Protein 7PIK (pdb70)

InterPro domains:
  IPR001584 Integrase, catalytic core [PS50994] (262-480)
  IPR012337 Ribonuclease H-like superfamily [SSF53098] (265-406)
  IPR036397 Ribonuclease H superfamily [G3DSA:3.30.420.10] (258-496)
  IPR059562 TnsB, N-terminal SH3-like domain [PF27165] (1-60)
  IPR059960 TnsB transposase, helix-turn-helix domain [PF27135] (173-247)

CATH classification: 3.30.420.10

B-factor: mean 32.05, std 13.04, range [2.0, 60.8]

Organism: Escherichia coli (NCBI:txid562)

Structure (mmCIF, N/CA/C/O backbone):
data_7PIK
#
_entry.id   7PIK
#
_cell.length_a   1.00
_cell.length_b   1.00
_cell.length_c   1.00
_cell.angle_alpha   90.00
_cell.angle_beta   90.00
_cell.angle_gamma   90.00
#
_symmetry.space_group_name_H-M   'P 1'
#
loop_
_entity.id
_entity.type
_entity.pdbx_description
1 polymer 'Transposon Tn7 transposition protein TnsB'
2 polymer 'Right end fragment of Tn7 transposon'
3 polymer 'Right end fragment of Tn7 transposon'
#
loop_
_atom_site.group_PDB
_atom_site.id
_atom_site.type_symbol
_atom_site.label_atom_id
_atom_site.label_alt_id
_atom_site.label_comp_id
_atom_site.label_asym_id
_atom_site.label_entity_id
_atom_site.label_seq_id
_atom_site.pdbx_PDB_ins_code
_atom_site.Cartn_x
_atom_site.Cartn_y
_atom_site.Cartn_z
_atom_site.occupancy
_atom_site.B_iso_or_equiv
_atom_site.auth_seq_id
_atom_site.auth_comp_id
_atom_site.auth_asym_id
_atom_site.auth_atom_id
_atom_site.pdbx_PDB_model_num
ATOM 1 N N . MET A 1 2 ? 241.494 174.757 258.644 1.00 28.32 1 MET A N 1
ATOM 2 C CA . MET A 1 2 ? 241.514 173.478 259.344 1.00 28.32 1 MET A CA 1
ATOM 3 C C . MET A 1 2 ? 240.217 172.711 259.113 1.00 28.32 1 MET A C 1
ATOM 4 O O . MET A 1 2 ? 239.127 173.269 259.220 1.00 28.32 1 MET A O 1
ATOM 6 N N . TRP A 1 3 ? 240.347 171.425 258.798 1.00 25.60 2 TRP A N 1
ATOM 7 C CA . TRP A 1 3 ? 239.212 170.570 258.493 1.00 25.60 2 TRP A CA 1
ATOM 8 C C . TRP A 1 3 ? 239.316 169.277 259.285 1.00 25.60 2 TRP A C 1
ATOM 9 O O . TRP A 1 3 ? 240.406 168.853 259.673 1.00 25.60 2 TRP A O 1
ATOM 20 N N . GLN A 1 4 ? 238.168 168.653 259.517 1.00 22.16 3 GLN A N 1
ATOM 21 C CA . GLN A 1 4 ? 238.102 167.346 260.148 1.00 22.16 3 GLN A CA 1
ATOM 22 C C . GLN A 1 4 ? 237.775 166.276 259.114 1.00 22.16 3 GLN A C 1
ATOM 23 O O . GLN A 1 4 ? 237.334 166.566 258.001 1.00 22.16 3 GLN A O 1
ATOM 29 N N . ILE A 1 5 ? 238.004 165.023 259.501 1.00 19.53 4 ILE A N 1
ATOM 30 C CA . ILE A 1 5 ? 237.624 163.900 258.656 1.00 19.53 4 ILE A CA 1
ATOM 31 C C . ILE A 1 5 ? 236.106 163.796 258.608 1.00 19.53 4 ILE A C 1
ATOM 32 O O . ILE A 1 5 ? 235.418 164.033 259.610 1.00 19.53 4 ILE A O 1
ATOM 37 N N . ASN A 1 6 ? 235.578 163.475 257.423 1.00 18.24 5 ASN A N 1
ATOM 38 C CA . ASN A 1 6 ? 234.157 163.245 257.169 1.00 18.24 5 ASN A CA 1
ATOM 39 C C . ASN A 1 6 ? 233.345 164.533 257.140 1.00 18.24 5 ASN A C 1
ATOM 40 O O . ASN A 1 6 ? 232.121 164.498 257.285 1.00 18.24 5 ASN A O 1
ATOM 45 N N . GLU A 1 7 ? 233.999 165.672 256.945 1.00 20.79 6 GLU A N 1
ATOM 46 C CA . GLU A 1 7 ? 233.326 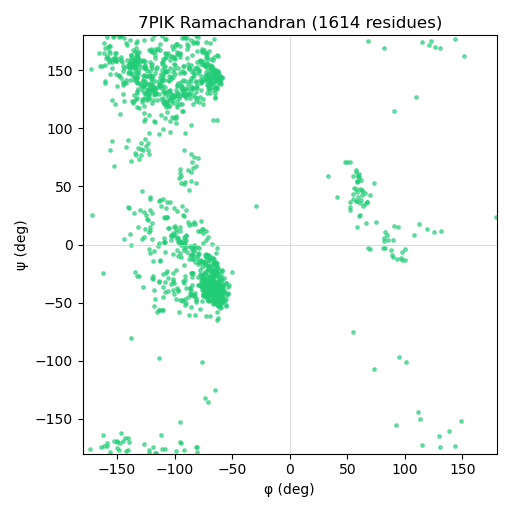166.958 256.852 1.00 20.79 6 GLU A CA 1
ATOM 47 C C . GLU A 1 7 ? 232.990 167.279 255.399 1.00 20.79 6 GLU A C 1
ATOM 48 O O . GLU A 1 7 ? 233.712 166.895 254.476 1.00 20.79 6 GLU A O 1
ATOM 54 N N . VAL A 1 8 ? 231.882 167.992 255.204 1.00 20.25 7 VAL A N 1
ATOM 55 C CA . VAL A 1 8 ? 231.349 168.306 253.881 1.00 20.25 7 VAL A CA 1
ATOM 56 C C . VAL A 1 8 ? 231.575 169.785 253.593 1.00 20.25 7 VAL A C 1
ATOM 57 O O . VAL A 1 8 ? 231.340 170.637 254.458 1.00 20.25 7 VAL A O 1
ATOM 61 N N . VAL A 1 9 ? 232.038 170.089 252.379 1.00 23.14 8 VAL A N 1
ATOM 62 C CA . VAL A 1 9 ? 232.289 171.459 251.951 1.00 23.14 8 VAL A CA 1
ATOM 63 C C . VAL A 1 9 ? 231.666 171.681 250.579 1.00 23.14 8 VAL A C 1
ATOM 64 O O . VAL A 1 9 ? 231.364 170.739 249.846 1.00 23.14 8 VAL A O 1
ATOM 68 N N . LEU A 1 10 ? 231.466 172.952 250.240 1.00 28.38 9 LEU A N 1
ATOM 69 C CA . LEU A 1 10 ? 230.931 173.365 248.948 1.00 28.38 9 LEU A CA 1
ATOM 70 C C . LEU A 1 10 ? 232.039 174.031 248.147 1.00 28.38 9 LEU A C 1
ATOM 71 O O . LEU A 1 10 ? 232.609 175.035 248.587 1.00 28.38 9 LEU A O 1
ATOM 76 N N . PHE A 1 11 ? 232.332 173.476 246.973 1.00 29.56 10 PHE A N 1
ATOM 77 C CA . PHE A 1 11 ? 233.354 173.995 246.069 1.00 29.56 10 PHE A CA 1
ATOM 78 C C . PHE A 1 11 ? 232.680 174.290 244.737 1.00 29.56 10 PHE A C 1
ATOM 79 O O . PHE A 1 11 ? 232.264 173.364 244.032 1.00 29.56 10 PHE A O 1
ATOM 87 N N . ASP A 1 12 ? 232.574 175.577 244.398 1.00 32.47 11 ASP A N 1
ATOM 88 C CA . ASP A 1 12 ? 231.803 176.028 243.237 1.00 32.47 11 ASP A CA 1
ATOM 89 C C . ASP A 1 12 ? 230.363 175.524 243.309 1.00 32.47 11 ASP A C 1
ATOM 90 O O . ASP A 1 12 ? 229.772 175.132 242.301 1.00 32.47 11 ASP A O 1
ATOM 95 N N . ASN A 1 13 ? 229.805 175.528 244.523 1.00 30.89 12 ASN A N 1
ATOM 96 C CA . ASN A 1 13 ? 228.427 175.108 244.790 1.00 30.89 12 ASN A CA 1
ATOM 97 C C . ASN A 1 13 ? 228.217 173.620 244.504 1.00 30.89 12 ASN A C 1
ATOM 98 O O . ASN A 1 13 ? 227.147 173.209 244.055 1.00 30.89 12 ASN A O 1
ATOM 103 N N . ASP A 1 14 ? 229.239 172.806 244.773 1.00 26.67 13 ASP A N 1
ATOM 104 C CA . ASP A 1 14 ? 229.132 171.355 244.693 1.00 26.67 13 ASP A CA 1
ATOM 105 C C . ASP A 1 14 ? 229.610 170.754 246.010 1.00 26.67 13 ASP A C 1
ATOM 106 O O . ASP A 1 14 ? 230.642 171.188 246.547 1.00 26.67 13 ASP A O 1
ATOM 111 N N . PRO A 1 15 ? 228.903 169.770 246.561 1.00 20.23 14 PRO A N 1
ATOM 112 C CA . PRO A 1 15 ? 229.341 169.166 247.828 1.00 20.23 14 PRO A CA 1
ATOM 113 C C . PRO A 1 15 ? 230.433 168.117 247.641 1.00 20.23 14 PRO A C 1
ATOM 114 O O . PRO A 1 15 ? 230.370 167.268 246.750 1.00 20.23 14 PRO A O 1
ATOM 118 N N . TYR A 1 16 ? 231.443 168.194 248.507 1.00 18.48 15 TYR A N 1
ATOM 119 C CA . TYR A 1 16 ? 232.565 167.267 248.541 1.00 18.48 15 TYR A CA 1
ATOM 120 C C . TYR A 1 16 ? 232.787 166.833 249.983 1.00 18.48 15 TYR A C 1
ATOM 121 O O . TYR A 1 16 ? 232.703 167.657 250.897 1.00 18.48 15 TYR A O 1
ATOM 130 N N . ARG A 1 17 ? 233.086 165.552 250.189 1.00 16.58 16 ARG A N 1
ATOM 131 C CA . ARG A 1 17 ? 233.433 165.036 251.508 1.00 16.58 16 ARG A CA 1
ATOM 132 C C . ARG A 1 17 ? 234.911 164.675 251.551 1.00 16.58 16 ARG A C 1
ATOM 133 O O . ARG A 1 17 ? 235.410 163.976 250.662 1.00 16.58 16 ARG A O 1
ATOM 141 N N . ILE A 1 18 ? 235.583 165.125 252.612 1.00 17.32 17 ILE A N 1
ATOM 142 C CA . ILE A 1 18 ? 237.013 164.920 252.826 1.00 17.32 17 ILE A CA 1
ATOM 143 C C . ILE A 1 18 ? 237.222 163.600 253.555 1.00 17.32 17 ILE A C 1
ATOM 144 O O . ILE A 1 18 ? 236.596 163.349 254.591 1.00 17.32 17 ILE A O 1
ATOM 149 N N . LEU A 1 19 ? 238.111 162.755 253.026 1.00 15.74 18 LEU A N 1
ATOM 150 C CA . LEU A 1 19 ? 238.267 161.392 253.514 1.00 15.74 18 LEU A CA 1
ATOM 151 C C . LEU A 1 19 ? 239.548 161.141 254.294 1.00 15.74 18 LEU A C 1
ATOM 152 O O . LEU A 1 19 ? 239.538 160.316 255.206 1.00 15.74 18 LEU A O 1
ATOM 157 N N . ALA A 1 20 ? 240.648 161.816 253.966 1.00 17.95 19 ALA A N 1
ATOM 158 C CA . ALA A 1 20 ? 241.920 161.537 254.619 1.00 17.95 19 ALA A CA 1
ATOM 159 C C . ALA A 1 20 ? 242.836 162.743 254.492 1.00 17.95 19 ALA A C 1
ATOM 160 O O . ALA A 1 20 ? 242.639 163.607 253.636 1.00 17.95 19 ALA A O 1
ATOM 162 N N . ILE A 1 21 ? 243.843 162.788 255.365 1.00 21.97 20 ILE A N 1
ATOM 163 C CA . ILE A 1 21 ? 244.874 163.822 255.349 1.00 21.97 20 ILE A CA 1
ATOM 164 C C . ILE A 1 21 ? 246.199 163.185 255.747 1.00 21.97 20 ILE A C 1
ATOM 165 O O . ILE A 1 21 ? 246.303 162.591 256.824 1.00 21.97 20 ILE A O 1
ATOM 170 N N . GLU A 1 22 ? 247.212 163.311 254.888 1.00 24.88 21 GLU A N 1
ATOM 171 C CA . GLU A 1 22 ? 248.559 162.842 255.212 1.00 24.88 21 GLU A CA 1
ATOM 172 C C . GLU A 1 22 ? 249.585 163.743 254.545 1.00 24.88 21 GLU A C 1
ATOM 173 O O . GLU A 1 22 ? 249.699 163.743 253.316 1.00 24.88 21 GLU A O 1
ATOM 179 N N . ASP A 1 23 ? 250.330 164.493 255.357 1.00 29.33 22 ASP A N 1
ATOM 180 C CA . ASP A 1 23 ? 251.545 165.197 254.940 1.00 29.33 22 ASP A CA 1
ATOM 181 C C . ASP A 1 23 ? 251.298 166.121 253.746 1.00 29.33 22 ASP A C 1
ATOM 182 O O . ASP A 1 23 ? 251.911 165.992 252.685 1.00 29.33 22 ASP A O 1
ATOM 187 N N . GLY A 1 24 ? 250.380 167.063 253.937 1.00 25.22 23 GLY A N 1
ATOM 188 C CA . GLY A 1 24 ? 250.134 168.088 252.947 1.00 25.22 23 GLY A CA 1
ATOM 189 C C . GLY A 1 24 ? 249.240 167.681 251.799 1.00 25.22 23 GLY A C 1
ATOM 190 O O . GLY A 1 24 ? 248.941 168.522 250.943 1.00 25.22 23 GLY A O 1
ATOM 191 N N . GLN A 1 25 ? 248.803 166.428 251.751 1.00 23.23 24 GLN A N 1
ATOM 192 C CA . GLN A 1 25 ? 247.888 165.944 250.729 1.00 23.23 24 GLN A CA 1
ATOM 193 C C . GLN A 1 25 ? 246.534 165.651 251.355 1.00 23.23 24 GLN A C 1
ATOM 194 O O . GLN A 1 25 ? 246.455 165.147 252.478 1.00 23.23 24 GLN A O 1
ATOM 200 N N . VAL A 1 26 ? 245.474 165.976 250.622 1.00 19.19 25 VAL A N 1
ATOM 201 C CA . VAL A 1 26 ? 244.101 165.750 251.050 1.00 19.19 25 VAL A CA 1
ATOM 202 C C . VAL A 1 26 ? 243.380 164.959 249.970 1.00 19.19 25 VAL A C 1
ATOM 203 O O . VAL A 1 26 ? 243.455 165.296 248.782 1.00 19.19 25 VAL A O 1
ATOM 207 N N . VAL A 1 27 ? 242.699 163.874 250.392 1.00 16.57 26 VAL A N 1
ATOM 208 C CA . VAL A 1 27 ? 241.856 163.039 249.514 1.00 16.57 26 VAL A CA 1
ATOM 209 C C . VAL A 1 27 ? 240.395 163.393 249.727 1.00 16.57 26 VAL A C 1
ATOM 210 O O . VAL A 1 27 ? 239.943 163.425 250.840 1.00 16.57 26 VAL A O 1
ATOM 214 N N . TRP A 1 28 ? 239.665 163.673 248.661 1.00 17.55 27 TRP A N 1
ATOM 215 C CA . TRP A 1 28 ? 238.247 164.032 248.727 1.00 17.55 27 TRP A CA 1
ATOM 216 C C . TRP A 1 28 ? 237.388 163.417 247.629 1.00 17.55 27 TRP A C 1
ATOM 217 O O . TRP A 1 28 ? 237.893 163.115 246.570 1.00 17.55 27 TRP A O 1
ATOM 228 N N . MET A 1 29 ? 236.106 163.201 247.874 1.00 15.19 28 MET A N 1
ATOM 229 C CA . MET A 1 29 ? 235.207 162.713 246.844 1.00 15.19 28 MET A CA 1
ATOM 230 C C . MET A 1 29 ? 233.933 163.490 246.797 1.00 15.19 28 MET A C 1
ATOM 231 O O . MET A 1 29 ? 233.461 163.925 247.818 1.00 15.19 28 MET A O 1
ATOM 236 N N . GLN A 1 30 ? 233.374 163.695 245.609 1.00 14.50 29 GLN A N 1
ATOM 237 C CA . GLN A 1 30 ? 232.078 164.341 245.465 1.00 14.50 29 GLN A CA 1
ATOM 238 C C . GLN A 1 30 ? 230.957 163.371 245.820 1.00 14.50 29 GLN A C 1
ATOM 239 O O . GLN A 1 30 ? 231.114 162.152 245.734 1.00 14.50 29 GLN A O 1
ATOM 245 N N . ILE A 1 31 ? 229.817 163.926 246.228 1.00 14.89 30 ILE A N 1
ATOM 246 C CA . ILE A 1 31 ? 228.727 163.108 246.751 1.00 14.89 30 ILE A CA 1
ATOM 247 C C . ILE A 1 31 ? 227.420 163.388 246.020 1.00 14.89 30 ILE A C 1
ATOM 248 O O . ILE A 1 31 ? 226.336 163.207 246.585 1.00 14.89 30 ILE A O 1
ATOM 253 N N . SER A 1 32 ? 227.504 163.805 244.759 1.00 14.88 31 SER A N 1
ATOM 254 C CA . SER A 1 32 ? 226.327 164.171 243.977 1.00 14.88 31 SER A CA 1
ATOM 255 C C . SER A 1 32 ? 225.938 163.144 242.924 1.00 14.88 31 SER A C 1
ATOM 256 O O . SER A 1 32 ? 224.748 162.884 242.742 1.00 14.88 31 SER A O 1
ATOM 259 N N . ALA A 1 33 ? 226.900 162.549 242.225 1.00 13.60 32 ALA A N 1
ATOM 260 C CA . ALA A 1 33 ? 226.622 161.632 241.131 1.00 13.60 32 ALA A CA 1
ATOM 261 C C . ALA A 1 33 ? 226.939 160.196 241.527 1.00 13.60 32 ALA A C 1
ATOM 262 O O . ALA A 1 33 ? 227.676 159.936 242.480 1.00 13.60 32 ALA A O 1
ATOM 264 N N . ASP A 1 34 ? 226.360 159.264 240.779 1.00 14.77 33 ASP A N 1
ATOM 265 C CA . ASP A 1 34 ? 226.555 157.827 240.986 1.00 14.77 33 ASP A CA 1
ATOM 266 C C . ASP A 1 34 ? 227.669 157.273 240.110 1.00 14.77 33 ASP A C 1
ATOM 267 O O . ASP A 1 34 ? 227.477 156.297 239.388 1.00 14.77 33 ASP A O 1
ATOM 272 N N . LYS A 1 35 ? 228.849 157.885 240.177 1.00 14.84 34 LYS A N 1
ATOM 273 C CA . LYS A 1 35 ? 230.027 157.396 239.475 1.00 14.84 34 LYS A CA 1
ATOM 274 C C . LYS A 1 35 ? 231.225 158.220 239.918 1.00 14.84 34 LYS A C 1
ATOM 275 O O . LYS A 1 35 ? 231.092 159.388 240.288 1.00 14.84 34 LYS A O 1
ATOM 281 N N . GLY A 1 36 ? 232.393 157.597 239.879 1.00 16.02 35 GLY A N 1
ATOM 282 C CA . GLY A 1 36 ? 233.643 158.282 240.135 1.00 16.02 35 GLY A CA 1
ATOM 283 C C . GLY A 1 36 ? 234.427 157.653 241.273 1.00 16.02 35 GLY A C 1
ATOM 284 O O . GLY A 1 36 ? 233.982 156.728 241.949 1.00 16.02 35 GLY A O 1
ATOM 285 N N . VAL A 1 37 ? 235.628 158.195 241.463 1.00 15.25 36 VAL A N 1
ATOM 286 C CA . VAL A 1 37 ? 236.556 157.726 242.494 1.00 15.25 36 VAL A CA 1
ATOM 287 C C . VAL A 1 37 ? 237.180 158.926 243.183 1.00 15.25 36 VAL A C 1
ATOM 288 O O . VAL A 1 37 ? 237.261 160.024 242.616 1.00 15.25 36 VAL A O 1
ATOM 292 N N . PRO A 1 38 ? 237.609 158.750 244.433 1.00 15.10 37 PRO A N 1
ATOM 293 C CA . PRO A 1 38 ? 238.184 159.879 245.176 1.00 15.10 37 PRO A CA 1
ATOM 294 C C . PRO A 1 38 ? 239.474 160.392 244.549 1.00 15.10 37 PRO A C 1
ATOM 295 O O . PRO A 1 38 ? 240.256 159.632 243.977 1.00 15.10 37 PRO A O 1
ATOM 299 N N . GLN A 1 39 ? 239.690 161.701 244.669 1.00 16.47 38 GLN A N 1
ATOM 300 C CA . GLN A 1 39 ? 240.855 162.369 244.112 1.00 16.47 38 GLN A CA 1
ATOM 301 C C . GLN A 1 39 ? 241.650 163.044 245.225 1.00 16.47 38 GLN A C 1
ATOM 302 O O . GLN A 1 39 ? 241.097 163.430 246.260 1.00 16.47 38 GLN A O 1
ATOM 308 N N . ALA A 1 40 ? 242.951 163.204 244.994 1.00 17.03 39 ALA A N 1
ATOM 309 C CA . ALA A 1 40 ? 243.868 163.798 245.958 1.00 17.03 39 ALA A CA 1
ATOM 310 C C . ALA A 1 40 ? 244.531 165.042 245.382 1.00 17.03 39 ALA A C 1
ATOM 311 O O . ALA A 1 40 ? 244.848 165.089 244.191 1.00 17.03 39 ALA A O 1
ATOM 313 N N . ARG A 1 41 ? 244.734 166.055 246.225 1.00 21.01 40 ARG A N 1
ATOM 314 C CA . ARG A 1 41 ? 245.563 167.188 245.830 1.00 21.01 40 ARG A CA 1
ATOM 315 C C . ARG A 1 41 ? 246.233 167.790 247.059 1.00 21.01 40 ARG A C 1
ATOM 316 O O . ARG A 1 41 ? 246.219 167.211 248.144 1.00 21.01 40 ARG A O 1
ATOM 324 N N . ALA A 1 42 ? 246.855 168.952 246.866 1.00 23.82 41 ALA A N 1
ATOM 325 C CA . ALA A 1 42 ? 247.658 169.565 247.916 1.00 23.82 41 ALA A CA 1
ATOM 326 C C . ALA A 1 42 ? 246.811 170.445 248.832 1.00 23.82 41 ALA A C 1
ATOM 327 O O . ALA A 1 42 ? 245.792 171.010 248.427 1.00 23.82 41 ALA A O 1
ATOM 329 N N . GLU A 1 43 ? 247.255 170.561 250.085 1.00 28.13 42 GLU A N 1
ATOM 330 C CA . GLU A 1 43 ? 246.539 171.345 251.088 1.00 28.13 42 GLU A CA 1
ATOM 331 C C . GLU A 1 43 ? 246.645 172.847 250.832 1.00 28.13 42 GLU A C 1
ATOM 332 O O . GLU A 1 43 ? 245.678 173.588 251.052 1.00 28.13 42 GLU A O 1
ATOM 338 N N . LEU A 1 44 ? 247.811 173.314 250.379 1.00 28.16 43 LEU A N 1
ATOM 339 C CA . LEU A 1 44 ? 247.968 174.733 250.081 1.00 28.16 43 LEU A CA 1
ATOM 340 C C . LEU A 1 44 ? 247.046 175.173 248.950 1.00 28.16 43 LEU A C 1
ATOM 341 O O . LEU A 1 44 ? 246.633 176.337 248.900 1.00 28.16 43 LEU A O 1
ATOM 346 N N . LEU A 1 45 ? 246.687 174.254 248.051 1.00 28.68 44 LEU A N 1
ATOM 347 C CA . LEU A 1 45 ? 245.705 174.579 247.022 1.00 28.68 44 LEU A CA 1
ATOM 348 C C . LEU A 1 45 ? 244.322 174.805 247.626 1.00 28.68 44 LEU A C 1
ATOM 349 O O . LEU A 1 45 ? 243.585 175.698 247.192 1.00 28.68 44 LEU A O 1
ATOM 354 N N . LEU A 1 46 ? 243.953 174.012 248.635 1.00 29.16 45 LEU A N 1
ATOM 355 C CA . LEU A 1 46 ? 242.690 174.254 249.325 1.00 29.16 45 LEU A CA 1
ATOM 356 C C . LEU A 1 46 ? 242.727 175.561 250.101 1.00 29.16 45 LEU A C 1
ATOM 357 O O . LEU A 1 46 ? 241.710 176.254 250.207 1.00 29.16 45 LEU A O 1
ATOM 362 N N . MET A 1 47 ? 243.887 175.909 250.660 1.00 30.42 46 MET A N 1
ATOM 363 C CA . MET A 1 47 ? 244.028 177.220 251.285 1.00 30.42 46 MET A CA 1
ATOM 364 C C . MET A 1 47 ? 243.823 178.338 250.268 1.00 30.42 46 MET A C 1
ATOM 365 O O . MET A 1 47 ? 243.148 179.336 250.556 1.00 30.42 46 MET A O 1
ATOM 370 N N . GLN A 1 48 ? 244.393 178.185 249.071 1.00 33.00 47 GLN A N 1
ATOM 371 C CA . GLN A 1 48 ? 244.164 179.156 248.005 1.00 33.00 47 GLN A CA 1
ATOM 372 C C . GLN A 1 48 ? 242.681 179.278 247.681 1.00 33.00 47 GLN A C 1
ATOM 373 O O . GLN A 1 48 ? 242.152 180.387 247.551 1.00 33.00 47 GLN A O 1
ATOM 379 N N . TYR A 1 49 ? 241.996 178.142 247.537 1.00 32.08 48 TYR A N 1
ATOM 380 C CA . TYR A 1 49 ? 240.568 178.174 247.230 1.00 32.08 48 TYR A CA 1
ATOM 381 C C . TYR A 1 49 ? 239.782 178.872 248.333 1.00 32.08 48 TYR A C 1
ATOM 382 O O . TYR A 1 49 ? 238.864 179.651 248.056 1.00 32.08 48 TYR A O 1
ATOM 391 N N . LEU A 1 50 ? 240.126 178.597 249.592 1.00 33.11 49 LEU A N 1
ATOM 392 C CA . LEU A 1 50 ? 239.456 179.244 250.715 1.00 33.11 49 LEU A CA 1
ATOM 393 C C . LEU A 1 50 ? 239.740 180.739 250.759 1.00 33.11 49 LEU A C 1
ATOM 394 O O . LEU A 1 50 ? 238.932 181.507 251.294 1.00 33.11 49 LEU A O 1
ATOM 399 N N . ASP A 1 51 ? 240.880 181.169 250.213 1.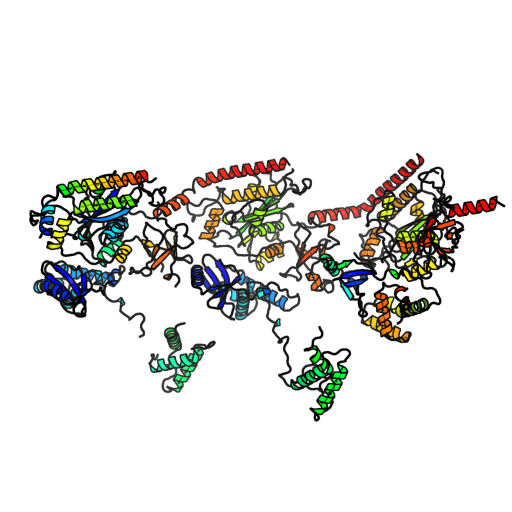00 35.47 50 ASP A N 1
ATOM 400 C CA . ASP A 1 51 ? 241.259 182.577 250.304 1.00 35.47 50 ASP A CA 1
ATOM 401 C C . ASP A 1 51 ? 240.277 183.480 249.564 1.00 35.47 50 ASP A C 1
ATOM 402 O O . ASP A 1 51 ? 239.930 184.559 250.056 1.00 35.47 50 ASP A O 1
ATOM 407 N N . GLU A 1 52 ? 239.819 183.065 248.383 1.00 36.55 51 GLU A N 1
ATOM 408 C CA . GLU A 1 52 ? 238.949 183.891 247.550 1.00 36.55 51 GLU A CA 1
ATOM 409 C C . GLU A 1 52 ? 237.532 183.328 247.443 1.00 36.55 51 GLU A C 1
ATOM 410 O O . GLU A 1 52 ? 236.859 183.479 246.422 1.00 36.55 51 GLU A O 1
ATOM 416 N N . GLY A 1 53 ? 237.059 182.687 248.509 1.00 36.18 52 GLY A N 1
ATOM 417 C CA . GLY A 1 53 ? 235.652 182.355 248.626 1.00 36.18 52 GLY A CA 1
ATOM 418 C C . GLY A 1 53 ? 235.108 181.348 247.638 1.00 36.18 52 GLY A C 1
ATOM 419 O O . GLY A 1 53 ? 233.891 181.287 247.448 1.00 36.18 52 GLY A O 1
ATOM 420 N N . ARG A 1 54 ? 235.965 180.555 246.996 1.00 34.65 53 ARG A N 1
ATOM 421 C CA . ARG A 1 54 ? 235.475 179.484 246.138 1.00 34.65 53 ARG A CA 1
ATOM 422 C C . ARG A 1 54 ? 235.147 178.215 246.911 1.00 34.65 53 ARG A C 1
ATOM 423 O O . ARG A 1 54 ? 234.563 177.291 246.335 1.00 34.65 53 ARG A O 1
ATOM 431 N N . LEU A 1 55 ? 235.502 178.150 248.192 1.00 32.27 54 LEU A N 1
ATOM 432 C CA . LEU A 1 55 ? 235.262 176.972 249.016 1.00 32.27 54 LEU A CA 1
ATOM 433 C C . LEU A 1 55 ? 234.660 177.423 250.336 1.00 32.27 54 LEU A C 1
ATOM 434 O O . LEU A 1 55 ? 235.293 178.177 251.080 1.00 32.27 54 LEU A O 1
ATOM 439 N N . VAL A 1 56 ? 233.440 176.969 250.625 1.00 31.73 55 VAL A N 1
ATOM 440 C CA . VAL A 1 56 ? 232.741 177.323 251.855 1.00 31.73 55 VAL A CA 1
ATOM 441 C C . VAL A 1 56 ? 232.295 176.044 252.553 1.00 31.73 55 VAL A C 1
ATOM 442 O O . VAL A 1 56 ? 232.472 174.939 252.046 1.00 31.73 55 VAL A O 1
ATOM 446 N N . ARG A 1 57 ? 231.715 176.209 253.736 1.00 30.15 56 ARG A N 1
ATOM 447 C CA . ARG A 1 57 ? 231.224 175.091 254.526 1.00 30.15 56 ARG A CA 1
ATOM 448 C C . ARG A 1 57 ? 229.705 175.001 254.444 1.00 30.15 56 ARG A C 1
ATOM 449 O O . ARG A 1 57 ? 229.007 175.998 254.244 1.00 30.15 56 ARG A O 1
ATOM 457 N N . THR A 1 58 ? 229.198 173.783 254.606 1.00 26.62 57 THR A N 1
ATOM 458 C CA . THR A 1 58 ? 227.768 173.521 254.516 1.00 26.62 57 THR A CA 1
ATOM 459 C C . THR A 1 58 ? 227.422 172.379 255.465 1.00 26.62 57 THR A C 1
ATOM 460 O O . THR A 1 58 ? 228.247 171.953 256.279 1.00 26.62 57 THR A O 1
ATOM 464 N N . ASP A 1 59 ? 226.194 171.882 255.361 1.00 22.46 58 ASP A N 1
ATOM 465 C CA . ASP A 1 59 ? 225.693 170.836 256.239 1.00 22.46 58 ASP A CA 1
ATOM 466 C C . ASP A 1 59 ? 225.736 169.479 255.546 1.00 22.46 58 ASP A C 1
ATOM 467 O O . ASP A 1 59 ? 225.579 169.374 254.328 1.00 22.46 58 ASP A O 1
ATOM 469 N N . ASP A 1 60 ? 225.949 168.441 256.344 1.00 18.71 59 ASP A N 1
ATOM 470 C CA . ASP A 1 60 ? 226.015 167.079 255.830 1.00 18.71 59 ASP A CA 1
ATOM 471 C C . ASP A 1 60 ? 224.609 166.547 255.570 1.00 18.71 59 ASP A C 1
ATOM 472 O O . ASP A 1 60 ? 223.789 166.516 256.494 1.00 18.71 59 ASP A O 1
ATOM 477 N N . PRO A 1 61 ? 224.289 166.124 254.343 1.00 16.89 60 PRO A N 1
ATOM 478 C CA . PRO A 1 61 ? 222.943 165.617 254.051 1.00 16.89 60 PRO A CA 1
ATOM 479 C C . PRO A 1 61 ? 222.664 164.217 254.574 1.00 16.89 60 PRO A C 1
ATOM 480 O O . PRO A 1 61 ? 221.566 163.702 254.339 1.00 16.89 60 PRO A O 1
ATOM 484 N N . TYR A 1 62 ? 223.610 163.580 255.265 1.00 15.52 61 TYR A N 1
ATOM 485 C CA . TYR A 1 62 ? 223.440 162.204 255.714 1.00 15.52 61 TYR A CA 1
ATOM 486 C C . TYR A 1 62 ? 223.619 162.059 257.221 1.00 15.52 61 TYR A C 1
ATOM 487 O O . TYR A 1 62 ? 223.911 160.961 257.702 1.00 15.52 61 TYR A O 1
ATOM 496 N N . VAL A 1 63 ? 223.448 163.147 257.976 1.00 16.70 62 VAL A N 1
ATOM 497 C CA . VAL A 1 63 ? 223.524 163.074 259.430 1.00 16.70 62 VAL A CA 1
ATOM 498 C C . VAL A 1 63 ? 222.406 162.228 260.020 1.00 16.70 62 VAL A C 1
ATOM 499 O O . VAL A 1 63 ? 222.544 161.722 261.139 1.00 16.70 62 VAL A O 1
ATOM 503 N N . HIS A 1 64 ? 221.300 162.052 259.295 1.00 15.87 63 HIS A N 1
ATOM 504 C CA . HIS A 1 64 ? 220.180 161.274 259.804 1.00 15.87 63 HIS A CA 1
ATOM 505 C C . HIS A 1 64 ? 220.508 159.795 259.959 1.00 15.87 63 HIS A C 1
ATOM 506 O O . HIS A 1 64 ? 219.724 159.068 260.578 1.00 15.87 63 HIS A O 1
ATOM 513 N N . LEU A 1 65 ? 221.635 159.331 259.416 1.00 16.37 64 LEU A N 1
ATOM 514 C CA . LEU A 1 65 ? 222.014 157.932 259.558 1.00 16.37 64 LEU A CA 1
ATOM 515 C C . LEU A 1 65 ? 222.638 157.626 260.912 1.00 16.37 64 LEU A C 1
ATOM 516 O O . LEU A 1 65 ? 222.724 156.452 261.284 1.00 16.37 64 LEU A O 1
ATOM 521 N N . ASP A 1 66 ? 223.079 158.639 261.652 1.00 17.82 65 ASP A N 1
ATOM 522 C CA . ASP A 1 66 ? 223.513 158.421 263.031 1.00 17.82 65 ASP A CA 1
ATOM 523 C C . ASP A 1 66 ? 222.335 158.528 263.991 1.00 17.82 65 ASP A C 1
ATOM 524 O O . ASP A 1 66 ? 222.392 159.191 265.024 1.00 17.82 65 ASP A O 1
ATOM 526 N N . LEU A 1 67 ? 221.248 157.852 263.630 1.00 19.05 66 LEU A N 1
ATOM 527 C CA . LEU A 1 67 ? 220.073 157.729 264.476 1.00 19.05 66 LEU A CA 1
ATOM 528 C C . LEU A 1 67 ? 219.410 156.370 264.338 1.00 19.05 66 LEU A C 1
ATOM 529 O O . LEU A 1 67 ? 218.348 156.159 264.930 1.00 19.05 66 LEU A O 1
ATOM 534 N N . GLU A 1 68 ? 219.994 155.451 263.578 1.00 21.32 67 GLU A N 1
ATOM 535 C CA . GLU A 1 68 ? 219.323 154.237 263.142 1.00 21.32 67 GLU A CA 1
ATOM 536 C C . GLU A 1 68 ? 219.900 153.031 263.864 1.00 21.32 67 GLU A C 1
ATOM 537 O O . GLU A 1 68 ? 221.121 152.856 263.918 1.00 21.32 67 GLU A O 1
ATOM 543 N N . GLU A 1 69 ? 219.017 152.209 264.418 1.00 25.67 68 GLU A N 1
ATOM 544 C CA . GLU A 1 69 ? 219.396 150.961 265.077 1.00 25.67 68 GLU A CA 1
ATOM 545 C C . GLU A 1 69 ? 218.457 149.854 264.608 1.00 25.67 68 GLU A C 1
ATOM 546 O O . GLU A 1 69 ? 217.502 149.476 265.298 1.00 25.67 68 GLU A O 1
ATOM 552 N N . PRO A 1 70 ? 218.693 149.317 263.411 1.00 24.79 69 PRO A N 1
ATOM 553 C CA . PRO A 1 70 ? 217.815 148.262 262.891 1.00 24.79 69 PRO A CA 1
ATOM 554 C C . PRO A 1 70 ? 217.841 147.032 263.784 1.00 24.79 69 PRO A C 1
ATOM 555 O O . PRO A 1 70 ? 218.886 146.640 264.307 1.00 24.79 69 PRO A O 1
ATOM 559 N N . SER A 1 71 ? 216.674 146.420 263.950 1.00 26.89 70 SER A N 1
ATOM 560 C CA . SER A 1 71 ? 216.552 145.251 264.805 1.00 26.89 70 SER A CA 1
ATOM 561 C C . SER A 1 71 ? 217.187 144.035 264.145 1.00 26.89 70 SER A C 1
ATOM 562 O O . SER A 1 71 ? 217.283 143.952 262.918 1.00 26.89 70 SER A O 1
ATOM 565 N N . VAL A 1 72 ? 217.622 143.087 264.977 1.00 27.80 71 VAL A N 1
ATOM 566 C CA . VAL A 1 72 ? 218.150 141.830 264.468 1.00 27.80 71 VAL A CA 1
ATOM 567 C C . VAL A 1 72 ? 217.029 141.101 263.734 1.00 27.80 71 VAL A C 1
ATOM 568 O O . VAL A 1 72 ? 215.852 141.462 263.854 1.00 27.80 71 VAL A O 1
ATOM 572 N N . ASP A 1 73 ? 217.403 140.110 262.919 1.00 27.44 72 ASP A N 1
ATOM 573 C CA . ASP A 1 73 ? 216.514 139.320 262.067 1.00 27.44 72 ASP A CA 1
ATOM 574 C C . ASP A 1 73 ? 215.631 140.204 261.192 1.00 27.44 72 ASP A C 1
ATOM 575 O O . ASP A 1 73 ? 214.508 139.826 260.845 1.00 27.44 72 ASP A O 1
ATOM 580 N N . SER A 1 74 ? 216.133 141.381 260.831 1.00 23.54 73 SER A N 1
ATOM 581 C CA . SER A 1 74 ? 215.521 142.173 259.775 1.00 23.54 73 SER A CA 1
ATOM 582 C C . SER A 1 74 ? 216.443 142.210 258.560 1.00 23.54 73 SER A C 1
ATOM 583 O O . SER A 1 74 ? 217.659 142.052 258.675 1.00 23.54 73 SER A O 1
ATOM 586 N N . VAL A 1 75 ? 215.850 142.433 257.382 1.00 21.56 74 VAL A N 1
ATOM 587 C CA . VAL A 1 75 ? 216.601 142.320 256.132 1.00 21.56 74 VAL A CA 1
ATOM 588 C C . VAL A 1 75 ? 217.738 143.334 256.075 1.00 21.56 74 VAL A C 1
ATOM 589 O O . VAL A 1 75 ? 218.825 143.035 255.557 1.00 21.56 74 VAL A O 1
ATOM 593 N N . SER A 1 76 ? 217.517 144.538 256.607 1.00 20.83 75 SER A N 1
ATOM 594 C CA . SER A 1 76 ? 218.564 145.547 256.642 1.00 20.83 75 SER A CA 1
ATOM 595 C C . SER A 1 76 ? 219.752 145.109 257.483 1.00 20.83 75 SER A C 1
ATOM 596 O O . SER A 1 76 ? 220.899 145.308 257.063 1.00 20.83 75 SER A O 1
ATOM 599 N N . PHE A 1 77 ? 219.502 144.492 258.641 1.00 21.65 76 PHE A N 1
ATOM 600 C CA . PHE A 1 77 ? 220.590 144.049 259.506 1.00 21.65 76 PHE A CA 1
ATOM 601 C C . PHE A 1 77 ? 221.492 143.050 258.791 1.00 21.65 76 PHE A C 1
ATOM 602 O O . PHE A 1 77 ? 222.711 143.255 258.701 1.00 21.65 76 PHE A O 1
ATOM 610 N N . GLN A 1 78 ? 220.909 141.981 258.243 1.00 20.55 77 GLN A N 1
ATOM 611 C CA . GLN A 1 78 ? 221.730 141.000 257.545 1.00 20.55 77 GLN A CA 1
ATOM 612 C C . GLN A 1 78 ? 222.456 141.645 256.377 1.00 20.55 77 GLN A C 1
ATOM 613 O O . GLN A 1 78 ? 223.694 141.674 256.352 1.00 20.55 77 GLN A O 1
ATOM 619 N N . LYS A 1 79 ? 221.706 142.299 255.480 1.00 16.90 78 LYS A N 1
ATOM 620 C CA . LYS A 1 79 ? 222.321 142.841 254.273 1.00 16.90 78 LYS A CA 1
ATOM 621 C C . LYS A 1 79 ? 223.506 143.730 254.613 1.00 16.90 78 LYS A C 1
ATOM 622 O O . LYS A 1 79 ? 224.566 143.631 253.982 1.00 16.90 78 LYS A O 1
ATOM 628 N N . ARG A 1 80 ? 223.368 144.566 255.646 1.00 18.09 79 ARG A N 1
ATOM 629 C CA . ARG A 1 80 ? 224.487 145.395 256.072 1.00 18.09 79 ARG A CA 1
ATOM 630 C C . ARG A 1 80 ? 225.651 144.546 256.571 1.00 18.09 79 ARG A C 1
ATOM 631 O O . ARG A 1 80 ? 226.815 144.853 256.285 1.00 18.09 79 ARG A O 1
ATOM 639 N N . GLU A 1 81 ? 225.363 143.460 257.298 1.00 19.50 80 GLU A N 1
ATOM 640 C CA . GLU A 1 81 ? 226.446 142.635 257.833 1.00 19.50 80 GLU A CA 1
ATOM 641 C C . GLU A 1 81 ? 227.286 142.002 256.723 1.00 19.50 80 GLU A C 1
ATOM 642 O O . GLU A 1 81 ? 228.520 142.131 256.717 1.00 19.50 80 GLU A O 1
ATOM 648 N N . GLU A 1 82 ? 226.646 141.317 255.764 1.00 18.63 81 GLU A N 1
ATOM 649 C CA . GLU A 1 82 ? 227.490 140.721 254.719 1.00 18.63 81 GLU A CA 1
ATOM 650 C C . GLU A 1 82 ? 228.067 141.765 253.769 1.00 18.63 81 GLU A C 1
ATOM 651 O O . GLU A 1 82 ? 229.164 141.558 253.236 1.00 18.63 81 GLU A O 1
ATOM 657 N N . ASP A 1 83 ? 227.385 142.894 253.552 1.00 16.91 82 ASP A N 1
ATOM 658 C CA . ASP A 1 83 ? 227.990 143.925 252.718 1.00 16.91 82 ASP A CA 1
ATOM 659 C C . ASP A 1 83 ? 229.232 144.516 253.372 1.00 16.91 82 ASP A C 1
ATOM 660 O O . ASP A 1 83 ? 230.168 144.913 252.669 1.00 16.91 82 ASP A O 1
ATOM 665 N N . TYR A 1 84 ? 229.263 144.593 254.704 1.00 17.11 83 TYR A N 1
ATOM 666 C CA . TYR A 1 84 ? 230.468 145.072 255.374 1.00 17.11 83 TYR A CA 1
ATOM 667 C C . TYR A 1 84 ? 231.573 144.024 255.334 1.00 17.11 83 TYR A C 1
ATOM 668 O O . TYR A 1 84 ? 232.749 144.358 255.122 1.00 17.11 83 TYR A O 1
ATOM 677 N N . ARG A 1 85 ? 231.218 142.749 255.532 1.00 19.07 84 ARG A N 1
ATOM 678 C CA . ARG A 1 85 ? 232.241 141.709 255.474 1.00 19.07 84 ARG A CA 1
ATOM 679 C C . ARG A 1 85 ? 232.824 141.558 254.074 1.00 19.07 84 ARG A C 1
ATOM 680 O O . ARG A 1 85 ? 233.961 141.097 253.929 1.00 19.07 84 ARG A O 1
ATOM 688 N N . LYS A 1 86 ? 232.068 141.921 253.036 1.00 18.52 85 LYS A N 1
ATOM 689 C CA . LYS A 1 86 ? 232.595 141.827 251.676 1.00 18.52 85 LYS A CA 1
ATOM 690 C C . LYS A 1 86 ? 233.745 142.802 251.448 1.00 18.52 85 LYS A C 1
ATOM 691 O O . LYS A 1 86 ? 234.817 142.407 250.975 1.00 18.52 85 LYS A O 1
ATOM 697 N N . ILE A 1 87 ? 233.548 144.082 251.777 1.00 16.79 86 ILE A N 1
ATOM 698 C CA . ILE A 1 87 ? 234.534 145.109 251.454 1.00 16.79 86 ILE A CA 1
ATOM 699 C C . ILE A 1 87 ? 235.480 145.405 252.604 1.00 16.79 86 ILE A C 1
ATOM 700 O O . ILE A 1 87 ? 236.323 146.301 252.474 1.00 16.79 86 ILE A O 1
ATOM 705 N N . LEU A 1 88 ? 235.370 144.694 253.725 1.00 17.39 87 LEU A N 1
ATOM 706 C CA . LEU A 1 88 ? 236.347 144.870 254.798 1.00 17.39 87 LEU A CA 1
ATOM 707 C C . LEU A 1 88 ? 237.803 144.702 254.363 1.00 17.39 87 LEU A C 1
ATOM 708 O O . LEU A 1 88 ? 238.642 145.496 254.822 1.00 17.39 87 LEU A O 1
ATOM 713 N N . PRO A 1 89 ? 238.183 143.718 253.535 1.00 17.17 88 PRO A N 1
ATOM 714 C CA . PRO A 1 89 ? 239.597 143.636 253.122 1.00 17.17 88 PRO A CA 1
ATOM 715 C C . PRO A 1 89 ? 240.115 144.867 252.393 1.00 17.17 88 PRO A C 1
ATOM 716 O O . PRO A 1 89 ? 241.283 145.234 252.572 1.00 17.17 88 PRO A O 1
ATOM 720 N N . ILE A 1 90 ? 239.290 145.512 251.565 1.00 16.98 89 ILE A N 1
ATOM 721 C CA . ILE A 1 90 ? 239.776 146.632 250.762 1.00 16.98 89 ILE A CA 1
ATOM 722 C C . ILE A 1 90 ? 239.955 147.882 251.616 1.00 16.98 89 ILE A C 1
ATOM 723 O O . ILE A 1 90 ? 240.951 148.600 251.481 1.00 16.98 89 ILE A O 1
ATOM 728 N N . ILE A 1 91 ? 238.996 148.172 252.501 1.00 17.62 90 ILE A N 1
ATOM 729 C CA . ILE A 1 91 ? 239.062 149.407 253.282 1.00 17.62 90 ILE A CA 1
ATOM 730 C C . ILE A 1 91 ? 240.114 149.363 254.377 1.00 17.62 90 ILE A C 1
ATOM 731 O O . ILE A 1 91 ? 240.476 150.418 254.913 1.00 17.62 90 ILE A O 1
ATOM 736 N N . ASN A 1 92 ? 240.624 148.179 254.723 1.00 18.17 91 ASN A N 1
ATOM 737 C CA . ASN A 1 92 ? 241.695 148.043 255.703 1.00 18.17 91 ASN A CA 1
ATOM 738 C C . ASN A 1 92 ? 243.077 148.034 255.063 1.00 18.17 91 ASN A C 1
ATOM 739 O O . ASN A 1 92 ? 244.018 147.470 255.635 1.00 18.17 91 ASN A O 1
ATOM 744 N N . SER A 1 93 ? 243.224 148.643 253.891 1.00 18.06 92 SER A N 1
ATOM 745 C CA . SER A 1 93 ? 244.479 148.654 253.160 1.00 18.06 92 SER A CA 1
ATOM 746 C C . SER A 1 93 ? 244.997 150.079 253.031 1.00 18.06 92 SER A C 1
ATOM 747 O O . SER A 1 93 ? 244.223 151.035 252.952 1.00 18.06 92 SER A O 1
ATOM 750 N N . LYS A 1 94 ? 246.318 150.212 253.015 1.00 19.20 93 LYS A N 1
ATOM 751 C CA . LYS A 1 94 ? 246.954 151.511 252.853 1.00 19.20 93 LYS A CA 1
ATOM 752 C C . LYS A 1 94 ? 247.063 151.934 251.395 1.00 19.20 93 LYS A C 1
ATOM 753 O O . LYS A 1 94 ? 247.558 153.032 251.120 1.00 19.20 93 LYS A O 1
ATOM 759 N N . ASP A 1 95 ? 246.614 151.095 250.462 1.00 19.46 94 ASP A N 1
ATOM 760 C CA . ASP A 1 95 ? 246.649 151.392 249.036 1.00 19.46 94 ASP A CA 1
ATOM 761 C C . ASP A 1 95 ? 245.249 151.387 248.431 1.00 19.46 94 ASP A C 1
ATOM 762 O O . ASP A 1 95 ? 245.081 151.128 247.240 1.00 19.46 94 ASP A O 1
ATOM 767 N N . ARG A 1 96 ? 244.234 151.674 249.249 1.00 16.04 95 ARG A N 1
ATOM 768 C CA . ARG A 1 96 ? 242.859 151.700 248.765 1.00 16.04 95 ARG A CA 1
ATOM 769 C C . ARG A 1 96 ? 242.603 152.838 247.784 1.00 16.04 95 ARG A C 1
ATOM 770 O O . ARG A 1 96 ? 241.660 152.754 246.991 1.00 16.04 95 ARG A O 1
ATOM 778 N N . PHE A 1 97 ? 243.414 153.895 247.813 1.00 14.55 96 PHE A N 1
ATOM 779 C CA . PHE A 1 97 ? 243.243 155.035 246.925 1.00 14.55 96 PHE A CA 1
ATOM 780 C C . PHE A 1 97 ? 244.211 155.005 245.744 1.00 14.55 96 PHE A C 1
ATOM 781 O O . PHE A 1 97 ? 244.383 156.020 245.064 1.00 14.55 96 PHE A O 1
ATOM 789 N N . ASP A 1 98 ? 244.837 153.857 245.487 1.00 18.88 97 ASP A N 1
ATOM 790 C CA . ASP A 1 98 ? 245.734 153.665 244.356 1.00 18.88 97 ASP A CA 1
ATOM 791 C C . ASP A 1 98 ? 245.041 152.809 243.308 1.00 18.88 97 ASP A C 1
ATOM 792 O O . ASP A 1 98 ? 244.604 151.696 243.630 1.00 18.88 97 ASP A O 1
ATOM 797 N N . PRO A 1 99 ? 244.905 153.278 242.062 1.00 18.65 98 PRO A N 1
ATOM 798 C CA . PRO A 1 99 ? 244.074 152.548 241.083 1.00 18.65 98 PRO A CA 1
ATOM 799 C C . PRO A 1 99 ? 244.473 151.097 240.842 1.00 18.65 98 PRO A C 1
ATOM 800 O O . PRO A 1 99 ? 243.593 150.229 240.752 1.00 18.65 98 PRO A O 1
ATOM 804 N N . LYS A 1 100 ? 245.771 150.798 240.758 1.00 22.45 99 LYS A N 1
ATOM 805 C CA . LYS A 1 100 ? 246.204 149.459 240.365 1.00 22.45 99 LYS A CA 1
ATOM 806 C C . LYS A 1 100 ? 246.039 148.451 241.500 1.00 22.45 99 LYS A C 1
ATOM 807 O O . LYS A 1 100 ? 245.491 147.356 241.302 1.00 22.45 99 LYS A O 1
ATOM 813 N N . VAL A 1 101 ? 246.507 148.804 242.699 1.00 20.34 100 VAL A N 1
ATOM 814 C CA . VAL A 1 101 ? 246.316 147.931 243.853 1.00 20.34 100 VAL A CA 1
ATOM 815 C C . VAL A 1 101 ? 244.832 147.775 244.153 1.00 20.34 100 VAL A C 1
ATOM 816 O O . VAL A 1 101 ? 244.372 146.702 244.562 1.00 20.34 100 VAL A O 1
ATOM 820 N N . ARG A 1 102 ? 244.061 148.846 243.954 1.00 17.82 101 ARG A N 1
ATOM 821 C CA . ARG A 1 102 ? 242.614 148.766 244.114 1.00 17.82 101 ARG A CA 1
ATOM 822 C C . ARG A 1 102 ? 242.011 147.765 243.137 1.00 17.82 101 ARG A C 1
ATOM 823 O O . ARG A 1 102 ? 241.119 146.993 243.504 1.00 17.82 101 ARG A O 1
ATOM 831 N N . SER A 1 103 ? 242.492 147.755 241.890 1.00 18.67 102 SER A N 1
ATOM 832 C CA . SER A 1 103 ? 242.006 146.777 240.920 1.00 18.67 102 SER A CA 1
ATOM 833 C C . SER A 1 103 ? 242.336 145.352 241.354 1.00 18.67 102 SER A C 1
ATOM 834 O O . SER A 1 103 ? 241.500 144.447 241.232 1.00 18.67 102 SER A O 1
ATOM 837 N N . GLU A 1 104 ? 243.554 145.134 241.859 1.00 21.66 103 GLU A N 1
ATOM 838 C CA . GLU A 1 104 ? 243.917 143.796 242.330 1.00 21.66 103 GLU A CA 1
ATOM 839 C C . GLU A 1 104 ? 243.040 143.355 243.500 1.00 21.66 103 GLU A C 1
ATOM 840 O O . GLU A 1 104 ? 242.596 142.201 243.554 1.00 21.66 103 GLU A O 1
ATOM 846 N N . LEU A 1 105 ? 242.782 144.259 244.449 1.00 20.77 104 LEU A N 1
ATOM 847 C CA . LEU A 1 105 ? 241.931 143.917 245.588 1.00 20.77 104 LEU A CA 1
ATOM 848 C C . LEU A 1 105 ? 240.501 143.625 245.147 1.00 20.77 104 LEU A C 1
ATOM 849 O O . LEU A 1 105 ? 239.852 142.710 245.674 1.00 20.77 104 LEU A O 1
ATOM 854 N N . VAL A 1 106 ? 239.986 144.400 244.189 1.00 20.16 105 VAL A N 1
ATOM 855 C CA . VAL A 1 106 ? 238.652 144.140 243.656 1.00 20.16 105 VAL A CA 1
ATOM 856 C C . VAL A 1 106 ? 238.599 142.760 243.016 1.00 20.16 105 VAL A C 1
ATOM 857 O O . VAL A 1 106 ? 237.633 142.010 243.203 1.00 20.16 105 VAL A O 1
ATOM 861 N N . GLU A 1 107 ? 239.638 142.402 242.253 1.00 23.66 106 GLU A N 1
ATOM 862 C CA . GLU A 1 107 ? 239.693 141.073 241.650 1.00 23.66 106 GLU A CA 1
ATOM 863 C C . GLU A 1 107 ? 239.710 139.982 242.714 1.00 23.66 106 GLU A C 1
ATOM 864 O O . GLU A 1 107 ? 239.052 138.945 242.564 1.00 23.66 106 GLU A O 1
ATOM 870 N N . HIS A 1 108 ? 240.465 140.197 243.792 1.00 24.81 107 HIS A N 1
ATOM 871 C CA . HIS A 1 108 ? 240.514 139.216 244.874 1.00 24.81 107 HIS A CA 1
ATOM 872 C C . HIS A 1 108 ? 239.138 139.011 245.500 1.00 24.81 107 HIS A C 1
ATOM 873 O O . HIS A 1 108 ? 238.715 137.874 245.742 1.00 24.81 107 HIS A O 1
ATOM 880 N N . VAL A 1 109 ? 238.426 140.107 245.774 1.00 23.22 108 VAL A N 1
ATOM 881 C CA . VAL A 1 109 ? 237.089 139.996 246.360 1.00 23.22 108 VAL A CA 1
ATOM 882 C C . VAL A 1 109 ? 236.137 139.298 245.396 1.00 23.22 108 VAL A C 1
ATOM 883 O O . VAL A 1 109 ? 235.320 138.460 245.803 1.00 23.22 108 VAL A O 1
ATOM 887 N N . VAL A 1 110 ? 236.230 139.628 244.105 1.00 23.86 109 VAL A N 1
ATOM 888 C CA . VAL A 1 110 ? 235.370 139.003 243.104 1.00 23.86 109 VAL A CA 1
ATOM 889 C C . VAL A 1 110 ? 235.598 137.498 243.067 1.00 23.86 109 VAL A C 1
ATOM 890 O O . VAL A 1 110 ? 234.645 136.711 243.007 1.00 23.86 109 VAL A O 1
ATOM 894 N N . GLN A 1 111 ? 236.862 137.072 243.100 1.00 26.42 110 GLN A N 1
ATOM 895 C CA . GLN A 1 111 ? 237.149 135.641 243.090 1.00 26.42 110 GLN A CA 1
ATOM 896 C C . GLN A 1 111 ? 236.665 134.962 244.365 1.00 26.42 110 GLN A C 1
ATOM 897 O O . GLN A 1 111 ? 236.067 133.882 244.308 1.00 26.42 110 GLN A O 1
ATOM 903 N N . GLU A 1 112 ? 236.908 135.576 245.526 1.00 26.57 111 GLU A N 1
ATOM 904 C CA . GLU A 1 112 ? 236.673 134.875 246.784 1.00 26.57 111 GLU A CA 1
ATOM 905 C C . GLU A 1 112 ? 235.195 134.824 247.163 1.00 26.57 111 GLU A C 1
ATOM 906 O O . GLU A 1 112 ? 234.750 133.827 247.739 1.00 26.57 111 GLU A O 1
ATOM 912 N N . HIS A 1 113 ? 234.419 135.867 246.857 1.00 25.32 112 HIS A N 1
ATOM 913 C CA . HIS A 1 113 ? 233.016 135.912 247.254 1.00 25.32 112 HIS A CA 1
ATOM 914 C C . HIS A 1 113 ? 232.042 135.564 246.137 1.00 25.32 112 HIS A C 1
ATOM 915 O O . HIS A 1 113 ? 230.845 135.425 246.411 1.00 25.32 112 HIS A O 1
ATOM 922 N N . LYS A 1 114 ? 232.515 135.423 244.898 1.00 27.14 113 LYS A N 1
ATOM 923 C CA . LYS A 1 114 ? 231.670 135.136 243.738 1.00 27.14 113 LYS A CA 1
ATOM 924 C C . LYS A 1 114 ? 230.611 136.225 243.545 1.00 27.14 113 LYS A C 1
ATOM 925 O O . LYS A 1 114 ? 229.405 135.972 243.559 1.00 27.14 113 LYS A O 1
ATOM 931 N N . VAL A 1 115 ? 231.091 137.457 243.360 1.00 23.74 114 VAL A N 1
ATOM 932 C CA . VAL A 1 115 ? 230.234 138.607 243.108 1.00 23.74 114 VAL A CA 1
ATOM 933 C C . VAL A 1 115 ? 230.783 139.385 241.919 1.00 23.74 114 VAL A C 1
ATOM 934 O O . VAL A 1 115 ? 231.948 139.253 241.541 1.00 23.74 114 VAL A O 1
ATOM 938 N N . THR A 1 116 ? 229.917 140.204 241.331 1.00 21.91 115 THR A N 1
ATOM 939 C CA . THR A 1 116 ? 230.256 140.981 240.148 1.00 21.91 115 THR A CA 1
ATOM 940 C C . THR A 1 116 ? 231.079 142.211 240.529 1.00 21.91 115 THR A C 1
ATOM 941 O O . THR A 1 116 ? 230.948 142.761 241.624 1.00 21.91 115 THR A O 1
ATOM 945 N N . LYS A 1 117 ? 231.950 142.626 239.605 1.00 20.44 116 LYS A N 1
ATOM 946 C CA . LYS A 1 117 ? 232.831 143.769 239.831 1.00 20.44 116 LYS A CA 1
ATOM 947 C C . LYS A 1 117 ? 232.041 145.058 240.037 1.00 20.44 116 LYS A C 1
ATOM 948 O O . LYS A 1 117 ? 232.422 145.913 240.854 1.00 20.44 116 LYS A O 1
ATOM 954 N N . ALA A 1 118 ? 230.935 145.214 239.306 1.00 22.06 117 ALA A N 1
ATOM 955 C CA . ALA A 1 118 ? 230.124 146.422 239.416 1.00 22.06 117 ALA A CA 1
ATOM 956 C C . ALA A 1 118 ? 229.536 146.573 240.812 1.00 22.06 117 ALA A C 1
ATOM 957 O O . ALA A 1 118 ? 229.467 147.686 241.346 1.00 22.06 117 ALA A O 1
ATOM 959 N N . THR A 1 119 ? 229.101 145.465 241.416 1.00 19.88 118 THR A N 1
ATOM 960 C CA . THR A 1 119 ? 228.567 145.517 242.774 1.00 19.88 118 THR A CA 1
ATOM 961 C C . THR A 1 119 ? 229.626 145.981 243.766 1.00 19.88 118 THR A C 1
ATOM 962 O O . THR A 1 119 ? 229.337 146.777 244.667 1.00 19.88 118 THR A O 1
ATOM 966 N N . VAL A 1 120 ? 230.861 145.496 243.614 1.00 19.72 119 VAL A N 1
ATOM 967 C CA . VAL A 1 120 ? 231.946 145.914 244.498 1.00 19.72 119 VAL A CA 1
ATOM 968 C C . VAL A 1 120 ? 232.211 147.408 244.355 1.00 19.72 119 VAL A C 1
ATOM 969 O O . VAL A 1 120 ? 232.374 148.126 245.353 1.00 19.72 119 VAL A O 1
ATOM 973 N N . TYR A 1 121 ? 232.258 147.903 243.115 1.00 16.72 120 TYR A N 1
ATOM 974 C CA . TYR A 1 121 ? 232.496 149.330 242.911 1.00 16.72 120 TYR A CA 1
ATOM 975 C C . TYR A 1 121 ? 231.361 150.171 243.486 1.00 16.72 120 TYR A C 1
ATOM 976 O O . TYR A 1 121 ? 231.601 151.238 244.069 1.00 16.72 120 TYR A O 1
ATOM 985 N N . LYS A 1 122 ? 230.119 149.702 243.340 1.00 14.88 121 LYS A N 1
ATOM 986 C CA . LYS A 1 122 ? 228.978 150.411 243.910 1.00 14.88 121 LYS A CA 1
ATOM 987 C C . LYS A 1 122 ? 229.061 150.470 245.429 1.00 14.88 121 LYS A C 1
ATOM 988 O O . LYS A 1 122 ? 228.798 151.518 246.032 1.00 14.88 121 LYS A O 1
ATOM 994 N N . LEU A 1 123 ? 229.416 149.350 246.067 1.00 15.64 122 LEU A N 1
ATOM 995 C CA . LEU A 1 123 ? 229.525 149.326 247.522 1.00 15.64 122 LEU A CA 1
ATOM 996 C C . LEU A 1 123 ? 230.624 150.259 248.011 1.00 15.64 122 LEU A C 1
ATOM 997 O O . LEU A 1 123 ? 230.452 150.961 249.013 1.00 15.64 122 LEU A O 1
ATOM 1002 N N . LEU A 1 124 ? 231.764 150.283 247.314 1.00 15.06 123 LEU A N 1
ATOM 1003 C CA . LEU A 1 124 ? 232.838 151.200 247.688 1.00 15.06 123 LEU A CA 1
ATOM 1004 C C . LEU A 1 124 ? 232.393 152.653 247.565 1.00 15.06 123 LEU A C 1
ATOM 1005 O O . LEU A 1 124 ? 232.642 153.472 248.460 1.00 15.06 123 LEU A O 1
ATOM 1010 N N . ARG A 1 125 ? 231.726 152.989 246.457 1.00 13.56 124 ARG A N 1
ATOM 1011 C CA . ARG A 1 125 ? 231.256 154.355 246.253 1.00 13.56 124 ARG A CA 1
ATOM 1012 C C . ARG A 1 125 ? 230.260 154.766 247.331 1.00 13.56 124 ARG A C 1
ATOM 1013 O O . ARG A 1 125 ? 230.327 155.884 247.860 1.00 13.56 124 ARG A O 1
ATOM 1021 N N . ARG A 1 126 ? 229.341 153.867 247.685 1.00 13.30 125 ARG A N 1
ATOM 1022 C CA . ARG A 1 126 ? 228.322 154.201 248.674 1.00 13.30 125 ARG A CA 1
ATOM 1023 C C . ARG A 1 126 ? 228.916 154.318 250.074 1.00 13.30 125 ARG A C 1
ATOM 1024 O O . ARG A 1 126 ? 228.486 155.168 250.862 1.00 13.30 125 ARG A O 1
ATOM 1032 N N . TYR A 1 127 ? 229.894 153.472 250.411 1.00 14.37 126 TYR A N 1
ATOM 1033 C CA . TYR A 1 127 ? 230.571 153.608 251.697 1.00 14.37 126 TYR A CA 1
ATOM 1034 C C . TYR A 1 127 ? 231.330 154.927 251.790 1.00 14.37 126 TYR A C 1
ATOM 1035 O O . TYR A 1 127 ? 231.285 155.606 252.822 1.00 14.37 126 TYR A O 1
ATOM 1044 N N . TRP A 1 128 ? 232.036 155.309 250.724 1.00 13.90 127 TRP A N 1
ATOM 1045 C CA . TRP A 1 128 ? 232.809 156.543 250.782 1.00 13.90 127 TRP A CA 1
ATOM 1046 C C . TRP A 1 128 ? 231.922 157.783 250.743 1.00 13.90 127 TRP A C 1
ATOM 1047 O O . TRP A 1 128 ? 232.315 158.833 251.262 1.00 13.90 127 TRP A O 1
ATOM 1058 N N . GLN A 1 129 ? 230.729 157.692 250.147 1.00 13.96 128 GLN A N 1
ATOM 1059 C CA . GLN A 1 129 ? 229.914 158.892 249.974 1.00 13.96 128 GLN A CA 1
ATOM 1060 C C . GLN A 1 129 ? 229.064 159.229 251.196 1.00 13.96 128 GLN A C 1
ATOM 1061 O O . GLN A 1 129 ? 228.756 160.405 251.412 1.00 13.96 128 GLN A O 1
ATOM 1067 N N . ARG A 1 130 ? 228.677 158.245 252.008 1.00 14.12 129 ARG A N 1
ATOM 1068 C CA . ARG A 1 130 ? 227.753 158.490 253.111 1.00 14.12 129 ARG A CA 1
ATOM 1069 C C . ARG A 1 130 ? 228.422 158.476 254.485 1.00 14.12 129 ARG A C 1
ATOM 1070 O O . ARG A 1 130 ? 227.747 158.239 255.490 1.00 14.12 129 ARG A O 1
ATOM 1078 N N . GLY A 1 131 ? 229.726 158.728 254.559 1.00 18.16 130 GLY A N 1
ATOM 1079 C CA . GLY A 1 131 ? 230.366 159.064 255.816 1.00 18.16 130 GLY A CA 1
ATOM 1080 C C . GLY A 1 131 ? 231.265 158.023 256.451 1.00 18.16 130 GLY A C 1
ATOM 1081 O O . GLY A 1 131 ? 231.679 158.220 257.598 1.00 18.16 130 GLY A O 1
ATOM 1082 N N . GLN A 1 132 ? 231.565 156.921 255.761 1.00 15.70 131 GLN A N 1
ATOM 1083 C CA . GLN A 1 132 ? 232.538 155.925 256.219 1.00 15.70 131 GLN A CA 1
ATOM 1084 C C . GLN A 1 132 ? 232.127 155.282 257.545 1.00 15.70 131 GLN A C 1
ATOM 1085 O O . GLN A 1 132 ? 232.876 155.291 258.522 1.00 15.70 131 GLN A O 1
ATOM 1091 N N . THR A 1 133 ? 230.930 154.712 257.571 1.00 16.89 132 THR A N 1
ATOM 1092 C CA . THR A 1 133 ? 230.438 153.937 258.699 1.00 16.89 132 THR A CA 1
ATOM 1093 C C . THR A 1 133 ? 229.733 152.700 258.168 1.00 16.89 132 THR A C 1
ATOM 1094 O O . THR A 1 133 ? 229.354 152.652 256.994 1.00 16.89 132 THR A O 1
ATOM 1098 N N . PRO A 1 134 ? 229.567 151.667 259.001 1.00 16.17 133 PRO A N 1
ATOM 1099 C CA . PRO A 1 134 ? 228.727 150.529 258.587 1.00 16.17 133 PRO A CA 1
ATOM 1100 C C . PRO A 1 134 ? 227.304 150.922 258.228 1.00 16.17 133 PRO A C 1
ATOM 1101 O O . PRO A 1 134 ? 226.719 150.332 257.310 1.00 16.17 133 PRO A O 1
ATOM 1105 N N . ASN A 1 135 ? 226.735 151.917 258.912 1.00 16.91 134 ASN A N 1
ATOM 1106 C CA . ASN A 1 135 ? 225.359 152.330 258.656 1.00 16.91 134 ASN A CA 1
ATOM 1107 C C . ASN A 1 135 ? 225.170 152.887 257.252 1.00 16.91 134 ASN A C 1
ATOM 1108 O O . ASN A 1 135 ? 224.029 153.014 256.797 1.00 16.91 134 ASN A O 1
ATOM 1113 N N . ALA A 1 136 ? 226.258 153.231 256.561 1.00 16.60 135 ALA A N 1
ATOM 1114 C CA . ALA A 1 136 ? 226.174 153.672 255.177 1.00 16.60 135 ALA A CA 1
ATOM 1115 C C . ALA A 1 136 ? 225.828 152.542 254.217 1.00 16.60 135 ALA A C 1
ATOM 1116 O O . ALA A 1 136 ? 225.558 152.816 253.044 1.00 16.60 135 ALA A O 1
ATOM 1118 N N . LEU A 1 137 ? 225.826 151.289 254.678 1.00 17.66 136 LEU A N 1
ATOM 1119 C CA . LEU A 1 137 ? 225.536 150.143 253.825 1.00 17.66 136 LEU A CA 1
ATOM 1120 C C . LEU A 1 137 ? 224.172 149.524 254.115 1.00 17.66 136 LEU A C 1
ATOM 1121 O O . LEU A 1 137 ? 223.954 148.346 253.817 1.00 17.66 136 LEU A O 1
ATOM 1126 N N . ILE A 1 138 ? 223.255 150.289 254.690 1.00 19.23 137 ILE A N 1
ATOM 1127 C CA . ILE A 1 138 ? 221.869 149.841 254.846 1.00 19.23 137 ILE A CA 1
ATOM 1128 C C . ILE A 1 138 ? 221.115 150.128 253.549 1.00 19.23 137 ILE A C 1
ATOM 1129 O O . ILE A 1 138 ? 221.259 151.226 252.991 1.00 19.23 137 ILE A O 1
ATOM 1134 N N . PRO A 1 139 ? 220.328 149.186 253.036 1.00 20.02 138 PRO A N 1
ATOM 1135 C CA . PRO A 1 139 ? 219.634 149.414 251.764 1.00 20.02 138 PRO A CA 1
ATOM 1136 C C . PRO A 1 139 ? 218.495 150.415 251.896 1.00 20.02 138 PRO A C 1
ATOM 1137 O O . PRO A 1 139 ? 218.019 150.730 252.989 1.00 20.02 138 PRO A O 1
ATOM 1141 N N . ASP A 1 140 ? 218.046 150.908 250.738 1.00 18.48 139 ASP A N 1
ATOM 1142 C CA . ASP A 1 140 ? 216.991 151.912 250.648 1.00 18.48 139 ASP A CA 1
ATOM 1143 C C . ASP A 1 140 ? 215.601 151.296 250.556 1.00 18.48 139 ASP A C 1
ATOM 1144 O O . ASP A 1 140 ? 214.698 151.893 249.959 1.00 18.48 139 ASP A O 1
ATOM 1149 N N . TYR A 1 141 ? 215.409 150.113 251.143 1.00 16.82 140 TYR A N 1
ATOM 1150 C CA . TYR A 1 141 ? 214.137 149.406 251.059 1.00 16.82 140 TYR A CA 1
ATOM 1151 C C . TYR A 1 141 ? 212.990 150.168 251.710 1.00 16.82 140 TYR A C 1
ATOM 1152 O O . TYR A 1 141 ? 211.826 149.830 251.472 1.00 16.82 140 TYR A O 1
ATOM 1161 N N . LYS A 1 142 ? 213.283 151.177 252.532 1.00 25.88 141 LYS A N 1
ATOM 1162 C CA . LYS A 1 142 ? 212.226 151.899 253.230 1.00 25.88 141 LYS A CA 1
ATOM 1163 C C . LYS A 1 142 ? 211.396 152.774 252.297 1.00 25.88 141 LYS A C 1
ATOM 1164 O O . LYS A 1 142 ? 210.263 153.120 252.646 1.00 25.88 141 LYS A O 1
ATOM 1170 N N . ASN A 1 143 ? 211.928 153.145 251.132 1.00 23.11 142 ASN A N 1
ATOM 1171 C CA . ASN A 1 143 ? 211.159 153.894 250.145 1.00 23.11 142 ASN A CA 1
ATOM 1172 C C . ASN A 1 143 ? 210.323 152.998 249.246 1.00 23.11 142 ASN A C 1
ATOM 1173 O O . ASN A 1 143 ? 209.477 153.509 248.506 1.00 23.11 142 ASN A O 1
ATOM 1178 N N . SER A 1 144 ? 210.535 151.709 249.258 1.00 18.47 143 SER A N 1
ATOM 1179 C CA . SER A 1 144 ? 209.805 150.838 248.374 1.00 18.47 143 SER A CA 1
ATOM 1180 C C . SER A 1 144 ? 208.346 150.720 248.780 1.00 18.47 143 SER A C 1
ATOM 1181 O O . SER A 1 144 ? 208.015 150.729 249.965 1.00 18.47 143 SER A O 1
ATOM 1184 N N . GLY A 1 145 ? 207.456 150.625 247.804 1.00 22.90 144 GLY A N 1
ATOM 1185 C CA . GLY A 1 145 ? 206.039 150.543 248.092 1.00 22.90 144 GLY A CA 1
ATOM 1186 C C . GLY A 1 145 ? 205.363 151.878 247.997 1.00 22.90 144 GLY A C 1
ATOM 1187 O O . GLY A 1 145 ? 204.145 151.866 247.995 1.00 22.90 144 GLY A O 1
ATOM 1188 N N . ALA A 1 146 ? 206.097 152.995 247.904 1.00 22.24 145 ALA A N 1
ATOM 1189 C CA . ALA A 1 146 ? 205.558 154.352 247.913 1.00 22.24 145 ALA A CA 1
ATOM 1190 C C . ALA A 1 146 ? 204.563 154.526 249.054 1.00 22.24 145 ALA A C 1
ATOM 1191 O O . ALA A 1 146 ? 203.353 154.626 248.812 1.00 22.24 145 ALA A O 1
ATOM 1193 N N . PRO A 1 147 ? 205.024 154.558 250.302 1.00 21.93 146 PRO A N 1
ATOM 1194 C CA . PRO A 1 147 ? 204.090 154.606 251.431 1.00 21.93 146 PRO A CA 1
ATOM 1195 C C . PRO A 1 147 ? 203.320 155.916 251.480 1.00 21.93 146 PRO A C 1
ATOM 1196 O O . PRO A 1 147 ? 203.815 156.974 251.085 1.00 21.93 146 PRO A O 1
ATOM 1200 N N . GLY A 1 148 ? 202.089 155.829 251.981 1.00 23.72 147 GLY A N 1
ATOM 1201 C CA . GLY A 1 148 ? 201.252 156.998 252.171 1.00 23.72 147 GLY A CA 1
ATOM 1202 C C . GLY A 1 148 ? 200.906 157.736 250.894 1.00 23.72 147 GLY A C 1
ATOM 1203 O O . GLY A 1 148 ? 200.995 158.966 250.840 1.00 23.72 147 GLY A O 1
ATOM 1204 N N . GLU A 1 149 ? 200.513 156.999 249.859 1.00 27.30 148 GLU A N 1
ATOM 1205 C CA . GLU A 1 149 ? 200.139 157.587 248.581 1.00 27.30 148 GLU A CA 1
ATOM 1206 C C . GLU A 1 149 ? 198.948 156.830 248.015 1.00 27.30 148 GLU A C 1
ATOM 1207 O O . GLU A 1 149 ? 198.534 155.793 248.539 1.00 27.30 148 GLU A O 1
ATOM 1213 N N . ARG A 1 150 ? 198.394 157.362 246.929 1.00 28.54 149 ARG A N 1
ATOM 1214 C CA . ARG A 1 150 ? 197.305 156.718 246.207 1.00 28.54 149 ARG A CA 1
ATOM 1215 C C . ARG A 1 150 ? 197.879 156.044 244.967 1.00 28.54 149 ARG A C 1
ATOM 1216 O O . ARG A 1 150 ? 198.504 156.705 244.130 1.00 28.54 149 ARG A O 1
ATOM 1224 N N . ARG A 1 151 ? 197.673 154.729 244.859 1.00 20.27 150 ARG A N 1
ATOM 1225 C CA . ARG A 1 151 ? 198.278 153.968 243.770 1.00 20.27 150 ARG A CA 1
ATOM 1226 C C . ARG A 1 151 ? 197.759 154.426 242.414 1.00 20.27 150 ARG A C 1
ATOM 1227 O O . ARG A 1 151 ? 198.540 154.595 241.470 1.00 20.27 150 ARG A O 1
ATOM 1235 N N . SER A 1 152 ? 196.450 154.635 242.301 1.00 26.28 151 SER A N 1
ATOM 1236 C CA . SER A 1 152 ? 195.810 155.048 241.052 1.00 26.28 151 SER A CA 1
ATOM 1237 C C . SER A 1 152 ? 196.156 154.111 239.897 1.00 26.28 151 SER A C 1
ATOM 1238 O O . SER A 1 152 ? 195.969 152.899 239.991 1.00 26.28 151 SER A O 1
ATOM 1241 N N . MET B 1 2 ? 253.093 214.650 223.224 1.00 42.82 1 MET B N 1
ATOM 1242 C CA . MET B 1 2 ? 252.054 214.236 222.289 1.00 42.82 1 MET B CA 1
ATOM 1243 C C . MET B 1 2 ? 252.288 212.808 221.809 1.00 42.82 1 MET B C 1
ATOM 1244 O O . MET B 1 2 ? 251.374 212.155 221.306 1.00 42.82 1 MET B O 1
ATOM 1246 N N . TRP B 1 3 ? 253.518 212.327 221.969 1.00 40.40 2 TRP B N 1
ATOM 1247 C CA . TRP B 1 3 ? 253.900 210.982 221.567 1.00 40.40 2 TRP B CA 1
ATOM 1248 C C . TRP B 1 3 ? 254.408 210.212 222.776 1.00 40.40 2 TRP B C 1
ATOM 1249 O O . TRP B 1 3 ? 255.055 210.782 223.660 1.00 40.40 2 TRP B O 1
ATOM 1260 N N . GLN B 1 4 ? 254.113 208.916 222.810 1.00 37.60 3 GLN B N 1
ATOM 1261 C CA . GLN B 1 4 ? 254.507 208.046 223.907 1.00 37.60 3 GLN B CA 1
ATOM 1262 C C . GLN B 1 4 ? 255.399 206.924 223.392 1.00 37.60 3 GLN B C 1
ATOM 1263 O O . GLN B 1 4 ? 255.307 206.518 222.230 1.00 37.60 3 GLN B O 1
ATOM 1269 N N . ILE B 1 5 ? 256.271 206.433 224.275 1.00 32.64 4 ILE B N 1
ATOM 1270 C CA . ILE B 1 5 ? 257.167 205.342 223.917 1.00 32.64 4 ILE B CA 1
ATOM 1271 C C . ILE B 1 5 ? 256.357 204.101 223.567 1.00 32.64 4 ILE B C 1
ATOM 1272 O O . ILE B 1 5 ? 255.347 203.791 224.211 1.00 32.64 4 ILE B O 1
ATOM 1277 N N . ASN B 1 6 ? 256.792 203.399 222.517 1.00 30.33 5 ASN B N 1
ATOM 1278 C CA . ASN B 1 6 ? 256.204 202.125 222.097 1.00 30.33 5 ASN B CA 1
ATOM 1279 C C . ASN B 1 6 ? 254.779 202.307 221.578 1.00 30.33 5 ASN B C 1
ATOM 1280 O O . ASN B 1 6 ? 253.914 201.457 221.790 1.00 30.33 5 ASN B O 1
ATOM 1285 N N . GLU B 1 7 ? 254.537 203.413 220.886 1.00 35.13 6 GLU B N 1
ATOM 1286 C CA . GLU B 1 7 ? 253.238 203.712 220.301 1.00 35.13 6 GLU B CA 1
ATOM 1287 C C . GLU B 1 7 ? 253.271 203.443 218.802 1.00 35.13 6 GLU B C 1
ATOM 1288 O O . GLU B 1 7 ? 254.274 203.713 218.136 1.00 35.13 6 GLU B O 1
ATOM 1294 N N . VAL B 1 8 ? 252.170 202.914 218.274 1.00 35.72 7 VAL B N 1
ATOM 1295 C CA . VAL B 1 8 ? 252.076 202.492 216.881 1.00 35.72 7 VAL B CA 1
ATOM 1296 C C . VAL B 1 8 ? 251.183 203.470 216.130 1.00 35.72 7 VAL B C 1
ATOM 1297 O O . VAL B 1 8 ? 250.082 203.793 216.590 1.00 35.72 7 VAL B O 1
ATOM 1301 N N . VAL B 1 9 ? 251.660 203.941 214.976 1.00 35.98 8 VAL B N 1
ATOM 1302 C CA . VAL B 1 9 ? 250.924 204.891 214.152 1.00 35.98 8 VAL B CA 1
ATOM 1303 C C . VAL B 1 9 ? 250.936 204.420 212.703 1.00 35.98 8 VAL B C 1
ATOM 1304 O O . VAL B 1 9 ? 251.790 203.640 212.282 1.00 35.98 8 VAL B O 1
ATOM 1308 N N . LEU B 1 10 ? 249.963 204.905 211.938 1.00 39.69 9 LEU B N 1
ATOM 1309 C CA . LEU B 1 10 ? 249.870 204.632 210.509 1.00 39.69 9 LEU B CA 1
ATOM 1310 C C . LEU B 1 10 ? 250.319 205.854 209.721 1.00 39.69 9 LEU B C 1
ATOM 1311 O O . LEU B 1 10 ? 249.792 206.956 209.914 1.00 39.69 9 LEU B O 1
ATOM 1316 N N . PHE B 1 11 ? 251.292 205.644 208.835 1.00 39.40 10 PHE B N 1
ATOM 1317 C CA . PHE B 1 11 ? 251.867 206.684 207.987 1.00 39.40 10 PHE B CA 1
ATOM 1318 C C . PHE B 1 11 ? 251.779 206.202 206.546 1.00 39.40 10 PHE B C 1
ATOM 1319 O O . PHE B 1 11 ? 252.534 205.312 206.142 1.00 39.40 10 PHE B O 1
ATOM 1327 N N . ASP B 1 12 ? 250.862 206.790 205.777 1.00 41.67 11 ASP B N 1
ATOM 1328 C CA . ASP B 1 12 ? 250.540 206.319 204.428 1.00 41.67 11 ASP B CA 1
ATOM 1329 C C . ASP B 1 12 ? 250.150 204.843 204.445 1.00 41.67 11 ASP B C 1
ATOM 1330 O O . ASP B 1 12 ? 250.581 204.053 203.602 1.00 41.67 11 ASP B O 1
ATOM 1335 N N . ASN B 1 13 ? 249.325 204.473 205.428 1.00 42.42 12 ASN B N 1
ATOM 1336 C CA . ASN B 1 13 ? 248.806 203.112 205.574 1.00 42.42 12 ASN B CA 1
ATOM 1337 C C . ASN B 1 13 ? 249.927 202.096 205.795 1.00 42.42 12 ASN B C 1
ATOM 1338 O O . ASN B 1 13 ? 249.880 200.974 205.289 1.00 42.42 12 ASN B O 1
ATOM 1343 N N . ASP B 1 14 ? 250.937 202.491 206.570 1.00 38.26 13 ASP B N 1
ATOM 1344 C CA . ASP B 1 14 ? 252.007 201.598 206.993 1.00 38.26 13 ASP B CA 1
ATOM 1345 C C . ASP B 1 14 ? 252.221 201.769 208.492 1.00 38.26 13 ASP B C 1
ATOM 1346 O O . ASP B 1 14 ? 252.321 202.910 208.976 1.00 38.26 13 ASP B O 1
ATOM 1351 N N . PRO B 1 15 ? 252.292 200.682 209.259 1.00 34.26 14 PRO B N 1
ATOM 1352 C CA . PRO B 1 15 ? 252.482 200.812 210.708 1.00 34.26 14 PRO B CA 1
ATOM 1353 C C . PRO B 1 15 ? 253.936 201.067 211.084 1.00 34.26 14 PRO B C 1
ATOM 1354 O O . PRO B 1 15 ? 254.860 200.447 210.551 1.00 34.26 14 PRO B O 1
ATOM 1358 N N . TYR B 1 16 ? 254.126 201.995 212.020 1.00 30.54 15 TYR B N 1
ATOM 1359 C CA . TYR B 1 16 ? 255.438 202.379 212.516 1.00 30.54 15 TYR B CA 1
ATOM 1360 C C . TYR B 1 16 ? 255.377 202.465 214.034 1.00 30.54 15 TYR B C 1
ATOM 1361 O O . TYR B 1 16 ? 254.377 202.928 214.590 1.00 30.54 15 TYR B O 1
ATOM 1370 N N . ARG B 1 17 ? 256.445 202.035 214.702 1.00 27.49 16 ARG B N 1
ATOM 1371 C CA . ARG B 1 17 ? 256.541 202.098 216.153 1.00 27.49 16 ARG B CA 1
ATOM 1372 C C . ARG B 1 17 ? 257.630 203.080 216.565 1.00 27.49 16 ARG B C 1
ATOM 1373 O O . ARG B 1 17 ? 258.733 203.071 216.006 1.00 27.49 16 ARG B O 1
ATOM 1381 N N . ILE B 1 18 ? 257.311 203.911 217.558 1.00 27.94 17 ILE B N 1
ATOM 1382 C CA . ILE B 1 18 ? 258.209 204.947 218.058 1.00 27.94 17 ILE B CA 1
ATOM 1383 C C . ILE B 1 18 ? 259.039 204.378 219.201 1.00 27.94 17 ILE B C 1
ATOM 1384 O O . ILE B 1 18 ? 258.491 203.820 220.159 1.00 27.94 17 ILE B O 1
ATOM 1389 N N . LEU B 1 19 ? 260.361 204.526 219.110 1.00 25.02 18 LEU B N 1
ATOM 1390 C CA . LEU B 1 19 ? 261.274 203.925 220.072 1.00 25.02 18 LEU B CA 1
ATOM 1391 C C . LEU B 1 19 ? 261.838 204.912 221.084 1.00 25.02 18 LEU B C 1
ATOM 1392 O O . LEU B 1 19 ? 262.061 204.531 222.236 1.00 25.02 18 LEU B O 1
ATOM 1397 N N . ALA B 1 20 ? 262.078 206.163 220.697 1.00 28.48 19 ALA B N 1
ATOM 1398 C CA . ALA B 1 20 ? 262.670 207.124 221.617 1.00 28.48 19 ALA B CA 1
ATOM 1399 C C . ALA B 1 20 ? 262.335 208.538 221.171 1.00 28.48 19 ALA B C 1
ATOM 1400 O O . ALA B 1 20 ? 262.009 208.784 220.008 1.00 28.48 19 ALA B O 1
ATOM 1402 N N . ILE B 1 21 ? 262.417 209.466 222.125 1.00 32.23 20 ILE B N 1
ATOM 1403 C CA . ILE B 1 21 ? 262.310 210.898 221.871 1.00 32.23 20 ILE B CA 1
ATOM 1404 C C . ILE B 1 21 ? 263.454 211.588 222.599 1.00 32.23 20 ILE B C 1
ATOM 1405 O O . ILE B 1 21 ? 263.671 211.343 223.791 1.00 32.23 20 ILE B O 1
ATOM 1410 N N . GLU B 1 22 ? 264.179 212.451 221.892 1.00 38.12 21 GLU B N 1
ATOM 1411 C CA . GLU B 1 22 ? 265.281 213.187 222.500 1.00 38.12 21 GLU B CA 1
ATOM 1412 C C . GLU B 1 22 ? 265.513 214.478 221.733 1.00 38.12 21 GLU B C 1
ATOM 1413 O O . GLU B 1 22 ? 265.675 214.446 220.510 1.00 38.12 21 GLU B O 1
ATOM 1419 N N . ASP B 1 23 ? 265.467 215.603 222.457 1.00 37.19 22 ASP B N 1
ATOM 1420 C CA . ASP B 1 23 ? 265.814 216.962 222.028 1.00 37.19 22 ASP B CA 1
ATOM 1421 C C . ASP B 1 23 ? 265.495 217.249 220.563 1.00 37.19 22 ASP B C 1
ATOM 1422 O O . ASP B 1 23 ? 266.380 217.607 219.780 1.00 37.19 22 ASP B O 1
ATOM 1427 N N . GLY B 1 24 ? 264.226 217.104 220.188 1.00 34.75 23 GLY B N 1
ATOM 1428 C CA . GLY B 1 24 ? 263.772 217.441 218.858 1.00 34.75 23 GLY B CA 1
ATOM 1429 C C . GLY B 1 24 ? 263.757 216.298 217.870 1.00 34.75 23 GLY B C 1
ATOM 1430 O O . GLY B 1 24 ? 263.164 216.441 216.793 1.00 34.75 23 GLY B O 1
ATOM 1431 N N . GLN B 1 25 ? 264.377 215.170 218.200 1.00 34.13 24 GLN B N 1
ATOM 1432 C CA . GLN B 1 25 ? 264.437 214.010 217.326 1.00 34.13 24 GLN B CA 1
ATOM 1433 C C . GLN B 1 25 ? 263.481 212.936 217.821 1.00 34.13 24 GLN B C 1
ATOM 1434 O O . GLN B 1 25 ? 263.281 212.765 219.026 1.00 34.13 24 GLN B O 1
ATOM 1440 N N . VAL B 1 26 ? 262.890 212.215 216.875 1.00 29.60 25 VAL B N 1
ATOM 1441 C CA . VAL B 1 26 ? 262.079 211.041 217.163 1.00 29.60 25 VAL B CA 1
ATOM 1442 C C . VAL B 1 26 ? 262.598 209.893 216.311 1.00 29.60 25 VAL B C 1
ATOM 1443 O O . VAL B 1 26 ? 262.730 210.030 215.088 1.00 29.60 25 VAL B O 1
ATOM 1447 N N . VAL B 1 27 ? 262.950 208.779 216.977 1.00 26.42 26 VAL B N 1
ATOM 1448 C CA . VAL B 1 27 ? 263.396 207.540 216.311 1.00 26.42 26 VAL B CA 1
ATOM 1449 C C . VAL B 1 27 ? 262.250 206.541 216.135 1.00 26.42 26 VAL B C 1
ATOM 1450 O O . VAL B 1 27 ? 261.552 206.249 217.077 1.00 26.42 26 VAL B O 1
ATOM 1454 N N . TRP B 1 28 ? 262.023 206.085 214.908 1.00 29.04 27 TRP B N 1
ATOM 1455 C CA . TRP B 1 28 ? 260.947 205.132 214.652 1.00 29.04 27 TRP B CA 1
ATOM 1456 C C . TRP B 1 28 ? 261.364 203.970 213.759 1.00 29.04 27 TRP B C 1
ATOM 1457 O O . TRP B 1 28 ? 262.360 204.057 213.043 1.00 29.04 27 TRP B O 1
ATOM 1468 N N . MET B 1 29 ? 260.610 202.879 213.810 1.00 25.71 28 MET B N 1
ATOM 1469 C CA . MET B 1 29 ? 260.947 201.707 213.014 1.00 25.71 28 MET B CA 1
ATOM 1470 C C . MET B 1 29 ? 259.692 201.041 212.478 1.00 25.71 28 MET B C 1
ATOM 1471 O O . MET B 1 29 ? 258.701 200.919 213.196 1.00 25.71 28 MET B O 1
ATOM 1476 N N . GLN B 1 30 ? 259.728 200.601 211.223 1.00 25.89 29 GLN B N 1
ATOM 1477 C CA . GLN B 1 30 ? 258.591 199.908 210.642 1.00 25.89 29 GLN B CA 1
ATOM 1478 C C . GLN B 1 30 ? 258.498 198.515 211.247 1.00 25.89 29 GLN B C 1
ATOM 1479 O O . GLN B 1 30 ? 259.516 197.916 211.606 1.00 25.89 29 GLN B O 1
ATOM 1485 N N . ILE B 1 31 ? 257.285 197.994 211.377 1.00 25.72 30 ILE B N 1
ATOM 1486 C CA . ILE B 1 31 ? 257.090 196.698 212.010 1.00 25.72 30 ILE B CA 1
ATOM 1487 C C . ILE B 1 31 ? 256.444 195.694 211.055 1.00 25.72 30 ILE B C 1
ATOM 1488 O O . ILE B 1 31 ? 255.919 194.675 211.494 1.00 25.72 30 ILE B O 1
ATOM 1493 N N . SER B 1 32 ? 256.490 195.959 209.751 1.00 26.89 31 SER B N 1
ATOM 1494 C CA . SER B 1 32 ? 255.830 195.105 208.772 1.00 26.89 31 SER B CA 1
ATOM 1495 C C . SER B 1 32 ? 256.776 194.162 208.042 1.00 26.89 31 SER B C 1
ATOM 1496 O O . SER B 1 32 ? 256.411 193.008 207.801 1.00 26.89 31 SER B O 1
ATOM 1499 N N . ALA B 1 33 ? 257.973 194.615 207.684 1.00 23.28 32 ALA B N 1
ATOM 1500 C CA . ALA B 1 33 ? 258.907 193.816 206.905 1.00 23.28 32 ALA B CA 1
ATOM 1501 C C . ALA B 1 33 ? 259.938 193.145 207.807 1.00 23.28 32 ALA B C 1
ATOM 1502 O O . ALA B 1 33 ? 260.024 193.406 209.009 1.00 23.28 32 ALA B O 1
ATOM 1504 N N . ASP B 1 34 ? 260.736 192.272 207.198 1.00 21.54 33 ASP B N 1
ATOM 1505 C CA . ASP B 1 34 ? 261.737 191.470 207.893 1.00 21.54 33 ASP B CA 1
ATOM 1506 C C . ASP B 1 34 ? 263.145 191.943 207.532 1.00 21.54 33 ASP B C 1
ATOM 1507 O O . ASP B 1 34 ? 264.063 191.148 207.330 1.00 21.54 33 ASP B O 1
ATOM 1512 N N . LYS B 1 35 ? 263.314 193.259 207.419 1.00 21.18 34 LYS B N 1
ATOM 1513 C CA . LYS B 1 35 ? 264.615 193.866 207.174 1.00 21.18 34 LYS B CA 1
ATOM 1514 C C . LYS B 1 35 ? 264.535 195.336 207.553 1.00 21.18 34 LYS B C 1
ATOM 1515 O O . LYS B 1 35 ? 263.448 195.890 207.729 1.00 21.18 34 LYS B O 1
ATOM 1521 N N . GLY B 1 36 ? 265.699 195.958 207.685 1.00 20.94 35 GLY B N 1
ATOM 1522 C CA . GLY B 1 36 ? 265.792 197.387 207.911 1.00 20.94 35 GLY B CA 1
ATOM 1523 C C . GLY B 1 36 ? 266.390 197.723 209.268 1.00 20.94 35 GLY B C 1
ATOM 1524 O O . GLY B 1 36 ? 266.661 196.859 210.102 1.00 20.94 35 GLY B O 1
ATOM 1525 N N . VAL B 1 37 ? 266.593 199.023 209.459 1.00 20.55 36 VAL B N 1
ATOM 1526 C CA . VAL B 1 37 ? 267.123 199.586 210.700 1.00 20.55 36 VAL B CA 1
ATOM 1527 C C . VAL B 1 37 ? 266.314 200.825 211.054 1.00 20.55 36 VAL B C 1
ATOM 1528 O O . VAL B 1 37 ? 265.643 201.410 210.194 1.00 20.55 36 VAL B O 1
ATOM 1532 N N . PRO B 1 38 ? 266.335 201.233 212.325 1.00 21.97 37 PRO B N 1
ATOM 1533 C CA . PRO B 1 38 ? 265.530 202.394 212.734 1.00 21.97 37 PRO B CA 1
ATOM 1534 C C . PRO B 1 38 ? 265.979 203.685 212.061 1.00 21.97 37 PRO B C 1
ATOM 1535 O O . PRO B 1 38 ? 267.152 203.865 211.727 1.00 21.97 37 PRO B O 1
ATOM 1539 N N . GLN B 1 39 ? 265.020 204.590 211.866 1.00 24.75 38 GLN B N 1
ATOM 1540 C CA . GLN B 1 39 ? 265.260 205.913 211.308 1.00 24.75 38 GLN B CA 1
ATOM 1541 C C . GLN B 1 39 ? 264.916 206.994 212.327 1.00 24.75 38 GLN B C 1
ATOM 1542 O O . GLN B 1 39 ? 264.183 206.762 213.291 1.00 24.75 38 GLN B O 1
ATOM 1548 N N . ALA B 1 40 ? 265.461 208.189 212.095 1.00 27.80 39 ALA B N 1
ATOM 1549 C CA . ALA B 1 40 ? 265.238 209.352 212.944 1.00 27.80 39 ALA B CA 1
ATOM 1550 C C . ALA B 1 40 ? 264.741 210.520 212.105 1.00 27.80 39 ALA B C 1
ATOM 1551 O O . ALA B 1 40 ? 265.203 210.725 210.980 1.00 27.80 39 ALA B O 1
ATOM 1553 N N . ARG B 1 41 ? 263.797 211.285 212.657 1.00 33.60 40 ARG B N 1
ATOM 1554 C CA . ARG B 1 41 ? 263.283 212.490 212.013 1.00 33.60 40 ARG B CA 1
ATOM 1555 C C . ARG B 1 41 ? 263.019 213.553 213.072 1.00 33.60 40 ARG B C 1
ATOM 1556 O O . ARG B 1 41 ? 263.284 213.356 214.260 1.00 33.60 40 ARG B O 1
ATOM 1564 N N . ALA B 1 42 ? 262.495 214.695 212.633 1.00 34.62 41 ALA B N 1
ATOM 1565 C CA . ALA B 1 42 ? 262.206 215.815 213.517 1.00 34.62 41 ALA B CA 1
ATOM 1566 C C . ALA B 1 42 ? 260.728 215.845 213.889 1.00 34.62 41 ALA B C 1
ATOM 1567 O O . ALA B 1 42 ? 259.872 215.342 213.158 1.00 34.62 41 ALA B O 1
ATOM 1569 N N . GLU B 1 43 ? 260.436 216.448 215.045 1.00 37.78 42 GLU B N 1
ATOM 1570 C CA . GLU B 1 43 ? 259.060 216.478 215.533 1.00 37.78 42 GLU B CA 1
ATOM 1571 C C . GLU B 1 43 ? 258.206 217.467 214.749 1.00 37.78 42 GLU B C 1
ATOM 1572 O O . GLU B 1 43 ? 256.992 217.279 214.619 1.00 37.78 42 GLU B O 1
ATOM 1578 N N . LEU B 1 44 ? 258.817 218.537 214.235 1.00 36.01 43 LEU B N 1
ATOM 1579 C CA . LEU B 1 44 ? 258.070 219.493 213.422 1.00 36.01 43 LEU B CA 1
ATOM 1580 C C . LEU B 1 44 ? 257.545 218.837 212.151 1.00 36.01 43 LEU B C 1
ATOM 1581 O O . LEU B 1 44 ? 256.413 219.099 211.722 1.00 36.01 43 LEU B O 1
ATOM 1586 N N . LEU B 1 45 ? 258.355 217.971 211.538 1.00 38.89 44 LEU B N 1
ATOM 1587 C CA . LEU B 1 45 ? 257.906 217.239 210.360 1.00 38.89 44 LEU B CA 1
ATOM 1588 C C . LEU B 1 45 ? 256.756 216.298 210.703 1.00 38.89 44 LEU B C 1
ATOM 1589 O O . LEU B 1 45 ? 255.817 216.139 209.914 1.00 38.89 44 LEU B O 1
ATOM 1594 N N . LEU B 1 46 ? 256.810 215.668 211.879 1.00 38.98 45 LEU B N 1
ATOM 1595 C CA . LEU B 1 46 ? 255.704 214.820 212.316 1.00 38.98 45 LEU B CA 1
ATOM 1596 C C . LEU B 1 46 ? 254.433 215.631 212.537 1.00 38.98 45 LEU B C 1
ATOM 1597 O O . LEU B 1 46 ? 253.334 215.171 212.208 1.00 38.98 45 LEU B O 1
ATOM 1602 N N . MET B 1 47 ? 254.560 216.832 213.107 1.00 40.60 46 MET B N 1
ATOM 1603 C CA . MET B 1 47 ? 253.395 217.694 213.279 1.00 40.60 46 MET B CA 1
ATOM 1604 C C . MET B 1 47 ? 252.801 218.086 211.933 1.00 40.60 46 MET B C 1
ATOM 1605 O O . MET B 1 47 ? 251.575 218.122 211.773 1.00 40.60 46 MET B O 1
ATOM 1610 N N . GLN B 1 48 ? 253.656 218.393 210.955 1.00 41.98 47 GLN B N 1
ATOM 1611 C CA . GLN B 1 48 ? 253.160 218.694 209.615 1.00 41.98 47 GLN B CA 1
ATOM 1612 C C . GLN B 1 48 ? 252.443 217.493 209.009 1.00 41.98 47 GLN B C 1
ATOM 1613 O O . GLN B 1 48 ? 251.378 217.639 208.396 1.00 41.98 47 GLN B O 1
ATOM 1619 N N . TYR B 1 49 ? 253.012 216.296 209.174 1.00 41.33 48 TYR B N 1
ATOM 1620 C CA . TYR B 1 49 ? 252.369 215.086 208.670 1.00 41.33 48 TYR B CA 1
ATOM 1621 C C . TYR B 1 49 ? 251.001 214.885 209.306 1.00 41.33 48 TYR B C 1
ATOM 1622 O O . TYR B 1 49 ? 250.034 214.531 208.623 1.00 41.33 48 TYR B O 1
ATOM 1631 N N . LEU B 1 50 ? 250.908 215.092 210.621 1.00 42.47 49 LEU B N 1
ATOM 1632 C CA . LEU B 1 50 ? 249.640 214.908 211.318 1.00 42.47 49 LEU B CA 1
ATOM 1633 C C . LEU B 1 50 ? 248.605 215.932 210.873 1.00 42.47 49 LEU B C 1
ATOM 1634 O O . LEU B 1 50 ? 247.440 215.586 210.645 1.00 42.47 49 LEU B O 1
ATOM 1639 N N . ASP B 1 51 ? 249.008 217.199 210.747 1.00 43.91 50 ASP B N 1
ATOM 1640 C CA . ASP B 1 51 ? 248.069 218.236 210.331 1.00 43.91 50 ASP B CA 1
ATOM 1641 C C . ASP B 1 51 ? 247.587 218.012 208.903 1.00 43.91 50 ASP B C 1
ATOM 1642 O O . ASP B 1 51 ? 246.407 218.224 208.601 1.00 43.91 50 ASP B O 1
ATOM 1644 N N . GLU B 1 52 ? 248.485 217.591 208.008 1.00 45.00 51 GLU B N 1
ATOM 1645 C CA . GLU B 1 52 ? 248.092 217.360 206.621 1.00 45.00 51 GLU B CA 1
ATOM 1646 C C . GLU B 1 52 ? 247.072 216.233 206.513 1.00 45.00 51 GLU B C 1
ATOM 1647 O O . GLU B 1 52 ? 246.110 216.328 205.742 1.00 45.00 51 GLU B O 1
ATOM 1653 N N . GLY B 1 53 ? 247.262 215.158 207.275 1.00 44.08 52 GLY B N 1
ATOM 1654 C CA . GLY B 1 53 ? 246.318 214.059 207.270 1.00 44.08 52 GLY B CA 1
ATOM 1655 C C . GLY B 1 53 ? 246.908 212.736 206.826 1.00 44.08 52 GLY B C 1
ATOM 1656 O O . GLY B 1 53 ? 246.173 211.788 206.540 1.00 44.08 52 GLY B O 1
ATOM 1657 N N . ARG B 1 54 ? 248.234 212.660 206.764 1.00 44.22 53 ARG B N 1
ATOM 1658 C CA . ARG B 1 54 ? 248.925 211.448 206.346 1.00 44.22 53 ARG B CA 1
ATOM 1659 C C . ARG B 1 54 ? 249.341 210.563 207.513 1.00 44.22 53 ARG B C 1
ATOM 1660 O O . ARG B 1 54 ? 249.931 209.502 207.286 1.00 44.22 53 ARG B O 1
ATOM 1668 N N . LEU B 1 55 ? 249.054 210.966 208.749 1.00 41.67 54 LEU B N 1
ATOM 1669 C CA . LEU B 1 55 ? 249.477 210.231 209.932 1.00 41.67 54 LEU B CA 1
ATOM 1670 C C . LEU B 1 55 ? 248.297 210.089 210.881 1.00 41.67 54 LEU B C 1
ATOM 1671 O O . LEU B 1 55 ? 247.675 211.089 211.251 1.00 41.67 54 LEU B O 1
ATOM 1676 N N . VAL B 1 56 ? 247.989 208.850 211.272 1.00 41.79 55 VAL B N 1
ATOM 1677 C CA . VAL B 1 56 ? 246.891 208.570 212.192 1.00 41.79 55 VAL B CA 1
ATOM 1678 C C . VAL B 1 56 ? 247.371 207.596 213.263 1.00 41.79 55 VAL B C 1
ATOM 1679 O O . VAL B 1 56 ? 248.448 207.012 213.166 1.00 41.79 55 VAL B O 1
ATOM 1683 N N . ARG B 1 57 ? 246.547 207.426 214.293 1.00 41.94 56 ARG B N 1
ATOM 1684 C CA . ARG B 1 57 ? 246.853 206.556 215.419 1.00 41.94 56 ARG B CA 1
ATOM 1685 C C . ARG B 1 57 ? 245.992 205.300 215.378 1.00 41.94 56 ARG B C 1
ATOM 1686 O O . ARG B 1 57 ? 244.845 205.328 214.923 1.00 41.94 56 ARG B O 1
ATOM 1694 N N . THR B 1 58 ? 246.553 204.203 215.874 1.00 41.56 57 THR B N 1
ATOM 1695 C CA . THR B 1 58 ? 245.889 202.900 215.891 1.00 41.56 57 THR B CA 1
ATOM 1696 C C . THR B 1 58 ? 246.336 202.151 217.143 1.00 41.56 57 THR B C 1
ATOM 1697 O O . THR B 1 58 ? 246.857 202.751 218.089 1.00 41.56 57 THR B O 1
ATOM 1701 N N . ASP B 1 59 ? 246.130 200.838 217.148 1.00 41.82 58 ASP B N 1
ATOM 1702 C CA . ASP B 1 59 ? 246.470 199.977 218.270 1.00 41.82 58 ASP B CA 1
ATOM 1703 C C . ASP B 1 59 ? 247.676 199.101 217.942 1.00 41.82 58 ASP B C 1
ATOM 1704 O O . ASP B 1 59 ? 247.952 198.783 216.783 1.00 41.82 58 ASP B O 1
ATOM 1709 N N . ASP B 1 60 ? 248.390 198.708 218.995 1.00 38.18 59 ASP B N 1
ATOM 1710 C CA . ASP B 1 60 ? 249.596 197.898 218.863 1.00 38.18 59 ASP B CA 1
ATOM 1711 C C . ASP B 1 60 ? 249.212 196.434 218.692 1.00 38.18 59 ASP B C 1
ATOM 1712 O O . ASP B 1 60 ? 248.501 195.891 219.547 1.00 38.18 59 ASP B O 1
ATOM 1717 N N . PRO B 1 61 ? 249.646 195.764 217.623 1.00 37.30 60 PRO B N 1
ATOM 1718 C CA . PRO B 1 61 ? 249.297 194.353 217.422 1.00 37.30 60 PRO B CA 1
ATOM 1719 C C . PRO B 1 61 ? 250.057 193.372 218.303 1.00 37.30 60 PRO B C 1
ATOM 1720 O O . PRO B 1 61 ? 249.969 192.166 218.063 1.00 37.30 60 PRO B O 1
ATOM 1724 N N . TYR B 1 62 ? 250.800 193.840 219.307 1.00 35.31 61 TYR B N 1
ATOM 1725 C CA . TYR B 1 62 ? 251.545 192.959 220.200 1.00 35.31 61 TYR B CA 1
ATOM 1726 C C . TYR B 1 62 ? 251.277 193.296 221.662 1.00 35.31 61 TYR B C 1
ATOM 1727 O O . TYR B 1 62 ? 252.141 193.093 222.518 1.00 35.31 61 TYR B O 1
ATOM 1736 N N . VAL B 1 63 ? 250.085 193.817 221.965 1.00 39.40 62 VAL B N 1
ATOM 1737 C CA . VAL B 1 63 ? 249.751 194.139 223.350 1.00 39.40 62 VAL B CA 1
ATOM 1738 C C . VAL B 1 63 ? 249.622 192.874 224.189 1.00 39.40 62 VAL B C 1
ATOM 1739 O O . VAL B 1 63 ? 249.901 192.889 225.394 1.00 39.40 62 VAL B O 1
ATOM 1743 N N . HIS B 1 64 ? 249.200 191.765 223.579 1.00 41.34 63 HIS B N 1
ATOM 1744 C CA . HIS B 1 64 ? 249.049 190.512 224.309 1.00 41.34 63 HIS B CA 1
ATOM 1745 C C . HIS B 1 64 ? 250.385 189.899 224.704 1.00 41.34 63 HIS B C 1
ATOM 1746 O O . HIS B 1 64 ? 250.415 189.011 225.563 1.00 41.34 63 HIS B O 1
ATOM 1753 N N . LEU B 1 65 ? 251.484 190.347 224.095 1.00 38.13 64 LEU B N 1
ATOM 1754 C CA . LEU B 1 65 ? 252.764 189.668 224.264 1.00 38.13 64 LEU B CA 1
ATOM 1755 C C . LEU B 1 65 ? 253.273 189.762 225.697 1.00 38.13 64 LEU B C 1
ATOM 1756 O O . LEU B 1 65 ? 253.801 188.783 226.238 1.00 38.13 64 LEU B O 1
ATOM 1761 N N . ASP B 1 66 ? 253.131 190.929 226.328 1.00 41.79 65 ASP B N 1
ATOM 1762 C CA . ASP B 1 66 ? 253.687 191.124 227.662 1.00 41.79 65 ASP B CA 1
ATOM 1763 C C . ASP B 1 66 ? 252.976 190.293 228.721 1.00 41.79 65 ASP B C 1
ATOM 1764 O O . ASP B 1 66 ? 253.566 190.014 229.770 1.00 41.79 65 ASP B O 1
ATOM 1769 N N . LEU B 1 67 ? 251.732 189.894 228.477 1.00 43.70 66 LEU B N 1
ATOM 1770 C CA . LEU B 1 67 ? 250.982 189.065 229.421 1.00 43.70 66 LEU B CA 1
ATOM 1771 C C . LEU B 1 67 ? 251.116 187.587 229.059 1.00 43.70 66 LEU B C 1
ATOM 1772 O O . LEU B 1 67 ? 250.140 186.885 228.794 1.00 43.70 66 LEU B O 1
ATOM 1777 N N . GLU B 1 68 ? 252.362 187.118 229.050 1.00 41.10 67 GLU B N 1
ATOM 1778 C CA . GLU B 1 68 ? 252.669 185.731 228.737 1.00 41.10 67 GLU B CA 1
ATOM 1779 C C . GLU B 1 68 ? 253.664 185.199 229.757 1.00 41.10 67 GLU B C 1
ATOM 1780 O O . GLU B 1 68 ? 254.446 185.957 230.335 1.00 41.10 67 GLU B O 1
ATOM 1786 N N . GLU B 1 69 ? 253.627 183.886 229.972 1.00 38.56 68 GLU B N 1
ATOM 1787 C CA . GLU B 1 69 ? 254.485 183.246 230.968 1.00 38.56 68 GLU B CA 1
ATOM 1788 C C . GLU B 1 69 ? 254.710 181.796 230.576 1.00 38.56 68 GLU B C 1
ATOM 1789 O O . GLU B 1 69 ? 253.947 180.903 230.967 1.00 38.56 68 GLU B O 1
ATOM 1795 N N . PRO B 1 70 ? 255.748 181.521 229.789 1.00 33.08 69 PRO B N 1
ATOM 1796 C CA . PRO B 1 70 ? 256.125 180.126 229.539 1.00 33.08 69 PRO B CA 1
ATOM 1797 C C . PRO B 1 70 ? 256.648 179.471 230.807 1.00 33.08 69 PRO B C 1
ATOM 1798 O O . PRO B 1 70 ? 257.284 180.114 231.644 1.00 33.08 69 PRO B O 1
ATOM 1802 N N . SER B 1 71 ? 256.378 178.177 230.940 1.00 31.43 70 SER B N 1
ATOM 1803 C CA . SER B 1 71 ? 256.855 177.435 232.096 1.00 31.43 70 SER B CA 1
ATOM 1804 C C . SER B 1 71 ? 258.354 177.184 231.987 1.00 31.43 70 SER B C 1
ATOM 1805 O O . SER B 1 71 ? 258.923 177.158 230.894 1.00 31.43 70 SER B O 1
ATOM 1808 N N . VAL B 1 72 ? 258.997 177.005 233.143 1.00 29.72 71 VAL B N 1
ATOM 1809 C CA . VAL B 1 72 ? 260.409 176.657 233.137 1.00 29.72 71 VAL B CA 1
ATOM 1810 C C . VAL B 1 72 ? 260.586 175.273 232.518 1.00 29.72 71 VAL B C 1
ATOM 1811 O O . VAL B 1 72 ? 259.641 174.482 232.405 1.00 29.72 71 VAL B O 1
ATOM 1815 N N . ASP B 1 73 ? 261.817 174.993 232.093 1.00 28.95 72 ASP B N 1
ATOM 1816 C CA . ASP B 1 73 ? 262.244 173.762 231.429 1.00 28.95 72 ASP B CA 1
ATOM 1817 C C . ASP B 1 73 ? 261.680 173.613 230.020 1.00 28.95 72 ASP B C 1
ATOM 1818 O O . ASP B 1 73 ? 262.031 172.649 229.333 1.00 28.95 72 ASP B O 1
ATOM 1823 N N . SER B 1 74 ? 260.827 174.526 229.565 1.00 27.05 73 SER B N 1
ATOM 1824 C CA . SER B 1 74 ? 260.387 174.543 228.179 1.00 27.05 73 SER B CA 1
ATOM 1825 C C . SER B 1 74 ? 261.395 175.307 227.334 1.00 27.05 73 SER B C 1
ATOM 1826 O O . SER B 1 74 ? 262.025 176.256 227.803 1.00 27.05 73 SER B O 1
ATOM 1829 N N . VAL B 1 75 ? 261.523 174.903 226.066 1.00 23.10 74 VAL B N 1
ATOM 1830 C CA . VAL B 1 75 ? 262.553 175.480 225.205 1.00 23.10 74 VAL B CA 1
ATOM 1831 C C . VAL B 1 75 ? 262.362 176.982 225.052 1.00 23.10 74 VAL B C 1
ATOM 1832 O O . VAL B 1 75 ? 263.333 177.720 224.848 1.00 23.10 74 VAL B O 1
ATOM 1836 N N . SER B 1 76 ? 261.122 177.462 225.162 1.00 23.63 75 SER B N 1
ATOM 1837 C CA . SER B 1 76 ? 260.875 178.898 225.091 1.00 23.63 75 SER B CA 1
ATOM 1838 C C . SER B 1 76 ? 261.599 179.639 226.207 1.00 23.63 75 SER B C 1
ATOM 1839 O O . SER B 1 76 ? 262.222 180.681 225.969 1.00 23.63 75 SER B O 1
ATOM 1842 N N . PHE B 1 77 ? 261.545 179.102 227.428 1.00 24.91 76 PHE B N 1
ATOM 1843 C CA . PHE B 1 77 ? 262.136 179.777 228.580 1.00 24.91 76 PHE B CA 1
ATOM 1844 C C . PHE B 1 77 ? 263.646 179.929 228.418 1.00 24.91 76 PHE B C 1
ATOM 1845 O O . PHE B 1 77 ? 264.185 181.042 228.508 1.00 24.91 76 PHE B O 1
ATOM 1853 N N . GLN B 1 78 ? 264.346 178.823 228.148 1.00 24.14 77 GLN B N 1
ATOM 1854 C CA . GLN B 1 78 ? 265.796 178.900 228.020 1.00 24.14 77 GLN B CA 1
ATOM 1855 C C . GLN B 1 78 ? 266.228 179.629 226.758 1.00 24.14 77 GLN B C 1
ATOM 1856 O O . GLN B 1 78 ? 267.257 180.308 226.773 1.00 24.14 77 GLN B O 1
ATOM 1862 N N . LYS B 1 79 ? 265.471 179.522 225.665 1.00 21.20 78 LYS B N 1
ATOM 1863 C CA . LYS B 1 79 ? 265.847 180.278 224.476 1.00 21.20 78 LYS B CA 1
ATOM 1864 C C . LYS B 1 79 ? 265.721 181.778 224.714 1.00 21.20 78 LYS B C 1
ATOM 1865 O O . LYS B 1 79 ? 266.610 182.546 224.327 1.00 21.20 78 LYS B O 1
ATOM 1871 N N . ARG B 1 80 ? 264.638 182.214 225.362 1.00 21.58 79 ARG B N 1
ATOM 1872 C CA . ARG B 1 80 ? 264.495 183.627 225.693 1.00 21.58 79 ARG B CA 1
ATOM 1873 C C . ARG B 1 80 ? 265.619 184.090 226.611 1.00 21.58 79 ARG B C 1
ATOM 1874 O O . ARG B 1 80 ? 266.215 185.154 226.397 1.00 21.58 79 ARG B O 1
ATOM 1882 N N . GLU B 1 81 ? 265.937 183.290 227.633 1.00 22.62 80 GLU B N 1
ATOM 1883 C CA . GLU B 1 81 ? 266.967 183.697 228.582 1.00 22.62 80 GLU B CA 1
ATOM 1884 C C . GLU B 1 81 ? 268.345 183.738 227.932 1.00 22.62 80 GLU B C 1
ATOM 1885 O O . GLU B 1 81 ? 269.171 184.592 228.274 1.00 22.62 80 GLU B O 1
ATOM 1891 N N . GLU B 1 82 ? 268.616 182.826 227.000 1.00 21.62 81 GLU B N 1
ATOM 1892 C CA . GLU B 1 82 ? 269.920 182.783 226.350 1.00 21.62 81 GLU B CA 1
ATOM 1893 C C . GLU B 1 82 ? 270.069 183.885 225.310 1.00 21.62 81 GLU B C 1
ATOM 1894 O O . GLU B 1 82 ? 271.162 184.431 225.136 1.00 21.62 81 GLU B O 1
ATOM 1900 N N . ASP B 1 83 ? 268.988 184.219 224.604 1.00 20.85 82 ASP B N 1
ATOM 1901 C CA . ASP B 1 83 ? 269.068 185.259 223.587 1.00 20.85 82 ASP B CA 1
ATOM 1902 C C . ASP B 1 83 ? 269.094 186.652 224.202 1.00 20.85 82 ASP B C 1
ATOM 1903 O O . ASP B 1 83 ? 269.764 187.546 223.676 1.00 20.85 82 ASP B O 1
ATOM 1908 N N . TYR B 1 84 ? 268.370 186.862 225.306 1.00 21.53 83 TYR B N 1
ATOM 1909 C CA . TYR B 1 84 ? 268.398 188.173 225.947 1.00 21.53 83 TYR B CA 1
ATOM 1910 C C . TYR B 1 84 ? 269.774 188.491 226.517 1.00 21.53 83 TYR B C 1
ATOM 1911 O O . TYR B 1 84 ? 270.141 189.666 226.626 1.00 21.53 83 TYR B O 1
ATOM 1920 N N . ARG B 1 85 ? 270.544 187.469 226.881 1.00 21.18 84 ARG B N 1
ATOM 1921 C CA . ARG B 1 85 ? 271.888 187.660 227.406 1.00 21.18 84 ARG B CA 1
ATOM 1922 C C . ARG B 1 85 ? 272.911 187.976 226.323 1.00 21.18 84 ARG B C 1
ATOM 1923 O O . ARG B 1 85 ? 274.015 188.423 226.649 1.00 21.18 84 ARG B O 1
ATOM 1931 N N . LYS B 1 86 ? 272.575 187.758 225.051 1.00 21.22 85 LYS B N 1
ATOM 1932 C CA . LYS B 1 86 ? 273.519 188.004 223.966 1.00 21.22 85 LYS B CA 1
ATOM 1933 C C . LYS B 1 86 ? 273.560 189.477 223.579 1.00 21.22 85 LYS B C 1
ATOM 1934 O O . LYS B 1 86 ? 274.640 190.053 223.414 1.00 21.22 85 LYS B O 1
ATOM 1940 N N . ILE B 1 87 ? 272.394 190.102 223.430 1.00 20.64 86 ILE B N 1
ATOM 1941 C CA . ILE B 1 87 ? 272.300 191.448 222.875 1.00 20.64 86 ILE B CA 1
ATOM 1942 C C . ILE B 1 87 ? 272.265 192.489 223.986 1.00 20.64 86 ILE B C 1
ATOM 1943 O O . ILE B 1 87 ? 271.975 193.664 223.737 1.00 20.64 86 ILE B O 1
ATOM 1948 N N . LEU B 1 88 ? 272.555 192.067 225.216 1.00 21.65 87 LEU B N 1
ATOM 1949 C CA . LEU B 1 88 ? 272.514 192.989 226.350 1.00 21.65 87 LEU B CA 1
ATOM 1950 C C . LEU B 1 88 ? 273.520 194.130 226.239 1.00 21.65 87 LEU B C 1
ATOM 1951 O O . LEU B 1 88 ? 273.136 195.283 226.499 1.00 21.65 87 LEU B O 1
ATOM 1956 N N . PRO B 1 89 ? 274.793 193.906 225.887 1.00 21.10 88 PRO B N 1
ATOM 1957 C CA . PRO B 1 89 ? 275.729 195.040 225.796 1.00 21.10 88 PRO B CA 1
ATOM 1958 C C . PRO B 1 89 ? 275.374 196.072 224.736 1.00 21.10 88 PRO B C 1
ATOM 1959 O O . PRO B 1 89 ? 275.855 197.207 224.823 1.00 21.10 88 PRO B O 1
ATOM 1963 N N . ILE B 1 90 ? 274.560 195.725 223.739 1.00 21.76 89 ILE B N 1
ATOM 1964 C CA . ILE B 1 90 ? 274.244 196.682 222.683 1.00 21.76 89 ILE B CA 1
ATOM 1965 C C . ILE B 1 90 ? 273.070 197.565 223.084 1.00 21.76 89 ILE B C 1
ATOM 1966 O O . ILE B 1 90 ? 273.095 198.781 222.867 1.00 21.76 89 ILE B O 1
ATOM 1971 N N . ILE B 1 91 ? 272.025 196.978 223.673 1.00 22.36 90 ILE B N 1
ATOM 1972 C CA . ILE B 1 91 ? 270.858 197.764 224.070 1.00 22.36 90 ILE B CA 1
ATOM 1973 C C . ILE B 1 91 ? 271.089 198.565 225.339 1.00 22.36 90 ILE B C 1
ATOM 1974 O O . ILE B 1 91 ? 270.289 199.457 225.649 1.00 22.36 90 ILE B O 1
ATOM 1979 N N . ASN B 1 92 ? 272.155 198.278 226.079 1.00 25.49 91 ASN B N 1
ATOM 1980 C CA . ASN B 1 92 ? 272.542 199.065 227.241 1.00 25.49 91 ASN B CA 1
ATOM 1981 C C . ASN B 1 92 ? 273.396 200.268 226.871 1.00 25.49 91 ASN B C 1
ATOM 1982 O O . ASN B 1 92 ? 273.765 201.046 227.756 1.00 25.49 91 ASN B O 1
ATOM 1987 N N . SER B 1 93 ? 273.716 200.437 225.593 1.00 24.61 92 SER B N 1
ATOM 1988 C CA . SER B 1 93 ? 274.542 201.533 225.115 1.00 24.61 92 SER B CA 1
ATOM 1989 C C . SER B 1 93 ? 273.673 202.703 224.671 1.00 24.61 92 SER B C 1
ATOM 1990 O O . SER B 1 93 ? 272.543 202.525 224.212 1.00 24.61 92 SER B O 1
ATOM 1993 N N . LYS B 1 94 ? 274.212 203.909 224.820 1.00 27.10 93 LYS B N 1
ATOM 1994 C CA . LYS B 1 94 ? 273.545 205.118 224.358 1.00 27.10 93 LYS B CA 1
ATOM 1995 C C . LYS B 1 94 ? 273.906 205.476 222.924 1.00 27.10 93 LYS B C 1
ATOM 1996 O O . LYS B 1 94 ? 273.379 206.458 222.394 1.00 27.10 93 LYS B O 1
ATOM 2002 N N . ASP B 1 95 ? 274.785 204.706 222.289 1.00 25.92 94 ASP B N 1
ATOM 2003 C CA . ASP B 1 95 ? 275.147 204.882 220.888 1.00 25.92 94 ASP B CA 1
ATOM 2004 C C . ASP B 1 95 ? 274.673 203.700 220.048 1.00 25.92 94 ASP B C 1
ATOM 2005 O O . ASP B 1 95 ? 275.350 203.268 219.114 1.00 25.92 94 ASP B O 1
ATOM 2010 N N . ARG B 1 96 ? 273.498 203.164 220.376 1.00 21.78 95 ARG B N 1
ATOM 2011 C CA . ARG B 1 96 ? 272.985 201.976 219.709 1.00 21.78 95 ARG B CA 1
ATOM 2012 C C . ARG B 1 96 ? 272.242 202.287 218.417 1.00 21.78 95 ARG B C 1
ATOM 2013 O O . ARG B 1 96 ? 271.896 201.356 217.684 1.00 21.78 95 ARG B O 1
ATOM 2021 N N . PHE B 1 97 ? 271.987 203.560 218.121 1.00 20.72 96 PHE B N 1
ATOM 2022 C CA . PHE B 1 97 ? 271.309 203.957 216.896 1.00 20.72 96 PHE B CA 1
ATOM 2023 C C . PHE B 1 97 ? 272.262 204.571 215.876 1.00 20.72 96 PHE B C 1
ATOM 2024 O O . PHE B 1 97 ? 271.806 205.180 214.904 1.00 20.72 96 PHE B O 1
ATOM 2032 N N . ASP B 1 98 ? 273.572 204.418 216.071 1.00 23.20 97 ASP B N 1
ATOM 2033 C CA . ASP B 1 98 ? 274.600 204.927 215.175 1.00 23.20 97 ASP B CA 1
ATOM 2034 C C . ASP B 1 98 ? 275.276 203.768 214.461 1.00 23.20 97 ASP B C 1
ATOM 2035 O O . ASP B 1 98 ? 275.753 202.840 215.127 1.00 23.20 97 ASP B O 1
ATOM 2040 N N . PRO B 1 99 ? 275.331 203.777 213.124 1.00 20.68 98 PRO B N 1
ATOM 2041 C CA . PRO B 1 99 ? 275.813 202.585 212.397 1.00 20.68 98 PRO B CA 1
ATOM 2042 C C . PRO B 1 99 ? 277.220 202.121 212.749 1.00 20.68 98 PRO B C 1
ATOM 2043 O O . PRO B 1 99 ? 277.447 200.909 212.841 1.00 20.68 98 PRO B O 1
ATOM 2047 N N . LYS B 1 100 ? 278.176 203.030 212.946 1.00 22.18 99 LYS B N 1
ATOM 2048 C CA . LYS B 1 100 ? 279.562 202.601 213.135 1.00 22.18 99 LYS B CA 1
ATOM 2049 C C . LYS B 1 100 ? 279.784 202.015 214.528 1.00 22.18 99 LYS B C 1
ATOM 2050 O O . LYS B 1 100 ? 280.427 200.965 214.684 1.00 22.18 99 LYS B O 1
ATOM 2056 N N . VAL B 1 101 ? 279.248 202.674 215.556 1.00 22.21 100 VAL B N 1
ATOM 2057 C CA . VAL B 1 101 ? 279.338 202.125 216.904 1.00 22.21 100 VAL B CA 1
ATOM 2058 C C . VAL B 1 101 ? 278.544 200.829 216.999 1.00 22.21 100 VAL B C 1
ATOM 2059 O O . VAL B 1 101 ? 278.943 199.888 217.696 1.00 22.21 100 VAL B O 1
ATOM 2063 N N . ARG B 1 102 ? 277.415 200.757 216.292 1.00 19.74 101 ARG B N 1
ATOM 2064 C CA . ARG B 1 102 ? 276.639 199.523 216.251 1.00 19.74 101 ARG B CA 1
ATOM 2065 C C . ARG B 1 102 ? 277.443 198.392 215.624 1.00 19.74 101 ARG B C 1
ATOM 2066 O O . ARG B 1 102 ? 277.398 197.254 216.102 1.00 19.74 101 ARG B O 1
ATOM 2074 N N . SER B 1 103 ? 278.188 198.686 214.557 1.00 18.69 102 SER B N 1
ATOM 2075 C CA . SER B 1 103 ? 279.037 197.670 213.942 1.00 18.69 102 SER B CA 1
ATOM 2076 C C . SER B 1 103 ? 280.119 197.197 214.903 1.00 18.69 102 SER B C 1
ATOM 2077 O O . SER B 1 103 ? 280.408 195.996 214.984 1.00 18.69 102 SER B O 1
ATOM 2080 N N . GLU B 1 104 ? 280.738 198.127 215.633 1.00 21.66 103 GLU B N 1
ATOM 2081 C CA . GLU B 1 104 ? 281.760 197.733 216.601 1.00 21.66 103 GLU B CA 1
ATOM 2082 C C . GLU B 1 104 ? 281.176 196.837 217.691 1.00 21.66 103 GLU B C 1
ATOM 2083 O O . GLU B 1 104 ? 281.779 195.820 218.069 1.00 21.66 103 GLU B O 1
ATOM 2085 N N . LEU B 1 105 ? 279.992 197.190 218.196 1.00 21.19 104 LEU B N 1
ATOM 2086 C CA . LEU B 1 105 ? 279.347 196.374 219.220 1.00 21.19 104 LEU B CA 1
ATOM 2087 C C . LEU B 1 105 ? 278.975 194.995 218.684 1.00 21.19 104 LEU B C 1
ATOM 2088 O O . LEU B 1 105 ? 279.121 193.987 219.388 1.00 21.19 104 LEU B O 1
ATOM 2093 N N . VAL B 1 106 ? 278.487 194.931 217.442 1.00 20.75 105 VAL B N 1
ATOM 2094 C CA . VAL B 1 106 ? 278.142 193.647 216.836 1.00 20.75 105 VAL B CA 1
ATOM 2095 C C . VAL B 1 106 ? 279.382 192.774 216.696 1.00 20.75 105 VAL B C 1
ATOM 2096 O O . VAL B 1 106 ? 279.337 191.563 216.942 1.00 20.75 105 VAL B O 1
ATOM 2100 N N . GLU B 1 107 ? 280.506 193.370 216.294 1.00 24.68 106 GLU B N 1
ATOM 2101 C CA . GLU B 1 107 ? 281.744 192.603 216.186 1.00 24.68 106 GLU B CA 1
ATOM 2102 C C . GLU B 1 107 ? 282.185 192.074 217.544 1.00 24.68 106 GLU B C 1
ATOM 2103 O O . GLU B 1 107 ? 282.658 190.934 217.652 1.00 24.68 106 GLU B O 1
ATOM 2109 N N . HIS B 1 108 ? 282.044 192.887 218.595 1.00 24.87 107 HIS B N 1
ATOM 2110 C CA . HIS B 1 108 ? 282.386 192.411 219.933 1.00 24.87 107 HIS B CA 1
ATOM 2111 C C . HIS B 1 108 ? 281.508 191.234 220.347 1.00 24.87 107 HIS B C 1
ATOM 2112 O O . HIS B 1 108 ? 282.005 190.236 220.889 1.00 24.87 107 HIS B O 1
ATOM 2119 N N . VAL B 1 109 ? 280.199 191.331 220.097 1.00 23.09 108 VAL B N 1
ATOM 2120 C CA . VAL B 1 109 ? 279.290 190.238 220.438 1.00 23.09 108 VAL B CA 1
ATOM 2121 C C . VAL B 1 109 ? 279.653 188.977 219.664 1.00 23.09 108 VAL B C 1
ATOM 2122 O O . VAL B 1 109 ? 279.639 187.866 220.212 1.00 23.09 108 VAL B O 1
ATOM 2126 N N . VAL B 1 110 ? 279.977 189.127 218.378 1.00 22.58 109 VAL B N 1
ATOM 2127 C CA . VAL B 1 110 ? 280.333 187.975 217.552 1.00 22.58 109 VAL B CA 1
ATOM 2128 C C . VAL B 1 110 ? 281.589 187.303 218.087 1.00 22.58 109 VAL B C 1
ATOM 2129 O O . VAL B 1 110 ? 281.654 186.073 218.200 1.00 22.58 109 VAL B O 1
ATOM 2133 N N . GLN B 1 111 ? 282.604 188.097 218.433 1.00 26.57 110 GLN B N 1
ATOM 2134 C CA . GLN B 1 111 ? 283.841 187.523 218.953 1.00 26.57 110 GLN B CA 1
ATOM 2135 C C . GLN B 1 111 ? 283.617 186.837 220.295 1.00 26.57 110 GLN B C 1
ATOM 2136 O O . GLN B 1 111 ? 284.232 185.803 220.578 1.00 26.57 110 GLN B O 1
ATOM 2142 N N . GLU B 1 112 ? 282.745 187.395 221.136 1.00 26.06 111 GLU B N 1
ATOM 2143 C CA . GLU B 1 112 ? 282.571 186.843 222.476 1.00 26.06 111 GLU B CA 1
ATOM 2144 C C . GLU B 1 112 ? 281.719 185.576 222.473 1.00 26.06 111 GLU B C 1
ATOM 2145 O O . GLU B 1 112 ? 282.151 184.532 222.972 1.00 26.06 111 GLU B O 1
ATOM 2151 N N . HIS B 1 113 ? 280.509 185.643 221.920 1.00 23.84 112 HIS B N 1
ATOM 2152 C CA . HIS B 1 113 ? 279.532 184.575 222.101 1.00 23.84 112 HIS B CA 1
ATOM 2153 C C . HIS B 1 113 ? 279.580 183.501 221.020 1.00 23.84 112 HIS B C 1
ATOM 2154 O O . HIS B 1 113 ? 278.767 182.572 221.068 1.00 23.84 112 HIS B O 1
ATOM 2161 N N . LYS B 1 114 ? 280.495 183.601 220.054 1.00 23.46 113 LYS B N 1
ATOM 2162 C CA . LYS B 1 114 ? 280.640 182.611 218.983 1.00 23.46 113 LYS B CA 1
ATOM 2163 C C . LYS B 1 114 ? 279.334 182.445 218.199 1.00 23.46 113 LYS B C 1
ATOM 2164 O O . LYS B 1 114 ? 278.725 181.375 218.166 1.00 23.46 113 LYS B O 1
ATOM 2170 N N . VAL B 1 115 ? 278.913 183.536 217.561 1.00 21.54 114 VAL B N 1
ATOM 2171 C CA . VAL B 1 115 ? 277.675 183.569 216.794 1.00 21.54 114 VAL B CA 1
ATOM 2172 C C . VAL B 1 115 ? 277.897 184.453 215.572 1.00 21.54 114 VAL B C 1
ATOM 2173 O O . VAL B 1 115 ? 278.728 185.365 215.590 1.00 21.54 114 VAL B O 1
ATOM 2177 N N . THR B 1 116 ? 277.161 184.170 214.499 1.00 19.64 115 THR B N 1
ATOM 2178 C CA . THR B 1 116 ? 277.311 184.937 213.271 1.00 19.64 115 THR B CA 1
ATOM 2179 C C . THR B 1 116 ? 276.628 186.301 213.393 1.00 19.64 115 THR B C 1
ATOM 2180 O O . THR B 1 116 ? 275.864 186.572 214.322 1.00 19.64 115 THR B O 1
ATOM 2184 N N . LYS B 1 117 ? 276.920 187.167 212.420 1.00 19.53 116 LYS B N 1
ATOM 2185 C CA . LYS B 1 117 ? 276.450 188.549 212.430 1.00 19.53 116 LYS B CA 1
ATOM 2186 C C . LYS B 1 117 ? 274.976 188.661 212.049 1.00 19.53 116 LYS B C 1
ATOM 2187 O O . LYS B 1 117 ? 274.245 189.499 212.602 1.00 19.53 116 LYS B O 1
ATOM 2193 N N . ALA B 1 118 ? 274.523 187.821 211.114 1.00 21.35 117 ALA B N 1
ATOM 2194 C CA . ALA B 1 118 ? 273.127 187.853 210.693 1.00 21.35 117 ALA B CA 1
ATOM 2195 C C . ALA B 1 118 ? 272.195 187.488 211.839 1.00 21.35 117 ALA B C 1
ATOM 2196 O O . ALA B 1 118 ? 271.096 188.044 211.958 1.00 21.35 117 ALA B O 1
ATOM 2198 N N . THR B 1 119 ? 272.617 186.556 212.696 1.00 20.41 118 THR B N 1
ATOM 2199 C CA . THR B 1 119 ? 271.816 186.199 213.862 1.00 20.41 118 THR B CA 1
ATOM 2200 C C . THR B 1 119 ? 271.654 187.385 214.806 1.00 20.41 118 THR B C 1
ATOM 2201 O O . THR B 1 119 ? 270.561 187.623 215.334 1.00 20.41 118 THR B O 1
ATOM 2205 N N . VAL B 1 120 ? 272.730 188.144 215.024 1.00 20.71 119 VAL B N 1
ATOM 2206 C CA . VAL B 1 120 ? 272.656 189.317 215.892 1.00 20.71 119 VAL B CA 1
ATOM 2207 C C . VAL B 1 120 ? 271.717 190.361 215.302 1.00 20.71 119 VAL B C 1
ATOM 2208 O O . VAL B 1 120 ? 270.910 190.968 216.020 1.00 20.71 119 VAL B O 1
ATOM 2212 N N . TYR B 1 121 ? 271.806 190.591 213.989 1.00 16.11 120 TYR B N 1
ATOM 2213 C CA . TYR B 1 121 ? 270.911 191.565 213.367 1.00 16.11 120 TYR B CA 1
ATOM 2214 C C . TYR B 1 121 ? 269.453 191.129 213.468 1.00 16.11 120 TYR B C 1
ATOM 2215 O O . TYR B 1 121 ? 268.567 191.952 213.735 1.00 16.11 120 TYR B O 1
ATOM 2224 N N . LYS B 1 122 ? 269.184 189.834 213.280 1.00 17.29 121 LYS B N 1
ATOM 2225 C CA . LYS B 1 122 ? 267.820 189.332 213.422 1.00 17.29 121 LYS B CA 1
ATOM 2226 C C . LYS B 1 122 ? 267.305 189.501 214.848 1.00 17.29 121 LYS B C 1
ATOM 2227 O O . LYS B 1 122 ? 266.150 189.895 215.056 1.00 17.29 121 LYS B O 1
ATOM 2233 N N . LEU B 1 123 ? 268.144 189.201 215.844 1.00 18.60 122 LEU B N 1
ATOM 2234 C CA . LEU B 1 123 ? 267.721 189.343 217.235 1.00 18.60 122 LEU B CA 1
ATOM 2235 C C . LEU B 1 123 ? 267.414 190.798 217.577 1.00 18.60 122 LEU B C 1
ATOM 2236 O O . LEU B 1 123 ? 266.413 191.091 218.244 1.00 18.60 122 LEU B O 1
ATOM 2241 N N . LEU B 1 124 ? 268.263 191.724 217.122 1.00 17.86 123 LEU B N 1
ATOM 2242 C CA . LEU B 1 124 ? 268.012 193.142 217.367 1.00 17.86 123 LEU B CA 1
ATOM 2243 C C . LEU B 1 124 ? 266.720 193.598 216.702 1.00 17.86 123 LEU B C 1
ATOM 2244 O O . LEU B 1 124 ? 265.941 194.359 217.294 1.00 17.86 123 LEU B O 1
ATOM 2249 N N . ARG B 1 125 ? 266.477 193.146 215.469 1.00 18.27 124 ARG B N 1
ATOM 2250 C CA . ARG B 1 125 ? 265.247 193.508 214.774 1.00 18.27 124 ARG B CA 1
ATOM 2251 C C . ARG B 1 125 ? 264.017 192.991 215.511 1.00 18.27 124 ARG B C 1
ATOM 2252 O O . ARG B 1 125 ? 263.018 193.709 215.642 1.00 18.27 124 ARG B O 1
ATOM 2260 N N . ARG B 1 126 ? 264.068 191.748 215.998 1.00 18.10 125 ARG B N 1
ATOM 2261 C CA . ARG B 1 126 ? 262.938 191.204 216.748 1.00 18.10 125 ARG B CA 1
ATOM 2262 C C . ARG B 1 126 ? 262.702 191.981 218.036 1.00 18.10 125 ARG B C 1
ATOM 2263 O O . ARG B 1 126 ? 261.552 192.229 218.416 1.00 18.10 125 ARG B O 1
ATOM 2271 N N . TYR B 1 127 ? 263.778 192.361 218.731 1.00 18.98 126 TYR B N 1
ATOM 2272 C CA . TYR B 1 127 ? 263.619 193.146 219.952 1.00 18.98 126 TYR B CA 1
ATOM 2273 C C . TYR B 1 127 ? 262.979 194.500 219.671 1.00 18.98 126 TYR B C 1
ATOM 2274 O O . TYR B 1 127 ? 262.111 194.952 220.426 1.00 18.98 126 TYR B O 1
ATOM 2283 N N . TRP B 1 128 ? 263.394 195.168 218.593 1.00 17.75 127 TRP B N 1
ATOM 2284 C CA . TRP B 1 128 ? 262.868 196.506 218.336 1.00 17.75 127 TRP B CA 1
ATOM 2285 C C . TRP B 1 128 ? 261.445 196.477 217.784 1.00 17.75 127 TRP B C 1
ATOM 2286 O O . TRP B 1 128 ? 260.644 197.363 218.097 1.00 17.75 127 TRP B O 1
ATOM 2297 N N . GLN B 1 129 ? 261.105 195.478 216.967 1.00 20.55 128 GLN B N 1
ATOM 2298 C CA . GLN B 1 129 ? 259.823 195.499 216.270 1.00 20.55 128 GLN B CA 1
ATOM 2299 C C . GLN B 1 129 ? 258.634 195.114 217.143 1.00 20.55 128 GLN B C 1
ATOM 2300 O O . GLN B 1 129 ? 257.502 195.471 216.802 1.00 20.55 128 GLN B O 1
ATOM 2306 N N . ARG B 1 130 ? 258.843 194.398 218.246 1.00 22.51 129 ARG B N 1
ATOM 2307 C CA . ARG B 1 130 ? 257.732 193.801 218.977 1.00 22.51 129 ARG B CA 1
ATOM 2308 C C . ARG B 1 130 ? 257.448 194.463 220.321 1.00 22.51 129 ARG B C 1
ATOM 2309 O O . ARG B 1 130 ? 256.543 194.019 221.032 1.00 22.51 129 ARG B O 1
ATOM 2317 N N . GLY B 1 131 ? 258.180 195.511 220.687 1.00 22.56 130 GLY B N 1
ATOM 2318 C CA . GLY B 1 131 ? 257.784 196.294 221.841 1.00 22.56 130 GLY B CA 1
ATOM 2319 C C . GLY B 1 131 ? 258.814 196.486 222.934 1.00 22.56 130 GLY B C 1
ATOM 2320 O O . GLY B 1 131 ? 258.470 196.955 224.022 1.00 22.56 130 GLY B O 1
ATOM 2321 N N . GLN B 1 132 ? 260.068 196.122 222.669 1.00 22.24 131 GLN B N 1
ATOM 2322 C CA . GLN B 1 132 ? 261.180 196.378 223.588 1.00 22.24 131 GLN B CA 1
ATOM 2323 C C . GLN B 1 132 ? 260.942 195.738 224.957 1.00 22.24 131 GLN B C 1
ATOM 2324 O O . GLN B 1 132 ? 261.015 196.394 225.997 1.00 22.24 131 GLN B O 1
ATOM 2330 N N . THR B 1 133 ? 260.660 194.443 224.949 1.00 22.76 132 THR B N 1
ATOM 2331 C CA . THR B 1 133 ? 260.449 193.651 226.150 1.00 22.76 132 THR B CA 1
ATOM 2332 C C . THR B 1 133 ? 261.139 192.307 225.977 1.00 22.76 132 THR B C 1
ATOM 2333 O O . THR B 1 133 ? 261.380 191.870 224.847 1.00 22.76 132 THR B O 1
ATOM 2337 N N . PRO B 1 134 ? 261.490 191.636 227.079 1.00 21.94 133 PRO B N 1
ATOM 2338 C CA . PRO B 1 134 ? 262.087 190.294 226.955 1.00 21.94 133 PRO B CA 1
ATOM 2339 C C . PRO B 1 134 ? 261.193 189.284 226.254 1.00 21.94 133 PRO B C 1
ATOM 2340 O O . PRO B 1 134 ? 261.704 188.403 225.551 1.00 21.94 133 PRO B O 1
ATOM 2344 N N . ASN B 1 135 ? 259.871 189.393 226.405 1.00 24.03 134 ASN B N 1
ATOM 2345 C CA . ASN B 1 135 ? 258.960 188.483 225.721 1.00 24.03 134 ASN B CA 1
ATOM 2346 C C . ASN B 1 135 ? 258.993 188.647 224.210 1.00 24.03 134 ASN B C 1
ATOM 2347 O O . ASN B 1 135 ? 258.444 187.798 223.501 1.00 24.03 134 ASN B O 1
ATOM 2352 N N . ALA B 1 136 ? 259.611 189.714 223.703 1.00 20.67 135 ALA B N 1
ATOM 2353 C CA . ALA B 1 136 ? 259.831 189.849 222.271 1.00 20.67 135 ALA B CA 1
ATOM 2354 C C . ALA B 1 136 ? 260.881 188.879 221.746 1.00 20.67 135 ALA B C 1
ATOM 2355 O O . ALA B 1 136 ? 261.039 188.769 220.526 1.00 20.67 135 ALA B O 1
ATOM 2357 N N . LEU B 1 137 ? 261.596 188.176 222.626 1.00 19.69 136 LEU B N 1
ATOM 2358 C CA . LEU B 1 137 ? 262.631 187.239 222.211 1.00 19.69 136 LEU B CA 1
ATOM 2359 C C . LEU B 1 137 ? 262.206 185.784 222.386 1.00 19.69 136 LEU B C 1
ATOM 2360 O O . LEU B 1 137 ? 263.062 184.901 222.501 1.00 19.69 136 LEU B O 1
ATOM 2365 N N . ILE B 1 138 ? 260.904 185.518 222.405 1.00 20.32 137 ILE B N 1
ATOM 2366 C CA . ILE B 1 138 ? 260.371 184.158 222.442 1.00 20.32 137 ILE B CA 1
ATOM 2367 C C . ILE B 1 138 ? 260.230 183.651 221.010 1.00 20.32 137 ILE B C 1
ATOM 2368 O O . ILE B 1 138 ? 259.644 184.344 220.167 1.00 20.32 137 ILE B O 1
ATOM 2373 N N . PRO B 1 139 ? 260.750 182.468 220.686 1.00 19.86 138 PRO B N 1
ATOM 2374 C CA . PRO B 1 139 ? 260.661 181.966 219.309 1.00 19.86 138 PRO B CA 1
ATOM 2375 C C . PRO B 1 139 ? 259.230 181.612 218.925 1.00 19.86 138 PRO B C 1
ATOM 2376 O O . PRO B 1 139 ? 258.307 181.624 219.739 1.00 19.86 138 PRO B O 1
ATOM 2380 N N . ASP B 1 140 ? 259.059 181.285 217.643 1.00 18.58 139 ASP B N 1
ATOM 2381 C CA . ASP B 1 140 ? 257.750 180.997 217.067 1.00 18.58 139 ASP B CA 1
ATOM 2382 C C . ASP B 1 140 ? 257.518 179.503 216.857 1.00 18.58 139 ASP B C 1
ATOM 2383 O O . ASP B 1 140 ? 256.883 179.109 215.874 1.00 18.58 139 ASP B O 1
ATOM 2388 N N . TYR B 1 141 ? 258.016 178.662 217.765 1.00 13.94 140 TYR B N 1
ATOM 2389 C CA . TYR B 1 141 ? 257.862 177.216 217.637 1.00 13.94 140 TYR B CA 1
ATOM 2390 C C . TYR B 1 141 ? 256.420 176.750 217.789 1.00 13.94 140 TYR B C 1
ATOM 2391 O O . TYR B 1 141 ? 256.130 175.593 217.475 1.00 13.94 140 TYR B O 1
ATOM 2400 N N . LYS B 1 142 ? 255.519 177.607 218.268 1.00 23.43 141 LYS B N 1
ATOM 2401 C CA . LYS B 1 142 ? 254.112 177.242 218.372 1.00 23.43 141 LYS B CA 1
ATOM 2402 C C . LYS B 1 142 ? 253.423 177.152 217.018 1.00 23.43 141 LYS B C 1
ATOM 2403 O O . LYS B 1 142 ? 252.300 176.642 216.947 1.00 23.43 141 LYS B O 1
ATOM 2409 N N . ASN B 1 143 ? 254.055 177.638 215.951 1.00 22.45 142 ASN B N 1
ATOM 2410 C CA . ASN B 1 143 ? 253.486 177.555 214.614 1.00 22.45 142 ASN B CA 1
ATOM 2411 C C . ASN B 1 143 ? 253.912 176.304 213.862 1.00 22.45 142 ASN B C 1
ATOM 2412 O O . ASN B 1 143 ? 253.259 175.937 212.880 1.00 22.45 142 ASN B O 1
ATOM 2417 N N . SER B 1 144 ? 254.980 175.643 214.296 1.00 16.80 143 SER B N 1
ATOM 2418 C CA . SER B 1 144 ? 255.510 174.498 213.574 1.00 16.80 143 SER B CA 1
ATOM 2419 C C . SER B 1 144 ? 254.657 173.261 213.818 1.00 16.80 143 SER B C 1
ATOM 2420 O O . SER B 1 144 ? 254.197 173.012 214.936 1.00 16.80 143 SER B O 1
ATOM 2423 N N . GLY B 1 145 ? 254.453 172.481 212.758 1.00 19.97 144 GLY B N 1
ATOM 2424 C CA . GLY B 1 145 ? 253.617 171.303 212.802 1.00 19.97 144 GLY B CA 1
ATOM 2425 C C . GLY B 1 145 ? 252.203 171.509 212.304 1.00 19.97 144 GLY B C 1
ATOM 2426 O O . GLY B 1 145 ? 251.461 170.526 212.186 1.00 19.97 144 GLY B O 1
ATOM 2427 N N . ALA B 1 146 ? 251.814 172.749 212.003 1.00 20.73 145 ALA B N 1
ATOM 2428 C CA . ALA B 1 146 ? 250.478 173.106 211.537 1.00 20.73 145 ALA B CA 1
ATOM 2429 C C . ALA B 1 146 ? 249.406 172.568 212.479 1.00 20.73 145 ALA B C 1
ATOM 2430 O O . ALA B 1 146 ? 248.684 171.628 212.125 1.00 20.73 145 ALA B O 1
ATOM 2432 N N . PRO B 1 147 ? 249.273 173.129 213.681 1.00 19.19 146 PRO B N 1
ATOM 2433 C CA . PRO B 1 147 ? 248.299 172.590 214.640 1.00 19.19 146 PRO B CA 1
ATOM 2434 C C . PRO B 1 147 ? 246.871 172.901 214.215 1.00 19.19 146 PRO B C 1
ATOM 2435 O O . PRO B 1 147 ? 246.536 174.044 213.897 1.00 19.19 146 PRO B O 1
ATOM 2439 N N . GLY B 1 148 ? 246.029 171.873 214.218 1.00 18.96 147 GLY B N 1
ATOM 2440 C CA . GLY B 1 148 ? 244.621 172.032 213.928 1.00 18.96 147 GLY B CA 1
ATOM 2441 C C . GLY B 1 148 ? 244.203 171.815 212.491 1.00 18.96 147 GLY B C 1
ATOM 2442 O O . GLY B 1 148 ? 243.089 172.206 212.129 1.00 18.96 147 GLY B O 1
ATOM 2443 N N . GLU B 1 149 ? 245.047 171.205 211.663 1.00 22.34 148 GLU B N 1
ATOM 2444 C CA . GLU B 1 149 ? 244.737 170.998 210.258 1.00 22.34 148 GLU B CA 1
ATOM 2445 C C . GLU B 1 149 ? 244.884 169.527 209.891 1.00 22.34 148 GLU B C 1
ATOM 2446 O O . GLU B 1 149 ? 245.584 168.762 210.558 1.00 22.34 148 GLU B O 1
ATOM 2452 N N . ARG B 1 150 ? 244.212 169.145 208.809 1.00 25.94 149 ARG B N 1
ATOM 2453 C CA . ARG B 1 150 ? 244.043 167.753 208.422 1.00 25.94 149 ARG B CA 1
ATOM 2454 C C . ARG B 1 150 ? 245.145 167.320 207.463 1.00 25.94 149 ARG B C 1
ATOM 2455 O O . ARG B 1 150 ? 245.714 168.134 206.733 1.00 25.94 149 ARG B O 1
ATOM 2463 N N . ARG B 1 151 ? 245.435 166.019 207.468 1.00 19.33 150 ARG B N 1
ATOM 2464 C CA . ARG B 1 151 ? 246.496 165.442 206.652 1.00 19.33 150 ARG B CA 1
ATOM 2465 C C . ARG B 1 151 ? 245.979 164.312 205.767 1.00 19.33 150 ARG B C 1
ATOM 2466 O O . ARG B 1 151 ? 246.738 163.422 205.379 1.00 19.33 150 ARG B O 1
ATOM 2474 N N . SER B 1 152 ? 244.689 164.335 205.435 1.00 32.42 151 SER B N 1
ATOM 2475 C CA . SER B 1 152 ? 244.091 163.266 204.645 1.00 32.42 151 SER B CA 1
ATOM 2476 C C . SER B 1 152 ? 244.145 163.525 203.146 1.00 32.42 151 SER B C 1
ATOM 2477 O O . SER B 1 152 ? 244.220 162.570 202.364 1.00 32.42 151 SER B O 1
ATOM 2480 N N . ALA B 1 153 ? 244.105 164.792 202.727 1.00 32.67 152 ALA B N 1
ATOM 2481 C CA . ALA B 1 153 ? 244.068 165.102 201.302 1.00 32.67 152 ALA B CA 1
ATOM 2482 C C . ALA B 1 153 ? 245.348 164.670 200.596 1.00 32.67 152 ALA B C 1
ATOM 2483 O O . ALA B 1 153 ? 245.297 164.135 199.482 1.00 32.67 152 ALA B O 1
ATOM 2485 N N . THR B 1 154 ? 246.499 164.889 201.221 1.00 33.90 153 THR B N 1
ATOM 2486 C CA . THR B 1 154 ? 247.788 164.621 200.601 1.00 33.90 153 THR B CA 1
ATOM 2487 C C . THR B 1 154 ? 248.353 163.285 201.072 1.00 33.90 153 THR B C 1
ATOM 2488 O O . THR B 1 154 ? 247.843 162.651 201.997 1.00 33.90 153 THR B O 1
ATOM 2492 N N . GLY B 1 155 ? 249.428 162.863 200.412 1.00 33.10 154 GLY B N 1
ATOM 2493 C CA . GLY B 1 155 ? 250.142 161.666 200.795 1.00 33.10 154 GLY B CA 1
ATOM 2494 C C . GLY B 1 155 ? 249.500 160.399 200.262 1.00 33.10 154 GLY B C 1
ATOM 2495 O O . GLY B 1 155 ? 248.384 160.389 199.743 1.00 33.10 154 GLY B O 1
ATOM 2496 N N . THR B 1 156 ? 250.241 159.300 200.397 1.00 31.58 155 THR B N 1
ATOM 2497 C CA . THR B 1 156 ? 249.766 157.999 199.943 1.00 31.58 155 THR B CA 1
ATOM 2498 C C . THR B 1 156 ? 249.987 156.939 201.019 1.00 31.58 155 THR B C 1
ATOM 2499 O O . THR B 1 156 ? 249.249 155.951 201.090 1.00 31.58 155 THR B O 1
ATOM 2503 N N . ALA B 1 157 ? 250.985 157.148 201.875 1.00 28.40 156 ALA B N 1
ATOM 2504 C CA . ALA B 1 157 ? 251.361 156.160 202.873 1.00 28.40 156 ALA B CA 1
ATOM 2505 C C . ALA B 1 157 ? 250.427 156.218 204.082 1.00 28.40 156 ALA B C 1
ATOM 2506 O O . ALA B 1 157 ? 249.573 157.098 204.207 1.00 28.40 156 ALA B O 1
ATOM 2508 N N . LYS B 1 158 ? 250.608 155.256 204.984 1.00 27.53 157 LYS B N 1
ATOM 2509 C CA . LYS B 1 158 ? 249.808 155.145 206.197 1.00 27.53 157 LYS B CA 1
ATOM 2510 C C . LYS B 1 158 ? 250.569 155.747 207.371 1.00 27.53 157 LYS B C 1
ATOM 2511 O O . LYS B 1 158 ? 251.752 155.451 207.570 1.00 27.53 157 LYS B O 1
ATOM 2517 N N . ILE B 1 159 ? 249.884 156.581 208.148 1.00 23.46 158 ILE B N 1
ATOM 2518 C CA . ILE B 1 159 ? 250.478 157.307 209.265 1.00 23.46 158 ILE B CA 1
ATOM 2519 C C . ILE B 1 159 ? 250.129 156.586 210.558 1.00 23.46 158 ILE B C 1
ATOM 2520 O O . ILE B 1 159 ? 248.953 156.317 210.825 1.00 23.46 158 ILE B O 1
ATOM 2525 N N . GLY B 1 160 ? 251.145 156.271 211.362 1.00 26.01 159 GLY B N 1
ATOM 2526 C CA . GLY B 1 160 ? 250.940 155.671 212.660 1.00 26.01 159 GLY B CA 1
ATOM 2527 C C . GLY B 1 160 ? 251.805 154.447 212.836 1.00 26.01 159 GLY B C 1
ATOM 2528 O O . GLY B 1 160 ? 252.752 154.216 212.077 1.00 26.01 159 GLY B O 1
ATOM 2529 N N . ARG B 1 161 ? 251.469 153.652 213.848 1.00 18.83 160 ARG B N 1
ATOM 2530 C CA . ARG B 1 161 ? 252.233 152.455 214.159 1.00 18.83 160 ARG B CA 1
ATOM 2531 C C . ARG B 1 161 ? 251.963 151.350 213.143 1.00 18.83 160 ARG B C 1
ATOM 2532 O O . ARG B 1 161 ? 251.018 151.401 212.350 1.00 18.83 160 ARG B O 1
ATOM 2540 N N . ALA B 1 162 ? 252.810 150.328 213.193 1.00 27.08 161 ALA B N 1
ATOM 2541 C CA . ALA B 1 162 ? 252.672 149.145 212.361 1.00 27.08 161 ALA B CA 1
ATOM 2542 C C . ALA B 1 162 ? 251.910 148.067 213.118 1.00 27.08 161 ALA B C 1
ATOM 2543 O O . ALA B 1 162 ? 252.112 147.875 214.320 1.00 27.08 161 ALA B O 1
ATOM 2545 N N . ARG B 1 163 ? 251.026 147.374 212.407 1.00 24.84 162 ARG B N 1
ATOM 2546 C CA . ARG B 1 163 ? 250.259 146.289 213.002 1.00 24.84 162 ARG B CA 1
ATOM 2547 C C . ARG B 1 163 ? 251.189 145.173 213.458 1.00 24.84 162 ARG B C 1
ATOM 2548 O O . ARG B 1 163 ? 252.094 144.766 212.723 1.00 24.84 162 ARG B O 1
ATOM 2556 N N . GLU B 1 164 ? 250.968 144.679 214.671 1.00 24.26 163 GLU B N 1
ATOM 2557 C CA . GLU B 1 164 ? 251.799 143.618 215.226 1.00 24.26 163 GLU B CA 1
ATOM 2558 C C . GLU B 1 164 ? 251.437 142.267 214.622 1.00 24.26 163 GLU B C 1
ATOM 2559 O O . GLU B 1 164 ? 252.266 141.620 213.983 1.00 24.26 163 GLU B O 1
ATOM 2561 N N . GLY B 1 168 ? 247.823 142.436 208.256 1.00 36.17 167 GLY B N 1
ATOM 2562 C CA . GLY B 1 168 ? 249.222 142.822 208.265 1.00 36.17 167 GLY B CA 1
ATOM 2563 C C . GLY B 1 168 ? 249.431 144.303 208.022 1.00 36.17 167 GLY B C 1
ATOM 2564 O O . GLY B 1 168 ? 250.219 144.952 208.710 1.00 36.17 167 GLY B O 1
ATOM 2565 N N . GLU B 1 169 ? 248.723 144.840 207.032 1.00 34.00 168 GLU B N 1
ATOM 2566 C CA . GLU B 1 169 ? 248.793 146.255 206.704 1.00 34.00 168 GLU B CA 1
ATOM 2567 C C . GLU B 1 169 ? 247.419 146.730 206.261 1.00 34.00 168 GLU B C 1
ATOM 2568 O O . GLU B 1 169 ? 246.732 146.043 205.501 1.00 34.00 168 GLU B O 1
ATOM 2570 N N . GLY B 1 170 ? 247.026 147.902 206.737 1.00 31.07 169 GLY B N 1
ATOM 2571 C CA . GLY B 1 170 ? 245.751 148.498 206.410 1.00 31.07 169 GLY B CA 1
ATOM 2572 C C . GLY B 1 170 ? 245.848 149.477 205.261 1.00 31.07 169 GLY B C 1
ATOM 2573 O O . GLY B 1 170 ? 246.719 149.367 204.391 1.00 31.07 169 GLY B O 1
ATOM 2574 N N . THR B 1 171 ? 244.942 150.446 205.254 1.00 32.28 170 THR B N 1
ATOM 2575 C CA . THR B 1 171 ? 244.891 151.480 204.232 1.00 32.28 170 THR B CA 1
ATOM 2576 C C . THR B 1 171 ? 244.999 152.856 204.883 1.00 32.28 170 THR B C 1
ATOM 2577 O O . THR B 1 171 ? 245.164 152.986 206.097 1.00 32.28 170 THR B O 1
ATOM 2581 N N . LYS B 1 172 ? 244.904 153.888 204.053 1.00 32.38 171 LYS B N 1
ATOM 2582 C CA . LYS B 1 172 ? 244.913 155.273 204.496 1.00 32.38 171 LYS B CA 1
ATOM 2583 C C . LYS B 1 172 ? 243.530 155.874 204.286 1.00 32.38 171 LYS B C 1
ATOM 2584 O O . LYS B 1 172 ? 242.855 155.565 203.300 1.00 32.38 171 LYS B O 1
ATOM 2590 N N . VAL B 1 173 ? 243.106 156.726 205.212 1.00 32.77 172 VAL B N 1
ATOM 2591 C CA . VAL B 1 173 ? 241.792 157.351 205.120 1.00 32.77 172 VAL B CA 1
ATOM 2592 C C . VAL B 1 173 ? 241.839 158.439 204.054 1.00 32.77 172 VAL B C 1
ATOM 2593 O O . VAL B 1 173 ? 242.629 159.384 204.147 1.00 32.77 172 VAL B O 1
ATOM 2597 N N . THR B 1 174 ? 240.997 158.300 203.039 1.00 37.13 173 THR B N 1
ATOM 2598 C CA . THR B 1 174 ? 240.869 159.232 201.933 1.00 37.13 173 THR B CA 1
ATOM 2599 C C . THR B 1 174 ? 239.568 160.018 202.053 1.00 37.13 173 THR B C 1
ATOM 2600 O O . THR B 1 174 ? 238.677 159.642 202.821 1.00 37.13 173 THR B O 1
ATOM 2602 N N . PRO B 1 175 ? 239.429 161.130 201.322 1.00 39.03 174 PRO B N 1
ATOM 2603 C CA . PRO B 1 175 ? 238.195 161.926 201.439 1.00 39.03 174 PRO B CA 1
ATOM 2604 C C . PRO B 1 175 ? 236.913 161.171 201.109 1.00 39.03 174 PRO B C 1
ATOM 2605 O O . PRO B 1 175 ? 235.863 161.499 201.674 1.00 39.03 174 PRO B O 1
ATOM 2609 N N . GLU B 1 176 ? 236.947 160.181 200.212 1.00 40.39 175 GLU B N 1
ATOM 2610 C CA . GLU B 1 176 ? 235.728 159.421 199.940 1.00 40.39 175 GLU B CA 1
ATOM 2611 C C . GLU B 1 176 ? 235.366 158.520 201.118 1.00 40.39 175 GLU B C 1
ATOM 2612 O O . GLU B 1 176 ? 234.182 158.348 201.441 1.00 40.39 175 GLU B O 1
ATOM 2618 N N . ILE B 1 177 ? 236.374 157.956 201.786 1.00 37.53 176 ILE B N 1
ATOM 2619 C CA . ILE B 1 177 ? 236.124 157.221 203.021 1.00 37.53 176 ILE B CA 1
ATOM 2620 C C . ILE B 1 177 ? 235.573 158.160 204.085 1.00 37.53 176 ILE B C 1
ATOM 2621 O O . ILE B 1 177 ? 234.711 157.781 204.885 1.00 37.53 176 ILE B O 1
ATOM 2626 N N . GLU B 1 178 ? 236.052 159.406 204.100 1.00 37.92 177 GLU B N 1
ATOM 2627 C CA . GLU B 1 178 ? 235.509 160.401 205.017 1.00 37.92 177 GLU B CA 1
ATOM 2628 C C . GLU B 1 178 ? 234.041 160.680 204.720 1.00 37.92 177 GLU B C 1
ATOM 2629 O O . GLU B 1 178 ? 233.231 160.836 205.640 1.00 37.92 177 GLU B O 1
ATOM 2635 N N . ARG B 1 179 ? 233.686 160.758 203.436 1.00 41.00 178 ARG B N 1
ATOM 2636 C CA . ARG B 1 179 ? 232.290 160.960 203.059 1.00 41.00 178 ARG B CA 1
ATOM 2637 C C . ARG B 1 179 ? 231.421 159.795 203.517 1.00 41.00 178 ARG B C 1
ATOM 2638 O O . ARG B 1 179 ? 230.313 159.999 204.026 1.00 41.00 178 ARG B O 1
ATOM 2646 N N . LEU B 1 180 ? 231.909 158.565 203.340 1.00 38.33 179 LEU B N 1
ATOM 2647 C CA . LEU B 1 180 ? 231.165 157.402 203.820 1.00 38.33 179 LEU B CA 1
ATOM 2648 C C . LEU B 1 180 ? 230.995 157.439 205.338 1.00 38.33 179 LEU B C 1
ATOM 2649 O O . LEU B 1 180 ? 229.908 157.150 205.861 1.00 38.33 179 LEU B O 1
ATOM 2654 N N . PHE B 1 181 ? 232.067 157.788 206.058 1.00 35.06 180 PHE B N 1
ATOM 2655 C CA . PHE B 1 181 ? 231.998 157.913 207.511 1.00 35.06 180 PHE B CA 1
ATOM 2656 C C . PHE B 1 181 ? 230.946 158.934 207.924 1.00 35.06 180 PHE B C 1
ATOM 2657 O O . PHE B 1 181 ? 230.144 158.680 208.831 1.00 35.06 180 PHE B O 1
ATOM 2665 N N . ARG B 1 182 ? 230.950 160.102 207.279 1.00 38.17 181 ARG B N 1
ATOM 2666 C CA . ARG B 1 182 ? 229.995 161.150 207.624 1.00 38.17 181 ARG B CA 1
ATOM 2667 C C . ARG B 1 182 ? 228.567 160.717 207.321 1.00 38.17 181 ARG B C 1
ATOM 2668 O O . ARG B 1 182 ? 227.648 161.006 208.095 1.00 38.17 181 ARG B O 1
ATOM 2676 N N . LEU B 1 183 ? 228.362 160.027 206.196 1.00 38.97 182 LEU B N 1
ATOM 2677 C CA . LEU B 1 183 ? 227.033 159.521 205.873 1.00 38.97 182 LEU B CA 1
ATOM 2678 C C . LEU B 1 183 ? 226.532 158.566 206.949 1.00 38.97 182 LEU B C 1
ATOM 2679 O O . LEU B 1 183 ? 225.399 158.701 207.432 1.00 38.97 182 LEU B O 1
ATOM 2684 N N . THR B 1 184 ? 227.370 157.606 207.353 1.00 36.66 183 THR B N 1
ATOM 2685 C CA . THR B 1 184 ? 226.963 156.662 208.391 1.00 36.66 183 THR B CA 1
ATOM 2686 C C . THR B 1 184 ? 226.695 157.357 209.722 1.00 36.66 183 THR B C 1
ATOM 2687 O O . THR B 1 184 ? 225.715 157.030 210.405 1.00 36.66 183 THR B O 1
ATOM 2691 N N . ILE B 1 185 ? 227.549 158.307 210.107 1.00 37.15 184 ILE B N 1
ATOM 2692 C CA . ILE B 1 185 ? 227.363 159.008 211.373 1.00 37.15 184 ILE B CA 1
ATOM 2693 C C . ILE B 1 185 ? 226.062 159.798 211.362 1.00 37.15 184 ILE B C 1
ATOM 2694 O O . ILE B 1 185 ? 225.297 159.774 212.334 1.00 37.15 184 ILE B O 1
ATOM 2699 N N . GLU B 1 186 ? 225.784 160.506 210.264 1.00 40.65 185 GLU B N 1
ATOM 2700 C CA . GLU B 1 186 ? 224.545 161.270 210.166 1.00 40.65 185 GLU B CA 1
ATOM 2701 C C . GLU B 1 186 ? 223.329 160.353 210.185 1.00 40.65 185 GLU B C 1
ATOM 2702 O O . GLU B 1 186 ? 222.283 160.709 210.740 1.00 40.65 185 GLU B O 1
ATOM 2708 N N . LYS B 1 187 ? 223.444 159.171 209.578 1.00 40.98 186 LYS B N 1
ATOM 2709 C CA . LYS B 1 187 ? 222.306 158.261 209.525 1.00 40.98 186 LYS B CA 1
ATOM 2710 C C . LYS B 1 187 ? 222.002 157.653 210.892 1.00 40.98 186 LYS B C 1
ATOM 2711 O O . LYS B 1 187 ? 220.845 157.637 211.327 1.00 40.98 186 LYS B O 1
ATOM 2715 N N . HIS B 1 188 ? 223.024 157.151 211.590 1.00 40.54 187 HIS B N 1
ATOM 2716 C CA . HIS B 1 188 ? 222.793 156.273 212.734 1.00 40.54 187 HIS B CA 1
ATOM 2717 C C . HIS B 1 188 ? 223.218 156.838 214.084 1.00 40.54 187 HIS B C 1
ATOM 2718 O O . HIS B 1 188 ? 223.030 156.158 215.098 1.00 40.54 187 HIS B O 1
ATOM 2725 N N . LEU B 1 189 ? 223.778 158.035 214.147 1.00 38.24 188 LEU B N 1
ATOM 2726 C CA . LEU B 1 189 ? 224.263 158.439 215.465 1.00 38.24 188 LEU B CA 1
ATOM 2727 C C . LEU B 1 189 ? 223.752 159.795 215.928 1.00 38.24 188 LEU B C 1
ATOM 2728 O O . LEU B 1 189 ? 223.488 159.965 217.120 1.00 38.24 188 LEU B O 1
ATOM 2733 N N . LEU B 1 190 ? 223.610 160.761 215.028 1.00 41.99 189 LEU B N 1
ATOM 2734 C CA . LEU B 1 190 ? 223.290 162.122 215.434 1.00 41.99 189 LEU B CA 1
ATOM 2735 C C . LEU B 1 190 ? 221.811 162.270 215.769 1.00 41.99 189 LEU B C 1
ATOM 2736 O O . LEU B 1 190 ? 220.946 161.691 215.106 1.00 41.99 189 LEU B O 1
ATOM 2741 N N . ASN B 1 191 ? 221.532 163.063 216.808 1.00 43.82 190 ASN B N 1
ATOM 2742 C CA . ASN B 1 191 ? 220.176 163.351 217.276 1.00 43.82 190 ASN B CA 1
ATOM 2743 C C . ASN B 1 191 ? 219.458 162.105 217.790 1.00 43.82 190 ASN B C 1
ATOM 2744 O O . ASN B 1 191 ? 218.240 161.982 217.649 1.00 43.82 190 ASN B O 1
ATOM 2746 N N . GLN B 1 192 ? 220.200 161.175 218.390 1.00 43.56 191 GLN B N 1
ATOM 2747 C CA . GLN B 1 192 ? 219.616 160.032 219.078 1.00 43.56 191 GLN B CA 1
ATOM 2748 C C . GLN B 1 192 ? 220.389 159.796 220.369 1.00 43.56 191 GLN B C 1
ATOM 2749 O O . GLN B 1 192 ? 221.383 160.471 220.656 1.00 43.56 191 GLN B O 1
ATOM 2755 N N . LYS B 1 193 ? 219.923 158.829 221.155 1.00 41.22 192 LYS B N 1
ATOM 2756 C CA . LYS B 1 193 ? 220.572 158.483 222.410 1.00 41.22 192 LYS B CA 1
ATOM 2757 C C . LYS B 1 193 ? 220.461 156.982 222.630 1.00 41.22 192 LYS B C 1
ATOM 2758 O O . LYS B 1 193 ? 219.538 156.333 222.130 1.00 41.22 192 LYS B O 1
ATOM 2760 N N . GLY B 1 194 ? 221.413 156.438 223.384 1.00 37.61 193 GLY B N 1
ATOM 2761 C CA . GLY B 1 194 ? 221.431 155.025 223.692 1.00 37.61 193 GLY B CA 1
ATOM 2762 C C . GLY B 1 194 ? 222.018 154.135 222.620 1.00 37.61 193 GLY B C 1
ATOM 2763 O O . GLY B 1 194 ? 222.020 152.909 222.792 1.00 37.61 193 GLY B O 1
ATOM 2764 N N . THR B 1 195 ? 222.515 154.702 221.525 1.00 36.46 194 THR B N 1
ATOM 2765 C CA . THR B 1 195 ? 223.119 153.936 220.447 1.00 36.46 194 THR B CA 1
ATOM 2766 C C . THR B 1 195 ? 224.639 153.963 220.568 1.00 36.46 194 THR B C 1
ATOM 2767 O O . THR B 1 195 ? 225.228 154.946 221.023 1.00 36.46 194 THR B O 1
ATOM 2771 N N . LYS B 1 196 ? 225.267 152.866 220.158 1.00 29.95 195 LYS B N 1
ATOM 2772 C CA . LYS B 1 196 ? 226.692 152.653 220.353 1.00 29.95 195 LYS B CA 1
ATOM 2773 C C . LYS B 1 196 ? 227.436 152.744 219.026 1.00 29.95 195 LYS B C 1
ATOM 2774 O O . LYS B 1 196 ? 226.874 152.481 217.960 1.00 29.95 195 LYS B O 1
ATOM 2780 N N . THR B 1 197 ? 228.712 153.127 219.101 1.00 28.12 196 THR B N 1
ATOM 2781 C CA . THR B 1 197 ? 229.521 153.276 217.896 1.00 28.12 196 THR B CA 1
ATOM 2782 C C . THR B 1 197 ? 229.866 151.938 217.253 1.00 28.12 196 THR B C 1
ATOM 2783 O O . THR B 1 197 ? 230.183 151.903 216.059 1.00 28.12 196 THR B O 1
ATOM 2787 N N . THR B 1 198 ? 229.808 150.841 218.010 1.00 27.76 197 THR B N 1
ATOM 2788 C CA . THR B 1 198 ? 230.131 149.533 217.447 1.00 27.76 197 THR B CA 1
ATOM 2789 C C . THR B 1 198 ? 229.099 149.097 216.409 1.00 27.76 197 THR B C 1
ATOM 2790 O O . THR B 1 198 ? 229.460 148.573 215.346 1.00 27.76 197 THR B O 1
ATOM 2794 N N . VAL B 1 199 ? 227.812 149.313 216.686 1.00 30.41 198 VAL B N 1
ATOM 2795 C CA . VAL B 1 199 ? 226.794 148.938 215.710 1.00 30.41 198 VAL B CA 1
ATOM 2796 C C . VAL B 1 199 ? 226.847 149.858 214.493 1.00 30.41 198 VAL B C 1
ATOM 2797 O O . VAL B 1 199 ? 226.570 149.427 213.368 1.00 30.41 198 VAL B O 1
ATOM 2801 N N . ALA B 1 200 ? 227.219 151.126 214.684 1.00 29.63 199 ALA B N 1
ATOM 2802 C CA . ALA B 1 200 ? 227.400 152.015 213.542 1.00 29.63 199 ALA B CA 1
ATOM 2803 C C . ALA B 1 200 ? 228.577 151.571 212.678 1.00 29.63 199 ALA B C 1
ATOM 2804 O O . ALA B 1 200 ? 228.522 151.666 211.447 1.00 29.63 199 ALA B O 1
ATOM 2806 N N . TYR B 1 201 ? 229.651 151.083 213.303 1.00 30.17 200 TYR B N 1
ATOM 2807 C CA . TYR B 1 201 ? 230.752 150.518 212.528 1.00 30.17 200 TYR B CA 1
ATOM 2808 C C . TYR B 1 201 ? 230.298 149.287 211.754 1.00 30.17 200 TYR B C 1
ATOM 2809 O O . TYR B 1 201 ? 230.671 149.101 210.587 1.00 30.17 200 TYR B O 1
ATOM 2818 N N . ARG B 1 202 ? 229.492 148.434 212.392 1.00 32.64 201 ARG B N 1
ATOM 2819 C CA . ARG B 1 202 ? 228.948 147.272 211.695 1.00 32.64 201 ARG B CA 1
ATOM 2820 C C . ARG B 1 202 ? 228.109 147.693 210.494 1.00 32.64 201 ARG B C 1
ATOM 2821 O O . ARG B 1 202 ? 228.152 147.050 209.439 1.00 32.64 201 ARG B O 1
ATOM 2829 N N . ARG B 1 203 ? 227.337 148.770 210.637 1.00 36.34 202 ARG B N 1
ATOM 2830 C CA . ARG B 1 203 ? 226.536 149.268 209.525 1.00 36.34 202 ARG B CA 1
ATOM 2831 C C . ARG B 1 203 ? 227.388 149.875 208.416 1.00 36.34 202 ARG B C 1
ATOM 2832 O O . ARG B 1 203 ? 227.031 149.747 207.241 1.00 36.34 202 ARG B O 1
ATOM 2840 N N . PHE B 1 204 ? 228.494 150.539 208.761 1.00 34.40 203 PHE B N 1
ATOM 2841 C CA . PHE B 1 204 ? 229.394 151.073 207.741 1.00 34.40 203 PHE B CA 1
ATOM 2842 C C . PHE B 1 204 ? 230.106 149.970 206.969 1.00 34.40 203 PHE B C 1
ATOM 2843 O O . PHE B 1 204 ? 230.405 150.144 205.778 1.00 34.40 203 PHE B O 1
ATOM 2851 N N . VAL B 1 205 ? 230.423 148.858 207.637 1.00 36.21 204 VAL B N 1
ATOM 2852 C CA . VAL B 1 205 ? 231.154 147.780 206.976 1.00 36.21 204 VAL B CA 1
ATOM 2853 C C . VAL B 1 205 ? 230.363 147.242 205.790 1.00 36.21 204 VAL B C 1
ATOM 2854 O O . VAL B 1 205 ? 230.927 146.967 204.724 1.00 36.21 204 VAL B O 1
ATOM 2858 N N . ASP B 1 206 ? 229.044 147.091 205.948 1.00 40.19 205 ASP B N 1
ATOM 2859 C CA . ASP B 1 206 ? 228.219 146.600 204.847 1.00 40.19 205 ASP B CA 1
ATOM 2860 C C . ASP B 1 206 ? 228.234 147.548 203.654 1.00 40.19 205 ASP B C 1
ATOM 2861 O O . ASP B 1 206 ? 228.335 147.095 202.509 1.00 40.19 205 ASP B O 1
ATOM 2866 N N . LEU B 1 207 ? 228.128 148.856 203.898 1.00 41.91 206 LEU B N 1
ATOM 2867 C CA . LEU B 1 207 ? 228.170 149.825 202.807 1.00 41.91 206 LEU B CA 1
ATOM 2868 C C . LEU B 1 207 ? 229.513 149.785 202.087 1.00 41.91 206 LEU B C 1
ATOM 2869 O O . LEU B 1 207 ? 229.568 149.795 200.847 1.00 41.91 206 LEU B O 1
ATOM 2874 N N . PHE B 1 208 ? 230.607 149.726 202.852 1.00 40.80 207 PHE B N 1
ATOM 2875 C CA . PHE B 1 208 ? 231.928 149.612 202.243 1.00 40.80 207 PHE B CA 1
ATOM 2876 C C . PHE B 1 208 ? 232.048 148.334 201.425 1.00 40.80 207 PHE B C 1
ATOM 2877 O O . PHE B 1 208 ? 232.721 148.311 200.389 1.00 40.80 207 PHE B O 1
ATOM 2885 N N . ALA B 1 209 ? 231.408 147.257 201.883 1.00 43.57 208 ALA B N 1
ATOM 2886 C CA . ALA B 1 209 ? 231.462 145.999 201.147 1.00 43.57 208 ALA B CA 1
ATOM 2887 C C . ALA B 1 209 ? 230.807 146.126 199.778 1.00 43.57 208 ALA B C 1
ATOM 2888 O O . ALA B 1 209 ? 231.322 145.597 198.786 1.00 43.57 208 ALA B O 1
ATOM 2890 N N . GLN B 1 210 ? 229.668 146.820 199.699 1.00 47.04 209 GLN B N 1
ATOM 2891 C CA . GLN B 1 210 ? 228.950 146.888 198.430 1.00 47.04 209 GLN B CA 1
ATOM 2892 C C . GLN B 1 210 ? 229.594 147.894 197.482 1.00 47.04 209 GLN B C 1
ATOM 2893 O O . GLN B 1 210 ? 229.601 147.691 196.262 1.00 47.04 209 GLN B O 1
ATOM 2899 N N . TYR B 1 211 ? 230.143 148.992 198.016 1.00 47.35 210 TYR B N 1
ATOM 2900 C CA . TYR B 1 211 ? 230.840 149.929 197.133 1.00 47.35 210 TYR B CA 1
ATOM 2901 C C . TYR B 1 211 ? 232.145 149.348 196.597 1.00 47.35 210 TYR B C 1
ATOM 2902 O O . TYR B 1 211 ? 232.464 149.525 195.416 1.00 47.35 210 TYR B O 1
ATOM 2911 N N . PHE B 1 212 ? 232.913 148.655 197.436 1.00 47.64 211 PHE B N 1
ATOM 2912 C CA . PHE B 1 212 ? 234.247 148.173 197.074 1.00 47.64 211 PHE B CA 1
ATOM 2913 C C . PHE B 1 212 ? 234.301 146.659 197.237 1.00 47.64 211 PHE B C 1
ATOM 2914 O O . PHE B 1 212 ? 234.852 146.144 198.217 1.00 47.64 211 PHE B O 1
ATOM 2922 N N . PRO B 1 213 ? 233.740 145.910 196.282 1.00 47.33 212 PRO B N 1
ATOM 2923 C CA . PRO B 1 213 ? 233.749 144.443 196.419 1.00 47.33 212 PRO B CA 1
ATOM 2924 C C . PRO B 1 213 ? 235.114 143.821 196.183 1.00 47.33 212 PRO B C 1
ATOM 2925 O O . PRO B 1 213 ? 235.371 142.705 196.651 1.00 47.33 212 PRO B O 1
ATOM 2929 N N . ARG B 1 214 ? 236.000 144.511 195.460 1.00 46.55 213 ARG B N 1
ATOM 2930 C CA . ARG B 1 214 ? 237.297 143.929 195.128 1.00 46.55 213 ARG B CA 1
ATOM 2931 C C . ARG B 1 214 ? 238.191 143.808 196.357 1.00 46.55 213 ARG B C 1
ATOM 2932 O O . ARG B 1 214 ? 238.902 142.809 196.520 1.00 46.55 213 ARG B O 1
ATOM 2934 N N . ILE B 1 215 ? 238.172 144.813 197.227 1.00 45.06 214 ILE B N 1
ATOM 2935 C CA . ILE B 1 215 ? 239.076 144.887 198.373 1.00 45.06 214 ILE B CA 1
ATOM 2936 C C . ILE B 1 215 ? 238.765 143.759 199.351 1.00 45.06 214 ILE B C 1
ATOM 2937 O O . ILE B 1 215 ? 237.591 143.524 199.672 1.00 45.06 214 ILE B O 1
ATOM 2942 N N . PRO B 1 216 ? 239.768 143.040 199.841 1.00 43.10 215 PRO B N 1
ATOM 2943 C CA . PRO B 1 216 ? 239.531 141.963 200.808 1.00 43.10 215 PRO B CA 1
ATOM 2944 C C . PRO B 1 216 ? 239.163 142.529 202.177 1.00 43.10 215 PRO B C 1
ATOM 2945 O O . PRO B 1 216 ? 239.202 143.735 202.415 1.00 43.10 215 PRO B O 1
ATOM 2949 N N . GLN B 1 217 ? 238.805 141.620 203.087 1.00 41.96 216 GLN B N 1
ATOM 2950 C CA . GLN B 1 217 ? 238.359 142.029 204.416 1.00 41.96 216 GLN B CA 1
ATOM 2951 C C . GLN B 1 217 ? 239.491 142.656 205.222 1.00 41.96 216 GLN B C 1
ATOM 2952 O O . GLN B 1 217 ? 239.275 143.635 205.945 1.00 41.96 216 GLN B O 1
ATOM 2958 N N . GLU B 1 218 ? 240.699 142.111 205.112 1.00 39.83 217 GLU B N 1
ATOM 2959 C CA . GLU B 1 218 ? 241.836 142.565 205.914 1.00 39.83 217 GLU B CA 1
ATOM 2960 C C . GLU B 1 218 ? 242.361 143.940 205.503 1.00 39.83 217 GLU B C 1
ATOM 2961 O O . GLU B 1 218 ? 243.393 144.357 206.044 1.00 39.83 217 GLU B O 1
ATOM 2963 N N . ASP B 1 219 ? 241.717 144.660 204.584 1.00 38.50 218 ASP B N 1
ATOM 2964 C CA . ASP B 1 219 ? 242.171 145.983 204.175 1.00 38.50 218 ASP B CA 1
ATOM 2965 C C . ASP B 1 219 ? 241.079 147.027 204.378 1.00 38.50 218 ASP B C 1
ATOM 2966 O O . ASP B 1 219 ? 241.103 148.089 203.752 1.00 38.50 218 ASP B O 1
ATOM 2968 N N . TYR B 1 220 ? 240.114 146.738 205.246 1.00 37.53 219 TYR B N 1
ATOM 2969 C CA . TYR B 1 220 ? 239.071 147.695 205.575 1.00 37.53 219 TYR B CA 1
ATOM 2970 C C . TYR B 1 220 ? 239.580 148.710 206.597 1.00 37.53 219 TYR B C 1
ATOM 2971 O O . TYR B 1 220 ? 240.486 148.411 207.378 1.00 37.53 219 TYR B O 1
ATOM 2980 N N . PRO B 1 221 ? 239.020 149.919 206.605 1.00 31.42 220 PRO B N 1
ATOM 2981 C CA . PRO B 1 221 ? 239.284 150.837 207.720 1.00 31.42 220 PRO B CA 1
ATOM 2982 C C . PRO B 1 221 ? 238.805 150.235 209.033 1.00 31.42 220 PRO B C 1
ATOM 2983 O O . PRO B 1 221 ? 237.762 149.581 209.092 1.00 31.42 220 PRO B O 1
ATOM 2987 N N . THR B 1 222 ? 239.577 150.462 210.092 1.00 27.24 221 THR B N 1
ATOM 2988 C CA . THR B 1 222 ? 239.319 149.824 211.373 1.00 27.24 221 THR B CA 1
ATOM 2989 C C . THR B 1 222 ? 238.410 150.694 212.239 1.00 27.24 221 THR B C 1
ATOM 2990 O O . THR B 1 222 ? 238.012 151.798 211.863 1.00 27.24 221 THR B O 1
ATOM 2994 N N . LEU B 1 223 ? 238.071 150.178 213.422 1.00 25.70 222 LEU B N 1
ATOM 2995 C CA . LEU B 1 223 ? 237.168 150.896 214.315 1.00 25.70 222 LEU B CA 1
ATOM 2996 C C . LEU B 1 223 ? 237.860 152.069 215.000 1.00 25.70 222 LEU B C 1
A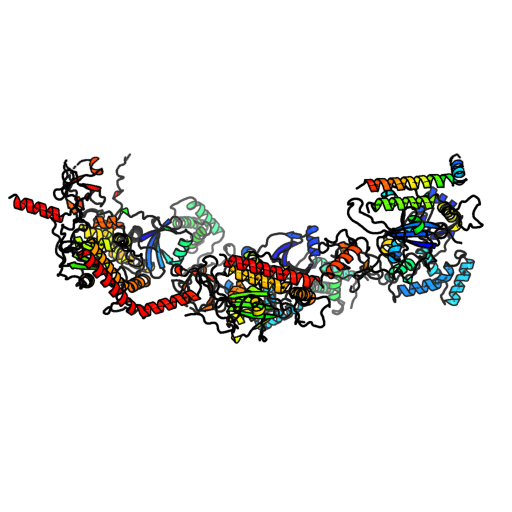TOM 2997 O O . LEU B 1 223 ? 237.203 153.059 215.337 1.00 25.70 222 LEU B O 1
ATOM 3002 N N . ARG B 1 224 ? 239.179 151.988 215.208 1.00 17.26 223 ARG B N 1
ATOM 3003 C CA . ARG B 1 224 ? 239.902 153.135 215.752 1.00 17.26 223 ARG B CA 1
ATOM 3004 C C . ARG B 1 224 ? 239.850 154.330 214.809 1.00 17.26 223 ARG B C 1
ATOM 3005 O O . ARG B 1 224 ? 239.686 155.469 215.256 1.00 17.26 223 ARG B O 1
ATOM 3013 N N . GLN B 1 225 ? 239.987 154.095 213.504 1.00 23.46 224 GLN B N 1
ATOM 3014 C CA . GLN B 1 225 ? 239.940 155.200 212.550 1.00 23.46 224 GLN B CA 1
ATOM 3015 C C . GLN B 1 225 ? 238.556 155.840 212.508 1.00 23.46 224 GLN B C 1
ATOM 3016 O O . GLN B 1 225 ? 238.432 157.073 212.500 1.00 23.46 224 GLN B O 1
ATOM 3022 N N . PHE B 1 226 ? 237.506 155.014 212.507 1.00 28.52 225 PHE B N 1
ATOM 3023 C CA . PHE B 1 226 ? 236.136 155.519 212.537 1.00 28.52 225 PHE B CA 1
ATOM 3024 C C . PHE B 1 226 ? 235.868 156.317 213.810 1.00 28.52 225 PHE B C 1
ATOM 3025 O O . PHE B 1 226 ? 235.292 157.413 213.765 1.00 28.52 225 PHE B O 1
ATOM 3033 N N . ARG B 1 227 ? 236.294 155.785 214.959 1.00 24.68 226 ARG B N 1
ATOM 3034 C CA . ARG B 1 227 ? 236.077 156.474 216.228 1.00 24.68 226 ARG B CA 1
ATOM 3035 C C . ARG B 1 227 ? 236.854 157.782 216.297 1.00 24.68 226 ARG B C 1
ATOM 3036 O O . ARG B 1 227 ? 236.347 158.780 216.818 1.00 24.68 226 ARG B O 1
ATOM 3044 N N . TYR B 1 228 ? 238.093 157.793 215.797 1.00 23.95 227 TYR B N 1
ATOM 3045 C CA . TYR B 1 228 ? 238.881 159.020 215.790 1.00 23.95 227 TYR B CA 1
ATOM 3046 C C . TYR B 1 228 ? 238.241 160.077 214.904 1.00 23.95 227 TYR B C 1
ATOM 3047 O O . TYR B 1 228 ? 238.196 161.254 215.270 1.00 23.95 227 TYR B O 1
ATOM 3056 N N . PHE B 1 229 ? 237.745 159.675 213.731 1.00 31.72 228 PHE B N 1
ATOM 3057 C CA . PHE B 1 229 ? 236.995 160.585 212.866 1.00 31.72 228 PHE B CA 1
ATOM 3058 C C . PHE B 1 229 ? 235.809 161.196 213.610 1.00 31.72 228 PHE B C 1
ATOM 3059 O O . PHE B 1 229 ? 235.654 162.430 213.680 1.00 31.72 228 PHE B O 1
ATOM 3067 N N . TYR B 1 230 ? 234.981 160.333 214.210 1.00 32.32 229 TYR B N 1
ATOM 3068 C CA . TYR B 1 230 ? 233.771 160.784 214.890 1.00 32.32 229 TYR B CA 1
ATOM 3069 C C . TYR B 1 230 ? 234.097 161.717 216.050 1.00 32.32 229 TYR B C 1
ATOM 3070 O O . TYR B 1 230 ? 233.433 162.742 216.236 1.00 32.32 229 TYR B O 1
ATOM 3079 N N . ASP B 1 231 ? 235.118 161.383 216.841 1.00 32.23 230 ASP B N 1
ATOM 3080 C CA . ASP B 1 231 ? 235.504 162.242 217.955 1.00 32.23 230 ASP B CA 1
ATOM 3081 C C . ASP B 1 231 ? 236.096 163.558 217.467 1.00 32.23 230 ASP B C 1
ATOM 3082 O O . ASP B 1 231 ? 235.867 164.608 218.078 1.00 32.23 230 ASP B O 1
ATOM 3087 N N . ARG B 1 232 ? 236.865 163.524 216.374 1.00 30.32 231 ARG B N 1
ATOM 3088 C CA . ARG B 1 232 ? 237.553 164.726 215.921 1.00 30.32 231 ARG B CA 1
ATOM 3089 C C . ARG B 1 232 ? 236.574 165.775 215.419 1.00 30.32 231 ARG B C 1
ATOM 3090 O O . ARG B 1 232 ? 236.671 166.946 215.805 1.00 30.32 231 ARG B O 1
ATOM 3098 N N . GLU B 1 233 ? 235.621 165.396 214.569 1.00 34.88 232 GLU B N 1
ATOM 3099 C CA . GLU B 1 233 ? 234.700 166.418 214.069 1.00 34.88 232 GLU B CA 1
ATOM 3100 C C . GLU B 1 233 ? 233.240 166.110 214.385 1.00 34.88 232 GLU B C 1
ATOM 3101 O O . GLU B 1 233 ? 232.343 166.350 213.575 1.00 34.88 232 GLU B O 1
ATOM 3107 N N . TYR B 1 234 ? 232.988 165.624 215.601 1.00 36.87 233 TYR B N 1
ATOM 3108 C CA . TYR B 1 234 ? 231.657 165.671 216.213 1.00 36.87 233 TYR B CA 1
ATOM 3109 C C . TYR B 1 234 ? 231.832 165.704 217.725 1.00 36.87 233 TYR B C 1
ATOM 3110 O O . TYR B 1 234 ? 231.493 164.749 218.432 1.00 36.87 233 TYR B O 1
ATOM 3119 N N . PRO B 1 235 ? 232.371 166.803 218.256 1.00 39.56 234 PRO B N 1
ATOM 3120 C CA . PRO B 1 235 ? 232.769 166.827 219.671 1.00 39.56 234 PRO B CA 1
ATOM 3121 C C . PRO B 1 235 ? 231.568 166.705 220.598 1.00 39.56 234 PRO B C 1
ATOM 3122 O O . PRO B 1 235 ? 230.515 167.298 220.357 1.00 39.56 234 PRO B O 1
ATOM 3126 N N . LYS B 1 236 ? 231.739 165.928 221.665 1.00 41.35 235 LYS B N 1
ATOM 3127 C CA . LYS B 1 236 ? 230.713 165.771 222.687 1.00 41.35 235 LYS B CA 1
ATOM 3128 C C . LYS B 1 236 ? 230.928 166.679 223.889 1.00 41.35 235 LYS B C 1
ATOM 3129 O O . LYS B 1 236 ? 230.143 166.615 224.841 1.00 41.35 235 LYS B O 1
ATOM 3135 N N . ALA B 1 237 ? 231.961 167.515 223.872 1.00 46.80 236 ALA B N 1
ATOM 3136 C CA . ALA B 1 237 ? 232.237 168.413 224.985 1.00 46.80 236 ALA B CA 1
ATOM 3137 C C . ALA B 1 237 ? 231.501 169.737 224.809 1.00 46.80 236 ALA B C 1
ATOM 3138 O O . ALA B 1 237 ? 230.731 169.908 223.865 1.00 46.80 236 ALA B O 1
ATOM 3140 N N . ALA B 1 264 ? 252.431 155.158 262.296 1.00 37.67 263 ALA B N 1
ATOM 3141 C CA . ALA B 1 264 ? 252.174 154.351 263.482 1.00 37.67 263 ALA B CA 1
ATOM 3142 C C . ALA B 1 264 ? 251.225 155.070 264.435 1.00 37.67 263 ALA B C 1
ATOM 3143 O O . ALA B 1 264 ? 250.220 155.639 264.011 1.00 37.67 263 ALA B O 1
ATOM 3145 N N . LEU B 1 265 ? 251.550 155.037 265.724 1.00 35.17 264 LEU B N 1
ATOM 3146 C CA . LEU B 1 265 ? 250.715 155.681 266.724 1.00 35.17 264 LEU B CA 1
ATOM 3147 C C . LEU B 1 265 ? 250.827 157.199 266.633 1.00 35.17 264 LEU B C 1
ATOM 3148 O O . LEU B 1 265 ? 251.765 157.752 266.054 1.00 35.17 264 LEU B O 1
ATOM 3153 N N . GLY B 1 266 ? 249.844 157.873 267.220 1.00 31.51 265 GLY B N 1
ATOM 3154 C CA . GLY B 1 266 ? 249.803 159.313 267.242 1.00 31.51 265 GLY B CA 1
ATOM 3155 C C . GLY B 1 266 ? 248.669 159.814 268.109 1.00 31.51 265 GLY B C 1
ATOM 3156 O O . GLY B 1 266 ? 247.970 159.036 268.764 1.00 31.51 265 GLY B O 1
ATOM 3157 N N . PRO B 1 267 ? 248.474 161.130 268.140 1.00 32.04 266 PRO B N 1
ATOM 3158 C CA . PRO B 1 267 ? 247.369 161.691 268.926 1.00 32.04 266 PRO B CA 1
ATOM 3159 C C . PRO B 1 267 ? 246.020 161.182 268.437 1.00 32.04 266 PRO B C 1
ATOM 3160 O O . PRO B 1 267 ? 245.782 161.051 267.235 1.00 32.04 266 PRO B O 1
ATOM 3164 N N . GLY B 1 268 ? 245.133 160.904 269.387 1.00 28.13 267 GLY B N 1
ATOM 3165 C CA . GLY B 1 268 ? 243.791 160.457 269.052 1.00 28.13 267 GLY B CA 1
ATOM 3166 C C . GLY B 1 268 ? 243.735 159.135 268.319 1.00 28.13 267 GLY B C 1
ATOM 3167 O O . GLY B 1 268 ? 243.028 159.017 267.311 1.00 28.13 267 GLY B O 1
ATOM 3168 N N . SER B 1 269 ? 244.470 158.140 268.793 1.00 27.35 268 SER B N 1
ATOM 3169 C CA . SER B 1 269 ? 244.453 156.815 268.186 1.00 27.35 268 SER B CA 1
ATOM 3170 C C . SER B 1 269 ? 243.956 155.733 269.128 1.00 27.35 268 SER B C 1
ATOM 3171 O O . SER B 1 269 ? 243.236 154.832 268.695 1.00 27.35 268 SER B O 1
ATOM 3174 N N . ARG B 1 270 ? 244.333 155.789 270.405 1.00 27.95 269 ARG B N 1
ATOM 3175 C CA . ARG B 1 270 ? 243.805 154.900 271.429 1.00 27.95 269 ARG B CA 1
ATOM 3176 C C . ARG B 1 270 ? 243.560 155.708 272.693 1.00 27.95 269 ARG B C 1
ATOM 3177 O O . ARG B 1 270 ? 244.349 156.594 273.028 1.00 27.95 269 ARG B O 1
ATOM 3185 N N . TYR B 1 271 ? 242.469 155.395 273.392 1.00 25.41 270 TYR B N 1
ATOM 3186 C CA . TYR B 1 271 ? 242.081 156.086 274.613 1.00 25.41 270 TYR B CA 1
ATOM 3187 C C . TYR B 1 271 ? 241.862 155.067 275.722 1.00 25.41 270 TYR B C 1
ATOM 3188 O O . TYR B 1 271 ? 241.398 153.952 275.476 1.00 25.41 270 TYR B O 1
ATOM 3197 N N . GLU B 1 272 ? 242.191 155.462 276.951 1.00 31.28 271 GLU B N 1
ATOM 3198 C CA . GLU B 1 272 ? 242.119 154.582 278.110 1.00 31.28 271 GLU B CA 1
ATOM 3199 C C . GLU B 1 272 ? 241.313 155.245 279.218 1.00 31.28 271 GLU B C 1
ATOM 3200 O O . GLU B 1 272 ? 241.176 156.468 279.261 1.00 31.28 271 GLU B O 1
ATOM 3206 N N . ILE B 1 273 ? 240.801 154.424 280.133 1.00 32.01 272 ILE B N 1
ATOM 3207 C CA . ILE B 1 273 ? 239.969 154.879 281.242 1.00 32.01 272 ILE B CA 1
ATOM 3208 C C . ILE B 1 273 ? 240.648 154.517 282.557 1.00 32.01 272 ILE B C 1
ATOM 3209 O O . ILE B 1 273 ? 241.188 153.415 282.702 1.00 32.01 272 ILE B O 1
ATOM 3214 N N . ASP B 1 274 ? 240.619 155.444 283.516 1.00 35.92 273 ASP B N 1
ATOM 3215 C CA . ASP B 1 274 ? 241.090 155.168 284.869 1.00 35.92 273 ASP B CA 1
ATOM 3216 C C . ASP B 1 274 ? 240.183 155.863 285.876 1.00 35.92 273 ASP B C 1
ATOM 3217 O O . ASP B 1 274 ? 239.476 156.815 285.548 1.00 35.92 273 ASP B O 1
ATOM 3222 N N . ALA B 1 275 ? 240.210 155.375 287.117 1.00 38.16 274 ALA B N 1
ATOM 3223 C CA . ALA B 1 275 ? 239.317 155.883 288.150 1.00 38.16 274 ALA B CA 1
ATOM 3224 C C . ALA B 1 275 ? 240.002 155.841 289.508 1.00 38.16 274 ALA B C 1
ATOM 3225 O O . ALA B 1 275 ? 240.963 155.097 289.722 1.00 38.16 274 ALA B O 1
ATOM 3227 N N . THR B 1 276 ? 239.484 156.653 290.429 1.00 40.69 275 THR B N 1
ATOM 3228 C CA . THR B 1 276 ? 240.006 156.716 291.791 1.00 40.69 275 THR B CA 1
ATOM 3229 C C . THR B 1 276 ? 238.924 157.234 292.730 1.00 40.69 275 THR B C 1
ATOM 3230 O O . THR B 1 276 ? 237.910 157.785 292.295 1.00 40.69 275 THR B O 1
ATOM 3234 N N . ILE B 1 277 ? 239.155 157.046 294.030 1.00 42.99 276 ILE B N 1
ATOM 3235 C CA . ILE B 1 277 ? 238.237 157.483 295.078 1.00 42.99 276 ILE B CA 1
ATOM 3236 C C . ILE B 1 277 ? 239.011 158.304 296.101 1.00 42.99 276 ILE B C 1
ATOM 3237 O O . ILE B 1 277 ? 240.089 157.893 296.543 1.00 42.99 276 ILE B O 1
ATOM 3242 N N . ALA B 1 278 ? 238.460 159.453 296.481 1.00 43.96 277 ALA B N 1
ATOM 3243 C CA . ALA B 1 278 ? 239.007 160.278 297.548 1.00 43.96 277 ALA B CA 1
ATOM 3244 C C . ALA B 1 278 ? 238.177 160.107 298.816 1.00 43.96 277 ALA B C 1
ATOM 3245 O O . ALA B 1 278 ? 236.954 159.956 298.763 1.00 43.96 277 ALA B O 1
ATOM 3247 N N . ASP B 1 279 ? 238.856 160.136 299.964 1.00 46.94 278 ASP B N 1
ATOM 3248 C CA . ASP B 1 279 ? 238.224 159.798 301.235 1.00 46.94 278 ASP B CA 1
ATOM 3249 C C . ASP B 1 279 ? 237.479 160.960 301.882 1.00 46.94 278 ASP B C 1
ATOM 3250 O O . ASP B 1 279 ? 236.726 160.731 302.834 1.00 46.94 278 ASP B O 1
ATOM 3255 N N . ILE B 1 280 ? 237.663 162.189 301.401 1.00 46.33 279 ILE B N 1
ATOM 3256 C CA . ILE B 1 280 ? 236.996 163.331 302.011 1.00 46.33 279 ILE B CA 1
ATOM 3257 C C . ILE B 1 280 ? 235.505 163.300 301.684 1.00 46.33 279 ILE B C 1
ATOM 3258 O O . ILE B 1 280 ? 235.079 162.762 300.653 1.00 46.33 279 ILE B O 1
ATOM 3263 N N . TYR B 1 281 ? 234.700 163.869 302.578 1.00 46.52 280 TYR B N 1
ATOM 3264 C CA . TYR B 1 281 ? 233.261 163.990 302.382 1.00 46.52 280 TYR B CA 1
ATOM 3265 C C . TYR B 1 281 ? 232.931 165.416 301.967 1.00 46.52 280 TYR B C 1
ATOM 3266 O O . TYR B 1 281 ? 233.360 166.372 302.622 1.00 46.52 280 TYR B O 1
ATOM 3275 N N . LEU B 1 282 ? 232.173 165.558 300.886 1.00 44.50 281 LEU B N 1
ATOM 3276 C CA . LEU B 1 282 ? 231.842 166.866 300.342 1.00 44.50 281 LEU B CA 1
ATOM 3277 C C . LEU B 1 282 ? 230.424 167.269 300.731 1.00 44.50 281 LEU B C 1
ATOM 3278 O O . LEU B 1 282 ? 229.602 166.442 301.131 1.00 44.50 281 LEU B O 1
ATOM 3283 N N . VAL B 1 283 ? 230.149 168.567 300.607 1.00 45.17 282 VAL B N 1
ATOM 3284 C CA . VAL B 1 283 ? 228.880 169.145 301.025 1.00 45.17 282 VAL B CA 1
ATOM 3285 C C . VAL B 1 283 ? 228.350 170.041 299.915 1.00 45.17 282 VAL B C 1
ATOM 3286 O O . VAL B 1 283 ? 229.077 170.442 299.004 1.00 45.17 282 VAL B O 1
ATOM 3288 N N . ASP B 1 284 ? 227.059 170.348 300.002 1.00 46.18 283 ASP B N 1
ATOM 3289 C CA . ASP B 1 284 ? 226.432 171.236 299.035 1.00 46.18 283 ASP B CA 1
ATOM 3290 C C . ASP B 1 284 ? 227.002 172.645 299.152 1.00 46.18 283 ASP B C 1
ATOM 3291 O O . ASP B 1 284 ? 227.420 173.085 300.225 1.00 46.18 283 ASP B O 1
ATOM 3293 N N . HIS B 1 285 ? 227.021 173.353 298.022 1.00 48.27 284 HIS B N 1
ATOM 3294 C CA . HIS B 1 285 ? 227.613 174.687 297.999 1.00 48.27 284 HIS B CA 1
ATOM 3295 C C . HIS B 1 285 ? 226.717 175.708 298.689 1.00 48.27 284 HIS B C 1
ATOM 3296 O O . HIS B 1 285 ? 227.206 176.575 299.422 1.00 48.27 284 HIS B O 1
ATOM 3303 N N . HIS B 1 286 ? 225.404 175.627 298.467 1.00 48.04 285 HIS B N 1
ATOM 3304 C CA . HIS B 1 286 ? 224.485 176.577 299.089 1.00 48.04 285 HIS B CA 1
ATOM 3305 C C . HIS B 1 286 ? 224.140 176.164 300.516 1.00 48.04 285 HIS B C 1
ATOM 3306 O O . HIS B 1 286 ? 224.417 176.897 301.472 1.00 48.04 285 HIS B O 1
ATOM 3313 N N . ASP B 1 287 ? 223.534 174.990 300.677 1.00 46.10 286 ASP B N 1
ATOM 3314 C CA . ASP B 1 287 ? 223.151 174.480 301.993 1.00 46.10 286 ASP B CA 1
ATOM 3315 C C . ASP B 1 287 ? 224.308 173.652 302.537 1.00 46.10 286 ASP B C 1
ATOM 3316 O O . ASP B 1 287 ? 224.438 172.466 302.228 1.00 46.10 286 ASP B O 1
ATOM 3318 N N . ARG B 1 288 ? 225.149 174.279 303.362 1.00 44.97 287 ARG B N 1
ATOM 3319 C CA . ARG B 1 288 ? 226.325 173.606 303.898 1.00 44.97 287 ARG B CA 1
ATOM 3320 C C . ARG B 1 288 ? 225.980 172.497 304.883 1.00 44.97 287 ARG B C 1
ATOM 3321 O O . ARG B 1 288 ? 226.871 171.724 305.253 1.00 44.97 287 ARG B O 1
ATOM 3323 N N . GLN B 1 289 ? 224.723 172.403 305.322 1.00 44.61 288 GLN B N 1
ATOM 3324 C CA . GLN B 1 289 ? 224.340 171.334 306.238 1.00 44.61 288 GLN B CA 1
ATOM 3325 C C . GLN B 1 289 ? 224.301 169.983 305.532 1.00 44.61 288 GLN B C 1
ATOM 3326 O O . GLN B 1 289 ? 224.646 168.956 306.128 1.00 44.61 288 GLN B O 1
ATOM 3328 N N . LYS B 1 290 ? 223.881 169.964 304.269 1.00 45.51 289 LYS B N 1
ATOM 3329 C CA . LYS B 1 290 ? 223.747 168.712 303.537 1.00 45.51 289 LYS B CA 1
ATOM 3330 C C . LYS B 1 290 ? 225.111 168.101 303.241 1.00 45.51 289 LYS B C 1
ATOM 3331 O O . LYS B 1 290 ? 226.066 168.804 302.902 1.00 45.51 289 LYS B O 1
ATOM 3333 N N . ILE B 1 291 ? 225.195 166.779 303.367 1.00 44.57 290 ILE B N 1
ATOM 3334 C CA . ILE B 1 291 ? 226.408 166.023 303.076 1.00 44.57 290 ILE B CA 1
ATOM 3335 C C . ILE B 1 291 ? 226.119 165.117 301.888 1.00 44.57 290 ILE B C 1
ATOM 3336 O O . ILE B 1 291 ? 225.179 164.313 301.926 1.00 44.57 290 ILE B O 1
ATOM 3338 N N . ILE B 1 292 ? 226.924 165.242 300.837 1.00 44.01 291 ILE B N 1
ATOM 3339 C CA . ILE B 1 292 ? 226.688 164.498 299.602 1.00 44.01 291 ILE B CA 1
ATOM 3340 C C . ILE B 1 292 ? 227.370 163.137 299.631 1.00 44.01 291 ILE B C 1
ATOM 3341 O O . ILE B 1 292 ? 226.773 162.124 299.259 1.00 44.01 291 ILE B O 1
ATOM 3346 N N . GLY B 1 293 ? 228.621 163.083 300.068 1.00 43.58 292 GLY B N 1
ATOM 3347 C CA . GLY B 1 293 ? 229.330 161.831 300.193 1.00 43.58 292 GLY B CA 1
ATOM 3348 C C . GLY B 1 293 ? 230.759 161.971 299.718 1.00 43.58 292 GLY B C 1
ATOM 3349 O O . GLY B 1 293 ? 231.303 163.072 299.649 1.00 43.58 292 GLY B O 1
ATOM 3350 N N . ARG B 1 294 ? 231.367 160.826 299.411 1.00 43.96 293 ARG B N 1
ATOM 3351 C CA . ARG B 1 294 ? 232.704 160.581 298.886 1.00 43.96 293 ARG B CA 1
ATOM 3352 C C . ARG B 1 294 ? 232.703 160.668 297.362 1.00 43.96 293 ARG B C 1
ATOM 3353 O O . ARG B 1 294 ? 231.920 159.981 296.702 1.00 43.96 293 ARG B O 1
ATOM 3361 N N . PRO B 1 295 ? 233.566 161.494 296.778 1.00 40.98 294 PRO B N 1
ATOM 3362 C CA . PRO B 1 295 ? 233.609 161.613 295.320 1.00 40.98 294 PRO B CA 1
ATOM 3363 C C . PRO B 1 295 ? 234.441 160.525 294.661 1.00 40.98 294 PRO B C 1
ATOM 3364 O O . PRO B 1 295 ? 235.424 160.023 295.210 1.00 40.98 294 PRO B O 1
ATOM 3368 N N . THR B 1 296 ? 234.015 160.161 293.456 1.00 37.10 295 THR B N 1
ATOM 3369 C CA . THR B 1 296 ? 234.767 159.285 292.570 1.00 37.10 295 THR B CA 1
ATOM 3370 C C . THR B 1 296 ? 235.215 160.100 291.368 1.00 37.10 295 THR B C 1
ATOM 3371 O O . THR B 1 296 ? 234.490 160.987 290.909 1.00 37.10 295 THR B O 1
ATOM 3375 N N . LEU B 1 297 ? 236.411 159.816 290.865 1.00 33.82 296 LEU B N 1
ATOM 3376 C CA . LEU B 1 297 ? 236.966 160.539 289.730 1.00 33.82 296 LEU B CA 1
ATOM 3377 C C . LEU B 1 297 ? 237.285 159.568 288.606 1.00 33.82 296 LEU B C 1
ATOM 3378 O O . LEU B 1 297 ? 237.948 158.549 288.828 1.00 33.82 296 LEU B O 1
ATOM 3383 N N . TYR B 1 298 ? 236.801 159.889 287.407 1.00 29.30 297 TYR B N 1
ATOM 3384 C CA . TYR B 1 298 ? 237.132 159.180 286.180 1.00 29.30 297 TYR B CA 1
ATOM 3385 C C . TYR B 1 298 ? 237.997 160.079 285.310 1.00 29.30 297 TYR B C 1
ATOM 3386 O O . TYR B 1 298 ? 237.803 161.296 285.284 1.00 29.30 297 TYR B O 1
ATOM 3395 N N . ILE B 1 299 ? 238.951 159.479 284.601 1.00 29.10 298 ILE B N 1
ATOM 3396 C CA . ILE B 1 299 ? 239.799 160.206 283.664 1.00 29.10 298 ILE B CA 1
ATOM 3397 C C . ILE B 1 299 ? 240.003 159.364 282.413 1.00 29.10 298 ILE B C 1
ATOM 3398 O O . ILE B 1 299 ? 240.021 158.129 282.462 1.00 29.10 298 ILE B O 1
ATOM 3403 N N . VAL B 1 300 ? 240.162 160.052 281.284 1.00 27.51 299 VAL B N 1
ATOM 3404 C CA . VAL B 1 300 ? 240.421 159.437 279.987 1.00 27.51 299 VAL B CA 1
ATOM 3405 C C . VAL B 1 300 ? 241.800 159.890 279.526 1.00 27.51 299 VAL B C 1
ATOM 3406 O O . VAL B 1 300 ? 242.097 161.089 279.530 1.00 27.51 299 VAL B O 1
ATOM 3410 N N . ILE B 1 301 ? 242.633 158.933 279.127 1.00 29.32 300 ILE B N 1
ATOM 3411 C CA . ILE B 1 301 ? 244.042 159.168 278.834 1.00 29.32 300 ILE B CA 1
ATOM 3412 C C . ILE B 1 301 ? 244.311 158.855 277.369 1.00 29.32 300 ILE B C 1
ATOM 3413 O O . ILE B 1 301 ? 243.847 157.837 276.847 1.00 29.32 300 ILE B O 1
ATOM 3418 N N . ASP B 1 302 ? 245.066 159.733 276.710 1.00 29.79 301 ASP B N 1
ATOM 3419 C CA . ASP B 1 302 ? 245.617 159.437 275.394 1.00 29.79 301 ASP B CA 1
ATOM 3420 C C . ASP B 1 302 ? 246.827 158.521 275.539 1.00 29.79 301 ASP B C 1
ATOM 3421 O O . ASP B 1 302 ? 247.758 158.826 276.286 1.00 29.79 301 ASP B O 1
ATOM 3426 N N . VAL B 1 303 ? 246.813 157.398 274.822 1.00 30.41 302 VAL B N 1
ATOM 3427 C CA . VAL B 1 303 ? 247.872 156.405 274.977 1.00 30.41 302 VAL B CA 1
ATOM 3428 C C . VAL B 1 303 ? 249.201 156.935 274.444 1.00 30.41 302 VAL B C 1
ATOM 3429 O O . VAL B 1 303 ? 250.266 156.649 275.003 1.00 30.41 302 VAL B O 1
ATOM 3433 N N . PHE B 1 304 ? 249.164 157.725 273.370 1.00 32.58 303 PHE B N 1
ATOM 3434 C CA . PHE B 1 304 ? 250.400 158.130 272.706 1.00 32.58 303 PHE B CA 1
ATOM 3435 C C . PHE B 1 304 ? 251.169 159.158 273.529 1.00 32.58 303 PHE B C 1
ATOM 3436 O O . PHE B 1 304 ? 252.305 158.909 273.950 1.00 32.58 303 PHE B O 1
ATOM 3444 N N . SER B 1 305 ? 250.569 160.321 273.772 1.00 32.76 304 SER B N 1
ATOM 3445 C CA . SER B 1 305 ? 251.253 161.414 274.451 1.00 32.76 304 SER B CA 1
ATOM 3446 C C . SER B 1 305 ? 250.945 161.489 275.940 1.00 32.76 304 SER B C 1
ATOM 3447 O O . SER B 1 305 ? 251.399 162.427 276.601 1.00 32.76 304 SER B O 1
ATOM 3450 N N . ARG B 1 306 ? 250.193 160.526 276.480 1.00 33.05 305 ARG B N 1
ATOM 3451 C CA . ARG B 1 306 ? 249.877 160.463 277.910 1.00 33.05 305 ARG B CA 1
ATOM 3452 C C . ARG B 1 306 ? 249.218 161.754 278.392 1.00 33.05 305 ARG B C 1
ATOM 3453 O O . ARG B 1 306 ? 249.602 162.336 279.408 1.00 33.05 305 ARG B O 1
ATOM 3461 N N . MET B 1 307 ? 248.208 162.197 277.653 1.00 31.43 306 MET B N 1
ATOM 3462 C CA . MET B 1 307 ? 247.503 163.437 277.938 1.00 31.43 306 MET B CA 1
ATOM 3463 C C . MET B 1 307 ? 246.083 163.134 278.401 1.00 31.43 306 MET B C 1
ATOM 3464 O O . MET B 1 307 ? 245.440 162.208 277.899 1.00 31.43 306 MET B O 1
ATOM 3469 N N . ILE B 1 308 ? 245.606 163.910 279.371 1.00 30.01 307 ILE B N 1
ATOM 3470 C CA . ILE B 1 308 ? 244.257 163.742 279.902 1.00 30.01 307 ILE B CA 1
ATOM 3471 C C . ILE B 1 308 ? 243.284 164.483 278.996 1.00 30.01 307 ILE B C 1
ATOM 3472 O O . ILE B 1 308 ? 243.397 165.699 278.809 1.00 30.01 307 ILE B O 1
ATOM 3477 N N . THR B 1 309 ? 242.319 163.755 278.439 1.00 26.39 308 THR B N 1
ATOM 3478 C CA . THR B 1 309 ? 241.373 164.335 277.496 1.00 26.39 308 THR B CA 1
ATOM 3479 C C . THR B 1 309 ? 240.018 164.657 278.112 1.00 26.39 308 THR B C 1
ATOM 3480 O O . THR B 1 309 ? 239.365 165.603 277.668 1.00 26.39 308 THR B O 1
ATOM 3484 N N . GLY B 1 310 ? 239.586 163.918 279.131 1.00 25.45 309 GLY B N 1
ATOM 3485 C CA . GLY B 1 310 ? 238.309 164.203 279.759 1.00 25.45 309 GLY B CA 1
ATOM 3486 C C . GLY B 1 310 ? 238.214 163.569 281.126 1.00 25.45 309 GLY B C 1
ATOM 3487 O O . GLY B 1 310 ? 239.083 162.801 281.543 1.00 25.45 309 GLY B O 1
ATOM 3488 N N . PHE B 1 311 ? 237.127 163.894 281.822 1.00 27.80 310 PHE B N 1
ATOM 3489 C CA . PHE B 1 311 ? 236.944 163.460 283.201 1.00 27.80 310 PHE B CA 1
ATOM 3490 C C . PHE B 1 311 ? 235.459 163.469 283.542 1.00 27.80 310 PHE B C 1
ATOM 3491 O O . PHE B 1 311 ? 234.627 163.966 282.780 1.00 27.80 310 PHE B O 1
ATOM 3499 N N . TYR B 1 312 ? 235.141 162.911 284.709 1.00 27.37 311 TYR B N 1
ATOM 3500 C CA . TYR B 1 312 ? 233.778 162.881 285.222 1.00 27.37 311 TYR B CA 1
ATOM 3501 C C . TYR B 1 312 ? 233.826 162.623 286.723 1.00 27.37 311 TYR B C 1
ATOM 3502 O O . TYR B 1 312 ? 234.634 161.818 287.191 1.00 27.37 311 TYR B O 1
ATOM 3511 N N . ILE B 1 313 ? 232.953 163.299 287.465 1.00 31.11 312 ILE B N 1
ATOM 3512 C CA . ILE B 1 313 ? 232.880 163.181 288.918 1.00 31.11 312 ILE B CA 1
ATOM 3513 C C . ILE B 1 313 ? 231.618 162.405 289.274 1.00 31.11 312 ILE B C 1
ATOM 3514 O O . ILE B 1 313 ? 230.503 162.843 288.965 1.00 31.11 312 ILE B O 1
ATOM 3519 N N . GLY B 1 314 ? 231.794 161.255 289.924 1.00 34.98 313 GLY B N 1
ATOM 3520 C CA . GLY B 1 314 ? 230.697 160.445 290.395 1.00 34.98 313 GLY B CA 1
ATOM 3521 C C . GLY B 1 314 ? 230.601 160.434 291.913 1.00 34.98 313 GLY B C 1
ATOM 3522 O O . GLY B 1 314 ? 231.393 161.044 292.626 1.00 34.98 313 GLY B O 1
ATOM 3523 N N . PHE B 1 315 ? 229.589 159.714 292.402 1.00 37.04 314 PHE B N 1
ATOM 3524 C CA . PHE B 1 315 ? 229.351 159.627 293.837 1.00 37.04 314 PHE B CA 1
ATOM 3525 C C . PHE B 1 315 ? 228.945 158.221 294.260 1.00 37.04 314 PHE B C 1
ATOM 3526 O O . PHE B 1 315 ? 228.175 158.057 295.213 1.00 37.04 314 PHE B O 1
ATOM 3534 N N . GLU B 1 316 ? 229.447 157.199 293.576 1.00 38.30 315 GLU B N 1
ATOM 3535 C CA . GLU B 1 316 ? 229.094 155.823 293.896 1.00 38.30 315 GLU B CA 1
ATOM 3536 C C . GLU B 1 316 ? 230.246 154.914 293.482 1.00 38.30 315 GLU B C 1
ATOM 3537 O O . GLU B 1 316 ? 231.345 155.377 293.164 1.00 38.30 315 GLU B O 1
ATOM 3539 N N . ASN B 1 317 ? 229.988 153.614 293.492 1.00 40.19 316 ASN B N 1
ATOM 3540 C CA . ASN B 1 317 ? 231.015 152.638 293.153 1.00 40.19 316 ASN B CA 1
ATOM 3541 C C . ASN B 1 317 ? 231.309 152.707 291.657 1.00 40.19 316 ASN B C 1
ATOM 3542 O O . ASN B 1 317 ? 230.373 152.755 290.850 1.00 40.19 316 ASN B O 1
ATOM 3547 N N . PRO B 1 318 ? 232.579 152.731 291.248 1.00 39.04 317 PRO B N 1
ATOM 3548 C CA . PRO B 1 318 ? 232.895 152.886 289.822 1.00 39.04 317 PRO B CA 1
ATOM 3549 C C . PRO B 1 318 ? 232.357 151.749 288.965 1.00 39.04 317 PRO B C 1
ATOM 3550 O O . PRO B 1 318 ? 232.280 150.596 289.394 1.00 39.04 317 PRO B O 1
ATOM 3554 N N . SER B 1 319 ? 231.987 152.097 287.733 1.00 34.72 318 SER B N 1
ATOM 3555 C CA . SER B 1 319 ? 231.522 151.134 286.742 1.00 34.72 318 SER B CA 1
ATOM 3556 C C . SER B 1 319 ? 231.729 151.731 285.355 1.00 34.72 318 SER B C 1
ATOM 3557 O O . SER B 1 319 ? 231.988 152.927 285.204 1.00 34.72 318 SER B O 1
ATOM 3560 N N . TYR B 1 320 ? 231.616 150.873 284.337 1.00 34.02 319 TYR B N 1
ATOM 3561 C CA . TYR B 1 320 ? 231.839 151.310 282.960 1.00 34.02 319 TYR B CA 1
ATOM 3562 C C . TYR B 1 320 ? 230.658 152.115 282.426 1.00 34.02 319 TYR B C 1
ATOM 3563 O O . TYR B 1 320 ? 230.842 153.072 281.657 1.00 34.02 319 TYR B O 1
ATOM 3572 N N . VAL B 1 321 ? 229.441 151.739 282.825 1.00 29.40 320 VAL B N 1
ATOM 3573 C CA . VAL B 1 321 ? 228.244 152.442 282.373 1.00 29.40 320 VAL B CA 1
ATOM 3574 C C . VAL B 1 321 ? 228.318 153.915 282.754 1.00 29.40 320 VAL B C 1
ATOM 3575 O O . VAL B 1 321 ? 227.888 154.791 281.994 1.00 29.40 320 VAL B O 1
ATOM 3579 N N . VAL B 1 322 ? 228.877 154.213 283.928 1.00 27.90 321 VAL B N 1
ATOM 3580 C CA . VAL B 1 322 ? 229.019 155.601 284.352 1.00 27.90 321 VAL B CA 1
ATOM 3581 C C . VAL B 1 322 ? 230.277 156.244 283.776 1.00 27.90 321 VAL B C 1
ATOM 3582 O O . VAL B 1 322 ? 230.322 157.471 283.624 1.00 27.90 321 VAL B O 1
ATOM 3586 N N . ALA B 1 323 ? 231.296 155.451 283.431 1.00 25.98 322 ALA B N 1
ATOM 3587 C CA . ALA B 1 323 ? 232.484 155.989 282.774 1.00 25.98 322 ALA B CA 1
ATOM 3588 C C . ALA B 1 323 ? 232.205 156.414 281.337 1.00 25.98 322 ALA B C 1
ATOM 3589 O O . ALA B 1 323 ? 232.984 157.191 280.761 1.00 25.98 322 ALA B O 1
ATOM 3591 N N . MET B 1 324 ? 231.118 155.916 280.742 1.00 25.60 323 MET B N 1
ATOM 3592 C CA . MET B 1 324 ? 230.714 156.413 279.430 1.00 25.60 323 MET B CA 1
ATOM 3593 C C . MET B 1 324 ? 230.480 157.920 279.443 1.00 25.60 323 MET B C 1
ATOM 3594 O O . MET B 1 324 ? 230.670 158.582 278.419 1.00 25.60 323 MET B O 1
ATOM 3599 N N . GLN B 1 325 ? 230.090 158.486 280.588 1.00 24.32 324 GLN B N 1
ATOM 3600 C CA . GLN B 1 325 ? 229.907 159.934 280.669 1.00 24.32 324 GLN B CA 1
ATOM 3601 C C . GLN B 1 325 ? 231.242 160.667 280.584 1.00 24.32 324 GLN B C 1
ATOM 3602 O O . GLN B 1 325 ? 231.337 161.729 279.954 1.00 24.32 324 GLN B O 1
ATOM 3608 N N . ALA B 1 326 ? 232.286 160.115 281.208 1.00 25.16 325 ALA B N 1
ATOM 3609 C CA . ALA B 1 326 ? 233.626 160.668 281.041 1.00 25.16 325 ALA B CA 1
ATOM 3610 C C . ALA B 1 326 ? 234.079 160.571 279.592 1.00 25.16 325 ALA B C 1
ATOM 3611 O O . ALA B 1 326 ? 234.708 161.495 279.063 1.00 25.16 325 ALA B O 1
ATOM 3613 N N . PHE B 1 327 ? 233.773 159.449 278.935 1.00 24.26 326 PHE B N 1
ATOM 3614 C CA . PHE B 1 327 ? 234.112 159.319 277.519 1.00 24.26 326 PHE B CA 1
ATOM 3615 C C . PHE B 1 327 ? 233.379 160.357 276.674 1.00 24.26 326 PHE B C 1
ATOM 3616 O O . PHE B 1 327 ? 233.941 160.892 275.712 1.00 24.26 326 PHE B O 1
ATOM 3624 N N . VAL B 1 328 ? 232.119 160.642 277.006 1.00 23.50 327 VAL B N 1
ATOM 3625 C CA . VAL B 1 328 ? 231.372 161.679 276.295 1.00 23.50 327 VAL B CA 1
ATOM 3626 C C . VAL B 1 328 ? 232.032 163.039 276.495 1.00 23.50 327 VAL B C 1
ATOM 3627 O O . VAL B 1 328 ? 232.200 163.814 275.547 1.00 23.50 327 VAL B O 1
ATOM 3631 N N . ASN B 1 329 ? 232.415 163.348 277.735 1.00 26.45 328 ASN B N 1
ATOM 3632 C CA . ASN B 1 329 ? 233.040 164.637 278.018 1.00 26.45 328 ASN B CA 1
ATOM 3633 C C . ASN B 1 329 ? 234.409 164.767 277.355 1.00 26.45 328 ASN B C 1
ATOM 3634 O O . ASN B 1 329 ? 234.836 165.881 277.029 1.00 26.45 328 ASN B O 1
ATOM 3639 N N . ALA B 1 330 ? 235.107 163.649 277.141 1.00 25.91 329 ALA B N 1
ATOM 3640 C CA . ALA B 1 330 ? 236.437 163.696 276.540 1.00 25.91 329 ALA B CA 1
ATOM 3641 C C . ALA B 1 330 ? 236.426 164.139 275.081 1.00 25.91 329 ALA B C 1
ATOM 3642 O O . ALA B 1 330 ? 237.463 164.585 274.581 1.00 25.91 329 ALA B O 1
ATOM 3644 N N . CYS B 1 331 ? 235.296 164.025 274.386 1.00 25.01 330 CYS B N 1
ATOM 3645 C CA . CYS B 1 331 ? 235.230 164.295 272.956 1.00 25.01 330 CYS B CA 1
ATOM 3646 C C . CYS B 1 331 ? 234.643 165.662 272.622 1.00 25.01 330 CYS B C 1
ATOM 3647 O O . CYS B 1 331 ? 234.413 165.950 271.445 1.00 25.01 330 CYS B O 1
ATOM 3650 N N . SER B 1 332 ? 234.401 166.509 273.614 1.00 29.48 331 SER B N 1
ATOM 3651 C CA . SER B 1 332 ? 233.755 167.797 273.406 1.00 29.48 331 SER B CA 1
ATOM 3652 C C . SER B 1 332 ? 234.746 168.937 273.627 1.00 29.48 331 SER B C 1
ATOM 3653 O O . SER B 1 332 ? 235.940 168.727 273.855 1.00 29.48 331 SER B O 1
ATOM 3656 N N . ASP B 1 333 ? 234.229 170.160 273.550 1.00 35.65 332 ASP B N 1
ATOM 3657 C CA . ASP B 1 333 ? 235.012 171.362 273.801 1.00 35.65 332 ASP B CA 1
ATOM 3658 C C . ASP B 1 333 ? 234.902 171.744 275.272 1.00 35.65 332 ASP B C 1
ATOM 3659 O O . ASP B 1 333 ? 233.796 171.836 275.815 1.00 35.65 332 ASP B O 1
ATOM 3664 N N . LYS B 1 334 ? 236.049 171.970 275.911 1.00 37.18 333 LYS B N 1
ATOM 3665 C CA . LYS B 1 334 ? 236.117 172.172 277.353 1.00 37.18 333 LYS B CA 1
ATOM 3666 C C . LYS B 1 334 ? 236.145 173.638 277.764 1.00 37.18 333 LYS B C 1
ATOM 3667 O O . LYS B 1 334 ? 236.311 173.926 278.953 1.00 37.18 333 LYS B O 1
ATOM 3673 N N . THR B 1 335 ? 235.999 174.569 276.820 1.00 40.74 334 THR B N 1
ATOM 3674 C CA . THR B 1 335 ? 236.045 175.985 277.173 1.00 40.74 334 THR B CA 1
ATOM 3675 C C . THR B 1 335 ? 234.879 176.376 278.075 1.00 40.74 334 THR B C 1
ATOM 3676 O O . THR B 1 335 ? 235.064 177.109 279.053 1.00 40.74 334 THR B O 1
ATOM 3680 N N . ALA B 1 336 ? 233.674 175.891 277.766 1.00 42.75 335 ALA B N 1
ATOM 3681 C CA . ALA B 1 336 ? 232.491 176.302 278.518 1.00 42.75 335 ALA B CA 1
ATOM 3682 C C . ALA B 1 336 ? 232.543 175.824 279.964 1.00 42.75 335 ALA B C 1
ATOM 3683 O O . ALA B 1 336 ? 232.238 176.590 280.886 1.00 42.75 335 ALA B O 1
ATOM 3685 N N . ILE B 1 337 ? 232.921 174.563 280.186 1.00 42.98 336 ILE B N 1
ATOM 3686 C CA . ILE B 1 337 ? 232.914 174.019 281.541 1.00 42.98 336 ILE B CA 1
ATOM 3687 C C . ILE B 1 337 ? 233.978 174.697 282.399 1.00 42.98 336 ILE B C 1
ATOM 3688 O O . ILE B 1 337 ? 233.771 174.931 283.595 1.00 42.98 336 ILE B O 1
ATOM 3693 N N . CYS B 1 338 ? 235.129 175.023 281.808 1.00 44.79 337 CYS B N 1
ATOM 3694 C CA . CYS B 1 338 ? 236.154 175.748 282.552 1.00 44.79 337 CYS B CA 1
ATOM 3695 C C . CYS B 1 338 ? 235.720 177.181 282.835 1.00 44.79 337 CYS B C 1
ATOM 3696 O O . CYS B 1 338 ? 235.979 177.709 283.923 1.00 44.79 337 CYS B O 1
ATOM 3699 N N . ALA B 1 339 ? 235.060 177.826 281.869 1.00 44.92 338 ALA B N 1
ATOM 3700 C CA . ALA B 1 339 ? 234.582 179.189 282.081 1.00 44.92 338 ALA B CA 1
ATOM 3701 C C . ALA B 1 339 ? 233.531 179.241 283.181 1.00 44.92 338 ALA B C 1
ATOM 3702 O O . ALA B 1 339 ? 233.479 180.203 283.956 1.00 44.92 338 ALA B O 1
ATOM 3704 N N . GLN B 1 340 ? 232.676 178.218 283.259 1.00 45.95 339 GLN B N 1
ATOM 3705 C CA . GLN B 1 340 ? 231.659 178.177 284.305 1.00 45.95 339 GLN B CA 1
ATOM 3706 C C . GLN B 1 340 ? 232.283 178.134 285.694 1.00 45.95 339 GLN B C 1
ATOM 3707 O O . GLN B 1 340 ? 231.728 178.701 286.642 1.00 45.95 339 GLN B O 1
ATOM 3713 N N . HIS B 1 341 ? 233.437 177.482 285.835 1.00 45.93 340 HIS B N 1
ATOM 3714 C CA . HIS B 1 341 ? 234.129 177.378 287.111 1.00 45.93 340 HIS B CA 1
ATOM 3715 C C . HIS B 1 341 ? 235.140 178.500 287.324 1.00 45.93 340 HIS B C 1
ATOM 3716 O O . HIS B 1 341 ? 236.095 178.322 288.090 1.00 45.93 340 HIS B O 1
ATOM 3723 N N . ASP B 1 342 ? 234.950 179.643 286.662 1.00 45.80 341 ASP B N 1
ATOM 3724 C CA . ASP B 1 342 ? 235.816 180.815 286.818 1.00 45.80 341 ASP B CA 1
ATOM 3725 C C . ASP B 1 342 ? 237.269 180.498 286.465 1.00 45.80 341 ASP B C 1
ATOM 3726 O O . ASP B 1 342 ? 238.201 180.934 287.143 1.00 45.80 341 ASP B O 1
ATOM 3728 N N . ILE B 1 343 ? 237.464 179.730 285.395 1.00 45.79 342 ILE B N 1
ATOM 3729 C CA . ILE B 1 343 ? 238.786 179.455 284.846 1.00 45.79 342 ILE B CA 1
ATOM 3730 C C . ILE B 1 343 ? 238.768 179.826 283.371 1.00 45.79 342 ILE B C 1
ATOM 3731 O O . ILE B 1 343 ? 237.902 179.362 282.622 1.00 45.79 342 ILE B O 1
ATOM 3736 N N . GLU B 1 344 ? 239.719 180.657 282.955 1.00 46.18 343 GLU B N 1
ATOM 3737 C CA . GLU B 1 344 ? 239.794 181.134 281.581 1.00 46.18 343 GLU B CA 1
ATOM 3738 C C . GLU B 1 344 ? 240.920 180.407 280.856 1.00 46.18 343 GLU B C 1
ATOM 3739 O O . GLU B 1 344 ? 242.086 180.508 281.252 1.00 46.18 343 GLU B O 1
ATOM 3741 N N . ILE B 1 345 ? 240.568 179.678 279.799 1.00 46.68 344 ILE B N 1
ATOM 3742 C CA . ILE B 1 345 ? 241.520 178.953 278.975 1.00 46.68 344 ILE B CA 1
ATOM 3743 C C . ILE B 1 345 ? 241.206 179.233 277.509 1.00 46.68 344 ILE B C 1
ATOM 3744 O O . ILE B 1 345 ? 240.209 179.872 277.176 1.00 46.68 344 ILE B O 1
ATOM 3749 N N . SER B 1 346 ? 242.076 178.741 276.631 1.00 44.49 345 SER B N 1
ATOM 3750 C CA . SER B 1 346 ? 241.921 178.894 275.192 1.00 44.49 345 SER B CA 1
ATOM 3751 C C . SER B 1 346 ? 241.896 177.513 274.546 1.00 44.49 345 SER B C 1
ATOM 3752 O O . SER B 1 346 ? 241.990 176.484 275.222 1.00 44.49 345 SER B O 1
ATOM 3754 N N . SER B 1 347 ? 241.762 177.496 273.218 1.00 44.01 346 SER B N 1
ATOM 3755 C CA . SER B 1 347 ? 241.732 176.229 272.496 1.00 44.01 346 SER B CA 1
ATOM 3756 C C . SER B 1 347 ? 243.082 175.525 272.532 1.00 44.01 346 SER B C 1
ATOM 3757 O O . SER B 1 347 ? 243.145 174.301 272.373 1.00 44.01 346 SER B O 1
ATOM 3759 N N . SER B 1 348 ? 244.167 176.273 272.740 1.00 43.34 347 SER B N 1
ATOM 3760 C CA . SER B 1 348 ? 245.499 175.681 272.721 1.00 43.34 347 SER B CA 1
ATOM 3761 C C . SER B 1 348 ? 245.838 174.952 274.014 1.00 43.34 347 SER B C 1
ATOM 3762 O O . SER B 1 348 ? 246.889 174.307 274.087 1.00 43.34 347 SER B O 1
ATOM 3764 N N . ASP B 1 349 ? 245.046 175.203 275.047 1.00 43.61 348 ASP B N 1
ATOM 3765 C CA . ASP B 1 349 ? 245.333 174.624 276.348 1.00 43.61 348 ASP B CA 1
ATOM 3766 C C . ASP B 1 349 ? 244.723 173.246 276.477 1.00 43.61 348 ASP B C 1
ATOM 3767 O O . ASP B 1 349 ? 245.337 172.359 277.064 1.00 43.61 348 ASP B O 1
ATOM 3772 N N . TRP B 1 350 ? 243.533 173.046 275.924 1.00 40.82 349 TRP B N 1
ATOM 3773 C CA . TRP B 1 350 ? 242.958 171.711 275.920 1.00 40.82 349 TRP B CA 1
ATOM 3774 C C . TRP B 1 350 ? 242.464 171.347 274.517 1.00 40.82 349 TRP B C 1
ATOM 3775 O O . TRP B 1 350 ? 241.268 171.304 274.283 1.00 40.82 349 TRP B O 1
ATOM 3786 N N . PRO B 1 351 ? 243.381 171.052 273.579 1.00 37.26 350 PRO B N 1
ATOM 3787 C CA . PRO B 1 351 ? 242.995 170.794 272.181 1.00 37.26 350 PRO B CA 1
ATOM 3788 C C . PRO B 1 351 ? 242.557 169.364 271.844 1.00 37.26 350 PRO B C 1
ATOM 3789 O O . PRO B 1 351 ? 243.290 168.709 271.117 1.00 37.26 350 PRO B O 1
ATOM 3793 N N . CYS B 1 352 ? 241.396 168.903 272.295 1.00 33.54 351 CYS B N 1
ATOM 3794 C CA . CYS B 1 352 ? 240.911 167.529 272.124 1.00 33.54 351 CYS B CA 1
ATOM 3795 C C . CYS B 1 352 ? 239.409 167.591 271.835 1.00 33.54 351 CYS B C 1
ATOM 3796 O O . CYS B 1 352 ? 238.574 167.553 272.741 1.00 33.54 351 CYS B O 1
ATOM 3799 N N . VAL B 1 353 ? 239.066 167.690 270.554 1.00 29.41 352 VAL B N 1
ATOM 3800 C CA . VAL B 1 353 ? 237.680 167.727 270.098 1.00 29.41 352 VAL B CA 1
ATOM 3801 C C . VAL B 1 353 ? 237.545 166.715 268.969 1.00 29.41 352 VAL B C 1
ATOM 3802 O O . VAL B 1 353 ? 238.182 166.862 267.919 1.00 29.41 352 VAL B O 1
ATOM 3806 N N . GLY B 1 354 ? 236.718 165.698 269.174 1.00 23.94 353 GLY B N 1
ATOM 3807 C CA . GLY B 1 354 ? 236.496 164.669 268.179 1.00 23.94 353 GLY B CA 1
ATOM 3808 C C . GLY B 1 354 ? 236.723 163.279 268.739 1.00 23.94 353 GLY B C 1
ATOM 3809 O O . GLY B 1 354 ? 237.232 163.089 269.842 1.00 23.94 353 GLY B O 1
ATOM 3810 N N . LEU B 1 355 ? 236.334 162.295 267.932 1.00 21.49 354 LEU B N 1
ATOM 3811 C CA . LEU B 1 355 ? 236.335 160.873 268.256 1.00 21.49 354 LEU B CA 1
ATOM 3812 C C . LEU B 1 355 ? 237.700 160.250 267.973 1.00 21.49 354 LEU B C 1
ATOM 3813 O O . LEU B 1 355 ? 238.341 160.588 266.975 1.00 21.49 354 LEU B O 1
ATOM 3818 N N . PRO B 1 356 ? 238.155 159.346 268.834 1.00 23.03 355 PRO B N 1
ATOM 3819 C CA . PRO B 1 356 ? 239.370 158.582 268.546 1.00 23.03 355 PRO B CA 1
ATOM 3820 C C . PRO B 1 356 ? 239.060 157.376 267.670 1.00 23.03 355 PRO B C 1
ATOM 3821 O O . PRO B 1 356 ? 237.907 157.051 267.389 1.00 23.03 355 PRO B O 1
ATOM 3825 N N . ASP B 1 357 ? 240.127 156.701 267.242 1.00 25.01 356 ASP B N 1
ATOM 3826 C CA . ASP B 1 357 ? 239.950 155.495 266.441 1.00 25.01 356 ASP B CA 1
ATOM 3827 C C . ASP B 1 357 ? 239.498 154.319 267.297 1.00 25.01 356 ASP B C 1
ATOM 3828 O O . ASP B 1 357 ? 238.615 153.554 266.892 1.00 25.01 356 ASP B O 1
ATOM 3833 N N . VAL B 1 358 ? 240.087 154.160 268.480 1.00 27.15 357 VAL B N 1
ATOM 3834 C CA . VAL B 1 358 ? 239.853 153.003 269.337 1.00 27.15 357 VAL B CA 1
ATOM 3835 C C . VAL B 1 358 ? 239.561 153.480 270.753 1.00 27.15 357 VAL B C 1
ATOM 3836 O O . VAL B 1 358 ? 240.257 154.359 271.273 1.00 27.15 357 VAL B O 1
ATOM 3840 N N . LEU B 1 359 ? 238.526 152.911 271.368 1.00 27.93 358 LEU B N 1
ATOM 3841 C CA . LEU B 1 359 ? 238.280 153.033 272.799 1.00 27.93 358 LEU B CA 1
ATOM 3842 C C . LEU B 1 359 ? 238.637 151.709 273.455 1.00 27.93 358 LEU B C 1
ATOM 3843 O O . LEU B 1 359 ? 238.220 150.647 272.984 1.00 27.93 358 LEU B O 1
ATOM 3848 N N . LEU B 1 360 ? 239.398 151.773 274.537 1.00 33.46 359 LEU B N 1
ATOM 3849 C CA . LEU B 1 360 ? 240.039 150.596 275.114 1.00 33.46 359 LEU B CA 1
ATOM 3850 C C . LEU B 1 360 ? 239.413 150.336 276.481 1.00 33.46 359 LEU B C 1
ATOM 3851 O O . LEU B 1 360 ? 239.824 150.924 277.485 1.00 33.46 359 LEU B O 1
ATOM 3856 N N . ALA B 1 361 ? 238.416 149.456 276.513 1.00 35.08 360 ALA B N 1
ATOM 3857 C CA . ALA B 1 361 ? 237.672 149.157 277.729 1.00 35.08 360 ALA B CA 1
ATOM 3858 C C . ALA B 1 361 ? 237.183 147.715 277.651 1.00 35.08 360 ALA B C 1
ATOM 3859 O O . ALA B 1 361 ? 237.595 146.947 276.778 1.00 35.08 360 ALA B O 1
ATOM 3861 N N . ASP B 1 362 ? 236.293 147.347 278.569 1.00 38.80 361 ASP B N 1
ATOM 3862 C CA . ASP B 1 362 ? 235.774 145.988 278.661 1.00 38.80 361 ASP B CA 1
ATOM 3863 C C . ASP B 1 362 ? 234.418 145.915 277.969 1.00 38.80 361 ASP B C 1
ATOM 3864 O O . ASP B 1 362 ? 233.468 146.586 278.384 1.00 38.80 361 ASP B O 1
ATOM 3869 N N . ARG B 1 363 ? 234.334 145.094 276.920 1.00 36.64 362 ARG B N 1
ATOM 3870 C CA . ARG B 1 363 ? 233.085 144.960 276.177 1.00 36.64 362 ARG B CA 1
ATOM 3871 C C . ARG B 1 363 ? 232.031 144.201 276.971 1.00 36.64 362 ARG B C 1
ATOM 3872 O O . ARG B 1 363 ? 230.831 144.433 276.783 1.00 36.64 362 ARG B O 1
ATOM 3880 N N . GLY B 1 364 ? 232.452 143.291 277.850 1.00 39.03 363 GLY B N 1
ATOM 3881 C CA . GLY B 1 364 ? 231.492 142.462 278.559 1.00 39.03 363 GLY B CA 1
ATOM 3882 C C . GLY B 1 364 ? 230.615 143.243 279.519 1.00 39.03 363 GLY B C 1
ATOM 3883 O O . GLY B 1 364 ? 229.406 143.009 279.597 1.00 39.03 363 GLY B O 1
ATOM 3884 N N . GLU B 1 365 ? 231.204 144.175 280.262 1.00 39.74 364 GLU B N 1
ATOM 3885 C CA . GLU B 1 365 ? 230.464 144.919 281.281 1.00 39.74 364 GLU B CA 1
ATOM 3886 C C . GLU B 1 365 ? 229.879 146.215 280.727 1.00 39.74 364 GLU B C 1
ATOM 3887 O O . GLU B 1 365 ? 230.058 147.293 281.290 1.00 39.74 364 GLU B O 1
ATOM 3893 N N . LEU B 1 366 ? 229.158 146.109 279.614 1.00 32.39 365 LEU B N 1
ATOM 3894 C CA . LEU B 1 366 ? 228.471 147.245 279.019 1.00 32.39 365 LEU B CA 1
ATOM 3895 C C . LEU B 1 366 ? 227.101 146.799 278.535 1.00 32.39 365 LEU B C 1
ATOM 3896 O O . LEU B 1 366 ? 226.917 145.652 278.119 1.00 32.39 365 LEU B O 1
ATOM 3901 N N . MET B 1 367 ? 226.141 147.716 278.594 1.00 27.24 366 MET B N 1
ATOM 3902 C CA . MET B 1 367 ? 224.822 147.445 278.044 1.00 27.24 366 MET B CA 1
ATOM 3903 C C . MET B 1 367 ? 224.905 147.362 276.524 1.00 27.24 366 MET B C 1
ATOM 3904 O O . MET B 1 367 ? 225.659 148.103 275.887 1.00 27.24 366 MET B O 1
ATOM 3909 N N . SER B 1 368 ? 224.125 146.446 275.944 1.00 25.24 367 SER B N 1
ATOM 3910 C CA . SER B 1 368 ? 224.312 146.085 274.540 1.00 25.24 367 SER B CA 1
ATOM 3911 C C . SER B 1 368 ? 224.054 147.263 273.608 1.00 25.24 367 SER B C 1
ATOM 3912 O O . SER B 1 368 ? 224.722 147.401 272.574 1.00 25.24 367 SER B O 1
ATOM 3915 N N . HIS B 1 369 ? 223.089 148.120 273.950 1.00 22.97 368 HIS B N 1
ATOM 3916 C CA . HIS B 1 369 ? 222.789 149.256 273.086 1.00 22.97 368 HIS B CA 1
ATOM 3917 C C . HIS B 1 369 ? 223.962 150.227 273.009 1.00 22.97 368 HIS B C 1
ATOM 3918 O O . HIS B 1 369 ? 224.199 150.824 271.953 1.00 22.97 368 HIS B O 1
ATOM 3925 N N . GLN B 1 370 ? 224.725 150.368 274.095 1.00 23.25 369 GLN B N 1
ATOM 3926 C CA . GLN B 1 370 ? 225.894 151.245 274.082 1.00 23.25 369 GLN B CA 1
ATOM 3927 C C . GLN B 1 370 ? 226.947 150.748 273.095 1.00 23.25 369 GLN B C 1
ATOM 3928 O O . GLN B 1 370 ? 227.465 151.519 272.277 1.00 23.25 369 GLN B O 1
ATOM 3934 N N . VAL B 1 371 ? 227.274 149.455 273.159 1.00 22.18 370 VAL B N 1
ATOM 3935 C CA . VAL B 1 371 ? 228.265 148.885 272.250 1.00 22.18 370 VAL B CA 1
ATOM 3936 C C . VAL B 1 371 ? 227.776 148.962 270.810 1.00 22.18 370 VAL B C 1
ATOM 3937 O O . VAL B 1 371 ? 228.545 149.284 269.893 1.00 22.18 370 VAL B O 1
ATOM 3941 N N . GLU B 1 372 ? 226.496 148.656 270.583 1.00 20.51 371 GLU B N 1
ATOM 3942 C CA . GLU B 1 372 ? 225.948 148.721 269.232 1.00 20.51 371 GLU B CA 1
ATOM 3943 C C . GLU B 1 372 ? 226.052 150.132 268.662 1.00 20.51 371 GLU B C 1
ATOM 3944 O O . GLU B 1 372 ? 226.473 150.321 267.515 1.00 20.51 371 GLU B O 1
ATOM 3950 N N . ALA B 1 373 ? 225.679 151.138 269.457 1.00 18.29 372 ALA B N 1
ATOM 3951 C CA . ALA B 1 373 ? 225.773 152.518 268.996 1.00 18.29 372 ALA B CA 1
ATOM 3952 C C . ALA B 1 373 ? 227.216 152.912 268.722 1.00 18.29 372 ALA B C 1
ATOM 3953 O O . ALA B 1 373 ? 227.502 153.589 267.729 1.00 18.29 372 ALA B O 1
ATOM 3955 N N . LEU B 1 374 ? 228.141 152.499 269.592 1.00 18.68 373 LEU B N 1
ATOM 3956 C CA . LEU B 1 374 ? 229.542 152.865 269.404 1.00 18.68 373 LEU B CA 1
ATOM 3957 C C . LEU B 1 374 ? 230.117 152.244 268.138 1.00 18.68 373 LEU B C 1
ATOM 3958 O O . LEU B 1 374 ? 230.896 152.886 267.425 1.00 18.68 373 LEU B O 1
ATOM 3963 N N . VAL B 1 375 ? 229.744 151.001 267.837 1.00 18.83 374 VAL B N 1
ATOM 3964 C CA . VAL B 1 375 ? 230.362 150.297 266.718 1.00 18.83 374 VAL B CA 1
ATOM 3965 C C . VAL B 1 375 ? 229.717 150.680 265.388 1.00 18.83 374 VAL B C 1
ATOM 3966 O O . VAL B 1 375 ? 230.415 150.889 264.390 1.00 18.83 374 VAL B O 1
ATOM 3970 N N . SER B 1 376 ? 228.389 150.791 265.342 1.00 17.03 375 SER B N 1
ATOM 3971 C CA . SER B 1 376 ? 227.717 150.964 264.058 1.00 17.03 375 SER B CA 1
ATOM 3972 C C . SER B 1 376 ? 227.538 152.428 263.663 1.00 17.03 375 SER B C 1
ATOM 3973 O O . SER B 1 376 ? 227.827 152.801 262.524 1.00 17.03 375 SER B O 1
ATOM 3976 N N . SER B 1 377 ? 227.065 153.269 264.584 1.00 15.66 376 SER B N 1
ATOM 3977 C CA . SER B 1 377 ? 226.702 154.633 264.215 1.00 15.66 376 SER B CA 1
ATOM 3978 C C . SER B 1 377 ? 227.889 155.586 264.236 1.00 15.66 376 SER B C 1
ATOM 3979 O O . SER B 1 377 ? 227.861 156.611 263.548 1.00 15.66 376 SER B O 1
ATOM 3982 N N . PHE B 1 378 ? 228.925 155.282 265.014 1.00 15.83 377 PHE B N 1
ATOM 3983 C CA . PHE B 1 378 ? 230.070 156.168 265.146 1.00 15.83 377 PHE B CA 1
ATOM 3984 C C . PHE B 1 378 ? 231.381 155.550 264.687 1.00 15.83 377 PHE B C 1
ATOM 3985 O O . PHE B 1 378 ? 232.356 156.288 264.507 1.00 15.83 377 PHE B O 1
ATOM 3993 N N . ASN B 1 379 ? 231.431 154.231 264.491 1.00 17.55 378 ASN B N 1
ATOM 3994 C CA . ASN B 1 379 ? 232.603 153.535 263.959 1.00 17.55 378 ASN B CA 1
ATOM 3995 C C . ASN B 1 379 ? 233.822 153.730 264.866 1.00 17.55 378 ASN B C 1
ATOM 3996 O O . ASN B 1 379 ? 234.866 154.241 264.460 1.00 17.55 378 ASN B O 1
ATOM 4001 N N . VAL B 1 380 ? 233.663 153.312 266.118 1.00 20.19 379 VAL B N 1
ATOM 4002 C CA . VAL B 1 380 ? 234.739 153.299 267.101 1.00 20.19 379 VAL B CA 1
ATOM 4003 C C . VAL B 1 380 ? 234.856 151.874 267.620 1.00 20.19 379 VAL B C 1
ATOM 4004 O O . VAL B 1 380 ? 233.869 151.303 268.101 1.00 20.19 379 VAL B O 1
ATOM 4008 N N . ARG B 1 381 ? 236.050 151.299 267.518 1.00 27.36 380 ARG B N 1
ATOM 4009 C CA . ARG B 1 381 ? 236.259 149.919 267.929 1.00 27.36 380 ARG B CA 1
ATOM 4010 C C . ARG B 1 381 ? 236.468 149.822 269.435 1.00 27.36 380 ARG B C 1
ATOM 4011 O O . ARG B 1 381 ? 236.952 150.756 270.080 1.00 27.36 380 ARG B O 1
ATOM 4019 N N . VAL B 1 382 ? 236.092 148.674 269.993 1.00 31.14 381 VAL B N 1
ATOM 4020 C CA . VAL B 1 382 ? 236.211 148.404 271.422 1.00 31.14 381 VAL B CA 1
ATOM 4021 C C . VAL B 1 382 ? 236.990 147.105 271.592 1.00 31.14 381 VAL B C 1
ATOM 4022 O O . VAL B 1 382 ? 236.467 146.022 271.306 1.00 31.14 381 VAL B O 1
ATOM 4026 N N . GLU B 1 383 ? 238.231 147.210 272.059 1.00 35.41 382 GLU B N 1
ATOM 4027 C CA . GLU B 1 383 ? 239.067 146.060 272.376 1.00 35.41 382 GLU B CA 1
ATOM 4028 C C . GLU B 1 383 ? 239.424 146.069 273.858 1.00 35.41 382 GLU B C 1
ATOM 4029 O O . GLU B 1 383 ? 239.259 147.071 274.557 1.00 35.41 382 GLU B O 1
ATOM 4035 N N . SER B 1 384 ? 239.929 144.929 274.326 1.00 39.15 383 SER B N 1
ATOM 4036 C CA . SER B 1 384 ? 240.166 144.718 275.748 1.00 39.15 383 SER B CA 1
ATOM 4037 C C . SER B 1 384 ? 241.242 145.657 276.283 1.00 39.15 383 SER B C 1
ATOM 4038 O O . SER B 1 384 ? 242.188 146.025 275.583 1.00 39.15 383 SER B O 1
ATOM 4041 N N . ALA B 1 385 ? 241.085 146.043 277.570 1.00 41.38 384 ALA B N 1
ATOM 4042 C CA . ALA B 1 385 ? 241.919 146.962 278.328 1.00 41.38 384 ALA B CA 1
ATOM 4043 C C . ALA B 1 385 ? 243.186 146.274 278.831 1.00 41.38 384 ALA B C 1
ATOM 4044 O O . ALA B 1 385 ? 243.176 145.076 279.130 1.00 41.38 384 ALA B O 1
ATOM 4046 N N . PRO B 1 386 ? 244.284 147.019 278.930 1.00 43.93 385 PRO B N 1
ATOM 4047 C CA . PRO B 1 386 ? 245.519 146.464 279.481 1.00 43.93 385 PRO B CA 1
ATOM 4048 C C . PRO B 1 386 ? 245.569 146.660 280.986 1.00 43.93 385 PRO B C 1
ATOM 4049 O O . PRO B 1 386 ? 244.640 147.241 281.568 1.00 43.93 385 PRO B O 1
ATOM 4053 N N . PRO B 1 387 ? 246.616 146.175 281.658 1.00 46.32 386 PRO B N 1
ATOM 4054 C CA . PRO B 1 387 ? 246.751 146.454 283.094 1.00 46.32 386 PRO B CA 1
ATOM 4055 C C . PRO B 1 387 ? 246.813 147.949 283.371 1.00 46.32 386 PRO B C 1
ATOM 4056 O O . PRO B 1 387 ? 247.380 148.724 282.598 1.00 46.32 386 PRO B O 1
ATOM 4060 N N . ARG B 1 388 ? 246.220 148.347 284.494 1.00 44.92 387 ARG B N 1
ATOM 4061 C CA . ARG B 1 388 ? 246.056 149.752 284.829 1.00 44.92 387 ARG B CA 1
ATOM 4062 C C . ARG B 1 388 ? 247.341 150.323 285.426 1.00 44.92 387 ARG B C 1
ATOM 4063 O O . ARG B 1 388 ? 248.365 149.645 285.548 1.00 44.92 387 ARG B O 1
ATOM 4071 N N . ARG B 1 389 ? 247.279 151.598 285.802 1.00 44.04 388 ARG B N 1
ATOM 4072 C CA . ARG B 1 389 ? 248.392 152.300 286.426 1.00 44.04 388 ARG B CA 1
ATOM 4073 C C . ARG B 1 389 ? 247.824 153.198 287.520 1.00 44.04 388 ARG B C 1
ATOM 4074 O O . ARG B 1 389 ? 246.661 153.069 287.916 1.00 44.04 388 ARG B O 1
ATOM 4076 N N . GLY B 1 390 ? 248.649 154.114 288.018 1.00 41.87 389 GLY B N 1
ATOM 4077 C CA . GLY B 1 390 ? 248.224 154.997 289.086 1.00 41.87 389 GLY B CA 1
ATOM 4078 C C . GLY B 1 390 ? 248.315 156.469 288.743 1.00 41.87 389 GLY B C 1
ATOM 4079 O O . GLY B 1 390 ? 248.694 157.285 289.588 1.00 41.87 389 GLY B O 1
ATOM 4080 N N . ASP B 1 391 ? 247.968 156.825 287.505 1.00 40.20 390 ASP B N 1
ATOM 4081 C CA . ASP B 1 391 ? 248.046 158.216 287.078 1.00 40.20 390 ASP B CA 1
ATOM 4082 C C . ASP B 1 391 ? 246.891 159.066 287.593 1.00 40.20 390 ASP B C 1
ATOM 4083 O O . ASP B 1 391 ? 246.981 160.298 287.549 1.00 40.20 390 ASP B O 1
ATOM 4088 N N . ALA B 1 392 ? 245.812 158.443 288.072 1.00 41.13 391 ALA B N 1
ATOM 4089 C CA . ALA B 1 392 ? 244.741 159.197 288.715 1.00 41.13 391 ALA B CA 1
ATOM 4090 C C . ALA B 1 392 ? 245.131 159.616 290.128 1.00 41.13 391 ALA B C 1
ATOM 4091 O O . ALA B 1 392 ? 244.781 160.718 290.577 1.00 41.13 391 ALA B O 1
ATOM 4093 N N . LYS B 1 393 ? 245.859 158.749 290.836 1.00 43.32 392 LYS B N 1
ATOM 4094 C CA . LYS B 1 393 ? 246.332 159.090 292.172 1.00 43.32 392 LYS B CA 1
ATOM 4095 C C . LYS B 1 393 ? 247.210 160.333 292.136 1.00 43.32 392 LYS B C 1
ATOM 4096 O O . LYS B 1 393 ? 247.036 161.251 292.942 1.00 43.32 392 LYS B O 1
ATOM 4102 N N . GLY B 1 394 ? 248.137 160.394 291.177 1.00 42.63 393 GLY B N 1
ATOM 4103 C CA . GLY B 1 394 ? 248.989 161.564 291.060 1.00 42.63 393 GLY B CA 1
ATOM 4104 C C . GLY B 1 394 ? 248.206 162.854 290.937 1.00 42.63 393 GLY B C 1
ATOM 4105 O O . GLY B 1 394 ? 248.646 163.902 291.417 1.00 42.63 393 GLY B O 1
ATOM 4106 N N . ILE B 1 395 ? 247.040 162.801 290.294 1.00 42.70 394 ILE B N 1
ATOM 4107 C CA . ILE B 1 395 ? 246.159 163.961 290.270 1.00 42.70 394 ILE B CA 1
ATOM 4108 C C . ILE B 1 395 ? 245.534 164.188 291.641 1.00 42.70 394 ILE B C 1
ATOM 4109 O O . ILE B 1 395 ? 245.434 165.329 292.110 1.00 42.70 394 ILE B O 1
ATOM 4114 N N . VAL B 1 396 ? 245.111 163.115 292.312 1.00 43.77 395 VAL B N 1
ATOM 4115 C CA . VAL B 1 396 ? 244.280 163.280 293.503 1.00 43.77 395 VAL B CA 1
ATOM 4116 C C . VAL B 1 396 ? 245.063 163.110 294.804 1.00 43.77 395 VAL B C 1
ATOM 4117 O O . VAL B 1 396 ? 244.741 163.748 295.812 1.00 43.77 395 VAL B O 1
ATOM 4121 N N . GLU B 1 397 ? 246.102 162.267 294.803 1.00 45.97 396 GLU B N 1
ATOM 4122 C CA . GLU B 1 397 ? 246.799 161.962 296.053 1.00 45.97 396 GLU B CA 1
ATOM 4123 C C . GLU B 1 397 ? 247.673 163.105 296.549 1.00 45.97 396 GLU B C 1
ATOM 4124 O O . GLU B 1 397 ? 248.177 163.028 297.675 1.00 45.97 396 GLU B O 1
ATOM 4130 N N . SER B 1 398 ? 247.869 164.154 295.748 1.00 46.73 397 SER B N 1
ATOM 4131 C CA . SER B 1 398 ? 248.755 165.241 296.145 1.00 46.73 397 SER B CA 1
ATOM 4132 C C . SER B 1 398 ? 248.243 166.012 297.355 1.00 46.73 397 SER B C 1
ATOM 4133 O O . SER B 1 398 ? 249.043 166.653 298.045 1.00 46.73 397 SER B O 1
ATOM 4136 N N . THR B 1 399 ? 246.939 165.972 297.632 1.00 46.06 398 THR B N 1
ATOM 4137 C CA . THR B 1 399 ? 246.384 166.782 298.709 1.00 46.06 398 THR B CA 1
ATOM 4138 C C . THR B 1 399 ? 245.500 165.963 299.643 1.00 46.06 398 THR B C 1
ATOM 4139 O O . THR B 1 399 ? 245.375 166.286 300.829 1.00 46.06 398 THR B O 1
ATOM 4143 N N . PHE B 1 400 ? 244.897 164.893 299.132 1.00 46.24 399 PHE B N 1
ATOM 4144 C CA . PHE B 1 400 ? 243.952 164.098 299.901 1.00 46.24 399 PHE B CA 1
ATOM 4145 C C . PHE B 1 400 ? 244.380 162.638 299.907 1.00 46.24 399 PHE B C 1
ATOM 4146 O O . PHE B 1 400 ? 245.036 162.156 298.981 1.00 46.24 399 PHE B O 1
ATOM 4154 N N . ARG B 1 401 ? 244.001 161.939 300.973 1.00 46.12 400 ARG B N 1
ATOM 4155 C CA . ARG B 1 401 ? 244.225 160.504 301.057 1.00 46.12 400 ARG B CA 1
ATOM 4156 C C . ARG B 1 401 ? 243.250 159.774 300.144 1.00 46.12 400 ARG B C 1
ATOM 4157 O O . ARG B 1 401 ? 242.100 160.191 299.980 1.00 46.12 400 ARG B O 1
ATOM 4159 N N . THR B 1 402 ? 243.713 158.679 299.548 1.00 46.83 401 THR B N 1
ATOM 4160 C CA . THR B 1 402 ? 242.948 157.950 298.547 1.00 46.83 401 THR B CA 1
ATOM 4161 C C . THR B 1 402 ? 242.743 156.508 298.984 1.00 46.83 401 THR B C 1
ATOM 4162 O O . THR B 1 402 ? 243.617 155.909 299.620 1.00 46.83 401 THR B O 1
ATOM 4166 N N . LEU B 1 403 ? 241.584 155.957 298.638 1.00 47.94 402 LEU B N 1
ATOM 4167 C CA . LEU B 1 403 ? 241.267 154.557 298.863 1.00 47.94 402 LEU B CA 1
ATOM 4168 C C . LEU B 1 403 ? 241.225 153.819 297.532 1.00 47.94 402 LEU B C 1
ATOM 4169 O O . LEU B 1 403 ? 241.073 154.422 296.466 1.00 47.94 402 LEU B O 1
ATOM 4171 N N . GLN B 1 404 ? 241.368 152.499 297.604 1.00 51.61 403 GLN B N 1
ATOM 4172 C CA . GLN B 1 404 ? 241.385 151.684 296.397 1.00 51.61 403 GLN B CA 1
ATOM 4173 C C . GLN B 1 404 ? 240.013 151.671 295.732 1.00 51.61 403 GLN B C 1
ATOM 4174 O O . GLN B 1 404 ? 238.980 151.575 296.401 1.00 51.61 403 GLN B O 1
ATOM 4180 N N . ALA B 1 405 ? 240.010 151.765 294.405 1.00 46.78 404 ALA B N 1
ATOM 4181 C CA . ALA B 1 405 ? 238.793 151.758 293.607 1.00 46.78 404 ALA B CA 1
ATOM 4182 C C . ALA B 1 405 ? 238.814 150.572 292.655 1.00 46.78 404 ALA B C 1
ATOM 4183 O O . ALA B 1 405 ? 239.836 150.290 292.023 1.00 46.78 404 ALA B O 1
ATOM 4185 N N . GLU B 1 406 ? 237.682 149.878 292.554 1.00 46.02 405 GLU B N 1
ATOM 4186 C CA . GLU B 1 406 ? 237.573 148.702 291.702 1.00 46.02 405 GLU B CA 1
ATOM 4187 C C . GLU B 1 406 ? 236.278 148.762 290.909 1.00 46.02 405 GLU B C 1
ATOM 4188 O O . GLU B 1 406 ? 235.204 148.961 291.484 1.00 46.02 405 GLU B O 1
ATOM 4194 N N . PHE B 1 407 ? 236.384 148.590 289.594 1.00 41.51 406 PHE B N 1
ATOM 4195 C CA . PHE B 1 407 ? 235.202 148.535 288.744 1.00 41.51 406 PHE B CA 1
ATOM 4196 C C . PHE B 1 407 ? 234.429 147.249 289.006 1.00 41.51 406 PHE B C 1
ATOM 4197 O O . PHE B 1 407 ? 235.019 146.171 289.121 1.00 41.51 406 PHE B O 1
ATOM 4205 N N . LYS B 1 408 ? 233.105 147.361 289.100 1.00 42.80 407 LYS B N 1
ATOM 4206 C CA . LYS B 1 408 ? 232.238 146.200 289.240 1.00 42.80 407 LYS B CA 1
ATOM 4207 C C . LYS B 1 408 ? 230.949 146.453 288.470 1.00 42.80 407 LYS B C 1
ATOM 4208 O O . LYS B 1 408 ? 230.745 147.526 287.892 1.00 42.80 407 LYS B O 1
ATOM 4214 N N . SER B 1 409 ? 230.073 145.452 288.465 1.00 40.49 408 SER B N 1
ATOM 4215 C CA . SER B 1 409 ? 228.906 145.466 287.595 1.00 40.49 408 SER B CA 1
ATOM 4216 C C . SER B 1 409 ? 227.895 146.526 288.018 1.00 40.49 408 SER B C 1
ATOM 4217 O O . SER B 1 409 ? 227.776 146.876 289.195 1.00 40.49 408 SER B O 1
ATOM 4220 N N . PHE B 1 410 ? 227.166 147.039 287.030 1.00 35.94 409 PHE B N 1
ATOM 4221 C CA . PHE B 1 410 ? 226.073 147.968 287.283 1.00 35.94 409 PHE B CA 1
ATOM 4222 C C . PHE B 1 410 ? 224.934 147.261 288.007 1.00 35.94 409 PHE B C 1
ATOM 4223 O O . PHE B 1 410 ? 224.656 146.084 287.761 1.00 35.94 409 PHE B O 1
ATOM 4231 N N . ALA B 1 411 ? 224.271 147.984 288.906 1.00 35.67 410 ALA B N 1
ATOM 4232 C CA . ALA B 1 411 ? 223.150 147.439 289.672 1.00 35.67 410 ALA B CA 1
ATOM 4233 C C . ALA B 1 411 ? 222.257 148.579 290.131 1.00 35.67 410 ALA B C 1
ATOM 4234 O O . ALA B 1 411 ? 222.341 149.040 291.276 1.00 35.67 410 ALA B O 1
ATOM 4236 N N . PRO B 1 412 ? 221.380 149.060 289.261 1.00 35.96 411 PRO B N 1
ATOM 4237 C CA . PRO B 1 412 ? 220.478 150.154 289.626 1.00 35.96 411 PRO B CA 1
ATOM 4238 C C . PRO B 1 412 ? 219.256 149.622 290.368 1.00 35.96 411 PRO B C 1
ATOM 4239 O O . PRO B 1 412 ? 219.055 148.418 290.510 1.00 35.96 411 PRO B O 1
ATOM 4243 N N . GLY B 1 413 ? 218.436 150.551 290.846 1.00 36.71 412 GLY B N 1
ATOM 4244 C CA . GLY B 1 413 ? 217.230 150.199 291.570 1.00 36.71 412 GLY B CA 1
ATOM 4245 C C . GLY B 1 413 ? 217.496 149.683 292.970 1.00 36.71 412 GLY B C 1
ATOM 4246 O O . GLY B 1 413 ? 216.720 149.934 293.892 1.00 36.71 412 GLY B O 1
ATOM 4247 N N . ALA B 1 432 ? 233.214 167.211 307.200 1.00 46.80 431 ALA B N 1
ATOM 4248 C CA . ALA B 1 432 ? 234.065 168.282 306.695 1.00 46.80 431 ALA B CA 1
ATOM 4249 C C . ALA B 1 432 ? 233.228 169.402 306.089 1.00 46.80 431 ALA B C 1
ATOM 4250 O O . ALA B 1 432 ? 232.006 169.294 305.995 1.00 46.80 431 ALA B O 1
ATOM 4252 N N . SER B 1 433 ? 233.896 170.479 305.678 1.00 47.96 432 SER B N 1
ATOM 4253 C CA . SER B 1 433 ? 233.246 171.635 305.059 1.00 47.96 432 SER B CA 1
ATOM 4254 C C . SER B 1 433 ? 233.986 171.944 303.761 1.00 47.96 432 SER B C 1
ATOM 4255 O O . SER B 1 433 ? 234.911 172.760 303.741 1.00 47.96 432 SER B O 1
ATOM 4258 N N . LEU B 1 434 ? 233.571 171.292 302.677 1.00 46.10 433 LEU B N 1
ATOM 4259 C CA . LEU B 1 434 ? 234.177 171.507 301.368 1.00 46.10 433 LEU B CA 1
ATOM 4260 C C . LEU B 1 434 ? 233.129 171.226 300.304 1.00 46.10 433 LEU B C 1
ATOM 4261 O O . LEU B 1 434 ? 232.599 170.113 300.235 1.00 46.10 433 LEU B O 1
ATOM 4266 N N . SER B 1 435 ? 232.833 172.228 299.483 1.00 45.62 434 SER B N 1
ATOM 4267 C CA . SER B 1 435 ? 231.829 172.089 298.443 1.00 45.62 434 SER B CA 1
ATOM 4268 C C . SER B 1 435 ? 232.410 171.378 297.222 1.00 45.62 434 SER B C 1
ATOM 4269 O O . SER B 1 435 ? 233.624 171.206 297.083 1.00 45.62 434 SER B O 1
ATOM 4272 N N . VAL B 1 436 ? 231.515 170.952 296.328 1.00 44.44 435 VAL B N 1
ATOM 4273 C CA . VAL B 1 436 ? 231.950 170.310 295.092 1.00 44.44 435 VAL B CA 1
ATOM 4274 C C . VAL B 1 436 ? 232.603 171.321 294.158 1.00 44.44 435 VAL B C 1
ATOM 4275 O O . VAL B 1 436 ? 233.442 170.956 293.325 1.00 44.44 435 VAL B O 1
ATOM 4279 N N . PHE B 1 437 ? 232.231 172.597 294.276 1.00 44.59 436 PHE B N 1
ATOM 4280 C CA . PHE B 1 437 ? 232.779 173.627 293.400 1.00 44.59 436 PHE B CA 1
ATOM 4281 C C . PHE B 1 437 ? 234.289 173.766 293.583 1.00 44.59 436 PHE B C 1
ATOM 4282 O O . PHE B 1 437 ? 235.049 173.752 292.604 1.00 44.59 436 PHE B O 1
ATOM 4290 N N . GLU B 1 438 ? 234.741 173.886 294.834 1.00 43.83 437 GLU B N 1
ATOM 4291 C CA . GLU B 1 438 ? 236.168 174.027 295.103 1.00 43.83 437 GLU B CA 1
ATOM 4292 C C . GLU B 1 438 ? 236.935 172.770 294.713 1.00 43.83 437 GLU B C 1
ATOM 4293 O O . GLU B 1 438 ? 238.053 172.854 294.190 1.00 43.83 437 GLU B O 1
ATOM 4295 N N . PHE B 1 439 ? 236.359 171.595 294.976 1.00 42.83 438 PHE B N 1
ATOM 4296 C CA . PHE B 1 439 ? 237.011 170.348 294.588 1.00 42.83 438 PHE B CA 1
ATOM 4297 C C . PHE B 1 439 ? 237.189 170.269 293.078 1.00 42.83 438 PHE B C 1
ATOM 4298 O O . PHE B 1 439 ? 238.256 169.876 292.588 1.00 42.83 438 PHE B O 1
ATOM 4306 N N . THR B 1 440 ? 236.154 170.644 292.322 1.00 42.55 439 THR B N 1
ATOM 4307 C CA . THR B 1 440 ? 236.263 170.644 290.868 1.00 42.55 439 THR B CA 1
ATOM 4308 C C . THR B 1 440 ? 237.315 171.639 290.397 1.00 42.55 439 THR B C 1
ATOM 4309 O O . THR B 1 440 ? 238.084 171.346 289.475 1.00 42.55 439 THR B O 1
ATOM 4313 N N . GLN B 1 441 ? 237.368 172.821 291.019 1.00 44.35 440 GLN B N 1
ATOM 4314 C CA . GLN B 1 441 ? 238.390 173.798 290.648 1.00 44.35 440 GLN B CA 1
ATOM 4315 C C . GLN B 1 441 ? 239.793 173.256 290.895 1.00 44.35 440 GLN B C 1
ATOM 4316 O O . GLN B 1 441 ? 240.690 173.412 290.053 1.00 44.35 440 GLN B O 1
ATOM 4322 N N . ILE B 1 442 ? 240.001 172.617 292.048 1.00 42.28 441 ILE B N 1
ATOM 4323 C CA . ILE B 1 442 ? 241.311 172.067 292.378 1.00 42.28 441 ILE B CA 1
ATOM 4324 C C . ILE B 1 442 ? 241.699 170.981 291.384 1.00 42.28 441 ILE B C 1
ATOM 4325 O O . ILE B 1 442 ? 242.838 170.942 290.897 1.00 42.28 441 ILE B O 1
ATOM 4330 N N . ILE B 1 443 ? 240.759 170.088 291.064 1.00 40.72 442 ILE B N 1
ATOM 4331 C CA . ILE B 1 443 ? 241.034 169.017 290.110 1.00 40.72 442 ILE B CA 1
ATOM 4332 C C . ILE B 1 443 ? 241.390 169.596 288.747 1.00 40.72 442 ILE B C 1
ATOM 4333 O O . ILE B 1 443 ? 242.351 169.156 288.100 1.00 40.72 442 ILE B O 1
ATOM 4338 N N . LEU B 1 444 ? 240.630 170.596 288.293 1.00 41.04 443 LEU B N 1
ATOM 4339 C CA . LEU B 1 444 ? 240.887 171.183 286.983 1.00 41.04 443 LEU B CA 1
ATOM 4340 C C . LEU B 1 444 ? 242.257 171.845 286.927 1.00 41.04 443 LEU B C 1
ATOM 4341 O O . LEU B 1 444 ? 242.992 171.680 285.945 1.00 41.04 443 LEU B O 1
ATOM 4346 N N . ARG B 1 445 ? 242.626 172.593 287.970 1.00 42.89 444 ARG B N 1
ATOM 4347 C CA . ARG B 1 445 ? 243.921 173.270 287.944 1.00 42.89 444 ARG B CA 1
ATOM 4348 C C . ARG B 1 445 ? 245.075 172.276 288.028 1.00 42.89 444 ARG B C 1
ATOM 4349 O O . ARG B 1 445 ? 246.095 172.442 287.345 1.00 42.89 444 ARG B O 1
ATOM 4357 N N . THR B 1 446 ? 244.931 171.230 288.848 1.00 40.30 445 THR B N 1
ATOM 4358 C CA . THR B 1 446 ? 245.960 170.196 288.897 1.00 40.30 445 THR B CA 1
ATOM 4359 C C . THR B 1 446 ? 246.127 169.522 287.541 1.00 40.30 445 THR B C 1
ATOM 4360 O O . THR B 1 446 ? 247.256 169.294 287.090 1.00 40.30 445 THR B O 1
ATOM 4364 N N . ILE B 1 447 ? 245.015 169.200 286.872 1.00 38.33 446 ILE B N 1
ATOM 4365 C CA . ILE B 1 447 ? 245.095 168.549 285.567 1.00 38.33 446 ILE B CA 1
ATOM 4366 C C . ILE B 1 447 ? 245.747 169.471 284.543 1.00 38.33 446 ILE B C 1
ATOM 4367 O O . ILE B 1 447 ? 246.582 169.036 283.742 1.00 38.33 446 ILE B O 1
ATOM 4372 N N . LEU B 1 448 ? 245.379 170.756 284.550 1.00 39.08 447 LEU B N 1
ATOM 4373 C CA . LEU B 1 448 ? 245.988 171.704 283.622 1.00 39.08 447 LEU B CA 1
ATOM 4374 C C . LEU B 1 448 ? 247.496 171.797 283.829 1.00 39.08 447 LEU B C 1
ATOM 4375 O O . LEU B 1 448 ? 248.269 171.743 282.861 1.00 39.08 447 LEU B O 1
ATOM 4380 N N . PHE B 1 449 ? 247.934 171.929 285.086 1.00 39.52 448 PHE B N 1
ATOM 4381 C CA . PHE B 1 449 ? 249.366 172.000 285.362 1.00 39.52 448 PHE B CA 1
ATOM 4382 C C . PHE B 1 449 ? 250.077 170.724 284.929 1.00 39.52 448 PHE B C 1
ATOM 4383 O O . PHE B 1 449 ? 251.151 170.779 284.320 1.00 39.52 448 PHE B O 1
ATOM 4391 N N . ARG B 1 450 ? 249.493 169.564 285.236 1.00 37.87 449 ARG B N 1
ATOM 4392 C CA . ARG B 1 450 ? 250.103 168.296 284.850 1.00 37.87 449 ARG B CA 1
ATOM 4393 C C . ARG B 1 450 ? 250.222 168.183 283.335 1.00 37.87 449 ARG B C 1
ATOM 4394 O O . ARG B 1 450 ? 251.216 167.656 282.821 1.00 37.87 449 ARG B O 1
ATOM 4402 N N . ASN B 1 451 ? 249.219 168.667 282.603 1.00 37.45 450 ASN B N 1
ATOM 4403 C CA . ASN B 1 451 ? 249.233 168.569 281.150 1.00 37.45 450 ASN B CA 1
ATOM 4404 C C . ASN B 1 451 ? 250.195 169.548 280.491 1.00 37.45 450 ASN B C 1
ATOM 4405 O O . ASN B 1 451 ? 250.747 169.229 279.434 1.00 37.45 450 ASN B O 1
ATOM 4410 N N . ASN B 1 452 ? 250.411 170.724 281.077 1.00 39.17 451 ASN B N 1
ATOM 4411 C CA . ASN B 1 452 ? 251.143 171.779 280.382 1.00 39.17 451 ASN B CA 1
ATOM 4412 C C . ASN B 1 452 ? 252.621 171.875 280.733 1.00 39.17 451 ASN B C 1
ATOM 4413 O O . ASN B 1 452 ? 253.437 172.110 279.840 1.00 39.17 451 ASN B O 1
ATOM 4418 N N . HIS B 1 453 ? 253.008 171.707 281.999 1.00 40.57 452 HIS B N 1
ATOM 4419 C CA . HIS B 1 453 ? 254.360 172.065 282.417 1.00 40.57 452 HIS B CA 1
ATOM 4420 C C . HIS B 1 453 ? 255.189 170.916 282.969 1.00 40.57 452 HIS B C 1
ATOM 4421 O O . HIS B 1 453 ? 256.415 170.961 282.861 1.00 40.57 452 HIS B O 1
ATOM 4428 N N . LEU B 1 454 ? 254.570 169.900 283.565 1.00 40.26 453 LEU B N 1
ATOM 4429 C CA . LEU B 1 454 ? 255.339 168.807 284.144 1.00 40.26 453 LEU B CA 1
ATOM 4430 C C . LEU B 1 454 ? 256.108 168.058 283.062 1.00 40.26 453 LEU B C 1
ATOM 4431 O O . LEU B 1 454 ? 255.618 167.867 281.947 1.00 40.26 453 LEU B O 1
ATOM 4436 N N . VAL B 1 455 ? 257.325 167.636 283.398 1.00 41.87 454 VAL B N 1
ATOM 4437 C CA . VAL B 1 455 ? 258.206 166.924 282.480 1.00 41.87 454 VAL B CA 1
ATOM 4438 C C . VAL B 1 455 ? 258.300 165.472 282.925 1.00 41.87 454 VAL B C 1
ATOM 4439 O O . VAL B 1 455 ? 258.678 165.190 284.069 1.00 41.87 454 VAL B O 1
ATOM 4443 N N . MET B 1 456 ? 257.959 164.555 282.026 1.00 45.12 455 MET B N 1
ATOM 4444 C CA . MET B 1 456 ? 258.059 163.134 282.319 1.00 45.12 455 MET B CA 1
ATOM 4445 C C . MET B 1 456 ? 259.516 162.691 282.335 1.00 45.12 455 MET B C 1
ATOM 4446 O O . MET B 1 456 ? 260.352 163.198 281.582 1.00 45.12 455 MET B O 1
ATOM 4451 N N . ASP B 1 457 ? 259.815 161.733 283.208 1.00 45.43 456 ASP B N 1
ATOM 4452 C CA . ASP B 1 457 ? 261.159 161.183 283.341 1.00 45.43 456 ASP B CA 1
ATOM 4453 C C . ASP B 1 457 ? 261.291 159.770 282.799 1.00 45.43 456 ASP B C 1
ATOM 4454 O O . ASP B 1 457 ? 262.293 159.454 282.154 1.00 45.43 456 ASP B O 1
ATOM 4456 N N . LYS B 1 458 ? 260.305 158.911 283.042 1.00 47.25 457 LYS B N 1
ATOM 4457 C CA . LYS B 1 458 ? 260.354 157.522 282.606 1.00 47.25 457 LYS B CA 1
ATOM 4458 C C . LYS B 1 458 ? 259.846 157.321 281.184 1.00 47.25 457 LYS B C 1
ATOM 4459 O O . LYS B 1 458 ? 259.862 156.188 280.692 1.00 47.25 457 LYS B O 1
ATOM 4461 N N . TYR B 1 459 ? 259.393 158.380 280.518 1.00 46.20 458 TYR B N 1
ATOM 4462 C CA . TYR B 1 459 ? 258.886 158.245 279.160 1.00 46.20 458 TYR B CA 1
ATOM 4463 C C . TYR B 1 459 ? 260.015 157.916 278.191 1.00 46.20 458 TYR B C 1
ATOM 4464 O O . TYR B 1 459 ? 261.122 158.449 278.297 1.00 46.20 458 TYR B O 1
ATOM 4473 N N . ASP B 1 460 ? 259.726 157.030 277.241 1.00 45.84 459 ASP B N 1
ATOM 4474 C CA . ASP B 1 460 ? 260.688 156.620 276.224 1.00 45.84 459 ASP B CA 1
ATOM 4475 C C . ASP B 1 460 ? 260.412 157.414 274.952 1.00 45.84 459 ASP B C 1
ATOM 4476 O O . ASP B 1 460 ? 259.406 157.184 274.274 1.00 45.84 459 ASP B O 1
ATOM 4478 N N . ARG B 1 461 ? 261.305 158.346 274.632 1.00 45.50 460 ARG B N 1
ATOM 4479 C CA . ARG B 1 461 ? 261.129 159.182 273.454 1.00 45.50 460 ARG B CA 1
ATOM 4480 C C . ARG B 1 461 ? 261.316 158.370 272.176 1.00 45.50 460 ARG B C 1
ATOM 4481 O O . ARG B 1 461 ? 262.097 157.417 272.125 1.00 45.50 460 ARG B O 1
ATOM 4489 N N . ASP B 1 462 ? 260.579 158.758 271.139 1.00 46.25 461 ASP B N 1
ATOM 4490 C CA . ASP B 1 462 ? 260.676 158.086 269.854 1.00 46.25 461 ASP B CA 1
ATOM 4491 C C . ASP B 1 462 ? 261.985 158.445 269.156 1.00 46.25 461 ASP B C 1
ATOM 4492 O O . ASP B 1 462 ? 262.642 159.440 269.475 1.00 46.25 461 ASP B O 1
ATOM 4494 N N . ALA B 1 463 ? 262.361 157.606 268.187 1.00 45.95 462 ALA B N 1
ATOM 4495 C CA . ALA B 1 463 ? 263.612 157.816 267.464 1.00 45.95 462 ALA B CA 1
ATOM 4496 C C . ALA B 1 463 ? 263.588 159.116 266.670 1.00 45.95 462 ALA B C 1
ATOM 4497 O O . ALA B 1 463 ? 264.588 159.843 266.625 1.00 45.95 462 ALA B O 1
ATOM 4499 N N . ASP B 1 464 ? 262.456 159.429 266.038 1.00 46.23 463 ASP B N 1
ATOM 4500 C CA . ASP B 1 464 ? 262.363 160.611 265.190 1.00 46.23 463 ASP B CA 1
ATOM 4501 C C . ASP B 1 464 ? 262.195 161.902 265.981 1.00 46.23 463 ASP B C 1
ATOM 4502 O O . ASP B 1 464 ? 262.153 162.975 265.370 1.00 46.23 463 ASP B O 1
ATOM 4504 N N . PHE B 1 465 ? 262.092 161.827 267.302 1.00 45.15 464 PHE B N 1
ATOM 4505 C CA . PHE B 1 465 ? 261.871 163.023 268.102 1.00 45.15 464 PHE B CA 1
ATOM 4506 C C . PHE B 1 465 ? 263.071 163.960 268.002 1.00 45.15 464 PHE B C 1
ATOM 4507 O O . PHE B 1 465 ? 264.215 163.515 268.175 1.00 45.15 464 PHE B O 1
ATOM 4515 N N . PRO B 1 466 ? 262.862 165.245 267.719 1.00 45.75 465 PRO B N 1
ATOM 4516 C CA . PRO B 1 466 ? 263.973 166.199 267.767 1.00 45.75 465 PRO B CA 1
ATOM 4517 C C . PRO B 1 466 ? 264.555 166.299 269.169 1.00 45.75 465 PRO B C 1
ATOM 4518 O O . PRO B 1 466 ? 263.859 166.118 270.170 1.00 45.75 465 PRO B O 1
ATOM 4522 N N . THR B 1 467 ? 265.857 166.583 269.228 1.00 46.98 466 THR B N 1
ATOM 4523 C CA . THR B 1 467 ? 266.541 166.659 270.515 1.00 46.98 466 THR B CA 1
ATOM 4524 C C . THR B 1 467 ? 266.020 167.819 271.356 1.00 46.98 466 THR B C 1
ATOM 4525 O O . THR B 1 467 ? 265.868 167.691 272.576 1.00 46.98 466 THR B O 1
ATOM 4529 N N . ASP B 1 468 ? 265.740 168.956 270.723 1.00 47.16 467 ASP B N 1
ATOM 4530 C CA . ASP B 1 468 ? 265.270 170.144 271.426 1.00 47.16 467 ASP B CA 1
ATOM 4531 C C . ASP B 1 468 ? 263.786 170.089 271.771 1.00 47.16 467 ASP B C 1
ATOM 4532 O O . ASP B 1 468 ? 263.222 171.114 272.170 1.00 47.16 467 ASP B O 1
ATOM 4537 N N . LEU B 1 469 ? 263.143 168.930 271.627 1.00 45.34 468 LEU B N 1
ATOM 4538 C CA . LEU B 1 469 ? 261.730 168.791 271.945 1.00 45.34 468 LEU B CA 1
ATOM 4539 C C . LEU B 1 469 ? 261.586 168.322 273.386 1.00 45.34 468 LEU B C 1
ATOM 4540 O O . LEU B 1 469 ? 262.011 167.201 273.704 1.00 45.34 468 LEU B O 1
ATOM 4545 N N . PRO B 1 470 ? 261.015 169.123 274.282 1.00 43.59 469 PRO B N 1
ATOM 4546 C CA . PRO B 1 470 ? 260.820 168.665 275.661 1.00 43.59 469 PRO B CA 1
ATOM 4547 C C . PRO B 1 470 ? 259.785 167.555 275.742 1.00 43.59 469 PRO B C 1
ATOM 4548 O O . PRO B 1 470 ? 258.868 167.463 274.922 1.00 43.59 469 PRO B O 1
ATOM 4552 N N . SER B 1 471 ? 259.942 166.702 276.756 1.00 41.60 470 SER B N 1
ATOM 4553 C CA . SER B 1 471 ? 259.013 165.599 276.996 1.00 41.60 470 SER B CA 1
ATOM 4554 C C . SER B 1 471 ? 257.850 166.120 277.836 1.00 41.60 470 SER B C 1
ATOM 4555 O O . SER B 1 471 ? 257.763 165.914 279.049 1.00 41.60 470 SER B O 1
ATOM 4558 N N . ILE B 1 472 ? 256.937 166.813 277.164 1.00 40.48 471 ILE B N 1
ATOM 4559 C CA . ILE B 1 472 ? 255.762 167.404 277.798 1.00 40.48 471 ILE B CA 1
ATOM 4560 C C . ILE B 1 472 ? 254.537 166.940 277.016 1.00 40.48 471 ILE B C 1
ATOM 4561 O O . ILE B 1 472 ? 254.604 166.837 275.783 1.00 40.48 471 ILE B O 1
ATOM 4566 N N . PRO B 1 473 ? 253.416 166.631 277.680 1.00 37.36 472 PRO B N 1
ATOM 4567 C CA . PRO B 1 473 ? 252.260 166.078 276.944 1.00 37.36 472 PRO B CA 1
ATOM 4568 C C . PRO B 1 473 ? 251.781 166.933 275.780 1.00 37.36 472 PRO B C 1
ATOM 4569 O O . PRO B 1 473 ? 251.554 166.404 274.685 1.00 37.36 472 PRO B O 1
ATOM 4573 N N . VAL B 1 474 ? 251.615 168.242 275.982 1.00 37.45 473 VAL B N 1
ATOM 4574 C CA . VAL B 1 474 ? 251.048 169.077 274.927 1.00 37.45 473 VAL B CA 1
ATOM 4575 C C . VAL B 1 474 ? 252.003 169.178 273.746 1.00 37.45 473 VAL B C 1
ATOM 4576 O O . VAL B 1 474 ? 251.573 169.207 272.587 1.00 37.45 473 VAL B O 1
ATOM 4580 N N . GLN B 1 475 ? 253.309 169.237 274.014 1.00 40.66 474 GLN B N 1
ATOM 4581 C CA . GLN B 1 475 ? 254.280 169.305 272.928 1.00 40.66 474 GLN B CA 1
ATOM 4582 C C . GLN B 1 475 ? 254.236 168.045 272.073 1.00 40.66 474 GLN B C 1
ATOM 4583 O O . GLN B 1 475 ? 254.259 168.120 270.839 1.00 40.66 474 GLN B O 1
ATOM 4589 N N . LEU B 1 476 ? 254.163 166.877 272.715 1.00 37.78 475 LEU B N 1
ATOM 4590 C CA . LEU B 1 476 ? 254.059 165.625 271.974 1.00 37.78 475 LEU B CA 1
ATOM 4591 C C . LEU B 1 476 ? 252.759 165.555 271.183 1.00 37.78 475 LEU B C 1
ATOM 4592 O O . LEU B 1 476 ? 252.749 165.105 270.031 1.00 37.78 475 LEU B O 1
ATOM 4597 N N . TRP B 1 477 ? 251.650 165.991 271.789 1.00 35.35 476 TRP B N 1
ATOM 4598 C CA . TRP B 1 477 ? 250.373 166.001 271.083 1.00 35.35 476 TRP B CA 1
ATOM 4599 C C . TRP B 1 477 ? 250.448 166.873 269.835 1.00 35.35 476 TRP B C 1
ATOM 4600 O O . TRP B 1 477 ? 250.036 166.455 268.747 1.00 35.35 476 TRP B O 1
ATOM 4611 N N . GLN B 1 478 ? 250.991 168.085 269.972 1.00 38.90 477 GLN B N 1
ATOM 4612 C CA . GLN B 1 478 ? 251.088 168.986 268.828 1.00 38.90 477 GLN B CA 1
ATOM 4613 C C . GLN B 1 478 ? 252.017 168.442 267.752 1.00 38.90 477 GLN B C 1
ATOM 4614 O O . GLN B 1 478 ? 251.692 168.523 266.562 1.00 38.90 477 GLN B O 1
ATOM 4620 N N . TRP B 1 479 ? 253.161 167.875 268.139 1.00 40.84 478 TRP B N 1
ATOM 4621 C CA . TRP B 1 479 ? 254.079 167.323 267.148 1.00 40.84 478 TRP B CA 1
ATOM 4622 C C . TRP B 1 479 ? 253.436 166.169 266.388 1.00 40.84 478 TRP B C 1
ATOM 4623 O O . TRP B 1 479 ? 253.470 166.130 265.150 1.00 40.84 478 TRP B O 1
ATOM 4634 N N . GLY B 1 480 ? 252.837 165.223 267.114 1.00 38.77 479 GLY B N 1
ATOM 4635 C CA . GLY B 1 480 ? 252.208 164.090 266.459 1.00 38.77 479 GLY B CA 1
ATOM 4636 C C . GLY B 1 480 ? 251.044 164.496 265.578 1.00 38.77 479 GLY B C 1
ATOM 4637 O O . GLY B 1 480 ? 250.830 163.914 264.512 1.00 38.77 479 GLY B O 1
ATOM 4638 N N . MET B 1 481 ? 250.275 165.499 266.006 1.00 39.67 480 MET B N 1
ATOM 4639 C CA . MET B 1 481 ? 249.154 165.958 265.196 1.00 39.67 480 MET B CA 1
ATOM 4640 C C . MET B 1 481 ? 249.649 166.676 263.947 1.00 39.67 480 MET B C 1
ATOM 4641 O O . MET B 1 481 ? 249.015 166.608 262.888 1.00 39.67 480 MET B O 1
ATOM 4646 N N . GLN B 1 482 ? 250.787 167.364 264.052 1.00 41.75 481 GLN B N 1
ATOM 4647 C CA . GLN B 1 482 ? 251.369 168.038 262.899 1.00 41.75 481 GLN B CA 1
ATOM 4648 C C . GLN B 1 482 ? 251.980 167.062 261.900 1.00 41.75 481 GLN B C 1
ATOM 4649 O O . GLN B 1 482 ? 251.975 167.339 260.695 1.00 41.75 481 GLN B O 1
ATOM 4655 N N . HIS B 1 483 ? 252.505 165.927 262.361 1.00 42.68 482 HIS B N 1
ATOM 4656 C CA . HIS B 1 483 ? 253.270 165.059 261.470 1.00 42.68 482 HIS B CA 1
ATOM 4657 C C . HIS B 1 483 ? 252.589 163.739 261.122 1.00 42.68 482 HIS B C 1
ATOM 4658 O O . HIS B 1 483 ? 252.722 163.277 259.985 1.00 42.68 482 HIS B O 1
ATOM 4665 N N . ARG B 1 484 ? 251.867 163.102 262.045 1.00 40.20 483 ARG B N 1
ATOM 4666 C CA . ARG B 1 484 ? 251.376 161.747 261.810 1.00 40.20 483 ARG B CA 1
ATOM 4667 C C . ARG B 1 484 ? 249.864 161.662 261.645 1.00 40.20 483 ARG B C 1
ATOM 4668 O O . ARG B 1 484 ? 249.382 161.153 260.630 1.00 40.20 483 ARG B O 1
ATOM 4676 N N . THR B 1 485 ? 249.096 162.141 262.623 1.00 36.89 484 THR B N 1
ATOM 4677 C CA . THR B 1 485 ? 247.680 161.794 262.692 1.00 36.89 484 THR B CA 1
ATOM 4678 C C . THR B 1 485 ? 246.845 162.525 261.645 1.00 36.89 484 THR B C 1
ATOM 4679 O O . THR B 1 485 ? 245.976 161.916 261.010 1.00 36.89 484 THR B O 1
ATOM 4683 N N . GLY B 1 486 ? 247.099 163.811 261.429 1.00 34.66 485 GLY B N 1
ATOM 4684 C CA . GLY B 1 486 ? 246.200 164.586 260.598 1.00 34.66 485 GLY B CA 1
ATOM 4685 C C . GLY B 1 486 ? 245.170 165.325 261.425 1.00 34.66 485 GLY B C 1
ATOM 4686 O O . GLY B 1 486 ? 245.436 166.428 261.909 1.00 34.66 485 GLY B O 1
ATOM 4687 N N . SER B 1 487 ? 243.978 164.747 261.567 1.00 28.26 486 SER B N 1
ATOM 4688 C CA . SER B 1 487 ? 242.943 165.324 262.412 1.00 28.26 486 SER B CA 1
ATOM 4689 C C . SER B 1 487 ? 242.105 164.197 263.005 1.00 28.26 486 SER B C 1
ATOM 4690 O O . SER B 1 487 ? 242.334 163.016 262.733 1.00 28.26 486 SER B O 1
ATOM 4693 N N . LEU B 1 488 ? 241.133 164.576 263.833 1.00 24.66 487 LEU B N 1
ATOM 4694 C CA . LEU B 1 488 ? 240.160 163.654 264.395 1.00 24.66 487 LEU B CA 1
ATOM 4695 C C . LEU B 1 488 ? 238.864 163.727 263.587 1.00 24.66 487 LEU B C 1
ATOM 4696 O O . LEU B 1 488 ? 238.758 164.457 262.599 1.00 24.66 487 LEU B O 1
ATOM 4701 N N . ARG B 1 489 ? 237.864 162.962 264.017 1.00 20.54 488 ARG B N 1
ATOM 4702 C CA . ARG B 1 489 ? 236.605 162.841 263.297 1.00 20.54 488 ARG B CA 1
ATOM 4703 C C . ARG B 1 489 ? 235.496 163.635 263.979 1.00 20.54 488 ARG B C 1
ATOM 4704 O O . ARG B 1 489 ? 235.563 163.952 265.168 1.00 20.54 488 ARG B O 1
ATOM 4712 N N . ALA B 1 490 ? 234.461 163.943 263.202 1.00 21.88 489 ALA B N 1
ATOM 4713 C CA . ALA B 1 490 ? 233.378 164.818 263.628 1.00 21.88 489 ALA B CA 1
ATOM 4714 C C . ALA B 1 490 ? 232.275 164.043 264.340 1.00 21.88 489 ALA B C 1
ATOM 4715 O O . ALA B 1 490 ? 232.064 162.854 264.091 1.00 21.88 489 ALA B O 1
ATOM 4717 N N . VAL B 1 491 ? 231.564 164.740 265.228 1.00 21.66 490 VAL B N 1
ATOM 4718 C CA . VAL B 1 491 ? 230.482 164.140 266.002 1.00 21.66 490 VAL B CA 1
ATOM 4719 C C . VAL B 1 491 ? 229.591 165.259 266.523 1.00 21.66 490 VAL B C 1
ATOM 4720 O O . VAL B 1 491 ? 230.027 166.401 266.675 1.00 21.66 490 VAL B O 1
ATOM 4724 N N . GLU B 1 492 ? 228.327 164.931 266.785 1.00 23.03 491 GLU B N 1
ATOM 4725 C CA . GLU B 1 492 ? 227.383 165.835 267.430 1.00 23.03 491 GLU B CA 1
ATOM 4726 C C . GLU B 1 492 ? 227.203 165.409 268.882 1.00 23.03 491 GLU B C 1
ATOM 4727 O O . GLU B 1 492 ? 227.004 164.223 269.164 1.00 23.03 491 GLU B O 1
ATOM 4733 N N . GLN B 1 493 ? 227.268 166.377 269.797 1.00 23.72 492 GLN B N 1
ATOM 4734 C CA . GLN B 1 493 ? 227.393 166.044 271.213 1.00 23.72 492 GLN B CA 1
ATOM 4735 C C . GLN B 1 493 ? 226.087 165.515 271.795 1.00 23.72 492 GLN B C 1
ATOM 4736 O O . GLN B 1 493 ? 226.102 164.588 272.615 1.00 23.72 492 GLN B O 1
ATOM 4742 N N . GLU B 1 494 ? 224.951 166.095 271.399 1.00 22.18 493 GLU B N 1
ATOM 4743 C CA . GLU B 1 494 ? 223.676 165.695 271.987 1.00 22.18 493 GLU B CA 1
ATOM 4744 C C . GLU B 1 494 ? 223.324 164.256 271.630 1.00 22.18 493 GLU B C 1
ATOM 4745 O O . GLU B 1 494 ? 222.867 163.490 272.488 1.00 22.18 493 GLU B O 1
ATOM 4747 N N . GLN B 1 495 ? 223.530 163.871 270.369 1.00 21.90 494 GLN B N 1
ATOM 4748 C CA . GLN B 1 495 ? 223.234 162.505 269.953 1.00 21.90 494 GLN B CA 1
ATOM 4749 C C . GLN B 1 495 ? 224.125 161.503 270.673 1.00 21.90 494 GLN B C 1
ATOM 4750 O O . GLN B 1 495 ? 223.651 160.458 271.134 1.00 21.90 494 GLN B O 1
ATOM 4756 N N . LEU B 1 496 ? 225.418 161.812 270.784 1.00 20.82 495 LEU B N 1
ATOM 4757 C CA . LEU B 1 496 ? 226.347 160.922 271.469 1.00 20.82 495 LEU B CA 1
ATOM 4758 C C . LEU B 1 496 ? 226.004 160.795 272.947 1.00 20.82 495 LEU B C 1
ATOM 4759 O O . LEU B 1 496 ? 226.130 159.712 273.528 1.00 20.82 495 LEU B O 1
ATOM 4764 N N . ARG B 1 497 ? 225.578 161.892 273.577 1.00 21.00 496 ARG B N 1
ATOM 4765 C CA . ARG B 1 497 ? 225.220 161.823 274.989 1.00 21.00 496 ARG B CA 1
ATOM 4766 C C . ARG B 1 497 ? 223.947 161.014 275.204 1.00 21.00 496 ARG B C 1
ATOM 4767 O O . ARG B 1 497 ? 223.877 160.197 276.130 1.00 21.00 496 ARG B O 1
ATOM 4775 N N . VAL B 1 498 ? 222.929 161.226 274.367 1.00 21.40 497 VAL B N 1
ATOM 4776 C CA . VAL B 1 498 ? 221.675 160.501 274.546 1.00 21.40 497 VAL B CA 1
ATOM 4777 C C . VAL B 1 498 ? 221.846 159.023 274.211 1.00 21.40 497 VAL B C 1
ATOM 4778 O O . VAL B 1 498 ? 221.179 158.164 274.800 1.00 21.40 497 VAL B O 1
ATOM 4782 N N . ALA B 1 499 ? 222.749 158.695 273.284 1.00 21.34 498 ALA B N 1
ATOM 4783 C CA . ALA B 1 499 ? 222.910 157.315 272.842 1.00 21.34 498 ALA B CA 1
ATOM 4784 C C . ALA B 1 499 ? 223.611 156.425 273.861 1.00 21.34 498 ALA B C 1
ATOM 4785 O O . ALA B 1 499 ? 223.520 155.198 273.754 1.00 21.34 498 ALA B O 1
ATOM 4787 N N . LEU B 1 500 ? 224.311 156.999 274.837 1.00 22.37 499 LEU B N 1
ATOM 4788 C CA . LEU B 1 500 ? 225.088 156.222 275.794 1.00 22.37 499 LEU B CA 1
ATOM 4789 C C . LEU B 1 500 ? 224.480 156.214 277.192 1.00 22.37 499 LEU B C 1
ATOM 4790 O O . LEU B 1 500 ? 225.088 155.666 278.115 1.00 22.37 499 LEU B O 1
ATOM 4795 N N . LEU B 1 501 ? 223.297 156.796 277.371 1.00 21.80 500 LEU B N 1
ATOM 4796 C CA . LEU B 1 501 ? 222.640 156.833 278.667 1.00 21.80 500 LEU B CA 1
ATOM 4797 C C . LEU B 1 501 ? 221.932 155.513 278.958 1.00 21.80 500 LEU B C 1
ATOM 4798 O O . LEU B 1 501 ? 221.612 154.754 278.042 1.00 21.80 500 LEU B O 1
ATOM 4803 N N . PRO B 1 502 ? 221.691 155.207 280.233 1.00 23.49 501 PRO B N 1
ATOM 4804 C CA . PRO B 1 502 ? 220.924 154.001 280.568 1.00 23.49 501 PRO B CA 1
ATOM 4805 C C . PRO B 1 502 ? 219.456 154.113 280.179 1.00 23.49 501 PRO B C 1
ATOM 4806 O O . PRO B 1 502 ? 218.880 155.204 280.105 1.00 23.49 501 PRO B O 1
ATOM 4810 N N . ARG B 1 503 ? 218.851 152.948 279.946 1.00 24.37 502 ARG B N 1
ATOM 4811 C CA . ARG B 1 503 ? 217.498 152.832 279.421 1.00 24.37 502 ARG B CA 1
ATOM 4812 C C . ARG B 1 503 ? 216.654 151.943 280.323 1.00 24.37 502 ARG B C 1
ATOM 4813 O O . ARG B 1 503 ? 217.165 151.037 280.984 1.00 24.37 502 ARG B O 1
ATOM 4821 N N . ARG B 1 504 ? 215.350 152.206 280.329 1.00 30.23 503 ARG B N 1
ATOM 4822 C CA . ARG B 1 504 ? 214.413 151.446 281.143 1.00 30.23 503 ARG B CA 1
ATOM 4823 C C . ARG B 1 504 ? 213.053 151.428 280.461 1.00 30.23 503 ARG B C 1
ATOM 4824 O O . ARG B 1 504 ? 212.656 152.393 279.802 1.00 30.23 503 ARG B O 1
ATOM 4832 N N . LYS B 1 505 ? 212.344 150.316 280.631 1.00 33.77 504 LYS B N 1
ATOM 4833 C CA . LYS B 1 505 ? 210.996 150.180 280.100 1.00 33.77 504 LYS B CA 1
ATOM 4834 C C . LYS B 1 505 ? 210.003 150.972 280.943 1.00 33.77 504 LYS B C 1
ATOM 4835 O O . LYS B 1 505 ? 210.121 151.045 282.169 1.00 33.77 504 LYS B O 1
ATOM 4841 N N . VAL B 1 506 ? 209.023 151.578 280.275 1.00 33.90 505 VAL B N 1
ATOM 4842 C CA . VAL B 1 506 ? 208.034 152.405 280.956 1.00 33.90 505 VAL B CA 1
ATOM 4843 C C . VAL B 1 506 ? 206.639 151.837 280.735 1.00 33.90 505 VAL B C 1
ATOM 4844 O O . VAL B 1 506 ? 206.465 150.842 280.022 1.00 33.90 505 VAL B O 1
ATOM 4848 N N . SER B 1 507 ? 205.639 152.464 281.352 1.00 37.52 506 SER B N 1
ATOM 4849 C CA . SER B 1 507 ? 204.249 152.056 281.223 1.00 37.52 506 SER B CA 1
ATOM 4850 C C . SER B 1 507 ? 203.382 153.284 280.991 1.00 37.52 506 SER B C 1
ATOM 4851 O O . SER B 1 507 ? 203.731 154.395 281.398 1.00 37.52 506 SER B O 1
ATOM 4854 N N . ILE B 1 508 ? 202.243 153.072 280.336 1.00 40.70 507 ILE B N 1
ATOM 4855 C CA . ILE B 1 508 ? 201.338 154.147 279.947 1.00 40.70 507 ILE B CA 1
ATOM 4856 C C . ILE B 1 508 ? 200.066 154.047 280.776 1.00 40.70 507 ILE B C 1
ATOM 4857 O O . ILE B 1 508 ? 199.533 152.952 280.987 1.00 40.70 507 ILE B O 1
ATOM 4862 N N . SER B 1 509 ? 199.584 155.193 281.247 1.00 41.78 508 SER B N 1
ATOM 4863 C CA . SER B 1 509 ? 198.385 155.254 282.072 1.00 41.78 508 SER B CA 1
ATOM 4864 C C . SER B 1 509 ? 197.783 156.648 281.943 1.00 41.78 508 SER B C 1
ATOM 4865 O O . SER B 1 509 ? 198.291 157.501 281.211 1.00 41.78 508 SER B O 1
ATOM 4868 N N . SER B 1 510 ? 196.684 156.870 282.667 1.00 43.04 509 SER B N 1
ATOM 4869 C CA . SER B 1 510 ? 196.022 158.170 282.629 1.00 43.04 509 SER B CA 1
ATOM 4870 C C . SER B 1 510 ? 196.882 159.249 283.274 1.00 43.04 509 SER B C 1
ATOM 4871 O O . SER B 1 510 ? 196.891 160.398 282.819 1.00 43.04 509 SER B O 1
ATOM 4874 N N . PHE B 1 511 ? 197.602 158.900 284.343 1.00 42.39 510 PHE B N 1
ATOM 4875 C CA . PHE B 1 511 ? 198.459 159.876 285.008 1.00 42.39 510 PHE B CA 1
ATOM 4876 C C . PHE B 1 511 ? 199.610 160.311 284.109 1.00 42.39 510 PHE B C 1
ATOM 4877 O O . PHE B 1 511 ? 199.990 161.487 284.104 1.00 42.39 510 PHE B O 1
ATOM 4885 N N . GLY B 1 512 ? 200.173 159.388 283.351 1.00 38.70 511 GLY B N 1
ATOM 4886 C CA . GLY B 1 512 ? 201.245 159.707 282.431 1.00 38.70 511 GLY B CA 1
ATOM 4887 C C . GLY B 1 512 ? 202.187 158.524 282.280 1.00 38.70 511 GLY B C 1
ATOM 4888 O O . GLY B 1 512 ? 201.783 157.374 282.435 1.00 38.70 511 GLY B O 1
ATOM 4889 N N . VAL B 1 513 ? 203.442 158.843 281.977 1.00 35.93 512 VAL B N 1
ATOM 4890 C CA . VAL B 1 513 ? 204.474 157.829 281.788 1.00 35.93 512 VAL B CA 1
ATOM 4891 C C . VAL B 1 513 ? 205.081 157.482 283.140 1.00 35.93 512 VAL B C 1
ATOM 4892 O O . VAL B 1 513 ? 205.449 158.372 283.914 1.00 35.93 512 VAL B O 1
ATOM 4896 N N . ASN B 1 514 ? 205.195 156.186 283.421 1.00 37.12 513 ASN B N 1
ATOM 4897 C CA . ASN B 1 514 ? 205.675 155.684 284.705 1.00 37.12 513 ASN B CA 1
ATOM 4898 C C . ASN B 1 514 ? 207.089 155.138 284.539 1.00 37.12 513 ASN B C 1
ATOM 4899 O O . ASN B 1 514 ? 207.296 154.134 283.850 1.00 37.12 513 ASN B O 1
ATOM 4904 N N . LEU B 1 515 ? 208.054 155.797 285.177 1.00 34.24 514 LEU B N 1
ATOM 4905 C CA . LEU B 1 515 ? 209.439 155.339 285.195 1.00 34.24 514 LEU B CA 1
ATOM 4906 C C . LEU B 1 515 ? 209.936 155.287 286.631 1.00 34.24 514 LEU B C 1
ATOM 4907 O O . LEU B 1 515 ? 209.927 156.306 287.327 1.00 34.24 514 LEU B O 1
ATOM 4912 N N . TRP B 1 516 ? 210.386 154.105 287.060 1.00 32.76 515 TRP B N 1
ATOM 4913 C CA . TRP B 1 516 ? 210.884 153.891 288.421 1.00 32.76 515 TRP B CA 1
ATOM 4914 C C . TRP B 1 516 ? 209.877 154.376 289.462 1.00 32.76 515 TRP B C 1
ATOM 4915 O O . TRP B 1 516 ? 210.241 154.913 290.510 1.00 32.76 515 TRP B O 1
ATOM 4926 N N . GLY B 1 517 ? 208.596 154.183 289.170 1.00 35.37 516 GLY B N 1
ATOM 4927 C CA . GLY B 1 517 ? 207.549 154.658 290.058 1.00 35.37 516 GLY B CA 1
ATOM 4928 C C . GLY B 1 517 ? 207.434 156.165 290.149 1.00 35.37 516 GLY B C 1
ATOM 4929 O O . GLY B 1 517 ? 207.151 156.695 291.230 1.00 35.37 516 GLY B O 1
ATOM 4930 N N . LEU B 1 518 ? 207.649 156.870 289.042 1.00 35.15 517 LEU B N 1
ATOM 4931 C CA . LEU B 1 518 ? 207.440 158.308 288.966 1.00 35.15 517 LEU B CA 1
ATOM 4932 C C . LEU B 1 518 ? 206.654 158.623 287.700 1.00 35.15 517 LEU B C 1
ATOM 4933 O O . LEU B 1 518 ? 206.665 157.860 286.730 1.00 35.15 517 LEU B O 1
ATOM 4938 N N . TYR B 1 519 ? 205.989 159.776 287.712 1.00 36.49 518 TYR B N 1
ATOM 4939 C CA . TYR B 1 519 ? 205.048 160.167 286.668 1.00 36.49 518 TYR B CA 1
ATOM 4940 C C . TYR B 1 519 ? 205.608 161.344 285.887 1.00 36.49 518 TYR B C 1
ATOM 4941 O O . TYR B 1 519 ? 205.955 162.374 286.472 1.00 36.49 518 TYR B O 1
ATOM 4950 N N . TYR B 1 520 ? 205.687 161.187 284.568 1.00 34.15 519 TYR B N 1
ATOM 4951 C CA . TYR B 1 520 ? 206.155 162.229 283.670 1.00 34.15 519 TYR B CA 1
ATOM 4952 C C . TYR B 1 520 ? 205.107 162.474 282.595 1.00 34.15 519 TYR B C 1
ATOM 4953 O O . TYR B 1 520 ? 204.305 161.593 282.277 1.00 34.15 519 TYR B O 1
ATOM 4962 N N . SER B 1 521 ? 205.115 163.684 282.042 1.00 35.81 520 SER B N 1
ATOM 4963 C CA . SER B 1 521 ? 204.228 164.021 280.938 1.00 35.81 520 SER B CA 1
ATOM 4964 C C . SER B 1 521 ? 204.822 165.191 280.168 1.00 35.81 520 SER B C 1
ATOM 4965 O O . SER B 1 521 ? 205.613 165.972 280.703 1.00 35.81 520 SER B O 1
ATOM 4968 N N . GLY B 1 522 ? 204.420 165.303 278.904 1.00 39.70 521 GLY B N 1
ATOM 4969 C CA . GLY B 1 522 ? 204.898 166.354 278.031 1.00 39.70 521 GLY B CA 1
ATOM 4970 C C . GLY B 1 522 ? 203.825 166.757 277.044 1.00 39.70 521 GLY B C 1
ATOM 4971 O O . GLY B 1 522 ? 202.720 166.212 277.039 1.00 39.70 521 GLY B O 1
ATOM 4972 N N . SER B 1 523 ? 204.162 167.732 276.198 1.00 40.33 522 SER B N 1
ATOM 4973 C CA . SER B 1 523 ? 203.186 168.261 275.249 1.00 40.33 522 SER B CA 1
ATOM 4974 C C . SER B 1 523 ? 202.842 167.239 274.171 1.00 40.33 522 SER B C 1
ATOM 4975 O O . SER B 1 523 ? 201.664 166.992 273.891 1.00 40.33 522 SER B O 1
ATOM 4978 N N . GLU B 1 524 ? 203.859 166.630 273.557 1.00 38.67 523 GLU B N 1
ATOM 4979 C CA . GLU B 1 524 ? 203.638 165.776 272.395 1.00 38.67 523 GLU B CA 1
ATOM 4980 C C . GLU B 1 524 ? 202.809 164.538 272.711 1.00 38.67 523 GLU B C 1
ATOM 4981 O O . GLU B 1 524 ? 202.180 163.984 271.804 1.00 38.67 523 GLU B O 1
ATOM 4987 N N . ILE B 1 525 ? 202.791 164.088 273.967 1.00 41.80 524 ILE B N 1
ATOM 4988 C CA . ILE B 1 525 ? 201.987 162.924 274.317 1.00 41.80 524 ILE B CA 1
ATOM 4989 C C . ILE B 1 525 ? 200.502 163.263 274.362 1.00 41.80 524 ILE B C 1
ATOM 4990 O O . ILE B 1 525 ? 199.661 162.358 274.359 1.00 41.80 524 ILE B O 1
ATOM 4995 N N . LEU B 1 526 ? 200.155 164.552 274.394 1.00 44.22 525 LEU B N 1
ATOM 4996 C CA . LEU B 1 526 ? 198.755 164.944 274.524 1.00 44.22 525 LEU B CA 1
ATOM 4997 C C . LEU B 1 526 ? 197.983 164.757 273.223 1.00 44.22 525 LEU B C 1
ATOM 4998 O O . LEU B 1 526 ? 196.775 164.500 273.258 1.00 44.22 525 LEU B O 1
ATOM 5003 N N . ARG B 1 527 ? 198.652 164.891 272.075 1.00 45.70 526 ARG B N 1
ATOM 5004 C CA . ARG B 1 527 ? 197.952 164.812 270.795 1.00 45.70 526 ARG B CA 1
ATOM 5005 C C . ARG B 1 527 ? 197.327 163.438 270.586 1.00 45.70 526 ARG B C 1
ATOM 5006 O O . ARG B 1 527 ? 196.160 163.328 270.191 1.00 45.70 526 ARG B O 1
ATOM 5014 N N . GLU B 1 528 ? 198.089 162.375 270.844 1.00 46.56 527 GLU B N 1
ATOM 5015 C CA . GLU B 1 528 ? 197.547 161.029 270.686 1.00 46.56 527 GLU B CA 1
ATOM 5016 C C . GLU B 1 528 ? 196.961 160.517 271.996 1.00 46.56 527 GLU B C 1
ATOM 5017 O O . GLU B 1 528 ? 195.834 160.009 272.026 1.00 46.56 527 GLU B O 1
ATOM 5019 N N . GLY B 1 529 ? 197.710 160.644 273.086 1.00 46.06 528 GLY B N 1
ATOM 5020 C CA . GLY B 1 529 ? 197.199 160.286 274.401 1.00 46.06 528 GLY B CA 1
ATOM 5021 C C . GLY B 1 529 ? 196.846 158.825 274.569 1.00 46.06 528 GLY B C 1
ATOM 5022 O O . GLY B 1 529 ? 195.803 158.506 275.153 1.00 46.06 528 GLY B O 1
ATOM 5023 N N . TRP B 1 530 ? 197.688 157.926 274.069 1.00 46.54 529 TRP B N 1
ATOM 5024 C CA . TRP B 1 530 ? 197.433 156.497 274.217 1.00 46.54 529 TRP B CA 1
ATOM 5025 C C . TRP B 1 530 ? 197.694 156.046 275.651 1.00 46.54 529 TRP B C 1
ATOM 5026 O O . TRP B 1 530 ? 196.911 156.335 276.557 1.00 46.54 529 TRP B O 1
ATOM 5037 N N . PRO B 1 540 ? 201.410 150.784 273.921 1.00 44.66 539 PRO B N 1
ATOM 5038 C CA . PRO B 1 540 ? 201.786 149.763 274.905 1.00 44.66 539 PRO B CA 1
ATOM 5039 C C . PRO B 1 540 ? 202.616 148.639 274.294 1.00 44.66 539 PRO B C 1
ATOM 5040 O O . PRO B 1 540 ? 202.648 147.533 274.832 1.00 44.66 539 PRO B O 1
ATOM 5044 N N . GLN B 1 541 ? 203.280 148.927 273.179 1.00 40.83 540 GLN B N 1
ATOM 5045 C CA . GLN B 1 541 ? 204.106 147.937 272.487 1.00 40.83 540 GLN B CA 1
ATOM 5046 C C . GLN B 1 541 ? 205.551 147.971 272.977 1.00 40.83 540 GLN B C 1
ATOM 5047 O O . GLN B 1 541 ? 206.490 148.099 272.192 1.00 40.83 540 GLN B O 1
ATOM 5049 N N . HIS B 1 542 ? 205.728 147.850 274.294 1.00 38.74 541 HIS B N 1
ATOM 5050 C CA . HIS B 1 542 ? 207.045 147.829 274.931 1.00 38.74 541 HIS B CA 1
ATOM 5051 C C . HIS B 1 542 ? 207.840 149.096 274.603 1.00 38.74 541 HIS B C 1
ATOM 5052 O O . HIS B 1 542 ? 208.877 149.064 273.938 1.00 38.74 541 HIS B O 1
ATOM 5059 N N . LEU B 1 543 ? 207.319 150.227 275.071 1.00 33.77 542 LEU B N 1
ATOM 5060 C CA . LEU B 1 543 ? 208.033 151.484 274.928 1.00 33.77 542 LEU B CA 1
ATOM 5061 C C . LEU B 1 543 ? 209.173 151.562 275.942 1.00 33.77 542 LEU B C 1
ATOM 5062 O O . LEU B 1 543 ? 209.255 150.779 276.891 1.00 33.77 542 LEU B O 1
ATOM 5067 N N . GLU B 1 544 ? 210.064 152.528 275.731 1.00 30.78 543 GLU B N 1
ATOM 5068 C CA . GLU B 1 544 ? 211.288 152.609 276.512 1.00 30.78 543 GLU B CA 1
ATOM 5069 C C . GLU B 1 544 ? 211.730 154.062 276.612 1.00 30.78 543 GLU B C 1
ATOM 5070 O O . GLU B 1 544 ? 211.349 154.909 275.796 1.00 30.78 543 GLU B O 1
ATOM 5076 N N . ALA B 1 545 ? 212.537 154.346 277.632 1.00 28.46 544 ALA B N 1
ATOM 5077 C CA . ALA B 1 545 ? 212.995 155.705 277.867 1.00 28.46 544 ALA B CA 1
ATOM 5078 C C . ALA B 1 545 ? 214.404 155.683 278.440 1.00 28.46 544 ALA B C 1
ATOM 5079 O O . ALA B 1 545 ? 214.756 154.811 279.237 1.00 28.46 544 ALA B O 1
ATOM 5081 N N . ALA B 1 546 ? 215.200 156.663 278.029 1.00 26.17 545 ALA B N 1
ATOM 5082 C CA . ALA B 1 546 ? 216.528 156.876 278.579 1.00 26.17 545 ALA B CA 1
ATOM 5083 C C . ALA B 1 546 ? 216.463 157.872 279.729 1.00 26.17 545 ALA B C 1
ATOM 5084 O O . ALA B 1 546 ? 215.707 158.853 279.684 1.00 26.17 545 ALA B O 1
ATOM 5086 N N . TYR B 1 547 ? 217.267 157.610 280.760 1.00 26.60 546 TYR B N 1
ATOM 5087 C CA . TYR B 1 547 ? 217.278 158.426 281.965 1.00 26.60 546 TYR B CA 1
ATOM 5088 C C . TYR B 1 547 ? 218.709 158.715 282.399 1.00 26.60 546 TYR B C 1
ATOM 5089 O O . TYR B 1 547 ? 219.645 157.981 282.074 1.00 26.60 546 TYR B O 1
ATOM 5098 N N . ASP B 1 548 ? 218.860 159.808 283.146 1.00 30.15 547 ASP B N 1
ATOM 5099 C CA . ASP B 1 548 ? 220.143 160.205 283.706 1.00 30.15 547 ASP B CA 1
ATOM 5100 C C . ASP B 1 548 ? 220.147 159.899 285.194 1.00 30.15 547 ASP B C 1
ATOM 5101 O O . ASP B 1 548 ? 219.314 160.454 285.926 1.00 30.15 547 ASP B O 1
ATOM 5106 N N . PRO B 1 549 ? 221.040 159.041 285.690 1.00 30.31 548 PRO B N 1
ATOM 5107 C CA . PRO B 1 549 ? 220.990 158.636 287.101 1.00 30.31 548 PRO B CA 1
ATOM 5108 C C . PRO B 1 549 ? 221.494 159.677 288.090 1.00 30.31 548 PRO B C 1
ATOM 5109 O O . PRO B 1 549 ? 221.723 159.330 289.251 1.00 30.31 548 PRO B O 1
ATOM 5113 N N . VAL B 1 550 ? 221.675 160.933 287.686 1.00 32.74 549 VAL B N 1
ATOM 5114 C CA . VAL B 1 550 ? 222.060 161.993 288.613 1.00 32.74 549 VAL B CA 1
ATOM 5115 C C . VAL B 1 550 ? 220.964 163.027 288.817 1.00 32.74 549 VAL B C 1
ATOM 5116 O O . VAL B 1 550 ? 221.068 163.836 289.753 1.00 32.74 549 VAL B O 1
ATOM 5120 N N . LEU B 1 551 ? 219.929 163.039 287.980 1.00 35.64 550 LEU B N 1
ATOM 5121 C CA . LEU B 1 551 ? 218.838 163.996 288.111 1.00 35.64 550 LEU B CA 1
ATOM 5122 C C . LEU B 1 551 ? 217.563 163.352 287.591 1.00 35.64 550 LEU B C 1
ATOM 5123 O O . LEU B 1 551 ? 217.579 162.710 286.537 1.00 35.64 550 LEU B O 1
ATOM 5128 N N . VAL B 1 552 ? 216.463 163.527 288.325 1.00 34.19 551 VAL B N 1
ATOM 5129 C CA . VAL B 1 552 ? 215.206 162.855 288.018 1.00 34.19 551 VAL B CA 1
ATOM 5130 C C . VAL B 1 552 ? 214.228 163.769 287.285 1.00 34.19 551 VAL B C 1
ATOM 5131 O O . VAL B 1 552 ? 213.068 163.397 287.094 1.00 34.19 551 VAL B O 1
ATOM 5135 N N . ASP B 1 553 ? 214.670 164.954 286.866 1.00 36.35 552 ASP B N 1
ATOM 5136 C CA . ASP B 1 553 ? 213.738 165.943 286.333 1.00 36.35 552 ASP B CA 1
ATOM 5137 C C . ASP B 1 553 ? 213.193 165.536 284.967 1.00 36.35 552 ASP B C 1
ATOM 5138 O O . ASP B 1 553 ? 211.979 165.577 284.739 1.00 36.35 552 ASP B O 1
ATOM 5143 N N . THR B 1 554 ? 214.070 165.136 284.049 1.00 34.53 553 THR B N 1
ATOM 5144 C CA . THR B 1 554 ? 213.709 164.946 282.651 1.00 34.53 553 THR B CA 1
ATOM 5145 C C . THR B 1 554 ? 214.061 163.536 282.193 1.00 34.53 553 THR B C 1
ATOM 5146 O O . THR B 1 554 ? 215.058 162.955 282.632 1.00 34.53 553 THR B O 1
ATOM 5150 N N . ILE B 1 555 ? 213.225 162.982 281.311 1.00 30.38 554 ILE B N 1
ATOM 5151 C CA . ILE B 1 555 ? 213.474 161.685 280.695 1.00 30.38 554 ILE B CA 1
ATOM 5152 C C . ILE B 1 555 ? 213.254 161.799 279.189 1.00 30.38 554 ILE B C 1
ATOM 5153 O O . ILE B 1 555 ? 212.564 162.702 278.705 1.00 30.38 554 ILE B O 1
ATOM 5158 N N . TYR B 1 556 ? 213.848 160.858 278.445 1.00 27.42 555 TYR B N 1
ATOM 5159 C CA . TYR B 1 556 ? 213.790 160.860 276.983 1.00 27.42 555 TYR B CA 1
ATOM 5160 C C . TYR B 1 556 ? 213.065 159.606 276.509 1.00 27.42 555 TYR B C 1
ATOM 5161 O O . TYR B 1 556 ? 213.634 158.513 276.534 1.00 27.42 555 TYR B O 1
ATOM 5170 N N . LEU B 1 557 ? 211.825 159.764 276.056 1.00 25.89 556 LEU B N 1
ATOM 5171 C CA . LEU B 1 557 ? 211.019 158.646 275.580 1.00 25.89 556 LEU B CA 1
ATOM 5172 C C . LEU B 1 557 ? 211.342 158.339 274.123 1.00 25.89 556 LEU B C 1
ATOM 5173 O O . LEU B 1 557 ? 211.597 159.248 273.330 1.00 25.89 556 LEU B O 1
ATOM 5178 N N . PHE B 1 558 ? 211.324 157.051 273.767 1.00 24.44 557 PHE B N 1
ATOM 5179 C CA . PHE B 1 558 ? 211.533 156.653 272.377 1.00 24.44 557 PHE B CA 1
ATOM 5180 C C . PHE B 1 558 ? 210.228 156.124 271.797 1.00 24.44 557 PHE B C 1
ATOM 5181 O O . PHE B 1 558 ? 209.874 154.958 272.027 1.00 24.44 557 PHE B O 1
ATOM 5189 N N . PRO B 1 559 ? 209.480 156.931 271.037 1.00 26.79 558 PRO B N 1
ATOM 5190 C CA . PRO B 1 559 ? 208.172 156.457 270.554 1.00 26.79 558 PRO B CA 1
ATOM 5191 C C . PRO B 1 559 ? 208.271 155.397 269.475 1.00 26.79 558 PRO B C 1
ATOM 5192 O O . PRO B 1 559 ? 207.541 154.399 269.526 1.00 26.79 558 PRO B O 1
ATOM 5196 N N . GLN B 1 560 ? 209.152 155.580 268.497 1.00 30.65 559 GLN B N 1
ATOM 5197 C CA . GLN B 1 560 ? 209.264 154.681 267.357 1.00 30.65 559 GLN B CA 1
ATOM 5198 C C . GLN B 1 560 ? 210.448 153.746 267.557 1.00 30.65 559 GLN B C 1
ATOM 5199 O O . GLN B 1 560 ? 211.571 154.202 267.792 1.00 30.65 559 GLN B O 1
ATOM 5205 N N . VAL B 1 561 ? 210.193 152.446 267.466 1.00 29.15 560 VAL B N 1
ATOM 5206 C CA . VAL B 1 561 ? 211.241 151.447 267.633 1.00 29.15 560 VAL B CA 1
ATOM 5207 C C . VAL B 1 561 ? 212.089 151.388 266.369 1.00 29.15 560 VAL B C 1
ATOM 5208 O O . VAL B 1 561 ? 211.577 151.501 265.248 1.00 29.15 560 VAL B O 1
ATOM 5212 N N . GLY B 1 562 ? 213.398 151.231 266.549 1.00 26.45 561 GLY B N 1
ATOM 5213 C CA . GLY B 1 562 ? 214.335 151.188 265.449 1.00 26.45 561 GLY B CA 1
ATOM 5214 C C . GLY B 1 562 ? 215.087 152.477 265.201 1.00 26.45 561 GLY B C 1
ATOM 5215 O O . GLY B 1 562 ? 216.069 152.463 264.451 1.00 26.45 561 GLY B O 1
ATOM 5216 N N . SER B 1 563 ? 214.657 153.586 265.798 1.00 25.17 562 SER B N 1
ATOM 5217 C CA . SER B 1 563 ? 215.336 154.863 265.640 1.00 25.17 562 SER B CA 1
ATOM 5218 C C . SER B 1 563 ? 215.401 155.574 266.982 1.00 25.17 562 SER B C 1
ATOM 5219 O O . SER B 1 563 ? 214.512 155.429 267.824 1.00 25.17 562 SER B O 1
ATOM 5222 N N . ARG B 1 564 ? 216.468 156.338 267.175 1.00 22.14 563 ARG B N 1
ATOM 5223 C CA . ARG B 1 564 ? 216.668 157.097 268.407 1.00 22.14 563 ARG B CA 1
ATOM 5224 C C . ARG B 1 564 ? 216.187 158.538 268.245 1.00 22.14 563 ARG B C 1
ATOM 5225 O O . ARG B 1 564 ? 216.927 159.501 268.436 1.00 22.14 563 ARG B O 1
ATOM 5233 N N . VAL B 1 565 ? 214.914 158.677 267.889 1.00 25.10 564 VAL B N 1
ATOM 5234 C CA . VAL B 1 565 ? 214.206 159.950 267.970 1.00 25.10 564 VAL B CA 1
ATOM 5235 C C . VAL B 1 565 ? 213.412 159.948 269.268 1.00 25.10 564 VAL B C 1
ATOM 5236 O O . VAL B 1 565 ? 212.707 158.978 269.569 1.00 25.10 564 VAL B O 1
ATOM 5240 N N . PHE B 1 566 ? 213.544 161.015 270.053 1.00 26.25 565 PHE B N 1
ATOM 5241 C CA . PHE B 1 566 ? 213.051 161.019 271.421 1.00 26.25 565 PHE B CA 1
ATOM 5242 C C . PHE B 1 566 ? 212.141 162.210 271.676 1.00 26.25 565 PHE B C 1
ATOM 5243 O O . PHE B 1 566 ? 212.244 163.251 271.021 1.00 26.25 565 PHE B O 1
ATOM 5251 N N . TRP B 1 567 ? 211.245 162.034 272.642 1.00 30.49 566 TRP B N 1
ATOM 5252 C CA . TRP B 1 567 ? 210.413 163.093 273.187 1.00 30.49 566 TRP B CA 1
ATOM 5253 C C . TRP B 1 567 ? 210.870 163.402 274.606 1.00 30.49 566 TRP B C 1
ATOM 5254 O O . TRP B 1 567 ? 211.314 162.513 275.336 1.00 30.49 566 TRP B O 1
ATOM 5265 N N . ARG B 1 568 ? 210.760 164.666 274.994 1.00 32.65 567 ARG B N 1
ATOM 5266 C CA . ARG B 1 568 ? 211.190 165.119 276.311 1.00 32.65 567 ARG B CA 1
ATOM 5267 C C . ARG B 1 568 ? 210.011 165.090 277.274 1.00 32.65 567 ARG B C 1
ATOM 5268 O O . ARG B 1 568 ? 208.923 165.570 276.940 1.00 32.65 567 ARG B O 1
ATOM 5276 N N . CYS B 1 569 ? 210.221 164.525 278.464 1.00 34.65 568 CYS B N 1
ATOM 5277 C CA . CYS B 1 569 ? 209.158 164.475 279.459 1.00 34.65 568 CYS B CA 1
ATOM 5278 C C . CYS B 1 569 ? 209.672 164.966 280.804 1.00 34.65 568 CYS B C 1
ATOM 5279 O O . CYS B 1 569 ? 210.786 164.625 281.217 1.00 34.65 568 CYS B O 1
ATOM 5282 N N . ASN B 1 570 ? 208.840 165.754 281.484 1.00 36.37 569 ASN B N 1
ATOM 5283 C CA . ASN B 1 570 ? 209.155 166.365 282.767 1.00 36.37 569 ASN B CA 1
ATOM 5284 C C . ASN B 1 570 ? 208.203 165.852 283.840 1.00 36.37 569 ASN B C 1
ATOM 5285 O O . ASN B 1 570 ? 207.145 165.291 283.546 1.00 36.37 569 ASN B O 1
ATOM 5290 N N . LEU B 1 571 ? 208.591 166.061 285.097 1.00 37.37 570 LEU B N 1
ATOM 5291 C CA . LEU B 1 571 ? 207.786 165.602 286.222 1.00 37.37 570 LEU B CA 1
ATOM 5292 C C . LEU B 1 571 ? 206.447 166.327 286.271 1.00 37.37 570 LEU B C 1
ATOM 5293 O O . LEU B 1 571 ? 206.358 167.525 285.988 1.00 37.37 570 LEU B O 1
ATOM 5298 N N . THR B 1 572 ? 205.401 165.592 286.642 1.00 40.67 571 THR B N 1
ATOM 5299 C CA . THR B 1 572 ? 204.087 166.184 286.840 1.00 40.67 571 THR B CA 1
ATOM 5300 C C . THR B 1 572 ? 204.019 166.860 288.208 1.00 40.67 571 THR B C 1
ATOM 5301 O O . THR B 1 572 ? 204.973 166.845 288.989 1.00 40.67 571 THR B O 1
ATOM 5305 N N . GLU B 1 573 ? 202.867 167.463 288.504 1.00 43.57 572 GLU B N 1
ATOM 5306 C CA . GLU B 1 573 ? 202.696 168.153 289.777 1.00 43.57 572 GLU B CA 1
ATOM 5307 C C . GLU B 1 573 ? 202.469 167.189 290.933 1.00 43.57 572 GLU B C 1
ATOM 5308 O O . GLU B 1 573 ? 202.811 167.511 292.076 1.00 43.57 572 GLU B O 1
ATOM 5310 N N . ARG B 1 574 ? 201.906 166.014 290.664 1.00 43.04 573 ARG B N 1
ATOM 5311 C CA . ARG B 1 574 ? 201.537 165.072 291.711 1.00 43.04 573 ARG B CA 1
ATOM 5312 C C . ARG B 1 574 ? 202.653 164.092 292.049 1.00 43.04 573 ARG B C 1
ATOM 5313 O O . ARG B 1 574 ? 202.423 163.151 292.816 1.00 43.04 573 ARG B O 1
ATOM 5321 N N . SER B 1 575 ? 203.849 164.281 291.488 1.00 43.39 574 SER B N 1
ATOM 5322 C CA . SER B 1 575 ? 204.998 163.473 291.873 1.00 43.39 574 SER B CA 1
ATOM 5323 C C . SER B 1 575 ? 206.277 164.293 291.993 1.00 43.39 574 SER B C 1
ATOM 5324 O O . SER B 1 575 ? 207.354 163.706 292.150 1.00 43.39 574 SER B O 1
ATOM 5327 N N . ARG B 1 576 ? 206.200 165.623 291.930 1.00 45.04 575 ARG B N 1
ATOM 5328 C CA . ARG B 1 576 ? 207.383 166.471 291.940 1.00 45.04 575 ARG B CA 1
ATOM 5329 C C . ARG B 1 576 ? 207.844 166.839 293.347 1.00 45.04 575 ARG B C 1
ATOM 5330 O O . ARG B 1 576 ? 208.632 167.778 293.504 1.00 45.04 575 ARG B O 1
ATOM 5338 N N . GLN B 1 577 ? 207.382 166.123 294.371 1.00 45.51 576 GLN B N 1
ATOM 5339 C CA . GLN B 1 577 ? 207.971 166.287 295.693 1.00 45.51 576 GLN B CA 1
ATOM 5340 C C . GLN B 1 577 ? 209.358 165.663 295.785 1.00 45.51 576 GLN B C 1
ATOM 5341 O O . GLN B 1 577 ? 210.047 165.862 296.791 1.00 45.51 576 GLN B O 1
ATOM 5347 N N . PHE B 1 578 ? 209.773 164.919 294.761 1.00 43.51 577 PHE B N 1
ATOM 5348 C CA . PHE B 1 578 ? 211.124 164.394 294.629 1.00 43.51 577 PHE B CA 1
ATOM 5349 C C . PHE B 1 578 ? 212.039 165.325 293.844 1.00 43.51 577 PHE B C 1
ATOM 5350 O O . PHE B 1 578 ? 213.194 164.967 293.593 1.00 43.51 577 PHE B O 1
ATOM 5358 N N . LYS B 1 579 ? 211.548 166.497 293.450 1.00 41.77 578 LYS B N 1
ATOM 5359 C CA . LYS B 1 579 ? 212.269 167.356 292.520 1.00 41.77 578 LYS B CA 1
ATOM 5360 C C . LYS B 1 579 ? 213.589 167.840 293.108 1.00 41.77 578 LYS B C 1
ATOM 5361 O O . LYS B 1 579 ? 213.689 168.132 294.303 1.00 41.77 578 LYS B O 1
ATOM 5367 N N . GLY B 1 580 ? 214.609 167.923 292.252 1.00 39.53 579 GLY B N 1
ATOM 5368 C CA . GLY B 1 580 ? 215.879 168.524 292.598 1.00 39.53 579 GLY B CA 1
ATOM 5369 C C . GLY B 1 580 ? 216.968 167.556 293.010 1.00 39.53 579 GLY B C 1
ATOM 5370 O O . GLY B 1 580 ? 218.134 167.961 293.077 1.00 39.53 579 GLY B O 1
ATOM 5371 N N . LEU B 1 581 ? 216.633 166.302 293.278 1.00 39.76 580 LEU B N 1
ATOM 5372 C CA . LEU B 1 581 ? 217.584 165.318 293.777 1.00 39.76 580 LEU B CA 1
ATOM 5373 C C . LEU B 1 581 ? 217.755 164.185 292.764 1.00 39.76 580 LEU B C 1
ATOM 5374 O O . LEU B 1 581 ? 217.160 164.188 291.685 1.00 39.76 580 LEU B O 1
ATOM 5379 N N . SER B 1 582 ? 218.591 163.214 293.122 1.00 35.86 581 SER B N 1
ATOM 5380 C CA . SER B 1 582 ? 219.067 162.193 292.199 1.00 35.86 581 SER B CA 1
ATOM 5381 C C . SER B 1 582 ? 218.333 160.871 292.404 1.00 35.86 581 SER B C 1
ATOM 5382 O O . SER B 1 582 ? 217.585 160.682 293.363 1.00 35.86 581 SER B O 1
ATOM 5385 N N . PHE B 1 583 ? 218.569 159.940 291.476 1.00 34.03 582 PHE B N 1
ATOM 5386 C CA . PHE B 1 583 ? 217.880 158.654 291.523 1.00 34.03 582 PHE B CA 1
ATOM 5387 C C . PHE B 1 583 ? 218.332 157.808 292.708 1.00 34.03 582 PHE B C 1
ATOM 5388 O O . PHE B 1 583 ? 217.543 157.013 293.231 1.00 34.03 582 PHE B O 1
ATOM 5396 N N . TRP B 1 584 ? 219.586 157.959 293.144 1.00 34.86 583 TRP B N 1
ATOM 5397 C CA . TRP B 1 584 ? 220.073 157.185 294.284 1.00 34.86 583 TRP B CA 1
ATOM 5398 C C . TRP B 1 584 ? 219.307 157.532 295.556 1.00 34.86 583 TRP B C 1
ATOM 5399 O O . TRP B 1 584 ? 218.936 156.642 296.333 1.00 34.86 583 TRP B O 1
ATOM 5410 N N . GLU B 1 585 ? 219.059 158.824 295.782 1.00 36.95 584 GLU B N 1
ATOM 5411 C CA . GLU B 1 585 ? 218.278 159.239 296.941 1.00 36.95 584 GLU B CA 1
ATOM 5412 C C . GLU B 1 585 ? 216.859 158.692 296.870 1.00 36.95 584 GLU B C 1
ATOM 5413 O O . GLU B 1 585 ? 216.298 158.270 297.886 1.00 36.95 584 GLU B O 1
ATOM 5419 N N . VAL B 1 586 ? 216.261 158.700 295.677 1.00 37.51 585 VAL B N 1
ATOM 5420 C CA . VAL B 1 586 ? 214.910 158.167 295.514 1.00 37.51 585 VAL B CA 1
ATOM 5421 C C . VAL B 1 586 ? 214.882 156.683 295.854 1.00 37.51 585 VAL B C 1
ATOM 5422 O O . VAL B 1 586 ? 213.986 156.207 296.564 1.00 37.51 585 VAL B O 1
ATOM 5426 N N . TRP B 1 587 ? 215.861 155.927 295.349 1.00 36.53 586 TRP B N 1
ATOM 5427 C CA . TRP B 1 587 ? 215.893 154.498 295.638 1.00 36.53 586 TRP B CA 1
ATOM 5428 C C . TRP B 1 587 ? 216.069 154.247 297.129 1.00 36.53 586 TRP B C 1
ATOM 5429 O O . TRP B 1 587 ? 215.421 153.360 297.696 1.00 36.53 586 TRP B O 1
ATOM 5440 N N . ASP B 1 588 ? 216.936 155.026 297.782 1.00 39.26 587 ASP B N 1
ATOM 5441 C CA . ASP B 1 588 ? 217.131 154.867 299.221 1.00 39.26 587 ASP B CA 1
ATOM 5442 C C . ASP B 1 588 ? 215.853 155.176 299.994 1.00 39.26 587 ASP B C 1
ATOM 5443 O O . ASP B 1 588 ? 215.498 154.458 300.938 1.00 39.26 587 ASP B O 1
ATOM 5445 N N . ILE B 1 589 ? 215.152 156.245 299.609 1.00 39.96 588 ILE B N 1
ATOM 5446 C CA . ILE B 1 589 ? 213.917 156.621 300.293 1.00 39.96 588 ILE B CA 1
ATOM 5447 C C . ILE B 1 589 ? 212.869 155.526 300.141 1.00 39.96 588 ILE B C 1
ATOM 5448 O O . ILE B 1 589 ? 212.207 155.139 301.111 1.00 39.96 588 ILE B O 1
ATOM 5453 N N . GLN B 1 590 ? 212.701 155.010 298.922 1.00 42.24 589 GLN B N 1
ATOM 5454 C CA . GLN B 1 590 ? 211.724 153.945 298.711 1.00 42.24 589 GLN B CA 1
ATOM 5455 C C . GLN B 1 590 ? 212.097 152.690 299.490 1.00 42.24 589 GLN B C 1
ATOM 5456 O O . GLN B 1 590 ? 211.226 152.035 300.079 1.00 42.24 589 GLN B O 1
ATOM 5462 N N . ALA B 1 591 ? 213.386 152.339 299.512 1.00 42.83 590 ALA B N 1
ATOM 5463 C CA . ALA B 1 591 ? 213.813 151.154 300.247 1.00 42.83 590 ALA B CA 1
ATOM 5464 C C . ALA B 1 591 ? 213.545 151.301 301.739 1.00 42.83 590 ALA B C 1
ATOM 5465 O O . ALA B 1 591 ? 213.058 150.365 302.384 1.00 42.83 590 ALA B O 1
ATOM 5467 N N . GLN B 1 592 ? 213.846 152.472 302.308 1.00 44.95 591 GLN B N 1
ATOM 5468 C CA . GLN B 1 592 ? 213.619 152.651 303.738 1.00 44.95 591 GLN B CA 1
ATOM 5469 C C . GLN B 1 592 ? 212.132 152.718 304.066 1.00 44.95 591 GLN B C 1
ATOM 5470 O O . GLN B 1 592 ? 211.716 152.234 305.124 1.00 44.95 591 GLN B O 1
ATOM 5476 N N . GLU B 1 593 ? 211.313 153.288 303.175 1.00 45.57 592 GLU B N 1
ATOM 5477 C CA . GLU B 1 593 ? 209.869 153.255 303.386 1.00 45.57 592 GLU B CA 1
ATOM 5478 C C . GLU B 1 593 ? 209.344 151.826 303.374 1.00 45.57 592 GLU B C 1
ATOM 5479 O O . GLU B 1 593 ? 208.513 151.455 304.211 1.00 45.57 592 GLU B O 1
ATOM 5485 N N . LYS B 1 594 ? 209.819 151.008 302.433 1.00 46.52 593 LYS B N 1
ATOM 5486 C CA . LYS B 1 594 ? 209.392 149.613 302.389 1.00 46.52 593 LYS B CA 1
ATOM 5487 C C . LYS B 1 594 ? 209.852 148.857 303.629 1.00 46.52 593 LYS B C 1
ATOM 5488 O O . LYS B 1 594 ? 209.128 148.000 304.148 1.00 46.52 593 LYS B O 1
ATOM 5490 N N . HIS B 1 595 ? 211.059 149.157 304.115 1.00 47.49 594 HIS B N 1
ATOM 5491 C CA . HIS B 1 595 ? 211.574 148.465 305.293 1.00 47.49 594 HIS B CA 1
ATOM 5492 C C . HIS B 1 595 ? 210.822 148.869 306.556 1.00 47.49 594 HIS B C 1
ATOM 5493 O O . HIS B 1 595 ? 210.576 148.031 307.432 1.00 47.49 594 HIS B O 1
ATOM 5495 N N . ASN B 1 596 ? 210.451 150.143 306.674 1.00 48.86 595 ASN B N 1
ATOM 5496 C CA . ASN B 1 596 ? 209.799 150.656 307.871 1.00 48.86 595 ASN B CA 1
ATOM 5497 C C . ASN B 1 596 ? 208.279 150.598 307.801 1.00 48.86 595 ASN B C 1
ATOM 5498 O O . ASN B 1 596 ? 207.616 150.963 308.776 1.00 48.86 595 ASN B O 1
ATOM 5503 N N . LYS B 1 597 ? 207.712 150.156 306.679 1.00 48.93 596 LYS B N 1
ATOM 5504 C CA . LYS B 1 597 ? 206.270 149.987 306.550 1.00 48.93 596 LYS B CA 1
ATOM 5505 C C . LYS B 1 597 ? 205.849 148.528 306.683 1.00 48.93 596 LYS B C 1
ATOM 5506 O O . LYS B 1 597 ? 204.690 148.193 306.421 1.00 48.93 596 LYS B O 1
ATOM 5508 N N . ALA B 1 598 ? 206.767 147.656 307.084 1.00 50.54 597 ALA B N 1
ATOM 5509 C CA . ALA B 1 598 ? 206.465 146.239 307.244 1.00 50.54 597 ALA B CA 1
ATOM 5510 C C . ALA B 1 598 ? 207.408 145.596 308.255 1.00 50.54 597 ALA B C 1
ATOM 5511 O O . ALA B 1 598 ? 208.349 146.231 308.730 1.00 50.54 597 ALA B O 1
ATOM 5513 N N . MET C 1 2 ? 252.002 260.691 182.449 1.00 37.22 1 MET C N 1
ATOM 5514 C CA . MET C 1 2 ? 252.209 260.068 181.148 1.00 37.22 1 MET C CA 1
ATOM 5515 C C . MET C 1 2 ? 252.941 258.738 181.287 1.00 37.22 1 MET C C 1
ATOM 5516 O O . MET C 1 2 ? 252.317 257.692 181.460 1.00 37.22 1 MET C O 1
ATOM 5518 N N . TRP C 1 3 ? 254.269 258.787 181.211 1.00 36.49 2 TRP C N 1
ATOM 5519 C CA . TRP C 1 3 ? 255.105 257.604 181.339 1.00 36.49 2 TRP C CA 1
ATOM 5520 C C . TRP C 1 3 ? 256.232 257.875 182.324 1.00 36.49 2 TRP C C 1
ATOM 5521 O O . TRP C 1 3 ? 256.602 259.023 182.581 1.00 36.49 2 TRP C O 1
ATOM 5532 N N . GLN C 1 4 ? 256.771 256.796 182.875 1.00 29.59 3 GLN C N 1
ATOM 5533 C CA . GLN C 1 4 ? 257.939 256.851 183.739 1.00 29.59 3 GLN C CA 1
ATOM 5534 C C . GLN C 1 4 ? 259.192 256.488 182.951 1.00 29.59 3 GLN C C 1
ATOM 5535 O O . GLN C 1 4 ? 259.134 256.072 181.792 1.00 29.59 3 GLN C O 1
ATOM 5541 N N . ILE C 1 5 ? 260.335 256.657 183.594 1.00 25.83 4 ILE C N 1
ATOM 5542 C CA . ILE C 1 5 ? 261.604 256.240 183.012 1.00 25.83 4 ILE C CA 1
ATOM 5543 C C . ILE C 1 5 ? 261.783 254.747 183.244 1.00 25.83 4 ILE C C 1
ATOM 5544 O O . ILE C 1 5 ? 261.440 254.226 184.312 1.00 25.83 4 ILE C O 1
ATOM 5549 N N . ASN C 1 6 ? 262.300 254.051 182.227 1.00 24.80 5 ASN C N 1
ATOM 5550 C CA . ASN C 1 6 ? 262.631 252.625 182.300 1.00 24.80 5 ASN C CA 1
ATOM 5551 C C . ASN C 1 6 ? 261.383 251.748 182.383 1.00 24.80 5 ASN C C 1
ATOM 5552 O O . ASN C 1 6 ? 261.339 250.786 183.148 1.00 24.80 5 ASN C O 1
ATOM 5557 N N . GLU C 1 7 ? 260.371 252.065 181.584 1.00 31.87 6 GLU C N 1
ATOM 5558 C CA . GLU C 1 7 ? 259.153 251.272 181.530 1.00 31.87 6 GLU C CA 1
ATOM 5559 C C . GLU C 1 7 ? 258.935 250.758 180.112 1.00 31.87 6 GLU C C 1
ATOM 5560 O O . GLU C 1 7 ? 259.260 251.433 179.131 1.00 31.87 6 GLU C O 1
ATOM 5566 N N . VAL C 1 8 ? 258.393 249.546 180.014 1.00 34.90 7 VAL C N 1
ATOM 5567 C CA . VAL C 1 8 ? 258.327 248.795 178.766 1.00 34.90 7 VAL C CA 1
ATOM 5568 C C . VAL C 1 8 ? 256.899 248.810 178.241 1.00 34.90 7 VAL C C 1
ATOM 5569 O O . VAL C 1 8 ? 255.939 248.739 179.017 1.00 34.90 7 VAL C O 1
ATOM 5573 N N . VAL C 1 9 ? 256.762 248.921 176.918 1.00 36.92 8 VAL C N 1
ATOM 5574 C CA . VAL C 1 9 ? 255.468 248.911 176.246 1.00 36.92 8 VAL C CA 1
ATOM 5575 C C . VAL C 1 9 ? 255.536 247.995 175.030 1.00 36.92 8 VAL C C 1
ATOM 5576 O O . VAL C 1 9 ? 256.607 247.713 174.493 1.00 36.92 8 VAL C O 1
ATOM 5580 N N . LEU C 1 10 ? 254.370 247.526 174.596 1.00 42.64 9 LEU C N 1
ATOM 5581 C CA . LEU C 1 10 ? 254.241 246.811 173.331 1.00 42.64 9 LEU C CA 1
ATOM 5582 C C . LEU C 1 10 ? 253.755 247.763 172.249 1.00 42.64 9 LEU C C 1
ATOM 5583 O O . LEU C 1 10 ? 252.744 248.454 172.427 1.00 42.64 9 LEU C O 1
ATOM 5588 N N . PHE C 1 11 ? 254.484 247.789 171.134 1.00 43.81 10 PHE C N 1
ATOM 5589 C CA . PHE C 1 11 ? 254.147 248.550 169.932 1.00 43.81 10 PHE C CA 1
ATOM 5590 C C . PHE C 1 11 ? 254.073 247.534 168.797 1.00 43.81 10 PHE C C 1
ATOM 5591 O O . PHE C 1 11 ? 255.098 247.178 168.210 1.00 43.81 10 PHE C O 1
ATOM 5599 N N . ASP C 1 12 ? 252.857 247.070 168.502 1.00 45.94 11 ASP C N 1
ATOM 5600 C CA . ASP C 1 12 ? 252.619 246.037 167.493 1.00 45.94 11 ASP C CA 1
ATOM 5601 C C . ASP C 1 12 ? 253.360 244.748 167.845 1.00 45.94 11 ASP C C 1
ATOM 5602 O O . ASP C 1 12 ? 254.137 244.213 167.052 1.00 45.94 11 ASP C O 1
ATOM 5607 N N . ASN C 1 13 ? 253.108 244.254 169.060 1.00 45.35 12 ASN C N 1
ATOM 5608 C CA . ASN C 1 13 ? 253.690 243.004 169.555 1.00 45.35 12 ASN C CA 1
ATOM 5609 C C . ASN C 1 13 ? 255.217 243.050 169.554 1.00 45.35 12 ASN C C 1
ATOM 5610 O O . ASN C 1 13 ? 255.886 242.056 169.264 1.00 45.35 12 ASN C O 1
ATOM 5615 N N . ASP C 1 14 ? 255.773 244.212 169.886 1.00 42.18 13 ASP C N 1
ATOM 5616 C CA . ASP C 1 14 ? 257.215 244.387 170.000 1.00 42.18 13 ASP C CA 1
ATOM 5617 C C . ASP C 1 14 ? 257.531 245.207 171.245 1.00 42.18 13 ASP C C 1
ATOM 5618 O O . ASP C 1 14 ? 257.018 246.322 171.397 1.00 42.18 13 ASP C O 1
ATOM 5623 N N . PRO C 1 15 ? 258.358 244.694 172.159 1.00 36.59 14 PRO C N 1
ATOM 5624 C CA . PRO C 1 15 ? 258.630 245.422 173.407 1.00 36.59 14 PRO C CA 1
ATOM 5625 C C . PRO C 1 15 ? 259.668 246.520 173.204 1.00 36.59 14 PRO C C 1
ATOM 5626 O O . PRO C 1 15 ? 260.706 246.307 172.575 1.00 36.59 14 PRO C O 1
ATOM 5630 N N . TYR C 1 16 ? 259.376 247.699 173.748 1.00 34.01 15 TYR C N 1
ATOM 5631 C CA . TYR C 1 16 ? 260.267 248.847 173.699 1.00 34.01 15 TYR C CA 1
ATOM 5632 C C . TYR C 1 16 ? 260.384 249.442 175.096 1.00 34.01 15 TYR C C 1
ATOM 5633 O O . TYR C 1 16 ? 259.447 249.370 175.895 1.00 34.01 15 TYR C O 1
ATOM 5642 N N . ARG C 1 17 ? 261.539 250.039 175.383 1.00 27.82 16 ARG C N 1
ATOM 5643 C CA . ARG C 1 17 ? 261.814 250.651 176.676 1.00 27.82 16 ARG C CA 1
ATOM 5644 C C . ARG C 1 17 ? 262.073 252.138 176.496 1.00 27.82 16 ARG C C 1
ATOM 5645 O O . ARG C 1 17 ? 262.847 252.534 175.616 1.00 27.82 16 ARG C O 1
ATOM 5653 N N . ILE C 1 18 ? 261.442 252.947 177.346 1.00 28.38 17 ILE C N 1
ATOM 5654 C CA . ILE C 1 18 ? 261.618 254.396 177.334 1.00 28.38 17 ILE C CA 1
ATOM 5655 C C . ILE C 1 18 ? 262.883 254.748 178.104 1.00 28.38 17 ILE C C 1
ATOM 5656 O O . ILE C 1 18 ? 263.057 254.337 179.257 1.00 28.38 17 ILE C O 1
ATOM 5661 N N . LEU C 1 19 ? 263.768 255.518 177.475 1.00 26.82 18 LEU C N 1
ATOM 5662 C CA . LEU C 1 19 ? 265.034 255.885 178.090 1.00 26.82 18 LEU C CA 1
ATOM 5663 C C . LEU C 1 19 ? 265.025 257.286 178.680 1.00 26.82 18 LEU C C 1
ATOM 5664 O O . LEU C 1 19 ? 265.537 257.488 179.784 1.00 26.82 18 LEU C O 1
ATOM 5669 N N . ALA C 1 20 ? 264.457 258.260 177.976 1.00 31.86 19 ALA C N 1
ATOM 5670 C CA . ALA C 1 20 ? 264.421 259.630 178.462 1.00 31.86 19 ALA C CA 1
ATOM 5671 C C . ALA C 1 20 ? 263.158 260.309 177.957 1.00 31.86 19 ALA C C 1
ATOM 5672 O O . ALA C 1 20 ? 262.698 260.033 176.847 1.00 31.86 19 ALA C O 1
ATOM 5674 N N . ILE C 1 21 ? 262.602 261.189 178.784 1.00 37.40 20 ILE C N 1
ATOM 5675 C CA . ILE C 1 21 ? 261.451 262.008 178.425 1.00 37.40 20 ILE C CA 1
ATOM 5676 C C . ILE C 1 21 ? 261.849 263.465 178.591 1.00 37.40 20 ILE C C 1
ATOM 5677 O O . ILE C 1 21 ? 262.344 263.862 179.652 1.00 37.40 20 ILE C O 1
ATOM 5682 N N . GLU C 1 22 ? 261.641 264.253 177.544 1.00 46.27 21 GLU C N 1
ATOM 5683 C CA . GLU C 1 22 ? 262.030 265.653 177.516 1.00 46.27 21 GLU C CA 1
ATOM 5684 C C . GLU C 1 22 ? 260.898 266.439 176.869 1.00 46.27 21 GLU C C 1
ATOM 5685 O O . GLU C 1 22 ? 260.019 265.873 176.214 1.00 46.27 21 GLU C O 1
ATOM 5691 N N . ASP C 1 23 ? 260.908 267.756 177.069 1.00 48.50 22 ASP C N 1
ATOM 5692 C CA . ASP C 1 23 ? 259.815 268.591 176.588 1.00 48.50 22 ASP C CA 1
ATOM 5693 C C . ASP C 1 23 ? 259.739 268.547 175.068 1.00 48.50 22 ASP C C 1
ATOM 5694 O O . ASP C 1 23 ? 260.578 269.132 174.376 1.00 48.50 22 ASP C O 1
ATOM 5699 N N . GLY C 1 24 ? 258.730 267.852 174.545 1.00 47.63 23 GLY C N 1
ATOM 5700 C CA . GLY C 1 24 ? 258.525 267.742 173.117 1.00 47.63 23 GLY C CA 1
ATOM 5701 C C . GLY C 1 24 ? 259.221 266.587 172.433 1.00 47.63 23 GLY C C 1
ATOM 5702 O O . GLY C 1 24 ? 259.136 266.483 171.204 1.00 47.63 23 GLY C O 1
ATOM 5703 N N . GLN C 1 25 ? 259.894 265.708 173.176 1.00 44.07 24 GLN C N 1
ATOM 5704 C CA . GLN C 1 25 ? 260.592 264.578 172.575 1.00 44.07 24 GLN C CA 1
ATOM 5705 C C . GLN C 1 25 ? 260.578 263.394 173.532 1.00 44.07 24 GLN C C 1
ATOM 5706 O O . GLN C 1 25 ? 260.631 263.573 174.751 1.00 44.07 24 GLN C O 1
ATOM 5712 N N . VAL C 1 26 ? 260.510 262.188 172.973 1.00 38.55 25 VAL C N 1
ATOM 5713 C CA . VAL C 1 26 ? 260.602 260.950 173.738 1.00 38.55 25 VAL C CA 1
ATOM 5714 C C . VAL C 1 26 ? 261.578 260.019 173.031 1.00 38.55 25 VAL C C 1
ATOM 5715 O O . VAL C 1 26 ? 261.481 259.817 171.814 1.00 38.55 25 VAL C O 1
ATOM 5719 N N . VAL C 1 27 ? 262.604 259.548 173.775 1.00 34.64 26 VAL C N 1
ATOM 5720 C CA . VAL C 1 27 ? 263.633 258.592 173.266 1.00 34.64 26 VAL C CA 1
ATOM 5721 C C . VAL C 1 27 ? 263.399 257.162 173.746 1.00 34.64 26 VAL C C 1
ATOM 5722 O O . VAL C 1 27 ? 263.254 256.938 174.922 1.00 34.64 26 VAL C O 1
ATOM 5726 N N . TRP C 1 28 ? 263.349 256.204 172.838 1.00 36.27 27 TRP C N 1
ATOM 5727 C CA . TRP C 1 28 ? 263.086 254.834 173.190 1.00 36.27 27 TRP C CA 1
ATOM 5728 C C . TRP C 1 28 ? 263.983 253.846 172.484 1.00 36.27 27 TRP C C 1
ATOM 5729 O O . TRP C 1 28 ? 264.710 254.213 171.589 1.00 36.27 27 TRP C O 1
ATOM 5740 N N . MET C 1 29 ? 263.985 252.603 172.922 1.00 33.40 28 MET C N 1
ATOM 5741 C CA . MET C 1 29 ? 264.788 251.577 172.283 1.00 33.40 28 MET C CA 1
ATOM 5742 C C . MET C 1 29 ? 264.134 250.234 172.292 1.00 33.40 28 MET C C 1
ATOM 5743 O O . MET C 1 29 ? 263.397 249.904 173.192 1.00 33.40 28 MET C O 1
ATOM 5748 N N . GLN C 1 30 ? 264.425 249.445 171.274 1.00 32.85 29 GLN C N 1
ATOM 5749 C CA . GLN C 1 30 ? 263.887 248.092 171.231 1.00 32.85 29 GLN C CA 1
ATOM 5750 C C . GLN C 1 30 ? 264.796 247.149 172.007 1.00 32.85 29 GLN C C 1
ATOM 5751 O O . GLN C 1 30 ? 266.020 247.300 172.000 1.00 32.85 29 GLN C O 1
ATOM 5757 N N . ILE C 1 31 ? 264.187 246.181 172.690 1.00 31.09 30 ILE C N 1
ATOM 5758 C CA . ILE C 1 31 ? 264.930 245.292 173.575 1.00 31.09 30 ILE C CA 1
ATOM 5759 C C . ILE C 1 31 ? 264.760 243.843 173.132 1.00 31.09 30 ILE C C 1
ATOM 5760 O O . ILE C 1 31 ? 264.821 242.919 173.951 1.00 31.09 30 ILE C O 1
ATOM 5765 N N . SER C 1 32 ? 264.570 243.632 171.831 1.00 36.01 31 SER C N 1
ATOM 5766 C CA . SER C 1 32 ? 264.351 242.299 171.286 1.00 36.01 31 SER C CA 1
ATOM 5767 C C . SER C 1 32 ? 265.472 241.806 170.385 1.00 36.01 31 SER C C 1
ATOM 5768 O O . SER C 1 32 ? 265.728 240.601 170.350 1.00 36.01 31 SER C O 1
ATOM 5771 N N . ALA C 1 33 ? 266.139 242.695 169.657 1.00 35.59 32 ALA C N 1
ATOM 5772 C CA . ALA C 1 33 ? 267.219 242.327 168.757 1.00 35.59 32 ALA C CA 1
ATOM 5773 C C . ALA C 1 33 ? 268.558 242.475 169.474 1.00 35.59 32 ALA C C 1
ATOM 5774 O O . ALA C 1 33 ? 268.620 242.682 170.689 1.00 35.59 32 ALA C O 1
ATOM 5776 N N . ASP C 1 34 ? 269.652 242.360 168.719 1.00 36.18 33 ASP C N 1
ATOM 5777 C CA . ASP C 1 34 ? 270.995 242.448 169.280 1.00 36.18 33 ASP C CA 1
ATOM 5778 C C . ASP C 1 34 ? 271.811 243.569 168.645 1.00 36.18 33 ASP C C 1
ATOM 5779 O O . ASP C 1 34 ? 273.028 243.630 168.839 1.00 36.18 33 ASP C O 1
ATOM 5784 N N . LYS C 1 35 ? 271.165 244.453 167.886 1.00 36.93 34 LYS C N 1
ATOM 5785 C CA . LYS C 1 35 ? 271.806 245.644 167.345 1.00 36.93 34 LYS C CA 1
ATOM 5786 C C . LYS C 1 35 ? 270.819 246.800 167.381 1.00 36.93 34 LYS C C 1
ATOM 5787 O O . LYS C 1 35 ? 269.642 246.632 167.708 1.00 36.93 34 LYS C O 1
ATOM 5793 N N . GLY C 1 36 ? 271.317 247.982 167.045 1.00 36.89 35 GLY C N 1
ATOM 5794 C CA . GLY C 1 36 ? 270.510 249.183 166.992 1.00 36.89 35 GLY C CA 1
ATOM 5795 C C . GLY C 1 36 ? 271.026 250.251 167.935 1.00 36.89 35 GLY C C 1
ATOM 5796 O O . GLY C 1 36 ? 271.919 250.034 168.751 1.00 36.89 35 GLY C O 1
ATOM 5797 N N . VAL C 1 37 ? 270.434 251.435 167.793 1.00 34.88 36 VAL C N 1
ATOM 5798 C CA . VAL C 1 37 ? 270.722 252.564 168.680 1.00 34.88 36 VAL C CA 1
ATOM 5799 C C . VAL C 1 37 ? 269.418 253.213 169.098 1.00 34.88 36 VAL C C 1
ATOM 5800 O O . VAL C 1 37 ? 268.380 253.057 168.438 1.00 34.88 36 VAL C O 1
ATOM 5804 N N . PRO C 1 38 ? 269.428 253.924 170.228 1.00 33.98 37 PRO C N 1
ATOM 5805 C CA . PRO C 1 38 ? 268.201 254.585 170.692 1.00 33.98 37 PRO C CA 1
ATOM 5806 C C . PRO C 1 38 ? 267.692 255.603 169.682 1.00 33.98 37 PRO C C 1
ATOM 5807 O O . PRO C 1 38 ? 268.466 256.276 168.999 1.00 33.98 37 PRO C O 1
ATOM 5811 N N . GLN C 1 39 ? 266.365 255.712 169.596 1.00 36.12 38 GLN C N 1
ATOM 5812 C CA . GLN C 1 39 ? 265.733 256.601 168.631 1.00 36.12 38 GLN C CA 1
ATOM 5813 C C . GLN C 1 39 ? 264.620 257.397 169.298 1.00 36.12 38 GLN C C 1
ATOM 5814 O O . GLN C 1 39 ? 263.966 256.924 170.232 1.00 36.12 38 GLN C O 1
ATOM 5820 N N . ALA C 1 40 ? 264.401 258.607 168.789 1.00 38.29 39 ALA C N 1
ATOM 5821 C CA . ALA C 1 40 ? 263.497 259.579 169.382 1.00 38.29 39 ALA C CA 1
ATOM 5822 C C . ALA C 1 40 ? 262.411 259.985 168.396 1.00 38.29 39 ALA C C 1
ATOM 5823 O O . ALA C 1 40 ? 262.569 259.860 167.178 1.00 38.29 39 ALA C O 1
ATOM 5825 N N . ARG C 1 41 ? 261.300 260.473 168.941 1.00 44.47 40 ARG C N 1
ATOM 5826 C CA . ARG C 1 41 ? 260.269 261.122 168.132 1.00 44.47 40 ARG C CA 1
ATOM 5827 C C . ARG C 1 41 ? 259.372 261.949 169.051 1.00 44.47 40 ARG C C 1
ATOM 5828 O O . ARG C 1 41 ? 259.738 262.259 170.189 1.00 44.47 40 ARG C O 1
ATOM 5836 N N . ALA C 1 42 ? 258.204 262.336 168.543 1.00 46.26 41 ALA C N 1
ATOM 5837 C CA . ALA C 1 42 ? 257.333 263.282 169.225 1.00 46.26 41 ALA C CA 1
ATOM 5838 C C . ALA C 1 42 ? 256.235 262.572 170.011 1.00 46.26 41 ALA C C 1
ATOM 5839 O O . ALA C 1 42 ? 255.802 261.471 169.662 1.00 46.26 41 ALA C O 1
ATOM 5841 N N . GLU C 1 43 ? 255.786 263.229 171.085 1.00 48.14 42 GLU C N 1
ATOM 5842 C CA . GLU C 1 43 ? 254.774 262.648 171.963 1.00 48.14 42 GLU C CA 1
ATOM 5843 C C . GLU C 1 43 ? 253.417 262.533 171.281 1.00 48.14 42 GLU C C 1
ATOM 5844 O O . GLU C 1 43 ? 252.639 261.630 171.609 1.00 48.14 42 GLU C O 1
ATOM 5850 N N . LEU C 1 44 ? 253.107 263.446 170.358 1.00 49.46 43 LEU C N 1
ATOM 5851 C CA . LEU C 1 44 ? 251.801 263.429 169.707 1.00 49.46 43 LEU C CA 1
ATOM 5852 C C . LEU C 1 44 ? 251.595 262.139 168.924 1.00 49.46 43 LEU C C 1
ATOM 5853 O O . LEU C 1 44 ? 250.494 261.576 168.915 1.00 49.46 43 LEU C O 1
ATOM 5858 N N . LEU C 1 45 ? 252.648 261.655 168.261 1.00 49.34 44 LEU C N 1
ATOM 5859 C CA . LEU C 1 45 ? 252.568 260.364 167.589 1.00 49.34 44 LEU C CA 1
ATOM 5860 C C . LEU C 1 45 ? 252.229 259.256 168.577 1.00 49.34 44 LEU C C 1
ATOM 5861 O O . LEU C 1 45 ? 251.381 258.403 168.296 1.00 49.34 44 LEU C O 1
ATOM 5866 N N . LEU C 1 46 ? 252.886 259.253 169.740 1.00 47.85 45 LEU C N 1
ATOM 5867 C CA . LEU C 1 46 ? 252.624 258.223 170.739 1.00 47.85 45 LEU C CA 1
ATOM 5868 C C . LEU C 1 46 ? 251.188 258.288 171.238 1.00 47.85 45 LEU C C 1
ATOM 5869 O O . LEU C 1 46 ? 250.545 257.251 171.438 1.00 47.85 45 LEU C O 1
ATOM 5874 N N . MET C 1 47 ? 250.668 259.499 171.445 1.00 51.62 46 MET C N 1
ATOM 5875 C CA . MET C 1 47 ? 249.268 259.648 171.829 1.00 51.62 46 MET C CA 1
ATOM 5876 C C . MET C 1 47 ? 248.346 259.114 170.740 1.00 51.62 46 MET C C 1
ATOM 5877 O O . MET C 1 47 ? 247.324 258.482 171.032 1.00 51.62 46 MET C O 1
ATOM 5882 N N . GLN C 1 48 ? 248.690 259.363 169.476 1.00 52.04 47 GLN C N 1
ATOM 5883 C CA . GLN C 1 48 ? 247.883 258.860 168.369 1.00 52.04 47 GLN C CA 1
ATOM 5884 C C . GLN C 1 48 ? 247.860 257.335 168.347 1.00 52.04 47 GLN C C 1
ATOM 5885 O O . GLN C 1 48 ? 246.799 256.718 168.196 1.00 52.04 47 GLN C O 1
ATOM 5891 N N . TYR C 1 49 ? 249.030 256.708 168.501 1.00 49.46 48 TYR C N 1
ATOM 5892 C CA . TYR C 1 49 ? 249.072 255.247 168.525 1.00 49.46 48 TYR C CA 1
ATOM 5893 C C . TYR C 1 49 ? 248.332 254.684 169.731 1.00 49.46 48 TYR C C 1
ATOM 5894 O O . TYR C 1 49 ? 247.684 253.637 169.623 1.00 49.46 48 TYR C O 1
ATOM 5903 N N . LEU C 1 50 ? 248.422 255.352 170.883 1.00 50.33 49 LEU C N 1
ATOM 5904 C CA . LEU C 1 50 ? 247.686 254.896 172.056 1.00 50.33 49 LEU C CA 1
ATOM 5905 C C . LEU C 1 50 ? 246.182 254.991 171.834 1.00 50.33 49 LEU C C 1
ATOM 5906 O O . LEU C 1 50 ? 245.432 254.090 172.228 1.00 50.33 49 LEU C O 1
ATOM 5911 N N . ASP C 1 51 ? 245.724 256.080 171.211 1.00 52.04 50 ASP C N 1
ATOM 5912 C CA . ASP C 1 51 ? 244.302 256.224 170.918 1.00 52.04 50 ASP C CA 1
ATOM 5913 C C . ASP C 1 51 ? 243.831 255.160 169.935 1.00 52.04 50 ASP C C 1
ATOM 5914 O O . ASP C 1 51 ? 242.746 254.590 170.098 1.00 52.04 50 ASP C O 1
ATOM 5919 N N . GLU C 1 52 ? 244.633 254.881 168.904 1.00 50.79 51 GLU C N 1
ATOM 5920 C CA . GLU C 1 52 ? 244.283 253.815 167.970 1.00 50.79 51 GLU C CA 1
ATOM 5921 C C . GLU C 1 52 ? 244.252 252.462 168.668 1.00 50.79 51 GLU C C 1
ATOM 5922 O O . GLU C 1 52 ? 243.384 251.628 168.386 1.00 50.79 51 GLU C O 1
ATOM 5928 N N . GLY C 1 53 ? 245.192 252.226 169.579 1.00 49.59 52 GLY C N 1
ATOM 5929 C CA . GLY C 1 53 ? 245.313 250.955 170.259 1.00 49.59 52 GLY C CA 1
ATOM 5930 C C . GLY C 1 53 ? 246.554 250.162 169.917 1.00 49.59 52 GLY C C 1
ATOM 5931 O O . GLY C 1 53 ? 246.585 248.954 170.180 1.00 49.59 52 GLY C O 1
ATOM 5932 N N . ARG C 1 54 ? 247.575 250.797 169.338 1.00 49.16 53 ARG C N 1
ATOM 5933 C CA . ARG C 1 54 ? 248.766 250.064 168.920 1.00 49.16 53 ARG C CA 1
ATOM 5934 C C . ARG C 1 54 ? 249.759 249.904 170.068 1.00 49.16 53 ARG C C 1
ATOM 5935 O O . ARG C 1 54 ? 250.441 248.878 170.162 1.00 49.16 53 ARG C O 1
ATOM 5943 N N . LEU C 1 55 ? 249.856 250.898 170.948 1.00 47.10 54 LEU C N 1
ATOM 5944 C CA . LEU C 1 55 ? 250.685 250.805 172.144 1.00 47.10 54 LEU C CA 1
ATOM 5945 C C . LEU C 1 55 ? 249.864 250.270 173.307 1.00 47.10 54 LEU C C 1
ATOM 5946 O O . LEU C 1 55 ? 248.737 250.721 173.539 1.00 47.10 54 LEU C O 1
ATOM 5951 N N . VAL C 1 56 ? 250.434 249.312 174.037 1.00 45.59 55 VAL C N 1
ATOM 5952 C CA . VAL C 1 56 ? 249.854 248.828 175.283 1.00 45.59 55 VAL C CA 1
ATOM 5953 C C . VAL C 1 56 ? 250.954 248.728 176.334 1.00 45.59 55 VAL C C 1
ATOM 5954 O O . VAL C 1 56 ? 252.144 248.702 176.022 1.00 45.59 55 VAL C O 1
ATOM 5958 N N . ARG C 1 57 ? 250.534 248.672 177.594 1.00 45.40 56 ARG C N 1
ATOM 5959 C CA . ARG C 1 57 ? 251.450 248.608 178.722 1.00 45.40 56 ARG C CA 1
ATOM 5960 C C . ARG C 1 57 ? 251.803 247.162 179.046 1.00 45.40 56 ARG C C 1
ATOM 5961 O O . ARG C 1 57 ? 251.048 246.235 178.742 1.00 45.40 56 ARG C O 1
ATOM 5969 N N . THR C 1 58 ? 252.962 246.976 179.674 1.00 41.51 57 THR C N 1
ATOM 5970 C CA . THR C 1 58 ? 253.459 245.640 179.981 1.00 41.51 57 THR C CA 1
ATOM 5971 C C . THR C 1 58 ? 254.473 245.733 181.117 1.00 41.51 57 THR C C 1
ATOM 5972 O O . THR C 1 58 ? 254.632 246.782 181.748 1.00 41.51 57 THR C O 1
ATOM 5976 N N . ASP C 1 59 ? 255.159 244.623 181.375 1.00 37.35 58 ASP C N 1
ATOM 5977 C CA . ASP C 1 59 ? 256.152 244.504 182.431 1.00 37.35 58 ASP C CA 1
ATOM 5978 C C . ASP C 1 59 ? 257.555 244.427 181.833 1.00 37.35 58 ASP C C 1
ATOM 5979 O O . ASP C 1 59 ? 257.754 244.539 180.620 1.00 37.35 58 ASP C O 1
ATOM 5984 N N . ASP C 1 60 ? 258.538 244.228 182.710 1.00 30.06 59 ASP C N 1
ATOM 5985 C CA . ASP C 1 60 ? 259.945 244.219 182.339 1.00 30.06 59 ASP C CA 1
ATOM 5986 C C . ASP C 1 60 ? 260.483 242.798 182.381 1.00 30.06 59 ASP C C 1
ATOM 5987 O O . ASP C 1 60 ? 260.424 242.154 183.439 1.00 30.06 59 ASP C O 1
ATOM 5992 N N . PRO C 1 61 ? 260.996 242.259 181.271 1.00 28.33 60 PRO C N 1
ATOM 5993 C CA . PRO C 1 61 ? 261.583 240.910 181.317 1.00 28.33 60 PRO C CA 1
ATOM 5994 C C . PRO C 1 61 ? 262.901 240.831 182.076 1.00 28.33 60 PRO C C 1
ATOM 5995 O O . PRO C 1 61 ? 263.349 239.718 182.380 1.00 28.33 60 PRO C O 1
ATOM 5999 N N . TYR C 1 62 ? 263.538 241.961 182.389 1.00 25.62 61 TYR C N 1
ATOM 6000 C CA . TYR C 1 62 ? 264.813 241.985 183.097 1.00 25.62 61 TYR C CA 1
ATOM 6001 C C . TYR C 1 62 ? 264.672 242.456 184.541 1.00 25.62 61 TYR C C 1
ATOM 6002 O O . TYR C 1 62 ? 265.597 243.068 185.083 1.00 25.62 61 TYR C O 1
ATOM 6011 N N . VAL C 1 63 ? 263.533 242.183 185.178 1.00 25.82 62 VAL C N 1
ATOM 6012 C CA . VAL C 1 63 ? 263.312 242.665 186.538 1.00 25.82 62 VAL C CA 1
ATOM 6013 C C . VAL C 1 63 ? 264.055 241.828 187.577 1.00 25.82 62 VAL C C 1
ATOM 6014 O O . VAL C 1 63 ? 264.416 242.350 188.642 1.00 25.82 62 VAL C O 1
ATOM 6018 N N . HIS C 1 64 ? 264.343 240.558 187.275 1.00 23.89 63 HIS C N 1
ATOM 6019 C CA . HIS C 1 64 ? 265.033 239.686 188.219 1.00 23.89 63 HIS C CA 1
ATOM 6020 C C . HIS C 1 64 ? 266.400 240.225 188.622 1.00 23.89 63 HIS C C 1
ATOM 6021 O O . HIS C 1 64 ? 266.902 239.868 189.693 1.00 23.89 63 HIS C O 1
ATOM 6028 N N . LEU C 1 65 ? 266.995 241.099 187.809 1.00 22.39 64 LEU C N 1
ATOM 6029 C CA . LEU C 1 65 ? 268.283 241.691 188.145 1.00 22.39 64 LEU C CA 1
ATOM 6030 C C . LEU C 1 65 ? 268.226 242.554 189.397 1.00 22.39 64 LEU C C 1
ATOM 6031 O O . LEU C 1 65 ? 269.278 243.001 189.865 1.00 22.39 64 LEU C O 1
ATOM 6036 N N . ASP C 1 66 ? 267.036 242.804 189.950 1.00 23.23 65 ASP C N 1
ATOM 6037 C CA . ASP C 1 66 ? 266.948 243.491 191.233 1.00 23.23 65 ASP C CA 1
ATOM 6038 C C . ASP C 1 66 ? 267.330 242.604 192.410 1.00 23.23 65 ASP C C 1
ATOM 6039 O O . ASP C 1 66 ? 267.562 243.125 193.506 1.00 23.23 65 ASP C O 1
ATOM 6044 N N . LEU C 1 67 ? 267.402 241.288 192.216 1.00 21.84 66 LEU C N 1
ATOM 6045 C CA . LEU C 1 67 ? 267.698 240.364 193.303 1.00 21.84 66 LEU C CA 1
ATOM 6046 C C . LEU C 1 67 ? 269.167 239.971 193.384 1.00 21.84 66 LEU C C 1
ATOM 6047 O O . LEU C 1 67 ? 269.528 239.167 194.248 1.00 21.84 66 LEU C O 1
ATOM 6052 N N . GLU C 1 68 ? 270.021 240.518 192.524 1.00 22.94 67 GLU C N 1
ATOM 6053 C CA . GLU C 1 68 ? 271.400 240.064 192.409 1.00 22.94 67 GLU C CA 1
ATOM 6054 C C . GLU C 1 68 ? 272.319 240.888 193.300 1.00 22.94 67 GLU C C 1
ATOM 6055 O O . GLU C 1 68 ? 272.243 242.120 193.313 1.00 22.94 67 GLU C O 1
ATOM 6061 N N . GLU C 1 69 ? 273.184 240.202 194.042 1.00 24.88 68 GLU C N 1
ATOM 6062 C CA . GLU C 1 69 ? 274.238 240.841 194.831 1.00 24.88 68 GLU C CA 1
ATOM 6063 C C . GLU C 1 69 ? 275.479 239.964 194.762 1.00 24.88 68 GLU C C 1
ATOM 6064 O O . GLU C 1 69 ? 275.732 239.142 195.651 1.00 24.88 68 GLU C O 1
ATOM 6070 N N . PRO C 1 70 ? 276.277 240.106 193.704 1.00 28.88 69 PRO C N 1
ATOM 6071 C CA . PRO C 1 70 ? 277.448 239.236 193.539 1.00 28.88 69 PRO C CA 1
ATOM 6072 C C . PRO C 1 70 ? 278.433 239.384 194.689 1.00 28.88 69 PRO C C 1
ATOM 6073 O O . PRO C 1 70 ? 278.640 240.476 195.220 1.00 28.88 69 PRO C O 1
ATOM 6077 N N . SER C 1 71 ? 279.041 238.264 195.068 1.00 33.55 70 SER C N 1
ATOM 6078 C CA . SER C 1 71 ? 280.014 238.259 196.147 1.00 33.55 70 SER C CA 1
ATOM 6079 C C . SER C 1 71 ? 281.312 238.928 195.705 1.00 33.55 70 SER C C 1
ATOM 6080 O O . SER C 1 71 ? 281.635 239.000 194.517 1.00 33.55 70 SER C O 1
ATOM 6083 N N . VAL C 1 72 ? 282.061 239.424 196.691 1.00 36.31 71 VAL C N 1
ATOM 6084 C CA . VAL C 1 72 ? 283.364 240.008 196.406 1.00 36.31 71 VAL C CA 1
ATOM 6085 C C . VAL C 1 72 ? 284.315 238.916 195.917 1.00 36.31 71 VAL C C 1
ATOM 6086 O O . VAL C 1 72 ? 284.088 237.719 196.121 1.00 36.31 71 VAL C O 1
ATOM 6090 N N . ASP C 1 73 ? 285.368 239.343 195.212 1.00 38.21 72 ASP C N 1
ATOM 6091 C CA . ASP C 1 73 ? 286.414 238.470 194.658 1.00 38.21 72 ASP C CA 1
ATOM 6092 C C . ASP C 1 73 ? 285.835 237.323 193.828 1.00 38.21 72 ASP C C 1
ATOM 6093 O O . ASP C 1 73 ? 286.413 236.237 193.747 1.00 38.21 72 ASP C O 1
ATOM 6098 N N . SER C 1 74 ? 284.704 237.573 193.176 1.00 35.44 73 SER C N 1
ATOM 6099 C CA . SER C 1 74 ? 284.157 236.679 192.169 1.00 35.44 73 SER C CA 1
ATOM 6100 C C . SER C 1 74 ? 284.334 237.319 190.798 1.00 35.44 73 SER C C 1
ATOM 6101 O O . SER C 1 74 ? 284.618 238.514 190.684 1.00 35.44 73 SER C O 1
ATOM 6104 N N . VAL C 1 75 ? 284.179 236.508 189.751 1.00 33.40 74 VAL C N 1
ATOM 6105 C CA . VAL C 1 75 ? 284.398 237.014 188.398 1.00 33.40 74 VAL C CA 1
ATOM 6106 C C . VAL C 1 75 ? 283.317 238.019 188.018 1.00 33.40 74 VAL C C 1
ATOM 6107 O O . VAL C 1 75 ? 283.597 239.038 187.373 1.00 33.40 74 VAL C O 1
ATOM 6111 N N . SER C 1 76 ? 282.071 237.756 188.420 1.00 32.65 75 SER C N 1
ATOM 6112 C CA . SER C 1 76 ? 280.966 238.643 188.073 1.00 32.65 75 SER C CA 1
ATOM 6113 C C . SER C 1 76 ? 281.164 240.032 188.668 1.00 32.65 75 SER C C 1
ATOM 6114 O O . SER C 1 76 ? 280.963 241.046 187.989 1.00 32.65 75 SER C O 1
ATOM 6117 N N . PHE C 1 77 ? 281.571 240.093 189.936 1.00 32.52 76 PHE C N 1
ATOM 6118 C CA . PHE C 1 77 ? 281.752 241.374 190.613 1.00 32.52 76 PHE C CA 1
ATOM 6119 C C . PHE C 1 77 ? 282.814 242.220 189.917 1.00 32.52 76 PHE C C 1
ATOM 6120 O O . PHE C 1 77 ? 282.578 243.389 189.576 1.00 32.52 76 PHE C O 1
ATOM 6128 N N . GLN C 1 78 ? 283.990 241.633 189.683 1.00 33.75 77 GLN C N 1
ATOM 6129 C CA . GLN C 1 78 ? 285.089 242.374 189.076 1.00 33.75 77 GLN C CA 1
ATOM 6130 C C . GLN C 1 78 ? 284.764 242.777 187.645 1.00 33.75 77 GLN C C 1
ATOM 6131 O O . GLN C 1 78 ? 285.072 243.899 187.223 1.00 33.75 77 GLN C O 1
ATOM 6137 N N . LYS C 1 79 ? 284.146 241.873 186.880 1.00 31.71 78 LYS C N 1
ATOM 6138 C CA . LYS C 1 79 ? 283.785 242.206 185.507 1.00 31.71 78 LYS C CA 1
ATOM 6139 C C . LYS C 1 79 ? 282.778 243.348 185.463 1.00 31.71 78 LYS C C 1
ATOM 6140 O O . LYS C 1 79 ? 282.899 244.258 184.632 1.00 31.71 78 LYS C O 1
ATOM 6146 N N . ARG C 1 80 ? 281.782 243.324 186.354 1.00 28.61 79 ARG C N 1
ATOM 6147 C CA . ARG C 1 80 ? 280.806 244.406 186.403 1.00 28.61 79 ARG C CA 1
ATOM 6148 C C . ARG C 1 80 ? 281.479 245.733 186.725 1.00 28.61 79 ARG C C 1
ATOM 6149 O O . ARG C 1 80 ? 281.212 246.754 186.074 1.00 28.61 79 ARG C O 1
ATOM 6157 N N . GLU C 1 81 ? 282.365 245.737 187.726 1.00 32.33 80 GLU C N 1
ATOM 6158 C CA . GLU C 1 81 ? 283.028 246.982 188.102 1.00 32.33 80 GLU C CA 1
ATOM 6159 C C . GLU C 1 81 ? 283.881 247.524 186.961 1.00 32.33 80 GLU C C 1
ATOM 6160 O O . GLU C 1 81 ? 283.852 248.727 186.673 1.00 32.33 80 GLU C O 1
ATOM 6166 N N . GLU C 1 82 ? 284.635 246.650 186.288 1.00 34.93 81 GLU C N 1
ATOM 6167 C CA . GLU C 1 82 ? 285.485 247.106 185.191 1.00 34.93 81 GLU C CA 1
ATOM 6168 C C . GLU C 1 82 ? 284.662 247.641 184.024 1.00 34.93 81 GLU C C 1
ATOM 6169 O O . GLU C 1 82 ? 285.001 248.682 183.448 1.00 34.93 81 GLU C O 1
ATOM 6175 N N . ASP C 1 83 ? 283.581 246.946 183.656 1.00 33.07 82 ASP C N 1
ATOM 6176 C CA . ASP C 1 83 ? 282.746 247.417 182.555 1.00 33.07 82 ASP C CA 1
ATOM 6177 C C . ASP C 1 83 ? 282.119 248.769 182.872 1.00 33.07 82 ASP C C 1
ATOM 6178 O O . ASP C 1 83 ? 282.095 249.670 182.018 1.00 33.07 82 ASP C O 1
ATOM 6183 N N . TYR C 1 84 ? 281.597 248.930 184.093 1.00 32.07 83 TYR C N 1
ATOM 6184 C CA . TYR C 1 84 ? 281.002 250.209 184.464 1.00 32.07 83 TYR C CA 1
ATOM 6185 C C . TYR C 1 84 ? 282.044 251.318 184.460 1.00 32.07 83 TYR C C 1
ATOM 6186 O O . TYR C 1 84 ? 281.773 252.432 183.996 1.00 32.07 83 TYR C O 1
ATOM 6195 N N . ARG C 1 85 ? 283.247 251.029 184.964 1.00 34.56 84 ARG C N 1
ATOM 6196 C CA . ARG C 1 85 ? 284.315 252.022 184.947 1.00 34.56 84 ARG C CA 1
ATOM 6197 C C . ARG C 1 85 ? 284.663 252.428 183.521 1.00 34.56 84 ARG C C 1
ATOM 6198 O O . ARG C 1 85 ? 284.906 253.608 183.244 1.00 34.56 84 ARG C O 1
ATOM 6206 N N . LYS C 1 86 ? 284.694 251.461 182.602 1.00 35.80 85 LYS C N 1
ATOM 6207 C CA . LYS C 1 86 ? 285.041 251.773 181.219 1.00 35.80 85 LYS C CA 1
ATOM 6208 C C . LYS C 1 86 ? 283.979 252.640 180.550 1.00 35.80 85 LYS C C 1
ATOM 6209 O O . LYS C 1 86 ? 284.314 253.613 179.867 1.00 35.80 85 LYS C O 1
ATOM 6215 N N . ILE C 1 87 ? 282.693 252.310 180.726 1.00 34.10 86 ILE C N 1
ATOM 6216 C CA . ILE C 1 87 ? 281.653 253.029 179.988 1.00 34.10 86 ILE C CA 1
ATOM 6217 C C . ILE C 1 87 ? 281.079 254.221 180.746 1.00 34.10 86 ILE C C 1
ATOM 6218 O O . ILE C 1 87 ? 280.168 254.881 180.230 1.00 34.10 86 ILE C O 1
ATOM 6223 N N . LEU C 1 88 ? 281.572 254.518 181.950 1.00 36.31 87 LEU C N 1
ATOM 6224 C CA . LEU C 1 88 ? 281.025 255.641 182.711 1.00 36.31 87 LEU C CA 1
ATOM 6225 C C . LEU C 1 88 ? 281.094 256.984 181.989 1.00 36.31 87 LEU C C 1
ATOM 6226 O O . LEU C 1 88 ? 280.075 257.697 181.975 1.00 36.31 87 LEU C O 1
ATOM 6231 N N . PRO C 1 89 ? 282.218 257.403 181.393 1.00 37.57 88 PRO C N 1
ATOM 6232 C CA . PRO C 1 89 ? 282.283 258.774 180.851 1.00 37.57 88 PRO C CA 1
ATOM 6233 C C . PRO C 1 89 ? 281.278 259.077 179.748 1.00 37.57 88 PRO C C 1
ATOM 6234 O O . PRO C 1 89 ? 280.964 260.254 179.538 1.00 37.57 88 PRO C O 1
ATOM 6238 N N . ILE C 1 90 ? 280.763 258.074 179.037 1.00 36.92 89 ILE C N 1
ATOM 6239 C CA . ILE C 1 90 ? 279.859 258.354 177.924 1.00 36.92 89 ILE C CA 1
ATOM 6240 C C . ILE C 1 90 ? 278.442 258.614 178.420 1.00 36.92 89 ILE C C 1
ATOM 6241 O O . ILE C 1 90 ? 277.798 259.587 178.013 1.00 36.92 89 ILE C O 1
ATOM 6246 N N . ILE C 1 91 ? 277.929 257.751 179.302 1.00 34.84 90 ILE C N 1
ATOM 6247 C CA . ILE C 1 91 ? 276.548 257.897 179.753 1.00 34.84 90 ILE C CA 1
ATOM 6248 C C . ILE C 1 91 ? 276.367 259.114 180.650 1.00 34.84 90 ILE C C 1
ATOM 6249 O O . ILE C 1 91 ? 275.236 259.578 180.834 1.00 34.84 90 ILE C O 1
ATOM 6254 N N . ASN C 1 92 ? 277.450 259.645 181.216 1.00 36.55 91 ASN C N 1
ATOM 6255 C CA . ASN C 1 92 ? 277.358 260.862 182.014 1.00 36.55 91 ASN C CA 1
ATOM 6256 C C . ASN C 1 92 ? 277.183 262.103 181.149 1.00 36.55 91 ASN C C 1
ATOM 6257 O O . ASN C 1 92 ? 276.629 263.104 181.615 1.00 36.55 91 ASN C O 1
ATOM 6262 N N . SER C 1 93 ? 277.647 262.058 179.903 1.00 37.58 92 SER C N 1
ATOM 6263 C CA . SER C 1 93 ? 277.595 263.222 179.031 1.00 37.58 92 SER C CA 1
ATOM 6264 C C . SER C 1 93 ? 276.158 263.560 178.650 1.00 37.58 92 SER C C 1
ATOM 6265 O O . SER C 1 93 ? 275.280 262.695 178.605 1.00 37.58 92 SER C O 1
ATOM 6268 N N . LYS C 1 94 ? 275.926 264.845 178.373 1.00 39.15 93 LYS C N 1
ATOM 6269 C CA . LYS C 1 94 ? 274.586 265.296 178.013 1.00 39.15 93 LYS C CA 1
ATOM 6270 C C . LYS C 1 94 ? 274.217 264.873 176.596 1.00 39.15 93 LYS C C 1
ATOM 6271 O O . LYS C 1 94 ? 273.087 264.438 176.347 1.00 39.15 93 LYS C O 1
ATOM 6277 N N . ASP C 1 95 ? 275.152 264.994 175.655 1.00 39.00 94 ASP C N 1
ATOM 6278 C CA . ASP C 1 95 ? 274.887 264.663 174.254 1.00 39.00 94 ASP C CA 1
ATOM 6279 C C . ASP C 1 95 ? 275.333 263.228 173.972 1.00 39.00 94 ASP C C 1
ATOM 6280 O O . ASP C 1 95 ? 276.251 262.957 173.196 1.00 39.00 94 ASP C O 1
ATOM 6282 N N . ARG C 1 96 ? 274.649 262.293 174.631 1.00 36.36 95 ARG C N 1
ATOM 6283 C CA . ARG C 1 96 ? 274.942 260.875 174.489 1.00 36.36 95 ARG C CA 1
ATOM 6284 C C . ARG C 1 96 ? 274.084 260.185 173.437 1.00 36.36 95 ARG C C 1
ATOM 6285 O O . ARG C 1 96 ? 274.380 259.043 173.074 1.00 36.36 95 ARG C O 1
ATOM 6293 N N . PHE C 1 97 ? 273.043 260.845 172.933 1.00 36.68 96 PHE C N 1
ATOM 6294 C CA . PHE C 1 97 ? 272.160 260.263 171.933 1.00 36.68 96 PHE C CA 1
ATOM 6295 C C . PHE C 1 97 ? 272.425 260.795 170.529 1.00 36.68 96 PHE C C 1
ATOM 6296 O O . PHE C 1 97 ? 271.649 260.507 169.613 1.00 36.68 96 PHE C O 1
ATOM 6304 N N . ASP C 1 98 ? 273.504 261.562 170.339 1.00 41.40 97 ASP C N 1
ATOM 6305 C CA . ASP C 1 98 ? 273.860 262.125 169.040 1.00 41.40 97 ASP C CA 1
ATOM 6306 C C . ASP C 1 98 ? 275.003 261.333 168.427 1.00 41.40 97 ASP C C 1
ATOM 6307 O O . ASP C 1 98 ? 276.040 261.157 169.081 1.00 41.40 97 ASP C O 1
ATOM 6312 N N . PRO C 1 99 ? 274.851 260.845 167.190 1.00 42.32 98 PRO C N 1
ATOM 6313 C CA . PRO C 1 99 ? 275.874 259.946 166.624 1.00 42.32 98 PRO C CA 1
ATOM 6314 C C . PRO C 1 99 ? 277.278 260.525 166.587 1.00 42.32 98 PRO C C 1
ATOM 6315 O O . PRO C 1 99 ? 278.242 259.797 166.853 1.00 42.32 98 PRO C O 1
ATOM 6319 N N . LYS C 1 100 ? 277.431 261.809 166.266 1.00 43.50 99 LYS C N 1
ATOM 6320 C CA . LYS C 1 100 ? 278.767 262.389 166.162 1.00 43.50 99 LYS C CA 1
ATOM 6321 C C . LYS C 1 100 ? 279.494 262.345 167.502 1.00 43.50 99 LYS C C 1
ATOM 6322 O O . LYS C 1 100 ? 280.497 261.634 167.656 1.00 43.50 99 LYS C O 1
ATOM 6328 N N . VAL C 1 101 ? 278.975 263.075 168.494 1.00 43.02 100 VAL C N 1
ATOM 6329 C CA . VAL C 1 101 ? 279.622 263.148 169.801 1.00 43.02 100 VAL C CA 1
ATOM 6330 C C . VAL C 1 101 ? 279.760 261.760 170.402 1.00 43.02 100 VAL C C 1
ATOM 6331 O O . VAL C 1 101 ? 280.757 261.458 171.073 1.00 43.02 100 VAL C O 1
ATOM 6335 N N . ARG C 1 102 ? 278.783 260.886 170.150 1.00 40.93 101 ARG C N 1
ATOM 6336 C CA . ARG C 1 102 ? 278.917 259.493 170.556 1.00 40.93 101 ARG C CA 1
ATOM 6337 C C . ARG C 1 102 ? 280.156 258.863 169.935 1.00 40.93 101 ARG C C 1
ATOM 6338 O O . ARG C 1 102 ? 280.885 258.126 170.605 1.00 40.93 101 ARG C O 1
ATOM 6346 N N . SER C 1 103 ? 280.424 259.158 168.659 1.00 43.35 102 SER C N 1
ATOM 6347 C CA . SER C 1 103 ? 281.624 258.621 168.027 1.00 43.35 102 SER C CA 1
ATOM 6348 C C . SER C 1 103 ? 282.878 259.138 168.719 1.00 43.35 102 SER C C 1
ATOM 6349 O O . SER C 1 103 ? 283.633 258.354 169.309 1.00 43.35 102 SER C O 1
ATOM 6352 N N . GLU C 1 104 ? 283.047 260.465 168.774 1.00 43.84 103 GLU C N 1
ATOM 6353 C CA . GLU C 1 104 ? 284.272 260.984 169.392 1.00 43.84 103 GLU C CA 1
ATOM 6354 C C . GLU C 1 104 ? 284.470 260.420 170.793 1.00 43.84 103 GLU C C 1
ATOM 6355 O O . GLU C 1 104 ? 285.599 260.093 171.177 1.00 43.84 103 GLU C O 1
ATOM 6361 N N . LEU C 1 105 ? 283.385 260.238 171.550 1.00 42.42 104 LEU C N 1
ATOM 6362 C CA . LEU C 1 105 ? 283.515 259.618 172.866 1.00 42.42 104 LEU C CA 1
ATOM 6363 C C . LEU C 1 105 ? 283.940 258.154 172.763 1.00 42.42 104 LEU C C 1
ATOM 6364 O O . LEU C 1 105 ? 284.728 257.675 173.588 1.00 42.42 104 LEU C O 1
ATOM 6369 N N . VAL C 1 106 ? 283.439 257.428 171.759 1.00 42.41 105 VAL C N 1
ATOM 6370 C CA . VAL C 1 106 ? 283.783 256.012 171.621 1.00 42.41 105 VAL C CA 1
ATOM 6371 C C . VAL C 1 106 ? 285.272 255.843 171.329 1.00 42.41 105 VAL C C 1
ATOM 6372 O O . VAL C 1 106 ? 285.964 255.061 171.992 1.00 42.41 105 VAL C O 1
ATOM 6376 N N . GLU C 1 107 ? 285.793 256.574 170.338 1.00 45.89 106 GLU C N 1
ATOM 6377 C CA . GLU C 1 107 ? 287.239 256.483 170.108 1.00 45.89 106 GLU C CA 1
ATOM 6378 C C . GLU C 1 107 ? 288.058 257.093 171.245 1.00 45.89 106 GLU C C 1
ATOM 6379 O O . GLU C 1 107 ? 289.185 256.646 171.485 1.00 45.89 106 GLU C O 1
ATOM 6385 N N . HIS C 1 108 ? 287.522 258.074 171.977 1.00 46.26 107 HIS C N 1
ATOM 6386 C CA . HIS C 1 108 ? 288.245 258.571 173.144 1.00 46.26 107 HIS C CA 1
ATOM 6387 C C . HIS C 1 108 ? 288.397 257.482 174.199 1.00 46.26 107 HIS C C 1
ATOM 6388 O O . HIS C 1 108 ? 289.443 257.376 174.850 1.00 46.26 107 HIS C O 1
ATOM 6395 N N . VAL C 1 109 ? 287.356 256.670 174.387 1.00 45.01 108 VAL C N 1
ATOM 6396 C CA . VAL C 1 109 ? 287.444 255.548 175.319 1.00 45.01 108 VAL C CA 1
ATOM 6397 C C . VAL C 1 109 ? 288.382 254.476 174.776 1.00 45.01 108 VAL C C 1
ATOM 6398 O O . VAL C 1 109 ? 289.175 253.887 175.523 1.00 45.01 108 VAL C O 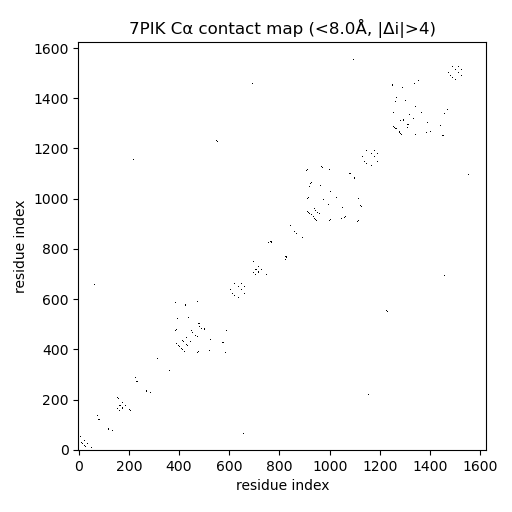1
ATOM 6402 N N . VAL C 1 110 ? 288.307 254.209 173.470 1.00 44.59 109 VAL C N 1
ATOM 6403 C CA . VAL C 1 110 ? 289.132 253.168 172.859 1.00 44.59 109 VAL C CA 1
ATOM 6404 C C . VAL C 1 110 ? 290.612 253.501 173.003 1.00 44.59 109 VAL C C 1
ATOM 6405 O O . VAL C 1 110 ? 291.439 252.621 173.271 1.00 44.59 109 VAL C O 1
ATOM 6409 N N . GLN C 1 111 ? 290.967 254.777 172.836 1.00 48.12 110 GLN C N 1
ATOM 6410 C CA . GLN C 1 111 ? 292.370 255.170 172.900 1.00 48.12 110 GLN C CA 1
ATOM 6411 C C . GLN C 1 111 ? 292.977 254.869 174.265 1.00 48.12 110 GLN C C 1
ATOM 6412 O O . GLN C 1 111 ? 294.098 254.356 174.353 1.00 48.12 110 GLN C O 1
ATOM 6418 N N . GLU C 1 112 ? 292.253 255.175 175.342 1.00 48.01 111 GLU C N 1
ATOM 6419 C CA . GLU C 1 112 ? 292.810 255.085 176.685 1.00 48.01 111 GLU C CA 1
ATOM 6420 C C . GLU C 1 112 ? 292.450 253.801 177.422 1.00 48.01 111 GLU C C 1
ATOM 6421 O O . GLU C 1 112 ? 292.949 253.591 178.532 1.00 48.01 111 GLU C O 1
ATOM 6427 N N . HIS C 1 113 ? 291.607 252.939 176.851 1.00 45.73 112 HIS C N 1
ATOM 6428 C CA . HIS C 1 113 ? 291.252 251.694 177.520 1.00 45.73 112 HIS C CA 1
ATOM 6429 C C . HIS C 1 113 ? 291.662 250.443 176.756 1.00 45.73 112 HIS C C 1
ATOM 6430 O O . HIS C 1 113 ? 291.508 249.339 177.291 1.00 45.73 112 HIS C O 1
ATOM 6437 N N . LYS C 1 114 ? 292.176 250.582 175.533 1.00 45.42 113 LYS C N 1
ATOM 6438 C CA . LYS C 1 114 ? 292.711 249.466 174.751 1.00 45.42 113 LYS C CA 1
ATOM 6439 C C . LYS C 1 114 ? 291.656 248.378 174.534 1.00 45.42 113 LYS C C 1
ATOM 6440 O O . LYS C 1 114 ? 291.856 247.204 174.849 1.00 45.42 113 LYS C O 1
ATOM 6446 N N . VAL C 1 115 ? 290.518 248.793 173.983 1.00 40.84 114 VAL C N 1
ATOM 6447 C CA . VAL C 1 115 ? 289.416 247.890 173.669 1.00 40.84 114 VAL C CA 1
ATOM 6448 C C . VAL C 1 115 ? 288.864 248.254 172.298 1.00 40.84 114 VAL C C 1
ATOM 6449 O O . VAL C 1 115 ? 288.844 249.428 171.917 1.00 40.84 114 VAL C O 1
ATOM 6453 N N . THR C 1 116 ? 288.422 247.244 171.555 1.00 37.71 115 THR C N 1
ATOM 6454 C CA . THR C 1 116 ? 287.862 247.481 170.234 1.00 37.71 115 THR C CA 1
ATOM 6455 C C . THR C 1 116 ? 286.507 248.178 170.340 1.00 37.71 115 THR C C 1
ATOM 6456 O O . THR C 1 116 ? 285.897 248.257 171.408 1.00 37.71 115 THR C O 1
ATOM 6460 N N . LYS C 1 117 ? 286.040 248.694 169.201 1.00 36.31 116 LYS C N 1
ATOM 6461 C CA . LYS C 1 117 ? 284.778 249.427 169.178 1.00 36.31 116 LYS C CA 1
ATOM 6462 C C . LYS C 1 117 ? 283.581 248.509 169.387 1.00 36.31 116 LYS C C 1
ATOM 6463 O O . LYS C 1 117 ? 282.574 248.931 169.973 1.00 36.31 116 LYS C O 1
ATOM 6469 N N . ALA C 1 118 ? 283.667 247.264 168.913 1.00 33.39 117 ALA C N 1
ATOM 6470 C CA . ALA C 1 118 ? 282.535 246.348 169.017 1.00 33.39 117 ALA C CA 1
ATOM 6471 C C . ALA C 1 118 ? 282.183 246.060 170.471 1.00 33.39 117 ALA C C 1
ATOM 6472 O O . ALA C 1 118 ? 281.002 245.994 170.829 1.00 33.39 117 ALA C O 1
ATOM 6474 N N . THR C 1 119 ? 283.194 245.895 171.326 1.00 32.77 118 THR C N 1
ATOM 6475 C CA . THR C 1 119 ? 282.925 245.638 172.738 1.00 32.77 118 THR C CA 1
ATOM 6476 C C . THR C 1 119 ? 282.294 246.848 173.416 1.00 32.77 118 THR C C 1
ATOM 6477 O O . THR C 1 119 ? 281.385 246.697 174.239 1.00 32.77 118 THR C O 1
ATOM 6481 N N . VAL C 1 120 ? 282.761 248.054 173.086 1.00 32.11 119 VAL C N 1
ATOM 6482 C CA . VAL C 1 120 ? 282.177 249.262 173.665 1.00 32.11 119 VAL C CA 1
ATOM 6483 C C . VAL C 1 120 ? 280.718 249.398 173.251 1.00 32.11 119 VAL C C 1
ATOM 6484 O O . VAL C 1 120 ? 279.847 249.723 174.072 1.00 32.11 119 VAL C O 1
ATOM 6488 N N . TYR C 1 121 ? 280.426 249.146 171.974 1.00 31.71 120 TYR C N 1
ATOM 6489 C CA . TYR C 1 121 ? 279.045 249.225 171.514 1.00 31.71 120 TYR C CA 1
ATOM 6490 C C . TYR C 1 121 ? 278.176 248.164 172.179 1.00 31.71 120 TYR C C 1
ATOM 6491 O O . TYR C 1 121 ? 277.027 248.435 172.540 1.00 31.71 120 TYR C O 1
ATOM 6500 N N . LYS C 1 122 ? 278.711 246.953 172.363 1.00 28.96 121 LYS C N 1
ATOM 6501 C CA . LYS C 1 122 ? 277.961 245.906 173.052 1.00 28.96 121 LYS C CA 1
ATOM 6502 C C . LYS C 1 122 ? 277.671 246.283 174.502 1.00 28.96 121 LYS C C 1
ATOM 6503 O O . LYS C 1 122 ? 276.570 246.033 175.009 1.00 28.96 121 LYS C O 1
ATOM 6509 N N . LEU C 1 123 ? 278.649 246.876 175.189 1.00 29.38 122 LEU C N 1
ATOM 6510 C CA . LEU C 1 123 ? 278.434 247.290 176.572 1.00 29.38 122 LEU C CA 1
ATOM 6511 C C . LEU C 1 123 ? 277.360 248.367 176.663 1.00 29.38 122 LEU C C 1
ATOM 6512 O O . LEU C 1 123 ? 276.464 248.301 177.518 1.00 29.38 122 LEU C O 1
ATOM 6517 N N . LEU C 1 124 ? 277.433 249.372 175.783 1.00 27.81 123 LEU C N 1
ATOM 6518 C CA . LEU C 1 124 ? 276.409 250.412 175.772 1.00 27.81 123 LEU C CA 1
ATOM 6519 C C . LEU C 1 124 ? 275.036 249.827 175.469 1.00 27.81 123 LEU C C 1
ATOM 6520 O O . LEU C 1 124 ? 274.034 250.219 176.084 1.00 27.81 123 LEU C O 1
ATOM 6525 N N . ARG C 1 125 ? 274.971 248.887 174.525 1.00 27.80 124 ARG C N 1
ATOM 6526 C CA . ARG C 1 125 ? 273.698 248.267 174.180 1.00 27.80 124 ARG C CA 1
ATOM 6527 C C . ARG C 1 125 ? 273.109 247.516 175.365 1.00 27.80 124 ARG C C 1
ATOM 6528 O O . ARG C 1 125 ? 271.906 247.608 175.626 1.00 27.80 124 ARG C O 1
ATOM 6536 N N . ARG C 1 126 ? 273.940 246.762 176.089 1.00 25.06 125 ARG C N 1
ATOM 6537 C CA . ARG C 1 126 ? 273.450 246.034 177.257 1.00 25.06 125 ARG C CA 1
ATOM 6538 C C . ARG C 1 126 ? 272.943 246.991 178.328 1.00 25.06 125 ARG C C 1
ATOM 6539 O O . ARG C 1 126 ? 271.870 246.777 178.911 1.00 25.06 125 ARG C O 1
ATOM 6547 N N . TYR C 1 127 ? 273.693 248.069 178.581 1.00 24.07 126 TYR C N 1
ATOM 6548 C CA . TYR C 1 127 ? 273.273 249.047 179.581 1.00 24.07 126 TYR C CA 1
ATOM 6549 C C . TYR C 1 127 ? 271.934 249.676 179.219 1.00 24.07 126 TYR C C 1
ATOM 6550 O O . TYR C 1 127 ? 271.070 249.851 180.086 1.00 24.07 126 TYR C O 1
ATOM 6559 N N . TRP C 1 128 ? 271.739 250.028 177.947 1.00 24.10 127 TRP C N 1
ATOM 6560 C CA . TRP C 1 128 ? 270.487 250.675 177.564 1.00 24.10 127 TRP C CA 1
ATOM 6561 C C . TRP C 1 128 ? 269.327 249.689 177.527 1.00 24.10 127 TRP C C 1
ATOM 6562 O O . TRP C 1 128 ? 268.196 250.046 177.873 1.00 24.10 127 TRP C O 1
ATOM 6573 N N . GLN C 1 129 ? 269.576 248.448 177.117 1.00 24.86 128 GLN C N 1
ATOM 6574 C CA . GLN C 1 129 ? 268.496 247.496 176.915 1.00 24.86 128 GLN C CA 1
ATOM 6575 C C . GLN C 1 129 ? 268.109 246.727 178.168 1.00 24.86 128 GLN C C 1
ATOM 6576 O O . GLN C 1 129 ? 267.068 246.065 178.160 1.00 24.86 128 GLN C O 1
ATOM 6582 N N . ARG C 1 130 ? 268.901 246.780 179.239 1.00 24.24 129 ARG C N 1
ATOM 6583 C CA . ARG C 1 130 ? 268.592 245.964 180.405 1.00 24.24 129 ARG C CA 1
ATOM 6584 C C . ARG C 1 130 ? 268.077 246.743 181.608 1.00 24.24 129 ARG C C 1
ATOM 6585 O O . ARG C 1 130 ? 267.657 246.118 182.586 1.00 24.24 129 ARG C O 1
ATOM 6593 N N . GLY C 1 131 ? 268.071 248.073 181.565 1.00 24.12 130 GLY C N 1
ATOM 6594 C CA . GLY C 1 131 ? 267.409 248.820 182.615 1.00 24.12 130 GLY C CA 1
ATOM 6595 C C . GLY C 1 131 ? 268.190 249.955 183.241 1.00 24.12 130 GLY C C 1
ATOM 6596 O O . GLY C 1 131 ? 267.786 250.477 184.283 1.00 24.12 130 GLY C O 1
ATOM 6597 N N . GLN C 1 132 ? 269.313 250.333 182.633 1.00 21.80 131 GLN C N 1
ATOM 6598 C CA . GLN C 1 132 ? 270.068 251.526 183.019 1.00 21.80 131 GLN C CA 1
ATOM 6599 C C . GLN C 1 132 ? 270.561 251.452 184.465 1.00 21.80 131 GLN C C 1
ATOM 6600 O O . GLN C 1 132 ? 270.426 252.398 185.242 1.00 21.80 131 GLN C O 1
ATOM 6606 N N . THR C 1 133 ? 271.147 250.316 184.821 1.00 22.58 132 THR C N 1
ATOM 6607 C CA . THR C 1 133 ? 271.762 250.096 186.120 1.00 22.58 132 THR C CA 1
ATOM 6608 C C . THR C 1 133 ? 273.111 249.418 185.933 1.00 22.58 132 THR C C 1
ATOM 6609 O O . THR C 1 133 ? 273.332 248.755 184.918 1.00 22.58 132 THR C O 1
ATOM 6613 N N . PRO C 1 134 ? 274.040 249.582 186.879 1.00 21.75 133 PRO C N 1
ATOM 6614 C CA . PRO C 1 134 ? 275.290 248.807 186.803 1.00 21.75 133 PRO C CA 1
ATOM 6615 C C . PRO C 1 134 ? 275.094 247.296 186.873 1.00 21.75 133 PRO C C 1
ATOM 6616 O O . PRO C 1 134 ? 275.863 246.562 186.239 1.00 21.75 133 PRO C O 1
ATOM 6620 N N . ASN C 1 135 ? 274.078 246.806 187.587 1.00 20.21 134 ASN C N 1
ATOM 6621 C CA . ASN C 1 135 ? 273.761 245.380 187.563 1.00 20.21 134 ASN C CA 1
ATOM 6622 C C . ASN C 1 135 ? 273.344 244.883 186.187 1.00 20.21 134 ASN C C 1
ATOM 6623 O O . ASN C 1 135 ? 273.094 243.684 186.038 1.00 20.21 134 ASN C O 1
ATOM 6628 N N . ALA C 1 136 ? 273.242 245.760 185.193 1.00 22.75 135 ALA C N 1
ATOM 6629 C CA . ALA C 1 136 ? 273.003 245.351 183.816 1.00 22.75 135 ALA C CA 1
ATOM 6630 C C . ALA C 1 136 ? 274.280 244.942 183.098 1.00 22.75 135 ALA C C 1
ATOM 6631 O O . ALA C 1 136 ? 274.210 244.501 181.945 1.00 22.75 135 ALA C O 1
ATOM 6633 N N . LEU C 1 137 ? 275.436 245.069 183.747 1.00 23.86 136 LEU C N 1
ATOM 6634 C CA . LEU C 1 137 ? 276.721 244.714 183.158 1.00 23.86 136 LEU C CA 1
ATOM 6635 C C . LEU C 1 137 ? 277.340 243.504 183.849 1.00 23.86 136 LEU C C 1
ATOM 6636 O O . LEU C 1 137 ? 278.552 243.437 184.053 1.00 23.86 136 LEU C O 1
ATOM 6641 N N . ILE C 1 138 ? 276.513 242.537 184.214 1.00 22.75 137 ILE C N 1
ATOM 6642 C CA . ILE C 1 138 ? 276.963 241.294 184.834 1.00 22.75 137 ILE C CA 1
ATOM 6643 C C . ILE C 1 138 ? 277.028 240.222 183.751 1.00 22.75 137 ILE C C 1
ATOM 6644 O O . ILE C 1 138 ? 276.049 240.050 183.013 1.00 22.75 137 ILE C O 1
ATOM 6649 N N . PRO C 1 139 ? 278.142 239.505 183.612 1.00 25.01 138 PRO C N 1
ATOM 6650 C CA . PRO C 1 139 ? 278.241 238.481 182.566 1.00 25.01 138 PRO C CA 1
ATOM 6651 C C . PRO C 1 139 ? 277.318 237.301 182.832 1.00 25.01 138 PRO C C 1
ATOM 6652 O O . PRO C 1 139 ? 276.886 237.048 183.958 1.00 25.01 138 PRO C O 1
ATOM 6656 N N . ASP C 1 140 ? 277.030 236.559 181.761 1.00 24.05 139 ASP C N 1
ATOM 6657 C CA . ASP C 1 140 ? 276.065 235.465 181.789 1.00 24.05 139 ASP C CA 1
ATOM 6658 C C . ASP C 1 140 ? 276.710 234.108 182.051 1.00 24.05 139 ASP C C 1
ATOM 6659 O O . ASP C 1 140 ? 276.231 233.092 181.534 1.00 24.05 139 ASP C O 1
ATOM 6664 N N . TYR C 1 141 ? 277.786 234.065 182.842 1.00 22.16 140 TYR C N 1
ATOM 6665 C CA . TYR C 1 141 ? 278.498 232.815 183.089 1.00 22.16 140 TYR C CA 1
ATOM 6666 C C . TYR C 1 141 ? 277.642 231.776 183.801 1.00 22.16 140 TYR C C 1
ATOM 6667 O O . TYR C 1 141 ? 277.982 230.590 183.776 1.00 22.16 140 TYR C O 1
ATOM 6676 N N . LYS C 1 142 ? 276.545 232.189 184.437 1.00 25.17 141 LYS C N 1
ATOM 6677 C CA . LYS C 1 142 ? 275.652 231.229 185.075 1.00 25.17 141 LYS C CA 1
ATOM 6678 C C . LYS C 1 142 ? 274.976 230.311 184.065 1.00 25.17 141 LYS C C 1
ATOM 6679 O O . LYS C 1 142 ? 274.430 229.274 184.455 1.00 25.17 141 LYS C O 1
ATOM 6685 N N . ASN C 1 143 ? 274.988 230.673 182.782 1.00 26.02 142 ASN C N 1
ATOM 6686 C CA . ASN C 1 143 ? 274.408 229.840 181.738 1.00 26.02 142 ASN C CA 1
ATOM 6687 C C . ASN C 1 143 ? 275.344 228.735 181.266 1.00 26.02 142 ASN C C 1
ATOM 6688 O O . ASN C 1 143 ? 274.883 227.802 180.601 1.00 26.02 142 ASN C O 1
ATOM 6693 N N . SER C 1 144 ? 276.633 228.819 181.587 1.00 24.59 143 SER C N 1
ATOM 6694 C CA . SER C 1 144 ? 277.601 227.853 181.087 1.00 24.59 143 SER C CA 1
ATOM 6695 C C . SER C 1 144 ? 277.350 226.470 181.675 1.00 24.59 143 SER C C 1
ATOM 6696 O O . SER C 1 144 ? 277.072 226.322 182.868 1.00 24.59 143 SER C O 1
ATOM 6699 N N . GLY C 1 145 ? 277.456 225.452 180.825 1.00 25.83 144 GLY C N 1
ATOM 6700 C CA . GLY C 1 145 ? 277.276 224.079 181.235 1.00 25.83 144 GLY C CA 1
ATOM 6701 C C . GLY C 1 145 ? 275.860 223.563 181.142 1.00 25.83 144 GLY C C 1
ATOM 6702 O O . GLY C 1 145 ? 275.656 222.349 181.266 1.00 25.83 144 GLY C O 1
ATOM 6703 N N . ALA C 1 146 ? 274.881 224.440 180.911 1.00 26.71 145 ALA C N 1
ATOM 6704 C CA . ALA C 1 146 ? 273.464 224.098 180.862 1.00 26.71 145 ALA C CA 1
ATOM 6705 C C . ALA C 1 146 ? 273.067 223.278 182.084 1.00 26.71 145 ALA C C 1
ATOM 6706 O O . ALA C 1 146 ? 272.810 222.074 181.962 1.00 26.71 145 ALA C O 1
ATOM 6708 N N . PRO C 1 147 ? 273.021 223.883 183.271 1.00 27.53 146 PRO C N 1
ATOM 6709 C CA . PRO C 1 147 ? 272.718 223.107 184.480 1.00 27.53 146 PRO C CA 1
ATOM 6710 C C . PRO C 1 147 ? 271.350 222.445 184.403 1.00 27.53 146 PRO C C 1
ATOM 6711 O O . PRO C 1 147 ? 270.379 223.032 183.921 1.00 27.53 146 PRO C O 1
ATOM 6715 N N . GLY C 1 148 ? 271.284 221.209 184.888 1.00 31.78 147 GLY C N 1
ATOM 6716 C CA . GLY C 1 148 ? 270.047 220.460 184.920 1.00 31.78 147 GLY C CA 1
ATOM 6717 C C . GLY C 1 148 ? 269.672 219.757 183.636 1.00 31.78 147 GLY C C 1
ATOM 6718 O O . GLY C 1 148 ? 268.543 219.265 183.531 1.00 31.78 147 GLY C O 1
ATOM 6719 N N . GLU C 1 149 ? 270.574 219.685 182.661 1.00 33.49 148 GLU C N 1
ATOM 6720 C CA . GLU C 1 149 ? 270.265 219.126 181.354 1.00 33.49 148 GLU C CA 1
ATOM 6721 C C . GLU C 1 149 ? 271.238 218.006 181.009 1.00 33.49 148 GLU C C 1
ATOM 6722 O O . GLU C 1 149 ? 272.387 217.997 181.460 1.00 33.49 148 GLU C O 1
ATOM 6728 N N . ARG C 1 150 ? 270.764 217.063 180.199 1.00 33.93 149 ARG C N 1
ATOM 6729 C CA . ARG C 1 150 ? 271.581 215.937 179.776 1.00 33.93 149 ARG C CA 1
ATOM 6730 C C . ARG C 1 150 ? 272.609 216.367 178.733 1.00 33.93 149 ARG C C 1
ATOM 6731 O O . ARG C 1 150 ? 272.426 217.343 178.001 1.00 33.93 149 ARG C O 1
ATOM 6739 N N . ARG C 1 151 ? 273.701 215.613 178.669 1.00 24.96 150 ARG C N 1
ATOM 6740 C CA . ARG C 1 151 ? 274.720 215.827 177.650 1.00 24.96 150 ARG C CA 1
ATOM 6741 C C . ARG C 1 151 ? 274.777 214.650 176.684 1.00 24.96 150 ARG C C 1
ATOM 6742 O O . ARG C 1 151 ? 273.760 214.020 176.396 1.00 24.96 150 ARG C O 1
ATOM 6750 N N . GLY C 1 170 ? 285.321 201.309 176.698 1.00 47.19 169 GLY C N 1
ATOM 6751 C CA . GLY C 1 170 ? 285.012 202.693 177.005 1.00 47.19 169 GLY C CA 1
ATOM 6752 C C . GLY C 1 170 ? 284.017 203.308 176.042 1.00 47.19 169 GLY C C 1
ATOM 6753 O O . GLY C 1 170 ? 284.084 204.499 175.738 1.00 47.19 169 GLY C O 1
ATOM 6754 N N . THR C 1 171 ? 283.090 202.486 175.559 1.00 47.96 170 THR C N 1
ATOM 6755 C CA . THR C 1 171 ? 282.097 202.952 174.603 1.00 47.96 170 THR C CA 1
ATOM 6756 C C . THR C 1 171 ? 281.117 203.915 175.262 1.00 47.96 170 THR C C 1
ATOM 6757 O O . THR C 1 171 ? 280.745 203.751 176.426 1.00 47.96 170 THR C O 1
ATOM 6761 N N . LYS C 1 172 ? 280.701 204.926 174.505 1.00 47.87 171 LYS C N 1
ATOM 6762 C CA . LYS C 1 172 ? 279.707 205.875 174.976 1.00 47.87 171 LYS C CA 1
ATOM 6763 C C . LYS C 1 172 ? 278.302 205.297 174.813 1.00 47.87 171 LYS C C 1
ATOM 6764 O O . LYS C 1 172 ? 278.110 204.180 174.327 1.00 47.87 171 LYS C O 1
ATOM 6770 N N . VAL C 1 173 ? 277.310 206.076 175.230 1.00 46.47 172 VAL C N 1
ATOM 6771 C CA . VAL C 1 173 ? 275.921 205.637 175.167 1.00 46.47 172 VAL C CA 1
ATOM 6772 C C . VAL C 1 173 ? 275.310 206.092 173.848 1.00 46.47 172 VAL C C 1
ATOM 6773 O O . VAL C 1 173 ? 275.384 207.273 173.486 1.00 46.47 172 VAL C O 1
ATOM 6777 N N . THR C 1 174 ? 274.704 205.152 173.128 1.00 46.45 173 THR C N 1
ATOM 6778 C CA . THR C 1 174 ? 274.057 205.320 171.839 1.00 46.45 173 THR C CA 1
ATOM 6779 C C . THR C 1 174 ? 272.541 205.213 171.998 1.00 46.45 173 THR C C 1
ATOM 6780 O O . THR C 1 174 ? 272.060 204.506 172.890 1.00 46.45 173 THR C O 1
ATOM 6784 N N . PRO C 1 175 ? 271.759 205.924 171.176 1.00 46.07 174 PRO C N 1
ATOM 6785 C CA . PRO C 1 175 ? 270.294 205.785 171.260 1.00 46.07 174 PRO C CA 1
ATOM 6786 C C . PRO C 1 175 ? 269.803 204.349 171.172 1.00 46.07 174 PRO C C 1
ATOM 6787 O O . PRO C 1 175 ? 268.810 204.005 171.824 1.00 46.07 174 PRO C O 1
ATOM 6791 N N . GLU C 1 176 ? 270.459 203.498 170.380 1.00 47.82 175 GLU C N 1
ATOM 6792 C CA . GLU C 1 176 ? 270.118 202.078 170.393 1.00 47.82 175 GLU C CA 1
ATOM 6793 C C . GLU C 1 176 ? 270.431 201.451 171.748 1.00 47.82 175 GLU C C 1
ATOM 6794 O O . GLU C 1 176 ? 269.638 200.662 172.277 1.00 47.82 175 GLU C O 1
ATOM 6800 N N . ILE C 1 177 ? 271.585 201.795 172.325 1.00 45.16 176 ILE C N 1
ATOM 6801 C CA . ILE C 1 177 ? 271.928 201.307 173.658 1.00 45.16 176 ILE C CA 1
ATOM 6802 C C . ILE C 1 177 ? 270.941 201.841 174.687 1.00 45.16 176 ILE C C 1
ATOM 6803 O O . ILE C 1 177 ? 270.561 201.136 175.629 1.00 45.16 176 ILE C O 1
ATOM 6808 N N . GLU C 1 178 ? 270.511 203.094 174.526 1.00 44.10 177 GLU C N 1
ATOM 6809 C CA . GLU C 1 178 ? 269.505 203.655 175.422 1.00 44.10 177 GLU C CA 1
ATOM 6810 C C . GLU C 1 178 ? 268.186 202.898 175.314 1.00 44.10 177 GLU C C 1
ATOM 6811 O O . GLU C 1 178 ? 267.523 202.640 176.325 1.00 44.10 177 GLU C O 1
ATOM 6817 N N . ARG C 1 179 ? 267.789 202.535 174.092 1.00 44.14 178 ARG C N 1
ATOM 6818 C CA . ARG C 1 179 ? 266.577 201.744 173.910 1.00 44.14 178 ARG C CA 1
ATOM 6819 C C . ARG C 1 179 ? 266.711 200.376 174.567 1.00 44.14 178 ARG C C 1
ATOM 6820 O O . ARG C 1 179 ? 265.758 199.876 175.176 1.00 44.14 178 ARG C O 1
ATOM 6822 N N . LEU C 1 180 ? 267.884 199.752 174.442 1.00 44.21 179 LEU C N 1
ATOM 6823 C CA . LEU C 1 180 ? 268.115 198.470 175.104 1.00 44.21 179 LEU C CA 1
ATOM 6824 C C . LEU C 1 180 ? 268.021 198.606 176.620 1.00 44.21 179 LEU C C 1
ATOM 6825 O O . LEU C 1 180 ? 267.424 197.756 177.295 1.00 44.21 179 LEU C O 1
ATOM 6830 N N . PHE C 1 181 ? 268.616 199.668 177.170 1.00 40.88 180 PHE C N 1
ATOM 6831 C CA . PHE C 1 181 ? 268.514 199.942 178.599 1.00 40.88 180 PHE C CA 1
ATOM 6832 C C . PHE C 1 181 ? 267.058 200.078 179.023 1.00 40.88 180 PHE C C 1
ATOM 6833 O O . PHE C 1 181 ? 266.633 199.499 180.031 1.00 40.88 180 PHE C O 1
ATOM 6841 N N . ARG C 1 182 ? 266.279 200.853 178.264 1.00 43.52 181 ARG C N 1
ATOM 6842 C CA . ARG C 1 182 ? 264.876 201.066 178.606 1.00 43.52 181 ARG C CA 1
ATOM 6843 C C . ARG C 1 182 ? 264.090 199.765 178.543 1.00 43.52 181 ARG C C 1
ATOM 6844 O O . ARG C 1 182 ? 263.241 199.504 179.399 1.00 43.52 181 ARG C O 1
ATOM 6852 N N . LEU C 1 183 ? 264.357 198.941 177.532 1.00 45.17 182 LEU C N 1
ATOM 6853 C CA . LEU C 1 183 ? 263.684 197.652 177.409 1.00 45.17 182 LEU C CA 1
ATOM 6854 C C . LEU C 1 183 ? 263.990 196.749 178.602 1.00 45.17 182 LEU C C 1
ATOM 6855 O O . LEU C 1 183 ? 263.076 196.181 179.225 1.00 45.17 182 LEU C O 1
ATOM 6860 N N . THR C 1 184 ? 265.275 196.626 178.949 1.00 43.41 183 THR C N 1
ATOM 6861 C CA . THR C 1 184 ? 265.662 195.762 180.060 1.00 43.41 183 THR C CA 1
ATOM 6862 C C . THR C 1 184 ? 265.082 196.260 181.376 1.00 43.41 183 THR C C 1
ATOM 6863 O O . THR C 1 184 ? 264.640 195.461 182.209 1.00 43.41 183 THR C O 1
ATOM 6867 N N . ILE C 1 185 ? 265.084 197.577 181.589 1.00 42.92 184 ILE C N 1
ATOM 6868 C CA . ILE C 1 185 ? 264.488 198.130 182.800 1.00 42.92 184 ILE C CA 1
ATOM 6869 C C . ILE C 1 185 ? 262.985 197.880 182.818 1.00 42.92 184 ILE C C 1
ATOM 6870 O O . ILE C 1 185 ? 262.414 197.516 183.854 1.00 42.92 184 ILE C O 1
ATOM 6875 N N . GLU C 1 186 ? 262.322 198.057 181.673 1.00 44.41 185 GLU C N 1
ATOM 6876 C CA . GLU C 1 186 ? 260.869 197.962 181.623 1.00 44.41 185 GLU C CA 1
ATOM 6877 C C . GLU C 1 186 ? 260.383 196.549 181.915 1.00 44.41 185 GLU C C 1
ATOM 6878 O O . GLU C 1 186 ? 259.396 196.371 182.638 1.00 44.41 185 GLU C O 1
ATOM 6880 N N . LYS C 1 187 ? 261.046 195.526 181.369 1.00 46.31 186 LYS C N 1
ATOM 6881 C CA . LYS C 1 187 ? 260.541 194.182 181.633 1.00 46.31 186 LYS C CA 1
ATOM 6882 C C . LYS C 1 187 ? 261.064 193.563 182.924 1.00 46.31 186 LYS C C 1
ATOM 6883 O O . LYS C 1 187 ? 260.565 192.505 183.322 1.00 46.31 186 LYS C O 1
ATOM 6889 N N . HIS C 1 188 ? 262.041 194.175 183.588 1.00 45.91 187 HIS C N 1
ATOM 6890 C CA . HIS C 1 188 ? 262.632 193.561 184.772 1.00 45.91 187 HIS C CA 1
ATOM 6891 C C . HIS C 1 188 ? 262.438 194.379 186.039 1.00 45.91 187 HIS C C 1
ATOM 6892 O O . HIS C 1 188 ? 261.952 193.845 187.042 1.00 45.91 187 HIS C O 1
ATOM 6899 N N . LEU C 1 189 ? 262.801 195.661 186.030 1.00 43.92 188 LEU C N 1
ATOM 6900 C CA . LEU C 1 189 ? 262.808 196.428 187.272 1.00 43.92 188 LEU C CA 1
ATOM 6901 C C . LEU C 1 189 ? 261.424 196.967 187.614 1.00 43.92 188 LEU C C 1
ATOM 6902 O O . LEU C 1 189 ? 260.991 196.892 188.769 1.00 43.92 188 LEU C O 1
ATOM 6907 N N . LEU C 1 190 ? 260.721 197.518 186.628 1.00 46.55 189 LEU C N 1
ATOM 6908 C CA . LEU C 1 190 ? 259.463 198.201 186.892 1.00 46.55 189 LEU C CA 1
ATOM 6909 C C . LEU C 1 190 ? 258.391 197.226 187.368 1.00 46.55 189 LEU C C 1
ATOM 6910 O O . LEU C 1 190 ? 258.365 196.055 186.977 1.00 46.55 189 LEU C O 1
ATOM 6915 N N . ASN C 1 191 ? 257.500 197.736 188.225 1.00 49.24 190 ASN C N 1
ATOM 6916 C CA . ASN C 1 191 ? 256.381 197.012 188.828 1.00 49.24 190 ASN C CA 1
ATOM 6917 C C . ASN C 1 191 ? 256.750 195.596 189.258 1.00 49.24 190 ASN C C 1
ATOM 6918 O O . ASN C 1 191 ? 255.965 194.660 189.074 1.00 49.24 190 ASN C O 1
ATOM 6923 N N . GLN C 1 192 ? 257.937 195.432 189.839 1.00 50.46 191 GLN C N 1
ATOM 6924 C CA . GLN C 1 192 ? 258.371 194.150 190.372 1.00 50.46 191 GLN C CA 1
ATOM 6925 C C . GLN C 1 192 ? 259.101 194.382 191.687 1.00 50.46 191 GLN C C 1
ATOM 6926 O O . GLN C 1 192 ? 259.646 195.460 191.937 1.00 50.46 191 GLN C O 1
ATOM 6932 N N . LYS C 1 193 ? 259.106 193.352 192.529 1.00 47.91 192 LYS C N 1
ATOM 6933 C CA . LYS C 1 193 ? 259.745 193.411 193.834 1.00 47.91 192 LYS C CA 1
ATOM 6934 C C . LYS C 1 193 ? 260.705 192.241 193.988 1.00 47.91 192 LYS C C 1
ATOM 6935 O O . LYS C 1 193 ? 260.446 191.144 193.485 1.00 47.91 192 LYS C O 1
ATOM 6937 N N . GLY C 1 194 ? 261.812 192.482 194.686 1.00 44.45 193 GLY C N 1
ATOM 6938 C CA . GLY C 1 194 ? 262.794 191.447 194.930 1.00 44.45 193 GLY C CA 1
ATOM 6939 C C . GLY C 1 194 ? 263.803 191.235 193.826 1.00 44.45 193 GLY C C 1
ATOM 6940 O O . GLY C 1 194 ? 264.573 190.270 193.891 1.00 44.45 193 GLY C O 1
ATOM 6941 N N . THR C 1 195 ? 263.827 192.097 192.814 1.00 40.82 194 THR C N 1
ATOM 6942 C CA . THR C 1 195 ? 264.768 191.981 191.710 1.00 40.82 194 THR C CA 1
ATOM 6943 C C . THR C 1 195 ? 265.953 192.910 191.936 1.00 40.82 194 THR C C 1
ATOM 6944 O O . THR C 1 195 ? 265.783 194.062 192.347 1.00 40.82 194 THR C O 1
ATOM 6948 N N . LYS C 1 196 ? 267.151 192.403 191.669 1.00 33.20 195 LYS C N 1
ATOM 6949 C CA . LYS C 1 196 ? 268.373 193.169 191.852 1.00 33.20 195 LYS C CA 1
ATOM 6950 C C . LYS C 1 196 ? 268.799 193.834 190.547 1.00 33.20 195 LYS C C 1
ATOM 6951 O O . LYS C 1 196 ? 268.365 193.461 189.456 1.00 33.20 195 LYS C O 1
ATOM 6957 N N . THR C 1 197 ? 269.658 194.844 190.679 1.00 32.14 196 THR C N 1
ATOM 6958 C CA . THR C 1 197 ? 270.183 195.545 189.513 1.00 32.14 196 THR C CA 1
ATOM 6959 C C . THR C 1 197 ? 271.273 194.742 188.808 1.00 32.14 196 THR C C 1
ATOM 6960 O O . THR C 1 197 ? 271.402 194.822 187.580 1.00 32.14 196 THR C O 1
ATOM 6964 N N . THR C 1 198 ? 272.047 193.953 189.556 1.00 32.19 197 THR C N 1
ATOM 6965 C CA . THR C 1 198 ? 273.139 193.190 188.956 1.00 32.19 197 THR C CA 1
ATOM 6966 C C . THR C 1 198 ? 272.624 192.087 188.035 1.00 32.19 197 THR C C 1
ATOM 6967 O O . THR C 1 198 ? 273.211 191.830 186.976 1.00 32.19 197 THR C O 1
ATOM 6971 N N . VAL C 1 199 ? 271.528 191.426 188.411 1.00 34.69 198 VAL C N 1
ATOM 6972 C CA . VAL C 1 199 ? 270.974 190.390 187.544 1.00 34.69 198 VAL C CA 1
ATOM 6973 C C . VAL C 1 199 ? 270.409 191.009 186.269 1.00 34.69 198 VAL C C 1
ATOM 6974 O O . VAL C 1 199 ? 270.523 190.435 185.178 1.00 34.69 198 VAL C O 1
ATOM 6978 N N . ALA C 1 200 ? 269.810 192.197 186.381 1.00 33.77 199 ALA C N 1
ATOM 6979 C CA . ALA C 1 200 ? 269.342 192.904 185.194 1.00 33.77 199 ALA C CA 1
ATOM 6980 C C . ALA C 1 200 ? 270.507 193.302 184.300 1.00 33.77 199 ALA C C 1
ATOM 6981 O O . ALA C 1 200 ? 270.399 193.258 183.069 1.00 33.77 199 ALA C O 1
ATOM 6983 N N . TYR C 1 201 ? 271.629 193.701 184.900 1.00 33.33 200 TYR C N 1
ATOM 6984 C CA . TYR C 1 201 ? 272.815 193.996 184.104 1.00 33.33 200 TYR C CA 1
ATOM 6985 C C . TYR C 1 201 ? 273.309 192.754 183.375 1.00 33.33 200 TYR C C 1
ATOM 6986 O O . TYR C 1 201 ? 273.736 192.833 182.218 1.00 33.33 200 TYR C O 1
ATOM 6995 N N . ARG C 1 202 ? 273.265 191.599 184.039 1.00 36.54 201 ARG C N 1
ATOM 6996 C CA . ARG C 1 202 ? 273.654 190.356 183.376 1.00 36.54 201 ARG C CA 1
ATOM 6997 C C . ARG C 1 202 ? 272.731 190.041 182.200 1.00 36.54 201 ARG C C 1
ATOM 6998 O O . ARG C 1 202 ? 273.192 189.620 181.129 1.00 36.54 201 ARG C O 1
ATOM 7006 N N . ARG C 1 203 ? 271.423 190.238 182.381 1.00 39.20 202 ARG C N 1
ATOM 7007 C CA . ARG C 1 203 ? 270.485 190.015 181.282 1.00 39.20 202 ARG C CA 1
ATOM 7008 C C . ARG C 1 203 ? 270.756 190.965 180.119 1.00 39.20 202 ARG C C 1
ATOM 7009 O O . ARG C 1 203 ? 270.713 190.560 178.948 1.00 39.20 202 ARG C O 1
ATOM 7017 N N . PHE C 1 204 ? 271.035 192.236 180.421 1.00 38.67 203 PHE C N 1
ATOM 7018 C CA . PHE C 1 204 ? 271.381 193.182 179.365 1.00 38.67 203 PHE C CA 1
ATOM 7019 C C . PHE C 1 204 ? 272.651 192.759 178.642 1.00 38.67 203 PHE C C 1
ATOM 7020 O O . PHE C 1 204 ? 272.756 192.915 177.421 1.00 38.67 203 PHE C O 1
ATOM 7028 N N . VAL C 1 205 ? 273.644 192.265 179.383 1.00 40.65 204 VAL C N 1
ATOM 7029 C CA . VAL C 1 205 ? 274.883 191.817 178.754 1.00 40.65 204 VAL C CA 1
ATOM 7030 C C . VAL C 1 205 ? 274.603 190.658 177.809 1.00 40.65 204 VAL C C 1
ATOM 7031 O O . VAL C 1 205 ? 275.150 190.594 176.701 1.00 40.65 204 VAL C O 1
ATOM 7035 N N . ASP C 1 206 ? 273.741 189.729 178.227 1.00 44.80 205 ASP C N 1
ATOM 7036 C CA . ASP C 1 206 ? 273.354 188.632 177.343 1.00 44.80 205 ASP C CA 1
ATOM 7037 C C . ASP C 1 206 ? 272.703 189.158 176.067 1.00 44.80 205 ASP C C 1
ATOM 7038 O O . ASP C 1 206 ? 273.047 188.732 174.956 1.00 44.80 205 ASP C O 1
ATOM 7043 N N . LEU C 1 207 ? 271.760 190.093 176.211 1.00 46.29 206 LEU C N 1
ATOM 7044 C CA . LEU C 1 207 ? 271.064 190.639 175.047 1.00 46.29 206 LEU C CA 1
ATOM 7045 C C . LEU C 1 207 ? 272.035 191.340 174.102 1.00 46.29 206 LEU C C 1
ATOM 7046 O O . LEU C 1 207 ? 271.990 191.146 172.879 1.00 46.29 206 LEU C O 1
ATOM 7051 N N . PHE C 1 208 ? 272.928 192.158 174.659 1.00 45.93 207 PHE C N 1
ATOM 7052 C CA . PHE C 1 208 ? 273.887 192.901 173.851 1.00 45.93 207 PHE C CA 1
ATOM 7053 C C . PHE C 1 208 ? 274.873 191.969 173.162 1.00 45.93 207 PHE C C 1
ATOM 7054 O O . PHE C 1 208 ? 275.300 192.244 172.035 1.00 45.93 207 PHE C O 1
ATOM 7062 N N . ALA C 1 209 ? 275.249 190.871 173.821 1.00 47.61 208 ALA C N 1
ATOM 7063 C CA . ALA C 1 209 ? 276.136 189.900 173.192 1.00 47.61 208 ALA C CA 1
ATOM 7064 C C . ALA C 1 209 ? 275.437 189.164 172.058 1.00 47.61 208 ALA C C 1
ATOM 7065 O O . ALA C 1 209 ? 276.057 188.869 171.030 1.00 47.61 208 ALA C O 1
ATOM 7067 N N . GLN C 1 210 ? 274.151 188.856 172.218 1.00 49.98 209 GLN C N 1
ATOM 7068 C CA . GLN C 1 210 ? 273.435 188.131 171.175 1.00 49.98 209 GLN C CA 1
ATOM 7069 C C . GLN C 1 210 ? 272.883 189.042 170.083 1.00 49.98 209 GLN C C 1
ATOM 7070 O O . GLN C 1 210 ? 272.332 188.535 169.101 1.00 49.98 209 GLN C O 1
ATOM 7076 N N . TYR C 1 211 ? 273.010 190.362 170.223 1.00 50.65 210 TYR C N 1
ATOM 7077 C CA . TYR C 1 211 ? 272.793 191.261 169.093 1.00 50.65 210 TYR C CA 1
ATOM 7078 C C . TYR C 1 211 ? 274.075 191.700 168.398 1.00 50.65 210 TYR C C 1
ATOM 7079 O O . TYR C 1 211 ? 274.083 191.818 167.169 1.00 50.65 210 TYR C O 1
ATOM 7088 N N . PHE C 1 212 ? 275.156 191.939 169.139 1.00 51.43 211 PHE C N 1
ATOM 7089 C CA . PHE C 1 212 ? 276.384 192.521 168.593 1.00 51.43 211 PHE C CA 1
ATOM 7090 C C . PHE C 1 212 ? 277.552 191.583 168.873 1.00 51.43 211 PHE C C 1
ATOM 7091 O O . PHE C 1 212 ? 278.316 191.788 169.825 1.00 51.43 211 PHE C O 1
ATOM 7099 N N . PRO C 1 213 ? 277.723 190.538 168.057 1.00 53.18 212 PRO C N 1
ATOM 7100 C CA . PRO C 1 213 ? 278.802 189.572 168.320 1.00 53.18 212 PRO C CA 1
ATOM 7101 C C . PRO C 1 213 ? 280.194 190.088 167.991 1.00 53.18 212 PRO C C 1
ATOM 7102 O O . PRO C 1 213 ? 281.176 189.492 168.452 1.00 53.18 212 PRO C O 1
ATOM 7106 N N . ARG C 1 214 ? 280.317 191.165 167.213 1.00 51.74 213 ARG C N 1
ATOM 7107 C CA . ARG C 1 214 ? 281.635 191.589 166.747 1.00 51.74 213 ARG C CA 1
ATOM 7108 C C . ARG C 1 214 ? 282.443 192.253 167.856 1.00 51.74 213 ARG C C 1
ATOM 7109 O O . ARG C 1 214 ? 283.658 192.044 167.954 1.00 51.74 213 ARG C O 1
ATOM 7111 N N . ILE C 1 215 ? 281.794 193.054 168.691 1.00 51.56 214 ILE C N 1
ATOM 7112 C CA . ILE C 1 215 ? 282.509 193.852 169.697 1.00 51.56 214 ILE C CA 1
ATOM 7113 C C . ILE C 1 215 ? 283.131 192.925 170.736 1.00 51.56 214 ILE C C 1
ATOM 7114 O O . ILE C 1 215 ? 282.467 191.975 171.190 1.00 51.56 214 ILE C O 1
ATOM 7119 N N . PRO C 1 216 ? 284.391 193.151 171.138 1.00 50.97 215 PRO C N 1
ATOM 7120 C CA . PRO C 1 216 ? 285.015 192.295 172.159 1.00 50.97 215 PRO C CA 1
ATOM 7121 C C . PRO C 1 216 ? 284.357 192.412 173.525 1.00 50.97 215 PRO C C 1
ATOM 7122 O O . PRO C 1 216 ? 283.440 193.216 173.721 1.00 50.97 215 PRO C O 1
ATOM 7126 N N . GLN C 1 217 ? 284.831 191.610 174.483 1.00 52.48 216 GLN C N 1
ATOM 7127 C CA . GLN C 1 217 ? 284.202 191.565 175.799 1.00 52.48 216 GLN C CA 1
ATOM 7128 C C . GLN C 1 217 ? 284.522 192.800 176.633 1.00 52.48 216 GLN C C 1
ATOM 7129 O O . GLN C 1 217 ? 283.695 193.225 177.447 1.00 52.48 216 GLN C O 1
ATOM 7135 N N . GLU C 1 218 ? 285.704 193.385 176.454 1.00 54.26 217 GLU C N 1
ATOM 7136 C CA . GLU C 1 218 ? 286.136 194.517 177.264 1.00 54.26 217 GLU C CA 1
ATOM 7137 C C . GLU C 1 218 ? 285.588 195.853 176.772 1.00 54.26 217 GLU C C 1
ATOM 7138 O O . GLU C 1 218 ? 286.123 196.900 177.157 1.00 54.26 217 GLU C O 1
ATOM 7144 N N . ASP C 1 219 ? 284.543 195.855 175.941 1.00 51.33 218 ASP C N 1
ATOM 7145 C CA . ASP C 1 219 ? 284.001 197.095 175.403 1.00 51.33 218 ASP C CA 1
ATOM 7146 C C . ASP C 1 219 ? 282.501 197.247 175.637 1.00 51.33 218 ASP C C 1
ATOM 7147 O O . ASP C 1 219 ? 281.903 198.199 175.124 1.00 51.33 218 ASP C O 1
ATOM 7152 N N . TYR C 1 220 ? 281.878 196.342 176.387 1.00 46.71 219 TYR C N 1
ATOM 7153 C CA . TYR C 1 220 ? 280.488 196.529 176.765 1.00 46.71 219 TYR C CA 1
ATOM 7154 C C . TYR C 1 220 ? 280.359 197.706 177.731 1.00 46.71 219 TYR C C 1
ATOM 7155 O O . TYR C 1 220 ? 281.311 198.046 178.438 1.00 46.71 219 TYR C O 1
ATOM 7164 N N . PRO C 1 221 ? 279.197 198.356 177.767 1.00 38.77 220 PRO C N 1
ATOM 7165 C CA . PRO C 1 221 ? 278.944 199.340 178.826 1.00 38.77 220 PRO C CA 1
ATOM 7166 C C . PRO C 1 221 ? 278.986 198.678 180.195 1.00 38.77 220 PRO C C 1
ATOM 7167 O O . PRO C 1 221 ? 278.565 197.532 180.365 1.00 38.77 220 PRO C O 1
ATOM 7171 N N . THR C 1 222 ? 279.495 199.414 181.176 1.00 31.32 221 THR C N 1
ATOM 7172 C CA . THR C 1 222 ? 279.708 198.872 182.507 1.00 31.32 221 THR C CA 1
ATOM 7173 C C . THR C 1 222 ? 278.440 198.979 183.353 1.00 31.32 221 THR C C 1
ATOM 7174 O O . THR C 1 222 ? 277.422 199.533 182.936 1.00 31.32 221 THR C O 1
ATOM 7178 N N . LEU C 1 223 ? 278.514 198.422 184.564 1.00 29.04 222 LEU C N 1
ATOM 7179 C CA . LEU C 1 223 ? 277.384 198.484 185.487 1.00 29.04 222 LEU C CA 1
ATOM 7180 C C . LEU C 1 223 ? 277.242 199.873 186.098 1.00 29.04 222 LEU C C 1
ATOM 7181 O O . LEU C 1 223 ? 276.143 200.259 186.512 1.00 29.04 222 LEU C O 1
ATOM 7186 N N . ARG C 1 224 ? 278.334 200.636 186.152 1.00 25.90 223 ARG C N 1
ATOM 7187 C CA . ARG C 1 224 ? 278.261 202.021 186.606 1.00 25.90 223 ARG C CA 1
ATOM 7188 C C . ARG C 1 224 ? 277.334 202.841 185.715 1.00 25.90 223 ARG C C 1
ATOM 7189 O O . ARG C 1 224 ? 276.457 203.562 186.206 1.00 25.90 223 ARG C O 1
ATOM 7197 N N . GLN C 1 225 ? 277.505 202.723 184.395 1.00 29.54 224 GLN C N 1
ATOM 7198 C CA . GLN C 1 225 ? 276.656 203.453 183.458 1.00 29.54 224 GLN C CA 1
ATOM 7199 C C . GLN C 1 225 ? 275.207 202.991 183.540 1.00 29.54 224 GLN C C 1
ATOM 7200 O O . GLN C 1 225 ? 274.282 203.811 183.509 1.00 29.54 224 GLN C O 1
ATOM 7206 N N . PHE C 1 226 ? 274.992 201.678 183.635 1.00 31.17 225 PHE C N 1
ATOM 7207 C CA . PHE C 1 226 ? 273.638 201.141 183.722 1.00 31.17 225 PHE C CA 1
ATOM 7208 C C . PHE C 1 226 ? 272.927 201.653 184.970 1.00 31.17 225 PHE C C 1
ATOM 7209 O O . PHE C 1 226 ? 271.773 202.098 184.907 1.00 31.17 225 PHE C O 1
ATOM 7217 N N . ARG C 1 227 ? 273.616 201.625 186.113 1.00 30.25 226 ARG C N 1
ATOM 7218 C CA . ARG C 1 227 ? 273.019 202.097 187.357 1.00 30.25 226 ARG C CA 1
ATOM 7219 C C . ARG C 1 227 ? 272.765 203.600 187.321 1.00 30.25 226 ARG C C 1
ATOM 7220 O O . ARG C 1 227 ? 271.726 204.068 187.799 1.00 30.25 226 ARG C O 1
ATOM 7228 N N . TYR C 1 228 ? 273.701 204.373 186.762 1.00 31.28 227 TYR C N 1
ATOM 7229 C CA . TYR C 1 228 ? 273.508 205.816 186.665 1.00 31.28 227 TYR C CA 1
ATOM 7230 C C . TYR C 1 228 ? 272.309 206.155 185.790 1.00 31.28 227 TYR C C 1
ATOM 7231 O O . TYR C 1 228 ? 271.496 207.020 186.143 1.00 31.28 227 TYR C O 1
ATOM 7240 N N . PHE C 1 229 ? 272.174 205.472 184.650 1.00 35.45 228 PHE C N 1
ATOM 7241 C CA . PHE C 1 229 ? 271.021 205.683 183.781 1.00 35.45 228 PHE C CA 1
ATOM 7242 C C . PHE C 1 229 ? 269.724 205.326 184.495 1.00 35.45 228 PHE C C 1
ATOM 7243 O O . PHE C 1 229 ? 268.743 206.077 184.440 1.00 35.45 228 PHE C O 1
ATOM 7251 N N . TYR C 1 230 ? 269.703 204.179 185.180 1.00 35.82 229 TYR C N 1
ATOM 7252 C CA . TYR C 1 230 ? 268.489 203.753 185.868 1.00 35.82 229 TYR C CA 1
ATOM 7253 C C . TYR C 1 230 ? 268.099 204.736 186.964 1.00 35.82 229 TYR C C 1
ATOM 7254 O O . TYR C 1 230 ? 266.911 205.010 187.170 1.00 35.82 229 TYR C O 1
ATOM 7263 N N . ASP C 1 231 ? 269.085 205.274 187.684 1.00 36.07 230 ASP C N 1
ATOM 7264 C CA . ASP C 1 231 ? 268.784 206.215 188.758 1.00 36.07 230 ASP C CA 1
ATOM 7265 C C . ASP C 1 231 ? 268.315 207.557 188.211 1.00 36.07 230 ASP C C 1
ATOM 7266 O O . ASP C 1 231 ? 267.423 208.188 188.788 1.00 36.07 230 ASP C O 1
ATOM 7271 N N . ARG C 1 232 ? 268.905 208.017 187.105 1.00 36.12 231 ARG C N 1
ATOM 7272 C CA . ARG C 1 232 ? 268.525 209.319 186.565 1.00 36.12 231 ARG C CA 1
ATOM 7273 C C . ARG C 1 232 ? 267.150 209.275 185.907 1.00 36.12 231 ARG C C 1
ATOM 7274 O O . ARG C 1 232 ? 266.321 210.166 186.123 1.00 36.12 231 ARG C O 1
ATOM 7282 N N . GLU C 1 233 ? 266.886 208.245 185.100 1.00 39.09 232 GLU C N 1
ATOM 7283 C CA . GLU C 1 233 ? 265.661 208.233 184.304 1.00 39.09 232 GLU C CA 1
ATOM 7284 C C . GLU C 1 233 ? 264.423 207.887 185.123 1.00 39.09 232 GLU C C 1
ATOM 7285 O O . GLU C 1 233 ? 263.326 208.350 184.794 1.00 39.09 232 GLU C O 1
ATOM 7291 N N . TYR C 1 234 ? 264.564 207.085 186.176 1.00 41.50 233 TYR C N 1
ATOM 7292 C CA . TYR C 1 234 ? 263.429 206.630 186.979 1.00 41.50 233 TYR C CA 1
ATOM 7293 C C . TYR C 1 234 ? 263.681 206.991 188.436 1.00 41.50 233 TYR C C 1
ATOM 7294 O O . TYR C 1 234 ? 264.184 206.168 189.213 1.00 41.50 233 TYR C O 1
ATOM 7303 N N . PRO C 1 235 ? 263.351 208.217 188.840 1.00 43.72 234 PRO C N 1
ATOM 7304 C CA . PRO C 1 235 ? 263.580 208.620 190.232 1.00 43.72 234 PRO C CA 1
ATOM 7305 C C . PRO C 1 235 ? 262.732 207.806 191.197 1.00 43.72 234 PRO C C 1
ATOM 7306 O O . PRO C 1 235 ? 261.626 207.368 190.875 1.00 43.72 234 PRO C O 1
ATOM 7310 N N . LYS C 1 236 ? 263.270 207.605 192.396 1.00 45.72 235 LYS C N 1
ATOM 7311 C CA . LYS C 1 236 ? 262.576 206.850 193.432 1.00 45.72 235 LYS C CA 1
ATOM 7312 C C . LYS C 1 236 ? 261.468 207.684 194.067 1.00 45.72 235 LYS C C 1
ATOM 7313 O O . LYS C 1 236 ? 261.707 208.435 195.012 1.00 45.72 235 LYS C O 1
ATOM 7315 N N . ALA C 1 264 ? 284.392 217.613 229.468 1.00 44.38 263 ALA C N 1
ATOM 7316 C CA . ALA C 1 264 ? 284.958 216.686 230.439 1.00 44.38 263 ALA C CA 1
ATOM 7317 C C . ALA C 1 264 ? 283.859 215.934 231.183 1.00 44.38 263 ALA C C 1
ATOM 7318 O O . ALA C 1 264 ? 282.998 215.307 230.567 1.00 44.38 263 ALA C O 1
ATOM 7320 N N . LEU C 1 265 ? 283.892 216.004 232.511 1.00 43.16 264 LEU C N 1
ATOM 7321 C CA . LEU C 1 265 ? 282.945 215.297 233.363 1.00 43.16 264 LEU C CA 1
ATOM 7322 C C . LEU C 1 265 ? 281.831 216.248 233.779 1.00 43.16 264 LEU C C 1
ATOM 7323 O O . LEU C 1 265 ? 282.090 217.272 234.419 1.00 43.16 264 LEU C O 1
ATOM 7328 N N . GLY C 1 266 ? 280.597 215.905 233.420 1.00 41.24 265 GLY C N 1
ATOM 7329 C CA . GLY C 1 266 ? 279.449 216.690 233.799 1.00 41.24 265 GLY C CA 1
ATOM 7330 C C . GLY C 1 266 ? 278.560 215.954 234.779 1.00 41.24 265 GLY C C 1
ATOM 7331 O O . GLY C 1 266 ? 278.965 214.966 235.399 1.00 41.24 265 GLY C O 1
ATOM 7332 N N . PRO C 1 267 ? 277.328 216.430 234.944 1.00 40.88 266 PRO C N 1
ATOM 7333 C CA . PRO C 1 267 ? 276.403 215.767 235.870 1.00 40.88 266 PRO C CA 1
ATOM 7334 C C . PRO C 1 267 ? 276.056 214.362 235.402 1.00 40.88 266 PRO C C 1
ATOM 7335 O O . PRO C 1 267 ? 275.934 214.097 234.205 1.00 40.88 266 PRO C O 1
ATOM 7339 N N . GLY C 1 268 ? 275.891 213.460 236.367 1.00 36.70 267 GLY C N 1
ATOM 7340 C CA . GLY C 1 268 ? 275.590 212.077 236.073 1.00 36.70 267 GLY C CA 1
ATOM 7341 C C . GLY C 1 268 ? 276.783 211.216 235.724 1.00 36.70 267 GLY C C 1
ATOM 7342 O O . GLY C 1 268 ? 276.596 210.049 235.360 1.00 36.70 267 GLY C O 1
ATOM 7343 N N . SER C 1 269 ? 278.002 211.749 235.816 1.00 37.32 268 SER C N 1
ATOM 7344 C CA . SER C 1 269 ? 279.184 210.964 235.478 1.00 37.32 268 SER C CA 1
ATOM 7345 C C . SER C 1 269 ? 279.535 209.967 236.575 1.00 37.32 268 SER C C 1
ATOM 7346 O O . SER C 1 269 ? 279.988 208.856 236.280 1.00 37.32 268 SER C O 1
ATOM 7349 N N . ARG C 1 270 ? 279.344 210.343 237.837 1.00 36.21 269 ARG C N 1
ATOM 7350 C CA . ARG C 1 270 ? 279.634 209.447 238.947 1.00 36.21 269 ARG C CA 1
ATOM 7351 C C . ARG C 1 270 ? 278.943 209.947 240.207 1.00 36.21 269 ARG C C 1
ATOM 7352 O O . ARG C 1 270 ? 278.676 211.142 240.353 1.00 36.21 269 ARG C O 1
ATOM 7360 N N . TYR C 1 271 ? 278.660 209.013 241.112 1.00 35.08 270 TYR C N 1
ATOM 7361 C CA . TYR C 1 271 ? 277.917 209.261 242.339 1.00 35.08 270 TYR C CA 1
ATOM 7362 C C . TYR C 1 271 ? 278.756 208.862 243.547 1.00 35.08 270 TYR C C 1
ATOM 7363 O O . TYR C 1 271 ? 279.781 208.188 243.428 1.00 35.08 270 TYR C O 1
ATOM 7372 N N . GLU C 1 272 ? 278.299 209.284 244.726 1.00 37.38 271 GLU C N 1
ATOM 7373 C CA . GLU C 1 272 ? 278.986 208.991 245.977 1.00 37.38 271 GLU C CA 1
ATOM 7374 C C . GLU C 1 272 ? 277.949 208.833 247.081 1.00 37.38 271 GLU C C 1
ATOM 7375 O O . GLU C 1 272 ? 276.811 209.284 246.950 1.00 37.38 271 GLU C O 1
ATOM 7381 N N . ILE C 1 273 ? 278.354 208.196 248.180 1.00 36.24 272 ILE C N 1
ATOM 7382 C CA . ILE C 1 273 ? 277.441 207.824 249.258 1.00 36.24 272 ILE C CA 1
ATOM 7383 C C . ILE C 1 273 ? 277.998 208.307 250.592 1.00 36.24 272 ILE C C 1
ATOM 7384 O O . ILE C 1 273 ? 279.194 208.160 250.865 1.00 36.24 272 ILE C O 1
ATOM 7389 N N . ASP C 1 274 ? 277.125 208.881 251.424 1.00 39.81 273 ASP C N 1
ATOM 7390 C CA . ASP C 1 274 ? 277.496 209.364 252.749 1.00 39.81 273 ASP C CA 1
ATOM 7391 C C . ASP C 1 274 ? 276.409 208.983 253.747 1.00 39.81 273 ASP C C 1
ATOM 7392 O O . ASP C 1 274 ? 275.287 208.645 253.365 1.00 39.81 273 ASP C O 1
ATOM 7397 N N . ALA C 1 275 ? 276.744 209.043 255.037 1.00 38.32 274 ALA C N 1
ATOM 7398 C CA . ALA C 1 275 ? 275.799 208.653 256.077 1.00 38.32 274 ALA C CA 1
ATOM 7399 C C . ALA C 1 275 ? 276.099 209.389 257.377 1.00 38.32 274 ALA C C 1
ATOM 7400 O O . ALA C 1 275 ? 277.203 209.897 257.589 1.00 38.32 274 ALA C O 1
ATOM 7402 N N . THR C 1 276 ? 275.092 209.431 258.250 1.00 41.65 275 THR C N 1
ATOM 7403 C CA . THR C 1 276 ? 275.206 210.084 259.552 1.00 41.65 275 THR C CA 1
ATOM 7404 C C . THR C 1 276 ? 274.153 209.511 260.495 1.00 41.65 275 THR C C 1
ATOM 7405 O O . THR C 1 276 ? 273.259 208.772 260.082 1.00 41.65 275 THR C O 1
ATOM 7409 N N . ILE C 1 277 ? 274.269 209.870 261.777 1.00 44.99 276 ILE C N 1
ATOM 7410 C CA . ILE C 1 277 ? 273.379 209.384 262.828 1.00 44.99 276 ILE C CA 1
ATOM 7411 C C . ILE C 1 277 ? 272.812 210.569 263.601 1.00 44.99 276 ILE C C 1
ATOM 7412 O O . ILE C 1 277 ? 273.523 211.544 263.869 1.00 44.99 276 ILE C O 1
ATOM 7417 N N . ALA C 1 278 ? 271.534 210.479 263.967 1.00 45.66 277 ALA C N 1
ATOM 7418 C CA . ALA C 1 278 ? 270.861 211.480 264.784 1.00 45.66 277 ALA C CA 1
ATOM 7419 C C . ALA C 1 278 ? 270.487 210.880 266.135 1.00 45.66 277 ALA C C 1
ATOM 7420 O O . ALA C 1 278 ? 270.009 209.744 266.209 1.00 45.66 277 ALA C O 1
ATOM 7422 N N . ASP C 1 279 ? 270.702 211.653 267.204 1.00 49.80 278 ASP C N 1
ATOM 7423 C CA . ASP C 1 279 ? 270.575 211.123 268.559 1.00 49.80 278 ASP C CA 1
ATOM 7424 C C . ASP C 1 279 ? 269.128 210.968 269.015 1.00 49.80 278 ASP C C 1
ATOM 7425 O O . ASP C 1 279 ? 268.850 210.131 269.881 1.00 49.80 278 ASP C O 1
ATOM 7430 N N . ILE C 1 280 ? 268.204 211.760 268.468 1.00 48.99 279 ILE C N 1
ATOM 7431 C CA . ILE C 1 280 ? 266.832 211.752 268.963 1.00 48.99 279 ILE C CA 1
ATOM 7432 C C . ILE C 1 280 ? 266.199 210.382 268.750 1.00 48.99 279 ILE C C 1
ATOM 7433 O O . ILE C 1 280 ? 266.483 209.686 267.767 1.00 48.99 279 ILE C O 1
ATOM 7438 N N . TYR C 1 281 ? 265.347 209.981 269.691 1.00 49.22 280 TYR C N 1
ATOM 7439 C CA . TYR C 1 281 ? 264.575 208.752 269.567 1.00 49.22 280 TYR C CA 1
ATOM 7440 C C . TYR C 1 281 ? 263.216 209.057 268.952 1.00 49.22 280 TYR C C 1
ATOM 7441 O O . TYR C 1 281 ? 262.556 210.031 269.326 1.00 49.22 280 TYR C O 1
ATOM 7450 N N . LEU C 1 282 ? 262.802 208.219 268.010 1.00 48.83 281 LEU C N 1
ATOM 7451 C CA . LEU C 1 282 ? 261.576 208.440 267.259 1.00 48.83 281 LEU C CA 1
ATOM 7452 C C . LEU C 1 282 ? 260.424 207.639 267.856 1.00 48.83 281 LEU C C 1
ATOM 7453 O O . LEU C 1 282 ? 260.619 206.712 268.645 1.00 48.83 281 LEU C O 1
ATOM 7458 N N . VAL C 1 283 ? 259.210 208.015 267.461 1.00 51.42 282 VAL C N 1
ATOM 7459 C CA . VAL C 1 283 ? 257.982 207.459 268.014 1.00 51.42 282 VAL C CA 1
ATOM 7460 C C . VAL C 1 283 ? 257.048 207.107 266.865 1.00 51.42 282 VAL C C 1
ATOM 7461 O O . VAL C 1 283 ? 256.978 207.834 265.867 1.00 51.42 282 VAL C O 1
ATOM 7465 N N . ASP C 1 284 ? 256.343 205.984 266.996 1.00 53.33 283 ASP C N 1
ATOM 7466 C CA . ASP C 1 284 ? 255.357 205.599 265.996 1.00 53.33 283 ASP C CA 1
ATOM 7467 C C . ASP C 1 284 ? 254.268 206.662 265.893 1.00 53.33 283 ASP C C 1
ATOM 7468 O O . ASP C 1 284 ? 253.816 207.213 266.900 1.00 53.33 283 ASP C O 1
ATOM 7473 N N . HIS C 1 285 ? 253.851 206.951 264.660 1.00 55.16 284 HIS C N 1
ATOM 7474 C CA . HIS C 1 285 ? 252.894 208.030 264.434 1.00 55.16 284 HIS C CA 1
ATOM 7475 C C . HIS C 1 285 ? 251.497 207.646 264.906 1.00 55.16 284 HIS C C 1
ATOM 7476 O O . HIS C 1 285 ? 250.812 208.441 265.561 1.00 55.16 284 HIS C O 1
ATOM 7483 N N . HIS C 1 286 ? 251.051 206.432 264.579 1.00 55.93 285 HIS C N 1
ATOM 7484 C CA . HIS C 1 286 ? 249.697 206.022 264.940 1.00 55.93 285 HIS C CA 1
ATOM 7485 C C . HIS C 1 286 ? 249.578 205.763 266.437 1.00 55.93 285 HIS C C 1
ATOM 7486 O O . HIS C 1 286 ? 248.611 206.192 267.077 1.00 55.93 285 HIS C O 1
ATOM 7493 N N . ASP C 1 287 ? 250.550 205.062 267.012 1.00 55.81 286 ASP C N 1
ATOM 7494 C CA . ASP C 1 287 ? 250.588 204.780 268.443 1.00 55.81 286 ASP C CA 1
ATOM 7495 C C . ASP C 1 287 ? 251.752 205.556 269.044 1.00 55.81 286 ASP C C 1
ATOM 7496 O O . ASP C 1 287 ? 252.917 205.243 268.776 1.00 55.81 286 ASP C O 1
ATOM 7501 N N . ARG C 1 288 ? 251.440 206.557 269.863 1.00 55.27 287 ARG C N 1
ATOM 7502 C CA . ARG C 1 288 ? 252.452 207.448 270.415 1.00 55.27 287 ARG C CA 1
ATOM 7503 C C . ARG C 1 288 ? 253.231 206.831 271.571 1.00 55.27 287 ARG C C 1
ATOM 7504 O O . ARG C 1 288 ? 253.955 207.555 272.264 1.00 55.27 287 ARG C O 1
ATOM 7512 N N . GLN C 1 289 ? 253.106 205.523 271.797 1.00 56.02 288 GLN C N 1
ATOM 7513 C CA . GLN C 1 289 ? 253.846 204.852 272.856 1.00 56.02 288 GLN C CA 1
ATOM 7514 C C . GLN C 1 289 ? 254.977 203.974 272.339 1.00 56.02 288 GLN C C 1
ATOM 7515 O O . GLN C 1 289 ? 255.931 203.721 273.083 1.00 56.02 288 GLN C O 1
ATOM 7521 N N . LYS C 1 290 ? 254.895 203.506 271.096 1.00 52.98 289 LYS C N 1
ATOM 7522 C CA . LYS C 1 290 ? 255.938 202.651 270.548 1.00 52.98 289 LYS C CA 1
ATOM 7523 C C . LYS C 1 290 ? 257.202 203.454 270.268 1.00 52.98 289 LYS C C 1
ATOM 7524 O O . LYS C 1 290 ? 257.143 204.612 269.847 1.00 52.98 289 LYS C O 1
ATOM 7526 N N . ILE C 1 291 ? 258.353 202.829 270.504 1.00 50.98 290 ILE C N 1
ATOM 7527 C CA . ILE C 1 291 ? 259.656 203.443 270.286 1.00 50.98 290 ILE C CA 1
ATOM 7528 C C . ILE C 1 291 ? 260.390 202.638 269.223 1.00 50.98 290 ILE C C 1
ATOM 7529 O O . ILE C 1 291 ? 260.475 201.408 269.318 1.00 50.98 290 ILE C O 1
ATOM 7534 N N . ILE C 1 292 ? 260.919 203.331 268.216 1.00 48.52 291 ILE C N 1
ATOM 7535 C CA . ILE C 1 292 ? 261.629 202.676 267.124 1.00 48.52 291 ILE C CA 1
ATOM 7536 C C . ILE C 1 292 ? 263.126 202.711 267.403 1.00 48.52 291 ILE C C 1
ATOM 7537 O O . ILE C 1 292 ? 263.781 201.665 267.463 1.00 48.52 291 ILE C O 1
ATOM 7542 N N . GLY C 1 293 ? 263.671 203.901 267.572 1.00 46.14 292 GLY C N 1
ATOM 7543 C CA . GLY C 1 293 ? 265.082 204.053 267.868 1.00 46.14 292 GLY C CA 1
ATOM 7544 C C . GLY C 1 293 ? 265.638 205.284 267.182 1.00 46.14 292 GLY C C 1
ATOM 7545 O O . GLY C 1 293 ? 264.949 205.976 266.439 1.00 46.14 292 GLY C O 1
ATOM 7546 N N . ARG C 1 294 ? 266.910 205.542 267.454 1.00 47.29 293 ARG C N 1
ATOM 7547 C CA . ARG C 1 294 ? 267.582 206.676 266.831 1.00 47.29 293 ARG C CA 1
ATOM 7548 C C . ARG C 1 294 ? 267.833 206.385 265.354 1.00 47.29 293 ARG C C 1
ATOM 7549 O O . ARG C 1 294 ? 268.220 205.265 265.004 1.00 47.29 293 ARG C O 1
ATOM 7557 N N . PRO C 1 295 ? 267.609 207.348 264.466 1.00 44.08 294 PRO C N 1
ATOM 7558 C CA . PRO C 1 295 ? 267.691 207.069 263.032 1.00 44.08 294 PRO C CA 1
ATOM 7559 C C . PRO C 1 295 ? 269.090 207.279 262.470 1.00 44.08 294 PRO C C 1
ATOM 7560 O O . PRO C 1 295 ? 269.937 207.962 263.046 1.00 44.08 294 PRO C O 1
ATOM 7564 N N . THR C 1 296 ? 269.309 206.664 261.312 1.00 39.09 295 THR C N 1
ATOM 7565 C CA . THR C 1 296 ? 270.527 206.805 260.528 1.00 39.09 295 THR C CA 1
ATOM 7566 C C . THR C 1 296 ? 270.141 207.221 259.116 1.00 39.09 295 THR C C 1
ATOM 7567 O O . THR C 1 296 ? 269.185 206.687 258.545 1.00 39.09 295 THR C O 1
ATOM 7571 N N . LEU C 1 297 ? 270.880 208.176 258.558 1.00 35.87 296 LEU C N 1
ATOM 7572 C CA . LEU C 1 297 ? 270.559 208.773 257.270 1.00 35.87 296 LEU C CA 1
ATOM 7573 C C . LEU C 1 297 ? 271.657 208.462 256.264 1.00 35.87 296 LEU C C 1
ATOM 7574 O O . LEU C 1 297 ? 272.842 208.657 256.554 1.00 35.87 296 LEU C O 1
ATOM 7579 N N . TYR C 1 298 ? 271.255 207.979 255.090 1.00 33.34 297 TYR C N 1
ATOM 7580 C CA . TYR C 1 298 ? 272.133 207.770 253.948 1.00 33.34 297 TYR C CA 1
ATOM 7581 C C . TYR C 1 298 ? 271.745 208.745 252.847 1.00 33.34 297 TYR C C 1
ATOM 7582 O O . TYR C 1 298 ? 270.556 208.954 252.589 1.00 33.34 297 TYR C O 1
ATOM 7591 N N . ILE C 1 299 ? 272.747 209.323 252.185 1.00 33.96 298 ILE C N 1
ATOM 7592 C CA . ILE C 1 299 ? 272.524 210.260 251.092 1.00 33.96 298 ILE C CA 1
ATOM 7593 C C . ILE C 1 299 ? 273.449 209.928 249.929 1.00 33.96 298 ILE C C 1
ATOM 7594 O O . ILE C 1 299 ? 274.548 209.392 250.111 1.00 33.96 298 ILE C O 1
ATOM 7599 N N . VAL C 1 300 ? 272.994 210.270 248.723 1.00 33.52 299 VAL C N 1
ATOM 7600 C CA . VAL C 1 300 ? 273.745 210.080 247.486 1.00 33.52 299 VAL C CA 1
ATOM 7601 C C . VAL C 1 300 ? 274.033 211.452 246.889 1.00 33.52 299 VAL C C 1
ATOM 7602 O O . VAL C 1 300 ? 273.141 212.304 246.821 1.00 33.52 299 VAL C O 1
ATOM 7606 N N . ILE C 1 301 ? 275.273 211.657 246.452 1.00 35.24 300 ILE C N 1
ATOM 7607 C CA . ILE C 1 301 ? 275.760 212.962 246.017 1.00 35.24 300 ILE C CA 1
ATOM 7608 C C . ILE C 1 301 ? 276.354 212.847 244.620 1.00 35.24 300 ILE C C 1
ATOM 7609 O O . ILE C 1 301 ? 277.107 211.911 244.329 1.00 35.24 300 ILE C O 1
ATOM 7614 N N . ASP C 1 302 ? 276.009 213.803 243.756 1.00 37.63 301 ASP C N 1
ATOM 7615 C CA . ASP C 1 302 ? 276.674 213.964 242.469 1.00 37.63 301 ASP C CA 1
ATOM 7616 C C . ASP C 1 302 ? 278.024 214.639 242.679 1.00 37.63 301 ASP C C 1
ATOM 7617 O O . ASP C 1 302 ? 278.119 215.640 243.390 1.00 37.63 301 ASP C O 1
ATOM 7622 N N . VAL C 1 303 ? 279.069 214.089 242.063 1.00 37.81 302 VAL C N 1
ATOM 7623 C CA . VAL C 1 303 ? 280.412 214.622 242.278 1.00 37.81 302 VAL C CA 1
ATOM 7624 C C . VAL C 1 303 ? 280.572 215.985 241.610 1.00 37.81 302 VAL C C 1
ATOM 7625 O O . VAL C 1 303 ? 281.174 216.902 242.181 1.00 37.81 302 VAL C O 1
ATOM 7629 N N . PHE C 1 304 ? 280.033 216.145 240.401 1.00 40.61 303 PHE C N 1
ATOM 7630 C CA . PHE C 1 304 ? 280.274 217.362 239.630 1.00 40.61 303 PHE C CA 1
ATOM 7631 C C . PHE C 1 304 ? 279.586 218.569 240.260 1.00 40.61 303 PHE C C 1
ATOM 7632 O O . PHE C 1 304 ? 280.244 219.536 240.659 1.00 40.61 303 PHE C O 1
ATOM 7640 N N . SER C 1 305 ? 278.259 218.531 240.358 1.00 40.15 304 SER C N 1
ATOM 7641 C CA . SER C 1 305 ? 277.494 219.669 240.847 1.00 40.15 304 SER C CA 1
ATOM 7642 C C . SER C 1 305 ? 277.297 219.665 242.357 1.00 40.15 304 SER C C 1
ATOM 7643 O O . SER C 1 305 ? 276.767 220.644 242.895 1.00 40.15 304 SER C O 1
ATOM 7646 N N . ARG C 1 306 ? 277.712 218.601 243.048 1.00 40.26 305 ARG C N 1
ATOM 7647 C CA . ARG C 1 306 ? 277.521 218.453 244.493 1.00 40.26 305 ARG C CA 1
ATOM 7648 C C . ARG C 1 306 ? 276.048 218.533 244.881 1.00 40.26 305 ARG C C 1
ATOM 7649 O O . ARG C 1 306 ? 275.699 219.085 245.927 1.00 40.26 305 ARG C O 1
ATOM 7657 N N . MET C 1 307 ? 275.176 217.979 244.048 1.00 39.57 306 MET C N 1
ATOM 7658 C CA . MET C 1 307 ? 273.743 217.985 244.294 1.00 39.57 306 MET C CA 1
ATOM 7659 C C . MET C 1 307 ? 273.301 216.627 244.830 1.00 39.57 306 MET C C 1
ATOM 7660 O O . MET C 1 307 ? 273.829 215.584 244.439 1.00 39.57 306 MET C O 1
ATOM 7665 N N . ILE C 1 308 ? 272.330 216.650 245.737 1.00 36.36 307 ILE C N 1
ATOM 7666 C CA . ILE C 1 308 ? 271.850 215.443 246.402 1.00 36.36 307 ILE C CA 1
ATOM 7667 C C . ILE C 1 308 ? 270.747 214.820 245.560 1.00 36.36 307 ILE C C 1
ATOM 7668 O O . ILE C 1 308 ? 269.797 215.501 245.157 1.00 36.36 307 ILE C O 1
ATOM 7673 N N . THR C 1 309 ? 270.870 213.517 245.292 1.00 33.71 308 THR C N 1
ATOM 7674 C CA . THR C 1 309 ? 269.962 212.824 244.390 1.00 33.71 308 THR C CA 1
ATOM 7675 C C . THR C 1 309 ? 269.031 211.832 245.073 1.00 33.71 308 THR C C 1
ATOM 7676 O O . THR C 1 309 ? 267.955 211.558 244.533 1.00 33.71 308 THR C O 1
ATOM 7680 N N . GLY C 1 310 ? 269.399 211.296 246.232 1.00 32.12 309 GLY C N 1
ATOM 7681 C CA . GLY C 1 310 ? 268.550 210.332 246.905 1.00 32.12 309 GLY C CA 1
ATOM 7682 C C . GLY C 1 310 ? 268.982 210.126 248.338 1.00 32.12 309 GLY C C 1
ATOM 7683 O O . GLY C 1 310 ? 270.097 210.485 248.729 1.00 32.12 309 GLY C O 1
ATOM 7684 N N . PHE C 1 311 ? 268.083 209.520 249.114 1.00 32.19 310 PHE C N 1
ATOM 7685 C CA . PHE C 1 311 ? 268.283 209.375 250.549 1.00 32.19 310 PHE C CA 1
ATOM 7686 C C . PHE C 1 311 ? 267.570 208.126 251.049 1.00 32.19 310 PHE C C 1
ATOM 7687 O O . PHE C 1 311 ? 266.720 207.551 250.365 1.00 32.19 310 PHE C O 1
ATOM 7695 N N . TYR C 1 312 ? 267.933 207.716 252.263 1.00 32.18 311 TYR C N 1
ATOM 7696 C CA . TYR C 1 312 ? 267.294 206.582 252.922 1.00 32.18 311 TYR C CA 1
ATOM 7697 C C . TYR C 1 312 ? 267.469 206.711 254.430 1.00 32.18 311 TYR C C 1
ATOM 7698 O O . TYR C 1 312 ? 268.481 207.228 254.905 1.00 32.18 311 TYR C O 1
ATOM 7707 N N . ILE C 1 313 ? 266.472 206.242 255.175 1.00 34.49 312 ILE C N 1
ATOM 7708 C CA . ILE C 1 313 ? 266.479 206.296 256.635 1.00 34.49 312 ILE C CA 1
ATOM 7709 C C . ILE C 1 313 ? 266.389 204.873 257.171 1.00 34.49 312 ILE C C 1
ATOM 7710 O O . ILE C 1 313 ? 265.428 204.153 256.875 1.00 34.49 312 ILE C O 1
ATOM 7715 N N . GLY C 1 314 ? 267.375 204.479 257.967 1.00 37.01 313 GLY C N 1
ATOM 7716 C CA . GLY C 1 314 ? 267.400 203.150 258.546 1.00 37.01 313 GLY C CA 1
ATOM 7717 C C . GLY C 1 314 ? 267.684 203.197 260.032 1.00 37.01 313 GLY C C 1
ATOM 7718 O O . GLY C 1 314 ? 268.408 204.061 260.520 1.00 37.01 313 GLY C O 1
ATOM 7719 N N . PHE C 1 315 ? 267.112 202.234 260.751 1.00 41.75 314 PHE C N 1
ATOM 7720 C CA . PHE C 1 315 ? 267.146 202.213 262.210 1.00 41.75 314 PHE C CA 1
ATOM 7721 C C . PHE C 1 315 ? 268.101 201.155 262.759 1.00 41.75 314 PHE C C 1
ATOM 7722 O O . PHE C 1 315 ? 267.836 200.537 263.790 1.00 41.75 314 PHE C O 1
ATOM 7730 N N . GLU C 1 316 ? 269.228 200.940 262.086 1.00 38.49 315 GLU C N 1
ATOM 7731 C CA . GLU C 1 316 ? 270.232 199.985 262.542 1.00 38.49 315 GLU C CA 1
ATOM 7732 C C . GLU C 1 316 ? 271.612 200.589 262.301 1.00 38.49 315 GLU C C 1
ATOM 7733 O O . GLU C 1 316 ? 271.746 201.773 261.977 1.00 38.49 315 GLU C O 1
ATOM 7739 N N . ASN C 1 317 ? 272.646 199.772 262.466 1.00 38.92 316 ASN C N 1
ATOM 7740 C CA . ASN C 1 317 ? 274.004 200.253 262.273 1.00 38.92 316 ASN C CA 1
ATOM 7741 C C . ASN C 1 317 ? 274.282 200.473 260.787 1.00 38.92 316 ASN C C 1
ATOM 7742 O O . ASN C 1 317 ? 273.805 199.706 259.945 1.00 38.92 316 ASN C O 1
ATOM 7744 N N . PRO C 1 318 ? 275.035 201.514 260.434 1.00 38.94 317 PRO C N 1
ATOM 7745 C CA . PRO C 1 318 ? 275.331 201.762 259.018 1.00 38.94 317 PRO C CA 1
ATOM 7746 C C . PRO C 1 318 ? 276.153 200.639 258.400 1.00 38.94 317 PRO C C 1
ATOM 7747 O O . PRO C 1 318 ? 277.029 200.055 259.041 1.00 38.94 317 PRO C O 1
ATOM 7751 N N . SER C 1 319 ? 275.862 200.347 257.134 1.00 35.70 318 SER C N 1
ATOM 7752 C CA . SER C 1 319 ? 276.598 199.347 256.375 1.00 35.70 318 SER C CA 1
ATOM 7753 C C . SER C 1 319 ? 276.395 199.624 254.894 1.00 35.70 318 SER C C 1
ATOM 7754 O O . SER C 1 319 ? 275.467 200.333 254.500 1.00 35.70 318 SER C O 1
ATOM 7757 N N . TYR C 1 320 ? 277.279 199.052 254.075 1.00 36.55 319 TYR C N 1
ATOM 7758 C CA . TYR C 1 320 ? 277.218 199.269 252.635 1.00 36.55 319 TYR C CA 1
ATOM 7759 C C . TYR C 1 320 ? 276.113 198.470 251.958 1.00 36.55 319 TYR C C 1
ATOM 7760 O O . TYR C 1 320 ? 275.723 198.809 250.837 1.00 36.55 319 TYR C O 1
ATOM 7769 N N . VAL C 1 321 ? 275.614 197.416 252.602 1.00 32.29 320 VAL C N 1
ATOM 7770 C CA . VAL C 1 321 ? 274.515 196.646 252.031 1.00 32.29 320 VAL C CA 1
ATOM 7771 C C . VAL C 1 321 ? 273.227 197.459 252.046 1.00 32.29 320 VAL C C 1
ATOM 7772 O O . VAL C 1 321 ? 272.407 197.364 251.126 1.00 32.29 320 VAL C O 1
ATOM 7776 N N . VAL C 1 322 ? 273.031 198.274 253.083 1.00 32.00 321 VAL C N 1
ATOM 7777 C CA . VAL C 1 322 ? 271.772 198.998 253.237 1.00 32.00 321 VAL C CA 1
ATOM 7778 C C . VAL C 1 322 ? 271.771 200.299 252.437 1.00 32.00 321 VAL C C 1
ATOM 7779 O O . VAL C 1 322 ? 270.703 200.796 252.062 1.00 32.00 321 VAL C O 1
ATOM 7783 N N . ALA C 1 323 ? 272.946 200.863 252.147 1.00 30.53 322 ALA C N 1
ATOM 7784 C CA . ALA C 1 323 ? 273.019 202.078 251.341 1.00 30.53 322 ALA C CA 1
ATOM 7785 C C . ALA C 1 323 ? 272.529 201.861 249.913 1.00 30.53 322 ALA C C 1
ATOM 7786 O O . ALA C 1 323 ? 272.205 202.836 249.217 1.00 30.53 322 ALA C O 1
ATOM 7788 N N . MET C 1 324 ? 272.466 200.608 249.459 1.00 30.98 323 MET C N 1
ATOM 7789 C CA . MET C 1 324 ? 271.957 200.330 248.124 1.00 30.98 323 MET C CA 1
ATOM 7790 C C . MET C 1 324 ? 270.490 200.709 247.982 1.00 30.98 323 MET C C 1
ATOM 7791 O O . MET C 1 324 ? 270.040 200.985 246.868 1.00 30.98 323 MET C O 1
ATOM 7796 N N . GLN C 1 325 ? 269.740 200.764 249.084 1.00 29.96 324 GLN C N 1
ATOM 7797 C CA . GLN C 1 325 ? 268.367 201.256 249.004 1.00 29.96 324 GLN C CA 1
ATOM 7798 C C . GLN C 1 325 ? 268.338 202.762 248.767 1.00 29.96 324 GLN C C 1
ATOM 7799 O O . GLN C 1 325 ? 267.468 203.269 248.047 1.00 29.96 324 GLN C O 1
ATOM 7805 N N . ALA C 1 326 ? 269.295 203.491 249.345 1.00 30.26 325 ALA C N 1
ATOM 7806 C CA . ALA C 1 326 ? 269.452 204.901 249.006 1.00 30.26 325 ALA C CA 1
ATOM 7807 C C . ALA C 1 326 ? 269.826 205.070 247.541 1.00 30.26 325 ALA C C 1
ATOM 7808 O O . ALA C 1 326 ? 269.333 205.983 246.868 1.00 30.26 325 ALA C O 1
ATOM 7810 N N . PHE C 1 327 ? 270.695 204.195 247.025 1.00 30.75 326 PHE C N 1
ATOM 7811 C CA . PHE C 1 327 ? 271.028 204.254 245.602 1.00 30.75 326 PHE C CA 1
ATOM 7812 C C . PHE C 1 327 ? 269.807 203.974 244.731 1.00 30.75 326 PHE C C 1
ATOM 7813 O O . PHE C 1 327 ? 269.631 204.598 243.679 1.00 30.75 326 PHE C O 1
ATOM 7821 N N . VAL C 1 328 ? 268.964 203.025 245.143 1.00 30.05 327 VAL C N 1
ATOM 7822 C CA . VAL C 1 328 ? 267.737 202.735 244.404 1.00 30.05 327 VAL C CA 1
ATOM 7823 C C . VAL C 1 328 ? 266.816 203.947 244.404 1.00 30.05 327 VAL C C 1
ATOM 7824 O O . VAL C 1 328 ? 266.223 204.297 243.376 1.00 30.05 327 VAL C O 1
ATOM 7828 N N . ASN C 1 329 ? 266.680 204.607 245.557 1.00 33.16 328 ASN C N 1
ATOM 7829 C CA . ASN C 1 329 ? 265.856 205.810 245.633 1.00 33.16 328 ASN C CA 1
ATOM 7830 C C . ASN C 1 329 ? 266.413 206.925 244.754 1.00 33.16 328 ASN C C 1
ATOM 7831 O O . ASN C 1 329 ? 265.651 207.692 244.154 1.00 33.16 328 ASN C O 1
ATOM 7836 N N . ALA C 1 330 ? 267.741 207.033 244.668 1.00 31.79 329 ALA C N 1
ATOM 7837 C CA . ALA C 1 330 ? 268.363 208.114 243.912 1.00 31.79 329 ALA C CA 1
ATOM 7838 C C . ALA C 1 330 ? 268.089 208.037 242.415 1.00 31.79 329 ALA C C 1
ATOM 7839 O O . ALA C 1 330 ? 268.285 209.035 241.715 1.00 31.79 329 ALA C O 1
ATOM 7841 N N . CYS C 1 331 ? 267.649 206.887 241.904 1.00 33.73 330 CYS C N 1
ATOM 7842 C CA . CYS C 1 331 ? 267.458 206.691 240.472 1.00 33.73 330 CYS C CA 1
ATOM 7843 C C . CYS C 1 331 ? 265.988 206.705 240.070 1.00 33.73 330 CYS C C 1
ATOM 7844 O O . CYS C 1 331 ? 265.652 206.307 238.951 1.00 33.73 330 CYS C O 1
ATOM 7847 N N . SER C 1 332 ? 265.106 207.160 240.951 1.00 36.40 331 SER C N 1
ATOM 7848 C CA . SER C 1 332 ? 263.670 207.140 240.714 1.00 36.40 331 SER C CA 1
ATOM 7849 C C . SER C 1 332 ? 263.121 208.563 240.685 1.00 36.40 331 SER C C 1
ATOM 7850 O O . SER C 1 332 ? 263.855 209.544 240.830 1.00 36.40 331 SER C O 1
ATOM 7853 N N . ASP C 1 333 ? 261.809 208.660 240.494 1.00 41.58 332 ASP C N 1
ATOM 7854 C CA . ASP C 1 333 ? 261.097 209.930 240.483 1.00 41.58 332 ASP C CA 1
ATOM 7855 C C . ASP C 1 333 ? 260.472 210.163 241.852 1.00 41.58 332 ASP C C 1
ATOM 7856 O O . ASP C 1 333 ? 259.687 209.337 242.330 1.00 41.58 332 ASP C O 1
ATOM 7861 N N . LYS C 1 334 ? 260.814 211.290 242.475 1.00 43.09 333 LYS C N 1
ATOM 7862 C CA . LYS C 1 334 ? 260.439 211.564 243.856 1.00 43.09 333 LYS C CA 1
ATOM 7863 C C . LYS C 1 334 ? 259.161 212.384 243.982 1.00 43.09 333 LYS C C 1
ATOM 7864 O O . LYS C 1 334 ? 258.890 212.920 245.061 1.00 43.09 333 LYS C O 1
ATOM 7870 N N . THR C 1 335 ? 258.376 212.505 242.911 1.00 46.54 334 THR C N 1
ATOM 7871 C CA . THR C 1 335 ? 257.122 213.248 243.004 1.00 46.54 334 THR C CA 1
ATOM 7872 C C . THR C 1 335 ? 256.149 212.576 243.967 1.00 46.54 334 THR C C 1
ATOM 7873 O O . THR C 1 335 ? 255.505 213.249 244.779 1.00 46.54 334 THR C O 1
ATOM 7877 N N . ALA C 1 336 ? 256.038 211.247 243.898 1.00 47.12 335 ALA C N 1
ATOM 7878 C CA . ALA C 1 336 ? 255.069 210.540 244.731 1.00 47.12 335 ALA C CA 1
ATOM 7879 C C . ALA C 1 336 ? 255.445 210.598 246.207 1.00 47.12 335 ALA C C 1
ATOM 7880 O O . ALA C 1 336 ? 254.578 210.806 247.065 1.00 47.12 335 ALA C O 1
ATOM 7882 N N . ILE C 1 337 ? 256.728 210.408 246.524 1.00 48.37 336 ILE C N 1
ATOM 7883 C CA . ILE C 1 337 ? 257.147 210.400 247.923 1.00 48.37 336 ILE C CA 1
ATOM 7884 C C . ILE C 1 337 ? 256.981 211.784 248.542 1.00 48.37 336 ILE C C 1
ATOM 7885 O O . ILE C 1 337 ? 256.624 211.911 249.720 1.00 48.37 336 ILE C O 1
ATOM 7890 N N . CYS C 1 338 ? 257.232 212.841 247.766 1.00 49.57 337 CYS C N 1
ATOM 7891 C CA . CYS C 1 338 ? 257.011 214.190 248.271 1.00 49.57 337 CYS C CA 1
ATOM 7892 C C . CYS C 1 338 ? 255.527 214.503 248.401 1.00 49.57 337 CYS C C 1
ATOM 7893 O O . CYS C 1 338 ? 255.116 215.163 249.362 1.00 49.57 337 CYS C O 1
ATOM 7896 N N . ALA C 1 339 ? 254.711 214.039 247.451 1.00 48.71 338 ALA C N 1
ATOM 7897 C CA . ALA C 1 339 ? 253.274 214.277 247.525 1.00 48.71 338 ALA C CA 1
ATOM 7898 C C . ALA C 1 339 ? 252.660 213.585 248.734 1.00 48.71 338 ALA C C 1
ATOM 7899 O O . ALA C 1 339 ? 251.763 214.134 249.384 1.00 48.71 338 ALA C O 1
ATOM 7901 N N . GLN C 1 340 ? 253.128 212.376 249.050 1.00 50.93 339 GLN C N 1
ATOM 7902 C CA . GLN C 1 340 ? 252.598 211.639 250.190 1.00 50.93 339 GLN C CA 1
ATOM 7903 C C . GLN C 1 340 ? 252.914 212.313 251.521 1.00 50.93 339 GLN C C 1
ATOM 7904 O O . GLN C 1 340 ? 252.189 212.094 252.498 1.00 50.93 339 GLN C O 1
ATOM 7910 N N . HIS C 1 341 ? 253.942 213.160 251.574 1.00 51.04 340 HIS C N 1
ATOM 7911 C CA . HIS C 1 341 ? 254.315 213.873 252.789 1.00 51.04 340 HIS C CA 1
ATOM 7912 C C . HIS C 1 341 ? 253.811 215.313 252.791 1.00 51.04 340 HIS C C 1
ATOM 7913 O O . HIS C 1 341 ? 254.462 216.197 253.359 1.00 51.04 340 HIS C O 1
ATOM 7920 N N . ASP C 1 342 ? 252.667 215.562 252.157 1.00 49.67 341 ASP C N 1
ATOM 7921 C CA . ASP C 1 342 ? 252.000 216.861 252.114 1.00 49.67 341 ASP C CA 1
ATOM 7922 C C . ASP C 1 342 ? 252.851 217.948 251.471 1.00 49.67 341 ASP C C 1
ATOM 7923 O O . ASP C 1 342 ? 252.657 219.134 251.764 1.00 49.67 341 ASP C O 1
ATOM 7928 N N . ILE C 1 343 ? 253.789 217.582 250.602 1.00 47.22 342 ILE C N 1
ATOM 7929 C CA . ILE C 1 343 ? 254.647 218.539 249.915 1.00 47.22 342 ILE C CA 1
ATOM 7930 C C . ILE C 1 343 ? 254.323 218.503 248.430 1.00 47.22 342 ILE C C 1
ATOM 7931 O O . ILE C 1 343 ? 254.276 217.427 247.822 1.00 47.22 342 ILE C O 1
ATOM 7936 N N . GLU C 1 344 ? 254.097 219.675 247.845 1.00 46.27 343 GLU C N 1
ATOM 7937 C CA . GLU C 1 344 ? 253.847 219.805 246.417 1.00 46.27 343 GLU C CA 1
ATOM 7938 C C . GLU C 1 344 ? 255.154 220.145 245.714 1.00 46.27 343 GLU C C 1
ATOM 7939 O O . GLU C 1 344 ? 255.839 221.100 246.097 1.00 46.27 343 GLU C O 1
ATOM 7941 N N . ILE C 1 345 ? 255.495 219.366 244.689 1.00 46.03 344 ILE C N 1
ATOM 7942 C CA . ILE C 1 345 ? 256.776 219.490 244.010 1.00 46.03 344 ILE C CA 1
ATOM 7943 C C . ILE C 1 345 ? 256.546 219.590 242.509 1.00 46.03 344 ILE C C 1
ATOM 7944 O O . ILE C 1 345 ? 255.499 219.201 241.985 1.00 46.03 344 ILE C O 1
ATOM 7949 N N . SER C 1 346 ? 257.522 220.152 241.800 1.00 46.46 345 SER C N 1
ATOM 7950 C CA . SER C 1 346 ? 257.447 220.220 240.345 1.00 46.46 345 SER C CA 1
ATOM 7951 C C . SER C 1 346 ? 258.653 219.455 239.833 1.00 46.46 345 SER C C 1
ATOM 7952 O O . SER C 1 346 ? 259.576 219.174 240.594 1.00 46.46 345 SER C O 1
ATOM 7954 N N . SER C 1 347 ? 258.665 219.128 238.548 1.00 46.26 346 SER C N 1
ATOM 7955 C CA . SER C 1 347 ? 259.774 218.384 237.963 1.00 46.26 346 SER C CA 1
ATOM 7956 C C . SER C 1 347 ? 261.055 219.174 238.055 1.00 46.26 346 SER C C 1
ATOM 7957 O O . SER C 1 347 ? 262.117 218.612 238.288 1.00 46.26 346 SER C O 1
ATOM 7959 N N . SER C 1 348 ? 260.963 220.478 237.871 1.00 45.21 347 SER C N 1
ATOM 7960 C CA . SER C 1 348 ? 262.135 221.338 237.910 1.00 45.21 347 SER C CA 1
ATOM 7961 C C . SER C 1 348 ? 262.843 221.326 239.250 1.00 45.21 347 SER C C 1
ATOM 7962 O O . SER C 1 348 ? 264.060 221.464 239.302 1.00 45.21 347 SER C O 1
ATOM 7964 N N . ASP C 1 349 ? 262.090 221.224 240.337 1.00 46.28 348 ASP C N 1
ATOM 7965 C CA . ASP C 1 349 ? 262.686 221.272 241.662 1.00 46.28 348 ASP C CA 1
ATOM 7966 C C . ASP C 1 349 ? 263.664 220.141 241.946 1.00 46.28 348 ASP C C 1
ATOM 7967 O O . ASP C 1 349 ? 264.725 220.380 242.519 1.00 46.28 348 ASP C O 1
ATOM 7972 N N . TRP C 1 350 ? 263.332 218.917 241.554 1.00 45.25 349 TRP C N 1
ATOM 7973 C CA . TRP C 1 350 ? 264.271 217.808 241.709 1.00 45.25 349 TRP C CA 1
ATOM 7974 C C . TRP C 1 350 ? 264.391 217.075 240.390 1.00 45.25 349 TRP C C 1
ATOM 7975 O O . TRP C 1 350 ? 263.727 216.069 240.181 1.00 45.25 349 TRP C O 1
ATOM 7986 N N . PRO C 1 351 ? 265.225 217.585 239.482 1.00 43.18 350 PRO C N 1
ATOM 7987 C CA . PRO C 1 351 ? 265.361 216.963 238.168 1.00 43.18 350 PRO C CA 1
ATOM 7988 C C . PRO C 1 351 ? 266.388 215.820 238.125 1.00 43.18 350 PRO C C 1
ATOM 7989 O O . PRO C 1 351 ? 267.357 215.929 237.377 1.00 43.18 350 PRO C O 1
ATOM 7993 N N . CYS C 1 352 ? 266.183 214.738 238.871 1.00 42.38 351 CYS C N 1
ATOM 7994 C CA . CYS C 1 352 ? 267.168 213.651 238.948 1.00 42.38 351 CYS C CA 1
ATOM 7995 C C . CYS C 1 352 ? 266.578 212.239 238.799 1.00 42.38 351 CYS C C 1
ATOM 7996 O O . CYS C 1 352 ? 266.391 211.555 239.796 1.00 42.38 351 CYS C O 1
ATOM 7999 N N . VAL C 1 353 ? 266.245 211.808 237.585 1.00 39.57 352 VAL C N 1
ATOM 8000 C CA . VAL C 1 353 ? 265.743 210.454 237.366 1.00 39.57 352 VAL C CA 1
ATOM 8001 C C . VAL C 1 353 ? 266.639 209.730 236.380 1.00 39.57 352 VAL C C 1
ATOM 8002 O O . VAL C 1 353 ? 266.927 210.260 235.319 1.00 39.57 352 VAL C O 1
ATOM 8006 N N . GLY C 1 354 ? 267.085 208.523 236.710 1.00 36.61 353 GLY C N 1
ATOM 8007 C CA . GLY C 1 354 ? 267.892 207.757 235.792 1.00 36.61 353 GLY C CA 1
ATOM 8008 C C . GLY C 1 354 ? 269.154 207.190 236.360 1.00 36.61 353 GLY C C 1
ATOM 8009 O O . GLY C 1 354 ? 269.560 207.599 237.435 1.00 36.61 353 GLY C O 1
ATOM 8010 N N . LEU C 1 355 ? 269.804 206.298 235.627 1.00 34.50 354 LEU C N 1
ATOM 8011 C CA . LEU C 1 355 ? 270.995 205.615 236.103 1.00 34.50 354 LEU C CA 1
ATOM 8012 C C . LEU C 1 355 ? 272.244 206.470 235.896 1.00 34.50 354 LEU C C 1
ATOM 8013 O O . LEU C 1 355 ? 272.346 207.209 234.914 1.00 34.50 354 LEU C O 1
ATOM 8018 N N . PRO C 1 356 ? 273.212 206.380 236.811 1.00 34.65 355 PRO C N 1
ATOM 8019 C CA . PRO C 1 356 ? 274.487 207.082 236.615 1.00 34.65 355 PRO C CA 1
ATOM 8020 C C . PRO C 1 356 ? 275.433 206.318 235.702 1.00 34.65 355 PRO C C 1
ATOM 8021 O O . PRO C 1 356 ? 275.058 205.294 235.124 1.00 34.65 355 PRO C O 1
ATOM 8025 N N . ASP C 1 357 ? 276.661 206.812 235.562 1.00 35.73 356 ASP C N 1
ATOM 8026 C CA . ASP C 1 357 ? 277.686 206.124 234.787 1.00 35.73 356 ASP C CA 1
ATOM 8027 C C . ASP C 1 357 ? 278.679 205.359 235.649 1.00 35.73 356 ASP C C 1
ATOM 8028 O O . ASP C 1 357 ? 279.173 204.312 235.220 1.00 35.73 356 ASP C O 1
ATOM 8033 N N . VAL C 1 358 ? 278.985 205.854 236.846 1.00 35.25 357 VAL C N 1
ATOM 8034 C CA . VAL C 1 358 ? 279.959 205.234 237.738 1.00 35.25 357 VAL C CA 1
ATOM 8035 C C . VAL C 1 358 ? 279.464 205.373 239.171 1.00 35.25 357 VAL C C 1
ATOM 8036 O O . VAL C 1 358 ? 278.889 206.401 239.542 1.00 35.25 357 VAL C O 1
ATOM 8040 N N . LEU C 1 359 ? 279.672 204.331 239.973 1.00 35.65 358 LEU C N 1
ATOM 8041 C CA . LEU C 1 359 ? 279.410 204.365 241.405 1.00 35.65 358 LEU C CA 1
ATOM 8042 C C . LEU C 1 359 ? 280.732 204.263 242.152 1.00 35.65 358 LEU C C 1
ATOM 8043 O O . LEU C 1 359 ? 281.591 203.451 241.791 1.00 35.65 358 LEU C O 1
ATOM 8048 N N . LEU C 1 360 ? 280.894 205.086 243.186 1.00 37.23 359 LEU C N 1
ATOM 8049 C CA . LEU C 1 360 ? 282.136 205.159 243.953 1.00 37.23 359 LEU C CA 1
ATOM 8050 C C . LEU C 1 360 ? 281.931 204.437 245.280 1.00 37.23 359 LEU C C 1
ATOM 8051 O O . LEU C 1 360 ? 281.410 205.010 246.239 1.00 37.23 359 LEU C O 1
ATOM 8056 N N . ALA C 1 361 ? 282.349 203.174 245.332 1.00 38.66 360 ALA C N 1
ATOM 8057 C CA . ALA C 1 361 ? 282.243 202.368 246.539 1.00 38.66 360 ALA C CA 1
ATOM 8058 C C . ALA C 1 361 ? 283.226 201.213 246.436 1.00 38.66 360 ALA C C 1
ATOM 8059 O O . ALA C 1 361 ? 283.674 200.853 245.345 1.00 38.66 360 ALA C O 1
ATOM 8061 N N . ASP C 1 362 ? 283.546 200.625 247.585 1.00 40.17 361 ASP C N 1
ATOM 8062 C CA . ASP C 1 362 ? 284.509 199.534 247.643 1.00 40.17 361 ASP C CA 1
ATOM 8063 C C . ASP C 1 362 ? 283.791 198.196 247.524 1.00 40.17 361 ASP C C 1
ATOM 8064 O O . ASP C 1 362 ? 282.821 197.935 248.243 1.00 40.17 361 ASP C O 1
ATOM 8069 N N . ARG C 1 363 ? 284.273 197.351 246.609 1.00 39.36 362 ARG C N 1
ATOM 8070 C CA . ARG C 1 363 ? 283.639 196.064 246.352 1.00 39.36 362 ARG C CA 1
ATOM 8071 C C . ARG C 1 363 ? 283.785 195.094 247.516 1.00 39.36 362 ARG C C 1
ATOM 8072 O O . ARG C 1 363 ? 283.012 194.134 247.604 1.00 39.36 362 ARG C O 1
ATOM 8080 N N . GLY C 1 364 ? 284.759 195.314 248.401 1.00 38.45 363 GLY C N 1
ATOM 8081 C CA . GLY C 1 364 ? 284.995 194.371 249.481 1.00 38.45 363 GLY C CA 1
ATOM 8082 C C . GLY C 1 364 ? 283.851 194.281 250.470 1.00 38.45 363 GLY C C 1
ATOM 8083 O O . GLY C 1 364 ? 283.595 193.213 251.031 1.00 38.45 363 GLY C O 1
ATOM 8084 N N . GLU C 1 365 ? 283.151 195.388 250.701 1.00 39.61 364 GLU C N 1
ATOM 8085 C CA . GLU C 1 365 ? 282.087 195.436 2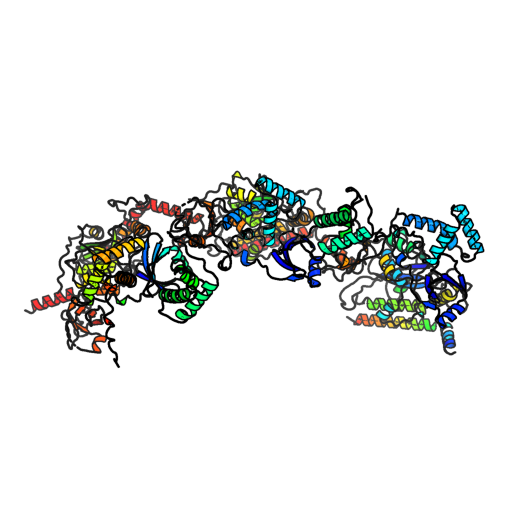51.693 1.00 39.61 364 GLU C CA 1
ATOM 8086 C C . GLU C 1 365 ? 280.711 195.126 251.118 1.00 39.61 364 GLU C C 1
ATOM 8087 O O . GLU C 1 365 ? 279.742 195.052 251.880 1.00 39.61 364 GLU C O 1
ATOM 8093 N N . LEU C 1 366 ? 280.598 194.942 249.807 1.00 36.23 365 LEU C N 1
ATOM 8094 C CA . LEU C 1 366 ? 279.334 194.620 249.164 1.00 36.23 365 LEU C CA 1
ATOM 8095 C C . LEU C 1 366 ? 279.221 193.119 248.924 1.00 36.23 365 LEU C C 1
ATOM 8096 O O . LEU C 1 366 ? 280.206 192.380 248.983 1.00 36.23 365 LEU C O 1
ATOM 8101 N N . MET C 1 367 ? 277.997 192.675 248.652 1.00 32.98 366 MET C N 1
ATOM 8102 C CA . MET C 1 367 ? 277.751 191.276 248.337 1.00 32.98 366 MET C CA 1
ATOM 8103 C C . MET C 1 367 ? 278.015 191.014 246.858 1.00 32.98 366 MET C C 1
ATOM 8104 O O . MET C 1 367 ? 277.857 191.896 246.010 1.00 32.98 366 MET C O 1
ATOM 8109 N N . SER C 1 368 ? 278.427 189.779 246.556 1.00 31.39 367 SER C N 1
ATOM 8110 C CA . SER C 1 368 ? 278.891 189.455 245.210 1.00 31.39 367 SER C CA 1
ATOM 8111 C C . SER C 1 368 ? 277.785 189.617 244.173 1.00 31.39 367 SER C C 1
ATOM 8112 O O . SER C 1 368 ? 278.033 190.110 243.064 1.00 31.39 367 SER C O 1
ATOM 8115 N N . HIS C 1 369 ? 276.561 189.201 244.506 1.00 29.17 368 HIS C N 1
ATOM 8116 C CA . HIS C 1 369 ? 275.468 189.325 243.549 1.00 29.17 368 HIS C CA 1
ATOM 8117 C C . HIS C 1 369 ? 275.153 190.784 243.241 1.00 29.17 368 HIS C C 1
ATOM 8118 O O . HIS C 1 369 ? 274.798 191.109 242.104 1.00 29.17 368 HIS C O 1
ATOM 8125 N N . GLN C 1 370 ? 275.289 191.675 244.226 1.00 29.20 369 GLN C N 1
ATOM 8126 C CA . GLN C 1 370 ? 275.065 193.095 243.973 1.00 29.20 369 GLN C CA 1
ATOM 8127 C C . GLN C 1 370 ? 276.101 193.652 243.002 1.00 29.20 369 GLN C C 1
ATOM 8128 O O . GLN C 1 370 ? 275.760 194.400 242.077 1.00 29.20 369 GLN C O 1
ATOM 8134 N N . VAL C 1 371 ? 277.371 193.287 243.193 1.00 30.16 370 VAL C N 1
ATOM 8135 C CA . VAL C 1 371 ? 278.425 193.737 242.289 1.00 30.16 370 VAL C CA 1
ATOM 8136 C C . VAL C 1 371 ? 278.178 193.210 240.883 1.00 30.16 370 VAL C C 1
ATOM 8137 O O . VAL C 1 371 ? 278.336 193.938 239.893 1.00 30.16 370 VAL C O 1
ATOM 8141 N N . GLU C 1 372 ? 277.793 191.936 240.772 1.00 30.74 371 GLU C N 1
ATOM 8142 C CA . GLU C 1 372 ? 277.546 191.351 239.458 1.00 30.74 371 GLU C CA 1
ATOM 8143 C C . GLU C 1 372 ? 276.360 192.017 238.771 1.00 30.74 371 GLU C C 1
ATOM 8144 O O . GLU C 1 372 ? 276.404 192.288 237.566 1.00 30.74 371 GLU C O 1
ATOM 8150 N N . ALA C 1 373 ? 275.295 192.304 239.524 1.00 29.91 372 ALA C N 1
ATOM 8151 C CA . ALA C 1 373 ? 274.132 192.969 238.946 1.00 29.91 372 ALA C CA 1
ATOM 8152 C C . ALA C 1 373 ? 274.469 194.381 238.487 1.00 29.91 372 ALA C C 1
ATOM 8153 O O . ALA C 1 373 ? 273.983 194.833 237.445 1.00 29.91 372 ALA C O 1
ATOM 8155 N N . LEU C 1 374 ? 275.288 195.101 239.256 1.00 30.04 373 LEU C N 1
ATOM 8156 C CA . LEU C 1 374 ? 275.666 196.450 238.850 1.00 30.04 373 LEU C CA 1
ATOM 8157 C C . LEU C 1 374 ? 276.545 196.428 237.604 1.00 30.04 373 LEU C C 1
ATOM 8158 O O . LEU C 1 374 ? 276.301 197.173 236.648 1.00 30.04 373 LEU C O 1
ATOM 8163 N N . VAL C 1 375 ? 277.573 195.576 237.594 1.00 30.60 374 VAL C N 1
ATOM 8164 C CA . VAL C 1 375 ? 278.540 195.598 236.500 1.00 30.60 374 VAL C CA 1
ATOM 8165 C C . VAL C 1 375 ? 277.927 195.051 235.214 1.00 30.60 374 VAL C C 1
ATOM 8166 O O . VAL C 1 375 ? 278.060 195.652 234.143 1.00 30.60 374 VAL C O 1
ATOM 8170 N N . SER C 1 376 ? 277.243 193.910 235.296 1.00 30.98 375 SER C N 1
ATOM 8171 C CA . SER C 1 376 ? 276.807 193.197 234.099 1.00 30.98 375 SER C CA 1
ATOM 8172 C C . SER C 1 376 ? 275.377 193.522 233.687 1.00 30.98 375 SER C C 1
ATOM 8173 O O . SER C 1 376 ? 275.119 193.790 232.512 1.00 30.98 375 SER C O 1
ATOM 8176 N N . SER C 1 377 ? 274.436 193.501 234.630 1.00 29.41 376 SER C N 1
ATOM 8177 C CA . SER C 1 377 ? 273.026 193.613 234.271 1.00 29.41 376 SER C CA 1
ATOM 8178 C C . SER C 1 377 ? 272.620 195.035 233.901 1.00 29.41 376 SER C C 1
ATOM 8179 O O . SER C 1 377 ? 271.717 195.217 233.077 1.00 29.41 376 SER C O 1
ATOM 8182 N N . PHE C 1 378 ? 273.257 196.048 234.487 1.00 29.22 377 PHE C N 1
ATOM 8183 C CA . PHE C 1 378 ? 272.856 197.432 234.272 1.00 29.22 377 PHE C CA 1
ATOM 8184 C C . PHE C 1 378 ? 273.967 198.317 233.724 1.00 29.22 377 PHE C C 1
ATOM 8185 O O . PHE C 1 378 ? 273.710 199.492 233.437 1.00 29.22 377 PHE C O 1
ATOM 8193 N N . ASN C 1 379 ? 275.185 197.795 233.572 1.00 31.02 378 ASN C N 1
ATOM 8194 C CA . ASN C 1 379 ? 276.307 198.526 232.981 1.00 31.02 378 ASN C CA 1
ATOM 8195 C C . ASN C 1 379 ? 276.644 199.786 233.784 1.00 31.02 378 ASN C C 1
ATOM 8196 O O . ASN C 1 379 ? 276.585 200.912 233.288 1.00 31.02 378 ASN C O 1
ATOM 8201 N N . VAL C 1 380 ? 277.004 199.572 235.048 1.00 32.45 379 VAL C N 1
ATOM 8202 C CA . VAL C 1 380 ? 277.468 200.634 235.933 1.00 32.45 379 VAL C CA 1
ATOM 8203 C C . VAL C 1 380 ? 278.815 200.209 236.499 1.00 32.45 379 VAL C C 1
ATOM 8204 O O . VAL C 1 380 ? 278.908 199.183 237.182 1.00 32.45 379 VAL C O 1
ATOM 8208 N N . ARG C 1 381 ? 279.852 200.994 236.220 1.00 35.43 380 ARG C N 1
ATOM 8209 C CA . ARG C 1 381 ? 281.200 200.659 236.659 1.00 35.43 380 ARG C CA 1
ATOM 8210 C C . ARG C 1 381 ? 281.416 201.071 238.109 1.00 35.43 380 ARG C C 1
ATOM 8211 O O . ARG C 1 381 ? 280.958 202.130 238.546 1.00 35.43 380 ARG C O 1
ATOM 8219 N N . VAL C 1 382 ? 282.122 200.224 238.854 1.00 37.47 381 VAL C N 1
ATOM 8220 C CA . VAL C 1 382 ? 282.367 200.418 240.278 1.00 37.47 381 VAL C CA 1
ATOM 8221 C C . VAL C 1 382 ? 283.869 200.404 240.518 1.00 37.47 381 VAL C C 1
ATOM 8222 O O . VAL C 1 382 ? 284.553 199.453 240.124 1.00 37.47 381 VAL C O 1
ATOM 8226 N N . GLU C 1 383 ? 284.381 201.450 241.164 1.00 40.36 382 GLU C N 1
ATOM 8227 C CA . GLU C 1 383 ? 285.783 201.490 241.567 1.00 40.36 382 GLU C CA 1
ATOM 8228 C C . GLU C 1 383 ? 285.888 202.218 242.905 1.00 40.36 382 GLU C C 1
ATOM 8229 O O . GLU C 1 383 ? 284.882 202.493 243.565 1.00 40.36 382 GLU C O 1
ATOM 8235 N N . SER C 1 384 ? 287.121 202.540 243.293 1.00 42.60 383 SER C N 1
ATOM 8236 C CA . SER C 1 384 ? 287.411 202.986 244.650 1.00 42.60 383 SER C CA 1
ATOM 8237 C C . SER C 1 384 ? 286.722 204.309 244.970 1.00 42.60 383 SER C C 1
ATOM 8238 O O . SER C 1 384 ? 286.546 205.175 244.109 1.00 42.60 383 SER C O 1
ATOM 8241 N N . ALA C 1 385 ? 286.331 204.455 246.243 1.00 43.87 384 ALA C N 1
ATOM 8242 C CA . ALA C 1 385 ? 285.646 205.627 246.776 1.00 43.87 384 ALA C CA 1
ATOM 8243 C C . ALA C 1 385 ? 286.654 206.603 247.371 1.00 43.87 384 ALA C C 1
ATOM 8244 O O . ALA C 1 385 ? 287.497 206.195 248.178 1.00 43.87 384 ALA C O 1
ATOM 8246 N N . PRO C 1 386 ? 286.601 207.879 247.004 1.00 45.93 385 PRO C N 1
ATOM 8247 C CA . PRO C 1 386 ? 287.508 208.866 247.596 1.00 45.93 385 PRO C CA 1
ATOM 8248 C C . PRO C 1 386 ? 287.113 209.172 249.029 1.00 45.93 385 PRO C C 1
ATOM 8249 O O . PRO C 1 386 ? 286.001 208.827 249.457 1.00 45.93 385 PRO C O 1
ATOM 8253 N N . PRO C 1 387 ? 287.997 209.798 249.808 1.00 47.42 386 PRO C N 1
ATOM 8254 C CA . PRO C 1 387 ? 287.635 210.164 251.183 1.00 47.42 386 PRO C CA 1
ATOM 8255 C C . PRO C 1 387 ? 286.421 211.082 251.211 1.00 47.42 386 PRO C C 1
ATOM 8256 O O . PRO C 1 387 ? 286.251 211.947 250.349 1.00 47.42 386 PRO C O 1
ATOM 8260 N N . ARG C 1 388 ? 285.578 210.885 252.218 1.00 46.45 387 ARG C N 1
ATOM 8261 C CA . ARG C 1 388 ? 284.288 211.551 252.305 1.00 46.45 387 ARG C CA 1
ATOM 8262 C C . ARG C 1 388 ? 284.341 212.736 253.260 1.00 46.45 387 ARG C C 1
ATOM 8263 O O . ARG C 1 388 ? 285.170 212.791 254.172 1.00 46.45 387 ARG C O 1
ATOM 8271 N N . ARG C 1 389 ? 283.441 213.689 253.035 1.00 46.98 388 ARG C N 1
ATOM 8272 C CA . ARG C 1 389 ? 283.282 214.864 253.876 1.00 46.98 388 ARG C CA 1
ATOM 8273 C C . ARG C 1 389 ? 281.896 214.854 254.509 1.00 46.98 388 ARG C C 1
ATOM 8274 O O . ARG C 1 389 ? 281.015 214.081 254.125 1.00 46.98 388 ARG C O 1
ATOM 8279 N N . GLY C 1 390 ? 281.709 215.733 255.488 1.00 46.25 389 GLY C N 1
ATOM 8280 C CA . GLY C 1 390 ? 280.484 215.750 256.263 1.00 46.25 389 GLY C CA 1
ATOM 8281 C C . GLY C 1 390 ? 279.329 216.496 255.629 1.00 46.25 389 GLY C C 1
ATOM 8282 O O . GLY C 1 390 ? 279.003 217.612 256.045 1.00 46.25 389 GLY C O 1
ATOM 8283 N N . ASP C 1 391 ? 278.698 215.894 254.619 1.00 45.96 390 ASP C N 1
ATOM 8284 C CA . ASP C 1 391 ? 277.521 216.509 254.015 1.00 45.96 390 ASP C CA 1
ATOM 8285 C C . ASP C 1 391 ? 276.250 216.160 254.781 1.00 45.96 390 ASP C C 1
ATOM 8286 O O . ASP C 1 391 ? 275.404 217.031 255.015 1.00 45.96 390 ASP C O 1
ATOM 8291 N N . ALA C 1 392 ? 276.098 214.894 255.177 1.00 43.44 391 ALA C N 1
ATOM 8292 C CA . ALA C 1 392 ? 274.899 214.486 255.902 1.00 43.44 391 ALA C CA 1
ATOM 8293 C C . ALA C 1 392 ? 274.825 215.148 257.272 1.00 43.44 391 ALA C C 1
ATOM 8294 O O . ALA C 1 392 ? 273.749 215.588 257.700 1.00 43.44 391 ALA C O 1
ATOM 8296 N N . LYS C 1 393 ? 275.958 215.233 257.975 1.00 46.30 392 LYS C N 1
ATOM 8297 C CA . LYS C 1 393 ? 275.969 215.948 259.246 1.00 46.30 392 LYS C CA 1
ATOM 8298 C C . LYS C 1 393 ? 275.647 217.422 259.040 1.00 46.30 392 LYS C C 1
ATOM 8299 O O . LYS C 1 393 ? 274.917 218.020 259.836 1.00 46.30 392 LYS C O 1
ATOM 8305 N N . GLY C 1 394 ? 276.155 218.016 257.958 1.00 44.83 393 GLY C N 1
ATOM 8306 C CA . GLY C 1 394 ? 275.773 219.377 257.627 1.00 44.83 393 GLY C CA 1
ATOM 8307 C C . GLY C 1 394 ? 274.283 219.526 257.406 1.00 44.83 393 GLY C C 1
ATOM 8308 O O . GLY C 1 394 ? 273.699 220.557 257.750 1.00 44.83 393 GLY C O 1
ATOM 8309 N N . ILE C 1 395 ? 273.648 218.506 256.826 1.00 44.28 394 ILE C N 1
ATOM 8310 C CA . ILE C 1 395 ? 272.196 218.521 256.685 1.00 44.28 394 ILE C CA 1
ATOM 8311 C C . ILE C 1 395 ? 271.520 218.470 258.050 1.00 44.28 394 ILE C C 1
ATOM 8312 O O . ILE C 1 395 ? 270.549 219.193 258.303 1.00 44.28 394 ILE C O 1
ATOM 8317 N N . VAL C 1 396 ? 272.017 217.623 258.953 1.00 45.33 395 VAL C N 1
ATOM 8318 C CA . VAL C 1 396 ? 271.292 217.339 260.188 1.00 45.33 395 VAL C CA 1
ATOM 8319 C C . VAL C 1 396 ? 271.789 218.134 261.400 1.00 45.33 395 VAL C C 1
ATOM 8320 O O . VAL C 1 396 ? 271.020 218.322 262.355 1.00 45.33 395 VAL C O 1
ATOM 8324 N N . GLU C 1 397 ? 273.029 218.634 261.381 1.00 47.70 396 GLU C N 1
ATOM 8325 C CA . GLU C 1 397 ? 273.566 219.339 262.545 1.00 47.70 396 GLU C CA 1
ATOM 8326 C C . GLU C 1 397 ? 272.827 220.631 262.865 1.00 47.70 396 GLU C C 1
ATOM 8327 O O . GLU C 1 397 ? 272.997 221.158 263.969 1.00 47.70 396 GLU C O 1
ATOM 8333 N N . SER C 1 398 ? 272.027 221.156 261.935 1.00 47.08 397 SER C N 1
ATOM 8334 C CA . SER C 1 398 ? 271.372 222.440 262.162 1.00 47.08 397 SER C CA 1
ATOM 8335 C C . SER C 1 398 ? 270.409 222.388 263.341 1.00 47.08 397 SER C C 1
ATOM 8336 O O . SER C 1 398 ? 270.158 223.416 263.980 1.00 47.08 397 SER C O 1
ATOM 8339 N N . THR C 1 399 ? 269.858 221.213 263.645 1.00 47.07 398 THR C N 1
ATOM 8340 C CA . THR C 1 399 ? 268.856 221.106 264.695 1.00 47.07 398 THR C CA 1
ATOM 8341 C C . THR C 1 399 ? 269.004 219.894 265.606 1.00 47.07 398 THR C C 1
ATOM 8342 O O . THR C 1 399 ? 268.196 219.748 266.529 1.00 47.07 398 THR C O 1
ATOM 8346 N N . PHE C 1 400 ? 269.990 219.026 265.393 1.00 47.62 399 PHE C N 1
ATOM 8347 C CA . PHE C 1 400 ? 270.142 217.835 266.216 1.00 47.62 399 PHE C CA 1
ATOM 8348 C C . PHE C 1 400 ? 271.610 217.616 266.551 1.00 47.62 399 PHE C C 1
ATOM 8349 O O . PHE C 1 400 ? 272.509 218.112 265.867 1.00 47.62 399 PHE C O 1
ATOM 8357 N N . ARG C 1 401 ? 271.839 216.862 267.622 1.00 49.39 400 ARG C N 1
ATOM 8358 C CA . ARG C 1 401 ? 273.174 216.419 267.993 1.00 49.39 400 ARG C CA 1
ATOM 8359 C C . ARG C 1 401 ? 273.484 215.109 267.281 1.00 49.39 400 ARG C C 1
ATOM 8360 O O . ARG C 1 401 ? 272.617 214.240 267.151 1.00 49.39 400 ARG C O 1
ATOM 8368 N N . THR C 1 402 ? 274.725 214.970 266.822 1.00 48.82 401 THR C N 1
ATOM 8369 C CA . THR C 1 402 ? 275.109 213.873 265.946 1.00 48.82 401 THR C CA 1
ATOM 8370 C C . THR C 1 402 ? 276.281 213.095 266.526 1.00 48.82 401 THR C C 1
ATOM 8371 O O . THR C 1 402 ? 277.170 213.669 267.162 1.00 48.82 401 THR C O 1
ATOM 8375 N N . LEU C 1 403 ? 276.271 211.786 266.297 1.00 48.90 402 LEU C N 1
ATOM 8376 C CA . LEU C 1 403 ? 277.383 210.906 266.618 1.00 48.90 402 LEU C CA 1
ATOM 8377 C C . LEU C 1 403 ? 278.080 210.471 265.336 1.00 48.90 402 LEU C C 1
ATOM 8378 O O . LEU C 1 403 ? 277.455 210.353 264.279 1.00 48.90 402 LEU C O 1
ATOM 8383 N N . GLN C 1 404 ? 279.386 210.240 265.436 1.00 49.23 403 GLN C N 1
ATOM 8384 C CA . GLN C 1 404 ? 280.153 209.813 264.274 1.00 49.23 403 GLN C CA 1
ATOM 8385 C C . GLN C 1 404 ? 279.695 208.435 263.813 1.00 49.23 403 GLN C C 1
ATOM 8386 O O . GLN C 1 404 ? 279.502 207.522 264.620 1.00 49.23 403 GLN C O 1
ATOM 8392 N N . ALA C 1 405 ? 279.516 208.290 262.503 1.00 46.42 404 ALA C N 1
ATOM 8393 C CA . ALA C 1 405 ? 279.016 207.061 261.903 1.00 46.42 404 ALA C CA 1
ATOM 8394 C C . ALA C 1 405 ? 280.150 206.344 261.186 1.00 46.42 404 ALA C C 1
ATOM 8395 O O . ALA C 1 405 ? 280.860 206.949 260.377 1.00 46.42 404 ALA C O 1
ATOM 8397 N N . GLU C 1 406 ? 280.313 205.059 261.484 1.00 45.58 405 GLU C N 1
ATOM 8398 C CA . GLU C 1 406 ? 281.324 204.222 260.858 1.00 45.58 405 GLU C CA 1
ATOM 8399 C C . GLU C 1 406 ? 280.653 203.023 260.205 1.00 45.58 405 GLU C C 1
ATOM 8400 O O . GLU C 1 406 ? 279.738 202.424 260.777 1.00 45.58 405 GLU C O 1
ATOM 8406 N N . PHE C 1 407 ? 281.110 202.678 259.004 1.00 42.04 406 PHE C N 1
ATOM 8407 C CA . PHE C 1 407 ? 280.520 201.578 258.257 1.00 42.04 406 PHE C CA 1
ATOM 8408 C C . PHE C 1 407 ? 281.061 200.249 258.767 1.00 42.04 406 PHE C C 1
ATOM 8409 O O . PHE C 1 407 ? 282.277 200.045 258.831 1.00 42.04 406 PHE C O 1
ATOM 8417 N N . LYS C 1 408 ? 280.156 199.348 259.128 1.00 42.89 407 LYS C N 1
ATOM 8418 C CA . LYS C 1 408 ? 280.502 198.024 259.625 1.00 42.89 407 LYS C CA 1
ATOM 8419 C C . LYS C 1 408 ? 279.923 196.964 258.689 1.00 42.89 407 LYS C C 1
ATOM 8420 O O . LYS C 1 408 ? 279.370 197.273 257.630 1.00 42.89 407 LYS C O 1
ATOM 8426 N N . SER C 1 409 ? 280.059 195.704 259.087 1.00 39.90 408 SER C N 1
ATOM 8427 C CA . SER C 1 409 ? 279.624 194.583 258.268 1.00 39.90 408 SER C CA 1
ATOM 8428 C C . SER C 1 409 ? 278.151 194.275 258.499 1.00 39.90 408 SER C C 1
ATOM 8429 O O . SER C 1 409 ? 277.588 194.571 259.556 1.00 39.90 408 SER C O 1
ATOM 8432 N N . PHE C 1 410 ? 277.529 193.676 257.487 1.00 35.88 409 PHE C N 1
ATOM 8433 C CA . PHE C 1 410 ? 276.145 193.237 257.582 1.00 35.88 409 PHE C CA 1
ATOM 8434 C C . PHE C 1 410 ? 276.069 191.969 258.423 1.00 35.88 409 PHE C C 1
ATOM 8435 O O . PHE C 1 410 ? 276.750 190.981 258.131 1.00 35.88 409 PHE C O 1
ATOM 8443 N N . ALA C 1 411 ? 275.246 191.996 259.471 1.00 35.91 410 ALA C N 1
ATOM 8444 C CA . ALA C 1 411 ? 275.139 190.892 260.425 1.00 35.91 410 ALA C CA 1
ATOM 8445 C C . ALA C 1 411 ? 273.674 190.544 260.654 1.00 35.91 410 ALA C C 1
ATOM 8446 O O . ALA C 1 411 ? 273.060 190.997 261.629 1.00 35.91 410 ALA C O 1
ATOM 8448 N N . PRO C 1 412 ? 273.081 189.738 259.777 1.00 35.48 411 PRO C N 1
ATOM 8449 C CA . PRO C 1 412 ? 271.705 189.289 259.991 1.00 35.48 411 PRO C CA 1
ATOM 8450 C C . PRO C 1 412 ? 271.637 187.971 260.747 1.00 35.48 411 PRO C C 1
ATOM 8451 O O . PRO C 1 412 ? 272.550 187.145 260.709 1.00 35.48 411 PRO C O 1
ATOM 8455 N N . GLY C 1 413 ? 270.525 187.785 261.444 1.00 36.79 412 GLY C N 1
ATOM 8456 C CA . GLY C 1 413 ? 270.258 186.561 262.171 1.00 36.79 412 GLY C CA 1
ATOM 8457 C C . GLY C 1 413 ? 270.205 186.795 263.666 1.00 36.79 412 GLY C C 1
ATOM 8458 O O . GLY C 1 413 ? 270.231 187.929 264.153 1.00 36.79 412 GLY C O 1
ATOM 8459 N N . ILE C 1 414 ? 270.126 185.690 264.402 1.00 39.12 413 ILE C N 1
ATOM 8460 C CA . ILE C 1 414 ? 270.053 185.730 265.858 1.00 39.12 413 ILE C CA 1
ATOM 8461 C C . ILE C 1 414 ? 271.354 186.265 266.443 1.00 39.12 413 ILE C C 1
ATOM 8462 O O . ILE C 1 414 ? 271.342 187.091 267.357 1.00 39.12 413 ILE C O 1
ATOM 8467 N N . ALA C 1 432 ? 261.008 212.297 274.394 1.00 48.82 431 ALA C N 1
ATOM 8468 C CA . ALA C 1 432 ? 260.965 212.318 272.937 1.00 48.82 431 ALA C CA 1
ATOM 8469 C C . ALA C 1 432 ? 259.623 211.807 272.425 1.00 48.82 431 ALA C C 1
ATOM 8470 O O . ALA C 1 432 ? 259.282 210.640 272.612 1.00 48.82 431 ALA C O 1
ATOM 8472 N N . SER C 1 433 ? 258.863 212.691 271.781 1.00 49.44 432 SER C N 1
ATOM 8473 C CA . SER C 1 433 ? 257.556 212.350 271.236 1.00 49.44 432 SER C CA 1
ATOM 8474 C C . SER C 1 433 ? 257.432 212.684 269.755 1.00 49.44 432 SER C C 1
ATOM 8475 O O . SER C 1 433 ? 256.317 212.684 269.222 1.00 49.44 432 SER C O 1
ATOM 8478 N N . LEU C 1 434 ? 258.541 212.972 269.082 1.00 49.13 433 LEU C N 1
ATOM 8479 C CA . LEU C 1 434 ? 258.494 213.271 267.658 1.00 49.13 433 LEU C CA 1
ATOM 8480 C C . LEU C 1 434 ? 258.316 211.990 266.853 1.00 49.13 433 LEU C C 1
ATOM 8481 O O . LEU C 1 434 ? 258.892 210.948 267.177 1.00 49.13 433 LEU C O 1
ATOM 8486 N N . SER C 1 435 ? 257.510 212.070 265.800 1.00 49.75 434 SER C N 1
ATOM 8487 C CA . SER C 1 435 ? 257.216 210.924 264.954 1.00 49.75 434 SER C CA 1
ATOM 8488 C C . SER C 1 435 ? 258.098 210.934 263.709 1.00 49.75 434 SER C C 1
ATOM 8489 O O . SER C 1 435 ? 258.735 211.934 263.369 1.00 49.75 434 SER C O 1
ATOM 8492 N N . VAL C 1 436 ? 258.131 209.787 263.027 1.00 48.31 435 VAL C N 1
ATOM 8493 C CA . VAL C 1 436 ? 258.965 209.650 261.837 1.00 48.31 435 VAL C CA 1
ATOM 8494 C C . VAL C 1 436 ? 258.435 210.509 260.697 1.00 48.31 435 VAL C C 1
ATOM 8495 O O . VAL C 1 436 ? 259.206 210.954 259.838 1.00 48.31 435 VAL C O 1
ATOM 8499 N N . PHE C 1 437 ? 257.123 210.748 260.658 1.00 49.57 436 PHE C N 1
ATOM 8500 C CA . PHE C 1 437 ? 256.537 211.547 259.587 1.00 49.57 436 PHE C CA 1
ATOM 8501 C C . PHE C 1 437 ? 257.065 212.979 259.617 1.00 49.57 436 PHE C C 1
ATOM 8502 O O . PHE C 1 437 ? 257.499 213.520 258.590 1.00 49.57 436 PHE C O 1
ATOM 8510 N N . GLU C 1 438 ? 257.047 213.604 260.797 1.00 47.09 437 GLU C N 1
ATOM 8511 C CA . GLU C 1 438 ? 257.554 214.966 260.926 1.00 47.09 437 GLU C CA 1
ATOM 8512 C C . GLU C 1 438 ? 259.052 215.028 260.658 1.00 47.09 437 GLU C C 1
ATOM 8513 O O . GLU C 1 438 ? 259.538 215.978 260.035 1.00 47.09 437 GLU C O 1
ATOM 8515 N N . PHE C 1 439 ? 259.798 214.027 261.131 1.00 45.83 438 PHE C N 1
ATOM 8516 C CA . PHE C 1 439 ? 261.234 213.979 260.874 1.00 45.83 438 PHE C CA 1
ATOM 8517 C C . PHE C 1 439 ? 261.520 213.912 259.379 1.00 45.83 438 PHE C C 1
ATOM 8518 O O . PHE C 1 439 ? 262.395 214.624 258.869 1.00 45.83 438 PHE C O 1
ATOM 8526 N N . THR C 1 440 ? 260.779 213.066 258.659 1.00 46.49 439 THR C N 1
ATOM 8527 C CA . THR C 1 440 ? 260.964 212.955 257.218 1.00 46.49 439 THR C CA 1
ATOM 8528 C C . THR C 1 440 ? 260.604 214.258 256.517 1.00 46.49 439 THR C C 1
ATOM 8529 O O . THR C 1 440 ? 261.293 214.673 255.578 1.00 46.49 439 THR C O 1
ATOM 8533 N N . GLN C 1 441 ? 259.528 214.917 256.956 1.00 46.54 440 GLN C N 1
ATOM 8534 C CA . GLN C 1 441 ? 259.169 216.206 256.368 1.00 46.54 440 GLN C CA 1
ATOM 8535 C C . GLN C 1 441 ? 260.272 217.238 256.576 1.00 46.54 440 GLN C C 1
ATOM 8536 O O . GLN C 1 441 ? 260.627 217.980 255.649 1.00 46.54 440 GLN C O 1
ATOM 8542 N N . ILE C 1 442 ? 260.828 217.295 257.788 1.00 43.64 441 ILE C N 1
ATOM 8543 C CA . ILE C 1 442 ? 261.888 218.254 258.086 1.00 43.64 441 ILE C CA 1
ATOM 8544 C C . ILE C 1 442 ? 263.108 217.986 257.215 1.00 43.64 441 ILE C C 1
ATOM 8545 O O . ILE C 1 442 ? 263.695 218.909 256.634 1.00 43.64 441 ILE C O 1
ATOM 8550 N N . ILE C 1 443 ? 263.504 216.715 257.106 1.00 43.02 442 ILE C N 1
ATOM 8551 C CA . ILE C 1 443 ? 264.681 216.371 256.312 1.00 43.02 442 ILE C CA 1
ATOM 8552 C C . ILE C 1 443 ? 264.446 216.687 254.839 1.00 43.02 442 ILE C C 1
ATOM 8553 O O . ILE C 1 443 ? 265.336 217.204 254.152 1.00 43.02 442 ILE C O 1
ATOM 8558 N N . LEU C 1 444 ? 263.249 216.384 254.331 1.00 42.72 443 LEU C N 1
ATOM 8559 C CA . LEU C 1 444 ? 262.949 216.657 252.930 1.00 42.72 443 LEU C CA 1
ATOM 8560 C C . LEU C 1 444 ? 262.999 218.149 252.632 1.00 42.72 443 LEU C C 1
ATOM 8561 O O . LEU C 1 444 ? 263.574 218.569 251.620 1.00 42.72 443 LEU C O 1
ATOM 8566 N N . ARG C 1 445 ? 262.407 218.970 253.504 1.00 43.72 444 ARG C N 1
ATOM 8567 C CA . ARG C 1 445 ? 262.423 220.411 253.269 1.00 43.72 444 ARG C CA 1
ATOM 8568 C C . ARG C 1 445 ? 263.833 220.978 253.392 1.00 43.72 444 ARG C C 1
ATOM 8569 O O . ARG C 1 445 ? 264.213 221.881 252.635 1.00 43.72 444 ARG C O 1
ATOM 8577 N N . THR C 1 446 ? 264.628 220.456 254.330 1.00 41.78 445 THR C N 1
ATOM 8578 C CA . THR C 1 446 ? 266.018 220.883 254.437 1.00 41.78 445 THR C CA 1
ATOM 8579 C C . THR C 1 446 ? 266.797 220.546 253.171 1.00 41.78 445 THR C C 1
ATOM 8580 O O . THR C 1 446 ? 267.581 221.366 252.679 1.00 41.78 445 THR C O 1
ATOM 8584 N N . ILE C 1 447 ? 266.593 219.342 252.632 1.00 41.76 446 ILE C N 1
ATOM 8585 C CA . ILE C 1 447 ? 267.271 218.947 251.400 1.00 41.76 446 ILE C CA 1
ATOM 8586 C C . ILE C 1 447 ? 266.846 219.848 250.250 1.00 41.76 446 ILE C C 1
ATOM 8587 O O . ILE C 1 447 ? 267.676 220.278 249.439 1.00 41.76 446 ILE C O 1
ATOM 8592 N N . LEU C 1 448 ? 265.548 220.144 250.159 1.00 41.82 447 LEU C N 1
ATOM 8593 C CA . LEU C 1 448 ? 265.054 221.020 249.100 1.00 41.82 447 LEU C CA 1
ATOM 8594 C C . LEU C 1 448 ? 265.704 222.397 249.177 1.00 41.82 447 LEU C C 1
ATOM 8595 O O . LEU C 1 448 ? 266.173 222.934 248.165 1.00 41.82 447 LEU C O 1
ATOM 8600 N N . PHE C 1 449 ? 265.750 222.981 250.379 1.00 43.33 448 PHE C N 1
ATOM 8601 C CA . PHE C 1 449 ? 266.364 224.297 250.531 1.00 43.33 448 PHE C CA 1
ATOM 8602 C C . PHE C 1 449 ? 267.849 224.261 250.191 1.00 43.33 448 PHE C C 1
ATOM 8603 O O . PHE C 1 449 ? 268.354 225.146 249.491 1.00 43.33 448 PHE C O 1
ATOM 8611 N N . ARG C 1 450 ? 268.566 223.245 250.680 1.00 42.73 449 ARG C N 1
ATOM 8612 C CA . ARG C 1 450 ? 270.003 223.164 250.436 1.00 42.73 449 ARG C CA 1
ATOM 8613 C C . ARG C 1 450 ? 270.304 222.980 248.954 1.00 42.73 449 ARG C C 1
ATOM 8614 O O . ARG C 1 450 ? 271.296 223.514 248.444 1.00 42.73 449 ARG C O 1
ATOM 8622 N N . ASN C 1 451 ? 269.464 222.222 248.245 1.00 42.42 450 ASN C N 1
ATOM 8623 C CA . ASN C 1 451 ? 269.686 222.015 246.818 1.00 42.42 450 ASN C CA 1
ATOM 8624 C C . ASN C 1 451 ? 269.357 223.265 246.012 1.00 42.42 450 ASN C C 1
ATOM 8625 O O . ASN C 1 451 ? 270.122 223.652 245.120 1.00 42.42 450 ASN C O 1
ATOM 8630 N N . ASN C 1 452 ? 268.233 223.916 246.312 1.00 43.50 451 ASN C N 1
ATOM 8631 C CA . ASN C 1 452 ? 267.685 224.917 245.403 1.00 43.50 451 ASN C CA 1
ATOM 8632 C C . ASN C 1 452 ? 268.259 226.316 245.604 1.00 43.50 451 ASN C C 1
ATOM 8633 O O . ASN C 1 452 ? 268.543 227.007 244.620 1.00 43.50 451 ASN C O 1
ATOM 8638 N N . HIS C 1 453 ? 268.437 226.761 246.850 1.00 43.88 452 HIS C N 1
ATOM 8639 C CA . HIS C 1 453 ? 268.695 228.170 247.116 1.00 43.88 452 HIS C CA 1
ATOM 8640 C C . HIS C 1 453 ? 270.031 228.471 247.778 1.00 43.88 452 HIS C C 1
ATOM 8641 O O . HIS C 1 453 ? 270.548 229.577 247.587 1.00 43.88 452 HIS C O 1
ATOM 8648 N N . LEU C 1 454 ? 270.602 227.546 248.542 1.00 43.84 453 LEU C N 1
ATOM 8649 C CA . LEU C 1 454 ? 271.824 227.836 249.280 1.00 43.84 453 LEU C CA 1
ATOM 8650 C C . LEU C 1 454 ? 273.011 227.918 248.327 1.00 43.84 453 LEU C C 1
ATOM 8651 O O . LEU C 1 454 ? 273.119 227.139 247.376 1.00 43.84 453 LEU C O 1
ATOM 8656 N N . VAL C 1 455 ? 273.905 228.868 248.593 1.00 45.56 454 VAL C N 1
ATOM 8657 C CA . VAL C 1 455 ? 275.063 229.134 247.745 1.00 45.56 454 VAL C CA 1
ATOM 8658 C C . VAL C 1 455 ? 276.311 228.605 248.437 1.00 45.56 454 VAL C C 1
ATOM 8659 O O . VAL C 1 455 ? 276.579 228.944 249.596 1.00 45.56 454 VAL C O 1
ATOM 8663 N N . MET C 1 456 ? 277.076 227.780 247.727 1.00 48.65 455 MET C N 1
ATOM 8664 C CA . MET C 1 456 ? 278.308 227.213 248.259 1.00 48.65 455 MET C CA 1
ATOM 8665 C C . MET C 1 456 ? 279.455 228.198 248.070 1.00 48.65 455 MET C C 1
ATOM 8666 O O . MET C 1 456 ? 279.610 228.781 246.992 1.00 48.65 455 MET C O 1
ATOM 8671 N N . ASP C 1 457 ? 280.255 228.379 249.120 1.00 48.08 456 ASP C N 1
ATOM 8672 C CA . ASP C 1 457 ? 281.360 229.330 249.089 1.00 48.08 456 ASP C CA 1
ATOM 8673 C C . ASP C 1 457 ? 282.694 228.667 248.768 1.00 48.08 456 ASP C C 1
ATOM 8674 O O . ASP C 1 457 ? 283.507 229.239 248.033 1.00 48.08 456 ASP C O 1
ATOM 8676 N N . LYS C 1 458 ? 282.938 227.472 249.303 1.00 49.54 457 LYS C N 1
ATOM 8677 C CA . LYS C 1 458 ? 284.200 226.774 249.091 1.00 49.54 457 LYS C CA 1
ATOM 8678 C C . LYS C 1 458 ? 284.239 226.000 247.781 1.00 49.54 457 LYS C C 1
ATOM 8679 O O . LYS C 1 458 ? 285.261 225.370 247.485 1.00 49.54 457 LYS C O 1
ATOM 8681 N N . TYR C 1 459 ? 283.160 226.022 247.001 1.00 49.65 458 TYR C N 1
ATOM 8682 C CA . TYR C 1 459 ? 283.133 225.309 245.733 1.00 49.65 458 TYR C CA 1
ATOM 8683 C C . TYR C 1 459 ? 284.177 225.871 244.777 1.00 49.65 458 TYR C C 1
ATOM 8684 O O . TYR C 1 459 ? 284.330 227.088 244.641 1.00 49.65 458 TYR C O 1
ATOM 8693 N N . ASP C 1 460 ? 284.899 224.974 244.112 1.00 50.80 459 ASP C N 1
ATOM 8694 C CA . ASP C 1 460 ? 285.949 225.358 243.180 1.00 50.80 459 ASP C CA 1
ATOM 8695 C C . ASP C 1 460 ? 285.368 225.486 241.778 1.00 50.80 459 ASP C C 1
ATOM 8696 O O . ASP C 1 460 ? 284.658 224.592 241.309 1.00 50.80 459 ASP C O 1
ATOM 8701 N N . ARG C 1 461 ? 285.673 226.598 241.116 1.00 51.62 460 ARG C N 1
ATOM 8702 C CA . ARG C 1 461 ? 285.175 226.880 239.777 1.00 51.62 460 ARG C CA 1
ATOM 8703 C C . ARG C 1 461 ? 286.291 226.680 238.762 1.00 51.62 460 ARG C C 1
ATOM 8704 O O . ARG C 1 461 ? 287.409 227.170 238.957 1.00 51.62 460 ARG C O 1
ATOM 8712 N N . ASP C 1 462 ? 285.989 225.960 237.685 1.00 53.03 461 ASP C N 1
ATOM 8713 C CA . ASP C 1 462 ? 286.957 225.761 236.620 1.00 53.03 461 ASP C CA 1
ATOM 8714 C C . ASP C 1 462 ? 286.991 226.980 235.700 1.00 53.03 461 ASP C C 1
ATOM 8715 O O . ASP C 1 462 ? 286.203 227.920 235.832 1.00 53.03 461 ASP C O 1
ATOM 8720 N N . ALA C 1 463 ? 287.933 226.954 234.754 1.00 53.16 462 ALA C N 1
ATOM 8721 C CA . ALA C 1 463 ? 288.115 228.091 233.858 1.00 53.16 462 ALA C CA 1
ATOM 8722 C C . ALA C 1 463 ? 286.900 228.303 232.962 1.00 53.16 462 ALA C C 1
ATOM 8723 O O . ALA C 1 463 ? 286.485 229.444 232.728 1.00 53.16 462 ALA C O 1
ATOM 8725 N N . ASP C 1 464 ? 286.316 227.220 232.455 1.00 53.16 463 ASP C N 1
ATOM 8726 C CA . ASP C 1 464 ? 285.246 227.313 231.461 1.00 53.16 463 ASP C CA 1
ATOM 8727 C C . ASP C 1 464 ? 283.875 227.418 232.133 1.00 53.16 463 ASP C C 1
ATOM 8728 O O . ASP C 1 464 ? 283.013 226.551 232.002 1.00 53.16 463 ASP C O 1
ATOM 8730 N N . PHE C 1 465 ? 283.684 228.513 232.868 1.00 53.49 464 PHE C N 1
ATOM 8731 C CA . PHE C 1 465 ? 282.388 228.851 233.442 1.00 53.49 464 PHE C CA 1
ATOM 8732 C C . PHE C 1 465 ? 282.077 230.318 233.173 1.00 53.49 464 PHE C C 1
ATOM 8733 O O . PHE C 1 465 ? 282.974 231.173 233.279 1.00 53.49 464 PHE C O 1
ATOM 8741 N N . PRO C 1 466 ? 280.838 230.651 232.822 1.00 52.75 465 PRO C N 1
ATOM 8742 C CA . PRO C 1 466 ? 280.459 232.063 232.711 1.00 52.75 465 PRO C CA 1
ATOM 8743 C C . PRO C 1 466 ? 280.498 232.750 234.066 1.00 52.75 465 PRO C C 1
ATOM 8744 O O . PRO C 1 466 ? 280.299 232.129 235.112 1.00 52.75 465 PRO C O 1
ATOM 8748 N N . THR C 1 467 ? 280.762 234.056 234.036 1.00 52.27 466 THR C N 1
ATOM 8749 C CA . THR C 1 467 ? 280.815 234.846 235.258 1.00 52.27 466 THR C CA 1
ATOM 8750 C C . THR C 1 467 ? 279.443 235.087 235.873 1.00 52.27 466 THR C C 1
ATOM 8751 O O . THR C 1 467 ? 279.369 235.563 237.011 1.00 52.27 466 THR C O 1
ATOM 8755 N N . ASP C 1 468 ? 278.363 234.773 235.158 1.00 53.73 467 ASP C N 1
ATOM 8756 C CA . ASP C 1 468 ? 277.007 234.966 235.652 1.00 53.73 467 ASP C CA 1
ATOM 8757 C C . ASP C 1 468 ? 276.392 233.677 236.189 1.00 53.73 467 ASP C C 1
ATOM 8758 O O . ASP C 1 468 ? 275.171 233.603 236.360 1.00 53.73 467 ASP C O 1
ATOM 8763 N N . LEU C 1 469 ? 277.212 232.661 236.459 1.00 51.22 468 LEU C N 1
ATOM 8764 C CA . LEU C 1 469 ? 276.709 231.396 236.968 1.00 51.22 468 LEU C CA 1
ATOM 8765 C C . LEU C 1 469 ? 276.971 231.313 238.463 1.00 51.22 468 LEU C C 1
ATOM 8766 O O . LEU C 1 469 ? 278.136 231.189 238.871 1.00 51.22 468 LEU C O 1
ATOM 8771 N N . PRO C 1 470 ? 275.947 231.379 239.309 1.00 48.79 469 PRO C N 1
ATOM 8772 C CA . PRO C 1 470 ? 276.168 231.237 240.751 1.00 48.79 469 PRO C CA 1
ATOM 8773 C C . PRO C 1 470 ? 276.515 229.804 241.120 1.00 48.79 469 PRO C C 1
ATOM 8774 O O . PRO C 1 470 ? 276.243 228.855 240.381 1.00 48.79 469 PRO C O 1
ATOM 8778 N N . SER C 1 471 ? 277.129 229.656 242.294 1.00 47.28 470 SER C N 1
ATOM 8779 C CA . SER C 1 471 ? 277.484 228.338 242.819 1.00 47.28 470 SER C CA 1
ATOM 8780 C C . SER C 1 471 ? 276.288 227.714 243.543 1.00 47.28 470 SER C C 1
ATOM 8781 O O . SER C 1 471 ? 276.282 227.509 244.756 1.00 47.28 470 SER C O 1
ATOM 8784 N N . ILE C 1 472 ? 275.260 227.418 242.763 1.00 45.85 471 ILE C N 1
ATOM 8785 C CA . ILE C 1 472 ? 274.055 226.740 243.233 1.00 45.85 471 ILE C CA 1
ATOM 8786 C C . ILE C 1 472 ? 273.958 225.408 242.501 1.00 45.85 471 ILE C C 1
ATOM 8787 O O . ILE C 1 472 ? 274.135 225.376 241.278 1.00 45.85 471 ILE C O 1
ATOM 8792 N N . PRO C 1 473 ? 273.702 224.296 243.199 1.00 44.03 472 PRO C N 1
ATOM 8793 C CA . PRO C 1 473 ? 273.757 222.984 242.529 1.00 44.03 472 PRO C CA 1
ATOM 8794 C C . PRO C 1 473 ? 272.809 222.838 241.350 1.00 44.03 472 PRO C C 1
ATOM 8795 O O . PRO C 1 473 ? 273.170 222.198 240.356 1.00 44.03 472 PRO C O 1
ATOM 8799 N N . VAL C 1 474 ? 271.606 223.411 241.425 1.00 43.11 473 VAL C N 1
ATOM 8800 C CA . VAL C 1 474 ? 270.633 223.218 240.352 1.00 43.11 473 VAL C CA 1
ATOM 8801 C C . VAL C 1 474 ? 271.065 223.955 239.089 1.00 43.11 473 VAL C C 1
ATOM 8802 O O . VAL C 1 474 ? 270.890 223.453 237.970 1.00 43.11 473 VAL C O 1
ATOM 8806 N N . GLN C 1 475 ? 271.626 225.156 239.241 1.00 45.26 474 GLN C N 1
ATOM 8807 C CA . GLN C 1 475 ? 272.125 225.888 238.081 1.00 45.26 474 GLN C CA 1
ATOM 8808 C C . GLN C 1 475 ? 273.262 225.135 237.404 1.00 45.26 474 GLN C C 1
ATOM 8809 O O . GLN C 1 475 ? 273.318 225.055 236.171 1.00 45.26 474 GLN C O 1
ATOM 8815 N N . LEU C 1 476 ? 274.178 224.573 238.197 1.00 45.46 475 LEU C N 1
ATOM 8816 C CA . LEU C 1 476 ? 275.256 223.768 237.632 1.00 45.46 475 LEU C CA 1
ATOM 8817 C C . LEU C 1 476 ? 274.708 222.531 236.931 1.00 45.46 475 LEU C C 1
ATOM 8818 O O . LEU C 1 476 ? 275.197 222.145 235.862 1.00 45.46 475 LEU C O 1
ATOM 8823 N N . TRP C 1 477 ? 273.694 221.895 237.521 1.00 45.91 476 TRP C N 1
ATOM 8824 C CA . TRP C 1 477 ? 273.072 220.730 236.899 1.00 45.91 476 TRP C CA 1
ATOM 8825 C C . TRP C 1 477 ? 272.487 221.085 235.537 1.00 45.91 476 TRP C C 1
ATOM 8826 O O . TRP C 1 477 ? 272.709 220.378 234.547 1.00 45.91 476 TRP C O 1
ATOM 8837 N N . GLN C 1 478 ? 271.743 222.192 235.468 1.00 47.22 477 GLN C N 1
ATOM 8838 C CA . GLN C 1 478 ? 271.132 222.594 234.203 1.00 47.22 477 GLN C CA 1
ATOM 8839 C C . GLN C 1 478 ? 272.186 222.990 233.175 1.00 47.22 477 GLN C C 1
ATOM 8840 O O . GLN C 1 478 ? 272.052 222.681 231.984 1.00 47.22 477 GLN C O 1
ATOM 8846 N N . TRP C 1 479 ? 273.244 223.676 233.615 1.00 48.08 478 TRP C N 1
ATOM 8847 C CA . TRP C 1 479 ? 274.316 224.048 232.697 1.00 48.08 478 TRP C CA 1
ATOM 8848 C C . TRP C 1 479 ? 275.000 222.811 232.129 1.00 48.08 478 TRP C C 1
ATOM 8849 O O . TRP C 1 479 ? 275.317 222.754 230.936 1.00 48.08 478 TRP C O 1
ATOM 8860 N N . GLY C 1 480 ? 275.235 221.805 232.974 1.00 46.07 479 GLY C N 1
ATOM 8861 C CA . GLY C 1 480 ? 275.817 220.566 232.487 1.00 46.07 479 GLY C CA 1
ATOM 8862 C C . GLY C 1 480 ? 274.903 219.828 231.528 1.00 46.07 479 GLY C C 1
ATOM 8863 O O . GLY C 1 480 ? 275.360 219.257 230.535 1.00 46.07 479 GLY C O 1
ATOM 8864 N N . MET C 1 481 ? 273.598 219.823 231.815 1.00 47.42 480 MET C N 1
ATOM 8865 C CA . MET C 1 481 ? 272.643 219.212 230.896 1.00 47.42 480 MET C CA 1
ATOM 8866 C C . MET C 1 481 ? 272.665 219.897 229.537 1.00 47.42 480 MET C C 1
ATOM 8867 O O . MET C 1 481 ? 272.611 219.232 228.496 1.00 47.42 480 MET C O 1
ATOM 8872 N N . GLN C 1 482 ? 272.739 221.227 229.524 1.00 48.67 481 GLN C N 1
ATOM 8873 C CA . GLN C 1 482 ? 272.686 221.952 228.261 1.00 48.67 481 GLN C CA 1
ATOM 8874 C C . GLN C 1 482 ? 274.040 222.072 227.571 1.00 48.67 481 GLN C C 1
ATOM 8875 O O . GLN C 1 482 ? 274.086 222.514 226.419 1.00 48.67 481 GLN C O 1
ATOM 8881 N N . HIS C 1 483 ? 275.139 221.697 228.231 1.00 48.56 482 HIS C N 1
ATOM 8882 C CA . HIS C 1 483 ? 276.457 221.931 227.658 1.00 48.56 482 HIS C CA 1
ATOM 8883 C C . HIS C 1 483 ? 277.425 220.757 227.724 1.00 48.56 482 HIS C C 1
ATOM 8884 O O . HIS C 1 483 ? 278.350 220.714 226.906 1.00 48.56 482 HIS C O 1
ATOM 8891 N N . ARG C 1 484 ? 277.260 219.816 228.655 1.00 48.39 483 ARG C N 1
ATOM 8892 C CA . ARG C 1 484 ? 278.310 218.828 228.897 1.00 48.39 483 ARG C CA 1
ATOM 8893 C C . ARG C 1 484 ? 277.905 217.399 228.559 1.00 48.39 483 ARG C C 1
ATOM 8894 O O . ARG C 1 484 ? 278.575 216.762 227.740 1.00 48.39 483 ARG C O 1
ATOM 8902 N N . THR C 1 485 ? 276.838 216.861 229.158 1.00 44.75 484 THR C N 1
ATOM 8903 C CA . THR C 1 485 ? 276.644 215.414 229.163 1.00 44.75 484 THR C CA 1
ATOM 8904 C C . THR C 1 485 ? 275.271 214.954 228.685 1.00 44.75 484 THR C C 1
ATOM 8905 O O . THR C 1 485 ? 274.985 213.753 228.748 1.00 44.75 484 THR C O 1
ATOM 8909 N N . GLY C 1 486 ? 274.416 215.854 228.215 1.00 46.15 485 GLY C N 1
ATOM 8910 C CA . GLY C 1 486 ? 273.132 215.421 227.696 1.00 46.15 485 GLY C CA 1
ATOM 8911 C C . GLY C 1 486 ? 272.153 214.975 228.763 1.00 46.15 485 GLY C C 1
ATOM 8912 O O . GLY C 1 486 ? 271.613 215.807 229.497 1.00 46.15 485 GLY C O 1
ATOM 8913 N N . SER C 1 487 ? 271.906 213.668 228.857 1.00 43.33 486 SER C N 1
ATOM 8914 C CA . SER C 1 487 ? 270.923 213.132 229.788 1.00 43.33 486 SER C CA 1
ATOM 8915 C C . SER C 1 487 ? 271.379 211.771 230.298 1.00 43.33 486 SER C C 1
ATOM 8916 O O . SER C 1 487 ? 272.435 211.258 229.918 1.00 43.33 486 SER C O 1
ATOM 8919 N N . LEU C 1 488 ? 270.562 211.190 231.174 1.00 39.11 487 LEU C N 1
ATOM 8920 C CA . LEU C 1 488 ? 270.825 209.895 231.785 1.00 39.11 487 LEU C CA 1
ATOM 8921 C C . LEU C 1 488 ? 269.998 208.806 231.108 1.00 39.11 487 LEU C C 1
ATOM 8922 O O . LEU C 1 488 ? 269.078 209.075 230.333 1.00 39.11 487 LEU C O 1
ATOM 8927 N N . ARG C 1 489 ? 270.339 207.558 231.416 1.00 35.97 488 ARG C N 1
ATOM 8928 C CA . ARG C 1 489 ? 269.647 206.414 230.844 1.00 35.97 488 ARG C CA 1
ATOM 8929 C C . ARG C 1 489 ? 268.395 206.077 231.650 1.00 35.97 488 ARG C C 1
ATOM 8930 O O . ARG C 1 489 ? 268.223 206.509 232.791 1.00 35.97 488 ARG C O 1
ATOM 8938 N N . ALA C 1 490 ? 267.517 205.290 231.039 1.00 36.63 489 ALA C N 1
ATOM 8939 C CA . ALA C 1 490 ? 266.239 204.924 231.630 1.00 36.63 489 ALA C CA 1
ATOM 8940 C C . ALA C 1 490 ? 266.294 203.521 232.223 1.00 36.63 489 ALA C C 1
ATOM 8941 O O . ALA C 1 490 ? 267.040 202.652 231.764 1.00 36.63 489 ALA C O 1
ATOM 8943 N N . VAL C 1 491 ? 265.479 203.308 233.259 1.00 35.34 490 VAL C N 1
ATOM 8944 C CA . VAL C 1 491 ? 265.449 202.047 233.991 1.00 35.34 490 VAL C CA 1
ATOM 8945 C C . VAL C 1 491 ? 264.072 201.884 234.622 1.00 35.34 490 VAL C C 1
ATOM 8946 O O . VAL C 1 491 ? 263.383 202.861 234.921 1.00 35.34 490 VAL C O 1
ATOM 8950 N N . GLU C 1 492 ? 263.664 200.632 234.807 1.00 35.51 491 GLU C N 1
ATOM 8951 C CA . GLU C 1 492 ? 262.420 200.299 235.489 1.00 35.51 491 GLU C CA 1
ATOM 8952 C C . GLU C 1 492 ? 262.716 199.973 236.949 1.00 35.51 491 GLU C C 1
ATOM 8953 O O . GLU C 1 492 ? 263.716 199.316 237.255 1.00 35.51 491 GLU C O 1
ATOM 8959 N N . GLN C 1 493 ? 261.850 200.451 237.846 1.00 33.45 492 GLN C N 1
ATOM 8960 C CA . GLN C 1 493 ? 262.212 200.543 239.258 1.00 33.45 492 GLN C CA 1
ATOM 8961 C C . GLN C 1 493 ? 262.174 199.189 239.957 1.00 33.45 492 GLN C C 1
ATOM 8962 O O . GLN C 1 493 ? 263.019 198.907 240.813 1.00 33.45 492 GLN C O 1
ATOM 8968 N N . GLU C 1 494 ? 261.191 198.347 239.627 1.00 32.30 493 GLU C N 1
ATOM 8969 C CA . GLU C 1 494 ? 260.995 197.107 240.377 1.00 32.30 493 GLU C CA 1
ATOM 8970 C C . GLU C 1 494 ? 262.175 196.155 240.205 1.00 32.30 493 GLU C C 1
ATOM 8971 O O . GLU C 1 494 ? 262.631 195.531 241.173 1.00 32.30 493 GLU C O 1
ATOM 8977 N N . GLN C 1 495 ? 262.678 196.024 238.975 1.00 31.00 494 GLN C N 1
ATOM 8978 C CA . GLN C 1 495 ? 263.796 195.121 238.729 1.00 31.00 494 GLN C CA 1
ATOM 8979 C C . GLN C 1 495 ? 265.044 195.576 239.471 1.00 31.00 494 GLN C C 1
ATOM 8980 O O . GLN C 1 495 ? 265.750 194.759 240.075 1.00 31.00 494 GLN C O 1
ATOM 8986 N N . LEU C 1 496 ? 265.327 196.880 239.441 1.00 28.44 495 LEU C N 1
ATOM 8987 C CA . LEU C 1 496 ? 266.485 197.410 240.154 1.00 28.44 495 LEU C CA 1
ATOM 8988 C C . LEU C 1 496 ? 266.329 197.244 241.660 1.00 28.44 495 LEU C C 1
ATOM 8989 O O . LEU C 1 496 ? 267.301 196.938 242.359 1.00 28.44 495 LEU C O 1
ATOM 8994 N N . ARG C 1 497 ? 265.116 197.448 242.176 1.00 27.90 496 ARG C N 1
ATOM 8995 C CA . ARG C 1 497 ? 264.890 197.316 243.611 1.00 27.90 496 ARG C CA 1
ATOM 8996 C C . ARG C 1 497 ? 265.078 195.879 244.077 1.00 27.90 496 ARG C C 1
ATOM 8997 O O . ARG C 1 497 ? 265.713 195.636 245.109 1.00 27.90 496 ARG C O 1
ATOM 9005 N N . VAL C 1 498 ? 264.531 194.911 243.336 1.00 26.29 497 VAL C N 1
ATOM 9006 C CA . VAL C 1 498 ? 264.653 193.516 243.750 1.00 26.29 497 VAL C CA 1
ATOM 9007 C C . VAL C 1 498 ? 266.083 193.019 243.567 1.00 26.29 497 VAL C C 1
ATOM 9008 O O . VAL C 1 498 ? 266.604 192.268 244.400 1.00 26.29 497 VAL C O 1
ATOM 9012 N N . ALA C 1 499 ? 266.748 193.436 242.487 1.00 26.21 498 ALA C N 1
ATOM 9013 C CA . ALA C 1 499 ? 268.073 192.909 242.180 1.00 26.21 498 ALA C CA 1
ATOM 9014 C C . ALA C 1 499 ? 269.133 193.301 243.204 1.00 26.21 498 ALA C C 1
ATOM 9015 O O . ALA C 1 499 ? 270.210 192.697 243.216 1.00 26.21 498 ALA C O 1
ATOM 9017 N N . LEU C 1 500 ? 268.865 194.287 244.060 1.00 26.88 499 LEU C N 1
ATOM 9018 C CA . LEU C 1 500 ? 269.859 194.770 245.010 1.00 26.88 499 LEU C CA 1
ATOM 9019 C C . LEU C 1 500 ? 269.556 194.401 246.457 1.00 26.88 499 LEU C C 1
ATOM 9020 O O . LEU C 1 500 ? 270.318 194.788 247.347 1.00 26.88 499 LEU C O 1
ATOM 9025 N N . LEU C 1 501 ? 268.478 193.665 246.721 1.00 25.39 500 LEU C N 1
ATOM 9026 C CA . LEU C 1 501 ? 268.171 193.240 248.078 1.00 25.39 500 LEU C CA 1
ATOM 9027 C C . LEU C 1 501 ? 269.094 192.102 248.512 1.00 25.39 500 LEU C C 1
ATOM 9028 O O . LEU C 1 501 ? 269.630 191.374 247.673 1.00 25.39 500 LEU C O 1
ATOM 9033 N N . PRO C 1 502 ? 269.306 191.933 249.818 1.00 25.57 501 PRO C N 1
ATOM 9034 C CA . PRO C 1 502 ? 270.040 190.755 250.295 1.00 25.57 501 PRO C CA 1
ATOM 9035 C C . PRO C 1 502 ? 269.242 189.478 250.066 1.00 25.57 501 PRO C C 1
ATOM 9036 O O . PRO C 1 502 ? 268.011 189.483 250.044 1.00 25.57 501 PRO C O 1
ATOM 9040 N N . ARG C 1 503 ? 269.962 188.371 249.899 1.00 27.40 502 ARG C N 1
ATOM 9041 C CA . ARG C 1 503 ? 269.349 187.092 249.579 1.00 27.40 502 ARG C CA 1
ATOM 9042 C C . ARG C 1 503 ? 269.986 185.978 250.398 1.00 27.40 502 ARG C C 1
ATOM 9043 O O . ARG C 1 503 ? 271.135 186.084 250.834 1.00 27.40 502 ARG C O 1
ATOM 9051 N N . ARG C 1 504 ? 269.218 184.908 250.607 1.00 28.29 503 ARG C N 1
ATOM 9052 C CA . ARG C 1 504 ? 269.661 183.771 251.401 1.00 28.29 503 ARG C CA 1
ATOM 9053 C C . ARG C 1 504 ? 269.095 182.474 250.835 1.00 28.29 503 ARG C C 1
ATOM 9054 O O . ARG C 1 504 ? 268.081 182.473 250.131 1.00 28.29 503 ARG C O 1
ATOM 9062 N N . LYS C 1 505 ? 269.776 181.369 251.142 1.00 28.01 504 LYS C N 1
ATOM 9063 C CA . LYS C 1 505 ? 269.314 180.048 250.731 1.00 28.01 504 LYS C CA 1
ATOM 9064 C C . LYS C 1 505 ? 268.040 179.660 251.471 1.00 28.01 504 LYS C C 1
ATOM 9065 O O . LYS C 1 505 ? 267.905 179.890 252.675 1.00 28.01 504 LYS C O 1
ATOM 9071 N N . VAL C 1 506 ? 267.110 179.046 250.744 1.00 26.59 505 VAL C N 1
ATOM 9072 C CA . VAL C 1 506 ? 265.827 178.648 251.308 1.00 26.59 505 VAL C CA 1
ATOM 9073 C C . VAL C 1 506 ? 265.672 177.141 251.178 1.00 26.59 505 VAL C C 1
ATOM 9074 O O . VAL C 1 506 ? 266.439 176.470 250.484 1.00 26.59 505 VAL C O 1
ATOM 9078 N N . SER C 1 507 ? 264.659 176.606 251.860 1.00 28.42 506 SER C N 1
ATOM 9079 C CA . SER C 1 507 ? 264.326 175.193 251.724 1.00 28.42 506 SER C CA 1
ATOM 9080 C C . SER C 1 507 ? 262.901 175.044 251.210 1.00 28.42 506 SER C C 1
ATOM 9081 O O . SER C 1 507 ? 262.075 175.943 251.364 1.00 28.42 506 SER C O 1
ATOM 9084 N N . ILE C 1 508 ? 262.621 173.909 250.575 1.00 31.29 507 ILE C N 1
ATOM 9085 C CA . ILE C 1 508 ? 261.322 173.642 249.964 1.00 31.29 507 ILE C CA 1
ATOM 9086 C C . ILE C 1 508 ? 260.771 172.350 250.545 1.00 31.29 507 ILE C C 1
ATOM 9087 O O . ILE C 1 508 ? 261.491 171.349 250.633 1.00 31.29 507 ILE C O 1
ATOM 9092 N N . SER C 1 509 ? 259.500 172.368 250.940 1.00 31.60 508 SER C N 1
ATOM 9093 C CA . SER C 1 509 ? 258.836 171.158 251.413 1.00 31.60 508 SER C CA 1
ATOM 9094 C C . SER C 1 509 ? 257.352 171.267 251.089 1.00 31.60 508 SER C C 1
ATOM 9095 O O . SER C 1 509 ? 256.902 172.223 250.450 1.00 31.60 508 SER C O 1
ATOM 9098 N N . SER C 1 510 ? 256.579 170.286 251.554 1.00 30.96 509 SER C N 1
ATOM 9099 C CA . SER C 1 510 ? 255.144 170.270 251.309 1.00 30.96 509 SER C CA 1
ATOM 9100 C C . SER C 1 510 ? 254.406 171.370 252.058 1.00 30.96 509 SER C C 1
ATOM 9101 O O . SER C 1 510 ? 253.221 171.591 251.789 1.00 30.96 509 SER C O 1
ATOM 9104 N N . PHE C 1 511 ? 255.068 172.052 252.987 1.00 31.73 510 PHE C N 1
ATOM 9105 C CA . PHE C 1 511 ? 254.513 173.219 253.653 1.00 31.73 510 PHE C CA 1
ATOM 9106 C C . PHE C 1 511 ? 254.924 174.524 252.987 1.00 31.73 510 PHE C C 1
ATOM 9107 O O . PHE C 1 511 ? 254.563 175.596 253.480 1.00 31.73 510 PHE C O 1
ATOM 9115 N N . GLY C 1 512 ? 255.669 174.461 251.885 1.00 29.24 511 GLY C N 1
ATOM 9116 C CA . GLY C 1 512 ? 256.031 175.656 251.152 1.00 29.24 511 GLY C CA 1
ATOM 9117 C C . GLY C 1 512 ? 257.509 175.975 251.181 1.00 29.24 511 GLY C C 1
ATOM 9118 O O . GLY C 1 512 ? 258.349 175.070 251.265 1.00 29.24 511 GLY C O 1
ATOM 9119 N N . VAL C 1 513 ? 257.838 177.264 251.106 1.00 27.12 512 VAL C N 1
ATOM 9120 C CA . VAL C 1 513 ? 259.217 177.736 251.145 1.00 27.12 512 VAL C CA 1
ATOM 9121 C C . VAL C 1 513 ? 259.536 178.170 252.567 1.00 27.12 512 VAL C C 1
ATOM 9122 O O . VAL C 1 513 ? 258.775 178.928 253.177 1.00 27.12 512 VAL C O 1
ATOM 9126 N N . ASN C 1 514 ? 260.655 177.692 253.095 1.00 28.86 513 ASN C N 1
ATOM 9127 C CA . ASN C 1 514 ? 261.102 178.023 254.439 1.00 28.86 513 ASN C CA 1
ATOM 9128 C C . ASN C 1 514 ? 262.313 178.941 254.350 1.00 28.86 513 ASN C C 1
ATOM 9129 O O . ASN C 1 514 ? 263.331 178.582 253.736 1.00 28.86 513 ASN C O 1
ATOM 9134 N N . LEU C 1 515 ? 262.181 180.124 254.952 1.00 27.72 514 LEU C N 1
ATOM 9135 C CA . LEU C 1 515 ? 263.237 181.126 255.053 1.00 27.72 514 LEU C CA 1
ATOM 9136 C C . LEU C 1 515 ? 263.253 181.679 256.469 1.00 27.72 514 LEU C C 1
ATOM 9137 O O . LEU C 1 515 ? 262.243 182.216 256.934 1.00 27.72 514 LEU C O 1
ATOM 9142 N N . TRP C 1 516 ? 264.396 181.551 257.149 1.00 28.55 515 TRP C N 1
ATOM 9143 C CA . TRP C 1 516 ? 264.583 182.081 258.503 1.00 28.55 515 TRP C CA 1
ATOM 9144 C C . TRP C 1 516 ? 263.599 181.474 259.499 1.00 28.55 515 TRP C C 1
ATOM 9145 O O . TRP C 1 516 ? 263.286 182.083 260.525 1.00 28.55 515 TRP C O 1
ATOM 9156 N N . GLY C 1 517 ? 263.099 180.275 259.210 1.00 26.85 516 GLY C N 1
ATOM 9157 C CA . GLY C 1 517 ? 262.109 179.638 260.047 1.00 26.85 516 GLY C CA 1
ATOM 9158 C C . GLY C 1 517 ? 260.674 179.988 259.724 1.00 26.85 516 GLY C C 1
ATOM 9159 O O . GLY C 1 517 ? 259.763 179.417 260.335 1.00 26.85 516 GLY C O 1
ATOM 9160 N N . LEU C 1 518 ? 260.440 180.904 258.791 1.00 26.80 517 LEU C N 1
ATOM 9161 C CA . LEU C 1 518 ? 259.099 181.284 258.373 1.00 26.80 517 LEU C CA 1
ATOM 9162 C C . LEU C 1 518 ? 258.735 180.566 257.079 1.00 26.80 517 LEU C C 1
ATOM 9163 O O . LEU C 1 518 ? 259.601 180.101 256.335 1.00 26.80 517 LEU C O 1
ATOM 9168 N N . TYR C 1 519 ? 257.432 180.491 256.812 1.00 27.10 518 TYR C N 1
ATOM 9169 C CA . TYR C 1 519 ? 256.901 179.719 255.697 1.00 27.10 518 TYR C CA 1
ATOM 9170 C C . TYR C 1 519 ? 256.107 180.614 254.754 1.00 27.10 518 TYR C C 1
ATOM 9171 O O . TYR C 1 519 ? 255.307 181.444 255.192 1.00 27.10 518 TYR C O 1
ATOM 9180 N N . TYR C 1 520 ? 256.337 180.428 253.456 1.00 25.53 519 TYR C N 1
ATOM 9181 C CA . TYR C 1 520 ? 255.762 181.256 252.408 1.00 25.53 519 TYR C CA 1
ATOM 9182 C C . TYR C 1 520 ? 255.221 180.368 251.294 1.00 25.53 519 TYR C C 1
ATOM 9183 O O . TYR C 1 520 ? 255.658 179.228 251.112 1.00 25.53 519 TYR C O 1
ATOM 9192 N N . SER C 1 521 ? 254.267 180.912 250.539 1.00 26.83 520 SER C N 1
ATOM 9193 C CA . SER C 1 521 ? 253.647 180.188 249.437 1.00 26.83 520 SER C CA 1
ATOM 9194 C C . SER C 1 521 ? 253.182 181.174 248.374 1.00 26.83 520 SER C C 1
ATOM 9195 O O . SER C 1 521 ? 252.968 182.358 248.645 1.00 26.83 520 SER C O 1
ATOM 9198 N N . GLY C 1 522 ? 253.020 180.665 247.154 1.00 29.38 521 GLY C N 1
ATOM 9199 C CA . GLY C 1 522 ? 252.598 181.471 246.028 1.00 29.38 521 GLY C CA 1
ATOM 9200 C C . GLY C 1 522 ? 251.892 180.623 244.992 1.00 29.38 521 GLY C C 1
ATOM 9201 O O . GLY C 1 522 ? 251.760 179.407 245.140 1.00 29.38 521 GLY C O 1
ATOM 9202 N N . SER C 1 523 ? 251.434 181.282 243.925 1.00 31.40 522 SER C N 1
ATOM 9203 C CA . SER C 1 523 ? 250.643 180.596 242.908 1.00 31.40 522 SER C CA 1
ATOM 9204 C C . SER C 1 523 ? 251.503 179.913 241.851 1.00 31.40 522 SER C C 1
ATOM 9205 O O . SER C 1 523 ? 251.044 178.963 241.210 1.00 31.40 522 SER C O 1
ATOM 9208 N N . GLU C 1 524 ? 252.737 180.376 241.646 1.00 33.00 523 GLU C N 1
ATOM 9209 C CA . GLU C 1 524 ? 253.587 179.769 240.626 1.00 33.00 523 GLU C CA 1
ATOM 9210 C C . GLU C 1 524 ? 254.088 178.398 241.061 1.00 33.00 523 GLU C C 1
ATOM 9211 O O . GLU C 1 524 ? 254.167 177.471 240.245 1.00 33.00 523 GLU C O 1
ATOM 9217 N N . ILE C 1 525 ? 254.432 178.247 242.342 1.00 32.81 524 ILE C N 1
ATOM 9218 C CA . ILE C 1 525 ? 254.909 176.958 242.829 1.00 32.81 524 ILE C CA 1
ATOM 9219 C C . ILE C 1 525 ? 253.793 175.922 242.778 1.00 32.81 524 ILE C C 1
ATOM 9220 O O . ILE C 1 525 ? 254.047 174.724 242.610 1.00 32.81 524 ILE C O 1
ATOM 9225 N N . LEU C 1 526 ? 252.542 176.362 242.922 1.00 32.23 525 LEU C N 1
ATOM 9226 C CA . LEU C 1 526 ? 251.421 175.433 242.848 1.00 32.23 525 LEU C CA 1
ATOM 9227 C C . LEU C 1 526 ? 251.162 174.991 241.412 1.00 32.23 525 LEU C C 1
ATOM 9228 O O . LEU C 1 526 ? 250.936 173.804 241.152 1.00 32.23 525 LEU C O 1
ATOM 9233 N N . ARG C 1 527 ? 251.189 175.930 240.461 1.00 35.71 526 ARG C N 1
ATOM 9234 C CA . ARG C 1 527 ? 250.921 175.564 239.073 1.00 35.71 526 ARG C CA 1
ATOM 9235 C C . ARG C 1 527 ? 252.053 174.724 238.497 1.00 35.71 526 ARG C C 1
ATOM 9236 O O . ARG C 1 527 ? 251.815 173.821 237.687 1.00 35.71 526 ARG C O 1
ATOM 9244 N N . GLU C 1 528 ? 253.294 175.002 238.902 1.00 37.74 527 GLU C N 1
ATOM 9245 C CA . GLU C 1 528 ? 254.425 174.292 238.317 1.00 37.74 527 GLU C CA 1
ATOM 9246 C C . GLU C 1 528 ? 254.612 172.920 238.952 1.00 37.74 527 GLU C C 1
ATOM 9247 O O . GLU C 1 528 ? 255.390 172.099 238.454 1.00 37.74 527 GLU C O 1
ATOM 9253 N N . GLY C 1 529 ? 253.783 172.594 239.946 1.00 39.83 528 GLY C N 1
ATOM 9254 C CA . GLY C 1 529 ? 253.823 171.272 240.578 1.00 39.83 528 GLY C CA 1
ATOM 9255 C C . GLY C 1 529 ? 255.176 171.001 241.133 1.00 39.83 528 GLY C C 1
ATOM 9256 O O . GLY C 1 529 ? 255.702 169.917 240.942 1.00 39.83 528 GLY C O 1
ATOM 9257 N N . TRP C 1 530 ? 255.730 171.958 241.857 1.00 40.73 529 TRP C N 1
ATOM 9258 C CA . TRP C 1 530 ? 257.090 171.839 242.340 1.00 40.73 529 TRP C CA 1
ATOM 9259 C C . TRP C 1 530 ? 257.215 171.123 243.654 1.00 40.73 529 TRP C C 1
ATOM 9260 O O . TRP C 1 530 ? 258.162 170.396 243.865 1.00 40.73 529 TRP C O 1
ATOM 9271 N N . LEU C 1 531 ? 256.278 171.332 244.541 1.00 41.62 530 LEU C N 1
ATOM 9272 C CA . LEU C 1 531 ? 256.275 170.721 245.867 1.00 41.62 530 LEU C CA 1
ATOM 9273 C C . LEU C 1 531 ? 256.490 169.213 245.804 1.00 41.62 530 LEU C C 1
ATOM 9274 O O . LEU C 1 531 ? 256.952 168.604 246.776 1.00 41.62 530 LEU C O 1
ATOM 9279 N N . GLN C 1 532 ? 256.169 168.590 244.668 1.00 44.29 531 GLN C N 1
ATOM 9280 C CA . GLN C 1 532 ? 256.352 167.146 244.547 1.00 44.29 531 GLN C CA 1
ATOM 9281 C C . GLN C 1 532 ? 257.727 166.802 243.983 1.00 44.29 531 GLN C C 1
ATOM 9282 O O . GLN C 1 532 ? 258.463 165.999 244.567 1.00 44.29 531 GLN C O 1
ATOM 9288 N N . ARG C 1 533 ? 258.093 167.395 242.849 1.00 42.97 532 ARG C N 1
ATOM 9289 C CA . ARG C 1 533 ? 259.337 167.044 242.175 1.00 42.97 532 ARG C CA 1
ATOM 9290 C C . ARG C 1 533 ? 260.526 167.883 242.625 1.00 42.97 532 ARG C C 1
ATOM 9291 O O . ARG C 1 533 ? 261.617 167.731 242.067 1.00 42.97 532 ARG C O 1
ATOM 9299 N N . SER C 1 534 ? 260.348 168.759 243.610 1.00 42.87 533 SER C N 1
ATOM 9300 C CA . SER C 1 534 ? 261.442 169.521 244.206 1.00 42.87 533 SER C CA 1
ATOM 9301 C C . SER C 1 534 ? 261.411 169.375 245.721 1.00 42.87 533 SER C C 1
ATOM 9302 O O . SER C 1 534 ? 261.537 170.346 246.471 1.00 42.87 533 SER C O 1
ATOM 9305 N N . THR C 1 535 ? 261.245 168.137 246.183 1.00 43.26 534 THR C N 1
ATOM 9306 C CA . THR C 1 535 ? 261.126 167.805 247.604 1.00 43.26 534 THR C CA 1
ATOM 9307 C C . THR C 1 535 ? 260.006 168.597 248.270 1.00 43.26 534 THR C C 1
ATOM 9308 O O . THR C 1 535 ? 258.997 168.030 248.686 1.00 43.26 534 THR C O 1
ATOM 9312 N N . GLN C 1 541 ? 268.658 170.623 245.356 1.00 42.91 540 GLN C N 1
ATOM 9313 C CA . GLN C 1 541 ? 268.191 171.965 245.031 1.00 42.91 540 GLN C CA 1
ATOM 9314 C C . GLN C 1 541 ? 268.780 172.997 245.989 1.00 42.91 540 GLN C C 1
ATOM 9315 O O . GLN C 1 541 ? 268.676 172.858 247.207 1.00 42.91 540 GLN C O 1
ATOM 9317 N N . HIS C 1 542 ? 269.404 174.032 245.426 1.00 38.43 541 HIS C N 1
ATOM 9318 C CA . HIS C 1 542 ? 270.016 175.121 246.191 1.00 38.43 541 HIS C CA 1
ATOM 9319 C C . HIS C 1 542 ? 269.425 176.423 245.660 1.00 38.43 541 HIS C C 1
ATOM 9320 O O . HIS C 1 542 ? 269.964 177.019 244.725 1.00 38.43 541 HIS C O 1
ATOM 9327 N N . LEU C 1 543 ? 268.324 176.865 246.258 1.00 31.06 542 LEU C N 1
ATOM 9328 C CA . LEU C 1 543 ? 267.576 178.009 245.764 1.00 31.06 542 LEU C CA 1
ATOM 9329 C C . LEU C 1 543 ? 267.744 179.214 246.683 1.00 31.06 542 LEU C C 1
ATOM 9330 O O . LEU C 1 543 ? 267.904 179.080 247.901 1.00 31.06 542 LEU C O 1
ATOM 9335 N N . GLU C 1 544 ? 267.687 180.395 246.072 1.00 28.55 543 GLU C N 1
ATOM 9336 C CA . GLU C 1 544 ? 267.887 181.673 246.734 1.00 28.55 543 GLU C CA 1
ATOM 9337 C C . GLU C 1 544 ? 266.579 182.451 246.776 1.00 28.55 543 GLU C C 1
ATOM 9338 O O . GLU C 1 544 ? 265.750 182.361 245.862 1.00 28.55 543 GLU C O 1
ATOM 9344 N N . ALA C 1 545 ? 266.400 183.220 247.845 1.00 25.72 544 ALA C N 1
ATOM 9345 C CA . ALA C 1 545 ? 265.308 184.177 247.926 1.00 25.72 544 ALA C CA 1
ATOM 9346 C C . ALA C 1 545 ? 265.823 185.503 248.460 1.00 25.72 544 ALA C C 1
ATOM 9347 O O . ALA C 1 545 ? 266.696 185.540 249.331 1.00 25.72 544 ALA C O 1
ATOM 9349 N N . ALA C 1 546 ? 265.264 186.585 247.933 1.00 24.48 545 ALA C N 1
ATOM 9350 C CA . ALA C 1 546 ? 265.539 187.938 248.385 1.00 24.48 545 ALA C CA 1
ATOM 9351 C C . ALA C 1 546 ? 264.452 188.390 249.350 1.00 24.48 545 ALA C C 1
ATOM 9352 O O . ALA C 1 546 ? 263.258 188.161 249.119 1.00 24.48 545 ALA C O 1
ATOM 9354 N N . TYR C 1 547 ? 264.881 189.030 250.435 1.00 25.56 546 TYR C N 1
ATOM 9355 C CA . TYR C 1 547 ? 264.001 189.509 251.488 1.00 25.56 546 TYR C CA 1
ATOM 9356 C C . TYR C 1 547 ? 264.344 190.953 251.821 1.00 25.56 546 TYR C C 1
ATOM 9357 O O . TYR C 1 547 ? 265.502 191.368 251.748 1.00 25.56 546 TYR C O 1
ATOM 9366 N N . ASP C 1 548 ? 263.318 191.716 252.185 1.00 27.81 547 ASP C N 1
ATOM 9367 C CA . ASP C 1 548 ? 263.507 193.068 252.690 1.00 27.81 547 ASP C CA 1
ATOM 9368 C C . ASP C 1 548 ? 263.527 193.029 254.212 1.00 27.81 547 ASP C C 1
ATOM 9369 O O . ASP C 1 548 ? 262.540 192.594 254.818 1.00 27.81 547 ASP C O 1
ATOM 9374 N N . PRO C 1 549 ? 264.603 193.470 254.866 1.00 28.03 548 PRO C N 1
ATOM 9375 C CA . PRO C 1 549 ? 264.706 193.291 256.322 1.00 28.03 548 PRO C CA 1
ATOM 9376 C C . PRO C 1 549 ? 263.842 194.256 257.121 1.00 28.03 548 PRO C C 1
ATOM 9377 O O . PRO C 1 549 ? 264.012 194.387 258.336 1.00 28.03 548 PRO C O 1
ATOM 9381 N N . VAL C 1 550 ? 262.912 194.934 256.450 1.00 28.54 549 VAL C N 1
ATOM 9382 C CA . VAL C 1 550 ? 262.007 195.863 257.115 1.00 28.54 549 VAL C CA 1
ATOM 9383 C C . VAL C 1 550 ? 260.588 195.308 257.241 1.00 28.54 549 VAL C C 1
ATOM 9384 O O . VAL C 1 550 ? 259.843 195.743 258.132 1.00 28.54 549 VAL C O 1
ATOM 9388 N N . LEU C 1 551 ? 260.198 194.358 256.393 1.00 29.87 550 LEU C N 1
ATOM 9389 C CA . LEU C 1 551 ? 258.868 193.767 256.435 1.00 29.87 550 LEU C CA 1
ATOM 9390 C C . LEU C 1 551 ? 258.967 192.293 256.075 1.00 29.87 550 LEU C C 1
ATOM 9391 O O . LEU C 1 551 ? 259.711 191.920 255.165 1.00 29.87 550 LEU C O 1
ATOM 9396 N N . VAL C 1 552 ? 258.213 191.456 256.790 1.00 29.40 551 VAL C N 1
ATOM 9397 C CA . VAL C 1 552 ? 258.281 190.009 256.618 1.00 29.40 551 VAL C CA 1
ATOM 9398 C C . VAL C 1 552 ? 257.168 189.481 255.719 1.00 29.40 551 VAL C C 1
ATOM 9399 O O . VAL C 1 552 ? 257.024 188.266 255.570 1.00 29.40 551 VAL C O 1
ATOM 9403 N N . ASP C 1 553 ? 256.383 190.367 255.104 1.00 30.15 552 ASP C N 1
ATOM 9404 C CA . ASP C 1 553 ? 255.165 189.929 254.429 1.00 30.15 552 ASP C CA 1
ATOM 9405 C C . ASP C 1 553 ? 255.458 189.192 253.125 1.00 30.15 552 ASP C C 1
ATOM 9406 O O . ASP C 1 553 ? 254.756 188.234 252.783 1.00 30.15 552 ASP C O 1
ATOM 9411 N N . THR C 1 554 ? 256.477 189.619 252.378 1.00 26.81 553 THR C N 1
ATOM 9412 C CA . THR C 1 554 ? 256.709 189.115 251.030 1.00 26.81 553 THR C CA 1
ATOM 9413 C C . THR C 1 554 ? 258.183 188.794 250.823 1.00 26.81 553 THR C C 1
ATOM 9414 O O . THR C 1 554 ? 259.057 189.488 251.348 1.00 26.81 553 THR C O 1
ATOM 9418 N N . ILE C 1 555 ? 258.453 187.734 250.057 1.00 23.45 554 ILE C N 1
ATOM 9419 C CA . ILE C 1 555 ? 259.806 187.384 249.637 1.00 23.45 554 ILE C CA 1
ATOM 9420 C C . ILE C 1 555 ? 259.793 187.094 248.139 1.00 23.45 554 ILE C C 1
ATOM 9421 O O . ILE C 1 555 ? 258.738 186.913 247.529 1.00 23.45 554 ILE C O 1
ATOM 9426 N N . TYR C 1 556 ? 260.988 187.052 247.544 1.00 23.01 555 TYR C N 1
ATOM 9427 C CA . TYR C 1 556 ? 261.131 186.867 246.098 1.00 23.01 555 TYR C CA 1
ATOM 9428 C C . TYR C 1 556 ? 262.058 185.691 245.825 1.00 23.01 555 TYR C C 1
ATOM 9429 O O . TYR C 1 556 ? 263.258 185.771 246.090 1.00 23.01 555 TYR C O 1
ATOM 9438 N N . LEU C 1 557 ? 261.512 184.616 245.266 1.00 24.11 556 LEU C N 1
ATOM 9439 C CA . LEU C 1 557 ? 262.255 183.385 245.028 1.00 24.11 556 LEU C CA 1
ATOM 9440 C C . LEU C 1 557 ? 262.810 183.357 243.610 1.00 24.11 556 LEU C C 1
ATOM 9441 O O . LEU C 1 557 ? 262.113 183.714 242.655 1.00 24.11 556 LEU C O 1
ATOM 9446 N N . PHE C 1 558 ? 264.071 182.926 243.477 1.00 25.39 557 PHE C N 1
ATOM 9447 C CA . PHE C 1 558 ? 264.681 182.782 242.164 1.00 25.39 557 PHE C CA 1
ATOM 9448 C C . PHE C 1 558 ? 264.643 181.317 241.756 1.00 25.39 557 PHE C C 1
ATOM 9449 O O . PHE C 1 558 ? 265.387 180.506 242.329 1.00 25.39 557 PHE C O 1
ATOM 9457 N N . PRO C 1 559 ? 263.813 180.930 240.781 1.00 26.79 558 PRO C N 1
ATOM 9458 C CA . PRO C 1 559 ? 263.582 179.495 240.533 1.00 26.79 558 PRO C CA 1
ATOM 9459 C C . PRO C 1 559 ? 264.767 178.753 239.935 1.00 26.79 558 PRO C C 1
ATOM 9460 O O . PRO C 1 559 ? 264.788 177.518 239.999 1.00 26.79 558 PRO C O 1
ATOM 9464 N N . GLN C 1 560 ? 265.740 179.442 239.348 1.00 29.30 559 GLN C N 1
ATOM 9465 C CA . GLN C 1 560 ? 266.915 178.794 238.782 1.00 29.30 559 GLN C CA 1
ATOM 9466 C C . GLN C 1 560 ? 268.168 179.533 239.223 1.00 29.30 559 GLN C C 1
ATOM 9467 O O . GLN C 1 560 ? 268.154 180.751 239.413 1.00 29.30 559 GLN C O 1
ATOM 9473 N N . VAL C 1 561 ? 269.258 178.778 239.381 1.00 30.21 560 VAL C N 1
ATOM 9474 C CA . VAL C 1 561 ? 270.509 179.363 239.847 1.00 30.21 560 VAL C CA 1
ATOM 9475 C C . VAL C 1 561 ? 271.025 180.357 238.818 1.00 30.21 560 VAL C C 1
ATOM 9476 O O . VAL C 1 561 ? 271.185 180.029 237.636 1.00 30.21 560 VAL C O 1
ATOM 9480 N N . GLY C 1 562 ? 271.296 181.578 239.269 1.00 30.53 561 GLY C N 1
ATOM 9481 C CA . GLY C 1 562 ? 271.791 182.613 238.375 1.00 30.53 561 GLY C CA 1
ATOM 9482 C C . GLY C 1 562 ? 270.801 183.031 237.311 1.00 30.53 561 GLY C C 1
ATOM 9483 O O . GLY C 1 562 ? 271.176 183.180 236.142 1.00 30.53 561 GLY C O 1
ATOM 9484 N N . SER C 1 563 ? 269.543 183.226 237.688 1.00 29.07 562 SER C N 1
ATOM 9485 C CA . SER C 1 563 ? 268.485 183.575 236.753 1.00 29.07 562 SER C CA 1
ATOM 9486 C C . SER C 1 563 ? 268.072 185.033 236.942 1.00 29.07 562 SER C C 1
ATOM 9487 O O . SER C 1 563 ? 268.562 185.742 237.824 1.00 29.07 562 SER C O 1
ATOM 9490 N N . ARG C 1 564 ? 267.150 185.472 236.089 1.00 26.33 563 ARG C N 1
ATOM 9491 C CA . ARG C 1 564 ? 266.664 186.842 236.076 1.00 26.33 563 ARG C CA 1
ATOM 9492 C C . ARG C 1 564 ? 265.206 186.960 236.501 1.00 26.33 563 ARG C C 1
ATOM 9493 O O . ARG C 1 564 ? 264.751 188.069 236.801 1.00 26.33 563 ARG C O 1
ATOM 9501 N N . VAL C 1 565 ? 264.476 185.852 236.556 1.00 25.96 564 VAL C N 1
ATOM 9502 C CA . VAL C 1 565 ? 263.060 185.835 236.900 1.00 25.96 564 VAL C CA 1
ATOM 9503 C C . VAL C 1 565 ? 262.917 185.539 238.387 1.00 25.96 564 VAL C C 1
ATOM 9504 O O . VAL C 1 565 ? 263.729 184.820 238.978 1.00 25.96 564 VAL C O 1
ATOM 9508 N N . PHE C 1 566 ? 261.882 186.109 239.005 1.00 24.80 565 PHE C N 1
ATOM 9509 C CA . PHE C 1 566 ? 261.582 185.849 240.406 1.00 24.80 565 PHE C CA 1
ATOM 9510 C C . PHE C 1 566 ? 260.076 185.727 240.590 1.00 24.80 565 PHE C C 1
ATOM 9511 O O . PHE C 1 566 ? 259.293 186.296 239.826 1.00 24.80 565 PHE C O 1
ATOM 9519 N N . TRP C 1 567 ? 259.679 184.976 241.614 1.00 28.25 566 TRP C N 1
ATOM 9520 C CA . TRP C 1 567 ? 258.278 184.800 241.975 1.00 28.25 566 TRP C CA 1
ATOM 9521 C C . TRP C 1 567 ? 258.036 185.362 243.369 1.00 28.25 566 TRP C C 1
ATOM 9522 O O . TRP C 1 567 ? 258.870 185.202 244.263 1.00 28.25 566 TRP C O 1
ATOM 9533 N N . ARG C 1 568 ? 256.889 186.009 243.554 1.00 27.95 567 ARG C N 1
ATOM 9534 C CA . ARG C 1 568 ? 256.552 186.646 244.822 1.00 27.95 567 ARG C CA 1
ATOM 9535 C C . ARG C 1 568 ? 255.779 185.681 245.713 1.00 27.95 567 ARG C C 1
ATOM 9536 O O . ARG C 1 568 ? 254.783 185.092 245.281 1.00 27.95 567 ARG C O 1
ATOM 9544 N N . CYS C 1 569 ? 256.232 185.530 246.957 1.00 27.08 568 CYS C N 1
ATOM 9545 C CA . CYS C 1 569 ? 255.623 184.614 247.912 1.00 27.08 568 CYS C CA 1
ATOM 9546 C C . CYS C 1 569 ? 255.204 185.361 249.171 1.00 27.08 568 CYS C C 1
ATOM 9547 O O . CYS C 1 569 ? 255.942 186.217 249.674 1.00 27.08 568 CYS C O 1
ATOM 9550 N N . ASN C 1 570 ? 254.022 185.015 249.678 1.00 27.62 569 ASN C N 1
ATOM 9551 C CA . ASN C 1 570 ? 253.419 185.620 250.858 1.00 27.62 569 ASN C CA 1
ATOM 9552 C C . ASN C 1 570 ? 253.349 184.608 251.996 1.00 27.62 569 ASN C C 1
ATOM 9553 O O . ASN C 1 570 ? 253.542 183.407 251.805 1.00 27.62 569 ASN C O 1
ATOM 9558 N N . LEU C 1 571 ? 253.059 185.112 253.194 1.00 28.00 570 LEU C N 1
ATOM 9559 C CA . LEU C 1 571 ? 253.041 184.274 254.387 1.00 28.00 570 LEU C CA 1
ATOM 9560 C C . LEU C 1 571 ? 251.842 183.332 254.385 1.00 28.00 570 LEU C C 1
ATOM 9561 O O . LEU C 1 571 ? 250.759 183.666 253.898 1.00 28.00 570 LEU C O 1
ATOM 9566 N N . THR C 1 572 ? 252.044 182.143 254.948 1.00 30.41 571 THR C N 1
ATOM 9567 C CA . THR C 1 572 ? 251.000 181.139 255.067 1.00 30.41 571 THR C CA 1
ATOM 9568 C C . THR C 1 572 ? 250.280 181.287 256.405 1.00 30.41 571 THR C C 1
ATOM 9569 O O . THR C 1 572 ? 250.559 182.188 257.199 1.00 30.41 571 THR C O 1
ATOM 9573 N N . GLU C 1 573 ? 249.338 180.376 256.657 1.00 35.20 572 GLU C N 1
ATOM 9574 C CA . GLU C 1 573 ? 248.547 180.444 257.882 1.00 35.20 572 GLU C CA 1
ATOM 9575 C C . GLU C 1 573 ? 249.388 180.123 259.111 1.00 35.20 572 GLU C C 1
ATOM 9576 O O . GLU C 1 573 ? 249.148 180.669 260.194 1.00 35.20 572 GLU C O 1
ATOM 9582 N N . ARG C 1 574 ? 250.374 179.234 258.968 1.00 32.75 573 ARG C N 1
ATOM 9583 C CA . ARG C 1 574 ? 251.216 178.868 260.101 1.00 32.75 573 ARG C CA 1
ATOM 9584 C C . ARG C 1 574 ? 252.037 180.035 260.628 1.00 32.75 573 ARG C C 1
ATOM 9585 O O . ARG C 1 574 ? 252.436 180.020 261.798 1.00 32.75 573 ARG C O 1
ATOM 9593 N N . SER C 1 575 ? 252.305 181.045 259.798 1.00 31.33 574 SER C N 1
ATOM 9594 C CA . SER C 1 575 ? 253.193 182.136 260.179 1.00 31.33 574 SER C CA 1
ATOM 9595 C C . SER C 1 575 ? 252.528 183.504 260.096 1.00 31.33 574 SER C C 1
ATOM 9596 O O . SER C 1 575 ? 253.224 184.520 260.198 1.00 31.33 574 SER C O 1
ATOM 9599 N N . ARG C 1 576 ? 251.208 183.565 259.918 1.00 34.43 575 ARG C N 1
ATOM 9600 C CA . ARG C 1 576 ? 250.532 184.850 259.780 1.00 34.43 575 ARG C CA 1
ATOM 9601 C C . ARG C 1 576 ? 250.448 185.624 261.087 1.00 34.43 575 ARG C C 1
ATOM 9602 O O . ARG C 1 576 ? 250.033 186.788 261.069 1.00 34.43 575 ARG C O 1
ATOM 9610 N N . GLN C 1 577 ? 250.821 185.020 262.212 1.00 35.56 576 GLN C N 1
ATOM 9611 C CA . GLN C 1 577 ? 250.862 185.737 263.479 1.00 35.56 576 GLN C CA 1
ATOM 9612 C C . GLN C 1 577 ? 252.105 186.606 263.630 1.00 35.56 576 GLN C C 1
ATOM 9613 O O . GLN C 1 577 ? 252.183 187.383 264.588 1.00 35.56 576 GLN C O 1
ATOM 9619 N N . PHE C 1 578 ? 253.068 186.499 262.716 1.00 34.93 577 PHE C N 1
ATOM 9620 C CA . PHE C 1 578 ? 254.193 187.420 262.637 1.00 34.93 577 PHE C CA 1
ATOM 9621 C C . PHE C 1 578 ? 253.920 188.593 261.705 1.00 34.93 577 PHE C C 1
ATOM 9622 O O . PHE C 1 578 ? 254.831 189.384 261.444 1.00 34.93 577 PHE C O 1
ATOM 9630 N N . LYS C 1 579 ? 252.698 188.713 261.194 1.00 34.38 578 LYS C N 1
ATOM 9631 C CA . LYS C 1 579 ? 252.400 189.706 260.172 1.00 34.38 578 LYS C CA 1
ATOM 9632 C C . LYS C 1 579 ? 252.568 191.122 260.711 1.00 34.38 578 LYS C C 1
ATOM 9633 O O . LYS C 1 579 ? 252.213 191.418 261.855 1.00 34.38 578 LYS C O 1
ATOM 9639 N N . GLY C 1 580 ? 253.121 191.999 259.873 1.00 34.36 579 GLY C N 1
ATOM 9640 C CA . GLY C 1 580 ? 253.312 193.389 260.217 1.00 34.36 579 GLY C CA 1
ATOM 9641 C C . GLY C 1 580 ? 254.624 193.716 260.894 1.00 34.36 579 GLY C C 1
ATOM 9642 O O . GLY C 1 580 ? 254.931 194.901 261.069 1.00 34.36 579 GLY C O 1
ATOM 9643 N N . LEU C 1 581 ? 255.408 192.715 261.275 1.00 32.66 580 LEU C N 1
ATOM 9644 C CA . LEU C 1 581 ? 256.664 192.940 261.970 1.00 32.66 580 LEU C CA 1
ATOM 9645 C C . LEU C 1 581 ? 257.823 193.029 260.981 1.00 32.66 580 LEU C C 1
ATOM 9646 O O . LEU C 1 581 ? 257.655 192.898 259.767 1.00 32.66 580 LEU C O 1
ATOM 9651 N N . SER C 1 582 ? 259.014 193.261 261.520 1.00 32.77 581 SER C N 1
ATOM 9652 C CA . SER C 1 582 ? 260.251 193.225 260.756 1.00 32.77 581 SER C CA 1
ATOM 9653 C C . SER C 1 582 ? 261.117 192.074 261.252 1.00 32.77 581 SER C C 1
ATOM 9654 O O . SER C 1 582 ? 260.846 191.459 262.285 1.00 32.77 581 SER C O 1
ATOM 9657 N N . PHE C 1 583 ? 262.177 191.787 260.496 1.00 32.61 582 PHE C N 1
ATOM 9658 C CA . PHE C 1 583 ? 262.992 190.616 260.797 1.00 32.61 582 PHE C CA 1
ATOM 9659 C C . PHE C 1 583 ? 263.779 190.784 262.091 1.00 32.61 582 PHE C C 1
ATOM 9660 O O . PHE C 1 583 ? 264.079 189.790 262.763 1.00 32.61 582 PHE C O 1
ATOM 9668 N N . TRP C 1 584 ? 264.105 192.023 262.466 1.00 35.13 583 TRP C N 1
ATOM 9669 C CA . TRP C 1 584 ? 264.899 192.250 263.671 1.00 35.13 583 TRP C CA 1
ATOM 9670 C C . TRP C 1 584 ? 264.147 191.798 264.921 1.00 35.13 583 TRP C C 1
ATOM 9671 O O . TRP C 1 584 ? 264.676 191.037 265.742 1.00 35.13 583 TRP C O 1
ATOM 9682 N N . GLU C 1 585 ? 262.893 192.232 265.071 1.00 35.80 584 GLU C N 1
ATOM 9683 C CA . GLU C 1 585 ? 262.128 191.798 266.233 1.00 35.80 584 GLU C CA 1
ATOM 9684 C C . GLU C 1 585 ? 261.690 190.345 266.131 1.00 35.80 584 GLU C C 1
ATOM 9685 O O . GLU C 1 585 ? 261.468 189.713 267.166 1.00 35.80 584 GLU C O 1
ATOM 9691 N N . VAL C 1 586 ? 261.579 189.790 264.923 1.00 36.03 585 VAL C N 1
ATOM 9692 C CA . VAL C 1 586 ? 261.322 188.356 264.803 1.00 36.03 585 VAL C CA 1
ATOM 9693 C C . VAL C 1 586 ? 262.496 187.561 265.362 1.00 36.03 585 VAL C C 1
ATOM 9694 O O . VAL C 1 586 ? 262.311 186.590 266.108 1.00 36.03 585 VAL C O 1
ATOM 9698 N N . TRP C 1 587 ? 263.721 187.971 265.027 1.00 35.91 586 TRP C N 1
ATOM 9699 C CA . TRP C 1 587 ? 264.897 187.316 265.592 1.00 35.91 586 TRP C CA 1
ATOM 9700 C C . TRP C 1 587 ? 264.968 187.522 267.102 1.00 35.91 586 TRP C C 1
ATOM 9701 O O . TRP C 1 587 ? 265.371 186.616 267.845 1.00 35.91 586 TRP C O 1
ATOM 9712 N N . ASP C 1 588 ? 264.574 188.709 267.575 1.00 40.09 587 ASP C N 1
ATOM 9713 C CA . ASP C 1 588 ? 264.501 188.946 269.016 1.00 40.09 587 ASP C CA 1
ATOM 9714 C C . ASP C 1 588 ? 263.551 187.961 269.693 1.00 40.09 587 ASP C C 1
ATOM 9715 O O . ASP C 1 588 ? 263.900 187.330 270.699 1.00 40.09 587 ASP C O 1
ATOM 9720 N N . ILE C 1 589 ? 262.341 187.819 269.147 1.00 38.30 588 ILE C N 1
ATOM 9721 C CA . ILE C 1 589 ? 261.344 186.923 269.728 1.00 38.30 588 ILE C CA 1
ATOM 9722 C C . ILE C 1 589 ? 261.835 185.483 269.695 1.00 38.30 588 ILE C C 1
ATOM 9723 O O . ILE C 1 589 ? 261.593 184.709 270.628 1.00 38.30 588 ILE C O 1
ATOM 9728 N N . GLN C 1 590 ? 262.527 185.095 268.623 1.00 39.84 589 GLN C N 1
ATOM 9729 C CA . GLN C 1 590 ? 263.073 183.745 268.562 1.00 39.84 589 GLN C CA 1
ATOM 9730 C C . GLN C 1 590 ? 264.146 183.510 269.619 1.00 39.84 589 GLN C C 1
ATOM 9731 O O . GLN C 1 590 ? 264.185 182.427 270.218 1.00 39.84 589 GLN C O 1
ATOM 9737 N N . ALA C 1 591 ? 265.002 184.502 269.874 1.00 43.37 590 ALA C N 1
ATOM 9738 C CA . ALA C 1 591 ? 265.967 184.377 270.964 1.00 43.37 590 ALA C CA 1
ATOM 9739 C C . ALA C 1 591 ? 265.267 184.234 272.313 1.00 43.37 590 ALA C C 1
ATOM 9740 O O . ALA C 1 591 ? 265.670 183.411 273.148 1.00 43.37 590 ALA C O 1
ATOM 9742 N N . GLN C 1 592 ? 264.215 185.026 272.542 1.00 45.49 591 GLN C N 1
ATOM 9743 C CA . GLN C 1 592 ? 263.470 184.910 273.795 1.00 45.49 591 GLN C CA 1
ATOM 9744 C C . GLN C 1 592 ? 262.830 183.533 273.939 1.00 45.49 591 GLN C C 1
ATOM 9745 O O . GLN C 1 592 ? 262.816 182.960 275.034 1.00 45.49 591 GLN C O 1
ATOM 9751 N N . GLU C 1 593 ? 262.282 182.993 272.850 1.00 46.78 592 GLU C N 1
ATOM 9752 C CA . GLU C 1 593 ? 261.669 181.668 272.915 1.00 46.78 592 GLU C CA 1
ATOM 9753 C C . GLU C 1 593 ? 262.710 180.589 273.187 1.00 46.78 592 GLU C C 1
ATOM 9754 O O . GLU C 1 593 ? 262.437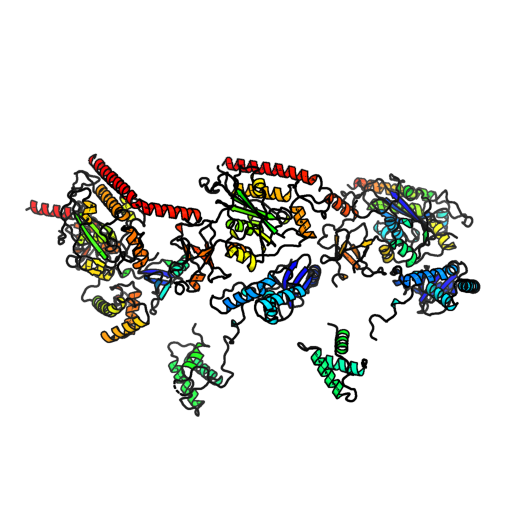 179.623 273.909 1.00 46.78 592 GLU C O 1
ATOM 9760 N N . LYS C 1 594 ? 263.911 180.735 272.623 1.00 48.63 593 LYS C N 1
ATOM 9761 C CA . LYS C 1 594 ? 264.984 179.799 272.947 1.00 48.63 593 LYS C CA 1
ATOM 9762 C C . LYS C 1 594 ? 265.353 179.873 274.426 1.00 48.63 593 LYS C C 1
ATOM 9763 O O . LYS C 1 594 ? 265.546 178.840 275.081 1.00 48.63 593 LYS C O 1
ATOM 9769 N N . HIS C 1 595 ? 265.437 181.087 274.975 1.00 51.00 594 HIS C N 1
ATOM 9770 C CA . HIS C 1 595 ? 265.735 181.231 276.399 1.00 51.00 594 HIS C CA 1
ATOM 9771 C C . HIS C 1 595 ? 264.636 180.613 277.261 1.00 51.00 594 HIS C C 1
ATOM 9772 O O . HIS C 1 595 ? 264.915 180.011 278.307 1.00 51.00 594 HIS C O 1
ATOM 9779 N N . ASN C 1 596 ? 263.376 180.776 276.850 1.00 50.23 595 ASN C N 1
ATOM 9780 C CA . ASN C 1 596 ? 262.269 180.173 277.586 1.00 50.23 595 ASN C CA 1
ATOM 9781 C C . ASN C 1 596 ? 262.342 178.652 277.545 1.00 50.23 595 ASN C C 1
ATOM 9782 O O . ASN C 1 596 ? 262.090 177.981 278.555 1.00 50.23 595 ASN C O 1
ATOM 9787 N N . LYS C 1 597 ? 262.668 178.088 276.380 1.00 50.79 596 LYS C N 1
ATOM 9788 C CA . LYS C 1 597 ? 262.881 176.648 276.297 1.00 50.79 596 LYS C CA 1
ATOM 9789 C C . LYS C 1 597 ? 264.032 176.211 277.191 1.00 50.79 596 LYS C C 1
ATOM 9790 O O . LYS C 1 597 ? 264.035 175.083 277.696 1.00 50.79 596 LYS C O 1
ATOM 9796 N N . ALA C 1 598 ? 265.018 177.087 277.391 1.00 50.40 597 ALA C N 1
ATOM 9797 C CA . ALA C 1 598 ? 266.118 176.761 278.292 1.00 50.40 597 ALA C CA 1
ATOM 9798 C C . ALA C 1 598 ? 265.667 176.737 279.751 1.00 50.40 597 ALA C C 1
ATOM 9799 O O . ALA C 1 598 ? 266.010 175.810 280.494 1.00 50.40 597 ALA C O 1
ATOM 9801 N N . ASN C 1 599 ? 264.900 177.740 280.181 1.00 51.57 598 ASN C N 1
ATOM 9802 C CA . ASN C 1 599 ? 264.571 177.903 281.596 1.00 51.57 598 ASN C CA 1
ATOM 9803 C C . ASN C 1 599 ? 263.187 177.368 281.973 1.00 51.57 598 ASN C C 1
ATOM 9804 O O . ASN C 1 599 ? 262.681 177.691 283.057 1.00 51.57 598 ASN C O 1
ATOM 9809 N N . ALA C 1 600 ? 262.555 176.583 281.097 1.00 50.20 599 ALA C N 1
ATOM 9810 C CA . ALA C 1 600 ? 261.293 175.942 281.461 1.00 50.20 599 ALA C CA 1
ATOM 9811 C C . ALA C 1 600 ? 261.414 175.099 282.729 1.00 50.20 599 ALA C C 1
ATOM 9812 O O . ALA C 1 600 ? 260.448 174.995 283.497 1.00 50.20 599 ALA C O 1
ATOM 9814 N N . LYS C 1 601 ? 262.576 174.486 282.966 1.00 50.85 600 LYS C N 1
ATOM 9815 C CA . LYS C 1 601 ? 262.739 173.672 284.168 1.00 50.85 600 LYS C CA 1
ATOM 9816 C C . LYS C 1 601 ? 262.651 174.522 285.429 1.00 50.85 600 LYS C C 1
ATOM 9817 O O . LYS C 1 601 ? 262.065 174.100 286.433 1.00 50.85 600 LYS C O 1
ATOM 9823 N N . GLN C 1 602 ? 263.232 175.723 285.401 1.00 52.21 601 GLN C N 1
ATOM 9824 C CA . GLN C 1 602 ? 263.070 176.640 286.523 1.00 52.21 601 GLN C CA 1
ATOM 9825 C C . GLN C 1 602 ? 261.645 177.170 286.609 1.00 52.21 601 GLN C C 1
ATOM 9826 O O . GLN C 1 602 ? 261.145 177.426 287.710 1.00 52.21 601 GLN C O 1
ATOM 9832 N N . ASP C 1 603 ? 260.983 177.349 285.462 1.00 51.23 602 ASP C N 1
ATOM 9833 C CA . ASP C 1 603 ? 259.594 177.807 285.473 1.00 51.23 602 ASP C CA 1
ATOM 9834 C C . ASP C 1 603 ? 258.662 176.786 286.120 1.00 51.23 602 ASP C C 1
ATOM 9835 O O . ASP C 1 603 ? 257.651 177.164 286.730 1.00 51.23 602 ASP C O 1
ATOM 9840 N N . GLU C 1 604 ? 258.980 175.497 285.979 1.00 48.34 603 GLU C N 1
ATOM 9841 C CA . GLU C 1 604 ? 258.124 174.444 286.521 1.00 48.34 603 GLU C CA 1
ATOM 9842 C C . GLU C 1 604 ? 257.971 174.565 288.035 1.00 48.34 603 GLU C C 1
ATOM 9843 O O . GLU C 1 604 ? 256.877 174.359 288.574 1.00 48.34 603 GLU C O 1
ATOM 9849 N N . LEU C 1 605 ? 259.059 174.888 288.740 1.00 49.42 604 LEU C N 1
ATOM 9850 C CA . LEU C 1 605 ? 258.992 175.006 290.194 1.00 49.42 604 LEU C CA 1
ATOM 9851 C C . LEU C 1 605 ? 258.105 176.170 290.622 1.00 49.42 604 LEU C C 1
ATOM 9852 O O . LEU C 1 605 ? 257.343 176.054 291.590 1.00 49.42 604 LEU C O 1
ATOM 9857 N N . THR C 1 606 ? 258.196 177.302 289.920 1.00 49.13 605 THR C N 1
ATOM 9858 C CA . THR C 1 606 ? 257.309 178.423 290.216 1.00 49.13 605 THR C CA 1
ATOM 9859 C C . THR C 1 606 ? 255.854 178.051 289.959 1.00 49.13 605 THR C C 1
ATOM 9860 O O . THR C 1 606 ? 254.961 178.422 290.734 1.00 49.13 605 THR C O 1
ATOM 9864 N N . LYS C 1 607 ? 255.597 177.317 288.871 1.00 47.64 606 LYS C N 1
ATOM 9865 C CA . LYS C 1 607 ? 254.240 176.848 288.608 1.00 47.64 606 LYS C CA 1
ATOM 9866 C C . LYS C 1 607 ? 253.734 175.970 289.747 1.00 47.64 606 LYS C C 1
ATOM 9867 O O . LYS C 1 607 ? 252.594 176.124 290.205 1.00 47.64 606 LYS C O 1
ATOM 9873 N N . ARG C 1 608 ? 254.576 175.051 290.226 1.00 49.27 607 ARG C N 1
ATOM 9874 C CA . ARG C 1 608 ? 254.178 174.202 291.344 1.00 49.27 607 ARG C CA 1
ATOM 9875 C C . ARG C 1 608 ? 253.861 175.033 292.579 1.00 49.27 607 ARG C C 1
ATOM 9876 O O . ARG C 1 608 ? 252.833 174.816 293.235 1.00 49.27 607 ARG C O 1
ATOM 9884 N N . ARG C 1 609 ? 254.734 175.988 292.908 1.00 50.61 608 ARG C N 1
ATOM 9885 C CA . ARG C 1 609 ? 254.528 176.808 294.097 1.00 50.61 608 ARG C CA 1
ATOM 9886 C C . ARG C 1 609 ? 253.212 177.566 294.010 1.00 50.61 608 ARG C C 1
ATOM 9887 O O . ARG C 1 609 ? 252.462 177.649 294.991 1.00 50.61 608 ARG C O 1
ATOM 9895 N N . GLU C 1 610 ? 252.906 178.114 292.831 1.00 50.65 609 GLU C N 1
ATOM 9896 C CA . GLU C 1 610 ? 251.612 178.761 292.635 1.00 50.65 609 GLU C CA 1
ATOM 9897 C C . GLU C 1 610 ? 250.468 177.773 292.833 1.00 50.65 609 GLU C C 1
ATOM 9898 O O . GLU C 1 610 ? 249.415 178.126 293.383 1.00 50.65 609 GLU C O 1
ATOM 9904 N N . LEU C 1 611 ? 250.659 176.525 292.392 1.00 48.08 610 LEU C N 1
ATOM 9905 C CA . LEU C 1 611 ? 249.613 175.518 292.548 1.00 48.08 610 LEU C CA 1
ATOM 9906 C C . LEU C 1 611 ? 249.294 175.267 294.019 1.00 48.08 610 LEU C C 1
ATOM 9907 O O . LEU C 1 611 ? 248.128 175.335 294.430 1.00 48.08 610 LEU C O 1
ATOM 9912 N N . GLU C 1 612 ? 250.317 174.975 294.834 1.00 50.12 611 GLU C N 1
ATOM 9913 C CA . GLU C 1 612 ? 250.018 174.774 296.256 1.00 50.12 611 GLU C CA 1
ATOM 9914 C C . GLU C 1 612 ? 249.540 176.054 296.932 1.00 50.12 611 GLU C C 1
ATOM 9915 O O . GLU C 1 612 ? 248.742 175.982 297.873 1.00 50.12 611 GLU C O 1
ATOM 9921 N N . ALA C 1 613 ? 249.994 177.225 296.479 1.00 48.84 612 ALA C N 1
ATOM 9922 C CA . ALA C 1 613 ? 249.477 178.467 297.042 1.00 48.84 612 ALA C CA 1
ATOM 9923 C C . ALA C 1 613 ? 247.968 178.563 296.850 1.00 48.84 612 ALA C C 1
ATOM 9924 O O . ALA C 1 613 ? 247.220 178.806 297.806 1.00 48.84 612 ALA C O 1
ATOM 9926 N N . PHE C 1 614 ? 247.503 178.345 295.617 1.00 49.52 613 PHE C N 1
ATOM 9927 C CA . PHE C 1 614 ? 246.068 178.393 295.346 1.00 49.52 613 PHE C CA 1
ATOM 9928 C C . PHE C 1 614 ? 245.321 177.318 296.126 1.00 49.52 613 PHE C C 1
ATOM 9929 O O . PHE C 1 614 ? 244.246 177.578 296.682 1.00 49.52 613 PHE C O 1
ATOM 9937 N N . ILE C 1 615 ? 245.872 176.102 296.172 1.00 48.53 614 ILE C N 1
ATOM 9938 C CA . ILE C 1 615 ? 245.186 175.001 296.846 1.00 48.53 614 ILE C CA 1
ATOM 9939 C C . ILE C 1 615 ? 244.999 175.315 298.325 1.00 48.53 614 ILE C C 1
ATOM 9940 O O . ILE C 1 615 ? 243.898 175.175 298.875 1.00 48.53 614 ILE C O 1
ATOM 9945 N N . GLN C 1 616 ? 246.069 175.760 298.989 1.00 50.45 615 GLN C N 1
ATOM 9946 C CA . GLN C 1 616 ? 245.985 176.047 300.416 1.00 50.45 615 GLN C CA 1
ATOM 9947 C C . GLN C 1 616 ? 245.094 177.250 300.691 1.00 50.45 615 GLN C C 1
ATOM 9948 O O . GLN C 1 616 ? 244.355 177.263 301.683 1.00 50.45 615 GLN C O 1
ATOM 9954 N N . GLN C 1 617 ? 245.141 178.269 299.827 1.00 50.43 616 GLN C N 1
ATOM 9955 C CA . GLN C 1 617 ? 244.256 179.414 300.006 1.00 50.43 616 GLN C CA 1
ATOM 9956 C C . GLN C 1 617 ? 242.795 178.987 299.930 1.00 50.43 616 GLN C C 1
ATOM 9957 O O . GLN C 1 617 ? 241.975 179.383 300.767 1.00 50.43 616 GLN C O 1
ATOM 9963 N N . THR C 1 618 ? 242.455 178.164 298.935 1.00 49.49 617 THR C N 1
ATOM 9964 C CA . THR C 1 618 ? 241.078 177.699 298.802 1.00 49.49 617 THR C CA 1
ATOM 9965 C C . THR C 1 618 ? 240.660 176.853 300.000 1.00 49.49 617 THR C C 1
ATOM 9966 O O . THR C 1 618 ? 239.550 177.013 300.525 1.00 49.49 617 THR C O 1
ATOM 9970 N N . ILE C 1 619 ? 241.539 175.954 300.454 1.00 50.59 618 ILE C N 1
ATOM 9971 C CA . ILE C 1 619 ? 241.191 175.097 301.587 1.00 50.59 618 ILE C CA 1
ATOM 9972 C C . ILE C 1 619 ? 240.964 175.927 302.845 1.00 50.59 618 ILE C C 1
ATOM 9973 O O . ILE C 1 619 ? 240.001 175.700 303.587 1.00 50.59 618 ILE C O 1
ATOM 9978 N N . GLN C 1 620 ? 241.839 176.902 303.109 1.00 51.81 619 GLN C N 1
ATOM 9979 C CA . GLN C 1 620 ? 241.675 177.708 304.315 1.00 51.81 619 GLN C CA 1
ATOM 9980 C C . GLN C 1 620 ? 240.442 178.602 304.222 1.00 51.81 619 GLN C C 1
ATOM 9981 O O . GLN C 1 620 ? 239.745 178.811 305.224 1.00 51.81 619 GLN C O 1
ATOM 9987 N N . LYS C 1 621 ? 240.142 179.127 303.029 1.00 51.88 620 LYS C N 1
ATOM 9988 C CA . LYS C 1 621 ? 238.934 179.927 302.865 1.00 51.88 620 LYS C CA 1
ATOM 9989 C C . LYS C 1 621 ? 237.689 179.083 303.113 1.00 51.88 620 LYS C C 1
ATOM 9990 O O . LYS C 1 621 ? 236.733 179.543 303.748 1.00 51.88 620 LYS C O 1
ATOM 9996 N N . ALA C 1 622 ? 237.682 177.843 302.617 1.00 51.21 621 ALA C N 1
ATOM 9997 C CA . ALA C 1 622 ? 236.559 176.950 302.884 1.00 51.21 621 ALA C CA 1
ATOM 9998 C C . ALA C 1 622 ? 236.452 176.628 304.369 1.00 51.21 621 ALA C C 1
ATOM 9999 O O . ALA C 1 622 ? 235.348 176.575 304.923 1.00 51.21 621 ALA C O 1
ATOM 10001 N N . ASN C 1 623 ? 237.591 176.406 305.030 1.00 52.16 622 ASN C N 1
ATOM 10002 C CA . ASN C 1 623 ? 237.576 176.129 306.463 1.00 52.16 622 ASN C CA 1
ATOM 10003 C C . ASN C 1 623 ? 237.084 177.328 307.261 1.00 52.16 622 ASN C C 1
ATOM 10004 O O . ASN C 1 623 ? 236.561 177.162 308.370 1.00 52.16 622 ASN C O 1
ATOM 10009 N N . LYS C 1 624 ? 237.250 178.540 306.724 1.00 53.36 623 LYS C N 1
ATOM 10010 C CA . LYS C 1 624 ? 236.728 179.723 307.402 1.00 53.36 623 LYS C CA 1
ATOM 10011 C C . LYS C 1 624 ? 235.210 179.662 307.526 1.00 53.36 623 LYS C C 1
ATOM 10012 O O . LYS C 1 624 ? 234.651 180.016 308.571 1.00 53.36 623 LYS C O 1
ATOM 10018 N N . LEU C 1 625 ? 234.529 179.218 306.475 1.00 52.93 624 LEU C N 1
ATOM 10019 C CA . LEU C 1 625 ? 233.077 179.091 306.500 1.00 52.93 624 LEU C CA 1
ATOM 10020 C C . LEU C 1 625 ? 232.656 177.776 307.147 1.00 52.93 624 LEU C C 1
ATOM 10021 O O . LEU C 1 625 ? 231.669 177.721 307.881 1.00 52.93 624 LEU C O 1
ATOM 10026 N N . ALA D 1 264 ? 270.319 271.257 185.401 1.00 34.48 263 ALA D N 1
ATOM 10027 C CA . ALA D 1 264 ? 269.450 272.046 186.267 1.00 34.48 263 ALA D CA 1
ATOM 10028 C C . ALA D 1 264 ? 268.773 271.164 187.311 1.00 34.48 263 ALA D C 1
ATOM 10029 O O . ALA D 1 264 ? 268.553 269.975 187.086 1.00 34.48 263 ALA D O 1
ATOM 10031 N N . LEU D 1 265 ? 268.443 271.758 188.453 1.00 32.76 264 LEU D N 1
ATOM 10032 C CA . LEU D 1 265 ? 267.796 271.053 189.547 1.00 32.76 264 LEU D CA 1
ATOM 10033 C C . LEU D 1 265 ? 266.283 271.081 189.375 1.00 32.76 264 LEU D C 1
ATOM 10034 O O . LEU D 1 265 ? 265.723 272.010 188.790 1.00 32.76 264 LEU D O 1
ATOM 10039 N N . GLY D 1 266 ? 265.625 270.049 189.894 1.00 29.45 265 GLY D N 1
ATOM 10040 C CA . GLY D 1 266 ? 264.189 269.951 189.812 1.00 29.45 265 GLY D CA 1
ATOM 10041 C C . GLY D 1 266 ? 263.624 268.937 190.783 1.00 29.45 265 GLY D C 1
ATOM 10042 O O . GLY D 1 266 ? 264.339 268.379 191.621 1.00 29.45 265 GLY D O 1
ATOM 10043 N N . PRO D 1 267 ? 262.320 268.685 190.694 1.00 29.61 266 PRO D N 1
ATOM 10044 C CA . PRO D 1 267 ? 261.690 267.725 191.607 1.00 29.61 266 PRO D CA 1
ATOM 10045 C C . PRO D 1 267 ? 262.224 266.317 191.389 1.00 29.61 266 PRO D C 1
ATOM 10046 O O . PRO D 1 267 ? 262.199 265.790 190.276 1.00 29.61 266 PRO D O 1
ATOM 10050 N N . GLY D 1 268 ? 262.704 265.709 192.468 1.00 25.60 267 GLY D N 1
ATOM 10051 C CA . GLY D 1 268 ? 263.237 264.367 192.409 1.00 25.60 267 GLY D CA 1
ATOM 10052 C C . GLY D 1 268 ? 264.716 264.262 192.120 1.00 25.60 267 GLY D C 1
ATOM 10053 O O . GLY D 1 268 ? 265.181 263.175 191.763 1.00 25.60 267 GLY D O 1
ATOM 10054 N N . SER D 1 269 ? 265.472 265.350 192.255 1.00 25.01 268 SER D N 1
ATOM 10055 C CA . SER D 1 269 ? 266.913 265.293 192.053 1.00 25.01 268 SER D CA 1
ATOM 10056 C C . SER D 1 269 ? 267.679 265.017 193.338 1.00 25.01 268 SER D C 1
ATOM 10057 O O . SER D 1 269 ? 268.727 264.366 193.294 1.00 25.01 268 SER D O 1
ATOM 10060 N N . ARG D 1 270 ? 267.185 265.498 194.478 1.00 23.97 269 ARG D N 1
ATOM 10061 C CA . ARG D 1 270 ? 267.814 265.269 195.770 1.00 23.97 269 ARG D CA 1
ATOM 10062 C C . ARG D 1 270 ? 266.742 265.118 196.838 1.00 23.97 269 ARG D C 1
ATOM 10063 O O . ARG D 1 270 ? 265.750 265.850 196.837 1.00 23.97 269 ARG D O 1
ATOM 10071 N N . TYR D 1 271 ? 266.954 264.174 197.751 1.00 21.13 270 TYR D N 1
ATOM 10072 C CA . TYR D 1 271 ? 266.101 263.976 198.913 1.00 21.13 270 TYR D CA 1
ATOM 10073 C C . TYR D 1 271 ? 266.941 264.123 200.176 1.00 21.13 270 TYR D C 1
ATOM 10074 O O . TYR D 1 271 ? 268.138 263.824 200.176 1.00 21.13 270 TYR D O 1
ATOM 10083 N N . GLU D 1 272 ? 266.315 264.593 201.256 1.00 25.38 271 GLU D N 1
ATOM 10084 C CA . GLU D 1 272 ? 267.018 264.777 202.522 1.00 25.38 271 GLU D CA 1
ATOM 10085 C C . GLU D 1 272 ? 266.140 264.316 203.677 1.00 25.38 271 GLU D C 1
ATOM 10086 O O . GLU D 1 272 ? 264.915 264.288 203.575 1.00 25.38 271 GLU D O 1
ATOM 10092 N N . ILE D 1 273 ? 266.782 263.968 204.790 1.00 25.47 272 ILE D N 1
ATOM 10093 C CA . ILE D 1 273 ? 266.108 263.383 205.945 1.00 25.47 272 ILE D CA 1
ATOM 10094 C C . ILE D 1 273 ? 266.124 264.374 207.103 1.00 25.47 272 ILE D C 1
ATOM 10095 O O . ILE D 1 273 ? 267.042 265.189 207.239 1.00 25.47 272 ILE D O 1
ATOM 10100 N N . ASP D 1 274 ? 265.092 264.298 207.943 1.00 29.79 273 ASP D N 1
ATOM 10101 C CA . ASP D 1 274 ? 265.033 265.082 209.170 1.00 29.79 273 ASP D CA 1
ATOM 10102 C C . ASP D 1 274 ? 264.256 264.293 210.214 1.00 29.79 273 ASP D C 1
ATOM 10103 O O . ASP D 1 274 ? 263.485 263.391 209.882 1.00 29.79 273 ASP D O 1
ATOM 10108 N N . ALA D 1 275 ? 264.460 264.640 211.486 1.00 30.82 274 ALA D N 1
ATOM 10109 C CA . ALA D 1 275 ? 263.795 263.932 212.574 1.00 30.82 274 ALA D CA 1
ATOM 10110 C C . ALA D 1 275 ? 263.614 264.849 213.777 1.00 30.82 274 ALA D C 1
ATOM 10111 O O . ALA D 1 275 ? 264.318 265.849 213.936 1.00 30.82 274 ALA D O 1
ATOM 10113 N N . THR D 1 276 ? 262.657 264.481 214.629 1.00 36.10 275 THR D N 1
ATOM 10114 C CA . THR D 1 276 ? 262.383 265.212 215.864 1.00 36.10 275 THR D CA 1
ATOM 10115 C C . THR D 1 276 ? 261.706 264.277 216.861 1.00 36.10 275 THR D C 1
ATOM 10116 O O . THR D 1 276 ? 261.317 263.159 216.524 1.00 36.10 275 THR D O 1
ATOM 10120 N N . ILE D 1 277 ? 261.570 264.752 218.101 1.00 40.32 276 ILE D N 1
ATOM 10121 C CA . ILE D 1 277 ? 260.949 263.992 219.184 1.00 40.32 276 ILE D CA 1
ATOM 10122 C C . ILE D 1 277 ? 259.878 264.851 219.845 1.00 40.32 276 ILE D C 1
ATOM 10123 O O . ILE D 1 277 ? 260.085 266.048 220.072 1.00 40.32 276 ILE D O 1
ATOM 10128 N N . ALA D 1 278 ? 258.736 264.241 220.164 1.00 43.85 277 ALA D N 1
ATOM 10129 C CA . ALA D 1 278 ? 257.639 264.926 220.836 1.00 43.85 277 ALA D CA 1
ATOM 10130 C C . ALA D 1 278 ? 257.512 264.434 222.273 1.00 43.85 277 ALA D C 1
ATOM 10131 O O . ALA D 1 278 ? 257.684 263.243 222.549 1.00 43.85 277 ALA D O 1
ATOM 10133 N N . ASP D 1 279 ? 257.207 265.357 223.187 1.00 47.39 278 ASP D N 1
ATOM 10134 C CA . ASP D 1 279 ? 257.175 265.060 224.622 1.00 47.39 278 ASP D CA 1
ATOM 10135 C C . ASP D 1 279 ? 255.757 264.731 225.094 1.00 47.39 278 ASP D C 1
ATOM 10136 O O . ASP D 1 279 ? 255.177 265.402 225.946 1.00 47.39 278 ASP D O 1
ATOM 10141 N N . ILE D 1 280 ? 255.207 263.659 224.525 1.00 46.78 279 ILE D N 1
ATOM 10142 C CA . ILE D 1 280 ? 253.913 263.121 224.920 1.00 46.78 279 ILE D CA 1
ATOM 10143 C C . ILE D 1 280 ? 254.092 261.621 225.116 1.00 46.78 279 ILE D C 1
ATOM 10144 O O . ILE D 1 280 ? 255.097 261.036 224.708 1.00 46.78 279 ILE D O 1
ATOM 10149 N N . TYR D 1 281 ? 253.110 260.998 225.761 1.00 49.39 280 TYR D N 1
ATOM 10150 C CA . TYR D 1 281 ? 253.066 259.552 225.915 1.00 49.39 280 TYR D CA 1
ATOM 10151 C C . TYR D 1 281 ? 251.784 259.026 225.288 1.00 49.39 280 TYR D C 1
ATOM 10152 O O . TYR D 1 281 ? 250.718 259.629 225.436 1.00 49.39 280 TYR D O 1
ATOM 10161 N N . LEU D 1 282 ? 251.893 257.903 224.586 1.00 48.00 281 LEU D N 1
ATOM 10162 C CA . LEU D 1 282 ? 250.815 257.387 223.758 1.00 48.00 281 LEU D CA 1
ATOM 10163 C C . LEU D 1 282 ? 250.244 256.108 224.355 1.00 48.00 281 LEU D C 1
ATOM 10164 O O . LEU D 1 282 ? 250.902 255.404 225.125 1.00 48.00 281 LEU D O 1
ATOM 10169 N N . VAL D 1 283 ? 248.996 255.814 223.986 1.00 50.52 282 VAL D N 1
ATOM 10170 C CA . VAL D 1 283 ? 248.304 254.613 224.430 1.00 50.52 282 VAL D CA 1
ATOM 10171 C C . VAL D 1 283 ? 247.660 253.942 223.225 1.00 50.52 282 VAL D C 1
ATOM 10172 O O . VAL D 1 283 ? 247.487 254.546 222.164 1.00 50.52 282 VAL D O 1
ATOM 10176 N N . ASP D 1 284 ? 247.308 252.672 223.403 1.00 55.14 283 ASP D N 1
ATOM 10177 C CA . ASP D 1 284 ? 246.625 251.926 222.356 1.00 55.14 283 ASP D CA 1
ATOM 10178 C C . ASP D 1 284 ? 245.228 252.495 222.131 1.00 55.14 283 ASP D C 1
ATOM 10179 O O . ASP D 1 284 ? 244.620 253.087 223.026 1.00 55.14 283 ASP D O 1
ATOM 10184 N N . HIS D 1 285 ? 244.721 252.315 220.910 1.00 56.12 284 HIS D N 1
ATOM 10185 C CA . HIS D 1 285 ? 243.397 252.824 220.572 1.00 56.12 284 HIS D CA 1
ATOM 10186 C C . HIS D 1 285 ? 242.293 252.001 221.226 1.00 56.12 284 HIS D C 1
ATOM 10187 O O . HIS D 1 285 ? 241.270 252.554 221.645 1.00 56.12 284 HIS D O 1
ATOM 10194 N N . HIS D 1 286 ? 242.477 250.685 221.319 1.00 57.16 285 HIS D N 1
ATOM 10195 C CA . HIS D 1 286 ? 241.483 249.817 221.940 1.00 57.16 285 HIS D CA 1
ATOM 10196 C C . HIS D 1 286 ? 241.656 249.742 223.453 1.00 57.16 285 HIS D C 1
ATOM 10197 O O . HIS D 1 286 ? 240.708 249.995 224.202 1.00 57.16 285 HIS D O 1
ATOM 10204 N N . ASP D 1 287 ? 242.855 249.399 223.916 1.00 57.29 286 ASP D N 1
ATOM 10205 C CA . ASP D 1 287 ? 243.158 249.318 225.340 1.00 57.29 286 ASP D CA 1
ATOM 10206 C C . ASP D 1 287 ? 243.854 250.609 225.754 1.00 57.29 286 ASP D C 1
ATOM 10207 O O . ASP D 1 287 ? 245.039 250.803 225.467 1.00 57.29 286 ASP D O 1
ATOM 10212 N N . ARG D 1 288 ? 243.124 251.481 226.445 1.00 56.05 287 ARG D N 1
ATOM 10213 C CA . ARG D 1 288 ? 243.604 252.813 226.782 1.00 56.05 287 ARG D CA 1
ATOM 10214 C C . ARG D 1 288 ? 244.483 252.837 228.030 1.00 56.05 287 ARG D C 1
ATOM 10215 O O . ARG D 1 288 ? 244.649 253.906 228.629 1.00 56.05 287 ARG D O 1
ATOM 10223 N N . GLN D 1 289 ? 245.045 251.699 228.439 1.00 58.20 288 GLN D N 1
ATOM 10224 C CA . GLN D 1 289 ? 245.847 251.628 229.652 1.00 58.20 288 GLN D CA 1
ATOM 10225 C C . GLN D 1 289 ? 247.288 251.192 229.417 1.00 58.20 288 GLN D C 1
ATOM 10226 O O . GLN D 1 289 ? 248.029 251.022 230.392 1.00 58.20 288 GLN D O 1
ATOM 10232 N N . LYS D 1 290 ? 247.712 251.008 228.169 1.00 55.48 289 LYS D N 1
ATOM 10233 C CA . LYS D 1 290 ? 249.071 250.581 227.856 1.00 55.48 289 LYS D CA 1
ATOM 10234 C C . LYS D 1 290 ? 249.864 251.764 227.317 1.00 55.48 289 LYS D C 1
ATOM 10235 O O . LYS D 1 290 ? 249.479 252.367 226.311 1.00 55.48 289 LYS D O 1
ATOM 10241 N N . ILE D 1 291 ? 250.973 252.083 227.977 1.00 51.39 290 ILE D N 1
ATOM 10242 C CA . ILE D 1 291 ? 251.824 253.201 227.584 1.00 51.39 290 ILE D CA 1
ATOM 10243 C C . ILE D 1 291 ? 252.871 252.702 226.599 1.00 51.39 290 ILE D C 1
ATOM 10244 O O . ILE D 1 291 ? 253.608 251.751 226.888 1.00 51.39 290 ILE D O 1
ATOM 10249 N N . ILE D 1 292 ? 252.944 253.347 225.438 1.00 47.40 291 ILE D N 1
ATOM 10250 C CA . ILE D 1 292 ? 253.891 252.947 224.400 1.00 47.40 291 ILE D CA 1
ATOM 10251 C C . ILE D 1 292 ? 255.219 253.677 224.548 1.00 47.40 291 ILE D C 1
ATOM 10252 O O . ILE D 1 292 ? 256.284 253.056 224.541 1.00 47.40 291 ILE D O 1
ATOM 10257 N N . GLY D 1 293 ? 255.183 254.996 224.678 1.00 45.24 292 GLY D N 1
ATOM 10258 C CA . GLY D 1 293 ? 256.376 255.778 224.901 1.00 45.24 292 GLY D CA 1
ATOM 10259 C C . GLY D 1 293 ? 256.297 257.099 224.173 1.00 45.24 292 GLY D C 1
ATOM 10260 O O . GLY D 1 293 ? 255.271 257.459 223.600 1.00 45.24 292 GLY D O 1
ATOM 10261 N N . ARG D 1 294 ? 257.407 257.834 224.206 1.00 44.18 293 ARG D N 1
ATOM 10262 C CA . ARG D 1 294 ? 257.499 259.106 223.503 1.00 44.18 293 ARG D CA 1
ATOM 10263 C C . ARG D 1 294 ? 257.694 258.869 222.007 1.00 44.18 293 ARG D C 1
ATOM 10264 O O . ARG D 1 294 ? 258.450 257.976 221.613 1.00 44.18 293 ARG D O 1
ATOM 10272 N N . PRO D 1 295 ? 257.028 259.646 221.157 1.00 39.45 294 PRO D N 1
ATOM 10273 C CA . PRO D 1 295 ? 257.147 259.445 219.711 1.00 39.45 294 PRO D CA 1
ATOM 10274 C C . PRO D 1 295 ? 258.248 260.276 219.072 1.00 39.45 294 PRO D C 1
ATOM 10275 O O . PRO D 1 295 ? 258.574 261.386 219.500 1.00 39.45 294 PRO D O 1
ATOM 10279 N N . THR D 1 296 ? 258.837 259.695 218.028 1.00 32.50 295 THR D N 1
ATOM 10280 C CA . THR D 1 296 ? 259.797 260.376 217.173 1.00 32.50 295 THR D CA 1
ATOM 10281 C C . THR D 1 296 ? 259.284 260.373 215.738 1.00 32.50 295 THR D C 1
ATOM 10282 O O . THR D 1 296 ? 258.623 259.426 215.302 1.00 32.50 295 THR D O 1
ATOM 10286 N N . LEU D 1 297 ? 259.579 261.449 215.019 1.00 28.39 296 LEU D N 1
ATOM 10287 C CA . LEU D 1 297 ? 259.103 261.665 213.661 1.00 28.39 296 LEU D CA 1
ATOM 10288 C C . LEU D 1 297 ? 260.287 261.777 212.712 1.00 28.39 296 LEU D C 1
ATOM 10289 O O . LEU D 1 297 ? 261.244 262.505 212.995 1.00 28.39 296 LEU D O 1
ATOM 10294 N N . TYR D 1 298 ? 260.217 261.046 211.599 1.00 24.52 297 TYR D N 1
ATOM 10295 C CA . TYR D 1 298 ? 261.149 261.160 210.486 1.00 24.52 297 TYR D CA 1
ATOM 10296 C C . TYR D 1 298 ? 260.407 261.707 209.274 1.00 24.52 297 TYR D C 1
ATOM 10297 O O . TYR D 1 298 ? 259.279 261.295 208.995 1.00 24.52 297 TYR D O 1
ATOM 10306 N N . ILE D 1 299 ? 261.035 262.630 208.548 1.00 23.23 298 ILE D N 1
ATOM 10307 C CA . ILE D 1 299 ? 260.456 263.163 207.320 1.00 23.23 298 ILE D CA 1
ATOM 10308 C C . ILE D 1 299 ? 261.518 263.247 206.230 1.00 23.23 298 ILE D C 1
ATOM 10309 O O . ILE D 1 299 ? 262.717 263.355 206.505 1.00 23.23 298 ILE D O 1
ATOM 10314 N N . VAL D 1 300 ? 261.056 263.191 204.980 1.00 21.93 299 VAL D N 1
ATOM 10315 C CA . VAL D 1 300 ? 261.894 263.310 203.791 1.00 21.93 299 VAL D CA 1
ATOM 10316 C C . VAL D 1 300 ? 261.460 264.554 203.026 1.00 21.93 299 VAL D C 1
ATOM 10317 O O . VAL D 1 300 ? 260.268 264.737 202.759 1.00 21.93 299 VAL D O 1
ATOM 10321 N N . ILE D 1 301 ? 262.426 265.399 202.670 1.00 24.22 300 ILE D N 1
ATOM 10322 C CA . ILE D 1 301 ? 262.169 266.677 202.014 1.00 24.22 300 ILE D CA 1
ATOM 10323 C C . ILE D 1 301 ? 262.830 266.664 200.640 1.00 24.22 300 ILE D C 1
ATOM 10324 O O . ILE D 1 301 ? 263.982 266.234 200.501 1.00 24.22 300 ILE D O 1
ATOM 10329 N N . ASP D 1 302 ? 262.093 267.131 199.631 1.00 26.35 301 ASP D N 1
ATOM 10330 C CA . ASP D 1 302 ? 262.639 267.378 198.303 1.00 26.35 301 ASP D CA 1
ATOM 10331 C C . ASP D 1 302 ? 263.297 268.753 198.271 1.00 26.35 301 ASP D C 1
ATOM 10332 O O . ASP D 1 302 ? 262.683 269.750 198.659 1.00 26.35 301 ASP D O 1
ATOM 10337 N N . VAL D 1 303 ? 264.546 268.807 197.806 1.00 26.60 302 VAL D N 1
ATOM 10338 C CA . VAL D 1 303 ? 265.350 270.016 197.971 1.00 26.60 302 VAL D CA 1
ATOM 10339 C C . VAL D 1 303 ? 264.836 271.150 197.089 1.00 26.60 302 VAL D C 1
ATOM 10340 O O . VAL D 1 303 ? 264.789 272.310 197.515 1.00 26.60 302 VAL D O 1
ATOM 10344 N N . PHE D 1 304 ? 264.447 270.844 195.850 1.00 29.48 303 PHE D N 1
ATOM 10345 C CA . PHE D 1 304 ? 264.047 271.899 194.921 1.00 29.48 303 PHE D CA 1
ATOM 10346 C C . PHE D 1 304 ? 262.775 272.603 195.382 1.00 29.48 303 PHE D C 1
ATOM 10347 O O . PHE D 1 304 ? 262.728 273.835 195.452 1.00 29.48 303 PHE D O 1
ATOM 10355 N N . SER D 1 305 ? 261.734 271.837 195.701 1.00 29.75 304 SER D N 1
ATOM 10356 C CA . SER D 1 305 ? 260.434 272.405 196.028 1.00 29.75 304 SER D CA 1
ATOM 10357 C C . SER D 1 305 ? 260.190 272.552 197.524 1.00 29.75 304 SER D C 1
ATOM 10358 O O . SER D 1 305 ? 259.201 273.184 197.909 1.00 29.75 304 SER D O 1
ATOM 10361 N N . ARG D 1 306 ? 261.061 271.991 198.368 1.00 30.96 305 ARG D N 1
ATOM 10362 C CA . ARG D 1 306 ? 260.901 272.029 199.824 1.00 30.96 305 ARG D CA 1
ATOM 10363 C C . ARG D 1 306 ? 259.609 271.343 200.260 1.00 30.96 305 ARG D C 1
ATOM 10364 O O . ARG D 1 306 ? 258.955 271.760 201.218 1.00 30.96 305 ARG D O 1
ATOM 10372 N N . MET D 1 307 ? 259.245 270.273 199.561 1.00 27.43 306 MET D N 1
ATOM 10373 C CA . MET D 1 307 ? 258.003 269.557 199.798 1.00 27.43 306 MET D CA 1
ATOM 10374 C C . MET D 1 307 ? 258.295 268.242 200.513 1.00 27.43 306 MET D C 1
ATOM 10375 O O . MET D 1 307 ? 259.363 267.651 200.341 1.00 27.43 306 MET D O 1
ATOM 10380 N N . ILE D 1 308 ? 257.347 267.797 201.335 1.00 23.78 307 ILE D N 1
ATOM 10381 C CA . ILE D 1 308 ? 257.508 266.586 202.133 1.00 23.78 307 ILE D CA 1
ATOM 10382 C C . ILE D 1 308 ? 256.997 265.398 201.328 1.00 23.78 307 ILE D C 1
ATOM 10383 O O . ILE D 1 308 ? 255.924 265.463 200.719 1.00 23.78 307 ILE D O 1
ATOM 10388 N N . THR D 1 309 ? 257.766 264.310 201.325 1.00 20.99 308 THR D N 1
ATOM 10389 C CA . THR D 1 309 ? 257.487 263.163 200.473 1.00 20.99 308 THR D CA 1
ATOM 10390 C C . THR D 1 309 ? 257.094 261.906 201.239 1.00 20.99 308 THR D C 1
ATOM 10391 O O . THR D 1 309 ? 256.287 261.123 200.737 1.00 20.99 308 THR D O 1
ATOM 10395 N N . GLY D 1 310 ? 257.612 261.703 202.448 1.00 21.36 309 GLY D N 1
ATOM 10396 C CA . GLY D 1 310 ? 257.278 260.515 203.214 1.00 21.36 309 GLY D CA 1
ATOM 10397 C C . GLY D 1 310 ? 257.569 260.717 204.684 1.00 21.36 309 GLY D C 1
ATOM 10398 O O . GLY D 1 310 ? 258.210 261.689 205.085 1.00 21.36 309 GLY D O 1
ATOM 10399 N N . PHE D 1 311 ? 257.092 259.772 205.492 1.00 21.81 310 PHE D N 1
ATOM 10400 C CA . PHE D 1 311 ? 257.175 259.902 206.941 1.00 21.81 310 PHE D CA 1
ATOM 10401 C C . PHE D 1 311 ? 257.238 258.521 207.580 1.00 21.81 310 PHE D C 1
ATOM 10402 O O . PHE D 1 311 ? 256.943 257.506 206.946 1.00 21.81 310 PHE D O 1
ATOM 10410 N N . TYR D 1 312 ? 257.632 258.499 208.852 1.00 22.02 311 TYR D N 1
ATOM 10411 C CA . TYR D 1 312 ? 257.665 257.275 209.642 1.00 22.02 311 TYR D CA 1
ATOM 10412 C C . TYR D 1 312 ? 257.681 257.645 211.119 1.00 22.02 311 TYR D C 1
ATOM 10413 O O . TYR D 1 312 ? 258.368 258.587 211.517 1.00 22.02 311 TYR D O 1
ATOM 10422 N N . ILE D 1 313 ? 256.927 256.897 211.924 1.00 25.39 312 ILE D N 1
ATOM 10423 C CA . ILE D 1 313 ? 256.813 257.132 213.362 1.00 25.39 312 ILE D CA 1
ATOM 10424 C C . ILE D 1 313 ? 257.521 256.000 214.093 1.00 25.39 312 ILE D C 1
ATOM 10425 O O . ILE D 1 313 ? 257.174 254.826 213.917 1.00 25.39 312 ILE D O 1
ATOM 10430 N N . GLY D 1 314 ? 258.499 256.351 214.928 1.00 30.97 313 GLY D N 1
ATOM 10431 C CA . GLY D 1 314 ? 259.215 255.395 215.740 1.00 30.97 313 GLY D CA 1
ATOM 10432 C C . GLY D 1 314 ? 259.035 255.665 217.225 1.00 30.97 313 GLY D C 1
ATOM 10433 O O . GLY D 1 314 ? 258.351 256.606 217.635 1.00 30.97 313 GLY D O 1
ATOM 10434 N N . PHE D 1 315 ? 259.672 254.811 218.031 1.00 36.12 314 PHE D N 1
ATOM 10435 C CA . PHE D 1 315 ? 259.590 254.935 219.482 1.00 36.12 314 PHE D CA 1
ATOM 10436 C C . PHE D 1 315 ? 260.932 254.664 220.153 1.00 36.12 314 PHE D C 1
ATOM 10437 O O . PHE D 1 315 ? 260.972 254.164 221.282 1.00 36.12 314 PHE D O 1
ATOM 10445 N N . GLU D 1 316 ? 262.035 254.993 219.487 1.00 34.42 315 GLU D N 1
ATOM 10446 C CA . GLU D 1 316 ? 263.366 254.733 220.019 1.00 34.42 315 GLU D CA 1
ATOM 10447 C C . GLU D 1 316 ? 264.281 255.889 219.631 1.00 34.42 315 GLU D C 1
ATOM 10448 O O . GLU D 1 316 ? 263.828 256.951 219.193 1.00 34.42 315 GLU D O 1
ATOM 10454 N N . ASN D 1 317 ? 265.576 255.676 219.803 1.00 35.24 316 ASN D N 1
ATOM 10455 C CA . ASN D 1 317 ? 266.568 256.687 219.459 1.00 35.24 316 ASN D CA 1
ATOM 10456 C C . ASN D 1 317 ? 266.635 256.866 217.945 1.00 35.24 316 ASN D C 1
ATOM 10457 O O . ASN D 1 317 ? 266.665 255.871 217.211 1.00 35.24 316 ASN D O 1
ATOM 10462 N N . PRO D 1 318 ? 266.647 258.101 217.439 1.00 32.61 317 PRO D N 1
ATOM 10463 C CA . PRO D 1 318 ? 266.801 258.303 215.992 1.00 32.61 317 PRO D CA 1
ATOM 10464 C C . PRO D 1 318 ? 268.106 257.729 215.454 1.00 32.61 317 PRO D C 1
ATOM 10465 O O . PRO D 1 318 ? 269.170 257.873 216.059 1.00 32.61 317 PRO D O 1
ATOM 10469 N N . SER D 1 319 ? 268.009 257.084 214.292 1.00 28.01 318 SER D N 1
ATOM 10470 C CA . SER D 1 319 ? 269.162 256.535 213.591 1.00 28.01 318 SER D CA 1
ATOM 10471 C C . SER D 1 319 ? 268.836 256.451 212.107 1.00 28.01 318 SER D C 1
ATOM 10472 O O . SER D 1 319 ? 267.670 256.456 211.709 1.00 28.01 318 SER D O 1
ATOM 10475 N N . TYR D 1 320 ? 269.886 256.373 211.286 1.00 28.61 319 TYR D N 1
ATOM 10476 C CA . TYR D 1 320 ? 269.693 256.321 209.838 1.00 28.61 319 TYR D CA 1
ATOM 10477 C C . TYR D 1 320 ? 269.162 254.963 209.393 1.00 28.61 319 TYR D C 1
ATOM 10478 O O . TYR D 1 320 ? 268.350 254.878 208.456 1.00 28.61 319 TYR D O 1
ATOM 10487 N N . VAL D 1 321 ? 269.602 253.894 210.062 1.00 22.80 320 VAL D N 1
ATOM 10488 C CA . VAL D 1 321 ? 269.113 252.553 209.759 1.00 22.80 320 VAL D CA 1
ATOM 10489 C C . VAL D 1 321 ? 267.595 252.513 209.850 1.00 22.80 320 VAL D C 1
ATOM 10490 O O . VAL D 1 321 ? 266.921 251.931 208.992 1.00 22.80 320 VAL D O 1
ATOM 10494 N N . VAL D 1 322 ? 267.034 253.140 210.883 1.00 22.46 321 VAL D N 1
ATOM 10495 C CA . VAL D 1 322 ? 265.584 253.202 211.020 1.00 22.46 321 VAL D CA 1
ATOM 10496 C C . VAL D 1 322 ? 264.999 254.283 210.117 1.00 22.46 321 VAL D C 1
ATOM 10497 O O . VAL D 1 322 ? 263.857 254.167 209.662 1.00 22.46 321 VAL D O 1
ATOM 10501 N N . ALA D 1 323 ? 265.772 255.329 209.816 1.00 21.73 322 ALA D N 1
ATOM 10502 C CA . ALA D 1 323 ? 265.295 256.387 208.933 1.00 21.73 322 ALA D CA 1
ATOM 10503 C C . ALA D 1 323 ? 265.075 255.909 207.504 1.00 21.73 322 ALA D C 1
ATOM 10504 O O . ALA D 1 323 ? 264.395 256.597 206.735 1.00 21.73 322 ALA D O 1
ATOM 10506 N N . MET D 1 324 ? 265.638 254.759 207.122 1.00 20.66 323 MET D N 1
ATOM 10507 C CA . MET D 1 324 ? 265.368 254.220 205.788 1.00 20.66 323 MET D CA 1
ATOM 10508 C C . MET D 1 324 ? 263.909 253.818 205.579 1.00 20.66 323 MET D C 1
ATOM 10509 O O . MET D 1 324 ? 263.477 253.673 204.428 1.00 20.66 323 MET D O 1
ATOM 10514 N N . GLN D 1 325 ? 263.125 253.659 206.648 1.00 19.66 324 GLN D N 1
ATOM 10515 C CA . GLN D 1 325 ? 261.713 253.327 206.468 1.00 19.66 324 GLN D CA 1
ATOM 10516 C C . GLN D 1 325 ? 260.907 254.525 205.975 1.00 19.66 324 GLN D C 1
ATOM 10517 O O . GLN D 1 325 ? 259.930 254.354 205.236 1.00 19.66 324 GLN D O 1
ATOM 10523 N N . ALA D 1 326 ? 261.310 255.741 206.345 1.00 20.10 325 ALA D N 1
ATOM 10524 C CA . ALA D 1 326 ? 260.698 256.924 205.750 1.00 20.10 325 ALA D CA 1
ATOM 10525 C C . ALA D 1 326 ? 261.025 257.034 204.267 1.00 20.10 325 ALA D C 1
ATOM 10526 O O . ALA D 1 326 ? 260.220 257.563 203.495 1.00 20.10 325 ALA D O 1
ATOM 10528 N N . PHE D 1 327 ? 262.195 256.542 203.849 1.00 18.48 326 PHE D N 1
ATOM 10529 C CA . PHE D 1 327 ? 262.524 256.519 202.427 1.00 18.48 326 PHE D CA 1
ATOM 10530 C C . PHE D 1 327 ? 261.740 255.441 201.691 1.00 18.48 326 PHE D C 1
ATOM 10531 O O . PHE D 1 327 ? 261.387 255.622 200.522 1.00 18.48 326 PHE D O 1
ATOM 10539 N N . VAL D 1 328 ? 261.477 254.311 202.347 1.00 18.41 327 VAL D N 1
ATOM 10540 C CA . VAL D 1 328 ? 260.590 253.312 201.754 1.00 18.41 327 VAL D CA 1
ATOM 10541 C C . VAL D 1 328 ? 259.190 253.888 201.574 1.00 18.41 327 VAL D C 1
ATOM 10542 O O . VAL D 1 328 ? 258.541 253.673 200.544 1.00 18.41 327 VAL D O 1
ATOM 10546 N N . ASN D 1 329 ? 258.706 254.631 202.574 1.00 20.17 328 ASN D N 1
ATOM 10547 C CA . ASN D 1 329 ? 257.401 255.281 202.465 1.00 20.17 328 ASN D CA 1
ATOM 10548 C C . ASN D 1 329 ? 257.387 256.342 201.368 1.00 20.17 328 ASN D C 1
ATOM 10549 O O . ASN D 1 329 ? 256.392 256.491 200.652 1.00 20.17 328 ASN D O 1
ATOM 10554 N N . ALA D 1 330 ? 258.480 257.095 201.229 1.00 19.18 329 ALA D N 1
ATOM 10555 C CA . ALA D 1 330 ? 258.529 258.224 200.304 1.00 19.18 329 ALA D CA 1
ATOM 10556 C C . ALA D 1 330 ? 258.348 257.822 198.846 1.00 19.18 329 ALA D C 1
ATOM 10557 O O . ALA D 1 330 ? 258.000 258.673 198.023 1.00 19.18 329 ALA D O 1
ATOM 10559 N N . CYS D 1 331 ? 258.581 256.560 198.502 1.00 19.80 330 CYS D N 1
ATOM 10560 C CA . CYS D 1 331 ? 258.566 256.128 197.114 1.00 19.80 330 CYS D CA 1
ATOM 10561 C C . CYS D 1 331 ? 257.295 255.381 196.731 1.00 19.80 330 CYS D C 1
ATOM 10562 O O . CYS D 1 331 ? 257.190 254.913 195.595 1.00 19.80 330 CYS D O 1
ATOM 10565 N N . SER D 1 332 ? 256.329 255.269 197.634 1.00 23.27 331 SER D N 1
ATOM 10566 C CA . SER D 1 332 ? 255.099 254.532 197.387 1.00 23.27 331 SER D CA 1
ATOM 10567 C C . SER D 1 332 ? 253.928 255.495 197.209 1.00 23.27 331 SER D C 1
ATOM 10568 O O . SER D 1 332 ? 254.065 256.715 197.331 1.00 23.27 331 SER D O 1
ATOM 10571 N N . ASP D 1 333 ? 252.764 254.923 196.909 1.00 30.63 332 ASP D N 1
ATOM 10572 C CA . ASP D 1 333 ? 251.526 255.679 196.783 1.00 30.63 332 ASP D CA 1
ATOM 10573 C C . ASP D 1 333 ? 250.832 255.733 198.138 1.00 30.63 332 ASP D C 1
ATOM 10574 O O . ASP D 1 333 ? 250.626 254.697 198.779 1.00 30.63 332 ASP D O 1
ATOM 10579 N N . LYS D 1 334 ? 250.463 256.938 198.563 1.00 31.10 333 LYS D N 1
ATOM 10580 C CA . LYS D 1 334 ? 250.012 257.183 199.924 1.00 31.10 333 LYS D CA 1
ATOM 10581 C C . LYS D 1 334 ? 248.495 257.228 200.058 1.00 31.10 333 LYS D C 1
ATOM 10582 O O . LYS D 1 334 ? 247.992 257.637 201.109 1.00 31.10 333 LYS D O 1
ATOM 10588 N N . THR D 1 335 ? 247.755 256.827 199.023 1.00 36.04 334 THR D N 1
ATOM 10589 C CA . THR D 1 335 ? 246.297 256.851 199.106 1.00 36.04 334 THR D CA 1
ATOM 10590 C C . THR D 1 335 ? 245.779 255.865 200.148 1.00 36.04 334 THR D C 1
ATOM 10591 O O . THR D 1 335 ? 244.825 256.167 200.873 1.00 36.04 334 THR D O 1
ATOM 10595 N N . ALA D 1 336 ? 246.388 254.680 200.231 1.00 38.35 335 ALA D N 1
ATOM 10596 C CA . ALA D 1 336 ? 245.889 253.651 201.137 1.00 38.35 335 ALA D CA 1
ATOM 10597 C C . ALA D 1 336 ? 246.010 254.074 202.596 1.00 38.35 335 ALA D C 1
ATOM 10598 O O . ALA D 1 336 ? 245.072 253.890 203.380 1.00 38.35 335 ALA D O 1
ATOM 10600 N N . ILE D 1 337 ? 247.156 254.637 202.985 1.00 39.71 336 ILE D N 1
ATOM 10601 C CA . ILE D 1 337 ? 247.341 255.030 204.379 1.00 39.71 336 ILE D CA 1
ATOM 10602 C C . ILE D 1 337 ? 246.480 256.238 204.724 1.00 39.71 336 ILE D C 1
ATOM 10603 O O . ILE D 1 337 ? 245.990 256.354 205.854 1.00 39.71 336 ILE D O 1
ATOM 10608 N N . CYS D 1 338 ? 246.292 257.161 203.778 1.00 41.10 337 CYS D N 1
ATOM 10609 C CA . CYS D 1 338 ? 245.397 258.286 204.021 1.00 41.10 337 CYS D CA 1
ATOM 10610 C C . CYS D 1 338 ? 243.959 257.815 204.198 1.00 41.10 337 CYS D C 1
ATOM 10611 O O . CYS D 1 338 ? 243.246 258.295 205.086 1.00 41.10 337 CYS D O 1
ATOM 10614 N N . ALA D 1 339 ? 243.516 256.871 203.364 1.00 41.12 338 ALA D N 1
ATOM 10615 C CA . ALA D 1 339 ? 242.167 256.332 203.506 1.00 41.12 338 ALA D CA 1
ATOM 10616 C C . ALA D 1 339 ? 242.004 255.585 204.822 1.00 41.12 338 ALA D C 1
ATOM 10617 O O . ALA D 1 339 ? 240.972 255.712 205.492 1.00 41.12 338 ALA D O 1
ATOM 10619 N N . GLN D 1 340 ? 243.012 254.801 205.211 1.00 42.94 339 GLN D N 1
ATOM 10620 C CA . GLN D 1 340 ? 242.923 254.012 206.433 1.00 42.94 339 GLN D CA 1
ATOM 10621 C C . GLN D 1 340 ? 242.776 254.887 207.673 1.00 42.94 339 GLN D C 1
ATOM 10622 O O . GLN D 1 340 ? 242.234 254.427 208.683 1.00 42.94 339 GLN D O 1
ATOM 10628 N N . HIS D 1 341 ? 243.227 256.141 207.616 1.00 44.55 340 HIS D N 1
ATOM 10629 C CA . HIS D 1 341 ? 243.022 257.097 208.697 1.00 44.55 340 HIS D CA 1
ATOM 10630 C C . HIS D 1 341 ? 241.834 258.017 208.434 1.00 44.55 340 HIS D C 1
ATOM 10631 O O . HIS D 1 341 ? 241.819 259.162 208.902 1.00 44.55 340 HIS D O 1
ATOM 10638 N N . ASP D 1 342 ? 240.838 257.532 207.689 1.00 45.12 341 ASP D N 1
ATOM 10639 C CA . ASP D 1 342 ? 239.593 258.262 207.443 1.00 45.12 341 ASP D CA 1
ATOM 10640 C C . ASP D 1 342 ? 239.850 259.617 206.788 1.00 45.12 341 ASP D C 1
ATOM 10641 O O . ASP D 1 342 ? 239.278 260.636 207.182 1.00 45.12 341 ASP D O 1
ATOM 10646 N N . ILE D 1 343 ? 240.720 259.633 205.782 1.00 42.51 342 ILE D N 1
ATOM 10647 C CA . ILE D 1 343 ? 241.007 260.833 205.005 1.00 42.51 342 ILE D CA 1
ATOM 10648 C C . ILE D 1 343 ? 240.852 260.496 203.530 1.00 42.51 342 ILE D C 1
ATOM 10649 O O . ILE D 1 343 ? 241.478 259.551 203.036 1.00 42.51 342 ILE D O 1
ATOM 10654 N N . GLU D 1 344 ? 240.021 261.263 202.831 1.00 43.61 343 GLU D N 1
ATOM 10655 C CA . GLU D 1 344 ? 239.831 261.096 201.397 1.00 43.61 343 GLU D CA 1
ATOM 10656 C C . GLU D 1 344 ? 240.778 262.040 200.669 1.00 43.61 343 GLU D C 1
ATOM 10657 O O . GLU D 1 344 ? 240.716 263.259 200.862 1.00 43.61 343 GLU D O 1
ATOM 10659 N N . ILE D 1 345 ? 241.649 261.480 199.834 1.00 41.69 344 ILE D N 1
ATOM 10660 C CA . ILE D 1 345 ? 242.721 262.240 199.209 1.00 41.69 344 ILE D CA 1
ATOM 10661 C C . ILE D 1 345 ? 242.712 261.969 197.711 1.00 41.69 344 ILE D C 1
ATOM 10662 O O . ILE D 1 345 ? 242.246 260.922 197.251 1.00 41.69 344 ILE D O 1
ATOM 10667 N N . SER D 1 346 ? 243.202 262.925 196.921 1.00 40.67 345 SER D N 1
ATOM 10668 C CA . SER D 1 346 ? 243.332 262.729 195.477 1.00 40.67 345 SER D CA 1
ATOM 10669 C C . SER D 1 346 ? 244.808 262.762 195.124 1.00 40.67 345 SER D C 1
ATOM 10670 O O . SER D 1 346 ? 245.635 263.179 195.931 1.00 40.67 345 SER D O 1
ATOM 10672 N N . SER D 1 347 ? 245.145 262.350 193.911 1.00 38.93 346 SER D N 1
ATOM 10673 C CA . SER D 1 347 ? 246.537 262.335 193.468 1.00 38.93 346 SER D CA 1
ATOM 10674 C C . SER D 1 347 ? 247.185 263.699 193.406 1.00 38.93 346 SER D C 1
ATOM 10675 O O . SER D 1 347 ? 248.351 263.818 193.666 1.00 38.93 346 SER D O 1
ATOM 10677 N N . SER D 1 348 ? 246.454 264.720 193.013 1.00 37.59 347 SER D N 1
ATOM 10678 C CA . SER D 1 348 ? 247.011 266.052 192.877 1.00 37.59 347 SER D CA 1
ATOM 10679 C C . SER D 1 348 ? 247.529 266.612 194.185 1.00 37.59 347 SER D C 1
ATOM 10680 O O . SER D 1 348 ? 248.521 267.342 194.197 1.00 37.59 347 SER D O 1
ATOM 10682 N N . ASP D 1 349 ? 246.841 266.338 195.284 1.00 38.65 348 ASP D N 1
ATOM 10683 C CA . ASP D 1 349 ? 247.316 266.778 196.591 1.00 38.65 348 ASP D CA 1
ATOM 10684 C C . ASP D 1 349 ? 248.635 266.158 197.008 1.00 38.65 348 ASP D C 1
ATOM 10685 O O . ASP D 1 349 ? 249.454 266.839 197.614 1.00 38.65 348 ASP D O 1
ATOM 10690 N N . TRP D 1 350 ? 248.855 264.878 196.724 1.00 36.47 349 TRP D N 1
ATOM 10691 C CA . TRP D 1 350 ? 250.165 264.288 196.982 1.00 36.47 349 TRP D CA 1
ATOM 10692 C C . TRP D 1 350 ? 250.716 263.586 195.751 1.00 36.47 349 TRP D C 1
ATOM 10693 O O . TRP D 1 350 ? 250.683 262.367 195.679 1.00 36.47 349 TRP D O 1
ATOM 10704 N N . PRO D 1 351 ? 251.329 264.334 194.773 1.00 31.96 350 PRO D N 1
ATOM 10705 C CA . PRO D 1 351 ? 251.859 263.538 193.651 1.00 31.96 350 PRO D CA 1
ATOM 10706 C C . PRO D 1 351 ? 253.319 263.125 193.849 1.00 31.96 350 PRO D C 1
ATOM 10707 O O . PRO D 1 351 ? 254.206 263.769 193.289 1.00 31.96 350 PRO D O 1
ATOM 10711 N N . CYS D 1 352 ? 253.572 262.061 194.609 1.00 27.99 351 CYS D N 1
ATOM 10712 C CA . CYS D 1 352 ? 254.953 261.662 194.903 1.00 27.99 351 CYS D CA 1
ATOM 10713 C C . CYS D 1 352 ? 255.217 260.151 194.825 1.00 27.99 351 CYS D C 1
ATOM 10714 O O . CYS D 1 352 ? 255.411 259.510 195.859 1.00 27.99 351 CYS D O 1
ATOM 10717 N N . VAL D 1 353 ? 255.240 259.581 193.617 1.00 25.08 352 VAL D N 1
ATOM 10718 C CA . VAL D 1 353 ? 255.497 258.155 193.454 1.00 25.08 352 VAL D CA 1
ATOM 10719 C C . VAL D 1 353 ? 256.695 258.008 192.529 1.00 25.08 352 VAL D C 1
ATOM 10720 O O . VAL D 1 353 ? 256.744 258.640 191.469 1.00 25.08 352 VAL D O 1
ATOM 10724 N N . GLY D 1 354 ? 257.660 257.181 192.922 1.00 23.01 353 GLY D N 1
ATOM 10725 C CA . GLY D 1 354 ? 258.835 256.934 192.119 1.00 23.01 353 GLY D CA 1
ATOM 10726 C C . GLY D 1 354 ? 260.099 257.089 192.928 1.00 23.01 353 GLY D C 1
ATOM 10727 O O . GLY D 1 354 ? 260.070 257.302 194.143 1.00 23.01 353 GLY D O 1
ATOM 10728 N N . LEU D 1 355 ? 261.234 256.990 192.235 1.00 19.42 354 LEU D N 1
ATOM 10729 C CA . LEU D 1 355 ? 262.571 256.964 192.799 1.00 19.42 354 LEU D CA 1
ATOM 10730 C C . LEU D 1 355 ? 263.339 258.232 192.454 1.00 19.42 354 LEU D C 1
ATOM 10731 O O . LEU D 1 355 ? 263.333 258.663 191.297 1.00 19.42 354 LEU D O 1
ATOM 10736 N N . PRO D 1 356 ? 264.020 258.841 193.427 1.00 20.06 355 PRO D N 1
ATOM 10737 C CA . PRO D 1 356 ? 264.817 260.039 193.138 1.00 20.06 355 PRO D CA 1
ATOM 10738 C C . PRO D 1 356 ? 266.176 259.719 192.534 1.00 20.06 355 PRO D C 1
ATOM 10739 O O . PRO D 1 356 ? 266.479 258.560 192.236 1.00 20.06 355 PRO D O 1
ATOM 10743 N N . ASP D 1 357 ? 267.002 260.748 192.348 1.00 23.90 356 ASP D N 1
ATOM 10744 C CA . ASP D 1 357 ? 268.335 260.591 191.779 1.00 23.90 356 ASP D CA 1
ATOM 10745 C C . ASP D 1 357 ? 269.412 260.431 192.849 1.00 23.90 356 ASP D C 1
ATOM 10746 O O . ASP D 1 357 ? 270.254 259.534 192.752 1.00 23.90 356 ASP D O 1
ATOM 10751 N N . VAL D 1 358 ? 269.409 261.295 193.862 1.00 24.14 357 VAL D N 1
ATOM 10752 C CA . VAL D 1 358 ? 270.443 261.320 194.891 1.00 24.14 357 VAL D CA 1
ATOM 10753 C C . VAL D 1 358 ? 269.776 261.394 196.257 1.00 24.14 357 VAL D C 1
ATOM 10754 O O . VAL D 1 358 ? 268.746 262.057 196.419 1.00 24.14 357 VAL D O 1
ATOM 10758 N N . LEU D 1 359 ? 270.360 260.707 197.239 1.00 23.31 358 LEU D N 1
ATOM 10759 C CA . LEU D 1 359 ? 269.887 260.722 198.618 1.00 23.31 358 LEU D CA 1
ATOM 10760 C C . LEU D 1 359 ? 271.018 261.196 199.520 1.00 23.31 358 LEU D C 1
ATOM 10761 O O . LEU D 1 359 ? 272.109 260.618 199.506 1.00 23.31 358 LEU D O 1
ATOM 10766 N N . LEU D 1 360 ? 270.754 262.237 200.307 1.00 26.75 359 LEU D N 1
ATOM 10767 C CA . LEU D 1 360 ? 271.760 262.844 201.175 1.00 26.75 359 LEU D CA 1
ATOM 10768 C C . LEU D 1 360 ? 271.670 262.216 202.562 1.00 26.75 359 LEU D C 1
ATOM 10769 O O . LEU D 1 360 ? 270.668 262.387 203.264 1.00 26.75 359 LEU D O 1
ATOM 10774 N N . ALA D 1 361 ? 272.718 261.503 202.962 1.00 30.39 360 ALA D N 1
ATOM 10775 C CA . ALA D 1 361 ? 272.752 260.817 204.250 1.00 30.39 360 ALA D CA 1
ATOM 10776 C C . ALA D 1 361 ? 274.206 260.504 204.591 1.00 30.39 360 ALA D C 1
ATOM 10777 O O . ALA D 1 361 ? 275.131 260.936 203.896 1.00 30.39 360 ALA D O 1
ATOM 10779 N N . ASP D 1 362 ? 274.410 259.750 205.666 1.00 31.64 361 ASP D N 1
ATOM 10780 C CA . ASP D 1 362 ? 275.741 259.353 206.107 1.00 31.64 361 ASP D CA 1
ATOM 10781 C C . ASP D 1 362 ? 276.029 257.940 205.614 1.00 31.64 361 ASP D C 1
ATOM 10782 O O . ASP D 1 362 ? 275.424 256.976 206.095 1.00 31.64 361 ASP D O 1
ATOM 10787 N N . ARG D 1 363 ? 276.954 257.822 204.659 1.00 31.21 362 ARG D N 1
ATOM 10788 C CA . ARG D 1 363 ? 277.286 256.513 204.106 1.00 31.21 362 ARG D CA 1
ATOM 10789 C C . ARG D 1 363 ? 277.965 255.620 205.136 1.00 31.21 362 ARG D C 1
ATOM 10790 O O . ARG D 1 363 ? 277.800 254.395 205.096 1.00 31.21 362 ARG D O 1
ATOM 10798 N N . GLY D 1 364 ? 278.730 256.205 206.058 1.00 32.17 363 GLY D N 1
ATOM 10799 C CA . GLY D 1 364 ? 279.407 255.429 207.079 1.00 32.17 363 GLY D CA 1
ATOM 10800 C C . GLY D 1 364 ? 278.550 255.019 208.254 1.00 32.17 363 GLY D C 1
ATOM 10801 O O . GLY D 1 364 ? 278.981 254.184 209.053 1.00 32.17 363 GLY D O 1
ATOM 10802 N N . GLU D 1 365 ? 277.351 255.582 208.382 1.00 30.23 364 GLU D N 1
ATOM 10803 C CA . GLU D 1 365 ? 276.432 255.230 209.454 1.00 30.23 364 GLU D CA 1
ATOM 10804 C C . GLU D 1 365 ? 275.410 254.179 209.039 1.00 30.23 364 GLU D C 1
ATOM 10805 O O . GLU D 1 365 ? 274.662 253.692 209.892 1.00 30.23 364 GLU D O 1
ATOM 10807 N N . LEU D 1 366 ? 275.361 253.820 207.762 1.00 26.39 365 LEU D N 1
ATOM 10808 C CA . LEU D 1 366 ? 274.466 252.790 207.259 1.00 26.39 365 LEU D CA 1
ATOM 10809 C C . LEU D 1 366 ? 275.191 251.452 207.190 1.00 26.39 365 LEU D C 1
ATOM 10810 O O . LEU D 1 366 ? 276.420 251.381 207.241 1.00 26.39 365 LEU D O 1
ATOM 10815 N N . MET D 1 367 ? 274.409 250.382 207.074 1.00 21.87 366 MET D N 1
ATOM 10816 C CA . MET D 1 367 ? 274.992 249.064 206.887 1.00 21.87 366 MET D CA 1
ATOM 10817 C C . MET D 1 367 ? 275.534 248.916 205.467 1.00 21.87 366 MET D C 1
ATOM 10818 O O . MET D 1 367 ? 275.230 249.705 204.569 1.00 21.87 366 MET D O 1
ATOM 10823 N N . SER D 1 368 ? 276.356 247.883 205.273 1.00 22.12 367 SER D N 1
ATOM 10824 C CA . SER D 1 368 ? 277.001 247.686 203.978 1.00 22.12 367 SER D CA 1
ATOM 10825 C C . SER D 1 368 ? 276.021 247.154 202.939 1.00 22.12 367 SER D C 1
ATOM 10826 O O . SER D 1 368 ? 276.060 247.566 201.772 1.00 22.12 367 SER D O 1
ATOM 10829 N N . HIS D 1 369 ? 275.138 246.238 203.341 1.00 20.20 368 HIS D N 1
ATOM 10830 C CA . HIS D 1 369 ? 274.173 245.677 202.400 1.00 20.20 368 HIS D CA 1
ATOM 10831 C C . HIS D 1 369 ? 273.172 246.730 201.938 1.00 20.20 368 HIS D C 1
ATOM 10832 O O . HIS D 1 369 ? 272.736 246.715 200.781 1.00 20.20 368 HIS D O 1
ATOM 10839 N N . GLN D 1 370 ? 272.806 247.658 202.825 1.00 19.10 369 GLN D N 1
ATOM 10840 C CA . GLN D 1 370 ? 271.905 248.738 202.442 1.00 19.10 369 GLN D CA 1
ATOM 10841 C C . GLN D 1 370 ? 272.524 249.605 201.351 1.00 19.10 369 GLN D C 1
ATOM 10842 O O . GLN D 1 370 ? 271.875 249.919 200.345 1.00 19.10 369 GLN D O 1
ATOM 10848 N N . VAL D 1 371 ? 273.791 249.985 201.529 1.00 19.60 370 VAL D N 1
ATOM 10849 C CA . VAL D 1 371 ? 274.477 250.808 200.537 1.00 19.60 370 VAL D CA 1
ATOM 10850 C C . VAL D 1 371 ? 274.631 250.047 199.228 1.00 19.60 370 VAL D C 1
ATOM 10851 O O . VAL D 1 371 ? 274.433 250.605 198.140 1.00 19.60 370 VAL D O 1
ATOM 10855 N N . GLU D 1 372 ? 274.995 248.765 199.310 1.00 20.94 371 GLU D N 1
ATOM 10856 C CA . GLU D 1 372 ? 275.142 247.954 198.106 1.00 20.94 371 GLU D CA 1
ATOM 10857 C C . GLU D 1 372 ? 273.840 247.900 197.315 1.00 20.94 371 GLU D C 1
ATOM 10858 O O . GLU D 1 372 ? 273.828 248.130 196.098 1.00 20.94 371 GLU D O 1
ATOM 10864 N N . ALA D 1 373 ? 272.726 247.616 197.995 1.00 18.99 372 ALA D N 1
ATOM 10865 C CA . ALA D 1 373 ? 271.438 247.542 197.313 1.00 18.99 372 ALA D CA 1
ATOM 10866 C C . ALA D 1 373 ? 271.038 248.888 196.722 1.00 18.99 372 ALA D C 1
ATOM 10867 O O . ALA D 1 373 ? 270.533 248.953 195.596 1.00 18.99 372 ALA D O 1
ATOM 10869 N N . LEU D 1 374 ? 271.250 249.977 197.466 1.00 19.28 373 LEU D N 1
ATOM 10870 C CA . LEU D 1 374 ? 270.879 251.293 196.957 1.00 19.28 373 LEU D CA 1
ATOM 10871 C C . LEU D 1 374 ? 271.688 251.665 195.720 1.00 19.28 373 LEU D C 1
ATOM 10872 O O . LEU D 1 374 ? 271.145 252.225 194.762 1.00 19.28 373 LEU D O 1
ATOM 10877 N N . VAL D 1 375 ? 272.985 251.359 195.717 1.00 19.90 374 VAL D N 1
ATOM 10878 C CA . VAL D 1 375 ? 273.855 251.844 194.650 1.00 19.90 374 VAL D CA 1
ATOM 10879 C C . VAL D 1 375 ? 273.753 250.963 193.409 1.00 19.90 374 VAL D C 1
ATOM 10880 O O . VAL D 1 375 ? 273.571 251.463 192.294 1.00 19.90 374 VAL D O 1
ATOM 10884 N N . SER D 1 376 ? 273.860 249.644 193.571 1.00 19.55 375 SER D N 1
ATOM 10885 C CA . SER D 1 376 ? 273.984 248.784 192.399 1.00 19.55 375 SER D CA 1
ATOM 10886 C C . SER D 1 376 ? 272.646 248.294 191.857 1.00 19.55 375 SER D C 1
ATOM 10887 O O . SER D 1 376 ? 272.480 248.185 190.639 1.00 19.55 375 SER D O 1
ATOM 10890 N N . SER D 1 377 ? 271.688 247.993 192.729 1.00 19.23 376 SER D N 1
ATOM 10891 C CA . SER D 1 377 ? 270.456 247.346 192.296 1.00 19.23 376 SER D CA 1
ATOM 10892 C C . SER D 1 377 ? 269.350 248.331 191.937 1.00 19.23 376 SER D C 1
ATOM 10893 O O . SER D 1 377 ? 268.480 248.003 191.123 1.00 19.23 376 SER D O 1
ATOM 10896 N N . PHE D 1 378 ? 269.358 249.528 192.521 1.00 17.99 377 PHE D N 1
ATOM 10897 C CA . PHE D 1 378 ? 268.343 250.531 192.244 1.00 17.99 377 PHE D CA 1
ATOM 10898 C C . PHE D 1 378 ? 268.908 251.831 191.696 1.00 17.99 377 PHE D C 1
ATOM 10899 O O . PHE D 1 378 ? 268.126 252.701 191.296 1.00 17.99 377 PHE D O 1
ATOM 10907 N N . ASN D 1 379 ? 270.232 251.987 191.666 1.00 19.23 378 ASN D N 1
ATOM 10908 C CA . ASN D 1 379 ? 270.907 253.135 191.059 1.00 19.23 378 ASN D CA 1
ATOM 10909 C C . ASN D 1 379 ? 270.479 254.453 191.711 1.00 19.23 378 ASN D C 1
ATOM 10910 O O . ASN D 1 379 ? 269.970 255.368 191.063 1.00 19.23 378 ASN D O 1
ATOM 10915 N N . VAL D 1 380 ? 270.706 254.534 193.019 1.00 20.68 379 VAL D N 1
ATOM 10916 C CA . VAL D 1 380 ? 270.534 255.762 193.785 1.00 20.68 379 VAL D CA 1
ATOM 10917 C C . VAL D 1 380 ? 271.887 256.135 194.373 1.00 20.68 379 VAL D C 1
ATOM 10918 O O . VAL D 1 380 ? 272.509 255.328 195.071 1.00 20.68 379 VAL D O 1
ATOM 10922 N N . ARG D 1 381 ? 272.342 257.351 194.090 1.00 24.05 380 ARG D N 1
ATOM 10923 C CA . ARG D 1 381 ? 273.633 257.817 194.573 1.00 24.05 380 ARG D CA 1
ATOM 10924 C C . ARG D 1 381 ? 273.502 258.389 195.978 1.00 24.05 380 ARG D C 1
ATOM 10925 O O . ARG D 1 381 ? 272.585 259.161 196.265 1.00 24.05 380 ARG D O 1
ATOM 10933 N N . VAL D 1 382 ? 274.432 258.008 196.849 1.00 26.40 381 VAL D N 1
ATOM 10934 C CA . VAL D 1 382 ? 274.432 258.416 198.249 1.00 26.40 381 VAL D CA 1
ATOM 10935 C C . VAL D 1 382 ? 275.564 259.414 198.446 1.00 26.40 381 VAL D C 1
ATOM 10936 O O . VAL D 1 382 ? 276.732 259.097 198.188 1.00 26.40 381 VAL D O 1
ATOM 10940 N N . GLU D 1 383 ? 275.222 260.616 198.909 1.00 30.61 382 GLU D N 1
ATOM 10941 C CA . GLU D 1 383 ? 276.206 261.678 199.072 1.00 30.61 382 GLU D CA 1
ATOM 10942 C C . GLU D 1 383 ? 276.176 262.248 200.485 1.00 30.61 382 GLU D C 1
ATOM 10943 O O . GLU D 1 383 ? 275.502 261.703 201.362 1.00 30.61 382 GLU D O 1
ATOM 10949 N N . SER D 1 384 ? 276.901 263.341 200.715 1.00 35.64 383 SER D N 1
ATOM 10950 C CA . SER D 1 384 ? 277.028 263.905 202.052 1.00 35.64 383 SER D CA 1
ATOM 10951 C C . SER D 1 384 ? 275.874 264.849 202.364 1.00 35.64 383 SER D C 1
ATOM 10952 O O . SER D 1 384 ? 275.481 265.673 201.533 1.00 35.64 383 SER D O 1
ATOM 10955 N N . ALA D 1 385 ? 275.338 264.729 203.580 1.00 38.84 384 ALA D N 1
ATOM 10956 C CA . ALA D 1 385 ? 274.188 265.505 204.010 1.00 38.84 384 ALA D CA 1
ATOM 10957 C C . ALA D 1 385 ? 274.584 266.941 204.354 1.00 38.84 384 ALA D C 1
ATOM 10958 O O . ALA D 1 385 ? 275.678 267.187 204.867 1.00 38.84 384 ALA D O 1
ATOM 10960 N N . PRO D 1 386 ? 273.707 267.902 204.080 1.00 42.47 385 PRO D N 1
ATOM 10961 C CA . PRO D 1 386 ? 273.964 269.284 204.481 1.00 42.47 385 PRO D CA 1
ATOM 10962 C C . PRO D 1 386 ? 273.431 269.546 205.879 1.00 42.47 385 PRO D C 1
ATOM 10963 O O . PRO D 1 386 ? 272.756 268.682 206.461 1.00 42.47 385 PRO D O 1
ATOM 10967 N N . PRO D 1 387 ? 273.721 270.712 206.461 1.00 44.48 386 PRO D N 1
ATOM 10968 C CA . PRO D 1 387 ? 273.154 271.034 207.777 1.00 44.48 386 PRO D CA 1
ATOM 10969 C C . PRO D 1 387 ? 271.635 271.104 207.735 1.00 44.48 386 PRO D C 1
ATOM 10970 O O . PRO D 1 387 ? 271.032 271.475 206.726 1.00 44.48 386 PRO D O 1
ATOM 10974 N N . ARG D 1 388 ? 271.018 270.742 208.856 1.00 43.16 387 ARG D N 1
ATOM 10975 C CA . ARG D 1 388 ? 269.572 270.634 208.953 1.00 43.16 387 ARG D CA 1
ATOM 10976 C C . ARG D 1 388 ? 268.941 271.964 209.361 1.00 43.16 387 ARG D C 1
ATOM 10977 O O . ARG D 1 388 ? 269.620 272.925 209.726 1.00 43.16 387 ARG D O 1
ATOM 10985 N N . ARG D 1 389 ? 267.612 272.003 209.290 1.00 41.03 388 ARG D N 1
ATOM 10986 C CA . ARG D 1 389 ? 266.805 273.118 209.763 1.00 41.03 388 ARG D CA 1
ATOM 10987 C C . ARG D 1 389 ? 265.653 272.567 210.595 1.00 41.03 388 ARG D C 1
ATOM 10988 O O . ARG D 1 389 ? 265.464 271.353 210.708 1.00 41.03 388 ARG D O 1
ATOM 10996 N N . GLY D 1 390 ? 264.873 273.470 211.180 1.00 41.51 389 GLY D N 1
ATOM 10997 C CA . GLY D 1 390 ? 263.735 273.062 211.979 1.00 41.51 389 GLY D CA 1
ATOM 10998 C C . GLY D 1 390 ? 262.513 272.734 211.148 1.00 41.51 389 GLY D C 1
ATOM 10999 O O . GLY D 1 390 ? 261.509 273.450 211.203 1.00 41.51 389 GLY D O 1
ATOM 11000 N N . ASP D 1 391 ? 262.584 271.651 210.374 1.00 39.55 390 ASP D N 1
ATOM 11001 C CA . ASP D 1 391 ? 261.474 271.242 209.519 1.00 39.55 390 ASP D CA 1
ATOM 11002 C C . ASP D 1 391 ? 260.494 270.346 210.271 1.00 39.55 390 ASP D C 1
ATOM 11003 O O . ASP D 1 391 ? 259.317 270.689 210.424 1.00 39.55 390 ASP D O 1
ATOM 11008 N N . ALA D 1 392 ? 260.971 269.195 210.748 1.00 38.30 391 ALA D N 1
ATOM 11009 C CA . ALA D 1 392 ? 260.130 268.331 211.568 1.00 38.30 391 ALA D CA 1
ATOM 11010 C C . ALA D 1 392 ? 259.758 269.018 212.874 1.00 38.30 391 ALA D C 1
ATOM 11011 O O . ALA D 1 392 ? 258.616 268.913 213.341 1.00 38.30 391 ALA D O 1
ATOM 11013 N N . LYS D 1 393 ? 260.716 269.724 213.479 1.00 42.35 392 LYS D N 1
ATOM 11014 C CA . LYS D 1 393 ? 260.426 270.519 214.666 1.00 42.35 392 LYS D CA 1
ATOM 11015 C C . LYS D 1 393 ? 259.313 271.519 214.384 1.00 42.35 392 LYS D C 1
ATOM 11016 O O . LYS D 1 393 ? 258.340 271.609 215.139 1.00 42.35 392 LYS D O 1
ATOM 11022 N N . GLY D 1 394 ? 259.425 272.254 213.276 1.00 42.20 393 GLY D N 1
ATOM 11023 C CA . GLY D 1 394 ? 258.381 273.196 212.909 1.00 42.20 393 GLY D CA 1
ATOM 11024 C C . GLY D 1 394 ? 257.039 272.536 212.670 1.00 42.20 393 GLY D C 1
ATOM 11025 O O . GLY D 1 394 ? 255.994 273.134 212.934 1.00 42.20 393 GLY D O 1
ATOM 11026 N N . ILE D 1 395 ? 257.045 271.305 212.156 1.00 40.38 394 ILE D N 1
ATOM 11027 C CA . ILE D 1 395 ? 255.800 270.555 212.013 1.00 40.38 394 ILE D CA 1
ATOM 11028 C C . ILE D 1 395 ? 255.192 270.255 213.378 1.00 40.38 394 ILE D C 1
ATOM 11029 O O . ILE D 1 395 ? 253.978 270.386 213.574 1.00 40.38 394 ILE D O 1
ATOM 11034 N N . VAL D 1 396 ? 256.019 269.859 214.342 1.00 42.84 395 VAL D N 1
ATOM 11035 C CA . VAL D 1 396 ? 255.514 269.353 215.617 1.00 42.84 395 VAL D CA 1
ATOM 11036 C C . VAL D 1 396 ? 255.242 270.476 216.612 1.00 42.84 395 VAL D C 1
ATOM 11037 O O . VAL D 1 396 ? 254.215 270.472 217.295 1.00 42.84 395 VAL D O 1
ATOM 11041 N N . GLU D 1 397 ? 256.138 271.463 216.717 1.00 44.77 396 GLU D N 1
ATOM 11042 C CA . GLU D 1 397 ? 256.047 272.431 217.811 1.00 44.77 396 GLU D CA 1
ATOM 11043 C C . GLU D 1 397 ? 254.828 273.340 217.717 1.00 44.77 396 GLU D C 1
ATOM 11044 O O . GLU D 1 397 ? 254.654 274.192 218.595 1.00 44.77 396 GLU D O 1
ATOM 11050 N N . SER D 1 398 ? 253.981 273.180 216.699 1.00 44.79 397 SER D N 1
ATOM 11051 C CA . SER D 1 398 ? 252.789 274.015 216.595 1.00 44.79 397 SER D CA 1
ATOM 11052 C C . SER D 1 398 ? 251.854 273.797 217.779 1.00 44.79 397 SER D C 1
ATOM 11053 O O . SER D 1 398 ? 251.323 274.760 218.344 1.00 44.79 397 SER D O 1
ATOM 11056 N N . THR D 1 399 ? 251.642 272.536 218.175 1.00 44.41 398 THR D N 1
ATOM 11057 C CA . THR D 1 399 ? 250.733 272.212 219.270 1.00 44.41 398 THR D CA 1
ATOM 11058 C C . THR D 1 399 ? 251.324 271.189 220.234 1.00 44.41 398 THR D C 1
ATOM 11059 O O . THR D 1 399 ? 250.571 270.462 220.888 1.00 44.41 398 THR D O 1
ATOM 11063 N N . PHE D 1 400 ? 252.648 271.118 220.345 1.00 45.34 399 PHE D N 1
ATOM 11064 C CA . PHE D 1 400 ? 253.296 270.175 221.247 1.00 45.34 399 PHE D CA 1
ATOM 11065 C C . PHE D 1 400 ? 254.595 270.790 221.751 1.00 45.34 399 PHE D C 1
ATOM 11066 O O . PHE D 1 400 ? 254.925 271.938 221.444 1.00 45.34 399 PHE D O 1
ATOM 11074 N N . ARG D 1 401 ? 255.336 270.008 222.531 1.00 47.38 400 ARG D N 1
ATOM 11075 C CA . ARG D 1 401 ? 256.628 270.413 223.065 1.00 47.38 400 ARG D CA 1
ATOM 11076 C C . ARG D 1 401 ? 257.723 269.558 222.445 1.00 47.38 400 ARG D C 1
ATOM 11077 O O . ARG D 1 401 ? 257.550 268.350 222.259 1.00 47.38 400 ARG D O 1
ATOM 11085 N N . THR D 1 402 ? 258.852 270.188 222.130 1.00 45.48 401 THR D N 1
ATOM 11086 C CA . THR D 1 402 ? 259.920 269.542 221.382 1.00 45.48 401 THR D CA 1
ATOM 11087 C C . THR D 1 402 ? 261.238 269.648 222.136 1.00 45.48 401 THR D C 1
ATOM 11088 O O . THR D 1 402 ? 261.556 270.695 222.707 1.00 45.48 401 THR D O 1
ATOM 11092 N N . LEU D 1 403 ? 261.995 268.553 222.138 1.00 47.20 402 LEU D N 1
ATOM 11093 C CA . LEU D 1 403 ? 263.372 268.535 222.606 1.00 47.20 402 LEU D CA 1
ATOM 11094 C C . LEU D 1 403 ? 264.259 267.993 221.493 1.00 47.20 402 LEU D C 1
ATOM 11095 O O . LEU D 1 403 ? 263.826 267.167 220.683 1.00 47.20 402 LEU D O 1
ATOM 11100 N N . GLN D 1 404 ? 265.501 268.470 221.456 1.00 46.48 403 GLN D N 1
ATOM 11101 C CA . GLN D 1 404 ? 266.379 268.188 220.328 1.00 46.48 403 GLN D CA 1
ATOM 11102 C C . GLN D 1 404 ? 266.658 266.695 220.200 1.00 46.48 403 GLN D C 1
ATOM 11103 O O . GLN D 1 404 ? 266.773 265.976 221.197 1.00 46.48 403 GLN D O 1
ATOM 11109 N N . ALA D 1 405 ? 266.758 266.230 218.956 1.00 42.08 404 ALA D N 1
ATOM 11110 C CA . ALA D 1 405 ? 267.025 264.834 218.641 1.00 42.08 404 ALA D CA 1
ATOM 11111 C C . ALA D 1 405 ? 268.300 264.744 217.816 1.00 42.08 404 ALA D C 1
ATOM 11112 O O . ALA D 1 405 ? 268.477 265.501 216.857 1.00 42.08 404 ALA D O 1
ATOM 11114 N N . GLU D 1 406 ? 269.180 263.816 218.185 1.00 40.27 405 GLU D N 1
ATOM 11115 C CA . GLU D 1 406 ? 270.465 263.652 217.520 1.00 40.27 405 GLU D CA 1
ATOM 11116 C C . GLU D 1 406 ? 270.612 262.217 217.036 1.00 40.27 405 GLU D C 1
ATOM 11117 O O . GLU D 1 406 ? 270.389 261.274 217.802 1.00 40.27 405 GLU D O 1
ATOM 11123 N N . PHE D 1 407 ? 270.986 262.058 215.769 1.00 35.36 406 PHE D N 1
ATOM 11124 C CA . PHE D 1 407 ? 271.236 260.734 215.216 1.00 35.36 406 PHE D CA 1
ATOM 11125 C C . PHE D 1 407 ? 272.503 260.143 215.819 1.00 35.36 406 PHE D C 1
ATOM 11126 O O . PHE D 1 407 ? 273.530 260.821 215.917 1.00 35.36 406 PHE D O 1
ATOM 11134 N N . LYS D 1 408 ? 272.436 258.875 216.216 1.00 35.21 407 LYS D N 1
ATOM 11135 C CA . LYS D 1 408 ? 273.631 258.130 216.587 1.00 35.21 407 LYS D CA 1
ATOM 11136 C C . LYS D 1 408 ? 273.379 256.651 216.320 1.00 35.21 407 LYS D C 1
ATOM 11137 O O . LYS D 1 408 ? 272.298 256.255 215.877 1.00 35.21 407 LYS D O 1
ATOM 11143 N N . SER D 1 409 ? 274.395 255.835 216.597 1.00 32.08 408 SER D N 1
ATOM 11144 C CA . SER D 1 409 ? 274.523 254.522 215.979 1.00 32.08 408 SER D CA 1
ATOM 11145 C C . SER D 1 409 ? 273.364 253.592 216.334 1.00 32.08 408 SER D C 1
ATOM 11146 O O . SER D 1 409 ? 272.614 253.809 217.289 1.00 32.08 408 SER D O 1
ATOM 11149 N N . PHE D 1 410 ? 273.232 252.540 215.527 1.00 27.35 409 PHE D N 1
ATOM 11150 C CA . PHE D 1 410 ? 272.222 251.510 215.726 1.00 27.35 409 PHE D CA 1
ATOM 11151 C C . PHE D 1 410 ? 272.712 250.516 216.770 1.00 27.35 409 PHE D C 1
ATOM 11152 O O . PHE D 1 410 ? 273.843 250.028 216.688 1.00 27.35 409 PHE D O 1
ATOM 11160 N N . ALA D 1 411 ? 271.865 250.215 217.752 1.00 29.97 410 ALA D N 1
ATOM 11161 C CA . ALA D 1 411 ? 272.236 249.359 218.880 1.00 29.97 410 ALA D CA 1
ATOM 11162 C C . ALA D 1 411 ? 271.197 248.263 219.072 1.00 29.97 410 ALA D C 1
ATOM 11163 O O . ALA D 1 411 ? 270.363 248.335 219.984 1.00 29.97 410 ALA D O 1
ATOM 11165 N N . PRO D 1 412 ? 271.219 247.232 218.235 1.00 29.52 411 PRO D N 1
ATOM 11166 C CA . PRO D 1 412 ? 270.354 246.072 218.461 1.00 29.52 411 PRO D CA 1
ATOM 11167 C C . PRO D 1 412 ? 270.902 245.187 219.574 1.00 29.52 411 PRO D C 1
ATOM 11168 O O . PRO D 1 412 ? 272.053 245.303 219.997 1.00 29.52 411 PRO D O 1
ATOM 11172 N N . GLY D 1 413 ? 270.045 244.290 220.049 1.00 33.91 412 GLY D N 1
ATOM 11173 C CA . GLY D 1 413 ? 270.467 243.304 221.021 1.00 33.91 412 GLY D CA 1
ATOM 11174 C C . GLY D 1 413 ? 270.261 243.722 222.460 1.00 33.91 412 GLY D C 1
ATOM 11175 O O . GLY D 1 413 ? 269.407 244.562 222.758 1.00 33.91 412 GLY D O 1
ATOM 11176 N N . ILE D 1 414 ? 271.043 243.141 223.362 1.00 40.53 413 ILE D N 1
ATOM 11177 C CA . ILE D 1 414 ? 270.907 243.394 224.791 1.00 40.53 413 ILE D CA 1
ATOM 11178 C C . ILE D 1 414 ? 271.875 244.500 225.196 1.00 40.53 413 ILE D C 1
ATOM 11179 O O . ILE D 1 414 ? 273.037 244.516 224.769 1.00 40.53 413 ILE D O 1
ATOM 11184 N N . VAL D 1 415 ? 271.383 245.452 225.983 1.00 42.01 414 VAL D N 1
ATOM 11185 C CA . VAL D 1 415 ? 272.201 246.565 226.450 1.00 42.01 414 VAL D CA 1
ATOM 11186 C C . VAL D 1 415 ? 271.915 246.842 227.921 1.00 42.01 414 VAL D C 1
ATOM 11187 O O . VAL D 1 415 ? 270.792 246.660 228.390 1.00 42.01 414 VAL D O 1
ATOM 11191 N N . ALA D 1 432 ? 248.602 261.690 228.898 1.00 50.71 431 ALA D N 1
ATOM 11192 C CA . ALA D 1 432 ? 248.834 260.265 228.695 1.00 50.71 431 ALA D CA 1
ATOM 11193 C C . ALA D 1 432 ? 247.542 259.553 228.311 1.00 50.71 431 ALA D C 1
ATOM 11194 O O . ALA D 1 432 ? 247.393 258.352 228.536 1.00 50.71 431 ALA D O 1
ATOM 11196 N N . SER D 1 433 ? 246.607 260.303 227.730 1.00 49.01 432 SER D N 1
ATOM 11197 C CA . SER D 1 433 ? 245.321 259.765 227.313 1.00 49.01 432 SER D CA 1
ATOM 11198 C C . SER D 1 433 ? 245.132 259.770 225.803 1.00 49.01 432 SER D C 1
ATOM 11199 O O . SER D 1 433 ? 244.065 259.369 225.326 1.00 49.01 432 SER D O 1
ATOM 11202 N N . LEU D 1 434 ? 246.129 260.212 225.042 1.00 47.33 433 LEU D N 1
ATOM 11203 C CA . LEU D 1 434 ? 246.021 260.291 223.592 1.00 47.33 433 LEU D CA 1
ATOM 11204 C C . LEU D 1 434 ? 246.506 258.998 222.950 1.00 47.33 433 LEU D C 1
ATOM 11205 O O . LEU D 1 434 ? 247.494 258.403 223.389 1.00 47.33 433 LEU D O 1
ATOM 11210 N N . SER D 1 435 ? 245.802 258.569 221.909 1.00 45.73 434 SER D N 1
ATOM 11211 C CA . SER D 1 435 ? 246.156 257.362 221.180 1.00 45.73 434 SER D CA 1
ATOM 11212 C C . SER D 1 435 ? 247.011 257.698 219.961 1.00 45.73 434 SER D C 1
ATOM 11213 O O . SER D 1 435 ? 247.101 258.849 219.528 1.00 45.73 434 SER D O 1
ATOM 11215 N N . VAL D 1 436 ? 247.650 256.663 219.411 1.00 43.77 435 VAL D N 1
ATOM 11216 C CA . VAL D 1 436 ? 248.514 256.849 218.251 1.00 43.77 435 VAL D CA 1
ATOM 11217 C C . VAL D 1 436 ? 247.699 257.210 217.014 1.00 43.77 435 VAL D C 1
ATOM 11218 O O . VAL D 1 436 ? 248.181 257.932 216.134 1.00 43.77 435 VAL D O 1
ATOM 11222 N N . PHE D 1 437 ? 246.463 256.716 216.921 1.00 43.98 436 PHE D N 1
ATOM 11223 C CA . PHE D 1 437 ? 245.630 256.984 215.751 1.00 43.98 436 PHE D CA 1
ATOM 11224 C C . PHE D 1 437 ? 245.359 258.478 215.596 1.00 43.98 436 PHE D C 1
ATOM 11225 O O . PHE D 1 437 ? 245.484 259.036 214.498 1.00 43.98 436 PHE D O 1
ATOM 11233 N N . GLU D 1 438 ? 245.001 259.147 216.694 1.00 40.08 437 GLU D N 1
ATOM 11234 C CA . GLU D 1 438 ? 244.726 260.579 216.629 1.00 40.08 437 GLU D CA 1
ATOM 11235 C C . GLU D 1 438 ? 245.994 261.375 216.345 1.00 40.08 437 GLU D C 1
ATOM 11236 O O . GLU D 1 438 ? 245.960 262.367 215.607 1.00 40.08 437 GLU D O 1
ATOM 11238 N N . PHE D 1 439 ? 247.122 260.956 216.925 1.00 39.28 438 PHE D N 1
ATOM 11239 C CA . PHE D 1 439 ? 248.391 261.617 216.641 1.00 39.28 438 PHE D CA 1
ATOM 11240 C C . PHE D 1 439 ? 248.737 261.519 215.161 1.00 39.28 438 PHE D C 1
ATOM 11241 O O . PHE D 1 439 ? 249.154 262.507 214.544 1.00 39.28 438 PHE D O 1
ATOM 11249 N N . THR D 1 440 ? 248.549 260.337 214.570 1.00 38.16 439 THR D N 1
ATOM 11250 C CA . THR D 1 440 ? 248.822 260.164 213.148 1.00 38.16 439 THR D CA 1
ATOM 11251 C C . THR D 1 440 ? 247.876 260.998 212.296 1.00 38.16 439 THR D C 1
ATOM 11252 O O . THR D 1 440 ? 248.291 261.573 211.284 1.00 38.16 439 THR D O 1
ATOM 11256 N N . GLN D 1 441 ? 246.599 261.071 212.682 1.00 36.54 440 GLN D N 1
ATOM 11257 C CA . GLN D 1 441 ? 245.652 261.890 211.928 1.00 36.54 440 GLN D CA 1
ATOM 11258 C C . GLN D 1 441 ? 246.046 263.362 211.962 1.00 36.54 440 GLN D C 1
ATOM 11259 O O . GLN D 1 441 ? 246.013 264.047 210.930 1.00 36.54 440 GLN D O 1
ATOM 11261 N N . ILE D 1 442 ? 246.436 263.861 213.137 1.00 36.90 441 ILE D N 1
ATOM 11262 C CA . ILE D 1 442 ? 246.867 265.252 213.255 1.00 36.90 441 ILE D CA 1
ATOM 11263 C C . ILE D 1 442 ? 248.116 265.500 212.419 1.00 36.90 441 ILE D C 1
ATOM 11264 O O . ILE D 1 442 ? 248.226 266.520 211.726 1.00 36.90 441 ILE D O 1
ATOM 11269 N N . ILE D 1 443 ? 249.077 264.572 212.472 1.00 35.47 442 ILE D N 1
ATOM 11270 C CA . ILE D 1 443 ? 250.312 264.721 211.707 1.00 35.47 442 ILE D CA 1
ATOM 11271 C C . ILE D 1 443 ? 250.017 264.767 210.213 1.00 35.47 442 ILE D C 1
ATOM 11272 O O . ILE D 1 443 ? 250.555 265.611 209.484 1.00 35.47 442 ILE D O 1
ATOM 11277 N N . LEU D 1 444 ? 249.152 263.869 209.736 1.00 33.46 443 LEU D N 1
ATOM 11278 C CA . LEU D 1 444 ? 248.823 263.831 208.315 1.00 33.46 443 LEU D CA 1
ATOM 11279 C C . LEU D 1 444 ? 248.121 265.107 207.870 1.00 33.46 443 LEU D C 1
ATOM 11280 O O . LEU D 1 444 ? 248.436 265.658 206.806 1.00 33.46 443 LEU D O 1
ATOM 11285 N N . ARG D 1 445 ? 247.166 265.594 208.668 1.00 37.42 444 ARG D N 1
ATOM 11286 C CA . ARG D 1 445 ? 246.462 266.815 208.288 1.00 37.42 444 ARG D CA 1
ATOM 11287 C C . ARG D 1 445 ? 247.398 268.018 208.288 1.00 37.42 444 ARG D C 1
ATOM 11288 O O . ARG D 1 445 ? 247.309 268.877 207.402 1.00 37.42 444 ARG D O 1
ATOM 11296 N N . THR D 1 446 ? 248.312 268.092 209.260 1.00 34.66 445 THR D N 1
ATOM 11297 C CA . THR D 1 446 ? 249.286 269.181 209.269 1.00 34.66 445 THR D CA 1
ATOM 11298 C C . THR D 1 446 ? 250.195 269.121 208.048 1.00 34.66 445 THR D C 1
ATOM 11299 O O . THR D 1 446 ? 250.488 270.155 207.432 1.00 34.66 445 THR D O 1
ATOM 11303 N N . ILE D 1 447 ? 250.655 267.920 207.685 1.00 32.99 446 ILE D N 1
ATOM 11304 C CA . ILE D 1 447 ? 251.523 267.774 206.518 1.00 32.99 446 ILE D CA 1
ATOM 11305 C C . ILE D 1 447 ? 250.797 268.230 205.260 1.00 32.99 446 ILE D C 1
ATOM 11306 O O . ILE D 1 447 ? 251.349 268.969 204.436 1.00 32.99 446 ILE D O 1
ATOM 11311 N N . LEU D 1 448 ? 249.545 267.796 205.095 1.00 33.57 447 LEU D N 1
ATOM 11312 C CA . LEU D 1 448 ? 248.783 268.172 203.907 1.00 33.57 447 LEU D CA 1
ATOM 11313 C C . LEU D 1 448 ? 248.536 269.675 203.855 1.00 33.57 447 LEU D C 1
ATOM 11314 O O . LEU D 1 448 ? 248.634 270.291 202.785 1.00 33.57 447 LEU D O 1
ATOM 11319 N N . PHE D 1 449 ? 248.220 270.286 205.000 1.00 35.81 448 PHE D N 1
ATOM 11320 C CA . PHE D 1 449 ? 248.010 271.729 205.027 1.00 35.81 448 PHE D CA 1
ATOM 11321 C C . PHE D 1 449 ? 249.276 272.479 204.638 1.00 35.81 448 PHE D C 1
ATOM 11322 O O . PHE D 1 449 ? 249.234 273.413 203.829 1.00 35.81 448 PHE D O 1
ATOM 11330 N N . ARG D 1 450 ? 250.418 272.088 205.208 1.00 36.10 449 ARG D N 1
ATOM 11331 C CA . ARG D 1 450 ? 251.659 272.789 204.894 1.00 36.10 449 ARG D CA 1
ATOM 11332 C C . ARG D 1 450 ? 252.053 272.593 203.435 1.00 36.10 449 ARG D C 1
ATOM 11333 O O . ARG D 1 450 ? 252.546 273.523 202.788 1.00 36.10 449 ARG D O 1
ATOM 11341 N N . ASN D 1 451 ? 251.849 271.386 202.901 1.00 33.10 450 ASN D N 1
ATOM 11342 C CA . ASN D 1 451 ? 252.205 271.127 201.512 1.00 33.10 450 ASN D CA 1
ATOM 11343 C C . ASN D 1 451 ? 251.340 271.931 200.549 1.00 33.10 450 ASN D C 1
ATOM 11344 O O . ASN D 1 451 ? 251.860 272.572 199.631 1.00 33.10 450 ASN D O 1
ATOM 11349 N N . ASN D 1 452 ? 250.020 271.925 200.748 1.00 35.33 451 ASN D N 1
ATOM 11350 C CA . ASN D 1 452 ? 249.121 272.389 199.698 1.00 35.33 451 ASN D CA 1
ATOM 11351 C C . ASN D 1 452 ? 248.757 273.867 199.786 1.00 35.33 451 ASN D C 1
ATOM 11352 O O . ASN D 1 452 ? 248.540 274.496 198.744 1.00 35.33 451 ASN D O 1
ATOM 11357 N N . HIS D 1 453 ? 248.682 274.449 200.981 1.00 37.15 452 HIS D N 1
ATOM 11358 C CA . HIS D 1 453 ? 248.108 275.782 201.124 1.00 37.15 452 HIS D CA 1
ATOM 11359 C C . HIS D 1 453 ? 249.057 276.837 201.673 1.00 37.15 452 HIS D C 1
ATOM 11360 O O . HIS D 1 453 ? 248.894 278.011 201.338 1.00 37.15 452 HIS D O 1
ATOM 11367 N N . LEU D 1 454 ? 250.033 276.468 202.497 1.00 38.72 453 LEU D N 1
ATOM 11368 C CA . LEU D 1 454 ? 250.880 277.467 203.133 1.00 38.72 453 LEU D CA 1
ATOM 11369 C C . LEU D 1 454 ? 251.851 278.075 202.126 1.00 38.72 453 LEU D C 1
ATOM 11370 O O . LEU D 1 454 ? 252.216 277.452 201.126 1.00 38.72 453 LEU D O 1
ATOM 11375 N N . VAL D 1 455 ? 252.267 279.310 202.399 1.00 40.63 454 VAL D N 1
ATOM 11376 C CA . VAL D 1 455 ? 253.124 280.084 201.508 1.00 40.63 454 VAL D CA 1
ATOM 11377 C C . VAL D 1 455 ? 254.435 280.375 202.224 1.00 40.63 454 VAL D C 1
ATOM 11378 O O . VAL D 1 455 ? 254.432 280.869 203.357 1.00 40.63 454 VAL D O 1
ATOM 11382 N N . MET D 1 456 ? 255.550 280.072 201.564 1.00 44.77 455 MET D N 1
ATOM 11383 C CA . MET D 1 456 ? 256.859 280.374 202.119 1.00 44.77 455 MET D CA 1
ATOM 11384 C C . MET D 1 456 ? 257.185 281.854 201.944 1.00 44.77 455 MET D C 1
ATOM 11385 O O . MET D 1 456 ? 256.633 282.543 201.083 1.00 44.77 455 MET D O 1
ATOM 11390 N N . ASP D 1 457 ? 258.102 282.341 202.778 1.00 48.27 456 ASP D N 1
ATOM 11391 C CA . ASP D 1 457 ? 258.498 283.744 202.759 1.00 48.27 456 ASP D CA 1
ATOM 11392 C C . ASP D 1 457 ? 259.962 283.941 202.401 1.00 48.27 456 ASP D C 1
ATOM 11393 O O . ASP D 1 457 ? 260.280 284.786 201.555 1.00 48.27 456 ASP D O 1
ATOM 11398 N N . LYS D 1 458 ? 260.868 283.185 203.020 1.00 48.24 457 LYS D N 1
ATOM 11399 C CA . LYS D 1 458 ? 262.298 283.320 202.782 1.00 48.24 457 LYS D CA 1
ATOM 11400 C C . LYS D 1 458 ? 262.776 282.515 201.578 1.00 48.24 457 LYS D C 1
ATOM 11401 O O . LYS D 1 458 ? 263.980 282.264 201.450 1.00 48.24 457 LYS D O 1
ATOM 11403 N N . TYR D 1 459 ? 261.864 282.104 200.700 1.00 47.71 458 TYR D N 1
ATOM 11404 C CA . TYR D 1 459 ? 262.247 281.334 199.525 1.00 47.71 458 TYR D CA 1
ATOM 11405 C C . TYR D 1 459 ? 263.021 282.208 198.547 1.00 47.71 458 TYR D C 1
ATOM 11406 O O . TYR D 1 459 ? 262.590 283.316 198.210 1.00 47.71 458 TYR D O 1
ATOM 11415 N N . ASP D 1 460 ? 264.166 281.709 198.088 1.00 46.97 459 ASP D N 1
ATOM 11416 C CA . ASP D 1 460 ? 264.980 282.416 197.103 1.00 46.97 459 ASP D CA 1
ATOM 11417 C C . ASP D 1 460 ? 264.452 282.072 195.717 1.00 46.97 459 ASP D C 1
ATOM 11418 O O . ASP D 1 460 ? 264.716 280.990 195.187 1.00 46.97 459 ASP D O 1
ATOM 11420 N N . ARG D 1 461 ? 263.701 282.996 195.124 1.00 47.75 460 ARG D N 1
ATOM 11421 C CA . ARG D 1 461 ? 263.079 282.746 193.835 1.00 47.75 460 ARG D CA 1
ATOM 11422 C C . ARG D 1 461 ? 264.121 282.730 192.719 1.00 47.75 460 ARG D C 1
ATOM 11423 O O . ARG D 1 461 ? 265.200 283.320 192.824 1.00 47.75 460 ARG D O 1
ATOM 11431 N N . ASP D 1 462 ? 263.780 282.038 191.638 1.00 48.93 461 ASP D N 1
ATOM 11432 C CA . ASP D 1 462 ? 264.626 281.938 190.460 1.00 48.93 461 ASP D CA 1
ATOM 11433 C C . ASP D 1 462 ? 264.145 282.897 189.378 1.00 48.93 461 ASP D C 1
ATOM 11434 O O . ASP D 1 462 ? 263.002 283.361 189.386 1.00 48.93 461 ASP D O 1
ATOM 11436 N N . ALA D 1 463 ? 265.046 283.195 188.440 1.00 49.59 462 ALA D N 1
ATOM 11437 C CA . ALA D 1 463 ? 264.723 284.137 187.372 1.00 49.59 462 ALA D CA 1
ATOM 11438 C C . ALA D 1 463 ? 263.627 283.598 186.460 1.00 49.59 462 ALA D C 1
ATOM 11439 O O . ALA D 1 463 ? 262.737 284.347 186.042 1.00 49.59 462 ALA D O 1
ATOM 11441 N N . ASP D 1 464 ? 263.673 282.303 186.142 1.00 48.27 463 ASP D N 1
ATOM 11442 C CA . ASP D 1 464 ? 262.744 281.727 185.178 1.00 48.27 463 ASP D CA 1
ATOM 11443 C C . ASP D 1 464 ? 261.326 281.584 185.717 1.00 48.27 463 ASP D C 1
ATOM 11444 O O . ASP D 1 464 ? 260.417 281.291 184.932 1.00 48.27 463 ASP D O 1
ATOM 11446 N N . PHE D 1 465 ? 261.114 281.774 187.014 1.00 49.04 464 PHE D N 1
ATOM 11447 C CA . PHE D 1 465 ? 259.783 281.607 187.582 1.00 49.04 464 PHE D CA 1
ATOM 11448 C C . PHE D 1 465 ? 258.826 282.647 187.007 1.00 49.04 464 PHE D C 1
ATOM 11449 O O . PHE D 1 465 ? 259.189 283.827 186.903 1.00 49.04 464 PHE D O 1
ATOM 11457 N N . PRO D 1 466 ? 257.614 282.258 186.615 1.00 49.31 465 PRO D N 1
ATOM 11458 C CA . PRO D 1 466 ? 256.600 283.257 186.262 1.00 49.31 465 PRO D CA 1
ATOM 11459 C C . PRO D 1 466 ? 256.239 284.108 187.470 1.00 49.31 465 PRO D C 1
ATOM 11460 O O . PRO D 1 466 ? 256.272 283.648 188.614 1.00 49.31 465 PRO D O 1
ATOM 11464 N N . THR D 1 467 ? 255.893 285.369 187.203 1.00 49.46 466 THR D N 1
ATOM 11465 C CA . THR D 1 467 ? 255.576 286.291 188.289 1.00 49.46 466 THR D CA 1
ATOM 11466 C C . THR D 1 467 ? 254.308 285.886 189.031 1.00 49.46 466 THR D C 1
ATOM 11467 O O . THR D 1 467 ? 254.157 286.208 190.214 1.00 49.46 466 THR D O 1
ATOM 11471 N N . ASP D 1 468 ? 253.393 285.185 188.362 1.00 47.61 467 ASP D N 1
ATOM 11472 C CA . ASP D 1 468 ? 252.127 284.778 188.956 1.00 47.61 467 ASP D CA 1
ATOM 11473 C C . ASP D 1 468 ? 252.212 283.435 189.674 1.00 47.61 467 ASP D C 1
ATOM 11474 O O . ASP D 1 468 ? 251.177 282.801 189.906 1.00 47.61 467 ASP D O 1
ATOM 11476 N N . LEU D 1 469 ? 253.415 282.988 190.028 1.00 46.83 468 LEU D N 1
ATOM 11477 C CA . LEU D 1 469 ? 253.594 281.711 190.710 1.00 46.83 468 LEU D CA 1
ATOM 11478 C C . LEU D 1 469 ? 253.992 281.949 192.159 1.00 46.83 468 LEU D C 1
ATOM 11479 O O . LEU D 1 469 ? 255.121 282.394 192.419 1.00 46.83 468 LEU D O 1
ATOM 11484 N N . PRO D 1 470 ? 253.120 281.680 193.125 1.00 43.77 469 PRO D N 1
ATOM 11485 C CA . PRO D 1 470 ? 253.491 281.855 194.531 1.00 43.77 469 PRO D CA 1
ATOM 11486 C C . PRO D 1 470 ? 254.361 280.712 195.034 1.00 43.77 469 PRO D C 1
ATOM 11487 O O . PRO D 1 470 ? 254.376 279.610 194.483 1.00 43.77 469 PRO D O 1
ATOM 11491 N N . SER D 1 471 ? 255.092 280.997 196.112 1.00 41.86 470 SER D N 1
ATOM 11492 C CA . SER D 1 471 ? 256.021 280.032 196.703 1.00 41.86 470 SER D CA 1
ATOM 11493 C C . SER D 1 471 ? 255.246 279.029 197.560 1.00 41.86 470 SER D C 1
ATOM 11494 O O . SER D 1 471 ? 255.259 279.057 198.792 1.00 41.86 470 SER D O 1
ATOM 11497 N N . ILE D 1 472 ? 254.563 278.121 196.871 1.00 38.28 471 ILE D N 1
ATOM 11498 C CA . ILE D 1 472 ? 253.806 277.043 197.491 1.00 38.28 471 ILE D CA 1
ATOM 11499 C C . ILE D 1 472 ? 254.374 275.728 196.965 1.00 38.28 471 ILE D C 1
ATOM 11500 O O . ILE D 1 472 ? 254.578 275.601 195.758 1.00 38.28 471 ILE D O 1
ATOM 11505 N N . PRO D 1 473 ? 254.653 274.744 197.827 1.00 35.76 472 PRO D N 1
ATOM 11506 C CA . PRO D 1 473 ? 255.401 273.558 197.365 1.00 35.76 472 PRO D CA 1
ATOM 11507 C C . PRO D 1 473 ? 254.780 272.820 196.189 1.00 35.76 472 PRO D C 1
ATOM 11508 O O . PRO D 1 473 ? 255.511 272.412 195.279 1.00 35.76 472 PRO D O 1
ATOM 11512 N N . VAL D 1 474 ? 253.459 272.641 196.169 1.00 35.09 473 VAL D N 1
ATOM 11513 C CA . VAL D 1 474 ? 252.842 271.851 195.105 1.00 35.09 473 VAL D CA 1
ATOM 11514 C C . VAL D 1 474 ? 252.902 272.592 193.774 1.00 35.09 473 VAL D C 1
ATOM 11515 O O . VAL D 1 474 ? 253.076 271.977 192.715 1.00 35.09 473 VAL D O 1
ATOM 11519 N N . GLN D 1 475 ? 252.747 273.917 193.799 1.00 37.74 474 GLN D N 1
ATOM 11520 C CA . GLN D 1 475 ? 252.849 274.698 192.570 1.00 37.74 474 GLN D CA 1
ATOM 11521 C C . GLN D 1 475 ? 254.241 274.579 191.962 1.00 37.74 474 GLN D C 1
ATOM 11522 O O . GLN D 1 475 ? 254.392 274.379 190.749 1.00 37.74 474 GLN D O 1
ATOM 11528 N N . LEU D 1 476 ? 255.274 274.699 192.798 1.00 36.94 475 LEU D N 1
ATOM 11529 C CA . LEU D 1 476 ? 256.641 274.532 192.320 1.00 36.94 475 LEU D CA 1
ATOM 11530 C C . LEU D 1 476 ? 256.876 273.115 191.815 1.00 36.94 475 LEU D C 1
ATOM 11531 O O . LEU D 1 476 ? 257.572 272.913 190.813 1.00 36.94 475 LEU D O 1
ATOM 11536 N N . TRP D 1 477 ? 256.309 272.118 192.500 1.00 35.07 476 TRP D N 1
ATOM 11537 C CA . TRP D 1 477 ? 256.430 270.740 192.040 1.00 35.07 476 TRP D CA 1
ATOM 11538 C C . TRP D 1 477 ? 255.853 270.584 190.640 1.00 35.07 476 TRP D C 1
ATOM 11539 O O . TRP D 1 477 ? 256.486 269.996 189.755 1.00 35.07 476 TRP D O 1
ATOM 11550 N N . GLN D 1 478 ? 254.651 271.120 190.419 1.00 37.98 477 GLN D N 1
ATOM 11551 C CA . GLN D 1 478 ? 254.015 271.000 189.112 1.00 37.98 477 GLN D CA 1
ATOM 11552 C C . GLN D 1 478 ? 254.817 271.723 188.038 1.00 37.98 477 GLN D C 1
ATOM 11553 O O . GLN D 1 478 ? 255.028 271.185 186.943 1.00 37.98 477 GLN D O 1
ATOM 11559 N N . TRP D 1 479 ? 255.284 272.938 188.336 1.00 40.76 478 TRP D N 1
ATOM 11560 C CA . TRP D 1 479 ? 256.050 273.689 187.346 1.00 40.76 478 TRP D CA 1
ATOM 11561 C C . TRP D 1 479 ? 257.341 272.964 186.984 1.00 40.76 478 TRP D C 1
ATOM 11562 O O . TRP D 1 479 ? 257.694 272.862 185.803 1.00 40.76 478 TRP D O 1
ATOM 11573 N N . GLY D 1 480 ? 258.051 272.440 187.985 1.00 38.92 479 GLY D N 1
ATOM 11574 C CA . GLY D 1 480 ? 259.284 271.722 187.707 1.00 38.92 479 GLY D CA 1
ATOM 11575 C C . GLY D 1 480 ? 259.060 270.443 186.924 1.00 38.92 479 GLY D C 1
ATOM 11576 O O . GLY D 1 480 ? 259.809 270.137 185.994 1.00 38.92 479 GLY D O 1
ATOM 11577 N N . MET D 1 481 ? 258.031 269.675 187.291 1.00 38.37 480 MET D N 1
ATOM 11578 C CA . MET D 1 481 ? 257.742 268.442 186.568 1.00 38.37 480 MET D CA 1
ATOM 11579 C C . MET D 1 481 ? 257.358 268.735 185.125 1.00 38.37 480 MET D C 1
ATOM 11580 O O . MET D 1 481 ? 257.700 267.975 184.211 1.00 38.37 480 MET D O 1
ATOM 11585 N N . GLN D 1 482 ? 256.641 269.837 184.898 1.00 42.18 481 GLN D N 1
ATOM 11586 C CA . GLN D 1 482 ? 256.258 270.198 183.538 1.00 42.18 481 GLN D CA 1
ATOM 11587 C C . GLN D 1 482 ? 257.460 270.676 182.731 1.00 42.18 481 GLN D C 1
ATOM 11588 O O . GLN D 1 482 ? 257.553 270.415 181.526 1.00 42.18 481 GLN D O 1
ATOM 11594 N N . HIS D 1 483 ? 258.395 271.377 183.376 1.00 41.95 482 HIS D N 1
ATOM 11595 C CA . HIS D 1 483 ? 259.439 272.058 182.617 1.00 41.95 482 HIS D CA 1
ATOM 11596 C C . HIS D 1 483 ? 260.741 271.264 182.572 1.00 41.95 482 HIS D C 1
ATOM 11597 O O . HIS D 1 483 ? 261.338 271.116 181.500 1.00 41.95 482 HIS D O 1
ATOM 11604 N N . ARG D 1 484 ? 261.204 270.746 183.711 1.00 40.61 483 ARG D N 1
ATOM 11605 C CA . ARG D 1 484 ? 262.606 270.345 183.788 1.00 40.61 483 ARG D CA 1
ATOM 11606 C C . ARG D 1 484 ? 262.856 268.842 183.853 1.00 40.61 483 ARG D C 1
ATOM 11607 O O . ARG D 1 484 ? 263.578 268.300 183.010 1.00 40.61 483 ARG D O 1
ATOM 11615 N N . THR D 1 485 ? 262.276 268.152 184.836 1.00 35.75 484 THR D N 1
ATOM 11616 C CA . THR D 1 485 ? 262.736 266.797 185.129 1.00 35.75 484 THR D CA 1
ATOM 11617 C C . THR D 1 485 ? 262.049 265.756 184.254 1.00 35.75 484 THR D C 1
ATOM 11618 O O . THR D 1 485 ? 262.685 264.794 183.810 1.00 35.75 484 THR D O 1
ATOM 11622 N N . GLY D 1 486 ? 260.757 265.923 183.996 1.00 34.13 485 GLY D N 1
ATOM 11623 C CA . GLY D 1 486 ? 260.024 264.874 183.319 1.00 34.13 485 GLY D CA 1
ATOM 11624 C C . GLY D 1 486 ? 259.198 264.058 184.291 1.00 34.13 485 GLY D C 1
ATOM 11625 O O . GLY D 1 486 ? 258.111 264.480 184.693 1.00 34.13 485 GLY D O 1
ATOM 11626 N N . SER D 1 487 ? 259.696 262.879 184.663 1.00 30.74 486 SER D N 1
ATOM 11627 C CA . SER D 1 487 ? 259.037 262.032 185.647 1.00 30.74 486 SER D CA 1
ATOM 11628 C C . SER D 1 487 ? 260.094 261.394 186.540 1.00 30.74 486 SER D C 1
ATOM 11629 O O . SER D 1 487 ? 261.290 261.679 186.428 1.00 30.74 486 SER D O 1
ATOM 11632 N N . LEU D 1 488 ? 259.640 260.530 187.445 1.00 24.47 487 LEU D N 1
ATOM 11633 C CA . LEU D 1 488 ? 260.522 259.759 188.308 1.00 24.47 487 LEU D CA 1
ATOM 11634 C C . LEU D 1 488 ? 260.759 258.386 187.679 1.00 24.47 487 LEU D C 1
ATOM 11635 O O . LEU D 1 488 ? 260.401 258.139 186.525 1.00 24.47 487 LEU D O 1
ATOM 11640 N N . ARG D 1 489 ? 261.367 257.475 188.430 1.00 21.31 488 ARG D N 1
ATOM 11641 C CA . ARG D 1 489 ? 261.722 256.158 187.926 1.00 21.31 488 ARG D CA 1
ATOM 11642 C C . ARG D 1 489 ? 260.857 255.083 188.571 1.00 21.31 488 ARG D C 1
ATOM 11643 O O . ARG D 1 489 ? 260.301 255.265 189.655 1.00 21.31 488 ARG D O 1
ATOM 11651 N N . ALA D 1 490 ? 260.753 253.951 187.882 1.00 22.54 489 ALA D N 1
ATOM 11652 C CA . ALA D 1 490 ? 259.896 252.862 188.322 1.00 22.54 489 ALA D CA 1
ATOM 11653 C C . ALA D 1 490 ? 260.553 252.058 189.438 1.00 22.54 489 ALA D C 1
ATOM 11654 O O . ALA D 1 490 ? 261.779 251.947 189.515 1.00 22.54 489 ALA D O 1
ATOM 11656 N N . VAL D 1 491 ? 259.715 251.493 190.307 1.00 22.14 490 VAL D N 1
ATOM 11657 C CA . VAL D 1 491 ? 260.177 250.690 191.435 1.00 22.14 490 VAL D CA 1
ATOM 11658 C C . VAL D 1 491 ? 258.983 249.915 191.969 1.00 22.14 490 VAL D C 1
ATOM 11659 O O . VAL D 1 491 ? 257.834 250.337 191.817 1.00 22.14 490 VAL D O 1
ATOM 11663 N N . GLU D 1 492 ? 259.254 248.768 192.588 1.00 22.01 491 GLU D N 1
ATOM 11664 C CA . GLU D 1 492 ? 258.229 247.984 193.264 1.00 22.01 491 GLU D CA 1
ATOM 11665 C C . GLU D 1 492 ? 258.584 247.851 194.739 1.00 22.01 491 GLU D C 1
ATOM 11666 O O . GLU D 1 492 ? 259.756 247.710 195.099 1.00 22.01 491 GLU D O 1
ATOM 11672 N N . GLN D 1 493 ? 257.555 247.896 195.587 1.00 20.97 492 GLN D N 1
ATOM 11673 C CA . GLN D 1 493 ? 257.747 248.195 197.002 1.00 20.97 492 GLN D CA 1
ATOM 11674 C C . GLN D 1 493 ? 258.289 247.021 197.809 1.00 20.97 492 GLN D C 1
ATOM 11675 O O . GLN D 1 493 ? 259.042 247.238 198.764 1.00 20.97 492 GLN D O 1
ATOM 11681 N N . GLU D 1 494 ? 257.913 245.788 197.469 1.00 22.44 493 GLU D N 1
ATOM 11682 C CA . GLU D 1 494 ? 258.317 244.644 198.282 1.00 22.44 493 GLU D CA 1
ATOM 11683 C C . GLU D 1 494 ? 259.833 244.470 198.282 1.00 22.44 493 GLU D C 1
ATOM 11684 O O . GLU D 1 494 ? 260.453 244.291 199.339 1.00 22.44 493 GLU D O 1
ATOM 11690 N N . GLN D 1 495 ? 260.446 244.523 197.098 1.00 20.39 494 GLN D N 1
ATOM 11691 C CA . GLN D 1 495 ? 261.892 244.358 197.002 1.00 20.39 494 GLN D CA 1
ATOM 11692 C C . GLN D 1 495 ? 262.625 245.493 197.700 1.00 20.39 494 GLN D C 1
ATOM 11693 O O . GLN D 1 495 ? 263.618 245.259 198.400 1.00 20.39 494 GLN D O 1
ATOM 11699 N N . LEU D 1 496 ? 262.153 246.728 197.519 1.00 18.15 495 LEU D N 1
ATOM 11700 C CA . LEU D 1 496 ? 262.789 247.869 198.166 1.00 18.15 495 LEU D CA 1
ATOM 11701 C C . LEU D 1 496 ? 262.714 247.756 199.683 1.00 18.15 495 LEU D C 1
ATOM 11702 O O . LEU D 1 496 ? 263.684 248.066 200.383 1.00 18.15 495 LEU D O 1
ATOM 11707 N N . ARG D 1 497 ? 261.569 247.319 200.209 1.00 18.67 496 ARG D N 1
ATOM 11708 C CA . ARG D 1 497 ? 261.429 247.196 201.655 1.00 18.67 496 ARG D CA 1
ATOM 11709 C C . ARG D 1 497 ? 262.303 246.079 202.209 1.00 18.67 496 ARG D C 1
ATOM 11710 O O . ARG D 1 497 ? 262.942 246.250 203.252 1.00 18.67 496 ARG D O 1
ATOM 11718 N N . VAL D 1 498 ? 262.345 244.927 201.534 1.00 18.88 497 VAL D N 1
ATOM 11719 C CA . VAL D 1 498 ? 263.141 243.815 202.048 1.00 18.88 497 VAL D CA 1
ATOM 11720 C C . VAL D 1 498 ? 264.632 244.131 201.967 1.00 18.88 497 VAL D C 1
ATOM 11721 O O . VAL D 1 498 ? 265.403 243.786 202.870 1.00 18.88 497 VAL D O 1
ATOM 11725 N N . ALA D 1 499 ? 265.061 244.804 200.898 1.00 18.40 498 ALA D N 1
ATOM 11726 C CA . ALA D 1 499 ? 266.477 245.102 200.726 1.00 18.40 498 ALA D CA 1
ATOM 11727 C C . ALA D 1 499 ? 267.016 246.071 201.772 1.00 18.40 498 ALA D C 1
ATOM 11728 O O . ALA D 1 499 ? 268.236 246.171 201.930 1.00 18.40 498 ALA D O 1
ATOM 11730 N N . LEU D 1 500 ? 266.149 246.787 202.487 1.00 18.54 499 LEU D N 1
ATOM 11731 C CA . LEU D 1 500 ? 266.584 247.818 203.418 1.00 18.54 499 LEU D CA 1
ATOM 11732 C C . LEU D 1 500 ? 266.406 247.436 204.882 1.00 18.54 499 LEU D C 1
ATOM 11733 O O . LEU D 1 500 ? 266.704 248.253 205.757 1.00 18.54 499 LEU D O 1
ATOM 11738 N N . LEU D 1 501 ? 265.936 246.226 205.176 1.00 18.02 500 LEU D N 1
ATOM 11739 C CA . LEU D 1 501 ? 265.795 245.769 206.550 1.00 18.02 500 LEU D CA 1
ATOM 11740 C C . LEU D 1 501 ? 267.146 245.360 207.134 1.00 18.02 500 LEU D C 1
ATOM 11741 O O . LEU D 1 501 ? 268.088 245.063 206.398 1.00 18.02 500 LEU D O 1
ATOM 11746 N N . PRO D 1 502 ? 267.271 245.354 208.459 1.00 19.74 501 PRO D N 1
ATOM 11747 C CA . PRO D 1 502 ? 268.482 244.821 209.091 1.00 19.74 501 PRO D CA 1
ATOM 11748 C C . PRO D 1 502 ? 268.532 243.296 209.078 1.00 19.74 501 PRO D C 1
ATOM 11749 O O . PRO D 1 502 ? 267.515 242.603 208.979 1.00 19.74 501 PRO D O 1
ATOM 11753 N N . ARG D 1 503 ? 269.758 242.784 209.199 1.00 21.78 502 ARG D N 1
ATOM 11754 C CA . ARG D 1 503 ? 270.056 241.365 209.057 1.00 21.78 502 ARG D CA 1
ATOM 11755 C C . ARG D 1 503 ? 270.838 240.852 210.260 1.00 21.78 502 ARG D C 1
ATOM 11756 O O . ARG D 1 503 ? 271.487 241.614 210.979 1.00 21.78 502 ARG D O 1
ATOM 11764 N N . ARG D 1 504 ? 270.772 239.537 210.462 1.00 25.18 503 ARG D N 1
ATOM 11765 C CA . ARG D 1 504 ? 271.623 238.870 211.440 1.00 25.18 503 ARG D CA 1
ATOM 11766 C C . ARG D 1 504 ? 271.824 237.409 211.055 1.00 25.18 503 ARG D C 1
ATOM 11767 O O . ARG D 1 504 ? 271.019 236.816 210.328 1.00 25.18 503 ARG D O 1
ATOM 11775 N N . LYS D 1 505 ? 272.923 236.845 211.559 1.00 26.06 504 LYS D N 1
ATOM 11776 C CA . LYS D 1 505 ? 273.210 235.424 211.412 1.00 26.06 504 LYS D CA 1
ATOM 11777 C C . LYS D 1 505 ? 272.272 234.591 212.276 1.00 26.06 504 LYS D C 1
ATOM 11778 O O . LYS D 1 505 ? 271.960 234.954 213.413 1.00 26.06 504 LYS D O 1
ATOM 11784 N N . VAL D 1 506 ? 271.840 233.454 211.739 1.00 25.73 505 VAL D N 1
ATOM 11785 C CA . VAL D 1 506 ? 270.889 232.581 212.409 1.00 25.73 505 VAL D CA 1
ATOM 11786 C C . VAL D 1 506 ? 271.532 231.215 212.616 1.00 25.73 505 VAL D C 1
ATOM 11787 O O . VAL D 1 506 ? 272.568 230.895 212.034 1.00 25.73 505 VAL D O 1
ATOM 11791 N N . SER D 1 507 ? 270.899 230.406 213.463 1.00 28.07 506 SER D N 1
ATOM 11792 C CA . SER D 1 507 ? 271.335 229.037 213.701 1.00 28.07 506 SER D CA 1
ATOM 11793 C C . SER D 1 507 ? 270.261 228.070 213.223 1.00 28.07 506 SER D C 1
ATOM 11794 O O . SER D 1 507 ? 269.080 228.409 213.186 1.00 28.07 506 SER D O 1
ATOM 11797 N N . ILE D 1 508 ? 270.678 226.864 212.851 1.00 28.48 507 ILE D N 1
ATOM 11798 C CA . ILE D 1 508 ? 269.771 225.833 212.356 1.00 28.48 507 ILE D CA 1
ATOM 11799 C C . ILE D 1 508 ? 269.924 224.596 213.227 1.00 28.48 507 ILE D C 1
ATOM 11800 O O . ILE D 1 508 ? 271.049 224.176 213.520 1.00 28.48 507 ILE D O 1
ATOM 11805 N N . SER D 1 509 ? 268.801 224.016 213.640 1.00 30.34 508 SER D N 1
ATOM 11806 C CA . SER D 1 509 ? 268.839 222.764 214.391 1.00 30.34 508 SER D CA 1
ATOM 11807 C C . SER D 1 509 ? 267.485 222.076 214.264 1.00 30.34 508 SER D C 1
ATOM 11808 O O . SER D 1 509 ? 266.607 222.527 213.521 1.00 30.34 508 SER D O 1
ATOM 11811 N N . SER D 1 510 ? 267.314 220.981 215.008 1.00 31.04 509 SER D N 1
ATOM 11812 C CA . SER D 1 510 ? 266.066 220.227 215.000 1.00 31.04 509 SER D CA 1
ATOM 11813 C C . SER D 1 510 ? 264.895 221.023 215.553 1.00 31.04 509 SER D C 1
ATOM 11814 O O . SER D 1 510 ? 263.745 220.616 215.357 1.00 31.04 509 SER D O 1
ATOM 11817 N N . PHE D 1 511 ? 265.156 222.130 216.239 1.00 31.50 510 PHE D N 1
ATOM 11818 C CA . PHE D 1 511 ? 264.113 223.016 216.728 1.00 31.50 510 PHE D CA 1
ATOM 11819 C C . PHE D 1 511 ? 263.785 224.134 215.747 1.00 31.50 510 PHE D C 1
ATOM 11820 O O . PHE D 1 511 ? 262.927 224.969 216.046 1.00 31.50 510 PHE D O 1
ATOM 11828 N N . GLY D 1 512 ? 264.444 224.170 214.590 1.00 29.46 511 GLY D N 1
ATOM 11829 C CA . GLY D 1 512 ? 264.154 225.174 213.587 1.00 29.46 511 GLY D CA 1
ATOM 11830 C C . GLY D 1 512 ? 265.267 226.183 213.402 1.00 29.46 511 GLY D C 1
ATOM 11831 O O . GLY D 1 512 ? 266.454 225.841 213.494 1.00 29.46 511 GLY D O 1
ATOM 11832 N N . VAL D 1 513 ? 264.889 227.434 213.138 1.00 27.65 512 VAL D N 1
ATOM 11833 C CA . VAL D 1 513 ? 265.833 228.528 212.945 1.00 27.65 512 VAL D CA 1
ATOM 11834 C C . VAL D 1 513 ? 265.844 229.381 214.205 1.00 27.65 512 VAL D C 1
ATOM 11835 O O . VAL D 1 513 ? 264.786 229.782 214.701 1.00 27.65 512 VAL D O 1
ATOM 11839 N N . ASN D 1 514 ? 267.036 229.655 214.720 1.00 28.37 513 ASN D N 1
ATOM 11840 C CA . ASN D 1 514 ? 267.225 230.425 215.941 1.00 28.37 513 ASN D CA 1
ATOM 11841 C C . ASN D 1 514 ? 267.755 231.805 215.580 1.00 28.37 513 ASN D C 1
ATOM 11842 O O . ASN D 1 514 ? 268.835 231.924 214.984 1.00 28.37 513 ASN D O 1
ATOM 11847 N N . LEU D 1 515 ? 266.991 232.836 215.943 1.00 25.96 514 LEU D N 1
ATOM 11848 C CA . LEU D 1 515 ? 267.383 234.229 215.740 1.00 25.96 514 LEU D CA 1
ATOM 11849 C C . LEU D 1 515 ? 267.084 235.012 217.008 1.00 25.96 514 LEU D C 1
ATOM 11850 O O . LEU D 1 515 ? 265.939 235.025 217.470 1.00 25.96 514 LEU D O 1
ATOM 11855 N N . TRP D 1 516 ? 268.107 235.664 217.563 1.00 25.17 515 TRP D N 1
ATOM 11856 C CA . TRP D 1 516 ? 267.992 236.485 218.770 1.00 25.17 515 TRP D CA 1
ATOM 11857 C C . TRP D 1 516 ? 267.478 235.699 219.974 1.00 25.17 515 TRP D C 1
ATOM 11858 O O . TRP D 1 516 ? 267.064 236.295 220.974 1.00 25.17 515 TRP D O 1
ATOM 11869 N N . GLY D 1 517 ? 267.494 234.370 219.907 1.00 26.91 516 GLY D N 1
ATOM 11870 C CA . GLY D 1 517 ? 266.963 233.539 220.966 1.00 26.91 516 GLY D CA 1
ATOM 11871 C C . GLY D 1 517 ? 265.573 232.997 220.721 1.00 26.91 516 GLY D C 1
ATOM 11872 O O . GLY D 1 517 ? 265.081 232.213 221.542 1.00 26.91 516 GLY D O 1
ATOM 11873 N N . LEU D 1 518 ? 264.928 233.380 219.625 1.00 27.66 517 LEU D N 1
ATOM 11874 C CA . LEU D 1 518 ? 263.601 232.902 219.272 1.00 27.66 517 LEU D CA 1
ATOM 11875 C C . LEU D 1 518 ? 263.697 231.865 218.158 1.00 27.66 517 LEU D C 1
ATOM 11876 O O . LEU D 1 518 ? 264.702 231.774 217.448 1.00 27.66 517 LEU D O 1
ATOM 11881 N N . TYR D 1 519 ? 262.625 231.089 218.005 1.00 28.63 518 TYR D N 1
ATOM 11882 C CA . TYR D 1 519 ? 262.605 229.934 217.117 1.00 28.63 518 TYR D CA 1
ATOM 11883 C C . TYR D 1 519 ? 261.534 230.109 216.050 1.00 28.63 518 TYR D C 1
ATOM 11884 O O . TYR D 1 519 ? 260.399 230.486 216.357 1.00 28.63 518 TYR D O 1
ATOM 11893 N N . TYR D 1 520 ? 261.902 229.826 214.803 1.00 26.85 519 TYR D N 1
ATOM 11894 C CA . TYR D 1 520 ? 261.032 230.011 213.652 1.00 26.85 519 TYR D CA 1
ATOM 11895 C C . TYR D 1 520 ? 261.064 228.766 212.776 1.00 26.85 519 TYR D C 1
ATOM 11896 O O . TYR D 1 520 ? 262.038 228.007 212.770 1.00 26.85 519 TYR D O 1
ATOM 11905 N N . SER D 1 521 ? 259.982 228.571 212.024 1.00 28.81 520 SER D N 1
ATOM 11906 C CA . SER D 1 521 ? 259.864 227.434 211.122 1.00 28.81 520 SER D CA 1
ATOM 11907 C C . SER D 1 521 ? 258.948 227.802 209.963 1.00 28.81 520 SER D C 1
ATOM 11908 O O . SER D 1 521 ? 258.173 228.758 210.035 1.00 28.81 520 SER D O 1
ATOM 11911 N N . GLY D 1 522 ? 259.046 227.023 208.889 1.00 33.41 521 GLY D N 1
ATOM 11912 C CA . GLY D 1 522 ? 258.250 227.266 207.703 1.00 33.41 521 GLY D CA 1
ATOM 11913 C C . GLY D 1 522 ? 258.141 226.013 206.862 1.00 33.41 521 GLY D C 1
ATOM 11914 O O . GLY D 1 522 ? 258.713 224.969 207.183 1.00 33.41 521 GLY D O 1
ATOM 11915 N N . SER D 1 523 ? 257.394 226.134 205.763 1.00 34.41 522 SER D N 1
ATOM 11916 C CA . SER D 1 523 ? 257.121 224.975 204.918 1.00 34.41 522 SER D CA 1
ATOM 11917 C C . SER D 1 523 ? 258.337 224.580 204.088 1.00 34.41 522 SER D C 1
ATOM 11918 O O . SER D 1 523 ? 258.571 223.390 203.851 1.00 34.41 522 SER D O 1
ATOM 11921 N N . GLU D 1 524 ? 259.116 225.559 203.630 1.00 34.14 523 GLU D N 1
ATOM 11922 C CA . GLU D 1 524 ? 260.275 225.275 202.794 1.00 34.14 523 GLU D CA 1
ATOM 11923 C C . GLU D 1 524 ? 261.458 224.728 203.579 1.00 34.14 523 GLU D C 1
ATOM 11924 O O . GLU D 1 524 ? 262.389 224.192 202.970 1.00 34.14 523 GLU D O 1
ATOM 11930 N N . ILE D 1 525 ? 261.451 224.857 204.905 1.00 35.12 524 ILE D N 1
ATOM 11931 C CA . ILE D 1 525 ? 262.517 224.278 205.712 1.00 35.12 524 ILE D CA 1
ATOM 11932 C C . ILE D 1 525 ? 262.285 222.785 205.917 1.00 35.12 524 ILE D C 1
ATOM 11933 O O . ILE D 1 525 ? 263.241 222.001 205.950 1.00 35.12 524 ILE D O 1
ATOM 11938 N N . LEU D 1 526 ? 261.032 222.366 206.031 1.00 36.62 525 LEU D N 1
ATOM 11939 C CA . LEU D 1 526 ? 260.679 220.953 206.173 1.00 36.62 525 LEU D CA 1
ATOM 11940 C C . LEU D 1 526 ? 260.570 220.280 204.811 1.00 36.62 525 LEU D C 1
ATOM 11941 O O . LEU D 1 526 ? 259.554 219.674 204.475 1.00 36.62 525 LEU D O 1
ATOM 11946 N N . ARG D 1 527 ? 261.627 220.381 204.013 1.00 37.62 526 ARG D N 1
ATOM 11947 C CA . ARG D 1 527 ? 261.616 219.865 202.650 1.00 37.62 526 ARG D CA 1
ATOM 11948 C C . ARG D 1 527 ? 263.032 219.697 202.111 1.00 37.62 526 ARG D C 1
ATOM 11949 O O . ARG D 1 527 ? 264.010 219.883 202.835 1.00 37.62 526 ARG D O 1
ATOM 11957 N N . PRO D 1 540 ? 274.205 225.268 205.002 1.00 37.06 539 PRO D N 1
ATOM 11958 C CA . PRO D 1 540 ? 275.472 226.002 205.015 1.00 37.06 539 PRO D CA 1
ATOM 11959 C C . PRO D 1 540 ? 275.817 226.558 206.393 1.00 37.06 539 PRO D C 1
ATOM 11960 O O . PRO D 1 540 ? 274.944 226.662 207.254 1.00 37.06 539 PRO D O 1
ATOM 11964 N N . GLN D 1 541 ? 277.088 226.909 206.593 1.00 37.34 540 GLN D N 1
ATOM 11965 C CA . GLN D 1 541 ? 277.543 227.352 207.905 1.00 37.34 540 GLN D CA 1
ATOM 11966 C C . GLN D 1 541 ? 277.117 228.780 208.219 1.00 37.34 540 GLN D C 1
ATOM 11967 O O . GLN D 1 541 ? 276.865 229.101 209.386 1.00 37.34 540 GLN D O 1
ATOM 11969 N N . HIS D 1 542 ? 277.032 229.646 207.213 1.00 33.02 541 HIS D N 1
ATOM 11970 C CA . HIS D 1 542 ? 276.743 231.064 207.417 1.00 33.02 541 HIS D CA 1
ATOM 11971 C C . HIS D 1 542 ? 275.499 231.447 206.618 1.00 33.02 541 HIS D C 1
ATOM 11972 O O . HIS D 1 542 ? 275.597 231.897 205.474 1.00 33.02 541 HIS D O 1
ATOM 11974 N N . LEU D 1 543 ? 274.332 231.269 207.227 1.00 29.50 542 LEU D N 1
ATOM 11975 C CA . LEU D 1 543 ? 273.079 231.773 206.687 1.00 29.50 542 LEU D CA 1
ATOM 11976 C C . LEU D 1 543 ? 272.690 233.060 207.404 1.00 29.50 542 LEU D C 1
ATOM 11977 O O . LEU D 1 543 ? 273.181 233.363 208.493 1.00 29.50 542 LEU D O 1
ATOM 11982 N N . GLU D 1 544 ? 271.799 233.823 206.774 1.00 25.50 543 GLU D N 1
ATOM 11983 C CA . GLU D 1 544 ? 271.424 235.130 207.288 1.00 25.50 543 GLU D CA 1
ATOM 11984 C C . GLU D 1 544 ? 269.933 235.360 207.093 1.00 25.50 543 GLU D C 1
ATOM 11985 O O . GLU D 1 544 ? 269.306 234.782 206.196 1.00 25.50 543 GLU D O 1
ATOM 11991 N N . ALA D 1 545 ? 269.367 236.201 207.958 1.00 23.03 544 ALA D N 1
ATOM 11992 C CA . ALA D 1 545 ? 267.954 236.533 207.892 1.00 23.03 544 ALA D CA 1
ATOM 11993 C C . ALA D 1 545 ? 267.759 238.022 208.133 1.00 23.03 544 ALA D C 1
ATOM 11994 O O . ALA D 1 545 ? 268.549 238.667 208.826 1.00 23.03 544 ALA D O 1
ATOM 11996 N N . ALA D 1 546 ? 266.689 238.556 207.554 1.00 21.41 545 ALA D N 1
ATOM 11997 C CA . ALA D 1 546 ? 266.280 239.939 207.734 1.00 21.41 545 ALA D CA 1
ATOM 11998 C C . ALA D 1 546 ? 265.081 240.001 208.670 1.00 21.41 545 ALA D C 1
ATOM 11999 O O . ALA D 1 546 ? 264.184 239.147 208.609 1.00 21.41 545 ALA D O 1
ATOM 12001 N N . TYR D 1 547 ? 265.077 241.014 209.536 1.00 20.45 546 TYR D N 1
ATOM 12002 C CA . TYR D 1 547 ? 264.034 241.173 210.539 1.00 20.45 546 TYR D CA 1
ATOM 12003 C C . TYR D 1 547 ? 263.603 242.630 210.623 1.00 20.45 546 TYR D C 1
ATOM 12004 O O . TYR D 1 547 ? 264.371 243.544 210.316 1.00 20.45 546 TYR D O 1
ATOM 12013 N N . ASP D 1 548 ? 262.353 242.830 211.042 1.00 23.10 547 ASP D N 1
ATOM 12014 C CA . ASP D 1 548 ? 261.810 244.152 211.323 1.00 23.10 547 ASP D CA 1
ATOM 12015 C C . ASP D 1 548 ? 261.794 244.366 212.827 1.00 23.10 547 ASP D C 1
ATOM 12016 O O . ASP D 1 548 ? 261.177 243.562 213.542 1.00 23.10 547 ASP D O 1
ATOM 12021 N N . PRO D 1 549 ? 262.431 245.414 213.356 1.00 24.44 548 PRO D N 1
ATOM 12022 C CA . PRO D 1 549 ? 262.503 245.574 214.817 1.00 24.44 548 PRO D CA 1
ATOM 12023 C C . PRO D 1 549 ? 261.190 246.000 215.460 1.00 24.44 548 PRO D C 1
ATOM 12024 O O . PRO D 1 549 ? 261.168 246.375 216.635 1.00 24.44 548 PRO D O 1
ATOM 12028 N N . VAL D 1 550 ? 260.092 245.947 214.709 1.00 25.17 549 VAL D N 1
ATOM 12029 C CA . VAL D 1 550 ? 258.799 246.380 215.207 1.00 25.17 549 VAL D CA 1
ATOM 12030 C C . VAL D 1 550 ? 257.869 245.210 215.530 1.00 25.17 549 VAL D C 1
ATOM 12031 O O . VAL D 1 550 ? 257.037 245.330 216.436 1.00 25.17 549 VAL D O 1
ATOM 12035 N N . LEU D 1 551 ? 258.005 244.076 214.847 1.00 26.63 550 LEU D N 1
ATOM 12036 C CA . LEU D 1 551 ? 257.128 242.936 215.082 1.00 26.63 550 LEU D CA 1
ATOM 12037 C C . LEU D 1 551 ? 257.925 241.651 214.911 1.00 26.63 550 LEU D C 1
ATOM 12038 O O . LEU D 1 551 ? 258.607 241.475 213.898 1.00 26.63 550 LEU D O 1
ATOM 12043 N N . VAL D 1 552 ? 257.826 240.755 215.894 1.00 27.03 551 VAL D N 1
ATOM 12044 C CA . VAL D 1 552 ? 258.658 239.557 215.949 1.00 27.03 551 VAL D CA 1
ATOM 12045 C C . VAL D 1 552 ? 257.999 238.393 215.220 1.00 27.03 551 VAL D C 1
ATOM 12046 O O . VAL D 1 552 ? 258.486 237.260 215.278 1.00 27.03 551 VAL D O 1
ATOM 12050 N N . ASP D 1 553 ? 256.895 238.659 214.521 1.00 28.60 552 ASP D N 1
ATOM 12051 C CA . ASP D 1 553 ? 256.069 237.566 214.015 1.00 28.60 552 ASP D CA 1
ATOM 12052 C C . ASP D 1 553 ? 256.718 236.816 212.855 1.00 28.60 552 ASP D C 1
ATOM 12053 O O . ASP D 1 553 ? 256.546 235.597 212.743 1.00 28.60 552 ASP D O 1
ATOM 12058 N N . THR D 1 554 ? 257.448 237.507 211.979 1.00 26.55 553 THR D N 1
ATOM 12059 C CA . THR D 1 554 ? 257.954 236.894 210.758 1.00 26.55 553 THR D CA 1
ATOM 12060 C C . THR D 1 554 ? 259.369 237.376 210.473 1.00 26.55 553 THR D C 1
ATOM 12061 O O . THR D 1 554 ? 259.727 238.515 210.781 1.00 26.55 553 THR D O 1
ATOM 12065 N N . ILE D 1 555 ? 260.174 236.492 209.876 1.00 23.50 554 ILE D N 1
ATOM 12066 C CA . ILE D 1 555 ? 261.522 236.830 209.433 1.00 23.50 554 ILE D CA 1
ATOM 12067 C C . ILE D 1 555 ? 261.724 236.319 208.011 1.00 23.50 554 ILE D C 1
ATOM 12068 O O . ILE D 1 555 ? 260.979 235.465 207.521 1.00 23.50 554 ILE D O 1
ATOM 12073 N N . TYR D 1 556 ? 262.753 236.854 207.344 1.00 21.53 555 TYR D N 1
ATOM 12074 C CA . TYR D 1 556 ? 263.035 236.541 205.942 1.00 21.53 555 TYR D CA 1
ATOM 12075 C C . TYR D 1 556 ? 264.407 235.887 205.831 1.00 21.53 555 TYR D C 1
ATOM 12076 O O . TYR D 1 556 ? 265.428 236.570 205.937 1.00 21.53 555 TYR D O 1
ATOM 12085 N N . LEU D 1 557 ? 264.436 234.581 205.586 1.00 20.77 556 LEU D N 1
ATOM 12086 C CA . LEU D 1 557 ? 265.690 233.844 205.489 1.00 20.77 556 LEU D CA 1
ATOM 12087 C C . LEU D 1 557 ? 266.219 233.859 204.060 1.00 20.77 556 LEU D C 1
ATOM 12088 O O . LEU D 1 557 ? 265.457 233.683 203.106 1.00 20.77 556 LEU D O 1
ATOM 12093 N N . PHE D 1 558 ? 267.535 234.058 203.913 1.00 20.44 557 PHE D N 1
ATOM 12094 C CA . PHE D 1 558 ? 268.137 234.036 202.588 1.00 20.44 557 PHE D CA 1
ATOM 12095 C C . PHE D 1 558 ? 268.872 232.719 202.386 1.00 20.44 557 PHE D C 1
ATOM 12096 O O . PHE D 1 558 ? 269.960 232.536 202.952 1.00 20.44 557 PHE D O 1
ATOM 12104 N N . PRO D 1 559 ? 268.338 231.787 201.588 1.00 22.75 558 PRO D N 1
ATOM 12105 C CA . PRO D 1 559 ? 268.921 230.433 201.563 1.00 22.75 558 PRO D CA 1
ATOM 12106 C C . PRO D 1 559 ? 270.270 230.334 200.866 1.00 22.75 558 PRO D C 1
ATOM 12107 O O . PRO D 1 559 ? 271.162 229.650 201.379 1.00 22.75 558 PRO D O 1
ATOM 12111 N N . GLN D 1 560 ? 270.459 230.976 199.716 1.00 24.47 559 GLN D N 1
ATOM 12112 C CA . GLN D 1 560 ? 271.740 230.925 199.027 1.00 24.47 559 GLN D CA 1
ATOM 12113 C C . GLN D 1 560 ? 272.363 232.313 198.954 1.00 24.47 559 GLN D C 1
ATOM 12114 O O . GLN D 1 560 ? 271.663 233.329 198.939 1.00 24.47 559 GLN D O 1
ATOM 12120 N N . VAL D 1 561 ? 273.691 232.337 198.916 1.00 24.00 560 VAL D N 1
ATOM 12121 C CA . VAL D 1 561 ? 274.450 233.582 198.918 1.00 24.00 560 VAL D CA 1
ATOM 12122 C C . VAL D 1 561 ? 274.479 234.166 197.511 1.00 24.00 560 VAL D C 1
ATOM 12123 O O . VAL D 1 561 ? 274.418 233.443 196.511 1.00 24.00 560 VAL D O 1
ATOM 12127 N N . GLY D 1 562 ? 274.570 235.493 197.433 1.00 23.12 561 GLY D N 1
ATOM 12128 C CA . GLY D 1 562 ? 274.580 236.194 196.168 1.00 23.12 561 GLY D CA 1
ATOM 12129 C C . GLY D 1 562 ? 273.216 236.502 195.594 1.00 23.12 561 GLY D C 1
ATOM 12130 O O . GLY D 1 562 ? 273.138 237.036 194.482 1.00 23.12 561 GLY D O 1
ATOM 12131 N N . SER D 1 563 ? 272.143 236.184 196.310 1.00 21.89 562 SER D N 1
ATOM 12132 C CA . SER D 1 563 ? 270.791 236.450 195.851 1.00 21.89 562 SER D CA 1
ATOM 12133 C C . SER D 1 563 ? 269.962 236.945 197.026 1.00 21.89 562 SER D C 1
ATOM 12134 O O . SER D 1 563 ? 270.269 236.670 198.188 1.00 21.89 562 SER D O 1
ATOM 12137 N N . ARG D 1 564 ? 268.902 237.691 196.713 1.00 21.17 563 ARG D N 1
ATOM 12138 C CA . ARG D 1 564 ? 267.974 238.183 197.722 1.00 21.17 563 ARG D CA 1
ATOM 12139 C C . ARG D 1 564 ? 266.620 237.488 197.646 1.00 21.17 563 ARG D C 1
ATOM 12140 O O . ARG D 1 564 ? 265.613 238.050 198.083 1.00 21.17 563 ARG D O 1
ATOM 12148 N N . VAL D 1 565 ? 266.577 236.281 197.083 1.00 21.50 564 VAL D N 1
ATOM 12149 C CA . VAL D 1 565 ? 265.406 235.427 197.223 1.00 21.50 564 VAL D CA 1
ATOM 12150 C C . VAL D 1 565 ? 265.337 234.923 198.657 1.00 21.50 564 VAL D C 1
ATOM 12151 O O . VAL D 1 565 ? 266.356 234.546 199.249 1.00 21.50 564 VAL D O 1
ATOM 12155 N N . PHE D 1 566 ? 264.137 234.923 199.233 1.00 20.73 565 PHE D N 1
ATOM 12156 C CA . PHE D 1 566 ? 263.984 234.623 200.649 1.00 20.73 565 PHE D CA 1
ATOM 12157 C C . PHE D 1 566 ? 262.832 233.655 200.869 1.00 20.73 565 PHE D C 1
ATOM 12158 O O . PHE D 1 566 ? 262.003 233.422 199.986 1.00 20.73 565 PHE D O 1
ATOM 12166 N N . TRP D 1 567 ? 262.802 233.087 202.072 1.00 25.78 566 TRP D N 1
ATOM 12167 C CA . TRP D 1 567 ? 261.681 232.310 202.575 1.00 25.78 566 TRP D CA 1
ATOM 12168 C C . TRP D 1 567 ? 261.138 232.986 203.826 1.00 25.78 566 TRP D C 1
ATOM 12169 O O . TRP D 1 567 ? 261.900 233.558 204.610 1.00 25.78 566 TRP D O 1
ATOM 12180 N N . ARG D 1 568 ? 259.824 232.917 204.012 1.00 26.31 567 ARG D N 1
ATOM 12181 C CA . ARG D 1 568 ? 259.178 233.494 205.184 1.00 26.31 567 ARG D CA 1
ATOM 12182 C C . ARG D 1 568 ? 259.151 232.476 206.316 1.00 26.31 567 ARG D C 1
ATOM 12183 O O . ARG D 1 568 ? 258.796 231.313 206.102 1.00 26.31 567 ARG D O 1
ATOM 12191 N N . CYS D 1 569 ? 259.519 232.913 207.518 1.00 27.24 568 CYS D N 1
ATOM 12192 C CA . CYS D 1 569 ? 259.518 232.049 208.691 1.00 27.24 568 CYS D CA 1
ATOM 12193 C C . CYS D 1 569 ? 258.681 232.678 209.796 1.00 27.24 568 CYS D C 1
ATOM 12194 O O . CYS D 1 569 ? 258.860 233.859 210.120 1.00 27.24 568 CYS D O 1
ATOM 12197 N N . ASN D 1 570 ? 257.779 231.882 210.369 1.00 29.35 569 ASN D N 1
ATOM 12198 C CA . ASN D 1 570 ? 256.873 232.284 211.435 1.00 29.35 569 ASN D CA 1
ATOM 12199 C C . ASN D 1 570 ? 257.298 231.662 212.760 1.00 29.35 569 ASN D C 1
ATOM 12200 O O . ASN D 1 570 ? 258.040 230.679 212.800 1.00 29.35 569 ASN D O 1
ATOM 12205 N N . LEU D 1 571 ? 256.800 232.241 213.850 1.00 29.05 570 LEU D N 1
ATOM 12206 C CA . LEU D 1 571 ? 257.140 231.771 215.186 1.00 29.05 570 LEU D CA 1
ATOM 12207 C C . LEU D 1 571 ? 256.548 230.391 215.458 1.00 29.05 570 LEU D C 1
ATOM 12208 O O . LEU D 1 571 ? 255.453 230.055 215.000 1.00 29.05 570 LEU D O 1
ATOM 12213 N N . THR D 1 572 ? 257.289 229.590 216.217 1.00 31.99 571 THR D N 1
ATOM 12214 C CA . THR D 1 572 ? 256.832 228.278 216.645 1.00 31.99 571 THR D CA 1
ATOM 12215 C C . THR D 1 572 ? 256.203 228.361 218.034 1.00 31.99 571 THR D C 1
ATOM 12216 O O . THR D 1 572 ? 256.273 229.384 218.717 1.00 31.99 571 THR D O 1
ATOM 12220 N N . GLU D 1 573 ? 255.576 227.256 218.449 1.00 34.06 572 GLU D N 1
ATOM 12221 C CA . GLU D 1 573 ? 254.952 227.213 219.767 1.00 34.06 572 GLU D CA 1
ATOM 12222 C C . GLU D 1 573 ? 255.978 227.373 220.881 1.00 34.06 572 GLU D C 1
ATOM 12223 O O . GLU D 1 573 ? 255.668 227.941 221.934 1.00 34.06 572 GLU D O 1
ATOM 12225 N N . ARG D 1 574 ? 257.207 226.904 220.656 1.00 33.97 573 ARG D N 1
ATOM 12226 C CA . ARG D 1 574 ? 258.267 227.007 221.652 1.00 33.97 573 ARG D CA 1
ATOM 12227 C C . ARG D 1 574 ? 258.556 228.452 222.040 1.00 33.97 573 ARG D C 1
ATOM 12228 O O . ARG D 1 574 ? 259.089 228.698 223.127 1.00 33.97 573 ARG D O 1
ATOM 12236 N N . SER D 1 575 ? 258.210 229.411 221.181 1.00 33.88 574 SER D N 1
ATOM 12237 C CA . SER D 1 575 ? 258.329 230.831 221.488 1.00 33.88 574 SER D CA 1
ATOM 12238 C C . SER D 1 575 ? 256.988 231.550 221.397 1.00 33.88 574 SER D C 1
ATOM 12239 O O . SER D 1 575 ? 256.958 232.788 221.376 1.00 33.88 574 SER D O 1
ATOM 12242 N N . ARG D 1 576 ? 255.880 230.802 221.365 1.00 38.05 575 ARG D N 1
ATOM 12243 C CA . ARG D 1 576 ? 254.576 231.389 221.067 1.00 38.05 575 ARG D CA 1
ATOM 12244 C C . ARG D 1 576 ? 254.186 232.463 222.075 1.00 38.05 575 ARG D C 1
ATOM 12245 O O . ARG D 1 576 ? 253.428 233.382 221.743 1.00 38.05 575 ARG D O 1
ATOM 12253 N N . GLN D 1 577 ? 254.700 232.379 223.298 1.00 39.33 576 GLN D N 1
ATOM 12254 C CA . GLN D 1 577 ? 254.371 233.346 224.336 1.00 39.33 576 GLN D CA 1
ATOM 12255 C C . GLN D 1 577 ? 255.016 234.710 224.112 1.00 39.33 576 GLN D C 1
ATOM 12256 O O . GLN D 1 577 ? 254.866 235.591 224.965 1.00 39.33 576 GLN D O 1
ATOM 12262 N N . PHE D 1 578 ? 255.728 234.908 223.003 1.00 37.65 577 PHE D N 1
ATOM 12263 C CA . PHE D 1 578 ? 256.242 236.220 222.635 1.00 37.65 577 PHE D CA 1
ATOM 12264 C C . PHE D 1 578 ? 255.431 236.879 221.528 1.00 37.65 577 PHE D C 1
ATOM 12265 O O . PHE D 1 578 ? 255.834 237.930 221.022 1.00 37.65 577 PHE D O 1
ATOM 12273 N N . LYS D 1 579 ? 254.301 236.290 221.143 1.00 35.52 578 LYS D N 1
ATOM 12274 C CA . LYS D 1 579 ? 253.531 236.800 220.016 1.00 35.52 578 LYS D CA 1
ATOM 12275 C C . LYS D 1 579 ? 252.994 238.197 220.299 1.00 35.52 578 LYS D C 1
ATOM 12276 O O . LYS D 1 579 ? 252.603 238.517 221.424 1.00 35.52 578 LYS D O 1
ATOM 12282 N N . GLY D 1 580 ? 252.981 239.033 219.263 1.00 34.17 579 GLY D N 1
ATOM 12283 C CA . GLY D 1 580 ? 252.421 240.364 219.345 1.00 34.17 579 GLY D CA 1
ATOM 12284 C C . GLY D 1 580 ? 253.332 241.425 219.922 1.00 34.17 579 GLY D C 1
ATOM 12285 O O . GLY D 1 580 ? 252.934 242.595 219.968 1.00 34.17 579 GLY D O 1
ATOM 12286 N N . LEU D 1 581 ? 254.533 241.067 220.357 1.00 31.94 580 LEU D N 1
ATOM 12287 C CA . LEU D 1 581 ? 255.471 242.020 220.929 1.00 31.94 580 LEU D CA 1
ATOM 12288 C C . LEU D 1 581 ? 256.417 242.549 219.857 1.00 31.94 580 LEU D C 1
ATOM 12289 O O . LEU D 1 581 ? 256.368 242.155 218.691 1.00 31.94 580 LEU D O 1
ATOM 12294 N N . SER D 1 582 ? 257.283 243.465 220.273 1.00 31.16 581 SER D N 1
ATOM 12295 C CA . SER D 1 582 ? 258.344 244.002 219.437 1.00 31.16 581 SER D CA 1
ATOM 12296 C C . SER D 1 582 ? 259.693 243.548 219.978 1.00 31.16 581 SER D C 1
ATOM 12297 O O . SER D 1 582 ? 259.790 242.953 221.053 1.00 31.16 581 SER D O 1
ATOM 12300 N N . PHE D 1 583 ? 260.748 243.838 219.217 1.00 29.26 582 PHE D N 1
ATOM 12301 C CA . PHE D 1 583 ? 262.072 243.362 219.603 1.00 29.26 582 PHE D CA 1
ATOM 12302 C C . PHE D 1 583 ? 262.634 244.143 220.784 1.00 29.26 582 PHE D C 1
ATOM 12303 O O . PHE D 1 583 ? 263.369 243.578 221.603 1.00 29.26 582 PHE D O 1
ATOM 12311 N N . TRP D 1 584 ? 262.300 245.430 220.894 1.00 31.39 583 TRP D N 1
ATOM 12312 C CA . TRP D 1 584 ? 262.764 246.220 222.030 1.00 31.39 583 TRP D CA 1
ATOM 12313 C C . TRP D 1 584 ? 262.175 245.703 223.338 1.00 31.39 583 TRP D C 1
ATOM 12314 O O . TRP D 1 584 ? 262.880 245.597 224.349 1.00 31.39 583 TRP D O 1
ATOM 12325 N N . GLU D 1 585 ? 260.883 245.364 223.332 1.00 34.41 584 GLU D N 1
ATOM 12326 C CA . GLU D 1 585 ? 260.252 244.809 224.525 1.00 34.41 584 GLU D CA 1
ATOM 12327 C C . GLU D 1 585 ? 260.848 243.455 224.891 1.00 34.41 584 GLU D C 1
ATOM 12328 O O . GLU D 1 585 ? 261.045 243.158 226.075 1.00 34.41 584 GLU D O 1
ATOM 12334 N N . VAL D 1 586 ? 261.127 242.616 223.891 1.00 34.02 585 VAL D N 1
ATOM 12335 C CA . VAL D 1 586 ? 261.732 241.314 224.158 1.00 34.02 585 VAL D CA 1
ATOM 12336 C C . VAL D 1 586 ? 263.114 241.484 224.773 1.00 34.02 585 VAL D C 1
ATOM 12337 O O . VAL D 1 586 ? 263.478 240.784 225.728 1.00 34.02 585 VAL D O 1
ATOM 12341 N N . TRP D 1 587 ? 263.908 242.416 224.240 1.00 33.33 586 TRP D N 1
ATOM 12342 C CA . TRP D 1 587 ? 265.230 242.659 224.807 1.00 33.33 586 TRP D CA 1
ATOM 12343 C C . TRP D 1 587 ? 265.129 243.204 226.228 1.00 33.33 586 TRP D C 1
ATOM 12344 O O . TRP D 1 587 ? 265.939 242.853 227.092 1.00 33.33 586 TRP D O 1
ATOM 12355 N N . ASP D 1 588 ? 264.132 244.054 226.494 1.00 39.02 587 ASP D N 1
ATOM 12356 C CA . ASP D 1 588 ? 263.920 244.540 227.856 1.00 39.02 587 ASP D CA 1
ATOM 12357 C C . ASP D 1 588 ? 263.563 243.401 228.806 1.00 39.02 587 ASP D C 1
ATOM 12358 O O . ASP D 1 588 ? 264.055 243.349 229.940 1.00 39.02 587 ASP D O 1
ATOM 12363 N N . ILE D 1 589 ? 262.694 242.490 228.365 1.00 37.59 588 ILE D N 1
ATOM 12364 C CA . ILE D 1 589 ? 262.312 241.355 229.201 1.00 37.59 588 ILE D CA 1
ATOM 12365 C C . ILE D 1 589 ? 263.521 240.476 229.491 1.00 37.59 588 ILE D C 1
ATOM 12366 O O . ILE D 1 589 ? 263.715 240.011 230.622 1.00 37.59 588 ILE D O 1
ATOM 12371 N N . GLN D 1 590 ? 264.353 240.231 228.477 1.00 39.81 589 GLN D N 1
ATOM 12372 C CA . GLN D 1 590 ? 265.556 239.433 228.691 1.00 39.81 589 GLN D CA 1
ATOM 12373 C C . GLN D 1 590 ? 266.522 240.131 229.643 1.00 39.81 589 GLN D C 1
ATOM 12374 O O . GLN D 1 590 ? 267.169 239.479 230.472 1.00 39.81 589 GLN D O 1
ATOM 12380 N N . ALA D 1 591 ? 266.635 241.458 229.539 1.00 42.12 590 ALA D N 1
ATOM 12381 C CA . ALA D 1 591 ? 267.473 242.204 230.473 1.00 42.12 590 ALA D CA 1
ATOM 12382 C C . ALA D 1 591 ? 266.959 242.071 231.900 1.00 42.12 590 ALA D C 1
ATOM 12383 O O . ALA D 1 591 ? 267.744 241.892 232.837 1.00 42.12 590 ALA D O 1
ATOM 12385 N N . GLN D 1 592 ? 265.641 242.164 232.083 1.00 45.33 591 GLN D N 1
ATOM 12386 C CA . GLN D 1 592 ? 265.068 241.986 233.414 1.00 45.33 591 GLN D CA 1
ATOM 12387 C C . GLN D 1 592 ? 265.339 240.586 233.947 1.00 45.33 591 GLN D C 1
ATOM 12388 O O . GLN D 1 592 ? 265.678 240.416 235.124 1.00 45.33 591 GLN D O 1
ATOM 12394 N N . GLU D 1 593 ? 265.191 239.569 233.095 1.00 46.34 592 GLU D N 1
ATOM 12395 C CA . GLU D 1 593 ? 265.427 238.196 233.534 1.00 46.34 592 GLU D CA 1
ATOM 12396 C C . GLU D 1 593 ? 266.881 237.981 233.935 1.00 46.34 592 GLU D C 1
ATOM 12397 O O . GLU D 1 593 ? 267.163 237.321 234.942 1.00 46.34 592 GLU D O 1
ATOM 12403 N N . LYS D 1 594 ? 267.819 238.525 233.161 1.00 46.15 593 LYS D N 1
ATOM 12404 C CA . LYS D 1 594 ? 269.232 238.380 233.486 1.00 46.15 593 LYS D CA 1
ATOM 12405 C C . LYS D 1 594 ? 269.695 239.347 234.568 1.00 46.15 593 LYS D C 1
ATOM 12406 O O . LYS D 1 594 ? 270.837 239.236 235.026 1.00 46.15 593 LYS D O 1
ATOM 12408 N N . HIS D 1 595 ? 268.844 240.288 234.981 1.00 49.34 594 HIS D N 1
ATOM 12409 C CA . HIS D 1 595 ? 269.236 241.260 235.996 1.00 49.34 594 HIS D CA 1
ATOM 12410 C C . HIS D 1 595 ? 269.081 240.706 237.407 1.00 49.34 594 HIS D C 1
ATOM 12411 O O . HIS D 1 595 ? 269.965 240.898 238.250 1.00 49.34 594 HIS D O 1
ATOM 12418 N N . ASN D 1 596 ? 267.974 240.018 237.684 1.00 48.22 595 ASN D N 1
ATOM 12419 C CA . ASN D 1 596 ? 267.696 239.542 239.034 1.00 48.22 595 ASN D CA 1
ATOM 12420 C C . ASN D 1 596 ? 268.441 238.251 239.358 1.00 48.22 595 ASN D C 1
ATOM 12421 O O . ASN D 1 596 ? 267.839 237.271 239.809 1.00 48.22 595 ASN D O 1
ATOM 12426 N N . LYS D 1 597 ? 269.761 238.251 239.159 1.00 50.03 596 LYS D N 1
ATOM 12427 C CA . LYS D 1 597 ? 270.586 237.088 239.455 1.00 50.03 596 LYS D CA 1
ATOM 12428 C C . LYS D 1 597 ? 271.825 237.437 240.272 1.00 50.03 596 LYS D C 1
ATOM 12429 O O . LYS D 1 597 ? 272.747 236.617 240.351 1.00 50.03 596 LYS D O 1
ATOM 12431 N N . ALA D 1 598 ? 271.877 238.624 240.878 1.00 48.46 597 ALA D N 1
ATOM 12432 C CA . ALA D 1 598 ? 273.028 239.046 241.666 1.00 48.46 597 ALA D CA 1
ATOM 12433 C C . ALA D 1 598 ? 272.693 239.193 243.145 1.00 48.46 597 ALA D C 1
ATOM 12434 O O . ALA D 1 598 ? 273.335 238.565 243.991 1.00 48.46 597 ALA D O 1
ATOM 12436 N N . ASN D 1 599 ? 271.696 240.011 243.482 1.00 47.31 598 ASN D N 1
ATOM 12437 C CA . ASN D 1 599 ? 271.268 240.186 244.864 1.00 47.31 598 ASN D CA 1
ATOM 12438 C C . ASN D 1 599 ? 270.005 239.409 245.195 1.00 47.31 598 ASN D C 1
ATOM 12439 O O . ASN D 1 599 ? 269.773 239.085 246.368 1.00 47.31 598 ASN D O 1
ATOM 12441 N N . ALA D 1 600 ? 269.186 239.107 244.184 1.00 46.93 599 ALA D N 1
ATOM 12442 C CA . ALA D 1 600 ? 268.005 238.284 244.406 1.00 46.93 599 ALA D CA 1
ATOM 12443 C C . ALA D 1 600 ? 268.379 236.916 244.954 1.00 46.93 599 ALA D C 1
ATOM 12444 O O . ALA D 1 600 ? 267.603 236.320 245.706 1.00 46.93 599 ALA D O 1
ATOM 12446 N N . LYS D 1 601 ? 269.568 236.415 244.610 1.00 47.32 600 LYS D N 1
ATOM 12447 C CA . LYS D 1 601 ? 270.013 235.130 245.138 1.00 47.32 600 LYS D CA 1
ATOM 12448 C C . LYS D 1 601 ? 270.100 235.161 246.659 1.00 47.32 600 LYS D C 1
ATOM 12449 O O . LYS D 1 601 ? 269.511 234.317 247.342 1.00 47.32 600 LYS D O 1
ATOM 12451 N N . GLN D 1 602 ? 270.809 236.150 247.210 1.00 47.93 601 GLN D N 1
ATOM 12452 C CA . GLN D 1 602 ? 270.943 236.238 248.661 1.00 47.93 601 GLN D CA 1
ATOM 12453 C C . GLN D 1 602 ? 269.628 236.631 249.323 1.00 47.93 601 GLN D C 1
ATOM 12454 O O . GLN D 1 602 ? 269.322 236.167 250.429 1.00 47.93 601 GLN D O 1
ATOM 12460 N N . ASP D 1 603 ? 268.834 237.481 248.665 1.00 47.51 602 ASP D N 1
ATOM 12461 C CA . ASP D 1 603 ? 267.537 237.850 249.227 1.00 47.51 602 ASP D CA 1
ATOM 12462 C C . ASP D 1 603 ? 266.639 236.626 249.379 1.00 47.51 602 ASP D C 1
ATOM 12463 O O . ASP D 1 603 ? 266.045 236.401 250.443 1.00 47.51 602 ASP D O 1
ATOM 12465 N N . GLU D 1 604 ? 266.541 235.814 248.323 1.00 47.62 603 GLU D N 1
ATOM 12466 C CA . GLU D 1 604 ? 265.742 234.597 248.389 1.00 47.62 603 GLU D CA 1
ATOM 12467 C C . GLU D 1 604 ? 266.347 233.596 249.361 1.00 47.62 603 GLU D C 1
ATOM 12468 O O . GLU D 1 604 ? 265.617 232.884 250.057 1.00 47.62 603 GLU D O 1
ATOM 12470 N N . LEU D 1 605 ? 267.679 233.527 249.424 1.00 47.05 604 LEU D N 1
ATOM 12471 C CA . LEU D 1 605 ? 268.334 232.664 250.400 1.00 47.05 604 LEU D CA 1
ATOM 12472 C C . LEU D 1 605 ? 267.868 232.993 251.811 1.00 47.05 604 LEU D C 1
ATOM 12473 O O . LEU D 1 605 ? 267.418 232.112 252.552 1.00 47.05 604 LEU D O 1
ATOM 12478 N N . THR D 1 606 ? 267.942 234.270 252.186 1.00 47.11 605 THR D N 1
ATOM 12479 C CA . THR D 1 606 ? 267.552 234.674 253.533 1.00 47.11 605 THR D CA 1
ATOM 12480 C C . THR D 1 606 ? 266.062 234.442 253.771 1.00 47.11 605 THR D C 1
ATOM 12481 O O . THR D 1 606 ? 265.665 233.900 254.814 1.00 47.11 605 THR D O 1
ATOM 12485 N N . LYS D 1 607 ? 265.221 234.836 252.809 1.00 46.58 606 LYS D N 1
ATOM 12486 C CA . LYS D 1 607 ? 263.781 234.668 252.984 1.00 46.58 606 LYS D CA 1
ATOM 12487 C C . LYS D 1 607 ? 263.416 233.202 253.177 1.00 46.58 606 LYS D C 1
ATOM 12488 O O . LYS D 1 607 ? 262.676 232.854 254.107 1.00 46.58 606 LYS D O 1
ATOM 12490 N N . ARG D 1 608 ? 263.947 232.323 252.323 1.00 47.98 607 ARG D N 1
ATOM 12491 C CA . ARG D 1 608 ? 263.664 230.900 252.448 1.00 47.98 607 ARG D CA 1
ATOM 12492 C C . ARG D 1 608 ? 264.243 230.334 253.736 1.00 47.98 607 ARG D C 1
ATOM 12493 O O . ARG D 1 608 ? 263.672 229.410 254.322 1.00 47.98 607 ARG D O 1
ATOM 12501 N N . ARG D 1 609 ? 265.374 230.873 254.200 1.00 47.90 608 ARG D N 1
ATOM 12502 C CA . ARG D 1 609 ? 265.971 230.376 255.434 1.00 47.90 608 ARG D CA 1
ATOM 12503 C C . ARG D 1 609 ? 265.071 230.648 256.634 1.00 47.90 608 ARG D C 1
ATOM 12504 O O . ARG D 1 609 ? 264.793 229.747 257.435 1.00 47.90 608 ARG D O 1
ATOM 12512 N N . GLU D 1 610 ? 264.591 231.889 256.775 1.00 48.41 609 GLU D N 1
ATOM 12513 C CA . GLU D 1 610 ? 263.660 232.141 257.877 1.00 48.41 609 GLU D CA 1
ATOM 12514 C C . GLU D 1 610 ? 262.324 231.432 257.681 1.00 48.41 609 GLU D C 1
ATOM 12515 O O . GLU D 1 610 ? 261.700 231.022 258.667 1.00 48.41 609 GLU D O 1
ATOM 12521 N N . LEU D 1 611 ? 261.865 231.260 256.438 1.00 48.07 610 LEU D N 1
ATOM 12522 C CA . LEU D 1 611 ? 260.629 230.510 256.224 1.00 48.07 610 LEU D CA 1
ATOM 12523 C C . LEU D 1 611 ? 260.785 229.064 256.688 1.00 48.07 610 LEU D C 1
ATOM 12524 O O . LEU D 1 611 ? 259.896 228.505 257.347 1.00 48.07 610 LEU D O 1
ATOM 12529 N N . GLU D 1 612 ? 261.921 228.446 256.354 1.00 47.09 611 GLU D N 1
ATOM 12530 C CA . GLU D 1 612 ? 262.212 227.091 256.804 1.00 47.09 611 GLU D CA 1
ATOM 12531 C C . GLU D 1 612 ? 262.303 227.017 258.320 1.00 47.09 611 GLU D C 1
ATOM 12532 O O . GLU D 1 612 ? 261.777 226.081 258.932 1.00 47.09 611 GLU D O 1
ATOM 12538 N N . ALA D 1 613 ? 262.979 227.985 258.942 1.00 46.17 612 ALA D N 1
ATOM 12539 C CA . ALA D 1 613 ? 263.074 227.981 260.397 1.00 46.17 612 ALA D CA 1
ATOM 12540 C C . ALA D 1 613 ? 261.693 228.074 261.032 1.00 46.17 612 ALA D C 1
ATOM 12541 O O . ALA D 1 613 ? 261.391 227.353 261.990 1.00 46.17 612 ALA D O 1
ATOM 12543 N N . PHE D 1 614 ? 260.831 228.936 260.487 1.00 46.38 613 PHE D N 1
ATOM 12544 C CA . PHE D 1 614 ? 259.487 229.095 261.032 1.00 46.38 613 PHE D CA 1
ATOM 12545 C C . PHE D 1 614 ? 258.675 227.811 260.900 1.00 46.38 613 PHE D C 1
ATOM 12546 O O . PHE D 1 614 ? 258.031 227.374 261.862 1.00 46.38 613 PHE D O 1
ATOM 12548 N N . ILE D 1 615 ? 258.686 227.192 259.714 1.00 47.36 614 ILE D N 1
ATOM 12549 C CA . ILE D 1 615 ? 257.874 225.991 259.527 1.00 47.36 614 ILE D CA 1
ATOM 12550 C C . ILE D 1 615 ? 258.408 224.844 260.379 1.00 47.36 614 ILE D C 1
ATOM 12551 O O . ILE D 1 615 ? 257.634 224.089 260.983 1.00 47.36 614 ILE D O 1
ATOM 12556 N N 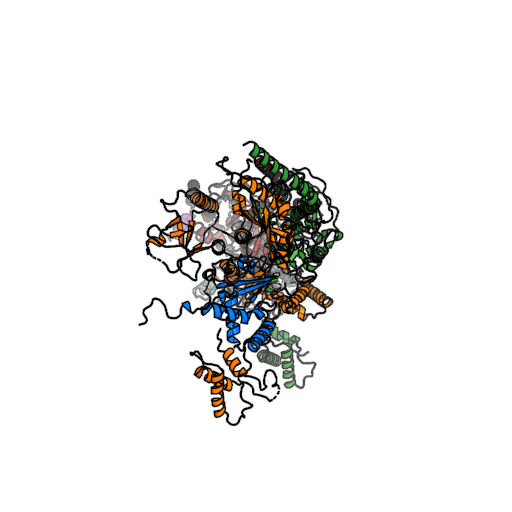. GLN D 1 616 ? 259.733 224.704 260.463 1.00 47.44 615 GLN D N 1
ATOM 12557 C CA . GLN D 1 616 ? 260.319 223.666 261.301 1.00 47.44 615 GLN D CA 1
ATOM 12558 C C . GLN D 1 616 ? 259.939 223.861 262.762 1.00 47.44 615 GLN D C 1
ATOM 12559 O O . GLN D 1 616 ? 259.547 222.908 263.448 1.00 47.44 615 GLN D O 1
ATOM 12565 N N . GLN D 1 617 ? 260.039 225.100 263.254 1.00 47.18 616 GLN D N 1
ATOM 12566 C CA . GLN D 1 617 ? 259.729 225.363 264.654 1.00 47.18 616 GLN D CA 1
ATOM 12567 C C . GLN D 1 617 ? 258.256 225.125 264.953 1.00 47.18 616 GLN D C 1
ATOM 12568 O O . GLN D 1 617 ? 257.919 224.546 265.992 1.00 47.18 616 GLN D O 1
ATOM 12574 N N . THR D 1 618 ? 257.360 225.553 264.059 1.00 46.74 617 THR D N 1
ATOM 12575 C CA . THR D 1 618 ? 255.939 225.353 264.327 1.00 46.74 617 THR D CA 1
ATOM 12576 C C . THR D 1 618 ? 255.567 223.874 264.260 1.00 46.74 617 THR D C 1
ATOM 12577 O O . THR D 1 618 ? 254.755 223.402 265.065 1.00 46.74 617 THR D O 1
ATOM 12581 N N . ILE D 1 619 ? 256.169 223.117 263.336 1.00 46.95 618 ILE D N 1
ATOM 12582 C CA . ILE D 1 619 ? 255.898 221.683 263.274 1.00 46.95 618 ILE D CA 1
ATOM 12583 C C . ILE D 1 619 ? 256.394 220.991 264.537 1.00 46.95 618 ILE D C 1
ATOM 12584 O O . ILE D 1 619 ? 255.694 220.153 265.121 1.00 46.95 618 ILE D O 1
ATOM 12589 N N . GLN D 1 620 ? 257.606 221.334 264.984 1.00 47.35 619 GLN D N 1
ATOM 12590 C CA . GLN D 1 620 ? 258.144 220.715 266.190 1.00 47.35 619 GLN D CA 1
ATOM 12591 C C . GLN D 1 620 ? 257.303 221.066 267.412 1.00 47.35 619 GLN D C 1
ATOM 12592 O O . GLN D 1 620 ? 257.049 220.209 268.265 1.00 47.35 619 GLN D O 1
ATOM 12598 N N . LYS D 1 621 ? 256.861 222.323 267.514 1.00 46.61 620 LYS D N 1
ATOM 12599 C CA . LYS D 1 621 ? 256.029 222.727 268.643 1.00 46.61 620 LYS D CA 1
ATOM 12600 C C . LYS D 1 621 ? 254.684 222.013 268.629 1.00 46.61 620 LYS D C 1
ATOM 12601 O O . LYS D 1 621 ? 254.199 221.572 269.679 1.00 46.61 620 LYS D O 1
ATOM 12603 N N . ALA D 1 622 ? 254.061 221.893 267.453 1.00 46.36 621 ALA D N 1
ATOM 12604 C CA . ALA D 1 622 ? 252.791 221.180 267.363 1.00 46.36 621 ALA D CA 1
ATOM 12605 C C . ALA D 1 622 ? 252.959 219.713 267.735 1.00 46.36 621 ALA D C 1
ATOM 12606 O O . ALA D 1 622 ? 252.094 219.132 268.402 1.00 46.36 621 ALA D O 1
ATOM 12608 N N . ASN D 1 623 ? 254.063 219.095 267.308 1.00 46.59 622 ASN D N 1
ATOM 12609 C CA . ASN D 1 623 ? 254.323 217.710 267.685 1.00 46.59 622 ASN D CA 1
ATOM 12610 C C . ASN D 1 623 ? 254.532 217.575 269.189 1.00 46.59 622 ASN D C 1
ATOM 12611 O O . ASN D 1 623 ? 254.026 216.634 269.811 1.00 46.59 622 ASN D O 1
ATOM 12613 N N . LYS D 1 624 ? 255.276 218.507 269.790 1.00 45.48 623 LYS D N 1
ATOM 12614 C CA . LYS D 1 624 ? 255.532 218.442 271.225 1.00 45.48 623 LYS D CA 1
ATOM 12615 C C . LYS D 1 624 ? 254.264 218.672 272.036 1.00 45.48 623 LYS D C 1
ATOM 12616 O O . LYS D 1 624 ? 254.116 218.102 273.124 1.00 45.48 623 LYS D O 1
ATOM 12618 N N . LEU D 1 625 ? 253.348 219.504 271.534 1.00 45.62 624 LEU D N 1
ATOM 12619 C CA . LEU D 1 625 ? 252.099 219.746 272.249 1.00 45.62 624 LEU D CA 1
ATOM 12620 C C . LEU D 1 625 ? 251.271 218.472 272.363 1.00 45.62 624 LEU D C 1
ATOM 12621 O O . LEU D 1 625 ? 250.680 218.198 273.414 1.00 45.62 624 LEU D O 1
ATOM 12623 N N . THR D 1 626 ? 251.216 217.683 271.295 1.00 46.00 625 THR D N 1
ATOM 12624 C CA . THR D 1 626 ? 250.462 216.436 271.302 1.00 46.00 625 THR D CA 1
ATOM 12625 C C . THR D 1 626 ? 251.257 215.319 271.971 1.00 46.00 625 THR D C 1
ATOM 12626 O O . THR D 1 626 ? 251.070 215.033 273.153 1.00 46.00 625 THR D O 1
ATOM 15208 N N . ASP G 1 588 ? 234.755 277.471 181.401 1.00 52.28 587 ASP E N 1
ATOM 15209 C CA . ASP G 1 588 ? 235.113 278.877 181.548 1.00 52.28 587 ASP E CA 1
ATOM 15210 C C . ASP G 1 588 ? 235.055 279.306 183.010 1.00 52.28 587 ASP E C 1
ATOM 15211 O O . ASP G 1 588 ? 235.892 280.081 183.473 1.00 52.28 587 ASP E O 1
ATOM 15216 N N . ILE G 1 589 ? 234.056 278.797 183.733 1.00 51.84 588 ILE E N 1
ATOM 15217 C CA . ILE G 1 589 ? 233.914 279.129 185.147 1.00 51.84 588 ILE E CA 1
ATOM 15218 C C . ILE G 1 589 ? 235.064 278.541 185.955 1.00 51.84 588 ILE E C 1
ATOM 15219 O O . ILE G 1 589 ? 235.526 279.143 186.932 1.00 51.84 588 ILE E O 1
ATOM 15221 N N . GLN G 1 590 ? 235.534 277.352 185.572 1.00 52.49 589 GLN E N 1
ATOM 15222 C CA . GLN G 1 590 ? 236.634 276.719 186.293 1.00 52.49 589 GLN E CA 1
ATOM 15223 C C . GLN G 1 590 ? 237.912 277.545 186.194 1.00 52.49 589 GLN E C 1
ATOM 15224 O O . GLN G 1 590 ? 238.658 277.667 187.174 1.00 52.49 589 GLN E O 1
ATOM 15230 N N . ALA G 1 591 ? 238.182 278.122 185.020 1.00 50.85 590 ALA E N 1
ATOM 15231 C CA . ALA G 1 591 ? 239.359 278.971 184.869 1.00 50.85 590 ALA E CA 1
ATOM 15232 C C . ALA G 1 591 ? 239.259 280.212 185.746 1.00 50.85 590 ALA E C 1
ATOM 15233 O O . ALA G 1 591 ? 240.246 280.625 186.367 1.00 50.85 590 ALA E O 1
ATOM 15235 N N . GLN G 1 592 ? 238.072 280.821 185.809 1.00 50.81 591 GLN E N 1
ATOM 15236 C CA . GLN G 1 592 ? 237.881 281.982 186.672 1.00 50.81 591 GLN E CA 1
ATOM 15237 C C . GLN G 1 592 ? 238.067 281.615 188.138 1.00 50.81 591 GLN E C 1
ATOM 15238 O O . GLN G 1 592 ? 238.670 282.375 188.905 1.00 50.81 591 GLN E O 1
ATOM 15240 N N . GLU G 1 593 ? 237.551 280.453 188.548 1.00 49.94 592 GLU E N 1
ATOM 15241 C CA . GLU G 1 593 ? 237.729 280.011 189.928 1.00 49.94 592 GLU E CA 1
ATOM 15242 C C . GLU G 1 593 ? 239.201 279.775 190.245 1.00 49.94 592 GLU E C 1
ATOM 15243 O O . GLU G 1 593 ? 239.677 280.142 191.326 1.00 49.94 592 GLU E O 1
ATOM 15245 N N . LYS G 1 594 ? 239.936 279.160 189.315 1.00 49.88 593 LYS E N 1
ATOM 15246 C CA . LYS G 1 594 ? 241.364 278.943 189.526 1.00 49.88 593 LYS E CA 1
ATOM 15247 C C . LYS G 1 594 ? 242.114 280.265 189.628 1.00 49.88 593 LYS E C 1
ATOM 15248 O O . LYS G 1 594 ? 243.001 280.422 190.477 1.00 49.88 593 LYS E O 1
ATOM 15250 N N . HIS G 1 595 ? 241.774 281.228 188.767 1.00 49.54 594 HIS E N 1
ATOM 15251 C CA . HIS G 1 595 ? 242.417 282.536 188.828 1.00 49.54 594 HIS E CA 1
ATOM 15252 C C . HIS G 1 595 ? 242.119 283.235 190.149 1.00 49.54 594 HIS E C 1
ATOM 15253 O O . HIS G 1 595 ? 243.007 283.855 190.746 1.00 49.54 594 HIS E O 1
ATOM 15255 N N . ASN G 1 596 ? 240.873 283.146 190.620 1.00 50.37 595 ASN E N 1
ATOM 15256 C CA . ASN G 1 596 ? 240.523 283.742 191.905 1.00 50.37 595 ASN E CA 1
ATOM 15257 C C . ASN G 1 596 ? 241.288 283.083 193.046 1.00 50.37 595 ASN E C 1
ATOM 15258 O O . ASN G 1 596 ? 241.776 283.766 193.954 1.00 50.37 595 ASN E O 1
ATOM 15263 N N . LYS G 1 597 ? 241.403 281.753 193.016 1.00 49.06 596 LYS E N 1
ATOM 15264 C CA . LYS G 1 597 ? 242.128 281.047 194.068 1.00 49.06 596 LYS E CA 1
ATOM 15265 C C . LYS G 1 597 ? 243.606 281.417 194.066 1.00 49.06 596 LYS E C 1
ATOM 15266 O O . LYS G 1 597 ? 244.216 281.574 195.130 1.00 49.06 596 LYS E O 1
ATOM 15268 N N . ALA G 1 598 ? 244.200 281.560 192.881 1.00 47.76 597 ALA E N 1
ATOM 15269 C CA . ALA G 1 598 ? 245.613 281.901 192.779 1.00 47.76 597 ALA E CA 1
ATOM 15270 C C . ALA G 1 598 ? 245.880 283.396 192.898 1.00 47.76 597 ALA E C 1
ATOM 15271 O O . ALA G 1 598 ? 247.050 283.795 192.926 1.00 47.76 597 ALA E O 1
ATOM 15273 N N . ASN G 1 599 ? 244.837 284.226 192.961 1.00 48.69 598 ASN E N 1
ATOM 15274 C CA . ASN G 1 599 ? 245.030 285.672 193.021 1.00 48.69 598 ASN E CA 1
ATOM 15275 C C . ASN G 1 599 ? 245.786 286.080 194.282 1.00 48.69 598 ASN E C 1
ATOM 15276 O O . ASN G 1 599 ? 246.898 286.614 194.211 1.00 48.69 598 ASN E O 1
ATOM 15278 N N . ALA G 1 600 ? 245.194 285.836 195.451 1.00 47.19 599 ALA E N 1
ATOM 15279 C CA . ALA G 1 600 ? 245.794 286.222 196.722 1.00 47.19 599 ALA E CA 1
ATOM 15280 C C . ALA G 1 600 ? 246.182 285.014 197.565 1.00 47.19 599 ALA E C 1
ATOM 15281 O O . ALA G 1 600 ? 247.340 284.892 197.975 1.00 47.19 599 ALA E O 1
ATOM 15283 N N . LYS G 1 601 ? 245.228 284.128 197.855 1.00 47.44 600 LYS E N 1
ATOM 15284 C CA . LYS G 1 601 ? 245.401 282.879 198.592 1.00 47.44 600 LYS E CA 1
ATOM 15285 C C . LYS G 1 601 ? 245.738 283.093 200.064 1.00 47.44 600 LYS E C 1
ATOM 15286 O O . LYS G 1 601 ? 245.850 282.108 200.804 1.00 47.44 600 LYS E O 1
ATOM 15288 N N . GLN G 1 602 ? 245.901 284.338 200.518 1.00 47.28 601 GLN E N 1
ATOM 15289 C CA . GLN G 1 602 ? 246.164 284.575 201.934 1.00 47.28 601 GLN E CA 1
ATOM 15290 C C . GLN G 1 602 ? 244.911 284.350 202.770 1.00 47.28 601 GLN E C 1
ATOM 15291 O O . GLN G 1 602 ? 244.986 283.809 203.881 1.00 47.28 601 GLN E O 1
ATOM 15297 N N . ASP G 1 603 ? 243.750 284.761 202.254 1.00 46.27 602 ASP E N 1
ATOM 15298 C CA . ASP G 1 603 ? 242.499 284.515 202.962 1.00 46.27 602 ASP E CA 1
ATOM 15299 C C . ASP G 1 603 ? 242.234 283.022 203.098 1.00 46.27 602 ASP E C 1
ATOM 15300 O O . ASP G 1 603 ? 241.816 282.553 204.163 1.00 46.27 602 ASP E O 1
ATOM 15302 N N . GLU G 1 604 ? 242.474 282.261 202.028 1.00 46.99 603 GLU E N 1
ATOM 15303 C CA . GLU G 1 604 ? 242.334 280.811 202.105 1.00 46.99 603 GLU E CA 1
ATOM 15304 C C . GLU G 1 604 ? 243.329 280.218 203.094 1.00 46.99 603 GLU E C 1
ATOM 15305 O O . GLU G 1 604 ? 242.989 279.304 203.855 1.00 46.99 603 GLU E O 1
ATOM 15307 N N . LEU G 1 605 ? 244.563 280.728 203.097 1.00 45.90 604 LEU E N 1
ATOM 15308 C CA . LEU G 1 605 ? 245.566 280.260 204.047 1.00 45.90 604 LEU E CA 1
ATOM 15309 C C . LEU G 1 605 ? 245.090 280.452 205.482 1.00 45.90 604 LEU E C 1
ATOM 15310 O O . LEU G 1 605 ? 245.154 279.526 206.299 1.00 45.90 604 LEU E O 1
ATOM 15315 N N . THR G 1 606 ? 244.590 281.649 205.801 1.00 46.47 605 THR E N 1
ATOM 15316 C CA . THR G 1 606 ? 244.143 281.929 207.163 1.00 46.47 605 THR E CA 1
ATOM 15317 C C . THR G 1 606 ? 242.910 281.110 207.528 1.00 46.47 605 THR E C 1
ATOM 15318 O O . THR G 1 606 ? 242.817 280.581 208.644 1.00 46.47 605 THR E O 1
ATOM 15322 N N . LYS G 1 607 ? 241.953 280.990 206.604 1.00 45.72 606 LYS E N 1
ATOM 15323 C CA . LYS G 1 607 ? 240.748 280.220 206.888 1.00 45.72 606 LYS E CA 1
ATOM 15324 C C . LYS G 1 607 ? 241.077 278.756 207.140 1.00 45.72 606 LYS E C 1
ATOM 15325 O O . LYS G 1 607 ? 240.533 278.136 208.062 1.00 45.72 606 LYS E O 1
ATOM 15327 N N . ARG G 1 608 ? 241.979 278.185 206.340 1.00 45.66 607 ARG E N 1
ATOM 15328 C CA . ARG G 1 608 ? 242.316 276.780 206.518 1.00 45.66 607 ARG E CA 1
ATOM 15329 C C . ARG G 1 608 ? 243.205 276.564 207.735 1.00 45.66 607 ARG E C 1
ATOM 15330 O O . ARG G 1 608 ? 243.132 275.506 208.366 1.00 45.66 607 ARG E O 1
ATOM 15338 N N . ARG G 1 609 ? 244.023 277.553 208.103 1.00 45.55 608 ARG E N 1
ATOM 15339 C CA . ARG G 1 609 ? 244.733 277.469 209.375 1.00 45.55 608 ARG E CA 1
ATOM 15340 C C . ARG G 1 609 ? 243.754 277.460 210.543 1.00 45.55 608 ARG E C 1
ATOM 15341 O O . ARG G 1 609 ? 243.921 276.694 211.502 1.00 45.55 608 ARG E O 1
ATOM 15349 N N . GLU G 1 610 ? 242.720 278.303 210.474 1.00 48.08 609 GLU E N 1
ATOM 15350 C CA . GLU G 1 610 ? 241.690 278.302 211.508 1.00 48.08 609 GLU E CA 1
ATOM 15351 C C . GLU G 1 610 ? 240.972 276.959 211.567 1.00 48.08 609 GLU E C 1
ATOM 15352 O O . GLU G 1 610 ? 240.709 276.434 212.655 1.00 48.08 609 GLU E O 1
ATOM 15358 N N . LEU G 1 611 ? 240.644 276.391 210.404 1.00 46.19 610 LEU E N 1
ATOM 15359 C CA . LEU G 1 611 ? 239.981 275.090 210.375 1.00 46.19 610 LEU E CA 1
ATOM 15360 C C . LEU G 1 611 ? 240.875 274.002 210.961 1.00 46.19 610 LEU E C 1
ATOM 15361 O O . LEU G 1 611 ? 240.401 273.122 211.690 1.00 46.19 610 LEU E O 1
ATOM 15366 N N . GLU G 1 612 ? 242.171 274.039 210.640 1.00 45.63 611 GLU E N 1
ATOM 15367 C CA . GLU G 1 612 ? 243.114 273.070 211.191 1.00 45.63 611 GLU E CA 1
ATOM 15368 C C . GLU G 1 612 ? 243.184 273.175 212.708 1.00 45.63 611 GLU E C 1
ATOM 15369 O O . GLU G 1 612 ? 243.148 272.161 213.417 1.00 45.63 611 GLU E O 1
ATOM 15375 N N . ALA G 1 613 ? 243.276 274.401 213.227 1.00 45.14 612 ALA E N 1
ATOM 15376 C CA . ALA G 1 613 ? 243.310 274.583 214.675 1.00 45.14 612 ALA E CA 1
ATOM 15377 C C . ALA G 1 613 ? 242.020 274.092 215.320 1.00 45.14 612 ALA E C 1
ATOM 15378 O O . ALA G 1 613 ? 242.050 273.444 216.375 1.00 45.14 612 ALA E O 1
ATOM 15380 N N . PHE G 1 614 ? 240.876 274.382 214.695 1.00 44.97 613 PHE E N 1
ATOM 15381 C CA . PHE G 1 614 ? 239.596 273.958 215.250 1.00 44.97 613 PHE E CA 1
ATOM 15382 C C . PHE G 1 614 ? 239.484 272.439 215.297 1.00 44.97 613 PHE E C 1
ATOM 15383 O O . PHE G 1 614 ? 239.034 271.875 216.301 1.00 44.97 613 PHE E O 1
ATOM 15385 N N . ILE G 1 615 ? 239.886 271.757 214.222 1.00 45.24 614 ILE E N 1
ATOM 15386 C CA . ILE G 1 615 ? 239.766 270.303 214.211 1.00 45.24 614 ILE E CA 1
ATOM 15387 C C . ILE G 1 615 ? 240.770 269.668 215.169 1.00 45.24 614 ILE E C 1
ATOM 15388 O O . ILE G 1 615 ? 240.469 268.648 215.805 1.00 45.24 614 ILE E O 1
ATOM 15393 N N . GLN G 1 616 ? 241.961 270.259 215.317 1.00 45.36 615 GLN E N 1
ATOM 15394 C CA . GLN G 1 616 ? 242.906 269.755 216.309 1.00 45.36 615 GLN E CA 1
ATOM 15395 C C . GLN G 1 616 ? 242.352 269.902 217.722 1.00 45.36 615 GLN E C 1
ATOM 15396 O O . GLN G 1 616 ? 242.477 268.986 218.545 1.00 45.36 615 GLN E O 1
ATOM 15402 N N . GLN G 1 617 ? 241.728 271.046 218.018 1.00 45.31 616 GLN E N 1
ATOM 15403 C CA . GLN G 1 617 ? 241.119 271.238 219.331 1.00 45.31 616 GLN E CA 1
ATOM 15404 C C . GLN G 1 617 ? 239.968 270.263 219.555 1.00 45.31 616 GLN E C 1
ATOM 15405 O O . GLN G 1 617 ? 239.785 269.751 220.665 1.00 45.31 616 GLN E O 1
ATOM 15407 N N . THR G 1 618 ? 239.174 270.005 218.513 1.00 46.44 617 THR E N 1
ATOM 15408 C CA . THR G 1 618 ? 238.090 269.036 218.629 1.00 46.44 617 THR E CA 1
ATOM 15409 C C . THR G 1 618 ? 238.626 267.645 218.946 1.00 46.44 617 THR E C 1
ATOM 15410 O O . THR G 1 618 ? 238.082 266.941 219.807 1.00 46.44 617 THR E O 1
ATOM 15414 N N . ILE G 1 619 ? 239.694 267.232 218.259 1.00 46.82 618 ILE E N 1
ATOM 15415 C CA . ILE G 1 619 ? 240.283 265.922 218.528 1.00 46.82 618 ILE E CA 1
ATOM 15416 C C . ILE G 1 619 ? 240.842 265.870 219.944 1.00 46.82 618 ILE E C 1
ATOM 15417 O O . ILE G 1 619 ? 240.711 264.856 220.641 1.00 46.82 618 ILE E O 1
ATOM 15422 N N . GLN G 1 620 ? 241.465 266.962 220.395 1.00 48.11 619 GLN E N 1
ATOM 15423 C CA . GLN G 1 620 ? 241.979 267.008 221.762 1.00 48.11 619 GLN E CA 1
ATOM 15424 C C . GLN G 1 620 ? 240.858 266.861 222.784 1.00 48.11 619 GLN E C 1
ATOM 15425 O O . GLN G 1 620 ? 240.990 266.110 223.758 1.00 48.11 619 GLN E O 1
ATOM 15431 N N . LYS G 1 621 ? 239.747 267.576 222.583 1.00 48.43 620 LYS E N 1
ATOM 15432 C CA . LYS G 1 621 ? 238.627 267.485 223.518 1.00 48.43 620 LYS E CA 1
ATOM 15433 C C . LYS G 1 621 ? 238.015 266.089 223.517 1.00 48.43 620 LYS E C 1
ATOM 15434 O O . LYS G 1 621 ? 237.661 265.556 224.577 1.00 48.43 620 LYS E O 1
ATOM 15440 N N . ALA G 1 622 ? 237.871 265.485 222.334 1.00 47.14 621 ALA E N 1
ATOM 15441 C CA . ALA G 1 622 ? 237.341 264.127 222.265 1.00 47.14 621 ALA E CA 1
ATOM 15442 C C . ALA G 1 622 ? 238.264 263.142 222.971 1.00 47.14 621 ALA E C 1
ATOM 15443 O O . ALA G 1 622 ? 237.797 262.216 223.644 1.00 47.14 621 ALA E O 1
ATOM 15445 N N . ASN G 1 623 ? 239.579 263.326 222.829 1.00 48.54 622 ASN E N 1
ATOM 15446 C CA . ASN G 1 623 ? 240.527 262.468 223.532 1.00 48.54 622 ASN E CA 1
ATOM 15447 C C . ASN G 1 623 ? 240.420 262.650 225.041 1.00 48.54 622 ASN E C 1
ATOM 15448 O O . ASN G 1 623 ? 240.496 261.675 225.797 1.00 48.54 622 ASN E O 1
ATOM 15450 N N . LYS G 1 624 ? 240.258 263.894 225.498 1.00 49.19 623 LYS E N 1
ATOM 15451 C CA . LYS G 1 624 ? 240.102 264.140 226.929 1.00 49.19 623 LYS E CA 1
ATOM 15452 C C . LYS G 1 624 ? 238.834 263.489 227.469 1.00 49.19 623 LYS E C 1
ATOM 15453 O O . LYS G 1 624 ? 238.838 262.923 228.568 1.00 49.19 623 LYS E O 1
ATOM 15459 N N . LEU G 1 625 ? 237.739 263.562 226.713 1.00 47.60 624 LEU E N 1
ATOM 15460 C CA . LEU G 1 625 ? 236.480 262.976 227.158 1.00 47.60 624 LEU E CA 1
ATOM 15461 C C . LEU G 1 625 ? 236.399 261.473 226.918 1.00 47.60 624 LEU E C 1
ATOM 15462 O O . LEU G 1 625 ? 235.459 260.837 227.407 1.00 47.60 624 LEU E O 1
ATOM 15464 N N . THR G 1 626 ? 237.347 260.897 226.178 1.00 48.50 625 THR E N 1
ATOM 15465 C CA . THR G 1 626 ? 237.298 259.464 225.886 1.00 48.50 625 THR E CA 1
ATOM 15466 C C . THR G 1 626 ? 237.395 258.590 227.132 1.00 48.50 625 THR E C 1
ATOM 15467 O O . THR G 1 626 ? 236.587 257.654 227.262 1.00 48.50 625 THR E O 1
ATOM 15469 N N . PRO G 1 627 ? 238.336 258.811 228.072 1.00 48.12 626 PRO E N 1
ATOM 15470 C CA . PRO G 1 627 ? 238.353 257.911 229.232 1.00 48.12 626 PRO E CA 1
ATOM 15471 C C . PRO G 1 627 ? 237.171 258.132 230.172 1.00 48.12 626 PRO E C 1
ATOM 15472 O O . PRO G 1 627 ? 237.045 257.397 231.151 1.00 48.12 626 PRO E O 1
#

Foldseek 3Di:
DDDAQFWKAAQHFIKGWHDDDDQKTWIDGQDDQDDAIDMDGPVVVVVCVVVPRMGGDDQPQPVLVPDDDDPPDPQVVQLVVLCVLCVVLVPDPCNRPVPVVVVVLVVSCVPVVDDSVVVVSSVSQCRNNRNDSSSRGDPCVPPPPPPDDPD/DDDAQFWKAAQNFIKGWHDDDDQKTWIDGQPDQDDAIDIDGVVVVVVSVVVPRMGGDDAPQPCLVVDDDDPPDPQVVQLVVLCVLCVVLVVDPCNRPVPVVVVVLVVSCVPVVDDSVVNRSSVSQCRNRGNDSSSRGDDCVPPPPPPDDDADDDFDDDDDQPCPDEGGQHVVNLVLLVVLCVVPPPPDPDDDLVVSVVVSVVVCCVVCVPDDPRHDDDSVVSVCSCCSPPPPDPDAWQAEKEKDKFWFQDWAAAPPPQVGTQATKMKMWMATPQLRATQFMDIDHDADAVLVCLVRVLRSADDCQVVCVVLVHHDDCLLRVHHAHGQEYEDDPVQADPLQQVCCCPVVNYYYYYHDDDDCPVCVLVVPPTDTDDGDYDHDDDLPGHHVSVVVVSSVVSSSCQQAPDADDPDDDDPPDDPPQTSHSSSRNVVRCVPPDVDHDDDDSVVSVQSSADKDWWDQDQQAIADSRFHKDDDVCVVVVDHPGWMWGDDQFADAWIWTDDDPPDRDTDIIGGDPVGCVVHPGGSVVVSVVVVVCVVVVD/DDDAQFWKAQQNFIKGWHDDDVFKTWIGGQPDQDDAIDMDGVVVVVVCVVV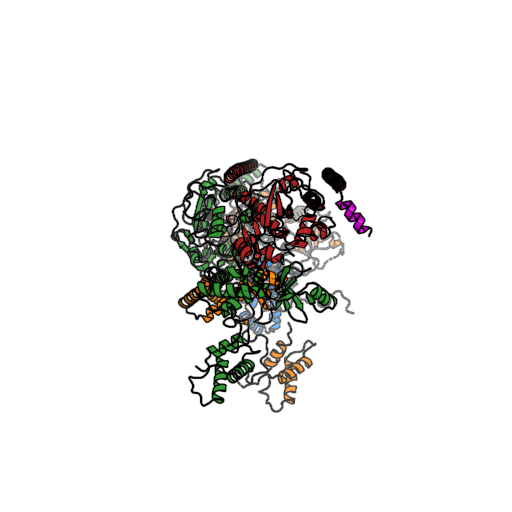PRIDGDGAPQPCLVVDDDDPPDPQVVQLVVLCVLLVVLVVDPPNRDVPVVVVVLVVSCVPPVDDSVVNRNSVSQCRNNGNDSSSRGDPCVPPPPPPDDDVDDADVVNVVLLVVLCVVFVPPDPDGDLVVSVVVSLVVCCVVDVPDDPVPDDDSVVSVVVCCVPDPDPDAWLAEKEKDKWWFQAWAAAPVDLPDTQATKMKMWMATPHLRATQFMDIDHDAAAPLVNLVRVLRSQDDCQVVQVVLVHHDDCLLRVGHAHGAEYADDPVQADPLQVCCQCPVPNYHYDHHDDDDPPVCVLVVVPGDTDDGDHDHDDDFLNRHHPSVVVVSSVVSSSCQQAPDFDDPDDDDPPDDPPQTSHSSSSNVCCCVPNDPDHDDDDSPLSVQSSADKDWWAAAPQAIADNNFHWDDDVCVVVVCNVVVNDTWMKGDDQAFDAWIWTDRDPPDRDTDIIGGDPVHCVCHPGGSVVVSVVVVVVVVCVVCVVVVVVVVVVVVVVVVVVVVVVVVVD/DDAFQAEKEKDKFWFPAWAAAPVDQPDTDATKMKMWMATDQQRATQFIDIDHDADAVLVNVVRVLRSADDCQVVCVVLVHHDDCLLHVGHAHGAEYADDPVQADPLLVVCCCPVVNYHYHHHDDDDCDVVVLPVPPTDTDDGDYDHDDAFADHRHHPSVVVVSSVVSSSCQQAPDFDDPDDDDPPDDPPQTSHRSSRNVVRCVPPDPDHHDDDSPVSVQSSFDKDWWDQDPQAIADSRFHWDDDVVVVDDTWMWGDDQFFPAWIWTDDDPPDRHTDIIGGDPVRCVCHPGGRVVVSVVVCVVVVCPPVVVVVVVVVVVVVVVVVVVVVVVVVVVD/DVVVVVVCVCPVPVVVVVVVVVVVVVVVVVVVVVCVVPVD

Solvent-accessible surface area: 88079 Å² total; per-residue (Å²): 104,19,60,24,30,34,4,1,41,32,82,132,71,33,48,4,2,8,8,28,98,100,6,64,2,16,12,4,43,21,80,48,116,154,45,66,10,108,61,87,19,51,27,35,2,48,61,33,75,98,100,55,98,4,77,136,63,79,37,78,65,78,88,21,31,42,44,46,33,70,97,123,33,99,22,39,85,78,6,62,62,9,50,142,40,0,72,73,0,24,122,25,185,45,69,55,65,88,150,44,14,56,90,40,4,92,128,6,33,124,96,65,166,33,91,127,69,60,2,73,89,14,3,47,63,15,10,22,42,11,31,21,12,3,0,6,22,20,70,128,154,96,79,52,60,97,82,136,225,202,154,98,28,122,93,52,30,4,2,36,30,72,135,70,38,44,2,2,9,25,68,103,102,4,59,1,20,18,2,38,25,92,50,112,151,47,64,18,85,51,133,25,54,52,32,4,97,63,35,68,92,116,55,96,6,82,134,70,118,31,80,67,101,114,18,85,157,81,107,30,56,13,113,39,101,27,12,72,85,17,22,95,17,42,123,40,0,32,58,0,25,30,26,120,70,66,62,62,87,170,55,15,60,62,38,4,91,108,1,29,112,104,58,162,30,95,126,76,54,2,71,86,14,2,38,59,26,9,20,43,9,47,32,38,16,0,9,22,20,58,132,160,94,82,53,51,103,68,127,141,151,22,89,104,63,130,78,93,135,68,231,97,107,152,88,81,19,46,45,30,24,75,83,11,29,137,5,0,108,87,8,0,96,102,65,13,59,105,112,101,71,50,131,22,57,60,0,45,137,118,0,37,83,37,4,38,123,101,69,112,99,59,92,131,74,23,20,0,46,56,188,38,0,109,129,4,31,71,76,35,42,104,128,143,138,82,2,0,2,27,89,2,35,21,6,6,7,19,3,55,40,120,3,10,29,106,176,59,82,106,51,84,80,18,108,2,4,6,3,0,0,3,0,32,17,0,60,0,2,0,0,14,50,41,9,82,46,80,1,6,30,8,26,1,1,29,0,0,14,31,1,1,20,85,4,56,73,56,0,63,138,20,80,8,105,33,57,78,65,46,12,40,1,72,3,4,0,70,9,0,8,2,53,128,68,71,21,63,97,29,0,19,69,5,1,52,9,10,16,44,1,141,9,68,92,53,58,133,113,74,38,35,2,97,45,9,3,100,76,52,26,75,41,40,166,12,105,28,113,82,52,85,56,62,107,55,12,22,50,72,10,5,19,26,3,2,0,83,13,0,24,27,41,2,34,72,66,55,52,107,106,65,89,94,38,114,69,19,56,139,100,29,38,13,14,2,17,64,0,8,90,38,0,44,84,82,89,40,25,32,11,35,49,41,97,65,64,48,0,83,10,2,1,2,3,35,92,117,20,66,44,59,118,108,13,2,43,1,51,48,0,57,0,36,18,67,64,24,126,196,71,48,111,141,95,129,25,51,0,0,5,30,15,74,80,0,32,41,0,18,1,16,35,111,135,26,28,10,68,54,73,144,4,84,16,27,77,145,11,112,141,29,122,59,43,18,1,94,82,0,24,62,67,69,62,76,96,70,71,125,86,126,118,30,61,26,27,30,5,4,41,37,72,138,64,38,36,2,4,7,30,36,107,108,46,78,2,18,9,2,32,14,80,58,103,140,45,77,12,85,50,96,34,36,137,72,3,95,89,48,86,125,105,49,102,7,79,175,60,112,38,79,59,69,92,22,34,44,48,33,24,56,104,121,37,100,26,50,98,90,2,56,86,11,59,137,49,1,67,73,0,21,108,36,187,36,61,55,53,76,135,54,12,45,111,39,1,74,120,4,30,128,108,58,172,33,93,109,69,68,3,76,85,25,2,18,68,19,9,17,42,12,33,24,12,3,1,8,24,18,52,130,139,101,81,51,55,105,86,127,140,255,89,56,162,73,66,108,92,13,37,48,6,1,90,77,3,0,52,121,48,20,64,145,102,103,85,51,143,23,43,46,0,45,131,112,0,30,85,46,10,39,99,121,74,114,96,62,81,120,149,47,27,2,71,52,189,54,0,105,132,8,50,92,94,41,61,114,153,120,102,0,2,1,21,75,2,18,14,5,8,8,25,4,29,37,100,0,2,52,86,177,70,85,139,39,103,86,15,92,3,4,10,3,0,0,3,1,50,31,0,47,0,0,0,0,13,55,36,11,70,91,63,8,4,40,9,36,0,0,32,0,0,10,28,1,1,17,87,10,64,76,56,0,62,127,14,118,11,105,42,55,87,70,46,18,43,3,83,4,5,0,51,3,0,9,1,52,127,75,80,16,56,96,28,1,22,103,10,1,64,61,47,24,72,1,153,6,72,94,44,62,128,108,112,44,27,0,95,46,11,4,91,96,64,38,183,37,90,154,15,106,41,123,88,52,81,51,21,131,97,48,14,4,52,63,11,6,18,23,10,4,0,77,23,0,24,23,49,4,34,53,56,49,35,108,106,47,122,100,96,110,70,29,64,146,91,25,40,12,15,1,12,66,3,10,85,44,0,44,148,129,70,46,44,62,43,46,101,34,105,65,72,61,0,74,2,23,2,1,8,65,101,128,18,58,21,44,38,50,0,0,44,1,48,49,2,44,0,22,16,47,35,4,34,156,24,27,24,12,121,158,21,121,104,133,16,47,0,0,5,34,20,86,78,0,30,34,0,14,0,18,6,59,129,78,32,89,33,37,12,134,1,82,15,12,111,110,8,97,130,23,134,53,59,16,0,76,64,0,9,92,56,49,37,117,96,141,112,84,116,78,44,43,118,128,66,25,58,68,92,92,146,118,26,77,56,53,8,105,93,18,37,105,100,23,100,148,159,128,92,0,2,4,22,78,1,24,16,7,6,6,24,3,44,35,104,1,2,50,90,164,61,67,144,126,96,80,16,101,2,4,5,2,0,0,4,0,44,26,0,32,0,1,0,0,21,54,34,10,71,85,62,2,6,29,10,33,0,0,29,0,0,17,29,1,1,23,87,8,61,71,58,0,63,112,28,124,31,110,47,58,77,75,48,15,39,2,69,1,6,0,59,5,0,12,2,62,128,84,55,17,51,97,27,0,22,51,2,1,51,10,5,15,39,1,139,7,64,98,42,62,127,109,153,53,21,0,98,33,8,4,75,72,75,38,165,44,70,152,11,107,27,139,99,41,57,46,6,105,152,88,24,13,2,46,63,16,6,16,13,8,5,2,38,18,0,22,24,64,1,30,61,46,41,40,140,99,51,93,104,45,114,68,18,62,146,91,24,41,12,11,4,15,80,0,5,90,27,0,42,136,93,91,45,24,31,14,46,48,43,83,60,75,40,1,73,6,1,3,3,6,42,107,117,17,65,89,68,40,63,5,0,41,1,46,48,2,42,0,18,16,82,59,52,40,214,137,116,58,22,52,0,0,3,29,14,84,81,0,41,41,0,21,1,17,25,90,120,22,18,9,65,41,64,138,1,85,21,17,79,144,8,116,138,29,130,59,44,18,1,67,83,1,11,89,65,61,31,119,119,65,146,89,40,83,75,45,24,104,65,33,22,68,56,104,120,105,111,27,56,62,43,41,115,82,40,81,53,66,19,68,91,100,152,80,133,66,66,63,62,66,116,69,61,81,68,24,104,77,48,17,72,57,117,119,125,114,20,58,60,61,16,47,74,46,73,128,60,9,134,87,59,117

Secondary structure (DSSP, 8-state):
---BT-EEEESS-EEEEEEEETTEEEEEESSSS----EEEEHHHHHHHHHTTSEEE---TTGGGTTB-PPTTSHHHHHHHHHHHHHHHHHT-TTTTSHHHHHHHHHHHHHHHT--HHHHHHHHHHHHHTTSSGGGG--SGGGTT-SSS---/---TT-EEEESS-EEEEEEEETTEEEEEESSSS----EEEEHHHHHHHHHHTSEEE---TTGGGGS--PPTTSHHHHHHHHHHTTSHHHHT-TTTTSHHHHHHHHHHHHHHHT--HHHHHHHHHHHHHTTSSGGGG---GGGTT-TT---SSS-SSPPSPPP--------HHHHHHHHHHHHHHTTT-SS--HHHHHHHHHHHHHHH-SSS-GGGS--HHHHHHHHHHTS------TTSEEEEEEEEE-PPEE-SS-TT-EEE--EEEEEEETTT--EEEEEEESSS--HHHHHHHHHHHTS--HHHHHHTT----TTTS---SB-SEEES-STTS-HHHHHIIIIIS--EEE------SHHHHHHTTTS-EE-------------BHHHHHHHHHHHHHHHHHT---SS----TT--TT----HHHHHHHHIIIII---B---HHHHHHHTS-EEE-EE-SS-EEETTEEEE-SHHHHH------EEE--TT--SEEEEE-STTB---EEEEE-TTSGGGTTS-HHHHHHHHHHHHHHT-/---BT-EEEESS-EEEEEEEETTEEEEEESSSS----EEE-HHHHHHHHHHT-EEE---TTGGGGGB-PPTTSHHHHHHHHHHHHHHHHHHSS--SSHHHHHHHHHHHHHHHT--HHHHHHHHHHHHHHTSSGGGG---GGGTT-TT--------HHHHHHHHHHHHHHTTT-SS--HHHHHHHHHHHHHHH--SS-GGGS--HHHHHHHHHHHS-----TTS-EEEEEEEE-PPPB-SSSTT-B----EEEEEEETTT--EEEEEEESS--BTTTHHHHHHHHTS--HHHHHHTT----TTTS---SB-SEEE--GGGS-HHHHHIIIIIS--EEEPPPPP--HHHHHHTTTS-EE----B---------BHHHHHHHHHHHHHHHHHT---SS----SS--TT--S-HHHHHHHHHHHT---PBP--HHHHHHHTS-EEEEEEETTEEEETTEEEE-HHHHHTTHHHHT---EEEEE-TT-SSEEEEESSTT-S--EEEEE-GGGGGGTT--HHHHHHHHHHHHHHHHHHHHHHHHHHHHHHHHHHHHHHHHHH-/---TTSEEEEEEEEE---EE-SS-TT-B----EEEEEEETTTTEEEEEEEESS---HHHHHHHHHHHTS--HHHHHHTT----TTT----SB-SEEES-GGGS-HHHHHIIIIIS--EEEPPPPP-SHHHHHHTTSS-EE---------S----EEHHHHHHHHHHHHHHHHHT---SS----TTS-TT--S-HHHHHHHHIIIII---B---HHHHHHHTS-EEE-EEETTEEEETTEEEE-TTT------EEE--TT--SEEEEE-STTB---EEEEE-GGGGGGTT--HHHHHHHHHHHHHTTSSHHHHHHHHHHHHHHHHHHHHHHHHHH-/-HHHHHHHHHHH--HHHHHHHHHHHHHHHHHHHHHHHH--

Radius of gyration: 57.88 Å; Cα contacts (8 Å, |Δi|>4): 2331; chains: 5; bounding box: 97×151×142 Å

Sequence (1624 aa):
MWQINEVVLFDNDPYRILAIEDGQVVWMQISADKGVPQARAELLLMQYLDEGRLVRTDDPYVHLDLEEPSVDSVSFQKREEDYRKILPIINSKDRFDPKVRSELVEHVVQEHKVTKATVYKLLRRYWQRGQTPNALIPDYKNSGAPGERRSMWQINEVVLFDNDPYRILAIEDGQVVWMQISADKGVPQARAELLLMQYLDEGRLVRTDDPYVHLDLEEPSVDSVSFQKREEDYRKILPIINSKDRFDPKVRSELVEHVVQEHKVTKATVYKLLRRYWQRGQTPNALIPDYKNSGAPGERRSATGTAKIGRAREGEGTKVTPEIERLFRLTIEKHLLNQKGTKTTVAYRRFVDLFAQYFPRIPQEDYPTLRQFRYFYDREYPKAALGPGSRYEIDATIADIYLVDHHDRQKIIGRPTLYIVIDVFSRMITGFYIGFENPSYVVAMQAFVNACSDKTAICAQHDIEISSSDWPCVGLPDVLLADRGELMSHQVEALVSSFNVRVESAPPRRGDAKGIVESTFRTLQAEFKSFAPGASLSVFEFTQIILRTILFRNNHLVMDKYDRDADFPTDLPSIPVQLWQWGMQHRTGSLRAVEQEQLRVALLPRRKVSISSFGVNLWGLYYSGSEILREGWPQHLEAAYDPVLVDTIYLFPQVGSRVFWRCNLTERSRQFKGLSFWEVWDIQAQEKHNKAMWQINEVVLFDNDPYRILAIEDGQVVWMQISADKGVPQARAELLLMQYLDEGRLVRTDDPYVHLDLEEPSVDSVSFQKREEDYRKILPIINSKDRFDPKVRSELVEHVVQEHKVTKATVYKLLRRYWQRGQTPNALIPDYKNSGAPGERRGTKVTPEIERLFRLTIEKHLLNQKGTKTTVAYRRFVDLFAQYFPRIPQEDYPTLRQFRYFYDREYPKALGPGSRYEIDATIADIYLVDHHDRQKIIGRPTLYIVIDVFSRMITGFYIGFENPSYVVAMQAFVNACSDKTAICAQHDIEISSSDWPCVGLPDVLLADRGELMSHQVEALVSSFNVRVESAPPRRGDAKGIVESTFRTLQAEFKSFAPGIASLSVFEFTQIILRTILFRNNHLVMDKYDRDADFPTDLPSIPVQLWQWGMQHRTGSLRAVEQEQLRVALLPRRKVSISSFGVNLWGLYYSGSEILREGWLQRSTQHLEAAYDPVLVDTIYLFPQVGSRVFWRCNLTERSRQFKGLSFWEVWDIQAQEKHNKANAKQDELTKRRELEAFIQQTIQKANKLALGPGSRYEIDATIADIYLVDHHDRQKIIGRPTLYIVIDVFSRMITGFYIGFENPSYVVAMQAFVNACSDKTAICAQHDIEISSSDWPCVGLPDVLLADRGELMSHQVEALVSSFNVRVESAPPRRGDAKGIVESTFRTLQAEFKSFAPGIVASLSVFEFTQIILRTILFRNNHLVMDKYDRDADFPTDLPSIPVQLWQWGMQHRTGSLRAVEQEQLRVALLPRRKVSISSFGVNLWGLYYSGSEILRPQHLEAAYDPVLVDTIYLFPQVGSRVFWRCNLTERSRQFKGLSFWEVWDIQAQEKHNKANAKQDELTKRRELEAFIQQTIQKANKLTDIQAQEKHNKANAKQDELTKRRELEAFIQQTIQKANKLTP

Nearest PDB structures (foldseek):
  7pik-assembly1_B  TM=1.002E+00  e=0.000E+00  Escherichia coli
  7pik-assembly1_C  TM=7.007E-01  e=6.843E-98  Escherichia coli
  7pik-assembly1_D  TM=9.904E-01  e=1.328E-58  Escherichia coli
  7pik-assembly1_A  TM=9.968E-01  e=2.584E-26  Escherichia coli
  7svw-assembly1_B  TM=4.322E-01  e=1.016E-18  [Scytonema hofmanni] UTEX 2349

GO terms:
  GO:0004803 transposase activity (F, IDA)
  GO:0005694 chromosome (C, IDA)
  GO:0006313 DNA transposition (P, IDA)